Protein 3SXN (pdb70)

Secondary structure (DSSP, 8-state):
----EEESS--HHHHHHHHHHHHHHHS----HHHHHHHHTT--TT-EEEEE-TTSSSEEEEEEEEEEEEE-TTS-EEEEEEEEEEEE-TTTTTSSHHHHHHHHHHHHHHHHT-SEEEE--SSTTSSGGGT-EE--EEEEEEEETTT--B-TTS------EEE-GGG-HHHHHHHHHHHHHHSTT-B---HHHHHHHHH--GGG-TTSSS-EEEEETTEEEEEEEEE-SSS-EEEEEEEEEESSHHHHHHHHHHHTT-TTEEEEEEEE-TT-SGGGGBSSGGGEEEEEEEE--EEEES-HHHHHHHS--SS-EEEEEEEE-SSSS--EEEEEEEETTEEEEEE--SPPSEEEEHHHHHHHTTS---SHHHHHTTSEE-S-HHHHHHHHHHH--SS----SS--/----EEESS--HHHHHHHHHHHHHHHS----HHHHHHHHTT--TT-EEEEE-TTSSSEEEEEEEEEEEEE-TTS-EEEEEEEEEEEE-TTSTTSSHHHHHHHHHHHHHHHTT-SEEEE--SSTTSSGGGT-EE--EEEEEEEETTT--B-TTS------EEE-GGGGHHHHHHHHHHHHHHSTT-B---HHHHHHHHH--GGG-SS-SS-EEEEETTEEEEEEEEE-SSS-EEEEEEEEEESSHHHHHHHHHHHTT-TTEEEEEEEE-TT-SGGGGBSSGGGEEEEEEEE--EEEES-HHHHHHHS--SS-EEEEEEEE-SSSS--EEEEEEEETTEEEEEE--SPPSEEEEHHHHHHHTTT-S-HHHHHHTTSEEES-HHHHHHHHHHH--SS----SS--/----EEESS--HHHHHHHHHHHHHHHS----HHHHHHHHTT--TT-EEEEE-TTSSSEEEEEEEEEEEEE-TTS-EEEEEEEEEEEE-TTT-SSSHHHHHHHHHHHHHHHHT-SEEEE--SSTTSSGGGT-EE--EEEEEEEETTT--B-TTS------EEE-GGG-HHHHHHHHHHHHHHSTT-B---HHHHHHHHH--GGGSTT--S-EEEEETTEEEEEEEE--SSS-EEEEEEEEEESSHHHHHHHHHHHTT-TTEEEEEEEE-TT-SGGGGBSSGGGEEEEEEEE--EEEES-HHHHHHHSB-SS-EEEEEEEE-SSSS--EEEEEEEETTEEEEEE-SSPPSEEEEHHHHHHHTTT---HHHHHHTTSEE-S-HHHHHHHHHHH--SS----SS--/----EEESS--HHHHHHHHHHHHHHHS----HHHHHHHHTT--TT-EEEEE-TTSSSEEEEEEEEEEEEE-TTS-EEEEEEEEEEEE-TTS-SSSHHHHHHHHHHHHHHHHT-SEEEEE-SSTTSSGGGT-EE--EEEEEEEETTT--B-TTS------EEE-GGG-HHHHHHHHHHHHHHSTT-B---HHHHHHHHH--GGGSTT--SPEEEEETTEEEEEEEEE-TT--EEEEEEEEEESSHHHHHHHHHHHHT-TTEEEEEEEE-TT-SGGGGBSSGGGEEEEEEEE-EEEEES-HHHHHHHS--SS-EEEEEEEE-SSSS--EEEEEEEETTEEEEEE--SPPSEEEEHHHHHHHTTT---SHHHHHTTSEE-S-HHHHHHHHHHH--SS----SS--/----EEESS--HHHHHHHHHHHHHHHS----HHHHHHHHTT--TT-EEEEE-TTSSSEEEEEEEEEEEEE-TTS-EEEEEEEEEEEE-TTSTTSSHHHHHHHHHHHHHHHHT-SEEEEE-SSTTSGGGGT-EE--EEEEEEEETTT--B-TTS------EEE-GGGGHHHHHHHHHHHHHHSTT-B---HHHHHHHHTT-GGGGSS----EEEEETTEEEEEEEE--SSS-EEEEEEEEEESSHHHHHHHHHHHTT-TTEEEEEEEE-TT-SGGGGBSSGGGEEEEEEEE-EEEEESSHHHHHHHS--SS-EEEEEEEE-SSSS--EEEEEEEETTEEEEEE--SPPSEEEEHHHHHHHTTT---SHHHHHTTSEEES-HHHHHHHHHHH--SS----SS--/----EEESS--HHHHHHHHHHHHHHHS----HHHHHHHHTT--TT-EEEEE-TTSSSEEEEEEEEEEEEE-TTS-EEEEEEEEEEEE-TTT-SSSHHHHHHHHHHHHHHHTT-SEEEEE-SSTTSSGGGT-EE--EEEEEEEETTT--B-TTS------EEE-GGGGHHHHHHHHHHHHHHSTT-B---HHHHHHHHH--GGG-SS-SS-EEEEETTEEEEEEEEE-SSS-EEEEEEEEEESSHHHHHHHHHHHTT-TTEEEEEEEE-TT-SGGGGBSSGGGEEEEEEEE-EEEEES-HHHHHHHS--SS-EEEEEEEE-SSSS--EEEEEEEETTEEEEEE--SPPSEEEEHHHHHHHTTT---HHHHHHTTSEEES-HHHHHHHHHHH--SS----SS--

Structure (mmCIF, N/CA/C/O backbone):
data_3SXN
#
_entry.id   3SXN
#
_cell.length_a   107.737
_cell.length_b   126.518
_cell.length_c   238.800
_cell.angle_alpha   90.00
_cell.angle_beta   90.00
_cell.angle_gamma   90.00
#
_symmetry.space_group_name_H-M   'P 21 21 21'
#
loop_
_entity.id
_entity.type
_entity.pdbx_description
1 polymer 'Enhanced intracellular survival protein'
2 non-polymer 'COENZYME A'
3 water water
#
loop_
_atom_site.group_PDB
_atom_site.id
_atom_site.type_symbol
_atom_site.label_atom_id
_atom_site.label_alt_id
_atom_site.label_comp_id
_atom_site.label_asym_id
_atom_site.label_entity_id
_atom_site.label_seq_id
_atom_site.pdbx_PDB_ins_code
_atom_site.Cartn_x
_atom_site.Cartn_y
_atom_site.Cartn_z
_atom_site.occupancy
_atom_site.B_iso_or_equiv
_atom_site.auth_seq_id
_atom_site.auth_comp_id
_atom_site.auth_asym_id
_atom_site.auth_atom_id
_atom_site.pdbx_PDB_model_num
ATOM 1 N N . MET A 1 21 ? -2.608 -29.683 5.828 1.00 66.52 1 MET A N 1
ATOM 2 C CA . MET A 1 21 ? -1.447 -30.467 5.414 1.00 67.48 1 MET A CA 1
ATOM 3 C C . MET A 1 21 ? -0.618 -30.941 6.612 1.00 58.58 1 MET A C 1
ATOM 4 O O . MET A 1 21 ? 0.543 -31.338 6.463 1.00 58.42 1 MET A O 1
ATOM 9 N N . ILE A 1 22 ? -1.233 -30.912 7.794 1.00 57.19 2 ILE A N 1
ATOM 10 C CA . ILE A 1 22 ? -0.546 -31.266 9.038 1.00 53.46 2 ILE A CA 1
ATOM 11 C C . ILE A 1 22 ? -1.102 -32.530 9.690 1.00 47.28 2 ILE A C 1
ATOM 12 O O . ILE A 1 22 ? -2.219 -32.520 10.213 1.00 49.82 2 ILE A O 1
ATOM 17 N N . THR A 1 23 ? -0.317 -33.603 9.694 1.00 43.76 3 THR A N 1
ATOM 18 C CA . THR A 1 23 ? -0.736 -34.845 10.348 1.00 45.69 3 THR A CA 1
ATOM 19 C C . THR A 1 23 ? 0.356 -35.404 11.258 1.00 40.02 3 THR A C 1
ATOM 20 O O . THR A 1 23 ? 1.290 -36.055 10.795 1.00 40.24 3 THR A O 1
ATOM 24 N N . PRO A 1 24 ? 0.249 -35.133 12.561 1.00 37.32 4 PRO A N 1
ATOM 25 C CA . PRO A 1 24 ? 1.265 -35.645 13.486 1.00 36.92 4 PRO A CA 1
ATOM 26 C C . PRO A 1 24 ? 1.249 -37.160 13.538 1.00 33.03 4 PRO A C 1
ATOM 27 O O . PRO A 1 24 ? 0.198 -37.767 13.353 1.00 36.24 4 PRO A O 1
ATOM 31 N N . ARG A 1 25 ? 2.401 -37.770 13.771 1.00 33.64 5 ARG A N 1
ATOM 32 C CA . ARG A 1 25 ? 2.418 -39.183 14.125 1.00 32.54 5 ARG A CA 1
ATOM 33 C C . ARG A 1 25 ? 3.154 -39.382 15.441 1.00 31.94 5 ARG A C 1
ATOM 34 O O . ARG A 1 25 ? 4.070 -38.630 15.785 1.00 27.75 5 ARG A O 1
ATOM 42 N N . THR A 1 26 ? 2.720 -40.383 16.187 1.00 27.71 6 THR A N 1
ATOM 43 C CA . THR A 1 26 ? 3.290 -40.681 17.494 1.00 30.21 6 THR A CA 1
ATOM 44 C C . THR A 1 26 ? 4.347 -41.768 17.362 1.00 30.87 6 THR A C 1
ATOM 45 O O . THR A 1 26 ? 4.097 -42.806 16.751 1.00 30.39 6 THR A O 1
ATOM 49 N N . LEU A 1 27 ? 5.537 -41.525 17.907 1.00 26.36 7 LEU A N 1
ATOM 50 C CA . LEU A 1 27 ? 6.570 -42.553 17.908 1.00 25.10 7 LEU A CA 1
ATOM 51 C C . LEU A 1 27 ? 6.338 -43.474 19.081 1.00 28.93 7 LEU A C 1
ATOM 52 O O . LEU A 1 27 ? 6.178 -43.020 20.210 1.00 29.14 7 LEU A O 1
ATOM 57 N N . HIS A 1 28 ? 6.307 -44.772 18.817 1.00 27.31 8 HIS A N 1
ATOM 58 C CA . HIS A 1 28 ? 6.082 -45.740 19.867 1.00 30.47 8 HIS A CA 1
ATOM 59 C C . HIS A 1 28 ? 7.300 -45.815 20.780 1.00 32.53 8 HIS A C 1
ATOM 60 O O . HIS A 1 28 ? 7.163 -45.866 21.998 1.00 30.26 8 HIS A O 1
ATOM 67 N N . THR A 1 29 ? 8.483 -45.866 20.173 1.00 31.74 9 THR A N 1
ATOM 68 C CA . THR A 1 29 ? 9.739 -45.709 20.893 1.00 30.27 9 THR A CA 1
ATOM 69 C C . THR A 1 29 ? 10.566 -44.747 20.062 1.00 32.28 9 THR A C 1
ATOM 70 O O . THR A 1 29 ? 10.211 -44.462 18.924 1.00 31.67 9 THR A O 1
ATOM 74 N N . ILE A 1 30 ? 11.657 -44.236 20.614 1.00 30.07 10 ILE A N 1
ATOM 75 C CA . ILE A 1 30 ? 12.498 -43.307 19.863 1.00 33.38 10 ILE A CA 1
ATOM 76 C C . ILE A 1 30 ? 13.776 -43.991 19.400 1.00 30.43 10 ILE A C 1
ATOM 77 O O . ILE A 1 30 ? 14.614 -44.354 20.224 1.00 30.39 10 ILE A O 1
ATOM 82 N N . THR A 1 31 ? 13.928 -44.166 18.088 1.00 31.27 11 THR A N 1
ATOM 83 C CA . THR A 1 31 ? 15.135 -44.794 17.546 1.00 32.85 11 THR A CA 1
ATOM 84 C C . THR A 1 31 ? 16.275 -43.787 17.478 1.00 32.71 11 THR A C 1
ATOM 85 O O . THR A 1 31 ? 16.039 -42.577 17.503 1.00 32.30 11 THR A O 1
ATOM 89 N N . ASP A 1 32 ? 17.508 -44.281 17.376 1.00 35.16 12 ASP A N 1
ATOM 90 C CA . ASP A 1 32 ? 18.648 -43.384 17.176 1.00 33.15 12 ASP A CA 1
ATOM 91 C C . ASP A 1 32 ? 18.450 -42.486 15.974 1.00 36.12 12 ASP A C 1
ATOM 92 O O . ASP A 1 32 ? 18.822 -41.313 16.004 1.00 34.91 12 ASP A O 1
ATOM 97 N N . ASP A 1 33 ? 17.869 -43.019 14.905 1.00 34.20 13 ASP A N 1
ATOM 98 C CA . ASP A 1 33 ? 17.655 -42.188 13.733 1.00 34.83 13 ASP A CA 1
ATOM 99 C C . ASP A 1 33 ? 16.578 -41.158 14.020 1.00 33.63 13 ASP A C 1
ATOM 100 O O . ASP A 1 33 ? 16.656 -40.028 13.547 1.00 31.76 13 ASP A O 1
ATOM 105 N N . ASP A 1 34 ? 15.568 -41.547 14.794 1.00 31.98 14 ASP A N 1
ATOM 106 C CA . ASP A 1 34 ? 14.522 -40.606 15.165 1.00 29.97 14 ASP A CA 1
ATOM 107 C C . ASP A 1 34 ? 15.171 -39.458 15.944 1.00 29.28 14 ASP A C 1
ATOM 108 O O . ASP A 1 34 ? 14.907 -38.282 15.684 1.00 29.29 14 ASP A O 1
ATOM 113 N N . TRP A 1 35 ? 16.021 -39.811 16.906 1.00 28.12 15 TRP A N 1
ATOM 114 C CA . TRP A 1 35 ? 16.618 -38.797 17.774 1.00 30.73 15 TRP A CA 1
ATOM 115 C C . TRP A 1 35 ? 17.505 -37.830 16.995 1.00 29.97 15 TRP A C 1
ATOM 116 O O . TRP A 1 35 ? 17.539 -36.633 17.283 1.00 28.47 15 TRP A O 1
ATOM 127 N N . THR A 1 36 ? 18.212 -38.350 15.997 1.00 29.69 16 THR A N 1
ATOM 128 C CA . THR A 1 36 ? 19.025 -37.507 15.136 1.00 28.63 16 THR A CA 1
ATOM 129 C C . THR A 1 36 ? 18.175 -36.432 14.464 1.00 31.97 16 THR A C 1
ATOM 130 O O . THR A 1 36 ? 18.592 -35.271 14.369 1.00 28.53 16 THR A O 1
ATOM 134 N N . ARG A 1 37 ? 16.978 -36.814 14.013 1.00 29.74 17 ARG A N 1
ATOM 135 C CA . ARG A 1 37 ? 16.036 -35.855 13.439 1.00 26.29 17 ARG A CA 1
ATOM 136 C C . ARG A 1 37 ? 15.575 -34.826 14.470 1.00 26.23 17 ARG A C 1
ATOM 137 O O . ARG A 1 37 ? 15.469 -33.633 14.182 1.00 27.48 17 ARG A O 1
ATOM 145 N N . ILE A 1 38 ? 15.292 -35.308 15.672 1.00 27.11 18 ILE A N 1
ATOM 146 C CA . ILE A 1 38 ? 14.816 -34.469 16.756 1.00 24.20 18 ILE A CA 1
ATOM 147 C C . ILE A 1 38 ? 15.885 -33.454 17.176 1.00 23.61 18 ILE A C 1
ATOM 148 O O . ILE A 1 38 ? 15.584 -32.282 17.392 1.00 26.30 18 ILE A O 1
ATOM 153 N N . ALA A 1 39 ? 17.129 -33.914 17.288 1.00 25.33 19 ALA A N 1
ATOM 154 C CA . ALA A 1 39 ? 18.255 -33.037 17.613 1.00 27.45 19 ALA A CA 1
ATOM 155 C C . ALA A 1 39 ? 18.448 -31.954 16.562 1.00 26.63 19 ALA A C 1
ATOM 156 O O . ALA A 1 39 ? 18.648 -30.785 16.903 1.00 27.06 19 ALA A O 1
ATOM 158 N N . LEU A 1 40 ? 18.363 -32.332 15.288 1.00 26.61 20 LEU A N 1
ATOM 159 C CA . LEU A 1 40 ? 18.514 -31.370 14.207 1.00 25.56 20 LEU A CA 1
ATOM 160 C C . LEU A 1 40 ? 17.453 -30.280 14.285 1.00 27.56 20 LEU A C 1
ATOM 161 O O . LEU A 1 40 ? 17.767 -29.089 14.200 1.00 28.55 20 LEU A O 1
ATOM 166 N N . LEU A 1 41 ? 16.192 -30.672 14.418 1.00 24.77 21 LEU A N 1
ATOM 167 C CA . LEU A 1 41 ? 15.130 -29.671 14.450 1.00 29.12 21 LEU A CA 1
ATOM 168 C C . LEU A 1 41 ? 15.313 -28.788 15.686 1.00 26.46 21 LEU A C 1
ATOM 169 O O . LEU A 1 41 ? 15.234 -27.559 15.605 1.00 28.40 21 LEU A O 1
ATOM 174 N N . ALA A 1 42 ? 15.570 -29.422 16.825 1.00 28.22 22 ALA A N 1
ATOM 175 C CA . ALA A 1 42 ? 15.730 -28.701 18.085 1.00 24.45 22 ALA A CA 1
ATOM 176 C C . ALA A 1 42 ? 16.818 -27.653 17.946 1.00 24.35 22 ALA A C 1
ATOM 177 O O . ALA A 1 42 ? 16.633 -26.503 18.326 1.00 27.77 22 ALA A O 1
ATOM 179 N N . ARG A 1 43 ? 17.957 -28.043 17.396 1.00 25.15 23 ARG A N 1
ATOM 180 C CA . ARG A 1 43 ? 19.047 -27.086 17.245 1.00 27.30 23 ARG A CA 1
ATOM 181 C C . ARG A 1 43 ? 18.667 -25.884 16.373 1.00 27.24 23 ARG A C 1
ATOM 182 O O . ARG A 1 43 ? 18.974 -24.749 16.722 1.00 27.50 23 ARG A O 1
ATOM 190 N N . PHE A 1 44 ? 18.002 -26.130 15.244 1.00 28.10 24 PHE A N 1
ATOM 191 C CA . PHE A 1 44 ? 17.564 -25.044 14.359 1.00 27.63 24 PHE A CA 1
ATOM 192 C C . PHE A 1 44 ? 16.532 -24.153 15.033 1.00 28.97 24 PHE A C 1
ATOM 193 O O . PHE A 1 44 ? 16.633 -22.927 14.986 1.00 30.33 24 PHE A O 1
ATOM 201 N N . ALA A 1 45 ? 15.527 -24.775 15.643 1.00 28.32 25 ALA A N 1
ATOM 202 C CA . ALA A 1 45 ? 14.406 -24.026 16.198 1.00 28.47 25 ALA A CA 1
ATOM 203 C C . ALA A 1 45 ? 14.851 -23.186 17.376 1.00 29.29 25 ALA A C 1
ATOM 204 O O . ALA A 1 45 ? 14.361 -22.082 17.573 1.00 30.91 25 ALA A O 1
ATOM 206 N N . PHE A 1 46 ? 15.782 -23.714 18.162 1.00 29.86 26 PHE A N 1
ATOM 207 C CA . PHE A 1 46 ? 16.241 -23.005 19.343 1.00 31.13 26 PHE A CA 1
ATOM 208 C C . PHE A 1 46 ? 17.442 -22.099 19.069 1.00 35.92 26 PHE A C 1
ATOM 209 O O . PHE A 1 46 ? 17.590 -21.059 19.705 1.00 42.78 26 PHE A O 1
ATOM 217 N N . GLY A 1 47 ? 18.301 -22.493 18.135 1.00 31.97 27 GLY A N 1
ATOM 218 C CA . GLY A 1 47 ? 19.501 -21.723 17.851 1.00 30.49 27 GLY A CA 1
ATOM 219 C C . GLY A 1 47 ? 20.725 -22.358 18.483 1.00 31.31 27 GLY A C 1
ATOM 220 O O . GLY A 1 47 ? 21.853 -21.901 18.288 1.00 29.79 27 GLY A O 1
ATOM 221 N N . ASP A 1 48 ? 20.492 -23.422 19.245 1.00 30.22 28 ASP A N 1
ATOM 222 C CA . ASP A 1 48 ? 21.559 -24.198 19.866 1.00 29.21 28 ASP A CA 1
ATOM 223 C C . ASP A 1 48 ? 20.954 -25.439 20.520 1.00 31.09 28 ASP A C 1
ATOM 224 O O . ASP A 1 48 ? 19.740 -25.624 20.511 1.00 31.87 28 ASP A O 1
ATOM 229 N N . ILE A 1 49 ? 21.797 -26.285 21.086 1.00 30.21 29 ILE A N 1
ATOM 230 C CA . ILE A 1 49 ? 21.319 -27.508 21.716 1.00 32.64 29 ILE A CA 1
ATOM 231 C C . ILE A 1 49 ? 22.338 -27.968 22.744 1.00 32.83 29 ILE A C 1
ATOM 232 O O . ILE A 1 49 ? 23.539 -27.746 22.568 1.00 32.27 29 ILE A O 1
ATOM 237 N N . GLU A 1 50 ? 21.854 -28.593 23.816 1.00 28.51 30 GLU A N 1
ATOM 238 C CA . GLU A 1 50 ? 22.709 -29.163 24.858 1.00 31.74 30 GLU A CA 1
ATOM 239 C C . GLU A 1 50 ? 23.609 -30.261 24.291 1.00 32.94 30 GLU A C 1
ATOM 240 O O . GLU A 1 50 ? 23.358 -30.762 23.195 1.00 32.36 30 GLU A O 1
ATOM 246 N N . PRO A 1 51 ? 24.661 -30.641 25.037 1.00 35.61 31 PRO A N 1
ATOM 247 C CA . PRO A 1 51 ? 25.600 -31.702 24.651 1.00 35.21 31 PRO A CA 1
ATOM 248 C C . PRO A 1 51 ? 24.920 -33.052 24.480 1.00 33.57 31 PRO A C 1
ATOM 249 O O . PRO A 1 51 ? 23.794 -33.233 24.945 1.00 29.03 31 PRO A O 1
ATOM 253 N N . GLU A 1 52 ? 25.623 -33.988 23.844 1.00 34.57 32 GLU A N 1
ATOM 254 C CA . GLU A 1 52 ? 25.104 -35.322 23.553 1.00 35.85 32 GLU A CA 1
ATOM 255 C C . GLU A 1 52 ? 24.626 -36.070 24.780 1.00 36.06 32 GLU A C 1
ATOM 256 O O . GLU A 1 52 ? 23.518 -36.614 24.776 1.00 33.93 32 GLU A O 1
ATOM 262 N N . GLN A 1 53 ? 25.469 -36.132 25.813 1.00 34.97 33 GLN A N 1
ATOM 263 C CA . GLN A 1 53 ? 25.126 -36.887 27.020 1.00 34.45 33 GLN A CA 1
ATOM 264 C C . GLN A 1 53 ? 23.880 -36.294 27.659 1.00 32.37 33 GLN A C 1
ATOM 265 O O . GLN A 1 53 ? 23.019 -37.018 28.163 1.00 32.86 33 GLN A O 1
ATOM 271 N N . THR A 1 54 ? 23.781 -34.971 27.643 1.00 29.09 34 THR A N 1
ATOM 272 C CA . THR A 1 54 ? 22.616 -34.316 28.215 1.00 27.34 34 THR A CA 1
ATOM 273 C C . THR A 1 54 ? 21.357 -34.772 27.474 1.00 28.98 34 THR A C 1
ATOM 274 O O . THR A 1 54 ? 20.390 -35.238 28.095 1.00 24.17 34 THR A O 1
ATOM 278 N N . GLN A 1 55 ? 21.369 -34.618 26.151 1.00 25.75 35 GLN A N 1
ATOM 279 C CA . GLN A 1 55 ? 20.272 -35.090 25.319 1.00 28.59 35 GLN A CA 1
ATOM 280 C C . GLN A 1 55 ? 19.920 -36.523 25.703 1.00 26.73 35 GLN A C 1
ATOM 281 O O . GLN A 1 55 ? 18.755 -36.838 25.934 1.00 25.21 35 GLN A O 1
ATOM 287 N N . ALA A 1 56 ? 20.935 -37.381 25.785 1.00 27.33 36 ALA A N 1
ATOM 288 C CA . ALA A 1 56 ? 20.719 -38.794 26.074 1.00 26.63 36 ALA A CA 1
ATOM 289 C C . ALA A 1 56 ? 20.024 -38.992 27.414 1.00 29.28 36 ALA A C 1
ATOM 290 O O . ALA A 1 56 ? 19.207 -39.906 27.570 1.00 26.64 36 ALA A O 1
ATOM 292 N N . ALA A 1 57 ? 20.340 -38.138 28.383 1.00 24.99 37 ALA A N 1
ATOM 293 C CA . ALA A 1 57 ? 19.732 -38.258 29.699 1.00 25.25 37 ALA A CA 1
ATOM 294 C C . ALA A 1 57 ? 18.244 -37.924 29.631 1.00 24.59 37 ALA A C 1
ATOM 295 O O . ALA A 1 57 ? 17.423 -38.601 30.245 1.00 24.03 37 ALA A O 1
ATOM 297 N N . TRP A 1 58 ? 17.892 -36.879 28.888 1.00 23.24 38 TRP A N 1
ATOM 298 C CA . TRP A 1 58 ? 16.484 -36.532 28.736 1.00 23.31 38 TRP A CA 1
ATOM 299 C C . TRP A 1 58 ? 15.756 -37.623 27.958 1.00 25.35 38 TRP A C 1
ATOM 300 O O . TRP A 1 58 ? 14.645 -38.021 28.309 1.00 24.97 38 TRP A O 1
ATOM 311 N N . ARG A 1 59 ? 16.383 -38.097 26.886 1.00 25.46 39 ARG A N 1
ATOM 312 C CA . ARG A 1 59 ? 15.789 -39.153 26.067 1.00 25.50 39 ARG A CA 1
ATOM 313 C C . ARG A 1 59 ? 15.472 -40.376 26.923 1.00 26.29 39 ARG A C 1
ATOM 314 O O . ARG A 1 59 ? 14.443 -41.029 26.747 1.00 25.46 39 ARG A O 1
ATOM 322 N N . SER A 1 60 ? 16.351 -40.667 27.872 1.00 25.25 40 SER A N 1
ATOM 323 C CA . SER A 1 60 ? 16.170 -41.825 28.726 1.00 27.29 40 SER A CA 1
ATOM 324 C C . SER A 1 60 ? 14.908 -41.720 29.579 1.00 27.37 40 SER A C 1
ATOM 325 O O . SER A 1 60 ? 14.452 -42.720 30.135 1.00 24.50 40 SER A O 1
ATOM 328 N N . MET A 1 61 ? 14.340 -40.518 29.684 1.00 26.44 41 MET A N 1
ATOM 329 C CA . MET A 1 61 ? 13.147 -40.316 30.522 1.00 24.54 41 MET A CA 1
ATOM 330 C C . MET A 1 61 ? 11.821 -40.345 29.756 1.00 25.10 41 MET A C 1
ATOM 331 O O . MET A 1 61 ? 10.744 -40.164 30.344 1.00 24.18 41 MET A O 1
ATOM 336 N N . VAL A 1 62 ? 11.891 -40.556 28.448 1.00 20.92 42 VAL A N 1
ATOM 337 C CA . VAL A 1 62 ? 10.681 -40.538 27.629 1.00 25.00 42 VAL A CA 1
ATOM 338 C C . VAL A 1 62 ? 10.061 -41.933 27.627 1.00 27.13 42 VAL A C 1
ATOM 339 O O . VAL A 1 62 ? 10.725 -42.890 27.245 1.00 26.02 42 VAL A O 1
ATOM 343 N N . PRO A 1 63 ? 8.797 -42.054 28.073 1.00 22.95 43 PRO A N 1
ATOM 344 C CA . PRO A 1 63 ? 8.162 -43.378 28.092 1.00 29.26 43 PRO A CA 1
ATOM 345 C C . PRO A 1 63 ? 7.603 -43.761 26.718 1.00 26.21 43 PRO A C 1
ATOM 346 O O . PRO A 1 63 ? 7.836 -43.067 25.725 1.00 25.82 43 PRO A O 1
ATOM 350 N N . GLU A 1 64 ? 6.875 -44.866 26.657 1.00 27.32 44 GLU A N 1
ATOM 351 C CA . GLU A 1 64 ? 6.296 -45.307 25.394 1.00 30.85 44 GLU A CA 1
ATOM 352 C C . GLU A 1 64 ? 5.247 -44.328 24.822 1.00 27.72 44 GLU A C 1
ATOM 353 O O . GLU A 1 64 ? 4.509 -43.676 25.568 1.00 25.09 44 GLU A O 1
ATOM 359 N N . ASP A 1 65 ? 5.185 -44.225 23.496 1.00 25.70 45 ASP A N 1
ATOM 360 C CA . ASP A 1 65 ? 4.128 -43.450 22.852 1.00 25.29 45 ASP A CA 1
ATOM 361 C C . ASP A 1 65 ? 4.079 -42.018 23.389 1.00 27.47 45 ASP A C 1
ATOM 362 O O . ASP A 1 65 ? 2.998 -41.474 23.630 1.00 23.97 45 ASP A O 1
ATOM 367 N N . ALA A 1 66 ? 5.244 -41.410 23.570 1.00 23.16 46 ALA A N 1
ATOM 368 C CA . ALA A 1 66 ? 5.322 -40.110 24.254 1.00 24.35 46 ALA A CA 1
ATOM 369 C C . ALA A 1 66 ? 5.982 -39.029 23.390 1.00 28.16 46 ALA A C 1
ATOM 370 O O . ALA A 1 66 ? 6.349 -37.961 23.878 1.00 23.30 46 ALA A O 1
ATOM 372 N N . THR A 1 67 ? 6.121 -39.308 22.101 1.00 24.35 47 THR A N 1
ATOM 373 C CA . THR A 1 67 ? 6.755 -38.377 21.180 1.00 23.03 47 THR A CA 1
ATOM 374 C C . THR A 1 67 ? 5.867 -38.204 19.961 1.00 28.09 47 THR A C 1
ATOM 375 O O . THR A 1 67 ? 5.452 -39.186 19.329 1.00 25.32 47 THR A O 1
ATOM 379 N N . VAL A 1 68 ? 5.568 -36.954 19.638 1.00 23.77 48 VAL A N 1
ATOM 380 C CA . VAL A 1 68 ? 4.727 -36.649 18.496 1.00 22.33 48 VAL A CA 1
ATOM 381 C C . VAL A 1 68 ? 5.512 -35.780 17.538 1.00 29.65 48 VAL A C 1
ATOM 382 O O . VAL A 1 68 ? 6.084 -34.767 17.939 1.00 24.48 48 VAL A O 1
ATOM 386 N N . VAL A 1 69 ? 5.539 -36.180 16.268 1.00 26.78 49 VAL A N 1
ATOM 387 C CA . VAL A 1 69 ? 6.332 -35.491 15.256 1.00 25.61 49 VAL A CA 1
ATOM 388 C C . VAL A 1 69 ? 5.510 -35.228 13.992 1.00 32.70 49 VAL A C 1
ATOM 389 O O . VAL A 1 69 ? 4.525 -35.928 13.715 1.00 29.61 49 VAL A O 1
ATOM 393 N N . VAL A 1 70 ? 5.924 -34.212 13.240 1.00 30.15 50 VAL A N 1
ATOM 394 C CA . VAL A 1 70 ? 5.362 -33.897 11.931 1.00 29.76 50 VAL A CA 1
ATOM 395 C C . VAL A 1 70 ? 6.502 -33.850 10.910 1.00 32.15 50 VAL A C 1
ATOM 396 O O . VAL A 1 70 ? 7.407 -33.028 11.029 1.00 30.90 50 VAL A O 1
ATOM 400 N N . PRO A 1 71 ? 6.482 -34.756 9.922 1.00 35.52 51 PRO A N 1
ATOM 401 C CA . PRO A 1 71 ? 7.594 -34.840 8.968 1.00 33.47 51 PRO A CA 1
ATOM 402 C C . PRO A 1 71 ? 7.454 -33.785 7.886 1.00 31.94 51 PRO A C 1
ATOM 403 O O . PRO A 1 71 ? 6.380 -33.194 7.738 1.00 29.00 51 PRO A O 1
ATOM 407 N N . ASP A 1 72 ? 8.529 -33.531 7.147 1.00 34.94 52 ASP A N 1
ATOM 408 C CA . ASP A 1 72 ? 8.424 -32.680 5.972 1.00 34.88 52 ASP A CA 1
ATOM 409 C C . ASP A 1 72 ? 7.707 -33.423 4.839 1.00 39.57 52 ASP A C 1
ATOM 410 O O . ASP A 1 72 ? 7.321 -34.590 4.981 1.00 34.61 52 ASP A O 1
ATOM 415 N N . GLU A 1 73 ? 7.556 -32.729 3.717 1.00 39.47 53 GLU A N 1
ATOM 416 C CA . GLU A 1 73 ? 6.841 -33.210 2.538 1.00 43.46 53 GLU A CA 1
ATOM 417 C C . GLU A 1 73 ? 7.363 -34.547 1.995 1.00 39.70 53 GLU A C 1
ATOM 418 O O . GLU A 1 73 ? 6.609 -35.326 1.406 1.00 42.71 53 GLU A O 1
ATOM 424 N N . THR A 1 74 ? 8.645 -34.825 2.202 1.00 39.50 54 THR A N 1
ATOM 425 C CA . THR A 1 74 ? 9.228 -36.073 1.705 1.00 42.42 54 THR A CA 1
ATOM 426 C C . THR A 1 74 ? 9.642 -37.050 2.811 1.00 45.73 54 THR A C 1
ATOM 427 O O . THR A 1 74 ? 10.371 -38.014 2.558 1.00 44.54 54 THR A O 1
ATOM 431 N N . ASP A 1 75 ? 9.165 -36.801 4.028 1.00 41.52 55 ASP A N 1
ATOM 432 C CA . ASP A 1 75 ? 9.539 -37.599 5.194 1.00 42.54 55 ASP A CA 1
ATOM 433 C C . ASP A 1 75 ? 11.059 -37.792 5.319 1.00 47.75 55 ASP A C 1
ATOM 434 O O . ASP A 1 75 ? 11.527 -38.855 5.748 1.00 46.48 55 ASP A O 1
ATOM 439 N N . ASP A 1 76 ? 11.824 -36.766 4.943 1.00 46.36 56 ASP A N 1
ATOM 440 C CA . ASP A 1 76 ? 13.269 -36.756 5.180 1.00 47.55 56 ASP A CA 1
ATOM 441 C C . ASP A 1 76 ? 13.557 -36.259 6.597 1.00 51.35 56 ASP A C 1
ATOM 442 O O . ASP A 1 76 ? 14.456 -36.755 7.278 1.00 56.58 56 ASP A O 1
ATOM 447 N N . ALA A 1 77 ? 12.789 -35.267 7.033 1.00 42.82 57 ALA A N 1
ATOM 448 C CA . ALA A 1 77 ? 13.065 -34.586 8.287 1.00 41.36 57 ALA A CA 1
ATOM 449 C C . ALA A 1 77 ? 11.782 -34.268 9.043 1.00 38.84 57 ALA A C 1
ATOM 450 O O . ALA A 1 77 ? 10.685 -34.360 8.484 1.00 35.92 57 ALA A O 1
ATOM 452 N N . PHE A 1 78 ? 11.921 -33.903 10.318 1.00 31.79 58 PHE A N 1
ATOM 453 C CA . PHE A 1 78 ? 10.788 -33.419 11.086 1.00 28.04 58 PHE A CA 1
ATOM 454 C C . PHE A 1 78 ? 10.778 -31.907 11.006 1.00 28.64 58 PHE A C 1
ATOM 455 O O . PHE A 1 78 ? 11.814 -31.267 11.134 1.00 27.50 58 PHE A O 1
ATOM 463 N N . VAL A 1 79 ? 9.606 -31.335 10.784 1.00 26.18 59 VAL A N 1
ATOM 464 C CA . VAL A 1 79 ? 9.452 -29.895 10.825 1.00 27.37 59 VAL A CA 1
ATOM 465 C C . VAL A 1 79 ? 8.640 -29.504 12.062 1.00 27.79 59 VAL A C 1
ATOM 466 O O . VAL A 1 79 ? 8.392 -28.327 12.318 1.00 27.12 59 VAL A O 1
ATOM 470 N N . GLY A 1 80 ? 8.222 -30.507 12.826 1.00 24.85 60 GLY A N 1
ATOM 471 C CA . GLY A 1 80 ? 7.549 -30.259 14.084 1.00 26.00 60 GLY A CA 1
ATOM 472 C C . GLY A 1 80 ? 7.791 -31.420 15.022 1.00 27.66 60 GLY A C 1
ATOM 473 O O . GLY A 1 80 ? 7.819 -32.574 14.591 1.00 23.33 60 GLY A O 1
ATOM 474 N N . GLN A 1 81 ? 7.985 -31.131 16.308 1.00 25.22 61 GLN A N 1
ATOM 475 C CA . GLN A 1 81 ? 8.124 -32.209 17.282 1.00 23.74 61 GLN A CA 1
ATOM 476 C C . GLN A 1 81 ? 7.745 -31.742 18.668 1.00 25.35 61 GLN A C 1
ATOM 477 O O . GLN A 1 81 ? 7.746 -30.538 18.963 1.00 21.59 61 GLN A O 1
ATOM 483 N N . SER A 1 82 ? 7.431 -32.714 19.518 1.00 23.55 62 SER A N 1
ATOM 484 C CA . SER A 1 82 ? 7.124 -32.474 20.918 1.00 22.61 62 SER A CA 1
ATOM 485 C C . SER A 1 82 ? 7.150 -33.841 21.615 1.00 30.00 62 SER A C 1
ATOM 486 O O . SER A 1 82 ? 6.852 -34.878 21.003 1.00 25.12 62 SER A O 1
ATOM 489 N N . LEU A 1 83 ? 7.542 -33.867 22.877 1.00 20.20 63 LEU A N 1
ATOM 490 C CA . LEU A 1 83 ? 7.549 -35.126 23.604 1.00 23.11 63 LEU A CA 1
ATOM 491 C C . LEU A 1 83 ? 7.310 -34.847 25.074 1.00 24.87 63 LEU A C 1
ATOM 492 O O . LEU A 1 83 ? 7.300 -33.686 25.488 1.00 23.03 63 LEU A O 1
ATOM 497 N N . TYR A 1 84 ? 7.088 -35.888 25.869 1.00 18.52 64 TYR A N 1
ATOM 498 C CA . TYR A 1 84 ? 7.027 -35.655 27.304 1.00 20.19 64 TYR A CA 1
ATOM 499 C C . TYR A 1 84 ? 7.895 -36.622 28.068 1.00 21.63 64 TYR A C 1
ATOM 500 O O . TYR A 1 84 ? 8.238 -37.706 27.576 1.00 22.80 64 TYR A O 1
ATOM 509 N N . LEU A 1 85 ? 8.263 -36.201 29.268 1.00 21.35 65 LEU A N 1
ATOM 510 C CA . LEU A 1 85 ? 9.132 -36.957 30.141 1.00 18.09 65 LEU A CA 1
ATOM 511 C C . LEU A 1 85 ? 8.293 -37.512 31.266 1.00 19.69 65 LEU A C 1
ATOM 512 O O . LEU A 1 85 ? 7.380 -36.836 31.761 1.00 18.81 65 LEU A O 1
ATOM 517 N N . ASP A 1 86 ? 8.604 -38.738 31.683 1.00 20.32 66 ASP A N 1
ATOM 518 C CA . ASP A 1 86 ? 7.843 -39.378 32.747 1.00 20.16 66 ASP A CA 1
ATOM 519 C C . ASP A 1 86 ? 8.395 -38.883 34.082 1.00 19.57 66 ASP A C 1
ATOM 520 O O . ASP A 1 86 ? 9.503 -39.247 34.475 1.00 21.89 66 ASP A O 1
ATOM 525 N N . MET A 1 87 ? 7.627 -38.052 34.776 1.00 19.67 67 MET A N 1
ATOM 526 C CA . MET A 1 87 ? 8.156 -37.348 35.945 1.00 21.07 67 MET A CA 1
ATOM 527 C C . MET A 1 87 ? 7.289 -37.486 37.191 1.00 19.69 67 MET A C 1
ATOM 528 O O . MET A 1 87 ? 6.146 -37.950 37.119 1.00 19.97 67 MET A O 1
ATOM 533 N N . GLN A 1 88 ? 7.824 -37.042 38.327 1.00 21.00 68 GLN A N 1
ATOM 534 C CA . GLN A 1 88 ? 7.089 -37.083 39.593 1.00 20.31 68 GLN A CA 1
ATOM 535 C C . GLN A 1 88 ? 7.241 -35.784 40.349 1.00 17.04 68 GLN A C 1
ATOM 536 O O . GLN A 1 88 ? 8.354 -35.372 40.668 1.00 19.74 68 GLN A O 1
ATOM 542 N N . LEU A 1 89 ? 6.112 -35.149 40.637 1.00 17.72 69 LEU A N 1
ATOM 543 C CA . LEU A 1 89 ? 6.097 -33.795 41.179 1.00 17.63 69 LEU A CA 1
ATOM 544 C C . LEU A 1 89 ? 5.517 -33.751 42.578 1.00 18.96 69 LEU A C 1
ATOM 545 O O . LEU A 1 89 ? 4.449 -34.321 42.824 1.00 21.13 69 LEU A O 1
ATOM 550 N N . THR A 1 90 ? 6.203 -33.060 43.493 1.00 18.12 70 THR A N 1
ATOM 551 C CA . THR A 1 90 ? 5.680 -32.832 44.839 1.00 15.24 70 THR A CA 1
ATOM 552 C C . THR A 1 90 ? 4.693 -31.678 44.828 1.00 19.52 70 THR A C 1
ATOM 553 O O . THR A 1 90 ? 4.987 -30.602 44.268 1.00 19.04 70 THR A O 1
ATOM 557 N N . VAL A 1 91 ? 3.528 -31.887 45.443 1.00 14.62 71 VAL A N 1
ATOM 558 C CA . VAL A 1 91 ? 2.512 -30.837 45.518 1.00 17.15 71 VAL A CA 1
ATOM 559 C C . VAL A 1 91 ? 2.325 -30.376 46.971 1.00 18.97 71 VAL A C 1
ATOM 560 O O . VAL A 1 91 ? 2.859 -31.004 47.888 1.00 20.31 71 VAL A O 1
ATOM 564 N N . PRO A 1 92 ? 1.611 -29.253 47.184 1.00 17.42 72 PRO A N 1
ATOM 565 C CA . PRO A 1 92 ? 1.503 -28.766 48.569 1.00 19.24 72 PRO A CA 1
ATOM 566 C C . PRO A 1 92 ? 0.932 -29.837 49.510 1.00 23.34 72 PRO A C 1
ATOM 567 O O . PRO A 1 92 ? -0.083 -30.473 49.197 1.00 22.14 72 PRO A O 1
ATOM 571 N N . GLY A 1 93 ? 1.591 -30.028 50.647 1.00 20.16 73 GLY A N 1
ATOM 572 C CA . GLY A 1 93 ? 1.183 -31.042 51.611 1.00 22.28 73 GLY A CA 1
ATOM 573 C C . GLY A 1 93 ? 1.979 -32.335 51.491 1.00 21.96 73 GLY A C 1
ATOM 574 O O . GLY A 1 93 ? 1.953 -33.179 52.393 1.00 23.50 73 GLY A O 1
ATOM 575 N N . GLY A 1 94 ? 2.669 -32.510 50.371 1.00 22.43 74 GLY A N 1
ATOM 576 C CA . GLY A 1 94 ? 3.646 -33.585 50.260 1.00 22.38 74 GLY A CA 1
ATOM 577 C C . GLY A 1 94 ? 3.324 -34.761 49.350 1.00 20.92 74 GLY A C 1
ATOM 578 O O . GLY A 1 94 ? 4.201 -35.582 49.065 1.00 21.06 74 GLY A O 1
ATOM 579 N N . GLU A 1 95 ? 2.089 -34.870 48.876 1.00 18.62 75 GLU A N 1
ATOM 580 C CA . GLU A 1 95 ? 1.821 -35.930 47.901 1.00 19.67 75 GLU A CA 1
ATOM 581 C C . GLU A 1 95 ? 2.694 -35.723 46.652 1.00 22.68 75 GLU A C 1
ATOM 582 O O . GLU A 1 95 ? 2.937 -34.584 46.227 1.00 21.00 75 GLU A O 1
ATOM 588 N N . VAL A 1 96 ? 3.190 -36.827 46.104 1.00 18.08 76 VAL A N 1
ATOM 589 C CA . VAL A 1 96 ? 4.009 -36.846 44.903 1.00 22.13 76 VAL A CA 1
ATOM 590 C C . VAL A 1 96 ? 3.183 -37.420 43.739 1.00 24.75 76 VAL A C 1
ATOM 591 O O . VAL A 1 96 ? 2.785 -38.589 43.764 1.00 21.47 76 VAL A O 1
ATOM 595 N N . LEU A 1 97 ? 2.901 -36.588 42.740 1.00 20.63 77 LEU A N 1
ATOM 596 C CA . LEU A 1 97 ? 2.092 -37.017 41.591 1.00 21.10 77 LEU A CA 1
ATOM 597 C C . LEU A 1 97 ? 2.932 -37.347 40.372 1.00 21.15 77 LEU A C 1
ATOM 598 O O . LEU A 1 97 ? 3.948 -36.693 40.116 1.00 23.54 77 LEU A O 1
ATOM 603 N N . PRO A 1 98 ? 2.510 -38.370 39.605 1.00 23.52 78 PRO A N 1
ATOM 604 C CA . PRO A 1 98 ? 3.131 -38.607 38.303 1.00 21.59 78 PRO A CA 1
ATOM 605 C C . PRO A 1 98 ? 2.729 -37.469 37.392 1.00 20.46 78 PRO A C 1
ATOM 606 O O . PRO A 1 98 ? 1.561 -37.060 37.415 1.00 21.05 78 PRO A O 1
ATOM 610 N N . VAL A 1 99 ? 3.674 -36.926 36.631 1.00 19.33 79 VAL A N 1
ATOM 611 C CA . VAL A 1 99 ? 3.323 -35.841 35.717 1.00 18.02 79 VAL A CA 1
ATOM 612 C C . VAL A 1 99 ? 4.089 -35.988 34.429 1.00 15.44 79 VAL A C 1
ATOM 613 O O . VAL A 1 99 ? 5.183 -36.553 34.406 1.00 17.47 79 VAL A O 1
ATOM 617 N N . ALA A 1 100 ? 3.497 -35.473 33.357 1.00 19.51 80 ALA A N 1
ATOM 618 C CA . ALA A 1 100 ? 4.097 -35.497 32.039 1.00 18.00 80 ALA A CA 1
ATOM 619 C C . ALA A 1 100 ? 4.868 -34.193 31.825 1.00 18.06 80 ALA A C 1
ATOM 620 O O . ALA A 1 100 ? 4.271 -33.112 31.773 1.00 21.93 80 ALA A O 1
ATOM 622 N N . GLY A 1 101 ? 6.190 -34.288 31.724 1.00 20.12 81 GLY A N 1
ATOM 623 C CA . GLY A 1 101 ? 7.013 -33.099 31.562 1.00 17.61 81 GLY A CA 1
ATOM 624 C C . GLY A 1 101 ? 7.270 -32.853 30.092 1.00 18.93 81 GLY A C 1
ATOM 625 O O . GLY A 1 101 ? 8.066 -33.544 29.458 1.00 19.47 81 GLY A O 1
ATOM 626 N N . ILE A 1 102 ? 6.596 -31.860 29.539 1.00 18.77 82 ILE A N 1
ATOM 627 C CA . ILE A 1 102 ? 6.698 -31.628 28.112 1.00 19.27 82 ILE A CA 1
ATOM 628 C C . ILE A 1 102 ? 8.045 -30.997 27.792 1.00 23.05 82 ILE A C 1
ATOM 629 O O . ILE A 1 102 ? 8.529 -30.151 28.541 1.00 21.79 82 ILE A O 1
ATOM 634 N N . SER A 1 103 ? 8.674 -31.449 26.710 1.00 19.53 83 SER A N 1
ATOM 635 C CA . SER A 1 103 ? 10.018 -30.988 26.397 1.00 23.12 83 SER A CA 1
ATOM 636 C C . SER A 1 103 ? 10.359 -31.132 24.913 1.00 23.84 83 SER A C 1
ATOM 637 O O . SER A 1 103 ? 9.603 -31.750 24.145 1.00 23.20 83 SER A O 1
ATOM 640 N N . PHE A 1 104 ? 11.485 -30.533 24.513 1.00 20.61 84 PHE A N 1
ATOM 641 C CA . PHE A 1 104 ? 11.945 -30.557 23.122 1.00 21.85 84 PHE A CA 1
ATOM 642 C C . PHE A 1 104 ? 10.887 -30.160 22.105 1.00 23.24 84 PHE A C 1
ATOM 643 O O . PHE A 1 104 ? 10.890 -30.669 20.991 1.00 26.88 84 PHE A O 1
ATOM 651 N N . VAL A 1 105 ? 9.986 -29.261 22.490 1.00 18.91 85 VAL A N 1
ATOM 652 C CA . VAL A 1 105 ? 8.980 -28.733 21.578 1.00 18.99 85 VAL A CA 1
ATOM 653 C C . VAL A 1 105 ? 9.636 -27.788 20.566 1.00 25.73 85 VAL A C 1
ATOM 654 O O . VAL A 1 105 ? 10.335 -26.842 20.945 1.00 23.99 85 VAL A O 1
ATOM 658 N N . ALA A 1 106 ? 9.400 -28.034 19.281 1.00 23.26 86 ALA A N 1
ATOM 659 C CA . ALA A 1 106 ? 10.036 -27.235 18.226 1.00 25.70 86 ALA A CA 1
ATOM 660 C C . ALA A 1 106 ? 9.255 -27.331 16.923 1.00 25.67 86 ALA A C 1
ATOM 661 O O . ALA A 1 106 ? 8.782 -28.400 16.559 1.00 23.27 86 ALA A O 1
ATOM 663 N N . VAL A 1 107 ? 9.117 -26.205 16.238 1.00 25.87 87 VAL A N 1
ATOM 664 C CA . VAL A 1 107 ? 8.575 -26.176 14.885 1.00 24.60 87 VAL A CA 1
ATOM 665 C C . VAL A 1 107 ? 9.572 -25.425 14.020 1.00 26.44 87 VAL A C 1
ATOM 666 O O . VAL A 1 107 ? 10.072 -24.367 14.423 1.00 23.44 87 VAL A O 1
ATOM 670 N N . ALA A 1 108 ? 9.894 -25.993 12.856 1.00 22.95 88 ALA A N 1
ATOM 671 C CA . ALA A 1 108 ? 10.887 -25.391 11.971 1.00 26.37 88 ALA A CA 1
ATOM 672 C C . ALA A 1 108 ? 10.526 -23.938 11.717 1.00 25.41 88 ALA A C 1
ATOM 673 O O . ALA A 1 108 ? 9.356 -23.607 11.536 1.00 26.18 88 ALA A O 1
ATOM 675 N N . PRO A 1 109 ? 11.532 -23.056 11.717 1.00 23.90 89 PRO A N 1
ATOM 676 C CA . PRO A 1 109 ? 11.230 -21.637 11.492 1.00 26.78 89 PRO A CA 1
ATOM 677 C C . PRO A 1 109 ? 10.597 -21.424 10.110 1.00 29.60 89 PRO A C 1
ATOM 678 O O . PRO A 1 109 ? 9.980 -20.382 9.863 1.00 27.99 89 PRO A O 1
ATOM 682 N N . THR A 1 110 ? 10.727 -22.421 9.240 1.00 26.25 90 THR A N 1
ATOM 683 C CA . THR A 1 110 ? 10.124 -22.371 7.912 1.00 32.75 90 THR A CA 1
ATOM 684 C C . THR A 1 110 ? 8.651 -22.786 7.914 1.00 34.20 90 THR A C 1
ATOM 685 O O . THR A 1 110 ? 7.941 -22.544 6.940 1.00 34.41 90 THR A O 1
ATOM 689 N N . HIS A 1 111 ? 8.202 -23.425 8.998 1.00 30.97 91 HIS A N 1
ATOM 690 C CA . HIS A 1 111 ? 6.828 -23.921 9.096 1.00 30.18 91 HIS A CA 1
ATOM 691 C C . HIS A 1 111 ? 6.030 -23.338 10.267 1.00 30.09 91 HIS A C 1
ATOM 692 O O . HIS A 1 111 ? 4.924 -23.791 10.561 1.00 28.58 91 HIS A O 1
ATOM 699 N N . ARG A 1 112 ? 6.587 -22.339 10.939 1.00 30.57 92 ARG A N 1
ATOM 700 C CA . ARG A 1 112 ? 5.927 -21.756 12.096 1.00 27.85 92 ARG A CA 1
ATOM 701 C C . ARG A 1 112 ? 4.602 -21.065 11.761 1.00 33.32 92 ARG A C 1
ATOM 702 O O . ARG A 1 112 ? 4.323 -20.733 10.605 1.00 32.26 92 ARG A O 1
ATOM 710 N N . ARG A 1 113 ? 3.795 -20.857 12.800 1.00 28.49 93 ARG A N 1
ATOM 711 C CA . ARG A 1 113 ? 2.528 -20.130 12.714 1.00 30.67 93 ARG A CA 1
ATOM 712 C C . ARG A 1 113 ? 1.605 -20.658 11.625 1.00 31.52 93 ARG A C 1
ATOM 713 O O . ARG A 1 113 ? 0.915 -19.890 10.949 1.00 30.95 93 ARG A O 1
ATOM 721 N N . ARG A 1 114 ? 1.597 -21.975 11.470 1.00 30.44 94 ARG A N 1
ATOM 722 C CA . ARG A 1 114 ? 0.661 -22.633 10.565 1.00 34.09 94 ARG A CA 1
ATOM 723 C C . ARG A 1 114 ? -0.180 -23.674 11.314 1.00 30.12 94 ARG A C 1
ATOM 724 O O . ARG A 1 114 ? -0.872 -24.473 10.699 1.00 30.02 94 ARG A O 1
ATOM 732 N N . GLY A 1 115 ? -0.113 -23.653 12.643 1.00 32.54 95 GLY A N 1
ATOM 733 C CA . GLY A 1 115 ? -0.894 -24.563 13.466 1.00 26.20 95 GLY A CA 1
ATOM 734 C C . GLY A 1 115 ? -0.200 -25.881 13.742 1.00 26.62 95 GLY A C 1
ATOM 735 O O . GLY A 1 115 ? -0.826 -26.849 14.196 1.00 30.31 95 GLY A O 1
ATOM 736 N N . VAL A 1 116 ? 1.098 -25.946 13.465 1.00 25.50 96 VAL A N 1
ATOM 737 C CA . VAL A 1 116 ? 1.830 -27.188 13.688 1.00 20.45 96 VAL A CA 1
ATOM 738 C C . VAL A 1 116 ? 1.930 -27.546 15.197 1.00 24.64 96 VAL A C 1
ATOM 739 O O . VAL A 1 116 ? 1.729 -28.706 15.581 1.00 23.79 96 VAL A O 1
ATOM 743 N N . LEU A 1 117 ? 2.246 -26.566 16.040 1.00 21.86 97 LEU A N 1
ATOM 744 C CA . LEU A 1 117 ? 2.296 -26.816 17.485 1.00 21.85 97 LEU A CA 1
ATOM 745 C C . LEU A 1 117 ? 0.917 -27.263 17.979 1.00 24.98 97 LEU A C 1
ATOM 746 O O . LEU A 1 117 ? 0.795 -28.240 18.732 1.00 22.70 97 LEU A O 1
ATOM 751 N N . ARG A 1 118 ? -0.117 -26.540 17.548 1.00 24.57 98 ARG A N 1
ATOM 752 C CA . ARG A 1 118 ? -1.476 -26.850 17.952 1.00 25.35 98 ARG A CA 1
ATOM 753 C C . ARG A 1 118 ? -1.829 -28.296 17.612 1.00 25.31 98 ARG A C 1
ATOM 754 O O . ARG A 1 118 ? -2.348 -29.023 18.453 1.00 26.07 98 ARG A O 1
ATOM 762 N N . ALA A 1 119 ? -1.537 -28.713 16.387 1.00 24.57 99 ALA A N 1
ATOM 763 C CA . ALA A 1 119 ? -1.821 -30.079 15.970 1.00 27.51 99 ALA A CA 1
ATOM 764 C C . ALA A 1 119 ? -1.048 -31.069 16.825 1.00 25.20 99 ALA A C 1
ATOM 765 O O . ALA A 1 119 ? -1.596 -32.075 17.270 1.00 24.66 99 ALA A O 1
ATOM 767 N N . MET A 1 120 ? 0.231 -30.790 17.058 1.00 23.45 100 MET A N 1
ATOM 768 C CA . MET A 1 120 ? 1.064 -31.713 17.828 1.00 23.04 100 MET A CA 1
ATOM 769 C C . MET A 1 120 ? 0.595 -31.812 19.273 1.00 21.39 100 MET A C 1
ATOM 770 O O . MET A 1 120 ? 0.526 -32.906 19.835 1.00 23.03 100 MET A O 1
ATOM 775 N N . TYR A 1 121 ? 0.292 -30.663 19.869 1.00 23.35 101 TYR A N 1
ATOM 776 C CA . TYR A 1 121 ? -0.143 -30.608 21.258 1.00 21.41 101 TYR A CA 1
ATOM 777 C C . TYR A 1 121 ? -1.478 -31.323 21.441 1.00 25.48 101 TYR A C 1
ATOM 778 O O . TYR A 1 121 ? -1.723 -31.933 22.480 1.00 21.70 101 TYR A O 1
ATOM 787 N N . THR A 1 122 ? -2.341 -31.235 20.432 1.00 23.02 102 THR A N 1
ATOM 788 C CA . THR A 1 122 ? -3.630 -31.911 20.488 1.00 27.07 102 THR A CA 1
ATOM 789 C C . THR A 1 122 ? -3.411 -33.403 20.663 1.00 25.99 102 THR A C 1
ATOM 790 O O . THR A 1 122 ? -3.967 -34.013 21.585 1.00 25.84 102 THR A O 1
ATOM 794 N N . GLU A 1 123 ? -2.584 -33.985 19.797 1.00 22.55 103 GLU A N 1
ATOM 795 C CA . GLU A 1 123 ? -2.275 -35.411 19.902 1.00 21.11 103 GLU A CA 1
ATOM 796 C C . GLU A 1 123 ? -1.507 -35.749 21.192 1.00 27.14 103 GLU A C 1
ATOM 797 O O . GLU A 1 123 ? -1.816 -36.731 21.877 1.00 23.53 103 GLU A O 1
ATOM 803 N N . LEU A 1 124 ? -0.520 -34.925 21.537 1.00 26.60 104 LEU A N 1
ATOM 804 C CA . LEU A 1 124 ? 0.345 -35.227 22.680 1.00 23.83 104 LEU A CA 1
ATOM 805 C C . LEU A 1 124 ? -0.462 -35.273 23.973 1.00 21.00 104 LEU A C 1
ATOM 806 O O . LEU A 1 124 ? -0.270 -36.142 24.824 1.00 22.73 104 LEU A O 1
ATOM 811 N N . HIS A 1 125 ? -1.370 -34.327 24.121 1.00 22.39 105 HIS A N 1
ATOM 812 C CA . HIS A 1 125 ? -2.185 -34.284 25.314 1.00 22.36 105 HIS A CA 1
ATOM 813 C C . HIS A 1 125 ? -3.196 -35.428 25.348 1.00 25.16 105 HIS A C 1
ATOM 814 O O . HIS A 1 125 ? -3.551 -35.888 26.425 1.00 21.01 105 HIS A O 1
ATOM 821 N N . ASP A 1 126 ? -3.635 -35.896 24.178 1.00 22.27 106 ASP A N 1
ATOM 822 C CA . ASP A 1 126 ? -4.490 -37.086 24.131 1.00 27.75 106 ASP A CA 1
ATOM 823 C C . ASP A 1 126 ? -3.720 -38.260 24.721 1.00 23.08 106 ASP A C 1
ATOM 824 O O . ASP A 1 126 ? -4.248 -39.042 25.513 1.00 25.15 106 ASP A O 1
ATOM 829 N N . ARG A 1 127 ? -2.456 -38.373 24.337 1.00 22.15 107 ARG A N 1
ATOM 830 C CA . ARG A 1 127 ? -1.588 -39.424 24.846 1.00 22.60 107 ARG A CA 1
ATOM 831 C C . ARG A 1 127 ? -1.371 -39.323 26.347 1.00 23.45 107 ARG A C 1
ATOM 832 O O . ARG A 1 127 ? -1.444 -40.328 27.071 1.00 22.21 107 ARG A O 1
ATOM 840 N N . ILE A 1 128 ? -1.078 -38.108 26.808 1.00 22.56 108 ILE A N 1
ATOM 841 C CA . ILE A 1 128 ? -0.912 -37.835 28.233 1.00 21.71 108 ILE A CA 1
ATOM 842 C C . ILE A 1 128 ? -2.176 -38.235 29.000 1.00 21.67 108 ILE A C 1
ATOM 843 O O . ILE A 1 128 ? -2.102 -38.884 30.038 1.00 24.52 108 ILE A O 1
ATOM 848 N N . ALA A 1 129 ? -3.336 -37.868 28.475 1.00 22.64 109 ALA A N 1
ATOM 849 C CA . ALA A 1 129 ? -4.596 -38.169 29.154 1.00 23.15 109 ALA A CA 1
ATOM 850 C C . ALA A 1 129 ? -4.855 -39.681 29.194 1.00 25.58 109 ALA A C 1
ATOM 851 O O . ALA A 1 129 ? -5.305 -40.225 30.206 1.00 27.00 109 ALA A O 1
ATOM 853 N N . ARG A 1 130 ? -4.555 -40.356 28.097 1.00 24.22 110 ARG A N 1
ATOM 854 C CA . ARG A 1 130 ? -4.708 -41.799 28.029 1.00 28.43 110 ARG A CA 1
ATOM 855 C C . ARG A 1 130 ? -3.735 -42.515 28.972 1.00 30.19 110 ARG A C 1
ATOM 856 O O . ARG A 1 130 ? -4.051 -43.577 29.499 1.00 25.44 110 ARG A O 1
ATOM 864 N N . ALA A 1 131 ? -2.557 -41.931 29.198 1.00 25.05 111 ALA A N 1
ATOM 865 C CA . ALA A 1 131 ? -1.588 -42.534 30.099 1.00 23.74 111 ALA A CA 1
ATOM 866 C C . ALA A 1 131 ? -1.947 -42.279 31.576 1.00 26.35 111 ALA A C 1
ATOM 867 O O . ALA A 1 131 ? -1.400 -42.906 32.479 1.00 26.83 111 ALA A O 1
ATOM 869 N N . GLY A 1 132 ? -2.881 -41.366 31.811 1.00 24.84 112 GLY A N 1
ATOM 870 C CA . GLY A 1 132 ? -3.444 -41.189 33.133 1.00 25.22 112 GLY A CA 1
ATOM 871 C C . GLY A 1 132 ? -2.818 -40.098 33.982 1.00 27.85 112 GLY A C 1
ATOM 872 O O . GLY A 1 132 ? -3.167 -39.953 35.143 1.00 24.89 112 GLY A O 1
ATOM 873 N N . TYR A 1 133 ? -1.890 -39.335 33.414 1.00 22.06 113 TYR A N 1
ATOM 874 C CA . TYR A 1 133 ? -1.247 -38.254 34.159 1.00 25.54 113 TYR A CA 1
ATOM 875 C C . TYR A 1 133 ? -2.266 -37.221 34.641 1.00 19.22 113 TYR A C 1
ATOM 876 O O . TYR A 1 133 ? -3.055 -36.717 33.854 1.00 22.50 113 TYR A O 1
ATOM 885 N N . PRO A 1 134 ? -2.269 -36.917 35.946 1.00 21.76 114 PRO A N 1
ATOM 886 C CA . PRO A 1 134 ? -3.179 -35.859 36.406 1.00 20.99 114 PRO A CA 1
ATOM 887 C C . PRO A 1 134 ? -2.684 -34.442 36.076 1.00 19.88 114 PRO A C 1
ATOM 888 O O . PRO A 1 134 ? -3.489 -33.515 36.055 1.00 18.92 114 PRO A O 1
ATOM 892 N N . LEU A 1 135 ? -1.384 -34.275 35.844 1.00 20.45 115 LEU A N 1
ATOM 893 C CA . LEU A 1 135 ? -0.846 -32.962 35.481 1.00 19.49 115 LEU A CA 1
ATOM 894 C C . LEU A 1 135 ? 0.120 -33.078 34.315 1.00 18.54 115 LEU A C 1
ATOM 895 O O . LEU A 1 135 ? 0.805 -34.084 34.166 1.00 17.49 115 LEU A O 1
ATOM 900 N N . ALA A 1 136 ? 0.183 -32.027 33.504 1.00 17.85 116 ALA A N 1
ATOM 901 C CA . ALA A 1 136 ? 1.284 -31.865 32.577 1.00 17.23 116 ALA A CA 1
ATOM 902 C C . ALA A 1 136 ? 2.056 -30.629 33.020 1.00 19.89 116 ALA A C 1
ATOM 903 O O . ALA A 1 136 ? 1.457 -29.665 33.509 1.00 19.50 116 ALA A O 1
ATOM 905 N N . VAL A 1 137 ? 3.380 -30.656 32.864 1.00 19.86 117 VAL A N 1
ATOM 906 C CA . VAL A 1 137 ? 4.210 -29.545 33.321 1.00 17.98 117 VAL A CA 1
ATOM 907 C C . VAL A 1 137 ? 5.291 -29.186 32.298 1.00 18.62 117 VAL A C 1
ATOM 908 O O . VAL A 1 137 ? 5.681 -30.013 31.474 1.00 19.36 117 VAL A O 1
ATOM 912 N N . LEU A 1 138 ? 5.784 -27.953 32.344 1.00 18.25 118 LEU A N 1
ATOM 913 C CA . LEU A 1 138 ? 6.852 -27.579 31.420 1.00 17.13 118 LEU A CA 1
ATOM 914 C C . LEU A 1 138 ? 7.566 -26.329 31.896 1.00 18.00 118 LEU A C 1
ATOM 915 O O . LEU A 1 138 ? 7.092 -25.653 32.813 1.00 19.70 118 LEU A O 1
ATOM 920 N N . THR A 1 139 ? 8.719 -26.041 31.292 1.00 15.85 119 THR A N 1
ATOM 921 C CA . THR A 1 139 ? 9.282 -24.699 31.363 1.00 18.40 119 THR A CA 1
ATOM 922 C C . THR A 1 139 ? 9.188 -24.070 29.979 1.00 22.06 119 THR A C 1
ATOM 923 O O . THR A 1 139 ? 9.245 -24.764 28.964 1.00 22.00 119 THR A O 1
ATOM 927 N N . ALA A 1 140 ? 9.018 -22.757 29.924 1.00 21.38 120 ALA A N 1
ATOM 928 C CA . ALA A 1 140 ? 8.683 -22.128 28.643 1.00 20.37 120 ALA A CA 1
ATOM 929 C C . ALA A 1 140 ? 9.841 -21.297 28.115 1.00 21.33 120 ALA A C 1
ATOM 930 O O . ALA A 1 140 ? 10.501 -20.596 28.869 1.00 19.63 120 ALA A O 1
ATOM 932 N N . SER A 1 141 ? 10.068 -21.354 26.810 1.00 23.96 121 SER A N 1
ATOM 933 C CA . SER A 1 141 ? 11.101 -20.529 26.202 1.00 21.18 121 SER A CA 1
ATOM 934 C C . SER A 1 141 ? 10.654 -19.065 26.143 1.00 23.82 121 SER A C 1
ATOM 935 O O . SER A 1 141 ? 11.479 -18.157 26.176 1.00 23.74 121 SER A O 1
ATOM 938 N N . GLU A 1 142 ? 9.344 -18.845 26.032 1.00 21.23 122 GLU A N 1
ATOM 939 C CA . GLU A 1 142 ? 8.774 -17.499 26.046 1.00 22.51 122 GLU A CA 1
ATOM 940 C C . GLU A 1 142 ? 7.467 -17.541 26.806 1.00 21.51 122 GLU A C 1
ATOM 941 O O . GLU A 1 142 ? 6.861 -18.601 26.934 1.00 20.38 122 GLU A O 1
ATOM 947 N N . GLY A 1 143 ? 7.022 -16.387 27.290 1.00 21.38 123 GLY A N 1
ATOM 948 C CA . GLY A 1 143 ? 5.905 -16.335 28.219 1.00 24.03 123 GLY A CA 1
ATOM 949 C C . GLY A 1 143 ? 4.514 -16.282 27.597 1.00 25.14 123 GLY A C 1
ATOM 950 O O . GLY A 1 143 ? 3.521 -16.463 28.298 1.00 21.09 123 GLY A O 1
ATOM 951 N N . GLY A 1 144 ? 4.438 -16.028 26.289 1.00 23.12 124 GLY A N 1
ATOM 952 C CA . GLY A 1 144 ? 3.158 -15.834 25.634 1.00 22.24 124 GLY A CA 1
ATOM 953 C C . GLY A 1 144 ? 2.578 -17.065 24.952 1.00 25.67 124 GLY A C 1
ATOM 954 O O . GLY A 1 144 ? 1.565 -16.969 24.249 1.00 25.78 124 GLY A O 1
ATOM 955 N N . ILE A 1 145 ? 3.200 -18.221 25.156 1.00 21.62 125 ILE A N 1
ATOM 956 C CA . ILE A 1 145 ? 2.851 -19.413 24.376 1.00 20.86 125 ILE A CA 1
ATOM 957 C C . ILE A 1 145 ? 1.726 -20.265 24.954 1.00 25.59 125 ILE A C 1
ATOM 958 O O . ILE A 1 145 ? 0.752 -20.584 24.249 1.00 22.72 125 ILE A O 1
ATOM 963 N N . TYR A 1 146 ? 1.865 -20.640 26.233 1.00 21.43 126 TYR A N 1
ATOM 964 C CA . TYR A 1 146 ? 1.136 -21.794 26.774 1.00 21.92 126 TYR A CA 1
ATOM 965 C C . TYR A 1 146 ? -0.143 -21.519 27.563 1.00 21.16 126 TYR A C 1
ATOM 966 O O . TYR A 1 146 ? -0.926 -22.429 27.802 1.00 22.38 126 TYR A O 1
ATOM 975 N N . GLY A 1 147 ? -0.360 -20.284 27.976 1.00 20.15 127 GLY A N 1
ATOM 976 C CA . GLY A 1 147 ? -1.617 -19.942 28.608 1.00 19.80 127 GLY A CA 1
ATOM 977 C C . GLY A 1 147 ? -2.803 -20.471 27.822 1.00 24.49 127 GLY A C 1
ATOM 978 O O . GLY A 1 147 ? -3.745 -21.039 28.402 1.00 22.68 127 GLY A O 1
ATOM 979 N N . ARG A 1 148 ? -2.751 -20.297 26.500 1.00 20.77 128 ARG A N 1
ATOM 980 C CA . ARG A 1 148 ? -3.853 -20.678 25.595 1.00 24.65 128 ARG A CA 1
ATOM 981 C C . ARG A 1 148 ? -4.086 -22.186 25.573 1.00 25.16 128 ARG A C 1
ATOM 982 O O . ARG A 1 148 ? -5.145 -22.655 25.166 1.00 24.19 128 ARG A O 1
ATOM 990 N N . PHE A 1 149 ? -3.081 -22.949 25.983 1.00 22.80 129 PHE A N 1
ATOM 991 C CA . PHE A 1 149 ? -3.217 -24.396 26.052 1.00 20.95 129 PHE A CA 1
ATOM 992 C C . PHE A 1 149 ? -3.573 -24.877 27.454 1.00 23.41 129 PHE A C 1
ATOM 993 O O . PHE A 1 149 ? -3.592 -26.081 27.720 1.00 22.60 129 PHE A O 1
ATOM 1001 N N . GLY A 1 150 ? -3.830 -23.921 28.341 1.00 18.88 130 GLY A N 1
ATOM 1002 C CA . GLY A 1 150 ? -4.267 -24.202 29.694 1.00 21.78 130 GLY A CA 1
ATOM 1003 C C . GLY A 1 150 ? -3.176 -24.281 30.758 1.00 20.77 130 GLY A C 1
ATOM 1004 O O . GLY A 1 150 ? -3.459 -24.689 31.879 1.00 20.17 130 GLY A O 1
ATOM 1005 N N . TYR A 1 151 ? -1.945 -23.898 30.419 1.00 18.65 131 TYR A N 1
ATOM 1006 C CA . TYR A 1 151 ? -0.838 -23.941 31.383 1.00 19.36 131 TYR A CA 1
ATOM 1007 C C . TYR A 1 151 ? -0.759 -22.634 32.151 1.00 20.55 131 TYR A C 1
ATOM 1008 O O . TYR A 1 151 ? -0.770 -21.554 31.553 1.00 23.45 131 TYR A O 1
ATOM 1017 N N . GLY A 1 152 ? -0.663 -22.736 33.472 1.00 18.85 132 GLY A N 1
ATOM 1018 C CA . GLY A 1 152 ? -0.518 -21.569 34.330 1.00 17.50 132 GLY A CA 1
ATOM 1019 C C . GLY A 1 152 ? 0.889 -21.498 34.915 1.00 19.95 132 GLY A C 1
ATOM 1020 O O . GLY A 1 152 ? 1.569 -22.524 35.067 1.00 16.62 132 GLY A O 1
ATOM 1021 N N . VAL A 1 153 ? 1.346 -20.284 35.210 1.00 14.90 133 VAL A N 1
ATOM 1022 C CA . VAL A 1 153 ? 2.657 -20.107 35.828 1.00 18.79 133 VAL A CA 1
ATOM 1023 C C . VAL A 1 153 ? 2.576 -20.505 37.294 1.00 19.07 133 VAL A C 1
ATOM 1024 O O . VAL A 1 153 ? 1.964 -19.804 38.097 1.00 17.70 133 VAL A O 1
ATOM 1028 N N . ALA A 1 154 ? 3.202 -21.631 37.633 1.00 19.06 134 ALA A N 1
ATOM 1029 C CA . ALA A 1 154 ? 3.063 -22.226 38.964 1.00 19.95 134 ALA A CA 1
ATOM 1030 C C . ALA A 1 154 ? 4.222 -21.928 39.929 1.00 19.36 134 ALA A C 1
ATOM 1031 O O . ALA A 1 154 ? 4.026 -21.917 41.153 1.00 20.18 134 ALA A O 1
ATOM 1033 N N . THR A 1 155 ? 5.422 -21.718 39.397 1.00 17.74 135 THR A N 1
ATOM 1034 C CA . THR A 1 155 ? 6.510 -21.194 40.229 1.00 20.09 135 THR A CA 1
ATOM 1035 C C . THR A 1 155 ? 7.204 -20.042 39.527 1.00 21.91 135 THR A C 1
ATOM 1036 O O . THR A 1 155 ? 7.092 -19.879 38.306 1.00 17.86 135 THR A O 1
ATOM 1040 N N . ILE A 1 156 ? 7.922 -19.254 40.320 1.00 20.10 136 ILE A N 1
ATOM 1041 C CA . ILE A 1 156 ? 8.622 -18.071 39.850 1.00 20.59 136 ILE A CA 1
ATOM 1042 C C . ILE A 1 156 ? 10.094 -18.117 40.236 1.00 21.18 136 ILE A C 1
ATOM 1043 O O . ILE A 1 156 ? 10.444 -18.436 41.379 1.00 21.59 136 ILE A O 1
ATOM 1048 N N . GLU A 1 157 ? 10.957 -17.802 39.276 1.00 17.70 137 GLU A N 1
ATOM 1049 C CA . GLU A 1 157 ? 12.380 -17.724 39.539 1.00 19.74 137 GLU A CA 1
ATOM 1050 C C . GLU A 1 157 ? 12.829 -16.262 39.531 1.00 18.73 137 GLU A C 1
ATOM 1051 O O . GLU A 1 157 ? 12.561 -15.508 38.578 1.00 16.94 137 GLU A O 1
ATOM 1057 N N . GLN A 1 158 ? 13.520 -15.865 40.582 1.00 20.94 138 GLN A N 1
ATOM 1058 C CA . GLN A 1 158 ? 14.057 -14.516 40.662 1.00 19.02 138 GLN A CA 1
ATOM 1059 C C . GLN A 1 158 ? 15.570 -14.559 40.707 1.00 21.87 138 GLN A C 1
ATOM 1060 O O . GLN A 1 158 ? 16.153 -15.380 41.421 1.00 20.56 138 GLN A O 1
ATOM 1066 N N . HIS A 1 159 ? 16.207 -13.684 39.932 1.00 20.86 139 HIS A N 1
ATOM 1067 C CA . HIS A 1 159 ? 17.648 -13.576 39.976 1.00 21.39 139 HIS A CA 1
ATOM 1068 C C . HIS A 1 159 ? 18.026 -12.637 41.121 1.00 20.58 139 HIS A C 1
ATOM 1069 O O . HIS A 1 159 ? 17.588 -11.487 41.159 1.00 19.59 139 HIS A O 1
ATOM 1076 N N . VAL A 1 160 ? 18.807 -13.151 42.063 1.00 18.42 140 VAL A N 1
ATOM 1077 C CA . VAL A 1 160 ? 19.210 -12.396 43.245 1.00 17.91 140 VAL A CA 1
ATOM 1078 C C . VAL A 1 160 ? 20.731 -12.305 43.252 1.00 22.53 140 VAL A C 1
ATOM 1079 O O . VAL A 1 160 ? 21.424 -13.309 43.018 1.00 22.76 140 VAL A O 1
ATOM 1083 N N . SER A 1 161 ? 21.248 -11.101 43.470 1.00 19.08 141 SER A N 1
ATOM 1084 C CA . SER A 1 161 ? 22.689 -10.888 43.529 1.00 20.33 141 SER A CA 1
ATOM 1085 C C . SER A 1 161 ? 23.054 -10.259 44.877 1.00 22.44 141 SER A C 1
ATOM 1086 O O . SER A 1 161 ? 22.424 -9.305 45.317 1.00 21.58 141 SER A O 1
ATOM 1089 N N . VAL A 1 162 ? 24.037 -10.828 45.560 1.00 21.32 142 VAL A N 1
ATOM 1090 C CA . VAL A 1 162 ? 24.419 -10.308 46.861 1.00 22.10 142 VAL A CA 1
ATOM 1091 C C . VAL A 1 162 ? 25.798 -9.724 46.775 1.00 23.61 142 VAL A C 1
ATOM 1092 O O . VAL A 1 162 ? 26.726 -10.378 46.290 1.00 21.78 142 VAL A O 1
ATOM 1096 N N . ASP A 1 163 ? 25.928 -8.491 47.240 1.00 19.08 143 ASP A N 1
ATOM 1097 C CA . ASP A 1 163 ? 27.240 -7.887 47.407 1.00 23.53 143 ASP A CA 1
ATOM 1098 C C . ASP A 1 163 ? 27.832 -8.398 48.704 1.00 23.01 143 ASP A C 1
ATOM 1099 O O . ASP A 1 163 ? 27.542 -7.866 49.788 1.00 23.05 143 ASP A O 1
ATOM 1104 N N . ARG A 1 164 ? 28.670 -9.420 48.598 1.00 19.45 144 ARG A N 1
ATOM 1105 C CA . ARG A 1 164 ? 29.160 -10.087 49.800 1.00 22.97 144 ARG A CA 1
ATOM 1106 C C . ARG A 1 164 ? 30.174 -9.266 50.588 1.00 22.74 144 ARG A C 1
ATOM 1107 O O . ARG A 1 164 ? 30.458 -9.584 51.739 1.00 23.72 144 ARG A O 1
ATOM 1115 N N . ARG A 1 165 ? 30.730 -8.230 49.975 1.00 21.55 145 ARG A N 1
ATOM 1116 C CA . ARG A 1 165 ? 31.614 -7.331 50.716 1.00 24.25 145 ARG A CA 1
ATOM 1117 C C . ARG A 1 165 ? 30.846 -6.444 51.692 1.00 24.31 145 ARG A C 1
ATOM 1118 O O . ARG A 1 165 ? 31.419 -5.948 52.658 1.00 26.71 145 ARG A O 1
ATOM 1126 N N . LEU A 1 166 ? 29.551 -6.249 51.451 1.00 22.67 146 LEU A N 1
ATOM 1127 C CA . LEU A 1 166 ? 28.730 -5.405 52.329 1.00 21.07 146 LEU A CA 1
ATOM 1128 C C . LEU A 1 166 ? 27.727 -6.179 53.180 1.00 21.89 146 LEU A C 1
ATOM 1129 O O . LEU A 1 166 ? 27.366 -5.745 54.281 1.00 23.12 146 LEU A O 1
ATOM 1134 N N . ALA A 1 167 ? 27.255 -7.313 52.670 1.00 21.34 147 ALA A N 1
ATOM 1135 C CA . ALA A 1 167 ? 26.284 -8.125 53.413 1.00 20.77 147 ALA A CA 1
ATOM 1136 C C . ALA A 1 167 ? 26.838 -8.540 54.765 1.00 22.20 147 ALA A C 1
ATOM 1137 O O . ALA A 1 167 ? 28.006 -8.930 54.873 1.00 22.01 147 ALA A O 1
ATOM 1139 N N . GLN A 1 168 ? 25.997 -8.459 55.790 1.00 21.05 148 GLN A N 1
ATOM 1140 C CA . GLN A 1 168 ? 26.326 -8.975 57.116 1.00 22.55 148 GLN A CA 1
ATOM 1141 C C . GLN A 1 168 ? 25.145 -9.770 57.655 1.00 20.01 148 GLN A C 1
ATOM 1142 O O . GLN A 1 168 ? 23.994 -9.417 57.426 1.00 19.18 148 GLN A O 1
ATOM 1148 N N . PHE A 1 169 ? 25.423 -10.832 58.397 1.00 20.45 149 PHE A N 1
ATOM 1149 C CA . PHE A 1 169 ? 24.341 -11.647 58.931 1.00 20.12 149 PHE A CA 1
ATOM 1150 C C . PHE A 1 169 ? 23.650 -11.015 60.134 1.00 22.81 149 PHE A C 1
ATOM 1151 O O . PHE A 1 169 ? 24.284 -10.403 60.993 1.00 20.29 149 PHE A O 1
ATOM 1159 N N . HIS A 1 170 ? 22.332 -11.141 60.165 1.00 19.40 150 HIS A N 1
ATOM 1160 C CA . HIS A 1 170 ? 21.534 -10.677 61.291 1.00 20.05 150 HIS A CA 1
ATOM 1161 C C . HIS A 1 170 ? 21.987 -11.377 62.578 1.00 21.31 150 HIS A C 1
ATOM 1162 O O . HIS A 1 170 ? 22.333 -12.563 62.553 1.00 21.59 150 HIS A O 1
ATOM 1169 N N . PRO A 1 171 ? 21.999 -10.648 63.710 1.00 22.93 151 PRO A N 1
ATOM 1170 C CA . PRO A 1 171 ? 22.471 -11.241 64.968 1.00 23.77 151 PRO A CA 1
ATOM 1171 C C . PRO A 1 171 ? 21.762 -12.554 65.326 1.00 22.88 151 PRO A C 1
ATOM 1172 O O . PRO A 1 171 ? 22.372 -13.412 65.948 1.00 22.71 151 PRO A O 1
ATOM 1176 N N . ALA A 1 172 ? 20.504 -12.716 64.934 1.00 22.74 152 ALA A N 1
ATOM 1177 C CA . ALA A 1 172 ? 19.758 -13.933 65.274 1.00 24.99 152 ALA A CA 1
ATOM 1178 C C . ALA A 1 172 ? 19.944 -15.091 64.293 1.00 27.37 152 ALA A C 1
ATOM 1179 O O . ALA A 1 172 ? 19.631 -16.230 64.626 1.00 24.03 152 ALA A O 1
ATOM 1181 N N . ALA A 1 173 ? 20.421 -14.809 63.087 1.00 23.62 153 ALA A N 1
ATOM 1182 C CA . ALA A 1 173 ? 20.483 -15.850 62.058 1.00 22.47 153 ALA A CA 1
ATOM 1183 C C . ALA A 1 173 ? 21.285 -17.048 62.544 1.00 21.79 153 ALA A C 1
ATOM 1184 O O . ALA A 1 173 ? 22.350 -16.878 63.119 1.00 23.61 153 ALA A O 1
ATOM 1186 N N . PRO A 1 174 ? 20.779 -18.265 62.297 1.00 23.75 154 PRO A N 1
ATOM 1187 C CA . PRO A 1 174 ? 21.507 -19.482 62.673 1.00 24.46 154 PRO A CA 1
ATOM 1188 C C . PRO A 1 174 ? 22.941 -19.481 62.156 1.00 24.37 154 PRO A C 1
ATOM 1189 O O . PRO A 1 174 ? 23.212 -19.034 61.033 1.00 20.03 154 PRO A O 1
ATOM 1193 N N . ASP A 1 175 ? 23.857 -20.000 62.966 1.00 22.68 155 ASP A N 1
ATOM 1194 C CA . ASP A 1 175 ? 25.242 -20.164 62.535 1.00 25.47 155 ASP A CA 1
ATOM 1195 C C . ASP A 1 175 ? 25.724 -21.526 63.001 1.00 27.52 155 ASP A C 1
ATOM 1196 O O . ASP A 1 175 ? 26.550 -21.611 63.905 1.00 29.14 155 ASP A O 1
ATOM 1201 N N . PRO A 1 176 ? 25.191 -22.603 62.395 1.00 31.05 156 PRO A N 1
ATOM 1202 C CA . PRO A 1 176 ? 25.421 -23.950 62.925 1.00 26.82 156 PRO A CA 1
ATOM 1203 C C . PRO A 1 176 ? 26.743 -24.585 62.495 1.00 30.19 156 PRO A C 1
ATOM 1204 O O . PRO A 1 176 ? 27.124 -25.589 63.084 1.00 28.48 156 PRO A O 1
ATOM 1208 N N . GLY A 1 177 ? 27.434 -24.020 61.510 1.00 24.37 157 GLY A N 1
ATOM 1209 C CA . GLY A 1 177 ? 28.646 -24.647 61.004 1.00 26.90 157 GLY A CA 1
ATOM 1210 C C . GLY A 1 177 ? 28.323 -25.945 60.264 1.00 24.88 157 GLY A C 1
ATOM 1211 O O . GLY A 1 177 ? 27.198 -26.133 59.794 1.00 24.86 157 GLY A O 1
ATOM 1212 N N . GLY A 1 178 ? 29.309 -26.827 60.145 1.00 21.66 158 GLY A N 1
ATOM 1213 C CA . GLY A 1 178 ? 29.106 -28.127 59.536 1.00 25.87 158 GLY A CA 1
ATOM 1214 C C . GLY A 1 178 ? 29.269 -28.189 58.027 1.00 24.74 158 GLY A C 1
ATOM 1215 O O . GLY A 1 178 ? 28.926 -29.200 57.419 1.00 25.76 158 GLY A O 1
ATOM 1216 N N . VAL A 1 179 ? 29.784 -27.125 57.409 1.00 22.93 159 VAL A N 1
ATOM 1217 C CA . VAL A 1 179 ? 29.915 -27.104 55.956 1.00 24.29 159 VAL A CA 1
ATOM 1218 C C . VAL A 1 179 ? 31.302 -27.535 55.511 1.00 23.52 159 VAL A C 1
ATOM 1219 O O . VAL A 1 179 ? 32.299 -27.013 55.997 1.00 24.45 159 VAL A O 1
ATOM 1223 N N . ARG A 1 180 ? 31.351 -28.460 54.562 1.00 19.42 160 ARG A N 1
ATOM 1224 C CA . ARG A 1 180 ? 32.600 -28.927 53.976 1.00 25.84 160 ARG A CA 1
ATOM 1225 C C . ARG A 1 180 ? 32.750 -28.421 52.539 1.00 24.68 160 ARG A C 1
ATOM 1226 O O . ARG A 1 180 ? 31.764 -28.199 51.830 1.00 20.29 160 ARG A O 1
ATOM 1234 N N . MET A 1 181 ? 34.000 -28.294 52.116 1.00 22.01 161 MET A N 1
ATOM 1235 C CA . MET A 1 181 ? 34.348 -28.007 50.745 1.00 25.75 161 MET A CA 1
ATOM 1236 C C . MET A 1 181 ? 34.472 -29.327 49.994 1.00 29.15 161 MET A C 1
ATOM 1237 O O . MET A 1 181 ? 35.419 -30.087 50.217 1.00 30.57 161 MET A O 1
ATOM 1242 N N . LEU A 1 182 ? 33.539 -29.584 49.084 1.00 24.49 162 LEU A N 1
ATOM 1243 C CA . LEU A 1 182 ? 33.444 -30.885 48.415 1.00 29.27 162 LEU A CA 1
ATOM 1244 C C . LEU A 1 182 ? 33.899 -30.920 46.963 1.00 29.27 162 LEU A C 1
ATOM 1245 O O . LEU A 1 182 ? 33.761 -29.936 46.229 1.00 27.93 162 LEU A O 1
ATOM 1250 N N . VAL A 1 183 ? 34.429 -32.076 46.561 1.00 32.26 163 VAL A N 1
ATOM 1251 C CA . VAL A 1 183 ? 34.478 -32.466 45.153 1.00 29.66 163 VAL A CA 1
ATOM 1252 C C . VAL A 1 183 ? 33.124 -33.109 44.867 1.00 30.06 163 VAL A C 1
ATOM 1253 O O . VAL A 1 183 ? 32.852 -34.228 45.297 1.00 31.56 163 VAL A O 1
ATOM 1257 N N . PRO A 1 184 ? 32.246 -32.386 44.175 1.00 31.38 164 PRO A N 1
ATOM 1258 C CA . PRO A 1 184 ? 30.868 -32.883 44.095 1.00 30.11 164 PRO A CA 1
ATOM 1259 C C . PRO A 1 184 ? 30.761 -34.266 43.424 1.00 31.29 164 PRO A C 1
ATOM 1260 O O . PRO A 1 184 ? 29.987 -35.095 43.895 1.00 35.20 164 PRO A O 1
ATOM 1264 N N . ALA A 1 185 ? 31.541 -34.520 42.378 1.00 30.08 165 ALA A N 1
ATOM 1265 C CA . ALA A 1 185 ? 31.483 -35.815 41.698 1.00 34.42 165 ALA A CA 1
ATOM 1266 C C . ALA A 1 185 ? 31.848 -36.989 42.604 1.00 37.16 165 ALA A C 1
ATOM 1267 O O . ALA A 1 185 ? 31.602 -38.139 42.247 1.00 37.56 165 ALA A O 1
ATOM 1269 N N . ASP A 1 186 ? 32.423 -36.708 43.774 1.00 32.28 166 ASP A N 1
ATOM 1270 C CA . ASP A 1 186 ? 32.786 -37.777 44.705 1.00 34.29 166 ASP A CA 1
ATOM 1271 C C . ASP A 1 186 ? 31.722 -38.056 45.753 1.00 32.93 166 ASP A C 1
ATOM 1272 O O . ASP A 1 186 ? 31.926 -38.879 46.638 1.00 34.79 166 ASP A O 1
ATOM 1277 N N . HIS A 1 187 ? 30.594 -37.361 45.667 1.00 35.15 167 HIS A N 1
ATOM 1278 C CA . HIS A 1 187 ? 29.555 -37.506 46.679 1.00 31.27 167 HIS A CA 1
ATOM 1279 C C . HIS A 1 187 ? 28.189 -37.569 46.025 1.00 31.86 167 HIS A C 1
ATOM 1280 O O . HIS A 1 187 ? 27.209 -37.032 46.547 1.00 27.00 167 HIS A O 1
ATOM 1287 N N . ARG A 1 188 ? 28.126 -38.239 44.882 1.00 31.68 168 ARG A N 1
ATOM 1288 C CA . ARG A 1 188 ? 26.895 -38.286 44.109 1.00 33.00 168 ARG A CA 1
ATOM 1289 C C . ARG A 1 188 ? 25.731 -38.790 44.951 1.00 30.22 168 ARG A C 1
ATOM 1290 O O . ARG A 1 188 ? 24.653 -38.198 44.956 1.00 28.28 168 ARG A O 1
ATOM 1298 N N . ASP A 1 189 ? 25.952 -39.876 45.679 1.00 28.16 169 ASP A N 1
ATOM 1299 C CA . ASP A 1 189 ? 24.873 -40.470 46.449 1.00 28.92 169 ASP A CA 1
ATOM 1300 C C . ASP A 1 189 ? 24.440 -39.579 47.605 1.00 25.23 169 ASP A C 1
ATOM 1301 O O . ASP A 1 189 ? 23.250 -39.488 47.895 1.00 24.37 169 ASP A O 1
ATOM 1306 N N . GLY A 1 190 ? 25.398 -38.931 48.263 1.00 25.02 170 GLY A N 1
ATOM 1307 C CA . GLY A 1 190 ? 25.088 -38.046 49.379 1.00 23.44 170 GLY A CA 1
ATOM 1308 C C . GLY A 1 190 ? 24.276 -36.832 48.930 1.00 22.59 170 GLY A C 1
ATOM 1309 O O . GLY A 1 190 ? 23.270 -36.463 49.557 1.00 22.54 170 GLY A O 1
ATOM 1310 N N . LEU A 1 191 ? 24.714 -36.213 47.838 1.00 22.92 171 LEU A N 1
ATOM 1311 C CA . LEU A 1 191 ? 23.994 -35.078 47.258 1.00 22.53 171 LEU A CA 1
ATOM 1312 C C . LEU A 1 191 ? 22.596 -35.499 46.812 1.00 24.90 171 LEU A C 1
ATOM 1313 O O . LEU A 1 191 ? 21.618 -34.827 47.117 1.00 22.31 171 LEU A O 1
ATOM 1318 N N . ALA A 1 192 ? 22.507 -36.621 46.094 1.00 22.66 172 ALA A N 1
ATOM 1319 C CA . ALA A 1 192 ? 21.211 -37.115 45.642 1.00 21.31 172 ALA A CA 1
ATOM 1320 C C . ALA A 1 192 ? 20.252 -37.328 46.826 1.00 22.68 172 ALA A C 1
ATOM 1321 O O . ALA A 1 192 ? 19.055 -37.033 46.733 1.00 22.44 172 ALA A O 1
ATOM 1323 N N . ASP A 1 193 ? 20.766 -37.811 47.952 1.00 22.01 173 ASP A N 1
ATOM 1324 C CA . ASP A 1 193 ? 19.878 -38.036 49.091 1.00 21.12 173 ASP A CA 1
ATOM 1325 C C . ASP A 1 193 ? 19.398 -36.747 49.743 1.00 22.38 173 ASP A C 1
ATOM 1326 O O . ASP A 1 193 ? 18.246 -36.651 50.165 1.00 20.64 173 ASP A O 1
ATOM 1331 N N . ILE A 1 194 ? 20.284 -35.760 49.839 1.00 21.89 174 ILE A N 1
ATOM 1332 C CA . ILE A 1 194 ? 19.884 -34.452 50.328 1.00 23.98 174 ILE A CA 1
ATOM 1333 C C . ILE A 1 194 ? 18.810 -33.860 49.403 1.00 17.79 174 ILE A C 1
ATOM 1334 O O . ILE A 1 194 ? 17.777 -33.364 49.861 1.00 20.41 174 ILE A O 1
ATOM 1339 N N . TYR A 1 195 ? 19.065 -33.917 48.103 1.00 19.58 175 TYR A N 1
ATOM 1340 C CA . TYR A 1 195 ? 18.077 -33.445 47.141 1.00 20.12 175 TYR A CA 1
ATOM 1341 C C . TYR A 1 195 ? 16.769 -34.200 47.358 1.00 19.20 175 TYR A C 1
ATOM 1342 O O . TYR A 1 195 ? 15.687 -33.608 47.360 1.00 19.47 175 TYR A O 1
ATOM 1351 N N . ASP A 1 196 ? 16.859 -35.513 47.568 1.00 21.78 176 ASP A N 1
ATOM 1352 C CA . ASP A 1 196 ? 15.625 -36.287 47.693 1.00 21.01 176 ASP A CA 1
ATOM 1353 C C . ASP A 1 196 ? 14.808 -35.843 48.902 1.00 20.13 176 ASP A C 1
ATOM 1354 O O . ASP A 1 196 ? 13.570 -35.800 48.854 1.00 20.16 176 ASP A O 1
ATOM 1359 N N . ARG A 1 197 ? 15.497 -35.516 49.991 1.00 17.83 177 ARG A N 1
ATOM 1360 C CA . ARG A 1 197 ? 14.811 -35.111 51.207 1.00 20.40 177 ARG A CA 1
ATOM 1361 C C . ARG A 1 197 ? 14.174 -33.729 51.030 1.00 20.04 177 ARG A C 1
ATOM 1362 O O . ARG A 1 197 ? 13.036 -33.502 51.437 1.00 18.59 177 ARG A O 1
ATOM 1370 N N . TRP A 1 198 ? 14.906 -32.809 50.404 1.00 18.54 178 TRP A N 1
ATOM 1371 C CA . TRP A 1 198 ? 14.321 -31.527 50.030 1.00 17.73 178 TRP A CA 1
ATOM 1372 C C . TRP A 1 198 ? 13.098 -31.719 49.132 1.00 17.02 178 TRP A C 1
ATOM 1373 O O . TRP A 1 198 ? 12.044 -31.112 49.351 1.00 18.67 178 TRP A O 1
ATOM 1384 N N . ARG A 1 199 ? 13.248 -32.563 48.114 1.00 19.06 179 ARG A N 1
ATOM 1385 C CA . ARG A 1 199 ? 12.166 -32.836 47.172 1.00 17.53 179 ARG A CA 1
ATOM 1386 C C . ARG A 1 199 ? 10.863 -33.246 47.864 1.00 20.22 179 ARG A C 1
ATOM 1387 O O . ARG A 1 199 ? 9.776 -32.728 47.556 1.00 19.40 179 ARG A O 1
ATOM 1395 N N . ARG A 1 200 ? 10.972 -34.159 48.819 1.00 19.81 180 ARG A N 1
ATOM 1396 C CA . ARG A 1 200 ? 9.799 -34.681 49.505 1.00 22.01 180 ARG A CA 1
ATOM 1397 C C . ARG A 1 200 ? 9.082 -33.618 50.342 1.00 24.03 180 ARG A C 1
ATOM 1398 O O . ARG A 1 200 ? 7.890 -33.743 50.613 1.00 22.18 180 ARG A O 1
ATOM 1406 N N . ARG A 1 201 ? 9.800 -32.563 50.728 1.00 20.86 181 ARG A N 1
ATOM 1407 C CA . ARG A 1 201 ? 9.237 -31.526 51.593 1.00 25.49 181 ARG A CA 1
ATOM 1408 C C . ARG A 1 201 ? 8.780 -30.287 50.829 1.00 24.14 181 ARG A C 1
ATOM 1409 O O . ARG A 1 201 ? 8.110 -29.434 51.395 1.00 22.44 181 ARG A O 1
ATOM 1417 N N . THR A 1 202 ? 9.142 -30.184 49.555 1.00 21.40 182 THR A N 1
ATOM 1418 C CA . THR A 1 202 ? 8.988 -28.923 48.825 1.00 18.22 182 THR A CA 1
ATOM 1419 C C . THR A 1 202 ? 8.147 -29.045 47.553 1.00 17.88 182 THR A C 1
ATOM 1420 O O . THR A 1 202 ? 8.524 -29.748 46.623 1.00 21.52 182 THR A O 1
ATOM 1424 N N . PRO A 1 203 ? 7.006 -28.352 47.501 1.00 17.13 183 PRO A N 1
ATOM 1425 C CA . PRO A 1 203 ? 6.212 -28.363 46.274 1.00 17.84 183 PRO A CA 1
ATOM 1426 C C . PRO A 1 203 ? 7.064 -27.806 45.126 1.00 18.47 183 PRO A C 1
ATOM 1427 O O . PRO A 1 203 ? 7.814 -26.835 45.307 1.00 19.17 183 PRO A O 1
ATOM 1431 N N . GLY A 1 204 ? 6.982 -28.447 43.969 1.00 16.73 184 GLY A N 1
ATOM 1432 C CA . GLY A 1 204 ? 7.845 -28.098 42.856 1.00 18.32 184 GLY A CA 1
ATOM 1433 C C . GLY A 1 204 ? 8.992 -29.081 42.749 1.00 18.29 184 GLY A C 1
ATOM 1434 O O . GLY A 1 204 ? 9.616 -29.203 41.701 1.00 17.87 184 GLY A O 1
ATOM 1435 N N . GLY A 1 205 ? 9.255 -29.813 43.826 1.00 17.38 185 GLY A N 1
ATOM 1436 C CA . GLY A 1 205 ? 10.299 -30.827 43.789 1.00 18.60 185 GLY A CA 1
ATOM 1437 C C . GLY A 1 205 ? 10.021 -31.853 42.699 1.00 19.96 185 GLY A C 1
ATOM 1438 O O . GLY A 1 205 ? 8.880 -32.230 42.469 1.00 18.62 185 GLY A O 1
ATOM 1439 N N . LEU A 1 206 ? 11.071 -32.301 42.021 1.00 21.19 186 LEU A N 1
ATOM 1440 C CA . LEU A 1 206 ? 10.934 -33.292 40.966 1.00 18.21 186 LEU A CA 1
ATOM 1441 C C . LEU A 1 206 ? 11.905 -34.400 41.270 1.00 22.82 186 LEU A C 1
ATOM 1442 O O . LEU A 1 206 ? 13.047 -34.131 41.658 1.00 20.89 186 LEU A O 1
ATOM 1447 N N . VAL A 1 207 ? 11.473 -35.643 41.083 1.00 21.43 187 VAL A N 1
ATOM 1448 C CA . VAL A 1 207 ? 12.421 -36.753 41.148 1.00 21.33 187 VAL A CA 1
ATOM 1449 C C . VAL A 1 207 ? 13.470 -36.515 40.081 1.00 19.59 187 VAL A C 1
ATOM 1450 O O . VAL A 1 207 ? 13.163 -36.129 38.964 1.00 23.47 187 VAL A O 1
ATOM 1454 N N . ARG A 1 208 ? 14.719 -36.727 40.445 1.00 19.64 188 ARG A N 1
ATOM 1455 C CA . ARG A 1 208 ? 15.837 -36.502 39.559 1.00 19.53 188 ARG A CA 1
ATOM 1456 C C . ARG A 1 208 ? 16.570 -37.834 39.415 1.00 23.46 188 ARG A C 1
ATOM 1457 O O . ARG A 1 208 ? 17.226 -38.284 40.352 1.00 22.09 188 ARG A O 1
ATOM 1465 N N . PRO A 1 209 ? 16.441 -38.478 38.249 1.00 23.10 189 PRO A N 1
ATOM 1466 C CA . PRO A 1 209 ? 17.042 -39.787 37.963 1.00 25.73 189 PRO A CA 1
ATOM 1467 C C . PRO A 1 209 ? 18.572 -39.761 37.927 1.00 28.54 189 PRO A C 1
ATOM 1468 O O . PRO A 1 209 ? 19.167 -38.696 37.756 1.00 23.70 189 PRO A O 1
ATOM 1472 N N . ASP A 1 210 ? 19.197 -40.932 38.047 1.00 28.64 190 ASP A N 1
ATOM 1473 C CA . ASP A 1 210 ? 20.657 -41.021 38.088 1.00 30.38 190 ASP A CA 1
ATOM 1474 C C . ASP A 1 210 ? 21.305 -40.343 36.899 1.00 26.07 190 ASP A C 1
ATOM 1475 O O . ASP A 1 210 ? 22.354 -39.713 37.030 1.00 27.51 190 ASP A O 1
ATOM 1480 N N . ALA A 1 211 ? 20.683 -40.493 35.736 1.00 25.64 191 ALA A N 1
ATOM 1481 C CA . ALA A 1 211 ? 21.248 -39.989 34.497 1.00 26.24 191 ALA A CA 1
ATOM 1482 C C . ALA A 1 211 ? 21.458 -38.478 34.543 1.00 25.17 191 ALA A C 1
ATOM 1483 O O . ALA A 1 211 ? 22.422 -37.960 33.980 1.00 24.87 191 ALA A O 1
ATOM 1485 N N . LEU A 1 212 ? 20.536 -37.777 35.191 1.00 23.31 192 LEU A N 1
ATOM 1486 C CA . LEU A 1 212 ? 20.635 -36.326 35.349 1.00 26.04 192 LEU A CA 1
ATOM 1487 C C . LEU A 1 212 ? 21.720 -35.967 36.357 1.00 22.46 192 LEU A C 1
ATOM 1488 O O . LEU A 1 212 ? 22.507 -35.053 36.124 1.00 22.18 192 LEU A O 1
ATOM 1493 N N . TRP A 1 213 ? 21.764 -36.694 37.473 1.00 22.80 193 TRP A N 1
ATOM 1494 C CA . TRP A 1 213 ? 22.832 -36.493 38.456 1.00 25.17 193 TRP A CA 1
ATOM 1495 C C . TRP A 1 213 ? 24.200 -36.676 37.807 1.00 24.17 193 TRP A C 1
ATOM 1496 O O . TRP A 1 213 ? 25.080 -35.820 37.932 1.00 24.42 193 TRP A O 1
ATOM 1507 N N . ASP A 1 214 ? 24.370 -37.782 37.088 1.00 26.78 194 ASP A N 1
ATOM 1508 C CA . ASP A 1 214 ? 25.631 -38.056 36.397 1.00 29.41 194 ASP A CA 1
ATOM 1509 C C . ASP A 1 214 ? 26.021 -36.923 35.462 1.00 26.53 194 ASP A C 1
ATOM 1510 O O . ASP A 1 214 ? 27.178 -36.529 35.404 1.00 27.72 194 ASP A O 1
ATOM 1515 N N . ASP A 1 215 ? 25.053 -36.425 34.705 1.00 26.32 195 ASP A N 1
ATOM 1516 C CA . ASP A 1 215 ? 25.333 -35.400 33.710 1.00 28.81 195 ASP A CA 1
ATOM 1517 C C . ASP A 1 215 ? 25.675 -34.070 34.405 1.00 29.39 195 ASP A C 1
ATOM 1518 O O . ASP A 1 215 ? 26.636 -33.399 34.043 1.00 26.79 195 ASP A O 1
ATOM 1523 N N . LEU A 1 216 ? 24.906 -33.704 35.422 1.00 26.61 196 LEU A N 1
ATOM 1524 C CA . LEU A 1 216 ? 25.239 -32.520 36.213 1.00 27.06 196 LEU A CA 1
ATOM 1525 C C . LEU A 1 216 ? 26.687 -32.570 36.711 1.00 27.97 196 LEU A C 1
ATOM 1526 O O . LEU A 1 216 ? 27.478 -31.649 36.479 1.00 25.97 196 LEU A O 1
ATOM 1531 N N . LEU A 1 217 ? 27.019 -33.652 37.406 1.00 27.16 197 LEU A N 1
ATOM 1532 C CA . LEU A 1 217 ? 28.345 -33.842 37.994 1.00 28.10 197 LEU A CA 1
ATOM 1533 C C . LEU A 1 217 ? 29.487 -34.059 36.986 1.00 32.46 197 LEU A C 1
ATOM 1534 O O . LEU A 1 217 ? 30.649 -33.821 37.308 1.00 30.95 197 LEU A O 1
ATOM 1539 N N . ALA A 1 218 ? 29.167 -34.519 35.776 1.00 29.88 198 ALA A N 1
ATOM 1540 C CA . ALA A 1 218 ? 30.171 -34.608 34.722 1.00 31.38 198 ALA A CA 1
ATOM 1541 C C . ALA A 1 218 ? 30.723 -33.207 34.422 1.00 36.55 198 ALA A C 1
ATOM 1542 O O . ALA A 1 218 ? 31.867 -33.053 33.983 1.00 35.08 198 ALA A O 1
ATOM 1544 N N . ASP A 1 219 ? 29.888 -32.194 34.654 1.00 31.57 199 ASP A N 1
ATOM 1545 C CA . ASP A 1 219 ? 30.304 -30.795 34.563 1.00 35.54 199 ASP A CA 1
ATOM 1546 C C . ASP A 1 219 ? 31.012 -30.496 33.240 1.00 37.51 199 ASP A C 1
ATOM 1547 O O . ASP A 1 219 ? 32.128 -29.987 33.219 1.00 39.34 199 ASP A O 1
ATOM 1552 N N . ARG A 1 220 ? 30.348 -30.814 32.135 1.00 42.49 200 ARG A N 1
ATOM 1553 C CA . ARG A 1 220 ? 30.945 -30.661 30.807 1.00 48.15 200 ARG A CA 1
ATOM 1554 C C . ARG A 1 220 ? 31.125 -29.196 30.427 1.00 46.69 200 ARG A C 1
ATOM 1555 O O . ARG A 1 220 ? 30.201 -28.398 30.559 1.00 45.65 200 ARG A O 1
ATOM 1563 N N . PRO A 1 221 ? 32.326 -28.839 29.953 1.00 49.04 201 PRO A N 1
ATOM 1564 C CA . PRO A 1 221 ? 32.651 -27.445 29.624 1.00 51.04 201 PRO A CA 1
ATOM 1565 C C . PRO A 1 221 ? 31.607 -26.740 28.754 1.00 52.81 201 PRO A C 1
ATOM 1566 O O . PRO A 1 221 ? 31.320 -25.568 29.011 1.00 53.72 201 PRO A O 1
ATOM 1570 N N . GLU A 1 222 ? 30.970 -27.386 27.794 1.00 54.70 202 GLU A N 1
ATOM 1571 C CA . GLU A 1 222 ? 29.880 -26.704 27.080 1.00 55.69 202 GLU A CA 1
ATOM 1572 C C . GLU A 1 222 ? 28.641 -26.340 27.884 1.00 56.28 202 GLU A C 1
ATOM 1573 O O . GLU A 1 222 ? 28.080 -25.300 27.689 1.00 57.16 202 GLU A O 1
ATOM 1579 N N . SER A 1 223 ? 28.229 -27.192 28.799 1.00 59.50 203 SER A N 1
ATOM 1580 C CA . SER A 1 223 ? 27.049 -26.908 29.601 1.00 60.37 203 SER A CA 1
ATOM 1581 C C . SER A 1 223 ? 27.469 -26.093 30.813 1.00 61.94 203 SER A C 1
ATOM 1582 O O . SER A 1 223 ? 26.840 -26.098 31.853 1.00 60.16 203 SER A O 1
ATOM 1585 N N . ARG A 1 224 ? 28.559 -25.373 30.623 1.00 59.93 204 ARG A N 1
ATOM 1586 C CA . ARG A 1 224 ? 29.256 -24.691 31.668 1.00 52.72 204 ARG A CA 1
ATOM 1587 C C . ARG A 1 224 ? 29.135 -23.197 31.593 1.00 57.91 204 ARG A C 1
ATOM 1588 O O . ARG A 1 224 ? 30.093 -22.483 31.751 1.00 61.69 204 ARG A O 1
ATOM 1596 N N . ARG A 1 225 ? 27.951 -22.732 31.292 1.00 60.96 205 ARG A N 1
ATOM 1597 C CA . ARG A 1 225 ? 27.708 -21.325 31.232 1.00 62.82 205 ARG A CA 1
ATOM 1598 C C . ARG A 1 225 ? 27.889 -20.672 32.582 1.00 63.09 205 ARG A C 1
ATOM 1599 O O . ARG A 1 225 ? 27.460 -21.171 33.610 1.00 61.81 205 ARG A O 1
ATOM 1607 N N . GLY A 1 226 ? 28.541 -19.535 32.566 1.00 66.97 206 GLY A N 1
ATOM 1608 C CA . GLY A 1 226 ? 28.613 -18.705 33.757 1.00 61.78 206 GLY A CA 1
ATOM 1609 C C . GLY A 1 226 ? 29.689 -19.059 34.773 1.00 55.16 206 GLY A C 1
ATOM 1610 O O . GLY A 1 226 ? 29.481 -18.859 35.976 1.00 48.95 206 GLY A O 1
ATOM 1611 N N . GLY A 1 227 ? 30.831 -19.577 34.307 1.00 54.31 207 GLY A N 1
ATOM 1612 C CA . GLY A 1 227 ? 31.957 -19.830 35.195 1.00 43.38 207 GLY A CA 1
ATOM 1613 C C . GLY A 1 227 ? 32.904 -20.961 34.824 1.00 37.55 207 GLY A C 1
ATOM 1614 O O . GLY A 1 227 ? 32.874 -21.490 33.710 1.00 38.85 207 GLY A O 1
ATOM 1615 N N . GLY A 1 228 ? 33.763 -21.323 35.778 1.00 32.58 208 GLY A N 1
ATOM 1616 C CA . GLY A 1 228 ? 34.697 -22.425 35.611 1.00 31.32 208 GLY A CA 1
ATOM 1617 C C . GLY A 1 228 ? 34.121 -23.710 36.171 1.00 28.72 208 GLY A C 1
ATOM 1618 O O . GLY A 1 228 ? 32.906 -23.841 36.279 1.00 30.04 208 GLY A O 1
ATOM 1619 N N . GLU A 1 229 ? 34.993 -24.652 36.524 1.00 29.06 209 GLU A N 1
ATOM 1620 C CA . GLU A 1 229 ? 34.585 -25.927 37.107 1.00 28.42 209 GLU A CA 1
ATOM 1621 C C . GLU A 1 229 ? 33.741 -25.737 38.356 1.00 27.73 209 GLU A C 1
ATOM 1622 O O . GLU A 1 229 ? 33.992 -24.821 39.140 1.00 26.33 209 GLU A O 1
ATOM 1628 N N . LEU A 1 230 ? 32.778 -26.634 38.560 1.00 21.01 210 LEU A N 1
ATOM 1629 C CA . LEU A 1 230 ? 31.944 -26.611 39.755 1.00 23.91 210 LEU A CA 1
ATOM 1630 C C . LEU A 1 230 ? 32.749 -26.581 41.055 1.00 23.78 210 LEU A C 1
ATOM 1631 O O . LEU A 1 230 ? 33.800 -27.218 41.147 1.00 22.38 210 LEU A O 1
ATOM 1636 N N . PHE A 1 231 ? 32.241 -25.844 42.046 1.00 18.08 211 PHE A N 1
ATOM 1637 C CA . PHE A 1 231 ? 32.654 -25.997 43.443 1.00 20.17 211 PHE A CA 1
ATOM 1638 C C . PHE A 1 231 ? 31.440 -26.551 44.164 1.00 21.70 211 PHE A C 1
ATOM 1639 O O . PHE A 1 231 ? 30.318 -26.390 43.684 1.00 22.02 211 PHE A O 1
ATOM 1647 N N . ALA A 1 232 ? 31.635 -27.201 45.306 1.00 21.47 212 ALA A N 1
ATOM 1648 C CA . ALA A 1 232 ? 30.488 -27.599 46.119 1.00 21.06 212 ALA A CA 1
ATOM 1649 C C . ALA A 1 232 ? 30.743 -27.366 47.602 1.00 23.94 212 ALA A C 1
ATOM 1650 O O . ALA A 1 232 ? 31.824 -27.669 48.112 1.00 21.69 212 ALA A O 1
ATOM 1652 N N . PHE A 1 233 ? 29.744 -26.816 48.283 1.00 19.41 213 PHE A N 1
ATOM 1653 C CA . PHE A 1 233 ? 29.727 -26.810 49.731 1.00 20.66 213 PHE A CA 1
ATOM 1654 C C . PHE A 1 233 ? 28.753 -27.899 50.143 1.00 21.18 213 PHE A C 1
ATOM 1655 O O . PHE A 1 233 ? 27.643 -27.988 49.605 1.00 21.26 213 PHE A O 1
ATOM 1663 N N . GLY A 1 234 ? 29.165 -28.725 51.094 1.00 22.23 214 GLY A N 1
ATOM 1664 C CA . GLY A 1 234 ? 28.322 -29.795 51.589 1.00 18.50 214 GLY A CA 1
ATOM 1665 C C . GLY A 1 234 ? 28.024 -29.687 53.064 1.00 22.29 214 GLY A C 1
ATOM 1666 O O . GLY A 1 234 ? 28.897 -29.370 53.872 1.00 20.65 214 GLY A O 1
ATOM 1667 N N . HIS A 1 235 ? 26.768 -29.949 53.405 1.00 19.99 215 HIS A N 1
ATOM 1668 C CA . HIS A 1 235 ? 26.318 -29.971 54.787 1.00 22.01 215 HIS A CA 1
ATOM 1669 C C . HIS A 1 235 ? 25.511 -31.249 54.915 1.00 22.44 215 HIS A C 1
ATOM 1670 O O . HIS A 1 235 ? 25.005 -31.762 53.920 1.00 21.23 215 HIS A O 1
ATOM 1677 N N . GLN A 1 236 ? 25.389 -31.757 56.130 1.00 21.86 216 GLN A N 1
ATOM 1678 C CA . GLN A 1 236 ? 24.586 -32.952 56.389 1.00 24.76 216 GLN A CA 1
ATOM 1679 C C . GLN A 1 236 ? 23.202 -32.812 55.760 1.00 23.26 216 GLN A C 1
ATOM 1680 O O . GLN A 1 236 ? 22.651 -33.767 55.203 1.00 22.06 216 GLN A O 1
ATOM 1686 N N . ASP A 1 237 ? 22.650 -31.605 55.847 1.00 21.21 217 ASP A N 1
ATOM 1687 C CA . ASP A 1 237 ? 21.279 -31.354 55.443 1.00 20.33 217 ASP A CA 1
ATOM 1688 C C . ASP A 1 237 ? 21.153 -30.356 54.286 1.00 20.36 217 ASP A C 1
ATOM 1689 O O . ASP A 1 237 ? 20.110 -29.728 54.129 1.00 19.48 217 ASP A O 1
ATOM 1694 N N . GLY A 1 238 ? 22.195 -30.211 53.483 1.00 14.23 218 GLY A N 1
ATOM 1695 C CA . GLY A 1 238 ? 22.108 -29.322 52.339 1.00 18.35 218 GLY A CA 1
ATOM 1696 C C . GLY A 1 238 ? 23.404 -29.206 51.557 1.00 21.17 218 GLY A C 1
ATOM 1697 O O . GLY A 1 238 ? 24.464 -29.623 52.024 1.00 22.10 218 GLY A O 1
ATOM 1698 N N . TYR A 1 239 ? 23.320 -28.641 50.354 1.00 17.23 219 TYR A N 1
ATOM 1699 C CA . TYR A 1 239 ? 24.512 -28.407 49.563 1.00 18.60 219 TYR A CA 1
ATOM 1700 C C . TYR A 1 239 ? 24.309 -27.205 48.668 1.00 16.43 219 TYR A C 1
ATOM 1701 O O . TYR A 1 239 ? 23.185 -26.818 48.352 1.00 17.09 219 TYR A O 1
ATOM 1710 N N . ALA A 1 240 ? 25.415 -26.623 48.245 1.00 17.64 220 ALA A N 1
ATOM 1711 C CA . ALA A 1 240 ? 25.356 -25.561 47.258 1.00 19.92 220 ALA A CA 1
ATOM 1712 C C . ALA A 1 240 ? 26.384 -25.874 46.187 1.00 17.25 220 ALA A C 1
ATOM 1713 O O . ALA A 1 240 ? 27.539 -26.156 46.497 1.00 20.18 220 ALA A O 1
ATOM 1715 N N . LEU A 1 241 ? 25.966 -25.839 44.929 1.00 16.07 221 LEU A N 1
ATOM 1716 C CA . LEU A 1 241 ? 26.890 -26.018 43.818 1.00 19.08 221 LEU A CA 1
ATOM 1717 C C . LEU A 1 241 ? 27.042 -24.663 43.164 1.00 18.48 221 LEU A C 1
ATOM 1718 O O . LEU A 1 241 ? 26.045 -23.992 42.927 1.00 18.49 221 LEU A O 1
ATOM 1723 N N . TYR A 1 242 ? 28.269 -24.263 42.847 1.00 15.83 222 TYR A N 1
ATOM 1724 C CA . TYR A 1 242 ? 28.461 -22.941 42.266 1.00 20.73 222 TYR A CA 1
ATOM 1725 C C . TYR A 1 242 ? 29.707 -22.883 41.400 1.00 22.25 222 TYR A C 1
ATOM 1726 O O . TYR A 1 242 ? 30.555 -23.779 41.463 1.00 19.78 222 TYR A O 1
ATOM 1735 N N . ARG A 1 243 ? 29.800 -21.830 40.586 1.00 19.94 223 ARG A N 1
ATOM 1736 C CA . ARG A 1 243 ? 30.973 -21.582 39.752 1.00 21.47 223 ARG A CA 1
ATOM 1737 C C . ARG A 1 243 ? 31.434 -20.156 39.962 1.00 24.79 223 ARG A C 1
ATOM 1738 O O . ARG A 1 243 ? 30.669 -19.289 40.377 1.00 23.30 223 ARG A O 1
ATOM 1746 N N . VAL A 1 244 ? 32.693 -19.918 39.642 1.00 21.76 224 VAL A N 1
ATOM 1747 C CA . VAL A 1 244 ? 33.269 -18.604 39.752 1.00 26.98 224 VAL A CA 1
ATOM 1748 C C . VAL A 1 244 ? 33.703 -18.199 38.361 1.00 33.02 224 VAL A C 1
ATOM 1749 O O . VAL A 1 244 ? 34.237 -19.022 37.608 1.00 27.70 224 VAL A O 1
ATOM 1753 N N . ASP A 1 245 ? 33.441 -16.950 37.999 1.00 31.65 225 ASP A N 1
ATOM 1754 C CA . ASP A 1 245 ? 33.988 -16.420 36.747 1.00 38.95 225 ASP A CA 1
ATOM 1755 C C . ASP A 1 245 ? 34.651 -15.060 36.928 1.00 43.76 225 ASP A C 1
ATOM 1756 O O . ASP A 1 245 ? 34.502 -14.416 37.972 1.00 36.56 225 ASP A O 1
ATOM 1761 N N . ARG A 1 246 ? 35.383 -14.652 35.902 1.00 50.22 226 ARG A N 1
ATOM 1762 C CA . ARG A 1 246 ? 36.192 -13.453 35.936 1.00 57.32 226 ARG A CA 1
ATOM 1763 C C . ARG A 1 246 ? 35.552 -12.379 35.074 1.00 64.02 226 ARG A C 1
ATOM 1764 O O . ARG A 1 246 ? 34.920 -12.684 34.057 1.00 66.42 226 ARG A O 1
ATOM 1772 N N . GLY A 1 247 ? 35.717 -11.124 35.476 1.00 65.70 227 GLY A N 1
ATOM 1773 C CA . GLY A 1 247 ? 35.370 -10.012 34.612 1.00 72.48 227 GLY A CA 1
ATOM 1774 C C . GLY A 1 247 ? 36.545 -9.745 33.688 1.00 76.19 227 GLY A C 1
ATOM 1775 O O . GLY A 1 247 ? 37.652 -10.240 33.932 1.00 74.75 227 GLY A O 1
ATOM 1776 N N . PRO A 1 248 ? 36.318 -8.972 32.615 1.00 83.32 228 PRO A N 1
ATOM 1777 C CA . PRO A 1 248 ? 37.452 -8.622 31.750 1.00 81.99 228 PRO A CA 1
ATOM 1778 C C . PRO A 1 248 ? 38.520 -7.923 32.589 1.00 81.96 228 PRO A C 1
ATOM 1779 O O . PRO A 1 248 ? 39.719 -8.203 32.462 1.00 79.58 228 PRO A O 1
ATOM 1783 N N . ASP A 1 249 ? 38.059 -7.023 33.455 1.00 79.50 229 ASP A N 1
ATOM 1784 C CA . ASP A 1 249 ? 38.917 -6.326 34.405 1.00 79.65 229 ASP A CA 1
ATOM 1785 C C . ASP A 1 249 ? 39.754 -7.286 35.256 1.00 76.37 229 ASP A C 1
ATOM 1786 O O . ASP A 1 249 ? 40.959 -7.091 35.424 1.00 77.83 229 ASP A O 1
ATOM 1791 N N . GLY A 1 250 ? 39.105 -8.306 35.806 1.00 72.27 230 GLY A N 1
ATOM 1792 C CA . GLY A 1 250 ? 39.783 -9.264 36.658 1.00 70.62 230 GLY A CA 1
ATOM 1793 C C . GLY A 1 250 ? 39.066 -9.492 37.975 1.00 66.71 230 GLY A C 1
ATOM 1794 O O . GLY A 1 250 ? 39.576 -10.180 38.857 1.00 60.04 230 GLY A O 1
ATOM 1795 N N . ARG A 1 251 ? 37.877 -8.913 38.107 1.00 30.00 231 ARG A N 1
ATOM 1796 C CA . ARG A 1 251 ? 37.069 -9.090 39.307 1.00 30.00 231 ARG A CA 1
ATOM 1797 C C . ARG A 1 251 ? 36.311 -10.411 39.236 1.00 30.00 231 ARG A C 1
ATOM 1798 O O . ARG A 1 251 ? 35.867 -10.822 38.165 1.00 30.00 231 ARG A O 1
ATOM 1806 N N . ARG A 1 252 ? 36.167 -11.075 40.378 1.00 45.67 232 ARG A N 1
ATOM 1807 C CA . ARG A 1 252 ? 35.509 -12.375 40.418 1.00 32.64 232 ARG A CA 1
ATOM 1808 C C . ARG A 1 252 ? 34.111 -12.316 41.021 1.00 28.86 232 ARG A C 1
ATOM 1809 O O . ARG A 1 252 ? 33.867 -11.599 41.990 1.00 31.76 232 ARG A O 1
ATOM 1817 N N . SER A 1 253 ? 33.199 -13.087 40.441 1.00 25.78 233 SER A N 1
ATOM 1818 C CA . SER A 1 253 ? 31.863 -13.262 40.997 1.00 28.19 233 SER A CA 1
ATOM 1819 C C . SER A 1 253 ? 31.522 -14.749 41.068 1.00 27.39 233 SER A C 1
ATOM 1820 O O . SER A 1 253 ? 32.047 -15.554 40.289 1.00 25.97 233 SER A O 1
ATOM 1823 N N . ALA A 1 254 ? 30.648 -15.112 41.999 1.00 22.08 234 ALA A N 1
ATOM 1824 C CA . ALA A 1 254 ? 30.207 -16.497 42.148 1.00 18.75 234 ALA A CA 1
ATOM 1825 C C . ALA A 1 254 ? 28.754 -16.648 41.706 1.00 24.63 234 ALA A C 1
ATOM 1826 O O . ALA A 1 254 ? 27.908 -15.828 42.041 1.00 27.20 234 ALA A O 1
ATOM 1828 N N . HIS A 1 255 ? 28.461 -17.699 40.950 1.00 21.23 235 HIS A N 1
ATOM 1829 C CA . HIS A 1 255 ? 27.088 -17.951 40.552 1.00 24.33 235 HIS A CA 1
ATOM 1830 C C . HIS A 1 255 ? 26.669 -19.310 41.069 1.00 21.72 235 HIS A C 1
ATOM 1831 O O . HIS A 1 255 ? 27.256 -20.318 40.711 1.00 19.51 235 HIS A O 1
ATOM 1838 N N . VAL A 1 256 ? 25.664 -19.318 41.927 1.00 20.26 236 VAL A N 1
ATOM 1839 C CA . VAL A 1 256 ? 25.194 -20.560 42.505 1.00 19.94 236 VAL A CA 1
ATOM 1840 C C . VAL A 1 256 ? 24.349 -21.253 41.455 1.00 21.63 236 VAL A C 1
ATOM 1841 O O . VAL A 1 256 ? 23.350 -20.711 40.980 1.00 21.27 236 VAL A O 1
ATOM 1845 N N . VAL A 1 257 ? 24.764 -22.453 41.089 1.00 18.47 237 VAL A N 1
ATOM 1846 C CA . VAL A 1 257 ? 24.015 -23.262 40.138 1.00 21.11 237 VAL A CA 1
ATOM 1847 C C . VAL A 1 257 ? 22.771 -23.804 40.814 1.00 19.15 237 VAL A C 1
ATOM 1848 O O . VAL A 1 257 ? 21.670 -23.795 40.250 1.00 21.32 237 VAL A O 1
ATOM 1852 N N . GLU A 1 258 ? 22.952 -24.253 42.048 1.00 19.44 238 GLU A N 1
ATOM 1853 C CA . GLU A 1 258 ? 21.925 -24.993 42.751 1.00 21.33 238 GLU A CA 1
ATOM 1854 C C . GLU A 1 258 ? 22.231 -24.914 44.234 1.00 20.38 238 GLU A C 1
ATOM 1855 O O . GLU A 1 258 ? 23.354 -25.201 44.641 1.00 18.64 238 GLU A O 1
ATOM 1861 N N . LEU A 1 259 ? 21.252 -24.511 45.038 1.00 18.07 239 LEU A N 1
ATOM 1862 C CA . LEU A 1 259 ? 21.391 -24.586 46.489 1.00 20.34 239 LEU A CA 1
ATOM 1863 C C . LEU A 1 259 ? 20.167 -25.285 47.048 1.00 20.33 239 LEU A C 1
ATOM 1864 O O . LEU A 1 259 ? 19.036 -24.821 46.906 1.00 19.22 239 LEU A O 1
ATOM 1869 N N . THR A 1 260 ? 20.404 -26.412 47.695 1.00 18.60 240 THR A N 1
ATOM 1870 C CA . THR A 1 260 ? 19.312 -27.267 48.106 1.00 18.13 240 THR A CA 1
ATOM 1871 C C . THR A 1 260 ? 19.461 -27.549 49.581 1.00 18.72 240 THR A C 1
ATOM 1872 O O . THR A 1 260 ? 20.407 -28.214 50.003 1.00 17.57 240 THR A O 1
ATOM 1876 N N . ALA A 1 261 ? 18.531 -27.016 50.361 1.00 17.16 241 ALA A N 1
ATOM 1877 C CA . ALA A 1 261 ? 18.605 -27.104 51.807 1.00 19.04 241 ALA A CA 1
ATOM 1878 C C . ALA A 1 261 ? 17.345 -27.735 52.369 1.00 19.93 241 ALA A C 1
ATOM 1879 O O . ALA A 1 261 ? 16.223 -27.236 52.174 1.00 18.80 241 ALA A O 1
ATOM 1881 N N . VAL A 1 262 ? 17.548 -28.830 53.086 1.00 20.43 242 VAL A N 1
ATOM 1882 C CA . VAL A 1 262 ? 16.470 -29.531 53.761 1.00 19.58 242 VAL A CA 1
ATOM 1883 C C . VAL A 1 262 ? 15.981 -28.761 54.973 1.00 21.07 242 VAL A C 1
ATOM 1884 O O . VAL A 1 262 ? 14.790 -28.728 55.240 1.00 21.97 242 VAL A O 1
ATOM 1888 N N . THR A 1 263 ? 16.908 -28.153 55.710 1.00 20.80 243 THR A N 1
ATOM 1889 C CA . THR A 1 263 ? 16.572 -27.435 56.937 1.00 22.13 243 THR A CA 1
ATOM 1890 C C . THR A 1 263 ? 16.994 -25.971 56.857 1.00 21.19 243 THR A C 1
ATOM 1891 O O . THR A 1 263 ? 17.845 -25.606 56.046 1.00 20.70 243 THR A O 1
ATOM 1895 N N . ALA A 1 264 ? 16.412 -25.136 57.709 1.00 21.48 244 ALA A N 1
ATOM 1896 C CA . ALA A 1 264 ? 16.816 -23.733 57.796 1.00 24.49 244 ALA A CA 1
ATOM 1897 C C . ALA A 1 264 ? 18.281 -23.585 58.239 1.00 22.93 244 ALA A C 1
ATOM 1898 O O . ALA A 1 264 ? 18.994 -22.675 57.794 1.00 22.69 244 ALA A O 1
ATOM 1900 N N . ASP A 1 265 ? 18.733 -24.477 59.114 1.00 21.79 245 ASP A N 1
ATOM 1901 C CA . ASP A 1 265 ? 20.116 -24.451 59.576 1.00 22.97 245 ASP A CA 1
ATOM 1902 C C . ASP A 1 265 ? 21.072 -24.608 58.409 1.00 20.14 245 ASP A C 1
ATOM 1903 O O . ASP A 1 265 ? 22.060 -23.875 58.301 1.00 21.97 245 ASP A O 1
ATOM 1908 N N . ALA A 1 266 ? 20.809 -25.593 57.553 1.00 20.79 246 ALA A N 1
ATOM 1909 C CA . ALA A 1 266 ? 21.697 -25.840 56.422 1.00 19.70 246 ALA A CA 1
ATOM 1910 C C . ALA A 1 266 ? 21.676 -24.650 55.459 1.00 18.74 246 ALA A C 1
ATOM 1911 O O . ALA A 1 266 ? 22.713 -24.226 54.958 1.00 19.59 246 ALA A O 1
ATOM 1913 N N . HIS A 1 267 ? 20.494 -24.117 55.200 1.00 20.14 247 HIS A N 1
ATOM 1914 C CA . HIS A 1 267 ? 20.368 -22.993 54.266 1.00 19.81 247 HIS A CA 1
ATOM 1915 C C . HIS A 1 267 ? 21.229 -21.827 54.775 1.00 17.53 247 HIS A C 1
ATOM 1916 O O . HIS A 1 267 ? 22.024 -21.250 54.035 1.00 16.90 247 HIS A O 1
ATOM 1923 N N . ALA A 1 268 ? 21.095 -21.507 56.056 1.00 18.01 248 ALA A N 1
ATOM 1924 C CA . ALA A 1 268 ? 21.880 -20.437 56.646 1.00 16.93 248 ALA A CA 1
ATOM 1925 C C . ALA A 1 268 ? 23.381 -20.708 56.592 1.00 18.88 248 ALA A C 1
ATOM 1926 O O . ALA A 1 268 ? 24.161 -19.838 56.215 1.00 16.83 248 ALA A O 1
ATOM 1928 N N . ALA A 1 269 ? 23.791 -21.906 56.996 1.00 19.71 249 ALA A N 1
ATOM 1929 C CA . ALA A 1 269 ? 25.211 -22.252 56.992 1.00 18.40 249 ALA A CA 1
ATOM 1930 C C . ALA A 1 269 ? 25.827 -22.170 55.598 1.00 17.22 249 ALA A C 1
ATOM 1931 O O . ALA A 1 269 ? 26.998 -21.821 55.445 1.00 16.12 249 ALA A O 1
ATOM 1933 N N . LEU A 1 270 ? 25.052 -22.532 54.579 1.00 16.54 250 LEU A N 1
ATOM 1934 C CA . LEU A 1 270 ? 25.573 -22.547 53.226 1.00 15.68 250 LEU A CA 1
ATOM 1935 C C . LEU A 1 270 ? 25.781 -21.114 52.732 1.00 17.62 250 LEU A C 1
ATOM 1936 O O . LEU A 1 270 ? 26.770 -20.799 52.055 1.00 16.20 250 LEU A O 1
ATOM 1941 N N . TRP A 1 271 ? 24.832 -20.250 53.068 1.00 16.75 251 TRP A N 1
ATOM 1942 C CA . TRP A 1 271 ? 24.918 -18.851 52.677 1.00 17.77 251 TRP A CA 1
ATOM 1943 C C . TRP A 1 271 ? 26.075 -18.178 53.389 1.00 15.07 251 TRP A C 1
ATOM 1944 O O . TRP A 1 271 ? 26.798 -17.378 52.796 1.00 19.75 251 TRP A O 1
ATOM 1955 N N . ARG A 1 272 ? 26.281 -18.523 54.661 1.00 18.05 252 ARG A N 1
ATOM 1956 C CA . ARG A 1 272 ? 27.445 -18.015 55.381 1.00 18.21 252 ARG A CA 1
ATOM 1957 C C . ARG A 1 272 ? 28.744 -18.432 54.695 1.00 19.76 252 ARG A C 1
ATOM 1958 O O . ARG A 1 272 ? 29.690 -17.644 54.620 1.00 19.43 252 ARG A O 1
ATOM 1966 N N . ALA A 1 273 ? 28.811 -19.668 54.209 1.00 17.40 253 ALA A N 1
ATOM 1967 C CA . ALA A 1 273 ? 29.992 -20.113 53.463 1.00 22.17 253 ALA A CA 1
ATOM 1968 C C . ALA A 1 273 ? 30.159 -19.353 52.145 1.00 17.78 253 ALA A C 1
ATOM 1969 O O . ALA A 1 273 ? 31.253 -18.910 51.794 1.00 20.36 253 ALA A O 1
ATOM 1971 N N . LEU A 1 274 ? 29.080 -19.245 51.386 1.00 17.34 254 LEU A N 1
ATOM 1972 C CA . LEU A 1 274 ? 29.156 -18.540 50.101 1.00 16.89 254 LEU A CA 1
ATOM 1973 C C . LEU A 1 274 ? 29.540 -17.079 50.298 1.00 20.86 254 LEU A C 1
ATOM 1974 O O . LEU A 1 274 ? 30.349 -16.530 49.543 1.00 19.71 254 LEU A O 1
ATOM 1979 N N . LEU A 1 275 ? 28.951 -16.438 51.303 1.00 19.46 255 LEU A N 1
ATOM 1980 C CA . LEU A 1 275 ? 29.230 -15.022 51.514 1.00 20.37 255 LEU A CA 1
ATOM 1981 C C . LEU A 1 275 ? 30.575 -14.800 52.191 1.00 23.38 255 LEU A C 1
ATOM 1982 O O . LEU A 1 275 ? 30.990 -13.655 52.368 1.00 22.06 255 LEU A O 1
ATOM 1987 N N . GLY A 1 276 ? 31.261 -15.890 52.545 1.00 22.00 256 GLY A N 1
ATOM 1988 C CA . GLY A 1 276 ? 32.621 -15.803 53.055 1.00 20.53 256 GLY A CA 1
ATOM 1989 C C . GLY A 1 276 ? 33.707 -15.949 51.995 1.00 24.63 256 GLY A C 1
ATOM 1990 O O . GLY A 1 276 ? 34.901 -16.037 52.315 1.00 23.05 256 GLY A O 1
ATOM 1991 N N . LEU A 1 277 ? 33.311 -15.980 50.723 1.00 24.17 257 LEU A N 1
ATOM 1992 C CA . LEU A 1 277 ? 34.280 -16.088 49.638 1.00 20.98 257 LEU A CA 1
ATOM 1993 C C . LEU A 1 277 ? 34.990 -14.743 49.444 1.00 25.49 257 LEU A C 1
ATOM 1994 O O . LEU A 1 277 ? 34.500 -13.842 48.755 1.00 23.35 257 LEU A O 1
ATOM 1999 N N . ASP A 1 278 ? 36.155 -14.635 50.064 1.00 23.13 258 ASP A N 1
ATOM 2000 C CA . ASP A 1 278 ? 36.904 -13.389 50.174 1.00 25.04 258 ASP A CA 1
ATOM 2001 C C . ASP A 1 278 ? 37.213 -12.608 48.886 1.00 24.69 258 ASP A C 1
ATOM 2002 O O . ASP A 1 278 ? 37.136 -11.382 48.878 1.00 26.70 258 ASP A O 1
ATOM 2007 N N . LEU A 1 279 ? 37.573 -13.293 47.811 1.00 24.52 259 LEU A N 1
ATOM 2008 C CA . LEU A 1 279 ? 37.992 -12.584 46.606 1.00 29.76 259 LEU A CA 1
ATOM 2009 C C . LEU A 1 279 ? 36.856 -12.404 45.603 1.00 29.67 259 LEU A C 1
ATOM 2010 O O . LEU A 1 279 ? 37.076 -11.934 44.495 1.00 28.01 259 LEU A O 1
ATOM 2015 N N . ILE A 1 280 ? 35.648 -12.773 46.015 1.00 24.04 260 ILE A N 1
ATOM 2016 C CA . ILE A 1 280 ? 34.460 -12.695 45.171 1.00 21.51 260 ILE A CA 1
ATOM 2017 C C . ILE A 1 280 ? 33.690 -11.429 45.536 1.00 23.80 260 ILE A C 1
ATOM 2018 O O . ILE A 1 280 ? 33.492 -11.137 46.719 1.00 22.60 260 ILE A O 1
ATOM 2023 N N . ASP A 1 281 ? 33.291 -10.660 44.527 1.00 25.30 261 ASP A N 1
ATOM 2024 C CA . ASP A 1 281 ? 32.571 -9.412 44.775 1.00 25.41 261 ASP A CA 1
ATOM 2025 C C . ASP A 1 281 ? 31.081 -9.665 45.016 1.00 23.05 261 ASP A C 1
ATOM 2026 O O . ASP A 1 281 ? 30.507 -9.137 45.966 1.00 19.77 261 ASP A O 1
ATOM 2031 N N . ARG A 1 282 ? 30.479 -10.488 44.163 1.00 19.11 262 ARG A N 1
ATOM 2032 C CA . ARG A 1 282 ? 29.050 -10.763 44.227 1.00 24.02 262 ARG A CA 1
ATOM 2033 C C . ARG A 1 282 ? 28.722 -12.235 44.083 1.00 19.75 262 ARG A C 1
ATOM 2034 O O . ARG A 1 282 ? 29.349 -12.958 43.305 1.00 21.79 262 ARG A O 1
ATOM 2042 N N . VAL A 1 283 ? 27.710 -12.667 44.817 1.00 21.45 263 VAL A N 1
ATOM 2043 C CA . VAL A 1 283 ? 27.214 -14.027 44.712 1.00 18.98 263 VAL A CA 1
ATOM 2044 C C . VAL A 1 283 ? 25.793 -13.969 44.187 1.00 20.39 263 VAL A C 1
ATOM 2045 O O . VAL A 1 283 ? 24.958 -13.273 44.755 1.00 21.13 263 VAL A O 1
ATOM 2049 N N . SER A 1 284 ? 25.509 -14.690 43.106 1.00 19.83 264 SER A N 1
ATOM 2050 C CA . SER A 1 284 ? 24.174 -14.627 42.512 1.00 22.62 264 SER A CA 1
ATOM 2051 C C . SER A 1 284 ? 23.514 -15.996 42.495 1.00 20.77 264 SER A C 1
ATOM 2052 O O . SER A 1 284 ? 24.191 -17.029 42.568 1.00 20.79 264 SER A O 1
ATOM 2055 N N . ILE A 1 285 ? 22.193 -15.999 42.375 1.00 18.29 265 ILE A N 1
ATOM 2056 C CA . ILE A 1 285 ? 21.430 -17.237 42.358 1.00 20.32 265 ILE A CA 1
ATOM 2057 C C . ILE A 1 285 ? 20.076 -17.007 41.684 1.00 24.20 265 ILE A C 1
ATOM 2058 O O . ILE A 1 285 ? 19.489 -15.913 41.793 1.00 19.48 265 ILE A O 1
ATOM 2063 N N . GLY A 1 286 ? 19.610 -18.021 40.958 1.00 18.68 266 GLY A N 1
ATOM 2064 C CA . GLY A 1 286 ? 18.241 -18.049 40.470 1.00 22.52 266 GLY A CA 1
ATOM 2065 C C . GLY A 1 286 ? 17.405 -18.753 41.525 1.00 23.15 266 GLY A C 1
ATOM 2066 O O . GLY A 1 286 ? 17.456 -19.966 41.644 1.00 26.14 266 GLY A O 1
ATOM 2067 N N . THR A 1 287 ? 16.651 -17.999 42.316 1.00 22.08 267 THR A N 1
ATOM 2068 C CA . THR A 1 287 ? 15.939 -18.607 43.437 1.00 18.68 267 THR A CA 1
ATOM 2069 C C . THR A 1 287 ? 14.434 -18.293 43.397 1.00 19.00 267 THR A C 1
ATOM 2070 O O . THR A 1 287 ? 13.939 -17.732 42.421 1.00 23.34 267 THR A O 1
ATOM 2074 N N . HIS A 1 288 ? 13.706 -18.667 44.440 1.00 20.74 268 HIS A N 1
ATOM 2075 C CA . HIS A 1 288 ? 12.267 -18.408 44.500 1.00 20.86 268 HIS A CA 1
ATOM 2076 C C . HIS A 1 288 ? 11.953 -17.138 45.295 1.00 17.52 268 HIS A C 1
ATOM 2077 O O . HIS A 1 288 ? 12.785 -16.657 46.057 1.00 20.54 268 HIS A O 1
ATOM 2084 N N . PRO A 1 289 ? 10.754 -16.574 45.104 1.00 21.26 269 PRO A N 1
ATOM 2085 C CA . PRO A 1 289 ? 10.398 -15.289 45.730 1.00 21.90 269 PRO A CA 1
ATOM 2086 C C . PRO A 1 289 ? 10.520 -15.246 47.251 1.00 22.82 269 PRO A C 1
ATOM 2087 O O . PRO A 1 289 ? 10.764 -14.175 47.825 1.00 21.73 269 PRO A O 1
ATOM 2091 N N . HIS A 1 290 ? 10.370 -16.395 47.903 1.00 22.92 270 HIS A N 1
ATOM 2092 C CA . HIS A 1 290 ? 10.310 -16.427 49.365 1.00 20.99 270 HIS A CA 1
ATOM 2093 C C . HIS A 1 290 ? 11.567 -16.996 50.006 1.00 20.70 270 HIS A C 1
ATOM 2094 O O . HIS A 1 290 ? 11.559 -17.397 51.174 1.00 22.68 270 HIS A O 1
ATOM 2101 N N . ASP A 1 291 ? 12.656 -17.007 49.249 1.00 21.63 271 ASP A N 1
ATOM 2102 C CA . ASP A 1 291 ? 13.950 -17.439 49.778 1.00 19.96 271 ASP A CA 1
ATOM 2103 C C . ASP A 1 291 ? 14.215 -16.715 51.108 1.00 18.19 271 ASP A C 1
ATOM 2104 O O . ASP A 1 291 ? 14.035 -15.499 51.213 1.00 19.03 271 ASP A O 1
ATOM 2109 N N . PRO A 1 292 ? 14.599 -17.464 52.151 1.00 19.61 272 PRO A N 1
ATOM 2110 C CA . PRO A 1 292 ? 14.839 -16.784 53.427 1.00 19.13 272 PRO A CA 1
ATOM 2111 C C . PRO A 1 292 ? 16.078 -15.901 53.429 1.00 18.26 272 PRO A C 1
ATOM 2112 O O . PRO A 1 292 ? 16.256 -15.150 54.369 1.00 18.14 272 PRO A O 1
ATOM 2116 N N . LEU A 1 293 ? 16.914 -15.983 52.405 1.00 17.26 273 LEU A N 1
ATOM 2117 C CA . LEU A 1 293 ? 18.171 -15.231 52.409 1.00 19.23 273 LEU A CA 1
ATOM 2118 C C . LEU A 1 293 ? 18.103 -13.804 52.988 1.00 18.97 273 LEU A C 1
ATOM 2119 O O . LEU A 1 293 ? 18.811 -13.503 53.950 1.00 17.31 273 LEU A O 1
ATOM 2124 N N . PRO A 1 294 ? 17.255 -12.919 52.418 1.00 18.31 274 PRO A N 1
ATOM 2125 C CA . PRO A 1 294 ? 17.298 -11.539 52.916 1.00 16.67 274 PRO A CA 1
ATOM 2126 C C . PRO A 1 294 ? 16.950 -11.437 54.395 1.00 19.34 274 PRO A C 1
ATOM 2127 O O . PRO A 1 294 ? 17.442 -10.530 55.058 1.00 18.20 274 PRO A O 1
ATOM 2131 N N . TYR A 1 295 ? 16.142 -12.360 54.905 1.00 15.94 275 TYR A N 1
ATOM 2132 C CA . TYR A 1 295 ? 15.774 -12.341 56.319 1.00 17.36 275 TYR A CA 1
ATOM 2133 C C . TYR A 1 295 ? 16.945 -12.710 57.218 1.00 17.89 275 TYR A C 1
ATOM 2134 O O . TYR A 1 295 ? 16.926 -12.446 58.418 1.00 16.61 275 TYR A O 1
ATOM 2143 N N . LEU A 1 296 ? 17.965 -13.322 56.630 1.00 16.04 276 LEU A N 1
ATOM 2144 C CA . LEU A 1 296 ? 19.156 -13.699 57.377 1.00 17.23 276 LEU A CA 1
ATOM 2145 C C . LEU A 1 296 ? 20.138 -12.544 57.586 1.00 18.14 276 LEU A C 1
ATOM 2146 O O . LEU A 1 296 ? 21.072 -12.667 58.372 1.00 15.60 276 LEU A O 1
ATOM 2151 N N . LEU A 1 297 ? 19.934 -11.444 56.863 1.00 19.30 277 LEU A N 1
ATOM 2152 C CA . LEU A 1 297 ? 20.901 -10.340 56.834 1.00 19.15 277 LEU A CA 1
ATOM 2153 C C . LEU A 1 297 ? 20.490 -9.142 57.692 1.00 20.67 277 LEU A C 1
ATOM 2154 O O . LEU A 1 297 ? 19.306 -8.914 57.925 1.00 21.11 277 LEU A O 1
ATOM 2159 N N . THR A 1 298 ? 21.465 -8.345 58.132 1.00 21.98 278 THR A N 1
ATOM 2160 C CA . THR A 1 298 ? 21.142 -7.087 58.814 1.00 17.23 278 THR A CA 1
ATOM 2161 C C . THR A 1 298 ? 20.472 -6.097 57.857 1.00 22.75 278 THR A C 1
ATOM 2162 O O . THR A 1 298 ? 19.587 -5.326 58.248 1.00 21.74 278 THR A O 1
ATOM 2166 N N . ASP A 1 299 ? 20.889 -6.115 56.594 1.00 23.78 279 ASP A N 1
ATOM 2167 C CA . ASP A 1 299 ? 20.297 -5.240 55.586 1.00 21.00 279 ASP A CA 1
ATOM 2168 C C . ASP A 1 299 ? 19.709 -6.103 54.474 1.00 21.08 279 ASP A C 1
ATOM 2169 O O . ASP A 1 299 ? 20.436 -6.589 53.609 1.00 20.34 279 ASP A O 1
ATOM 2174 N N . PRO A 1 300 ? 18.387 -6.307 54.494 1.00 19.51 280 PRO A N 1
ATOM 2175 C CA . PRO A 1 300 ? 17.779 -7.207 53.502 1.00 22.94 280 PRO A CA 1
ATOM 2176 C C . PRO A 1 300 ? 17.954 -6.704 52.066 1.00 26.37 280 PRO A C 1
ATOM 2177 O O . PRO A 1 300 ? 17.911 -7.479 51.118 1.00 23.05 280 PRO A O 1
ATOM 2181 N N . ARG A 1 301 ? 18.169 -5.404 51.905 1.00 26.12 281 ARG A N 1
ATOM 2182 C CA . ARG A 1 301 ? 18.358 -4.851 50.575 1.00 25.71 281 ARG A CA 1
ATOM 2183 C C . ARG A 1 301 ? 19.611 -5.410 49.911 1.00 28.48 281 ARG A C 1
ATOM 2184 O O . ARG A 1 301 ? 19.739 -5.341 48.701 1.00 29.31 281 ARG A O 1
ATOM 2192 N N . GLN A 1 302 ? 20.540 -5.982 50.677 1.00 23.87 282 GLN A N 1
ATOM 2193 C CA . GLN A 1 302 ? 21.756 -6.479 50.038 1.00 24.87 282 GLN A CA 1
ATOM 2194 C C . GLN A 1 302 ? 21.484 -7.741 49.205 1.00 24.39 282 GLN A C 1
ATOM 2195 O O . GLN A 1 302 ? 22.331 -8.167 48.426 1.00 24.27 282 GLN A O 1
ATOM 2201 N N . ALA A 1 303 ? 20.323 -8.353 49.417 1.00 23.73 283 ALA A N 1
ATOM 2202 C CA . ALA A 1 303 ? 19.888 -9.474 48.592 1.00 24.33 283 ALA A CA 1
ATOM 2203 C C . ALA A 1 303 ? 19.057 -8.877 47.473 1.00 19.32 283 ALA A C 1
ATOM 2204 O O . ALA A 1 303 ? 17.843 -8.732 47.581 1.00 20.35 283 ALA A O 1
ATOM 2206 N N . GLN A 1 304 ? 19.718 -8.512 46.393 1.00 20.52 284 GLN A N 1
ATOM 2207 C CA . GLN A 1 304 ? 19.073 -7.668 45.406 1.00 20.79 284 GLN A CA 1
ATOM 2208 C C . GLN A 1 304 ? 18.422 -8.469 44.284 1.00 16.90 284 GLN A C 1
ATOM 2209 O O . GLN A 1 304 ? 19.089 -9.211 43.567 1.00 18.75 284 GLN A O 1
ATOM 2215 N N . VAL A 1 305 ? 17.114 -8.325 44.139 1.00 19.29 285 VAL A N 1
ATOM 2216 C CA . VAL A 1 305 ? 16.406 -8.930 43.013 1.00 21.23 285 VAL A CA 1
ATOM 2217 C C . VAL A 1 305 ? 16.649 -8.093 41.756 1.00 20.97 285 VAL A C 1
ATOM 2218 O O . VAL A 1 305 ? 16.417 -6.885 41.763 1.00 26.98 285 VAL A O 1
ATOM 2222 N N . THR A 1 306 ? 17.113 -8.733 40.684 1.00 20.02 286 THR A N 1
ATOM 2223 C CA . THR A 1 306 ? 17.402 -8.038 39.425 1.00 22.34 286 THR A CA 1
ATOM 2224 C C . THR A 1 306 ? 16.520 -8.524 38.280 1.00 24.05 286 THR A C 1
ATOM 2225 O O . THR A 1 306 ? 16.533 -7.953 37.191 1.00 20.99 286 THR A O 1
ATOM 2229 N N . ALA A 1 307 ? 15.764 -9.591 38.526 1.00 20.43 287 ALA A N 1
ATOM 2230 C CA . ALA A 1 307 ? 14.867 -10.143 37.515 1.00 22.10 287 ALA A CA 1
ATOM 2231 C C . ALA A 1 307 ? 13.896 -11.122 38.171 1.00 22.75 287 ALA A C 1
ATOM 2232 O O . ALA A 1 307 ? 14.222 -11.756 39.176 1.00 20.60 287 ALA A O 1
ATOM 2234 N N . SER A 1 308 ? 12.708 -11.248 37.596 1.00 22.58 288 SER A N 1
ATOM 2235 C CA . SER A 1 308 ? 11.708 -12.196 38.089 1.00 21.96 288 SER A CA 1
ATOM 2236 C C . SER A 1 308 ? 10.944 -12.724 36.882 1.00 26.42 288 SER A C 1
ATOM 2237 O O . SER A 1 308 ? 10.532 -11.946 36.018 1.00 20.15 288 SER A O 1
ATOM 2240 N N . ALA A 1 309 ? 10.767 -14.038 36.794 1.00 19.82 289 ALA A N 1
ATOM 2241 C CA . ALA A 1 309 ? 10.060 -14.598 35.646 1.00 22.16 289 ALA A CA 1
ATOM 2242 C C . ALA A 1 309 ? 9.444 -15.958 35.965 1.00 20.49 289 ALA A C 1
ATOM 2243 O O . ALA A 1 309 ? 9.808 -16.593 36.945 1.00 19.22 289 ALA A O 1
ATOM 2245 N N . ASP A 1 310 ? 8.538 -16.394 35.117 1.00 18.40 290 ASP A N 1
ATOM 2246 C CA . ASP A 1 310 ? 7.922 -17.692 35.188 1.00 18.70 290 ASP A CA 1
ATOM 2247 C C . ASP A 1 310 ? 8.996 -18.753 35.131 1.00 20.67 290 ASP A C 1
ATOM 2248 O O . ASP A 1 310 ? 9.954 -18.589 34.455 1.00 18.26 290 ASP A O 1
ATOM 2253 N N . ASP A 1 311 ? 8.810 -19.810 35.896 1.00 20.33 291 ASP A N 1
ATOM 2254 C CA . ASP A 1 311 ? 9.656 -20.995 35.867 1.00 17.79 291 ASP A CA 1
ATOM 2255 C C . ASP A 1 311 ? 8.840 -22.262 35.518 1.00 20.52 291 ASP A C 1
ATOM 2256 O O . ASP A 1 311 ? 8.749 -22.573 34.410 1.00 16.37 291 ASP A O 1
ATOM 2261 N N . LEU A 1 312 ? 8.240 -22.928 36.489 1.00 17.33 292 LEU A N 1
ATOM 2262 C CA . LEU A 1 312 ? 7.383 -24.057 36.211 1.00 15.93 292 LEU A CA 1
ATOM 2263 C C . LEU A 1 312 ? 5.992 -23.645 35.777 1.00 15.34 292 LEU A C 1
ATOM 2264 O O . LEU A 1 312 ? 5.392 -22.877 36.436 1.00 18.44 292 LEU A O 1
ATOM 2269 N N . TRP A 1 313 ? 5.505 -24.190 34.677 1.00 17.11 293 TRP A N 1
ATOM 2270 C CA . TRP A 1 313 ? 4.112 -24.064 34.255 1.00 16.75 293 TRP A CA 1
ATOM 2271 C C . TRP A 1 313 ? 3.419 -25.404 34.446 1.00 17.32 293 TRP A C 1
ATOM 2272 O O . TRP A 1 313 ? 4.035 -26.451 34.291 1.00 19.98 293 TRP A O 1
ATOM 2283 N N . ILE A 1 314 ? 2.131 -25.359 34.752 1.00 15.61 294 ILE A N 1
ATOM 2284 C CA . ILE A 1 314 ? 1.363 -26.564 35.039 1.00 18.88 294 ILE A CA 1
ATOM 2285 C C . ILE A 1 314 ? 0.041 -26.524 34.291 1.00 18.05 294 ILE A C 1
ATOM 2286 O O . ILE A 1 314 ? -0.666 -25.513 34.311 1.00 18.83 294 ILE A O 1
ATOM 2291 N N . ARG A 1 315 ? -0.282 -27.616 33.610 1.00 18.53 295 ARG A N 1
ATOM 2292 C CA . ARG A 1 315 ? -1.642 -27.798 33.126 1.00 19.11 295 ARG A CA 1
ATOM 2293 C C . ARG A 1 315 ? -2.275 -28.937 33.896 1.00 18.89 295 ARG A C 1
ATOM 2294 O O . ARG A 1 315 ? -1.767 -30.067 33.896 1.00 20.19 295 ARG A O 1
ATOM 2302 N N . ILE A 1 316 ? -3.386 -28.640 34.550 1.00 18.20 296 ILE A N 1
ATOM 2303 C CA . ILE A 1 316 ? -4.155 -29.675 35.214 1.00 19.41 296 ILE A CA 1
ATOM 2304 C C . ILE A 1 316 ? -4.959 -30.463 34.161 1.00 20.33 296 ILE A C 1
ATOM 2305 O O . ILE A 1 316 ? -5.766 -29.894 33.434 1.00 21.54 296 ILE A O 1
ATOM 2310 N N . MET A 1 317 ? -4.721 -31.772 34.088 1.00 20.24 297 MET A N 1
ATOM 2311 C CA . MET A 1 317 ? -5.392 -32.653 33.133 1.00 22.26 297 MET A CA 1
ATOM 2312 C C . MET A 1 317 ? -6.665 -33.261 33.736 1.00 22.18 297 MET A C 1
ATOM 2313 O O . MET A 1 317 ? -7.640 -33.530 33.037 1.00 21.74 297 MET A O 1
ATOM 2318 N N . ASN A 1 318 ? -6.622 -33.483 35.040 1.00 18.87 298 ASN A N 1
ATOM 2319 C CA . ASN A 1 318 ? -7.683 -34.161 35.786 1.00 24.19 298 ASN A CA 1
ATOM 2320 C C . ASN A 1 318 ? -7.955 -33.321 37.026 1.00 20.56 298 ASN A C 1
ATOM 2321 O O . ASN A 1 318 ? -7.242 -33.414 38.017 1.00 21.29 298 ASN A O 1
ATOM 2326 N N . VAL A 1 319 ? -8.960 -32.458 36.945 1.00 21.02 299 VAL A N 1
ATOM 2327 C CA . VAL A 1 319 ? -9.221 -31.506 38.009 1.00 18.43 299 VAL A CA 1
ATOM 2328 C C . VAL A 1 319 ? -9.447 -32.168 39.383 1.00 23.65 299 VAL A C 1
ATOM 2329 O O . VAL A 1 319 ? -8.817 -31.789 40.367 1.00 20.76 299 VAL A O 1
ATOM 2333 N N . PRO A 1 320 ? -10.333 -33.178 39.451 1.00 22.41 300 PRO A N 1
ATOM 2334 C CA . PRO A 1 320 ? -10.530 -33.820 40.751 1.00 21.41 300 PRO A CA 1
ATOM 2335 C C . PRO A 1 320 ? -9.239 -34.415 41.317 1.00 21.51 300 PRO A C 1
ATOM 2336 O O . PRO A 1 320 ? -8.932 -34.188 42.481 1.00 19.80 300 PRO A O 1
ATOM 2340 N N . ALA A 1 321 ? -8.486 -35.167 40.522 1.00 21.58 301 ALA A N 1
ATOM 2341 C CA . ALA A 1 321 ? -7.298 -35.810 41.085 1.00 20.10 301 ALA A CA 1
ATOM 2342 C C . ALA A 1 321 ? -6.310 -34.758 41.591 1.00 20.55 301 ALA A C 1
ATOM 2343 O O . ALA A 1 321 ? -5.739 -34.898 42.661 1.00 18.80 301 ALA A O 1
ATOM 2345 N N . ALA A 1 322 ? -6.107 -33.695 40.817 1.00 19.91 302 ALA A N 1
ATOM 2346 C CA . ALA A 1 322 ? -5.118 -32.694 41.196 1.00 20.18 302 ALA A CA 1
ATOM 2347 C C . ALA A 1 322 ? -5.547 -31.959 42.466 1.00 17.89 302 ALA A C 1
ATOM 2348 O O . ALA A 1 322 ? -4.747 -31.732 43.381 1.00 17.26 302 ALA A O 1
ATOM 2350 N N . LEU A 1 323 ? -6.818 -31.594 42.527 1.00 17.24 303 LEU A N 1
ATOM 2351 C CA . LEU A 1 323 ? -7.309 -30.793 43.633 1.00 19.92 303 LEU A CA 1
ATOM 2352 C C . LEU A 1 323 ? -7.381 -31.597 44.938 1.00 21.45 303 LEU A C 1
ATOM 2353 O O . LEU A 1 323 ? -7.144 -31.055 46.005 1.00 15.57 303 LEU A O 1
ATOM 2358 N N . GLU A 1 324 ? -7.675 -32.895 44.843 1.00 19.30 304 GLU A N 1
ATOM 2359 C CA . GLU A 1 324 ? -7.710 -33.750 46.042 1.00 18.59 304 GLU A CA 1
ATOM 2360 C C . GLU A 1 324 ? -6.308 -34.124 46.518 1.00 19.62 304 GLU A C 1
ATOM 2361 O O . GLU A 1 324 ? -6.107 -34.433 47.691 1.00 20.17 304 GLU A O 1
ATOM 2367 N N . ALA A 1 325 ? -5.335 -34.115 45.612 1.00 18.42 305 ALA A N 1
ATOM 2368 C CA . ALA A 1 325 ? -3.980 -34.548 45.977 1.00 20.83 305 ALA A CA 1
ATOM 2369 C C . ALA A 1 325 ? -3.262 -33.557 46.900 1.00 21.54 305 ALA A C 1
ATOM 2370 O O . ALA A 1 325 ? -2.463 -33.949 47.760 1.00 20.89 305 ALA A O 1
ATOM 2372 N N . ARG A 1 326 ? -3.521 -32.270 46.705 1.00 20.89 306 ARG A N 1
ATOM 2373 C CA . ARG A 1 326 ? -2.822 -31.246 47.483 1.00 21.46 306 ARG A CA 1
ATOM 2374 C C . ARG A 1 326 ? -3.592 -30.876 48.737 1.00 19.14 306 ARG A C 1
ATOM 2375 O O . ARG A 1 326 ? -4.808 -31.082 48.799 1.00 21.23 306 ARG A O 1
ATOM 2383 N N . ARG A 1 327 ? -2.870 -30.372 49.740 1.00 18.45 307 ARG A N 1
ATOM 2384 C CA . ARG A 1 327 ? -3.469 -29.837 50.963 1.00 22.33 307 ARG A CA 1
ATOM 2385 C C . ARG A 1 327 ? -3.685 -28.321 50.826 1.00 22.22 307 ARG A C 1
ATOM 2386 O O . ARG A 1 327 ? -3.093 -27.674 49.952 1.00 21.40 307 ARG A O 1
ATOM 2394 N N . TYR A 1 328 ? -4.536 -27.769 51.689 1.00 21.85 308 TYR A N 1
ATOM 2395 C CA . TYR A 1 328 ? -4.965 -26.371 51.601 1.00 22.75 308 TYR A CA 1
ATOM 2396 C C . TYR A 1 328 ? -4.798 -25.672 52.936 1.00 26.52 308 TYR A C 1
ATOM 2397 O O . TYR A 1 328 ? -4.764 -26.324 53.978 1.00 23.85 308 TYR A O 1
ATOM 2406 N N . GLN A 1 329 ? -4.690 -24.344 52.900 1.00 25.01 309 GLN A N 1
ATOM 2407 C CA . GLN A 1 329 ? -4.401 -23.556 54.098 1.00 27.28 309 GLN A CA 1
ATOM 2408 C C . GLN A 1 329 ? -5.648 -23.004 54.746 1.00 27.42 309 GLN A C 1
ATOM 2409 O O . GLN A 1 329 ? -5.580 -22.374 55.795 1.00 28.35 309 GLN A O 1
ATOM 2415 N N . ALA A 1 330 ? -6.793 -23.235 54.120 1.00 24.64 310 ALA A N 1
ATOM 2416 C CA . ALA A 1 330 ? -8.041 -22.771 54.692 1.00 25.57 310 ALA A CA 1
ATOM 2417 C C . ALA A 1 330 ? -9.144 -23.613 54.119 1.00 26.72 310 ALA A C 1
ATOM 2418 O O . ALA A 1 330 ? -8.972 -24.267 53.089 1.00 23.85 310 ALA A O 1
ATOM 2420 N N . ASP A 1 331 ? -10.299 -23.595 54.751 1.00 24.83 311 ASP A N 1
ATOM 2421 C CA . ASP A 1 331 ? -11.450 -24.380 54.343 1.00 25.77 311 ASP A CA 1
ATOM 2422 C C . ASP A 1 331 ? -12.438 -23.626 53.472 1.00 29.76 311 ASP A C 1
ATOM 2423 O O . ASP A 1 331 ? -12.532 -22.436 53.536 1.00 31.46 311 ASP A O 1
ATOM 2428 N N . LEU A 1 332 ? -13.162 -24.363 52.659 1.00 24.45 312 LEU A N 1
ATOM 2429 C CA . LEU A 1 332 ? -13.965 -23.825 51.605 1.00 27.21 312 LEU A CA 1
ATOM 2430 C C . LEU A 1 332 ? -15.057 -24.794 51.216 1.00 27.68 312 LEU A C 1
ATOM 2431 O O . LEU A 1 332 ? -14.853 -25.958 51.259 1.00 25.16 312 LEU A O 1
ATOM 2436 N N . ASP A 1 333 ? -16.172 -24.298 50.742 1.00 28.51 313 ASP A N 1
ATOM 2437 C CA . ASP A 1 333 ? -17.174 -25.132 50.120 1.00 30.66 313 ASP A CA 1
ATOM 2438 C C . ASP A 1 333 ? -17.802 -24.360 48.986 1.00 30.18 313 ASP A C 1
ATOM 2439 O O . ASP A 1 333 ? -18.659 -23.562 49.190 1.00 32.84 313 ASP A O 1
ATOM 2444 N N . VAL A 1 334 ? -17.367 -24.614 47.774 1.00 29.10 314 VAL A N 1
ATOM 2445 C CA . VAL A 1 334 ? -17.847 -23.869 46.622 1.00 27.78 314 VAL A CA 1
ATOM 2446 C C . VAL A 1 334 ? -18.105 -24.760 45.418 1.00 30.12 314 VAL A C 1
ATOM 2447 O O . VAL A 1 334 ? -17.676 -25.923 45.377 1.00 27.41 314 VAL A O 1
ATOM 2451 N N . VAL A 1 335 ? -18.793 -24.195 44.430 1.00 27.06 315 VAL A N 1
ATOM 2452 C CA . VAL A 1 335 ? -18.865 -24.805 43.105 1.00 27.32 315 VAL A CA 1
ATOM 2453 C C . VAL A 1 335 ? -18.032 -23.990 42.121 1.00 26.96 315 VAL A C 1
ATOM 2454 O O . VAL A 1 335 ? -18.186 -22.775 42.006 1.00 27.67 315 VAL A O 1
ATOM 2458 N N . LEU A 1 336 ? -17.158 -24.689 41.413 1.00 28.63 316 LEU A N 1
ATOM 2459 C CA . LEU A 1 336 ? -16.139 -24.087 40.574 1.00 27.93 316 LEU A CA 1
ATOM 2460 C C . LEU A 1 336 ? -16.435 -24.445 39.133 1.00 27.47 316 LEU A C 1
ATOM 2461 O O . LEU A 1 336 ? -16.556 -25.620 38.813 1.00 30.59 316 LEU A O 1
ATOM 2466 N N . ASP A 1 337 ? -16.563 -23.443 38.264 1.00 25.14 317 ASP A N 1
ATOM 2467 C CA . ASP A 1 337 ? -16.723 -23.690 36.840 1.00 27.93 317 ASP A CA 1
ATOM 2468 C C . ASP A 1 337 ? -15.384 -23.453 36.150 1.00 29.12 317 ASP A C 1
ATOM 2469 O O . ASP A 1 337 ? -14.908 -22.324 36.046 1.00 26.27 317 ASP A O 1
ATOM 2474 N N . VAL A 1 338 ? -14.772 -24.530 35.686 1.00 25.55 318 VAL A N 1
ATOM 2475 C CA . VAL A 1 338 ? -13.433 -24.447 35.121 1.00 26.10 318 VAL A CA 1
ATOM 2476 C C . VAL A 1 338 ? -13.495 -24.414 33.599 1.00 24.66 318 VAL A C 1
ATOM 2477 O O . VAL A 1 338 ? -13.954 -25.361 32.958 1.00 25.18 318 VAL A O 1
ATOM 2481 N N . ALA A 1 339 ? -13.037 -23.309 33.030 1.00 22.35 319 ALA A N 1
ATOM 2482 C CA . ALA A 1 339 ? -13.067 -23.122 31.585 1.00 23.30 319 ALA A CA 1
ATOM 2483 C C . ALA A 1 339 ? -11.798 -23.639 30.923 1.00 25.04 319 ALA A C 1
ATOM 2484 O O . ALA A 1 339 ? -10.695 -23.167 31.208 1.00 25.05 319 ALA A O 1
ATOM 2486 N N . ASP A 1 340 ? -11.979 -24.607 30.031 1.00 26.24 320 ASP A N 1
ATOM 2487 C CA . ASP A 1 340 ? -10.904 -25.186 29.234 1.00 27.39 320 ASP A CA 1
ATOM 2488 C C . ASP A 1 340 ? -11.174 -24.907 27.756 1.00 27.27 320 ASP A C 1
ATOM 2489 O O . ASP A 1 340 ? -12.057 -25.508 27.158 1.00 26.17 320 ASP A O 1
ATOM 2494 N N . GLY A 1 341 ? -10.418 -23.984 27.169 1.00 29.13 321 GLY A N 1
ATOM 2495 C CA . GLY A 1 341 ? -10.599 -23.649 25.768 1.00 28.93 321 GLY A CA 1
ATOM 2496 C C . GLY A 1 341 ? -9.778 -24.495 24.809 1.00 32.38 321 GLY A C 1
ATOM 2497 O O . GLY A 1 341 ? -9.805 -24.272 23.593 1.00 33.39 321 GLY A O 1
ATOM 2498 N N . PHE A 1 342 ? -9.057 -25.473 25.321 1.00 27.97 322 PHE A N 1
ATOM 2499 C CA . PHE A 1 342 ? -8.231 -26.338 24.515 1.00 25.15 322 PHE A CA 1
ATOM 2500 C C . PHE A 1 342 ? -8.724 -27.766 24.478 1.00 27.90 322 PHE A C 1
ATOM 2501 O O . PHE A 1 342 ? -8.815 -28.339 23.453 1.00 25.28 322 PHE A O 1
ATOM 2509 N N . ARG A 1 343 ? -9.022 -28.330 25.629 1.00 27.45 323 ARG A N 1
ATOM 2510 C CA . ARG A 1 343 ? -9.655 -29.624 25.715 1.00 25.43 323 ARG A CA 1
ATOM 2511 C C . ARG A 1 343 ? -10.974 -29.552 26.462 1.00 24.61 323 ARG A C 1
ATOM 2512 O O . ARG A 1 343 ? -11.519 -28.527 26.626 1.00 25.78 323 ARG A O 1
ATOM 2520 N N . SER A 1 344 ? -11.441 -30.699 26.900 1.00 23.63 324 SER A N 1
ATOM 2521 C CA . SER A 1 344 ? -12.633 -30.822 27.697 1.00 24.05 324 SER A CA 1
ATOM 2522 C C . SER A 1 344 ? -12.351 -31.214 29.151 1.00 30.03 324 SER A C 1
ATOM 2523 O O . SER A 1 344 ? -13.001 -32.038 29.685 1.00 24.11 324 SER A O 1
ATOM 2526 N N . ASP A 1 345 ? -11.333 -30.639 29.758 1.00 25.25 325 ASP A N 1
ATOM 2527 C CA . ASP A 1 345 ? -10.901 -31.057 31.096 1.00 25.10 325 ASP A CA 1
ATOM 2528 C C . ASP A 1 345 ? -11.486 -30.170 32.197 1.00 24.16 325 ASP A C 1
ATOM 2529 O O . ASP A 1 345 ? -11.234 -30.379 33.388 1.00 27.47 325 ASP A O 1
ATOM 2534 N N . GLY A 1 346 ? -12.285 -29.192 31.796 1.00 26.23 326 GLY A N 1
ATOM 2535 C CA . GLY A 1 346 ? -12.957 -28.324 32.744 1.00 24.48 326 GLY A CA 1
ATOM 2536 C C . GLY A 1 346 ? -14.369 -28.803 33.038 1.00 26.68 326 GLY A C 1
ATOM 2537 O O . GLY A 1 346 ? -14.676 -29.992 32.920 1.00 25.37 326 GLY A O 1
ATOM 2538 N N . GLY A 1 347 ? -15.230 -27.867 33.413 1.00 27.92 327 GLY A N 1
ATOM 2539 C CA . GLY A 1 347 ? -16.598 -28.181 33.776 1.00 28.54 327 GLY A CA 1
ATOM 2540 C C . GLY A 1 347 ? -16.858 -27.699 35.181 1.00 26.64 327 GLY A C 1
ATOM 2541 O O . GLY A 1 347 ? -16.035 -26.981 35.747 1.00 26.58 327 GLY A O 1
ATOM 2542 N N . ARG A 1 348 ? -17.993 -28.091 35.754 1.00 23.59 328 ARG A N 1
ATOM 2543 C CA . ARG A 1 348 ? -18.370 -27.639 37.087 1.00 26.30 328 ARG A CA 1
ATOM 2544 C C . ARG A 1 348 ? -18.006 -28.706 38.117 1.00 27.43 328 ARG A C 1
ATOM 2545 O O . ARG A 1 348 ? -18.294 -29.891 37.923 1.00 26.09 328 ARG A O 1
ATOM 2553 N N . PHE A 1 349 ? -17.389 -28.275 39.210 1.00 27.94 329 PHE A N 1
ATOM 2554 C CA . PHE A 1 349 ? -16.921 -29.174 40.258 1.00 24.29 329 PHE A CA 1
ATOM 2555 C C . PHE A 1 349 ? -17.320 -28.641 41.623 1.00 25.43 329 PHE A C 1
ATOM 2556 O O . PHE A 1 349 ? -17.120 -27.462 41.920 1.00 23.89 329 PHE A O 1
ATOM 2564 N N . ALA A 1 350 ? -17.883 -29.511 42.458 1.00 25.80 330 ALA A N 1
ATOM 2565 C CA . ALA A 1 350 ? -18.065 -29.184 43.869 1.00 25.90 330 ALA A CA 1
ATOM 2566 C C . ALA A 1 350 ? -16.720 -29.355 44.555 1.00 24.16 330 ALA A C 1
ATOM 2567 O O . ALA A 1 350 ? -16.167 -30.454 44.577 1.00 25.80 330 ALA A O 1
ATOM 2569 N N . LEU A 1 351 ? -16.171 -28.268 45.084 1.00 26.35 331 LEU A N 1
ATOM 2570 C CA . LEU A 1 351 ? -14.908 -28.342 45.808 1.00 25.86 331 LEU A CA 1
ATOM 2571 C C . LEU A 1 351 ? -15.173 -28.079 47.287 1.00 22.81 331 LEU A C 1
ATOM 2572 O O . LEU A 1 351 ? -15.560 -26.973 47.681 1.00 23.08 331 LEU A O 1
ATOM 2577 N N . GLN A 1 352 ? -14.981 -29.103 48.104 1.00 23.74 332 GLN A N 1
ATOM 2578 C CA . GLN A 1 352 ? -15.234 -28.986 49.527 1.00 24.89 332 GLN A CA 1
ATOM 2579 C C . GLN A 1 352 ? -13.948 -29.264 50.283 1.00 26.38 332 GLN A C 1
ATOM 2580 O O . GLN A 1 352 ? -13.415 -30.378 50.257 1.00 21.63 332 GLN A O 1
ATOM 2586 N N . ILE A 1 353 ? -13.433 -28.232 50.937 1.00 22.16 333 ILE A N 1
ATOM 2587 C CA . ILE A 1 353 ? -12.167 -28.354 51.633 1.00 22.75 333 ILE A CA 1
ATOM 2588 C C . ILE A 1 353 ? -12.450 -28.243 53.098 1.00 24.63 333 ILE A C 1
ATOM 2589 O O . ILE A 1 353 ? -13.043 -27.263 53.557 1.00 24.32 333 ILE A O 1
ATOM 2594 N N . SER A 1 354 ? -12.016 -29.264 53.826 1.00 20.81 334 SER A N 1
ATOM 2595 C CA . SER A 1 354 ? -12.364 -29.437 55.217 1.00 22.70 334 SER A CA 1
ATOM 2596 C C . SER A 1 354 ? -11.162 -30.034 55.932 1.00 25.16 334 SER A C 1
ATOM 2597 O O . SER A 1 354 ? -10.681 -31.111 55.561 1.00 23.51 334 SER A O 1
ATOM 2600 N N . GLY A 1 355 ? -10.677 -29.337 56.954 1.00 26.84 335 GLY A N 1
ATOM 2601 C CA . GLY A 1 355 ? -9.436 -29.710 57.615 1.00 25.22 335 GLY A CA 1
ATOM 2602 C C . GLY A 1 355 ? -8.255 -29.659 56.652 1.00 28.55 335 GLY A C 1
ATOM 2603 O O . GLY A 1 355 ? -7.309 -30.450 56.766 1.00 23.87 335 GLY A O 1
ATOM 2604 N N . GLY A 1 356 ? -8.312 -28.731 55.695 1.00 23.77 336 GLY A N 1
ATOM 2605 C CA . GLY A 1 356 ? -7.241 -28.572 54.720 1.00 23.02 336 GLY A CA 1
ATOM 2606 C C . GLY A 1 356 ? -7.136 -29.682 53.679 1.00 23.87 336 GLY A C 1
ATOM 2607 O O . GLY A 1 356 ? -6.132 -29.781 52.971 1.00 26.31 336 GLY A O 1
ATOM 2608 N N . ARG A 1 357 ? -8.168 -30.513 53.572 1.00 20.76 337 ARG A N 1
ATOM 2609 C CA . ARG A 1 357 ? -8.189 -31.596 52.598 1.00 21.92 337 ARG A CA 1
ATOM 2610 C C . ARG A 1 357 ? -9.430 -31.444 51.739 1.00 20.98 337 ARG A C 1
ATOM 2611 O O . ARG A 1 357 ? -10.477 -31.015 52.226 1.00 21.86 337 ARG A O 1
ATOM 2619 N N . ALA A 1 358 ? -9.326 -31.809 50.464 1.00 19.86 338 ALA A N 1
ATOM 2620 C CA . ALA A 1 358 ? -10.413 -31.561 49.524 1.00 21.53 338 ALA A CA 1
ATOM 2621 C C . ALA A 1 358 ? -11.104 -32.807 48.993 1.00 20.46 338 ALA A C 1
ATOM 2622 O O . ALA A 1 358 ? -10.466 -33.819 48.700 1.00 21.76 338 ALA A O 1
ATOM 2624 N N . ARG A 1 359 ? -12.420 -32.697 48.852 1.00 22.86 339 ARG A N 1
ATOM 2625 C CA . ARG A 1 359 ? -13.192 -33.603 48.022 1.00 19.73 339 ARG A CA 1
ATOM 2626 C C . ARG A 1 359 ? -13.616 -32.779 46.821 1.00 20.89 339 ARG A C 1
ATOM 2627 O O . ARG A 1 359 ? -14.096 -31.655 46.966 1.00 22.08 339 ARG A O 1
ATOM 2635 N N . CYS A 1 360 ? -13.428 -33.322 45.633 1.00 21.74 340 CYS A N 1
ATOM 2636 C CA . CYS A 1 360 ? -13.762 -32.578 44.435 1.00 26.61 340 CYS A CA 1
ATOM 2637 C C . CYS A 1 360 ? -14.574 -33.482 43.524 1.00 22.60 340 CYS A C 1
ATOM 2638 O O . CYS A 1 360 ? -14.087 -34.518 43.077 1.00 25.36 340 CYS A O 1
ATOM 2641 N N . THR A 1 361 ? -15.817 -33.085 43.265 1.00 22.94 341 THR A N 1
ATOM 2642 C CA . THR A 1 361 ? -16.776 -33.945 42.572 1.00 24.28 341 THR A CA 1
ATOM 2643 C C . THR A 1 361 ? -17.423 -33.219 41.411 1.00 26.07 341 THR A C 1
ATOM 2644 O O . THR A 1 361 ? -17.941 -32.115 41.581 1.00 24.92 341 THR A O 1
ATOM 2648 N N . THR A 1 362 ? -17.423 -33.843 40.237 1.00 25.53 342 THR A N 1
ATOM 2649 C CA . THR A 1 362 ? -18.155 -33.272 39.117 1.00 28.77 342 THR A CA 1
ATOM 2650 C C . THR A 1 362 ? -19.604 -33.031 39.528 1.00 32.51 342 THR A C 1
ATOM 2651 O O . THR A 1 362 ? -20.194 -33.866 40.213 1.00 29.68 342 THR A O 1
ATOM 2655 N N . THR A 1 363 ? -20.180 -31.898 39.130 1.00 26.14 343 THR A N 1
ATOM 2656 C CA . THR A 1 363 ? -21.552 -31.585 39.522 1.00 28.48 343 THR A CA 1
ATOM 2657 C C . THR A 1 363 ? -22.319 -30.745 38.490 1.00 35.76 343 THR A C 1
ATOM 2658 O O . THR A 1 363 ? -21.724 -30.126 37.618 1.00 30.48 343 THR A O 1
ATOM 2662 N N . ASP A 1 364 ? -23.645 -30.717 38.607 1.00 38.83 344 ASP A N 1
ATOM 2663 C CA . ASP A 1 364 ? -24.468 -29.875 37.742 1.00 37.48 344 ASP A CA 1
ATOM 2664 C C . ASP A 1 364 ? -24.919 -28.595 38.440 1.00 36.63 344 ASP A C 1
ATOM 2665 O O . ASP A 1 364 ? -25.517 -27.727 37.813 1.00 38.75 344 ASP A O 1
ATOM 2670 N N . ALA A 1 365 ? -24.628 -28.473 39.731 1.00 35.72 345 ALA A N 1
ATOM 2671 C CA . ALA A 1 365 ? -25.047 -27.297 40.495 1.00 37.23 345 ALA A CA 1
ATOM 2672 C C . ALA A 1 365 ? -24.447 -26.025 39.917 1.00 40.16 345 ALA A C 1
ATOM 2673 O O . ALA A 1 365 ? -23.376 -26.061 39.316 1.00 40.96 345 ALA A O 1
ATOM 2675 N N . PRO A 1 366 ? -25.140 -24.889 40.091 1.00 41.77 346 PRO A N 1
ATOM 2676 C CA . PRO A 1 366 ? -24.582 -23.622 39.601 1.00 41.44 346 PRO A CA 1
ATOM 2677 C C . PRO A 1 366 ? -23.245 -23.286 40.277 1.00 37.29 346 PRO A C 1
ATOM 2678 O O . PRO A 1 366 ? -23.012 -23.696 41.415 1.00 32.11 346 PRO A O 1
ATOM 2682 N N . ALA A 1 367 ? -22.390 -22.540 39.579 1.00 37.81 347 ALA A N 1
ATOM 2683 C CA . ALA A 1 367 ? -21.059 -22.199 40.078 1.00 29.36 347 ALA A CA 1
ATOM 2684 C C . ALA A 1 367 ? -21.050 -20.937 40.921 1.00 30.08 347 ALA A C 1
ATOM 2685 O O . ALA A 1 367 ? -21.839 -20.029 40.690 1.00 34.81 347 ALA A O 1
ATOM 2687 N N . ASP A 1 368 ? -20.158 -20.905 41.906 1.00 26.57 348 ASP A N 1
ATOM 2688 C CA . ASP A 1 368 ? -19.900 -19.731 42.737 1.00 28.36 348 ASP A CA 1
ATOM 2689 C C . ASP A 1 368 ? -18.723 -18.942 42.174 1.00 30.99 348 ASP A C 1
ATOM 2690 O O . ASP A 1 368 ? -18.625 -17.723 42.344 1.00 30.23 348 ASP A O 1
ATOM 2695 N N . ILE A 1 369 ? -17.810 -19.669 41.540 1.00 27.81 349 ILE A N 1
ATOM 2696 C CA . ILE A 1 369 ? -16.571 -19.106 41.022 1.00 26.59 349 ILE A CA 1
ATOM 2697 C C . ILE A 1 369 ? -16.323 -19.693 39.649 1.00 26.62 349 ILE A C 1
ATOM 2698 O O . ILE A 1 369 ? -16.443 -20.903 39.443 1.00 25.42 349 ILE A O 1
ATOM 2703 N N . GLU A 1 370 ? -15.986 -18.825 38.705 1.00 26.11 350 GLU A N 1
ATOM 2704 C CA . GLU A 1 370 ? -15.566 -19.245 37.378 1.00 27.15 350 GLU A CA 1
ATOM 2705 C C . GLU A 1 370 ? -14.074 -18.983 37.266 1.00 25.74 350 GLU A C 1
ATOM 2706 O O . GLU A 1 370 ? -13.589 -17.922 37.679 1.00 28.09 350 GLU A O 1
ATOM 2712 N N . ILE A 1 371 ? -13.341 -19.943 36.724 1.00 25.51 351 ILE A N 1
ATOM 2713 C CA . ILE A 1 371 ? -11.889 -19.826 36.663 1.00 24.57 351 ILE A CA 1
ATOM 2714 C C . ILE A 1 371 ? -11.360 -20.482 35.394 1.00 26.30 351 ILE A C 1
ATOM 2715 O O . ILE A 1 371 ? -11.765 -21.601 35.059 1.00 23.77 351 ILE A O 1
ATOM 2720 N N . ASP A 1 372 ? -10.486 -19.777 34.666 1.00 21.28 352 ASP A N 1
ATOM 2721 C CA . ASP A 1 372 ? -9.864 -20.366 33.494 1.00 21.66 352 ASP A CA 1
ATOM 2722 C C . ASP A 1 372 ? -8.944 -21.457 33.977 1.00 22.22 352 ASP A C 1
ATOM 2723 O O . ASP A 1 372 ? -8.327 -21.328 35.039 1.00 22.11 352 ASP A O 1
ATOM 2728 N N . LEU A 1 373 ? -8.863 -22.529 33.205 1.00 20.56 353 LEU A N 1
ATOM 2729 C CA . LEU A 1 373 ? -8.039 -23.666 33.577 1.00 22.85 353 LEU A CA 1
ATOM 2730 C C . LEU A 1 373 ? -6.585 -23.269 33.849 1.00 21.31 353 LEU A C 1
ATOM 2731 O O . LEU A 1 373 ? -5.980 -23.750 34.803 1.00 20.05 353 LEU A O 1
ATOM 2736 N N . ASP A 1 374 ? -6.008 -22.409 33.019 1.00 19.68 354 ASP A N 1
ATOM 2737 C CA . ASP A 1 374 ? -4.611 -22.047 33.245 1.00 22.05 354 ASP A CA 1
ATOM 2738 C C . ASP A 1 374 ? -4.422 -21.358 34.608 1.00 18.38 354 ASP A C 1
ATOM 2739 O O . ASP A 1 374 ? -3.435 -21.597 35.294 1.00 21.97 354 ASP A O 1
ATOM 2744 N N . VAL A 1 375 ? -5.381 -20.528 35.006 1.00 18.68 355 VAL A N 1
ATOM 2745 C CA . VAL A 1 375 ? -5.344 -19.880 36.306 1.00 17.85 355 VAL A CA 1
ATOM 2746 C C . VAL A 1 375 ? -5.333 -20.906 37.447 1.00 21.80 355 VAL A C 1
ATOM 2747 O O . VAL A 1 375 ? -4.569 -20.770 38.406 1.00 18.28 355 VAL A O 1
ATOM 2751 N N . LEU A 1 376 ? -6.164 -21.938 37.335 1.00 18.82 356 LEU A N 1
ATOM 2752 C CA . LEU A 1 376 ? -6.192 -22.984 38.362 1.00 20.89 356 LEU A CA 1
ATOM 2753 C C . LEU A 1 376 ? -4.818 -23.659 38.474 1.00 18.54 356 LEU A C 1
ATOM 2754 O O . LEU A 1 376 ? -4.326 -23.886 39.571 1.00 18.22 356 LEU A O 1
ATOM 2759 N N . GLY A 1 377 ? -4.196 -23.966 37.340 1.00 17.77 357 GLY A N 1
ATOM 2760 C CA . GLY A 1 377 ? -2.845 -24.514 37.345 1.00 16.51 357 GLY A CA 1
ATOM 2761 C C . GLY A 1 377 ? -1.823 -23.549 37.945 1.00 19.28 357 GLY A C 1
ATOM 2762 O O . GLY A 1 377 ? -0.930 -23.945 38.694 1.00 19.90 357 GLY A O 1
ATOM 2763 N N . GLY A 1 378 ? -1.936 -22.267 37.615 1.00 17.39 358 GLY A N 1
ATOM 2764 C CA . GLY A 1 378 ? -1.027 -21.283 38.177 1.00 16.79 358 GLY A CA 1
ATOM 2765 C C . GLY A 1 378 ? -1.134 -21.118 39.686 1.00 18.42 358 GLY A C 1
ATOM 2766 O O . GLY A 1 378 ? -0.138 -20.826 40.352 1.00 19.27 358 GLY A O 1
ATOM 2767 N N . LEU A 1 379 ? -2.339 -21.287 40.230 1.00 18.71 359 LEU A N 1
ATOM 2768 C CA . LEU A 1 379 ? -2.553 -21.193 41.672 1.00 17.85 359 LEU A CA 1
ATOM 2769 C C . LEU A 1 379 ? -2.131 -22.457 42.415 1.00 21.19 359 LEU A C 1
ATOM 2770 O O . LEU A 1 379 ? -2.045 -22.485 43.660 1.00 19.20 359 LEU A O 1
ATOM 2775 N N . TYR A 1 380 ? -1.878 -23.507 41.652 1.00 20.80 360 TYR A N 1
ATOM 2776 C CA . TYR A 1 380 ? -1.825 -24.849 42.212 1.00 18.29 360 TYR A CA 1
ATOM 2777 C C . TYR A 1 380 ? -0.689 -25.105 43.226 1.00 21.36 360 TYR A C 1
ATOM 2778 O O . TYR A 1 380 ? -0.833 -25.954 44.123 1.00 19.04 360 TYR A O 1
ATOM 2787 N N . LEU A 1 381 ? 0.428 -24.382 43.096 1.00 19.38 361 LEU A N 1
ATOM 2788 C CA . LEU A 1 381 ? 1.551 -24.534 44.031 1.00 19.57 361 LEU A CA 1
ATOM 2789 C C . LEU A 1 381 ? 1.683 -23.362 45.016 1.00 21.24 361 LEU A C 1
ATOM 2790 O O . LEU A 1 381 ? 2.691 -23.236 45.706 1.00 21.25 361 LEU A O 1
ATOM 2795 N N . GLY A 1 382 ? 0.670 -22.500 45.072 1.00 20.93 362 GLY A N 1
ATOM 2796 C CA . GLY A 1 382 ? 0.616 -21.437 46.065 1.00 18.38 362 GLY A CA 1
ATOM 2797 C C . GLY A 1 382 ? 1.353 -20.139 45.729 1.00 25.78 362 GLY A C 1
ATOM 2798 O O . GLY A 1 382 ? 1.565 -19.298 46.602 1.00 21.46 362 GLY A O 1
ATOM 2799 N N . ALA A 1 383 ? 1.714 -19.956 44.463 1.00 21.54 363 ALA A N 1
ATOM 2800 C CA . ALA A 1 383 ? 2.630 -18.878 44.069 1.00 24.71 363 ALA A CA 1
ATOM 2801 C C . ALA A 1 383 ? 2.007 -17.502 43.781 1.00 27.49 363 ALA A C 1
ATOM 2802 O O . ALA A 1 383 ? 2.737 -16.531 43.578 1.00 29.95 363 ALA A O 1
ATOM 2804 N N . HIS A 1 384 ? 0.681 -17.403 43.741 1.00 24.60 364 HIS A N 1
ATOM 2805 C CA . HIS A 1 384 ? 0.048 -16.129 43.398 1.00 23.98 364 HIS A CA 1
ATOM 2806 C C . HIS A 1 384 ? -1.084 -15.812 44.343 1.00 27.81 364 HIS A C 1
ATOM 2807 O O . HIS A 1 384 ? -1.655 -16.708 44.963 1.00 24.70 364 HIS A O 1
ATOM 2814 N N . ARG A 1 385 ? -1.426 -14.531 44.416 1.00 23.67 365 ARG A N 1
ATOM 2815 C CA . ARG A 1 385 ? -2.701 -14.112 44.968 1.00 25.61 365 ARG A CA 1
ATOM 2816 C C . ARG A 1 385 ? -3.739 -14.181 43.864 1.00 27.70 365 ARG A C 1
ATOM 2817 O O . ARG A 1 385 ? -3.405 -14.357 42.686 1.00 25.99 365 ARG A O 1
ATOM 2825 N N . VAL A 1 386 ? -4.994 -14.017 44.261 1.00 24.17 366 VAL A N 1
ATOM 2826 C CA . VAL A 1 386 ? -6.130 -14.037 43.355 1.00 25.46 366 VAL A CA 1
ATOM 2827 C C . VAL A 1 386 ? -6.376 -12.699 42.638 1.00 27.39 366 VAL A C 1
ATOM 2828 O O . VAL A 1 386 ? -7.001 -12.665 41.573 1.00 25.39 366 VAL A O 1
ATOM 2832 N N . ASP A 1 387 ? -5.869 -11.608 43.209 1.00 27.11 367 ASP A N 1
ATOM 2833 C CA . ASP A 1 387 ? -6.267 -10.270 42.767 1.00 29.39 367 ASP A CA 1
ATOM 2834 C C . ASP A 1 387 ? -5.964 -10.014 41.297 1.00 27.39 367 ASP A C 1
ATOM 2835 O O . ASP A 1 387 ? -6.781 -9.423 40.580 1.00 27.18 367 ASP A O 1
ATOM 2840 N N . GLY A 1 388 ? -4.783 -10.441 40.859 1.00 24.55 368 GLY A N 1
ATOM 2841 C CA . GLY A 1 388 ? -4.331 -10.195 39.500 1.00 20.12 368 GLY A CA 1
ATOM 2842 C C . GLY A 1 388 ? -5.226 -10.883 38.497 1.00 24.28 368 GLY A C 1
ATOM 2843 O O . GLY A 1 388 ? -5.752 -10.252 37.584 1.00 20.89 368 GLY A O 1
ATOM 2844 N N . PHE A 1 389 ? -5.396 -12.188 38.668 1.00 23.05 369 PHE A N 1
ATOM 2845 C CA . PHE A 1 389 ? -6.246 -12.969 37.786 1.00 21.48 369 PHE A CA 1
ATOM 2846 C C . PHE A 1 389 ? -7.676 -12.430 37.767 1.00 22.37 369 PHE A C 1
ATOM 2847 O O . PHE A 1 389 ? -8.341 -12.420 36.727 1.00 23.47 369 PHE A O 1
ATOM 2855 N N . ALA A 1 390 ? -8.137 -11.970 38.922 1.00 22.80 370 ALA A N 1
ATOM 2856 C CA . ALA A 1 390 ? -9.511 -11.511 39.062 1.00 25.49 370 ALA A CA 1
ATOM 2857 C C . ALA A 1 390 ? -9.688 -10.208 38.279 1.00 26.24 370 ALA A C 1
ATOM 2858 O O . ALA A 1 390 ? -10.608 -10.059 37.474 1.00 24.76 370 ALA A O 1
ATOM 2860 N N . ALA A 1 391 ? -8.770 -9.274 38.500 1.00 22.00 371 ALA A N 1
ATOM 2861 C CA . ALA A 1 391 ? -8.776 -8.011 37.778 1.00 26.98 371 ALA A CA 1
ATOM 2862 C C . ALA A 1 391 ? -8.757 -8.239 36.267 1.00 26.79 371 ALA A C 1
ATOM 2863 O O . ALA A 1 391 ? -9.410 -7.519 35.518 1.00 24.04 371 ALA A O 1
ATOM 2865 N N . ALA A 1 392 ? -8.017 -9.255 35.831 1.00 24.30 372 ALA A N 1
ATOM 2866 C CA . ALA A 1 392 ? -7.889 -9.559 34.420 1.00 22.46 372 ALA A CA 1
ATOM 2867 C C . ALA A 1 392 ? -9.094 -10.321 33.892 1.00 23.60 372 ALA A C 1
ATOM 2868 O O . ALA A 1 392 ? -9.130 -10.697 32.719 1.00 20.90 372 ALA A O 1
ATOM 2870 N N . ASN A 1 393 ? -10.074 -10.551 34.756 1.00 23.11 373 ASN A N 1
ATOM 2871 C CA . ASN A 1 393 ? -11.275 -11.276 34.360 1.00 24.90 373 ASN A CA 1
ATOM 2872 C C . ASN A 1 393 ? -11.001 -12.743 33.987 1.00 26.61 373 ASN A C 1
ATOM 2873 O O . ASN A 1 393 ? -11.750 -13.355 33.230 1.00 24.83 373 ASN A O 1
ATOM 2878 N N . ARG A 1 394 ? -9.947 -13.307 34.521 1.00 25.03 374 ARG A N 1
ATOM 2879 C CA . ARG A 1 394 ? -9.583 -14.680 34.260 1.00 23.23 374 ARG A CA 1
ATOM 2880 C C . ARG A 1 394 ? -10.052 -15.616 35.359 1.00 21.89 374 ARG A C 1
ATOM 2881 O O . ARG A 1 394 ? -9.931 -16.794 35.246 1.00 24.88 374 ARG A O 1
ATOM 2889 N N . LEU A 1 395 ? -10.580 -15.029 36.410 1.00 22.50 375 LEU A N 1
ATOM 2890 C CA . LEU A 1 395 ? -11.132 -15.686 37.592 1.00 25.60 375 LEU A CA 1
ATOM 2891 C C . LEU A 1 395 ? -12.281 -14.774 37.993 1.00 28.53 375 LEU A C 1
ATOM 2892 O O . LEU A 1 395 ? -12.086 -13.555 38.104 1.00 27.27 375 LEU A O 1
ATOM 2897 N N . ARG A 1 396 ? -13.463 -15.343 38.218 1.00 25.51 376 ARG A N 1
ATOM 2898 C CA . ARG A 1 396 ? -14.697 -14.557 38.251 1.00 31.50 376 ARG A CA 1
ATOM 2899 C C . ARG A 1 396 ? -15.643 -14.998 39.370 1.00 35.39 376 ARG A C 1
ATOM 2900 O O . ARG A 1 396 ? -15.964 -16.178 39.469 1.00 29.57 376 ARG A O 1
ATOM 2908 N N . SER A 1 397 ? -16.106 -14.052 40.191 1.00 35.38 377 SER A N 1
ATOM 2909 C CA . SER A 1 397 ? -17.136 -14.348 41.190 1.00 36.74 377 SER A CA 1
ATOM 2910 C C . SER A 1 397 ? -17.952 -13.116 41.588 1.00 38.86 377 SER A C 1
ATOM 2911 O O . SER A 1 397 ? -17.411 -12.021 41.726 1.00 35.68 377 SER A O 1
ATOM 2914 N N . LYS A 1 398 ? -19.252 -13.309 41.788 1.00 38.38 378 LYS A N 1
ATOM 2915 C CA . LYS A 1 398 ? -20.124 -12.239 42.280 1.00 43.73 378 LYS A CA 1
ATOM 2916 C C . LYS A 1 398 ? -19.895 -11.982 43.773 1.00 46.32 378 LYS A C 1
ATOM 2917 O O . LYS A 1 398 ? -20.380 -10.992 44.329 1.00 47.96 378 LYS A O 1
ATOM 2923 N N . ASP A 1 399 ? -19.157 -12.882 44.419 1.00 44.99 379 ASP A N 1
ATOM 2924 C CA . ASP A 1 399 ? -18.849 -12.753 45.839 1.00 45.37 379 ASP A CA 1
ATOM 2925 C C . ASP A 1 399 ? -17.348 -12.543 45.997 1.00 47.89 379 ASP A C 1
ATOM 2926 O O . ASP A 1 399 ? -16.575 -13.488 45.866 1.00 46.96 379 ASP A O 1
ATOM 2931 N N . SER A 1 400 ? -16.925 -11.312 46.270 1.00 48.54 380 SER A N 1
ATOM 2932 C CA . SER A 1 400 ? -15.488 -11.022 46.327 1.00 50.80 380 SER A CA 1
ATOM 2933 C C . SER A 1 400 ? -14.853 -11.567 47.600 1.00 47.00 380 SER A C 1
ATOM 2934 O O . SER A 1 400 ? -13.645 -11.822 47.645 1.00 43.37 380 SER A O 1
ATOM 2937 N N . GLU A 1 401 ? -15.676 -11.722 48.633 1.00 49.56 381 GLU A N 1
ATOM 2938 C CA . GLU A 1 401 ? -15.268 -12.379 49.865 1.00 51.91 381 GLU A CA 1
ATOM 2939 C C . GLU A 1 401 ? -14.837 -13.798 49.557 1.00 47.70 381 GLU A C 1
ATOM 2940 O O . GLU A 1 401 ? -13.854 -14.307 50.102 1.00 44.94 381 GLU A O 1
ATOM 2946 N N . LEU A 1 402 ? -15.596 -14.437 48.680 1.00 46.63 382 LEU A N 1
ATOM 2947 C CA . LEU A 1 402 ? -15.362 -15.828 48.340 1.00 43.00 382 LEU A CA 1
ATOM 2948 C C . LEU A 1 402 ? -14.016 -16.011 47.645 1.00 38.97 382 LEU A C 1
ATOM 2949 O O . LEU A 1 402 ? -13.284 -16.961 47.945 1.00 37.19 382 LEU A O 1
ATOM 2954 N N . LEU A 1 403 ? -13.690 -15.104 46.724 1.00 36.75 383 LEU A N 1
ATOM 2955 C CA . LEU A 1 403 ? -12.437 -15.190 45.982 1.00 33.56 383 LEU A CA 1
ATOM 2956 C C . LEU A 1 403 ? -11.238 -15.083 46.909 1.00 32.26 383 LEU A C 1
ATOM 2957 O O . LEU A 1 403 ? -10.217 -15.739 46.693 1.00 27.92 383 LEU A O 1
ATOM 2962 N N . GLN A 1 404 ? -11.357 -14.261 47.944 1.00 29.96 384 GLN A N 1
ATOM 2963 C CA . GLN A 1 404 ? -10.248 -14.113 48.866 1.00 35.83 384 GLN A CA 1
ATOM 2964 C C . GLN A 1 404 ? -10.067 -15.406 49.665 1.00 30.53 384 GLN A C 1
ATOM 2965 O O . GLN A 1 404 ? -8.937 -15.816 49.928 1.00 26.61 384 GLN A O 1
ATOM 2971 N N . GLN A 1 405 ? -11.179 -16.044 50.028 1.00 33.44 385 GLN A N 1
ATOM 2972 C CA . GLN A 1 405 ? -11.144 -17.335 50.718 1.00 32.64 385 GLN A CA 1
ATOM 2973 C C . GLN A 1 405 ? -10.479 -18.366 49.818 1.00 29.88 385 GLN A C 1
ATOM 2974 O O . GLN A 1 405 ? -9.635 -19.146 50.261 1.00 27.23 385 GLN A O 1
ATOM 2980 N N . PHE A 1 406 ? -10.895 -18.374 48.552 1.00 28.93 386 PHE A N 1
ATOM 2981 C CA . PHE A 1 406 ? -10.359 -19.295 47.558 1.00 25.27 386 PHE A CA 1
ATOM 2982 C C . PHE A 1 406 ? -8.841 -19.129 47.463 1.00 27.12 386 PHE A C 1
ATOM 2983 O O . PHE A 1 406 ? -8.093 -20.104 47.525 1.00 25.09 386 PHE A O 1
ATOM 2991 N N . GLY A 1 407 ? -8.385 -17.890 47.317 1.00 26.78 387 GLY A N 1
ATOM 2992 C CA . GLY A 1 407 ? -6.957 -17.625 47.290 1.00 26.92 387 GLY A CA 1
ATOM 2993 C C . GLY A 1 407 ? -6.268 -18.063 48.568 1.00 25.40 387 GLY A C 1
ATOM 2994 O O . GLY A 1 407 ? -5.170 -18.618 48.527 1.00 26.96 387 GLY A O 1
ATOM 2995 N N . ALA A 1 408 ? -6.901 -17.832 49.715 1.00 25.41 388 ALA A N 1
ATOM 2996 C CA . ALA A 1 408 ? -6.268 -18.202 50.979 1.00 29.00 388 ALA A CA 1
ATOM 2997 C C . ALA A 1 408 ? -6.102 -19.716 51.102 1.00 24.71 388 ALA A C 1
ATOM 2998 O O . ALA A 1 408 ? -5.094 -20.195 51.617 1.00 26.73 388 ALA A O 1
ATOM 3000 N N . ALA A 1 409 ? -7.101 -20.458 50.642 1.00 24.47 389 ALA A N 1
ATOM 3001 C CA . ALA A 1 409 ? -7.045 -21.918 50.659 1.00 26.10 389 ALA A CA 1
ATOM 3002 C C . ALA A 1 409 ? -5.886 -22.429 49.790 1.00 22.23 389 ALA A C 1
ATOM 3003 O O . ALA A 1 409 ? -5.165 -23.340 50.179 1.00 22.97 389 ALA A O 1
ATOM 3005 N N . PHE A 1 410 ? -5.704 -21.824 48.622 1.00 22.17 390 PHE A N 1
ATOM 3006 C CA . PHE A 1 410 ? -4.703 -22.308 47.668 1.00 21.01 390 PHE A CA 1
ATOM 3007 C C . PHE A 1 410 ? -3.280 -21.888 47.997 1.00 21.13 390 PHE A C 1
ATOM 3008 O O . PHE A 1 410 ? -2.337 -22.305 47.328 1.00 22.60 390 PHE A O 1
ATOM 3016 N N . ALA A 1 411 ? -3.116 -21.070 49.033 1.00 24.02 391 ALA A N 1
ATOM 3017 C CA . ALA A 1 411 ? -1.775 -20.727 49.489 1.00 23.68 391 ALA A CA 1
ATOM 3018 C C . ALA A 1 411 ? -1.072 -21.996 49.961 1.00 23.05 391 ALA A C 1
ATOM 3019 O O . ALA A 1 411 ? -1.719 -23.006 50.267 1.00 26.25 391 ALA A O 1
ATOM 3021 N N . GLY A 1 412 ? 0.250 -21.948 50.036 1.00 21.64 392 GLY A N 1
ATOM 3022 C CA . GLY A 1 412 ? 1.000 -23.094 50.523 1.00 24.50 392 GLY A CA 1
ATOM 3023 C C . GLY A 1 412 ? 1.712 -22.799 51.822 1.00 27.10 392 GLY A C 1
ATOM 3024 O O . GLY A 1 412 ? 2.020 -21.640 52.104 1.00 25.39 392 GLY A O 1
ATOM 3025 N N . ASP A 1 413 ? 1.984 -23.836 52.615 1.00 26.38 393 ASP A N 1
ATOM 3026 C CA . ASP A 1 413 ? 2.718 -23.649 53.865 1.00 26.54 393 ASP A CA 1
ATOM 3027 C C . ASP A 1 413 ? 4.233 -23.717 53.639 1.00 27.80 393 ASP A C 1
ATOM 3028 O O . ASP A 1 413 ? 5.014 -23.320 54.495 1.00 29.22 393 ASP A O 1
ATOM 3033 N N . MET A 1 414 ? 4.638 -24.230 52.481 1.00 22.60 394 MET A N 1
ATOM 3034 C CA . MET A 1 414 ? 6.043 -24.226 52.083 1.00 21.60 394 MET A CA 1
ATOM 3035 C C . MET A 1 414 ? 6.176 -23.565 50.700 1.00 25.13 394 MET A C 1
ATOM 3036 O O . MET A 1 414 ? 5.455 -23.920 49.766 1.00 19.77 394 MET A O 1
ATOM 3041 N N . PRO A 1 415 ? 7.090 -22.589 50.573 1.00 21.07 395 PRO A N 1
ATOM 3042 C CA . PRO A 1 415 ? 7.283 -21.888 49.298 1.00 22.33 395 PRO A CA 1
ATOM 3043 C C . PRO A 1 415 ? 7.679 -22.862 48.194 1.00 20.95 395 PRO A C 1
ATOM 3044 O O . PRO A 1 415 ? 8.575 -23.682 48.378 1.00 21.78 395 PRO A O 1
ATOM 3048 N N . ALA A 1 416 ? 7.020 -22.752 47.047 1.00 20.13 396 ALA A N 1
ATOM 3049 C CA . ALA A 1 416 ? 7.243 -23.668 45.941 1.00 16.41 396 ALA A CA 1
ATOM 3050 C C . ALA A 1 416 ? 8.491 -23.303 45.135 1.00 20.40 396 ALA A C 1
ATOM 3051 O O . ALA A 1 416 ? 8.810 -22.124 44.943 1.00 18.41 396 ALA A O 1
ATOM 3053 N N . GLU A 1 417 ? 9.214 -24.322 44.681 1.00 17.24 397 GLU A N 1
ATOM 3054 C CA . GLU A 1 417 ? 10.374 -24.110 43.827 1.00 19.00 397 GLU A CA 1
ATOM 3055 C C . GLU A 1 417 ? 10.604 -25.326 42.942 1.00 18.10 397 GLU A C 1
ATOM 3056 O O . GLU A 1 417 ? 10.628 -26.443 43.435 1.00 18.32 397 GLU A O 1
ATOM 3062 N N . LEU A 1 418 ? 10.765 -25.109 41.638 1.00 17.04 398 LEU A N 1
ATOM 3063 C CA . LEU A 1 418 ? 11.012 -26.212 40.706 1.00 18.29 398 LEU A CA 1
ATOM 3064 C C . LEU A 1 418 ? 12.345 -26.876 41.018 1.00 19.85 398 LEU A C 1
ATOM 3065 O O . LEU A 1 418 ? 13.363 -26.208 41.120 1.00 19.75 398 LEU A O 1
ATOM 3070 N N . GLY A 1 419 ? 12.342 -28.193 41.189 1.00 19.74 399 GLY A N 1
ATOM 3071 C CA . GLY A 1 419 ? 13.563 -28.899 41.542 1.00 20.01 399 GLY A CA 1
ATOM 3072 C C . GLY A 1 419 ? 14.704 -28.639 40.576 1.00 21.49 399 GLY A C 1
ATOM 3073 O O . GLY A 1 419 ? 15.836 -28.385 40.979 1.00 22.88 399 GLY A O 1
ATOM 3074 N N . TYR A 1 420 ? 14.415 -28.712 39.288 1.00 19.91 400 TYR A N 1
ATOM 3075 C CA . TYR A 1 420 ? 15.437 -28.456 38.287 1.00 21.05 400 TYR A CA 1
ATOM 3076 C C . TYR A 1 420 ? 14.782 -28.154 36.953 1.00 22.12 400 TYR A C 1
ATOM 3077 O O . TYR A 1 420 ? 13.631 -28.527 36.716 1.00 19.46 400 TYR A O 1
ATOM 3086 N N . GLY A 1 421 ? 15.516 -27.474 36.085 1.00 19.78 401 GLY A N 1
ATOM 3087 C CA . GLY A 1 421 ? 14.990 -27.083 34.792 1.00 20.07 401 GLY A CA 1
ATOM 3088 C C . GLY A 1 421 ? 14.940 -28.252 33.823 1.00 25.78 401 GLY A C 1
ATOM 3089 O O . GLY A 1 421 ? 15.789 -29.143 33.851 1.00 23.37 401 GLY A O 1
ATOM 3090 N N . PHE A 1 422 ? 13.934 -28.248 32.960 1.00 21.77 402 PHE A N 1
ATOM 3091 C CA . PHE A 1 422 ? 13.803 -29.277 31.944 1.00 23.59 402 PHE A CA 1
ATOM 3092 C C . PHE A 1 422 ? 13.018 -28.689 30.770 1.00 23.42 402 PHE A C 1
ATOM 3093 O O . PHE A 1 422 ? 12.989 -29.288 29.690 1.00 25.71 402 PHE A O 1
ATOM 3101 N N . MET B 1 21 ? 29.740 14.326 75.162 1.00 66.28 1 MET B N 1
ATOM 3102 C CA . MET B 1 21 ? 28.471 13.725 75.558 1.00 64.00 1 MET B CA 1
ATOM 3103 C C . MET B 1 21 ? 27.337 14.155 74.625 1.00 56.32 1 MET B C 1
ATOM 3104 O O . MET B 1 21 ? 27.429 15.188 73.949 1.00 50.94 1 MET B O 1
ATOM 3109 N N . ILE B 1 22 ? 26.270 13.358 74.598 1.00 52.17 2 ILE B N 1
ATOM 3110 C CA . ILE B 1 22 ? 25.137 13.621 73.718 1.00 46.24 2 ILE B CA 1
ATOM 3111 C C . ILE B 1 22 ? 23.873 13.971 74.494 1.00 40.31 2 ILE B C 1
ATOM 3112 O O . ILE B 1 22 ? 23.318 13.135 75.212 1.00 39.53 2 ILE B O 1
ATOM 3117 N N . THR B 1 23 ? 23.410 15.204 74.330 1.00 36.34 3 THR B N 1
ATOM 3118 C CA . THR B 1 23 ? 22.176 15.630 74.978 1.00 34.81 3 THR B CA 1
ATOM 3119 C C . THR B 1 23 ? 21.212 16.227 73.960 1.00 29.40 3 THR B C 1
ATOM 3120 O O . THR B 1 23 ? 21.363 17.383 73.562 1.00 31.86 3 THR B O 1
ATOM 3124 N N . PRO B 1 24 ? 20.234 15.422 73.509 1.00 28.33 4 PRO B N 1
ATOM 3125 C CA . PRO B 1 24 ? 19.215 15.868 72.553 1.00 23.56 4 PRO B CA 1
ATOM 3126 C C . PRO B 1 24 ? 18.310 16.920 73.188 1.00 27.01 4 PRO B C 1
ATOM 3127 O O . PRO B 1 24 ? 18.133 16.927 74.408 1.00 26.33 4 PRO B O 1
ATOM 3131 N N . ARG B 1 25 ? 17.781 17.818 72.367 1.00 27.85 5 ARG B N 1
ATOM 3132 C CA . ARG B 1 25 ? 16.827 18.825 72.812 1.00 26.26 5 ARG B CA 1
ATOM 3133 C C . ARG B 1 25 ? 15.566 18.668 71.974 1.00 26.27 5 ARG B C 1
ATOM 3134 O O . ARG B 1 25 ? 15.631 18.514 70.752 1.00 21.85 5 ARG B O 1
ATOM 3142 N N . THR B 1 26 ? 14.417 18.669 72.631 1.00 22.30 6 THR B N 1
ATOM 3143 C CA . THR B 1 26 ? 13.156 18.594 71.912 1.00 20.87 6 THR B CA 1
ATOM 3144 C C . THR B 1 26 ? 12.665 20.009 71.677 1.00 20.69 6 THR B C 1
ATOM 3145 O O . THR B 1 26 ? 12.450 20.756 72.625 1.00 23.27 6 THR B O 1
ATOM 3149 N N . LEU B 1 27 ? 12.535 20.387 70.412 1.00 19.44 7 LEU B N 1
ATOM 3150 C CA . LEU B 1 27 ? 12.119 21.735 70.043 1.00 21.87 7 LEU B CA 1
ATOM 3151 C C . LEU B 1 27 ? 10.602 21.836 70.099 1.00 21.84 7 LEU B C 1
ATOM 3152 O O . LEU B 1 27 ? 9.895 21.105 69.387 1.00 21.72 7 LEU B O 1
ATOM 3157 N N . HIS B 1 28 ? 10.091 22.742 70.936 1.00 21.08 8 HIS B N 1
ATOM 3158 C CA . HIS B 1 28 ? 8.643 22.861 71.095 1.00 21.67 8 HIS B CA 1
ATOM 3159 C C . HIS B 1 28 ? 7.950 23.081 69.747 1.00 18.23 8 HIS B C 1
ATOM 3160 O O . HIS B 1 28 ? 6.980 22.396 69.412 1.00 21.68 8 HIS B O 1
ATOM 3167 N N . THR B 1 29 ? 8.443 24.063 68.997 1.00 20.05 9 THR B N 1
ATOM 3168 C CA . THR B 1 29 ? 8.095 24.229 67.581 1.00 21.28 9 THR B CA 1
ATOM 3169 C C . THR B 1 29 ? 9.361 24.625 66.835 1.00 21.04 9 THR B C 1
ATOM 3170 O O . THR B 1 29 ? 10.357 25.001 67.452 1.00 21.26 9 THR B O 1
ATOM 3174 N N . ILE B 1 30 ? 9.317 24.559 65.513 1.00 17.84 10 ILE B N 1
ATOM 3175 C CA . ILE B 1 30 ? 10.496 24.814 64.702 1.00 20.27 10 ILE B CA 1
ATOM 3176 C C . ILE B 1 30 ? 10.516 26.270 64.237 1.00 21.14 10 ILE B C 1
ATOM 3177 O O . ILE B 1 30 ? 9.634 26.693 63.490 1.00 21.20 10 ILE B O 1
ATOM 3182 N N . THR B 1 31 ? 11.509 27.043 64.671 1.00 19.26 11 THR B N 1
ATOM 3183 C CA . THR B 1 31 ? 11.589 28.430 64.213 1.00 22.79 11 THR B CA 1
ATOM 3184 C C . THR B 1 31 ? 12.200 28.445 62.818 1.00 22.93 11 THR B C 1
ATOM 3185 O O . THR B 1 31 ? 12.716 27.425 62.364 1.00 21.70 11 THR B O 1
ATOM 3189 N N . ASP B 1 32 ? 12.159 29.588 62.144 1.00 21.19 12 ASP B N 1
ATOM 3190 C CA . ASP B 1 32 ? 12.767 29.683 60.814 1.00 25.91 12 ASP B CA 1
ATOM 3191 C C . ASP B 1 32 ? 14.261 29.382 60.886 1.00 25.77 12 ASP B C 1
ATOM 3192 O O . ASP B 1 32 ? 14.799 28.667 60.037 1.00 25.35 12 ASP B O 1
ATOM 3197 N N . ASP B 1 33 ? 14.935 29.932 61.888 1.00 20.47 13 ASP B N 1
ATOM 3198 C CA . ASP B 1 33 ? 16.359 29.664 62.046 1.00 24.12 13 ASP B CA 1
ATOM 3199 C C . ASP B 1 33 ? 16.641 28.189 62.364 1.00 25.91 13 ASP B C 1
ATOM 3200 O O . ASP B 1 33 ? 17.709 27.678 62.021 1.00 23.57 13 ASP B O 1
ATOM 3205 N N . ASP B 1 34 ? 15.704 27.519 63.029 1.00 20.95 14 ASP B N 1
ATOM 3206 C CA . ASP B 1 34 ? 15.825 26.066 63.237 1.00 23.75 14 ASP B CA 1
ATOM 3207 C C . ASP B 1 34 ? 15.749 25.342 61.896 1.00 19.65 14 ASP B C 1
ATOM 3208 O O . ASP B 1 34 ? 16.569 24.459 61.606 1.00 20.59 14 ASP B O 1
ATOM 3213 N N . TRP B 1 35 ? 14.762 25.701 61.078 1.00 18.22 15 TRP B N 1
ATOM 3214 C CA . TRP B 1 35 ? 14.614 25.032 59.784 1.00 23.52 15 TRP B CA 1
ATOM 3215 C C . TRP B 1 35 ? 15.845 25.244 58.888 1.00 24.87 15 TRP B C 1
ATOM 3216 O O . TRP B 1 35 ? 16.255 24.349 58.151 1.00 22.61 15 TRP B O 1
ATOM 3227 N N . THR B 1 36 ? 16.426 26.435 58.948 1.00 19.43 16 THR B N 1
ATOM 3228 C CA . THR B 1 36 ? 17.650 26.689 58.207 1.00 25.60 16 THR B CA 1
ATOM 3229 C C . THR B 1 36 ? 18.748 25.700 58.607 1.00 22.01 16 THR B C 1
ATOM 3230 O O . THR B 1 36 ? 19.473 25.198 57.760 1.00 22.00 16 THR B O 1
ATOM 3234 N N . ARG B 1 37 ? 18.866 25.427 59.902 1.00 21.39 17 ARG B N 1
ATOM 3235 C CA . ARG B 1 37 ? 19.870 24.495 60.397 1.00 19.63 17 ARG B CA 1
ATOM 3236 C C . ARG B 1 37 ? 19.512 23.063 60.041 1.00 19.83 17 ARG B C 1
ATOM 3237 O O . ARG B 1 37 ? 20.393 22.262 59.726 1.00 18.57 17 ARG B O 1
ATOM 3245 N N . ILE B 1 38 ? 18.221 22.757 60.073 1.00 18.88 18 ILE B N 1
ATOM 3246 C CA . ILE B 1 38 ? 17.732 21.430 59.694 1.00 19.92 18 ILE B CA 1
ATOM 3247 C C . ILE B 1 38 ? 17.974 21.148 58.205 1.00 19.82 18 ILE B C 1
ATOM 3248 O O . ILE B 1 38 ? 18.376 20.042 57.833 1.00 20.32 18 ILE B O 1
ATOM 3253 N N . ALA B 1 39 ? 17.724 22.145 57.356 1.00 19.21 19 ALA B N 1
ATOM 3254 C CA . ALA B 1 39 ? 17.983 22.016 55.921 1.00 18.59 19 ALA B CA 1
ATOM 3255 C C . ALA B 1 39 ? 19.468 21.837 55.597 1.00 19.43 19 ALA B C 1
ATOM 3256 O O . ALA B 1 39 ? 19.831 21.041 54.728 1.00 21.89 19 ALA B O 1
ATOM 3258 N N . LEU B 1 40 ? 20.322 22.603 56.262 1.00 20.69 20 LEU B N 1
ATOM 3259 C CA . LEU B 1 40 ? 21.766 22.489 56.051 1.00 22.32 20 LEU B CA 1
ATOM 3260 C C . LEU B 1 40 ? 22.309 21.116 56.444 1.00 20.22 20 LEU B C 1
ATOM 3261 O O . LEU B 1 40 ? 23.049 20.482 55.672 1.00 18.06 20 LEU B O 1
ATOM 3266 N N . LEU B 1 41 ? 21.959 20.658 57.641 1.00 19.15 21 LEU B N 1
ATOM 3267 C CA . LEU B 1 41 ? 22.395 19.336 58.091 1.00 19.26 21 LEU B CA 1
ATOM 3268 C C . LEU B 1 41 ? 21.875 18.260 57.152 1.00 17.70 21 LEU B C 1
ATOM 3269 O O . LEU B 1 41 ? 22.612 17.359 56.773 1.00 20.07 21 LEU B O 1
ATOM 3274 N N . ALA B 1 42 ? 20.608 18.351 56.759 1.00 19.07 22 ALA B N 1
ATOM 3275 C CA . ALA B 1 42 ? 20.050 17.347 55.853 1.00 21.83 22 ALA B CA 1
ATOM 3276 C C . ALA B 1 42 ? 20.765 17.338 54.506 1.00 23.09 22 ALA B C 1
ATOM 3277 O O . ALA B 1 42 ? 21.066 16.267 53.966 1.00 21.57 22 ALA B O 1
ATOM 3279 N N . ARG B 1 43 ? 21.006 18.519 53.938 1.00 22.18 23 ARG B N 1
ATOM 3280 C CA . ARG B 1 43 ? 21.670 18.569 52.635 1.00 18.93 23 ARG B CA 1
ATOM 3281 C C . ARG B 1 43 ? 23.075 17.948 52.700 1.00 20.49 23 ARG B C 1
ATOM 3282 O O . ARG B 1 43 ? 23.467 17.223 51.798 1.00 21.58 23 ARG B O 1
ATOM 3290 N N . PHE B 1 44 ? 23.833 18.249 53.751 1.00 17.04 24 PHE B N 1
ATOM 3291 C CA . PHE B 1 44 ? 25.142 17.608 53.956 1.00 22.59 24 PHE B CA 1
ATOM 3292 C C . PHE B 1 44 ? 25.065 16.091 54.187 1.00 24.76 24 PHE B C 1
ATOM 3293 O O . PHE B 1 44 ? 25.796 15.313 53.565 1.00 20.12 24 PHE B O 1
ATOM 3301 N N . ALA B 1 45 ? 24.198 15.673 55.104 1.00 23.60 25 ALA B N 1
ATOM 3302 C CA . ALA B 1 45 ? 24.130 14.259 55.470 1.00 25.06 25 ALA B CA 1
ATOM 3303 C C . ALA B 1 45 ? 23.635 13.389 54.314 1.00 26.67 25 ALA B C 1
ATOM 3304 O O . ALA B 1 45 ? 24.136 12.280 54.109 1.00 26.69 25 ALA B O 1
ATOM 3306 N N . PHE B 1 46 ? 22.662 13.897 53.556 1.00 24.35 26 PHE B N 1
ATOM 3307 C CA . PHE B 1 46 ? 22.100 13.172 52.421 1.00 23.76 26 PHE B CA 1
ATOM 3308 C C . PHE B 1 46 ? 22.859 13.406 51.117 1.00 28.81 26 PHE B C 1
ATOM 3309 O O . PHE B 1 46 ? 22.916 12.516 50.267 1.00 27.52 26 PHE B O 1
ATOM 3317 N N . GLY B 1 47 ? 23.404 14.609 50.942 1.00 24.32 27 GLY B N 1
ATOM 3318 C CA . GLY B 1 47 ? 24.122 14.949 49.725 1.00 23.70 27 GLY B CA 1
ATOM 3319 C C . GLY B 1 47 ? 23.310 15.815 48.771 1.00 27.58 27 GLY B C 1
ATOM 3320 O O . GLY B 1 47 ? 23.809 16.278 47.746 1.00 26.33 27 GLY B O 1
ATOM 3321 N N . ASP B 1 48 ? 22.049 16.038 49.117 1.00 24.28 28 ASP B N 1
ATOM 3322 C CA . ASP B 1 48 ? 21.167 16.893 48.337 1.00 26.00 28 ASP B CA 1
ATOM 3323 C C . ASP B 1 48 ? 19.907 17.110 49.161 1.00 25.59 28 ASP B C 1
ATOM 3324 O O . ASP B 1 48 ? 19.755 16.503 50.213 1.00 25.55 28 ASP B O 1
ATOM 3329 N N . ILE B 1 49 ? 19.016 17.981 48.702 1.00 26.53 29 ILE B N 1
ATOM 3330 C CA . ILE B 1 49 ? 17.788 18.262 49.443 1.00 27.33 29 ILE B CA 1
ATOM 3331 C C . ILE B 1 49 ? 16.698 18.738 48.492 1.00 26.94 29 ILE B C 1
ATOM 3332 O O . ILE B 1 49 ? 16.988 19.395 47.488 1.00 25.61 29 ILE B O 1
ATOM 3337 N N . GLU B 1 50 ? 15.448 18.409 48.807 1.00 26.11 30 GLU B N 1
ATOM 3338 C CA . GLU B 1 50 ? 14.322 18.796 47.960 1.00 28.93 30 GLU B CA 1
ATOM 3339 C C . GLU B 1 50 ? 14.163 20.316 47.968 1.00 26.49 30 GLU B C 1
ATOM 3340 O O . GLU B 1 50 ? 14.738 21.001 48.822 1.00 27.57 30 GLU B O 1
ATOM 3346 N N . PRO B 1 51 ? 13.401 20.856 47.006 1.00 29.11 31 PRO B N 1
ATOM 3347 C CA . PRO B 1 51 ? 13.250 22.311 46.922 1.00 29.46 31 PRO B CA 1
ATOM 3348 C C . PRO B 1 51 ? 12.581 22.877 48.168 1.00 30.84 31 PRO B C 1
ATOM 3349 O O . PRO B 1 51 ? 11.968 22.140 48.955 1.00 24.86 31 PRO B O 1
ATOM 3353 N N . GLU B 1 52 ? 12.688 24.189 48.324 1.00 26.62 32 GLU B N 1
ATOM 3354 C CA . GLU B 1 52 ? 12.129 24.876 49.474 1.00 29.39 32 GLU B CA 1
ATOM 3355 C C . GLU B 1 52 ? 10.628 24.677 49.679 1.00 29.94 32 GLU B C 1
ATOM 3356 O O . GLU B 1 52 ? 10.184 24.562 50.825 1.00 28.17 32 GLU B O 1
ATOM 3362 N N . GLN B 1 53 ? 9.848 24.633 48.594 1.00 25.19 33 GLN B N 1
ATOM 3363 C CA . GLN B 1 53 ? 8.398 24.437 48.732 1.00 26.98 33 GLN B CA 1
ATOM 3364 C C . GLN B 1 53 ? 8.068 23.061 49.279 1.00 26.72 33 GLN B C 1
ATOM 3365 O O . GLN B 1 53 ? 7.108 22.899 50.026 1.00 25.22 33 GLN B O 1
ATOM 3371 N N . THR B 1 54 ? 8.855 22.069 48.883 1.00 26.00 34 THR B N 1
ATOM 3372 C CA . THR B 1 54 ? 8.691 20.699 49.375 1.00 24.91 34 THR B CA 1
ATOM 3373 C C . THR B 1 54 ? 9.050 20.599 50.864 1.00 25.37 34 THR B C 1
ATOM 3374 O O . THR B 1 54 ? 8.339 19.962 51.652 1.00 23.63 34 THR B O 1
ATOM 3378 N N . GLN B 1 55 ? 10.166 21.215 51.241 1.00 22.41 35 GLN B N 1
ATOM 3379 C CA . GLN B 1 55 ? 10.571 21.285 52.641 1.00 25.67 35 GLN B CA 1
ATOM 3380 C C . GLN B 1 55 ? 9.468 21.920 53.489 1.00 23.77 35 GLN B C 1
ATOM 3381 O O . GLN B 1 55 ? 9.124 21.415 54.551 1.00 23.09 35 GLN B O 1
ATOM 3387 N N . ALA B 1 56 ? 8.937 23.044 53.012 1.00 21.74 36 ALA B N 1
ATOM 3388 C CA . ALA B 1 56 ? 7.900 23.780 53.732 1.00 25.46 36 ALA B CA 1
ATOM 3389 C C . ALA B 1 56 ? 6.645 22.923 53.876 1.00 25.67 36 ALA B C 1
ATOM 3390 O O . ALA B 1 56 ? 5.969 22.961 54.908 1.00 23.20 36 ALA B O 1
ATOM 3392 N N . ALA B 1 57 ? 6.340 22.143 52.842 1.00 25.25 37 ALA B N 1
ATOM 3393 C CA . ALA B 1 57 ? 5.175 21.273 52.899 1.00 25.99 37 ALA B CA 1
ATOM 3394 C C . ALA B 1 57 ? 5.337 20.223 53.991 1.00 23.75 37 ALA B C 1
ATOM 3395 O O . ALA B 1 57 ? 4.405 19.994 54.776 1.00 23.86 37 ALA B O 1
ATOM 3397 N N . TRP B 1 58 ? 6.518 19.599 54.065 1.00 22.98 38 TRP B N 1
ATOM 3398 C CA . TRP B 1 58 ? 6.799 18.633 55.141 1.00 23.45 38 TRP B CA 1
ATOM 3399 C C . TRP B 1 58 ? 6.784 19.291 56.515 1.00 22.56 38 TRP B C 1
ATOM 3400 O O . TRP B 1 58 ? 6.204 18.753 57.458 1.00 21.29 38 TRP B O 1
ATOM 3411 N N . ARG B 1 59 ? 7.464 20.429 56.633 1.00 20.46 39 ARG B N 1
ATOM 3412 C CA . ARG B 1 59 ? 7.528 21.156 57.897 1.00 24.16 39 ARG B CA 1
ATOM 3413 C C . ARG B 1 59 ? 6.131 21.442 58.461 1.00 19.25 39 ARG B C 1
ATOM 3414 O O . ARG B 1 59 ? 5.940 21.413 59.661 1.00 19.39 39 ARG B O 1
ATOM 3422 N N . SER B 1 60 ? 5.163 21.681 57.584 1.00 21.88 40 SER B N 1
ATOM 3423 C CA . SER B 1 60 ? 3.815 22.035 58.016 1.00 25.46 40 SER B CA 1
ATOM 3424 C C . SER B 1 60 ? 3.094 20.854 58.671 1.00 25.58 40 SER B C 1
ATOM 3425 O O . SER B 1 60 ? 2.036 21.020 59.271 1.00 22.89 40 SER B O 1
ATOM 3428 N N . MET B 1 61 ? 3.677 19.666 58.568 1.00 22.16 41 MET B N 1
ATOM 3429 C CA . MET B 1 61 ? 3.053 18.455 59.106 1.00 23.76 41 MET B CA 1
ATOM 3430 C C . MET B 1 61 ? 3.614 18.046 60.473 1.00 21.10 41 MET B C 1
ATOM 3431 O O . MET B 1 61 ? 3.121 17.123 61.105 1.00 20.76 41 MET B O 1
ATOM 3436 N N . VAL B 1 62 ? 4.657 18.733 60.910 1.00 19.76 42 VAL B N 1
ATOM 3437 C CA . VAL B 1 62 ? 5.269 18.457 62.193 1.00 21.29 42 VAL B CA 1
ATOM 3438 C C . VAL B 1 62 ? 4.436 19.091 63.299 1.00 26.38 42 VAL B C 1
ATOM 3439 O O . VAL B 1 62 ? 4.227 20.299 63.294 1.00 23.10 42 VAL B O 1
ATOM 3443 N N . PRO B 1 63 ? 3.964 18.274 64.255 1.00 22.85 43 PRO B N 1
ATOM 3444 C CA . PRO B 1 63 ? 3.195 18.843 65.366 1.00 26.76 43 PRO B CA 1
ATOM 3445 C C . PRO B 1 63 ? 4.127 19.369 66.457 1.00 24.81 43 PRO B C 1
ATOM 3446 O O . PRO B 1 63 ? 5.354 19.379 66.320 1.00 19.67 43 PRO B O 1
ATOM 3450 N N . GLU B 1 64 ? 3.540 19.834 67.547 1.00 24.39 44 GLU B N 1
ATOM 3451 C CA . GLU B 1 64 ? 4.329 20.398 68.621 1.00 26.50 44 GLU B CA 1
ATOM 3452 C C . GLU B 1 64 ? 5.201 19.306 69.285 1.00 21.97 44 GLU B C 1
ATOM 3453 O O . GLU B 1 64 ? 4.805 18.156 69.340 1.00 23.65 44 GLU B O 1
ATOM 3459 N N . ASP B 1 65 ? 6.390 19.679 69.757 1.00 19.57 45 ASP B N 1
ATOM 3460 C CA . ASP B 1 65 ? 7.242 18.784 70.545 1.00 20.44 45 ASP B CA 1
ATOM 3461 C C . ASP B 1 65 ? 7.588 17.491 69.805 1.00 22.42 45 ASP B C 1
ATOM 3462 O O . ASP B 1 65 ? 7.566 16.404 70.398 1.00 23.36 45 ASP B O 1
ATOM 3467 N N . ALA B 1 66 ? 7.928 17.616 68.521 1.00 19.73 46 ALA B N 1
ATOM 3468 C CA . ALA B 1 66 ? 8.104 16.451 67.665 1.00 20.71 46 ALA B CA 1
ATOM 3469 C C . ALA B 1 66 ? 9.395 16.554 66.856 1.00 19.89 46 ALA B C 1
ATOM 3470 O O . ALA B 1 66 ? 9.579 15.856 65.862 1.00 23.32 46 ALA B O 1
ATOM 3472 N N . THR B 1 67 ? 10.287 17.426 67.308 1.00 21.88 47 THR B N 1
ATOM 3473 C CA . THR B 1 67 ? 11.565 17.672 66.661 1.00 18.31 47 THR B CA 1
ATOM 3474 C C . THR B 1 67 ? 12.676 17.506 67.696 1.00 20.01 47 THR B C 1
ATOM 3475 O O . THR B 1 67 ? 12.711 18.203 68.705 1.00 21.39 47 THR B O 1
ATOM 3479 N N . VAL B 1 68 ? 13.573 16.558 67.473 1.00 19.75 48 VAL B N 1
ATOM 3480 C CA . VAL B 1 68 ? 14.654 16.335 68.422 1.00 17.70 48 VAL B CA 1
ATOM 3481 C C . VAL B 1 68 ? 15.991 16.593 67.738 1.00 23.35 48 VAL B C 1
ATOM 3482 O O . VAL B 1 68 ? 16.286 15.998 66.694 1.00 23.19 48 VAL B O 1
ATOM 3486 N N . VAL B 1 69 ? 16.798 17.475 68.317 1.00 18.48 49 VAL B N 1
ATOM 3487 C CA . VAL B 1 69 ? 18.085 17.817 67.712 1.00 21.92 49 VAL B CA 1
ATOM 3488 C C . VAL B 1 69 ? 19.228 17.696 68.703 1.00 21.72 49 VAL B C 1
ATOM 3489 O O . VAL B 1 69 ? 19.022 17.627 69.918 1.00 23.43 49 VAL B O 1
ATOM 3493 N N . VAL B 1 70 ? 20.444 17.651 68.175 1.00 20.62 50 VAL B N 1
ATOM 3494 C CA . VAL B 1 70 ? 21.639 17.666 69.007 1.00 20.37 50 VAL B CA 1
ATOM 3495 C C . VAL B 1 70 ? 22.500 18.811 68.492 1.00 23.66 50 VAL B C 1
ATOM 3496 O O . VAL B 1 70 ? 22.997 18.744 67.375 1.00 19.11 50 VAL B O 1
ATOM 3500 N N . PRO B 1 71 ? 22.641 19.885 69.292 1.00 23.33 51 PRO B N 1
ATOM 3501 C CA . PRO B 1 71 ? 23.397 21.066 68.864 1.00 22.60 51 PRO B CA 1
ATOM 3502 C C . PRO B 1 71 ? 24.889 20.771 68.862 1.00 24.82 51 PRO B C 1
ATOM 3503 O O . PRO B 1 71 ? 25.326 19.865 69.578 1.00 29.83 51 PRO B O 1
ATOM 3507 N N . ASP B 1 72 ? 25.669 21.514 68.087 1.00 27.51 52 ASP B N 1
ATOM 3508 C CA . ASP B 1 72 ? 27.123 21.382 68.184 1.00 31.40 52 ASP B CA 1
ATOM 3509 C C . ASP B 1 72 ? 27.568 21.971 69.526 1.00 35.51 52 ASP B C 1
ATOM 3510 O O . ASP B 1 72 ? 26.749 22.512 70.272 1.00 30.52 52 ASP B O 1
ATOM 3515 N N . GLU B 1 73 ? 28.854 21.883 69.837 1.00 37.89 53 GLU B N 1
ATOM 3516 C CA . GLU B 1 73 ? 29.293 22.217 71.187 1.00 44.64 53 GLU B CA 1
ATOM 3517 C C . GLU B 1 73 ? 29.228 23.708 71.529 1.00 42.46 53 GLU B C 1
ATOM 3518 O O . GLU B 1 73 ? 29.394 24.085 72.685 1.00 46.34 53 GLU B O 1
ATOM 3524 N N . THR B 1 74 ? 28.979 24.552 70.535 1.00 40.46 54 THR B N 1
ATOM 3525 C CA . THR B 1 74 ? 28.737 25.968 70.810 1.00 49.12 54 THR B CA 1
ATOM 3526 C C . THR B 1 74 ? 27.259 26.357 70.648 1.00 44.84 54 THR B C 1
ATOM 3527 O O . THR B 1 74 ? 26.926 27.536 70.559 1.00 43.19 54 THR B O 1
ATOM 3531 N N . ASP B 1 75 ? 26.364 25.396 70.570 1.00 43.96 55 ASP B N 1
ATOM 3532 C CA . ASP B 1 75 ? 24.943 25.662 70.399 1.00 41.91 55 ASP B CA 1
ATOM 3533 C C . ASP B 1 75 ? 24.666 26.494 69.173 1.00 43.29 55 ASP B C 1
ATOM 3534 O O . ASP B 1 75 ? 23.814 27.343 69.193 1.00 45.65 55 ASP B O 1
ATOM 3539 N N . ASP B 1 76 ? 25.374 26.207 68.096 1.00 41.60 56 ASP B N 1
ATOM 3540 C CA . ASP B 1 76 ? 25.155 26.825 66.808 1.00 41.54 56 ASP B CA 1
ATOM 3541 C C . ASP B 1 76 ? 24.467 26.004 65.718 1.00 42.08 56 ASP B C 1
ATOM 3542 O O . ASP B 1 76 ? 23.343 26.262 65.375 1.00 43.65 56 ASP B O 1
ATOM 3547 N N . ALA B 1 77 ? 25.151 25.011 65.202 1.00 34.78 57 ALA B N 1
ATOM 3548 C CA . ALA B 1 77 ? 24.651 24.166 64.162 1.00 29.52 57 ALA B CA 1
ATOM 3549 C C . ALA B 1 77 ? 24.080 22.979 64.881 1.00 25.35 57 ALA B C 1
ATOM 3550 O O . ALA B 1 77 ? 24.387 22.767 65.999 1.00 26.01 57 ALA B O 1
ATOM 3552 N N . PHE B 1 78 ? 23.225 22.234 64.218 1.00 23.17 58 PHE B N 1
ATOM 3553 C CA . PHE B 1 78 ? 22.804 20.936 64.703 1.00 22.05 58 PHE B CA 1
ATOM 3554 C C . PHE B 1 78 ? 23.739 19.876 64.112 1.00 23.35 58 PHE B C 1
ATOM 3555 O O . PHE B 1 78 ? 24.032 19.900 62.921 1.00 21.96 58 PHE B O 1
ATOM 3563 N N . VAL B 1 79 ? 24.190 18.930 64.923 1.00 23.41 59 VAL B N 1
ATOM 3564 C CA . VAL B 1 79 ? 24.966 17.814 64.380 1.00 21.89 59 VAL B CA 1
ATOM 3565 C C . VAL B 1 79 ? 24.128 16.533 64.319 1.00 22.67 59 VAL B C 1
ATOM 3566 O O . VAL B 1 79 ? 24.546 15.534 63.737 1.00 20.44 59 VAL B O 1
ATOM 3570 N N . GLY B 1 80 ? 22.946 16.571 64.928 1.00 19.53 60 GLY B N 1
ATOM 3571 C CA . GLY B 1 80 ? 21.972 15.507 64.780 1.00 18.49 60 GLY B CA 1
ATOM 3572 C C . GLY B 1 80 ? 20.572 16.082 64.752 1.00 21.61 60 GLY B C 1
ATOM 3573 O O . GLY B 1 80 ? 20.280 17.065 65.439 1.00 21.17 60 GLY B O 1
ATOM 3574 N N . GLN B 1 81 ? 19.700 15.495 63.949 1.00 18.30 61 GLN B N 1
ATOM 3575 C CA . GLN B 1 81 ? 18.302 15.898 63.978 1.00 21.97 61 GLN B CA 1
ATOM 3576 C C . GLN B 1 81 ? 17.405 14.724 63.644 1.00 22.48 61 GLN B C 1
ATOM 3577 O O . GLN B 1 81 ? 17.814 13.793 62.955 1.00 18.08 61 GLN B O 1
ATOM 3583 N N . SER B 1 82 ? 16.177 14.784 64.137 1.00 20.35 62 SER B N 1
ATOM 3584 C CA . SER B 1 82 ? 15.133 13.833 63.770 1.00 19.71 62 SER B CA 1
ATOM 3585 C C . SER B 1 82 ? 13.824 14.523 64.103 1.00 20.44 62 SER B C 1
ATOM 3586 O O . SER B 1 82 ? 13.785 15.353 64.998 1.00 22.06 62 SER B O 1
ATOM 3589 N N . LEU B 1 83 ? 12.767 14.215 63.365 1.00 20.09 63 LEU B N 1
ATOM 3590 C CA . LEU B 1 83 ? 11.450 14.736 63.690 1.00 19.82 63 LEU B CA 1
ATOM 3591 C C . LEU B 1 83 ? 10.397 13.751 63.224 1.00 21.02 63 LEU B C 1
ATOM 3592 O O . LEU B 1 83 ? 10.715 12.774 62.551 1.00 19.50 63 LEU B O 1
ATOM 3597 N N . TYR B 1 84 ? 9.141 13.990 63.588 1.00 19.12 64 TYR B N 1
ATOM 3598 C CA . TYR B 1 84 ? 8.074 13.191 63.010 1.00 18.18 64 TYR B CA 1
ATOM 3599 C C . TYR B 1 84 ? 6.912 14.035 62.480 1.00 20.05 64 TYR B C 1
ATOM 3600 O O . TYR B 1 84 ? 6.688 15.181 62.897 1.00 21.60 64 TYR B O 1
ATOM 3609 N N . LEU B 1 85 ? 6.177 13.436 61.558 1.00 18.50 65 LEU B N 1
ATOM 3610 C CA . LEU B 1 85 ? 5.081 14.083 60.888 1.00 20.38 65 LEU B CA 1
ATOM 3611 C C . LEU B 1 85 ? 3.782 13.508 61.447 1.00 23.02 65 LEU B C 1
ATOM 3612 O O . LEU B 1 85 ? 3.698 12.302 61.737 1.00 18.56 65 LEU B O 1
ATOM 3617 N N . ASP B 1 86 ? 2.774 14.359 61.616 1.00 19.46 66 ASP B N 1
ATOM 3618 C CA . ASP B 1 86 ? 1.502 13.868 62.144 1.00 22.53 66 ASP B CA 1
ATOM 3619 C C . ASP B 1 86 ? 0.731 13.277 60.966 1.00 20.38 66 ASP B C 1
ATOM 3620 O O . ASP B 1 86 ? 0.357 14.004 60.042 1.00 20.82 66 ASP B O 1
ATOM 3625 N N . MET B 1 87 ? 0.519 11.960 60.970 1.00 19.83 67 MET B N 1
ATOM 3626 C CA . MET B 1 87 ? -0.032 11.281 59.787 1.00 19.31 67 MET B CA 1
ATOM 3627 C C . MET B 1 87 ? -1.186 10.339 60.107 1.00 21.42 67 MET B C 1
ATOM 3628 O O . MET B 1 87 ? -1.451 10.064 61.267 1.00 23.12 67 MET B O 1
ATOM 3633 N N . GLN B 1 88 ? -1.849 9.841 59.066 1.00 21.00 68 GLN B N 1
ATOM 3634 C CA . GLN B 1 88 ? -2.931 8.859 59.199 1.00 24.47 68 GLN B CA 1
ATOM 3635 C C . GLN B 1 88 ? -2.792 7.727 58.201 1.00 21.36 68 GLN B C 1
ATOM 3636 O O . GLN B 1 88 ? -2.785 7.963 56.990 1.00 23.43 68 GLN B O 1
ATOM 3642 N N . LEU B 1 89 ? -2.699 6.501 58.719 1.00 23.63 69 LEU B N 1
ATOM 3643 C CA . LEU B 1 89 ? -2.411 5.307 57.926 1.00 20.69 69 LEU B CA 1
ATOM 3644 C C . LEU B 1 89 ? -3.575 4.308 57.877 1.00 22.77 69 LEU B C 1
ATOM 3645 O O . LEU B 1 89 ? -4.177 3.965 58.904 1.00 23.39 69 LEU B O 1
ATOM 3650 N N . THR B 1 90 ? -3.890 3.832 56.680 1.00 21.20 70 THR B N 1
ATOM 3651 C CA . THR B 1 90 ? -4.895 2.777 56.525 1.00 24.29 70 THR B CA 1
ATOM 3652 C C . THR B 1 90 ? -4.263 1.410 56.824 1.00 22.44 70 THR B C 1
ATOM 3653 O O . THR B 1 90 ? -3.170 1.108 56.346 1.00 22.20 70 THR B O 1
ATOM 3657 N N . VAL B 1 91 ? -4.940 0.600 57.632 1.00 21.36 71 VAL B N 1
ATOM 3658 C CA . VAL B 1 91 ? -4.450 -0.736 57.969 1.00 20.83 71 VAL B CA 1
ATOM 3659 C C . VAL B 1 91 ? -5.437 -1.768 57.420 1.00 23.68 71 VAL B C 1
ATOM 3660 O O . VAL B 1 91 ? -6.518 -1.394 56.950 1.00 24.32 71 VAL B O 1
ATOM 3664 N N . PRO B 1 92 ? -5.065 -3.062 57.431 1.00 21.83 72 PRO B N 1
ATOM 3665 C CA . PRO B 1 92 ? -5.978 -4.045 56.833 1.00 25.05 72 PRO B CA 1
ATOM 3666 C C . PRO B 1 92 ? -7.352 -4.014 57.491 1.00 28.00 72 PRO B C 1
ATOM 3667 O O . PRO B 1 92 ? -7.452 -3.978 58.715 1.00 26.97 72 PRO B O 1
ATOM 3671 N N . GLY B 1 93 ? -8.402 -3.992 56.676 1.00 28.90 73 GLY B N 1
ATOM 3672 C CA . GLY B 1 93 ? -9.760 -3.951 57.191 1.00 29.68 73 GLY B CA 1
ATOM 3673 C C . GLY B 1 93 ? -10.361 -2.560 57.056 1.00 32.17 73 GLY B C 1
ATOM 3674 O O . GLY B 1 93 ? -11.579 -2.394 57.082 1.00 32.21 73 GLY B O 1
ATOM 3675 N N . GLY B 1 94 ? -9.505 -1.554 56.913 1.00 26.86 74 GLY B N 1
ATOM 3676 C CA . GLY B 1 94 ? -9.978 -0.215 56.613 1.00 27.41 74 GLY B CA 1
ATOM 3677 C C . GLY B 1 94 ? -9.837 0.792 57.739 1.00 25.79 74 GLY B C 1
ATOM 3678 O O . GLY B 1 94 ? -10.038 1.992 57.540 1.00 28.95 74 GLY B O 1
ATOM 3679 N N . GLU B 1 95 ? -9.484 0.333 58.929 1.00 25.50 75 GLU B N 1
ATOM 3680 C CA . GLU B 1 95 ? -9.327 1.285 60.010 1.00 29.45 75 GLU B CA 1
ATOM 3681 C C . GLU B 1 95 ? -8.179 2.254 59.691 1.00 26.14 75 GLU B C 1
ATOM 3682 O O . GLU B 1 95 ? -7.176 1.870 59.094 1.00 24.49 75 GLU B O 1
ATOM 3688 N N . VAL B 1 96 ? -8.348 3.514 60.068 1.00 25.96 76 VAL B N 1
ATOM 3689 C CA . VAL B 1 96 ? -7.335 4.533 59.820 1.00 26.12 76 VAL B CA 1
ATOM 3690 C C . VAL B 1 96 ? -6.743 4.975 61.145 1.00 27.41 76 VAL B C 1
ATOM 3691 O O . VAL B 1 96 ? -7.453 5.502 61.999 1.00 29.93 76 VAL B O 1
ATOM 3695 N N . LEU B 1 97 ? -5.442 4.762 61.316 1.00 25.97 77 LEU B N 1
ATOM 3696 C CA . LEU B 1 97 ? -4.782 5.045 62.590 1.00 23.28 77 LEU B CA 1
ATOM 3697 C C . LEU B 1 97 ? -3.896 6.279 62.508 1.00 24.79 77 LEU B C 1
ATOM 3698 O O . LEU B 1 97 ? -3.255 6.527 61.478 1.00 23.49 77 LEU B O 1
ATOM 3703 N N . PRO B 1 98 ? -3.849 7.061 63.596 1.00 24.93 78 PRO B N 1
ATOM 3704 C CA . PRO B 1 98 ? -2.871 8.148 63.620 1.00 25.80 78 PRO B CA 1
ATOM 3705 C C . PRO B 1 98 ? -1.500 7.514 63.794 1.00 23.73 78 PRO B C 1
ATOM 3706 O O . PRO B 1 98 ? -1.367 6.592 64.594 1.00 22.91 78 PRO B O 1
ATOM 3710 N N . VAL B 1 99 ? -0.515 7.964 63.028 1.00 22.67 79 VAL B N 1
ATOM 3711 C CA . VAL B 1 99 ? 0.829 7.405 63.113 1.00 21.31 79 VAL B CA 1
ATOM 3712 C C . VAL B 1 99 ? 1.827 8.543 63.028 1.00 19.87 79 VAL B C 1
ATOM 3713 O O . VAL B 1 99 ? 1.541 9.589 62.439 1.00 21.21 79 VAL B O 1
ATOM 3717 N N . ALA B 1 100 ? 3.000 8.328 63.605 1.00 18.77 80 ALA B N 1
ATOM 3718 C CA . ALA B 1 100 ? 4.064 9.313 63.554 1.00 20.93 80 ALA B CA 1
ATOM 3719 C C . ALA B 1 100 ? 5.028 8.946 62.423 1.00 20.05 80 ALA B C 1
ATOM 3720 O O . ALA B 1 100 ? 5.687 7.902 62.467 1.00 19.24 80 ALA B O 1
ATOM 3722 N N . GLY B 1 101 ? 5.105 9.799 61.409 1.00 21.35 81 GLY B N 1
ATOM 3723 C CA . GLY B 1 101 ? 6.001 9.555 60.285 1.00 17.25 81 GLY B CA 1
ATOM 3724 C C . GLY B 1 101 ? 7.346 10.200 60.552 1.00 22.82 81 GLY B C 1
ATOM 3725 O O . GLY B 1 101 ? 7.475 11.428 60.504 1.00 19.41 81 GLY B O 1
ATOM 3726 N N . ILE B 1 102 ? 8.345 9.376 60.851 1.00 18.54 82 ILE B N 1
ATOM 3727 C CA . ILE B 1 102 ? 9.693 9.861 61.118 1.00 19.31 82 ILE B CA 1
ATOM 3728 C C . ILE B 1 102 ? 10.282 10.431 59.829 1.00 18.65 82 ILE B C 1
ATOM 3729 O O . ILE B 1 102 ? 10.141 9.849 58.762 1.00 22.53 82 ILE B O 1
ATOM 3734 N N . SER B 1 103 ? 10.978 11.549 59.930 1.00 19.57 83 SER B N 1
ATOM 3735 C CA . SER B 1 103 ? 11.517 12.177 58.735 1.00 21.01 83 SER B CA 1
ATOM 3736 C C . SER B 1 103 ? 12.695 13.090 59.070 1.00 21.35 83 SER B C 1
ATOM 3737 O O . SER B 1 103 ? 12.959 13.378 60.247 1.00 19.45 83 SER B O 1
ATOM 3740 N N . PHE B 1 104 ? 13.408 13.521 58.029 1.00 18.31 84 PHE B N 1
ATOM 3741 C CA . PHE B 1 104 ? 14.558 14.419 58.175 1.00 20.91 84 PHE B CA 1
ATOM 3742 C C . PHE B 1 104 ? 15.615 13.940 59.158 1.00 20.07 84 PHE B C 1
ATOM 3743 O O . PHE B 1 104 ? 16.317 14.743 59.762 1.00 23.59 84 PHE B O 1
ATOM 3751 N N . VAL B 1 105 ? 15.753 12.628 59.295 1.00 19.03 85 VAL B N 1
ATOM 3752 C CA . VAL B 1 105 ? 16.738 12.077 60.220 1.00 18.48 85 VAL B CA 1
ATOM 3753 C C . VAL B 1 105 ? 18.141 12.193 59.646 1.00 20.20 85 VAL B C 1
ATOM 3754 O O . VAL B 1 105 ? 18.396 11.739 58.533 1.00 18.86 85 VAL B O 1
ATOM 3758 N N . ALA B 1 106 ? 19.057 12.776 60.405 1.00 16.92 86 ALA B N 1
ATOM 3759 C CA . ALA B 1 106 ? 20.416 12.970 59.908 1.00 19.46 86 ALA B CA 1
ATOM 3760 C C . ALA B 1 106 ? 21.399 13.178 61.040 1.00 21.15 86 ALA B C 1
ATOM 3761 O O . ALA B 1 106 ? 21.082 13.810 62.046 1.00 19.77 86 ALA B O 1
ATOM 3763 N N . VAL B 1 107 ? 22.596 12.626 60.878 1.00 17.96 87 VAL B N 1
ATOM 3764 C CA . VAL B 1 107 ? 23.695 12.916 61.776 1.00 18.75 87 VAL B CA 1
ATOM 3765 C C . VAL B 1 107 ? 24.861 13.393 60.917 1.00 19.43 87 VAL B C 1
ATOM 3766 O O . VAL B 1 107 ? 25.139 12.818 59.854 1.00 17.37 87 VAL B O 1
ATOM 3770 N N . ALA B 1 108 ? 25.516 14.468 61.347 1.00 19.94 88 ALA B N 1
ATOM 3771 C CA . ALA B 1 108 ? 26.612 15.028 60.560 1.00 23.54 88 ALA B CA 1
ATOM 3772 C C . ALA B 1 108 ? 27.687 13.966 60.302 1.00 17.73 88 ALA B C 1
ATOM 3773 O O . ALA B 1 108 ? 28.003 13.181 61.190 1.00 18.79 88 ALA B O 1
ATOM 3775 N N . PRO B 1 109 ? 28.248 13.946 59.081 1.00 19.34 89 PRO B N 1
ATOM 3776 C CA . PRO B 1 109 ? 29.265 12.950 58.720 1.00 18.96 89 PRO B CA 1
ATOM 3777 C C . PRO B 1 109 ? 30.472 13.010 59.650 1.00 22.48 89 PRO B C 1
ATOM 3778 O O . PRO B 1 109 ? 31.194 12.021 59.778 1.00 22.30 89 PRO B O 1
ATOM 3782 N N . THR B 1 110 ? 30.661 14.150 60.315 1.00 20.24 90 THR B N 1
ATOM 3783 C CA . THR B 1 110 ? 31.737 14.325 61.286 1.00 20.53 90 THR B CA 1
ATOM 3784 C C . THR B 1 110 ? 31.414 13.730 62.656 1.00 23.65 90 THR B C 1
ATOM 3785 O O . THR B 1 110 ? 32.290 13.663 63.529 1.00 23.47 90 THR B O 1
ATOM 3789 N N . HIS B 1 111 ? 30.165 13.314 62.861 1.00 21.45 91 HIS B N 1
ATOM 3790 C CA . HIS B 1 111 ? 29.714 12.916 64.211 1.00 24.46 91 HIS B CA 1
ATOM 3791 C C . HIS B 1 111 ? 29.033 11.556 64.234 1.00 22.70 91 HIS B C 1
ATOM 3792 O O . HIS B 1 111 ? 28.423 11.170 65.240 1.00 22.29 91 HIS B O 1
ATOM 3799 N N . ARG B 1 112 ? 29.122 10.850 63.115 1.00 19.87 92 ARG B N 1
ATOM 3800 C CA . ARG B 1 112 ? 28.433 9.575 62.929 1.00 22.92 92 ARG B CA 1
ATOM 3801 C C . ARG B 1 112 ? 29.035 8.440 63.764 1.00 19.86 92 ARG B C 1
ATOM 3802 O O . ARG B 1 112 ? 30.198 8.488 64.168 1.00 20.76 92 ARG B O 1
ATOM 3810 N N . ARG B 1 113 ? 28.236 7.409 64.002 1.00 18.70 93 ARG B N 1
ATOM 3811 C CA . ARG B 1 113 ? 28.709 6.214 64.690 1.00 22.42 93 ARG B CA 1
ATOM 3812 C C . ARG B 1 113 ? 29.260 6.510 66.088 1.00 23.62 93 ARG B C 1
ATOM 3813 O O . ARG B 1 113 ? 30.209 5.881 66.560 1.00 21.82 93 ARG B O 1
ATOM 3821 N N . ARG B 1 114 ? 28.635 7.473 66.750 1.00 23.04 94 ARG B N 1
ATOM 3822 C CA . ARG B 1 114 ? 28.962 7.813 68.133 1.00 26.01 94 ARG B CA 1
ATOM 3823 C C . ARG B 1 114 ? 27.706 7.736 69.001 1.00 25.35 94 ARG B C 1
ATOM 3824 O O . ARG B 1 114 ? 27.707 8.163 70.154 1.00 27.47 94 ARG B O 1
ATOM 3832 N N . GLY B 1 115 ? 26.624 7.208 68.438 1.00 23.49 95 GLY B N 1
ATOM 3833 C CA . GLY B 1 115 ? 25.402 7.041 69.205 1.00 21.20 95 GLY B CA 1
ATOM 3834 C C . GLY B 1 115 ? 24.443 8.217 69.165 1.00 22.71 95 GLY B C 1
ATOM 3835 O O . GLY B 1 115 ? 23.480 8.249 69.913 1.00 18.60 95 GLY B O 1
ATOM 3836 N N . VAL B 1 116 ? 24.683 9.171 68.272 1.00 21.17 96 VAL B N 1
ATOM 3837 C CA . VAL B 1 116 ? 23.801 10.328 68.156 1.00 21.53 96 VAL B CA 1
ATOM 3838 C C . VAL B 1 116 ? 22.384 9.951 67.731 1.00 21.86 96 VAL B C 1
ATOM 3839 O O . VAL B 1 116 ? 21.418 10.375 68.371 1.00 20.77 96 VAL B O 1
ATOM 3843 N N . LEU B 1 117 ? 22.251 9.154 66.665 1.00 20.14 97 LEU B N 1
ATOM 3844 C CA . LEU B 1 117 ? 20.938 8.649 66.248 1.00 20.58 97 LEU B CA 1
ATOM 3845 C C . LEU B 1 117 ? 20.240 7.922 67.397 1.00 19.92 97 LEU B C 1
ATOM 3846 O O . LEU B 1 117 ? 19.074 8.180 67.694 1.00 17.45 97 LEU B O 1
ATOM 3851 N N . ARG B 1 118 ? 20.957 7.026 68.061 1.00 18.73 98 ARG B N 1
ATOM 3852 C CA . ARG B 1 118 ? 20.340 6.291 69.161 1.00 20.18 98 ARG B CA 1
ATOM 3853 C C . ARG B 1 118 ? 19.826 7.244 70.243 1.00 19.57 98 ARG B C 1
ATOM 3854 O O . ARG B 1 118 ? 18.716 7.086 70.716 1.00 21.07 98 ARG B O 1
ATOM 3862 N N . ALA B 1 119 ? 20.629 8.228 70.630 1.00 20.75 99 ALA B N 1
ATOM 3863 C CA . ALA B 1 119 ? 20.189 9.189 71.636 1.00 23.32 99 ALA B CA 1
ATOM 3864 C C . ALA B 1 119 ? 18.951 9.913 71.128 1.00 22.16 99 ALA B C 1
ATOM 3865 O O . ALA B 1 119 ? 17.947 10.025 71.834 1.00 20.74 99 ALA B O 1
ATOM 3867 N N . MET B 1 120 ? 19.015 10.402 69.893 1.00 18.64 100 MET B N 1
ATOM 3868 C CA . MET B 1 120 ? 17.891 11.150 69.350 1.00 22.25 100 MET B CA 1
ATOM 3869 C C . MET B 1 120 ? 16.636 10.286 69.271 1.00 20.84 100 MET B C 1
ATOM 3870 O O . MET B 1 120 ? 15.542 10.738 69.603 1.00 20.56 100 MET B O 1
ATOM 3875 N N . TYR B 1 121 ? 16.790 9.042 68.831 1.00 19.74 101 TYR B N 1
ATOM 3876 C CA . TYR B 1 121 ? 15.637 8.162 68.657 1.00 17.75 101 TYR B CA 1
ATOM 3877 C C . TYR B 1 121 ? 15.010 7.788 70.010 1.00 20.38 101 TYR B C 1
ATOM 3878 O O . TYR B 1 121 ? 13.807 7.558 70.109 1.00 19.31 101 TYR B O 1
ATOM 3887 N N . THR B 1 122 ? 15.838 7.683 71.039 1.00 19.52 102 THR B N 1
ATOM 3888 C CA . THR B 1 122 ? 15.315 7.380 72.367 1.00 21.26 102 THR B CA 1
ATOM 3889 C C . THR B 1 122 ? 14.352 8.471 72.819 1.00 20.56 102 THR B C 1
ATOM 3890 O O . THR B 1 122 ? 13.230 8.186 73.239 1.00 18.75 102 THR B O 1
ATOM 3894 N N . GLU B 1 123 ? 14.774 9.724 72.692 1.00 19.82 103 GLU B N 1
ATOM 3895 C CA . GLU B 1 123 ? 13.908 10.838 73.068 1.00 21.32 103 GLU B CA 1
ATOM 3896 C C . GLU B 1 123 ? 12.688 10.907 72.149 1.00 21.83 103 GLU B C 1
ATOM 3897 O O . GLU B 1 123 ? 11.556 11.049 72.611 1.00 19.87 103 GLU B O 1
ATOM 3903 N N . LEU B 1 124 ? 12.915 10.788 70.842 1.00 19.76 104 LEU B N 1
ATOM 3904 C CA . LEU B 1 124 ? 11.842 10.972 69.876 1.00 19.92 104 LEU B CA 1
ATOM 3905 C C . LEU B 1 124 ? 10.718 9.961 70.084 1.00 19.85 104 LEU B C 1
ATOM 3906 O O . LEU B 1 124 ? 9.541 10.301 70.018 1.00 19.39 104 LEU B O 1
ATOM 3911 N N . HIS B 1 125 ? 11.084 8.713 70.316 1.00 16.86 105 HIS B N 1
ATOM 3912 C CA . HIS B 1 125 ? 10.085 7.684 70.563 1.00 20.58 105 HIS B CA 1
ATOM 3913 C C . HIS B 1 125 ? 9.384 7.816 71.927 1.00 20.08 105 HIS B C 1
ATOM 3914 O O . HIS B 1 125 ? 8.214 7.446 72.071 1.00 19.43 105 HIS B O 1
ATOM 3921 N N . ASP B 1 126 ? 10.076 8.359 72.918 1.00 19.91 106 ASP B N 1
ATOM 3922 C CA . ASP B 1 126 ? 9.365 8.794 74.129 1.00 20.90 106 ASP B CA 1
ATOM 3923 C C . ASP B 1 126 ? 8.281 9.848 73.773 1.00 22.93 106 ASP B C 1
ATOM 3924 O O . ASP B 1 126 ? 7.148 9.789 74.256 1.00 20.88 106 ASP B O 1
ATOM 3929 N N . ARG B 1 127 ? 8.623 10.811 72.920 1.00 22.32 107 ARG B N 1
ATOM 3930 C CA . ARG B 1 127 ? 7.656 11.850 72.575 1.00 21.77 107 ARG B CA 1
ATOM 3931 C C . ARG B 1 127 ? 6.468 11.224 71.846 1.00 23.40 107 ARG B C 1
ATOM 3932 O O . ARG B 1 127 ? 5.321 11.537 72.131 1.00 21.69 107 ARG B O 1
ATOM 3940 N N . ILE B 1 128 ? 6.764 10.329 70.909 1.00 21.26 108 ILE B N 1
ATOM 3941 C CA . ILE B 1 128 ? 5.739 9.634 70.132 1.00 22.28 108 ILE B CA 1
ATOM 3942 C C . ILE B 1 128 ? 4.804 8.819 71.026 1.00 21.85 108 ILE B C 1
ATOM 3943 O O . ILE B 1 128 ? 3.574 8.824 70.849 1.00 20.93 108 ILE B O 1
ATOM 3948 N N . ALA B 1 129 ? 5.386 8.106 71.979 1.00 20.00 109 ALA B N 1
ATOM 3949 C CA . ALA B 1 129 ? 4.581 7.289 72.878 1.00 25.51 109 ALA B CA 1
ATOM 3950 C C . ALA B 1 129 ? 3.709 8.203 73.738 1.00 25.50 109 ALA B C 1
ATOM 3951 O O . ALA B 1 129 ? 2.506 7.986 73.867 1.00 26.04 109 ALA B O 1
ATOM 3953 N N . ARG B 1 130 ? 4.325 9.242 74.289 1.00 24.81 110 ARG B N 1
ATOM 3954 C CA . ARG B 1 130 ? 3.631 10.199 75.146 1.00 26.56 110 ARG B CA 1
ATOM 3955 C C . ARG B 1 130 ? 2.426 10.780 74.386 1.00 31.49 110 ARG B C 1
ATOM 3956 O O . ARG B 1 130 ? 1.368 11.021 74.970 1.00 25.12 110 ARG B O 1
ATOM 3964 N N . ALA B 1 131 ? 2.573 10.971 73.074 1.00 26.74 111 ALA B N 1
ATOM 3965 C CA . ALA B 1 131 ? 1.504 11.574 72.279 1.00 25.28 111 ALA B CA 1
ATOM 3966 C C . ALA B 1 131 ? 0.388 10.596 71.916 1.00 25.29 111 ALA B C 1
ATOM 3967 O O . ALA B 1 131 ? -0.644 11.005 71.375 1.00 30.28 111 ALA B O 1
ATOM 3969 N N . GLY B 1 132 ? 0.604 9.307 72.168 1.00 24.09 112 GLY B N 1
ATOM 3970 C CA . GLY B 1 132 ? -0.448 8.322 71.986 1.00 28.99 112 GLY B CA 1
ATOM 3971 C C . GLY B 1 132 ? -0.506 7.586 70.648 1.00 27.23 112 GLY B C 1
ATOM 3972 O O . GLY B 1 132 ? -1.456 6.843 70.389 1.00 25.60 112 GLY B O 1
ATOM 3973 N N . TYR B 1 133 ? 0.503 7.765 69.801 1.00 23.12 113 TYR B N 1
ATOM 3974 C CA . TYR B 1 133 ? 0.512 7.082 68.507 1.00 20.38 113 TYR B CA 1
ATOM 3975 C C . TYR B 1 133 ? 0.665 5.570 68.685 1.00 20.06 113 TYR B C 1
ATOM 3976 O O . TYR B 1 133 ? 1.576 5.108 69.360 1.00 24.18 113 TYR B O 1
ATOM 3985 N N . PRO B 1 134 ? -0.227 4.788 68.076 1.00 18.01 114 PRO B N 1
ATOM 3986 C CA . PRO B 1 134 ? -0.054 3.334 68.190 1.00 20.52 114 PRO B CA 1
ATOM 3987 C C . PRO B 1 134 ? 1.045 2.800 67.263 1.00 22.81 114 PRO B C 1
ATOM 3988 O O . PRO B 1 134 ? 1.510 1.679 67.472 1.00 21.91 114 PRO B O 1
ATOM 3992 N N . LEU B 1 135 ? 1.433 3.583 66.252 1.00 17.93 115 LEU B N 1
ATOM 3993 C CA . LEU B 1 135 ? 2.475 3.181 65.298 1.00 19.79 115 LEU B CA 1
ATOM 3994 C C . LEU B 1 135 ? 3.364 4.371 64.963 1.00 21.25 115 LEU B C 1
ATOM 3995 O O . LEU B 1 135 ? 2.906 5.526 64.947 1.00 19.27 115 LEU B O 1
ATOM 4000 N N . ALA B 1 136 ? 4.632 4.083 64.698 1.00 17.55 116 ALA B N 1
ATOM 4001 C CA . ALA B 1 136 ? 5.511 5.027 64.021 1.00 17.80 116 ALA B CA 1
ATOM 4002 C C . ALA B 1 136 ? 5.872 4.426 62.663 1.00 19.18 116 ALA B C 1
ATOM 4003 O O . ALA B 1 136 ? 5.948 3.207 62.507 1.00 19.83 116 ALA B O 1
ATOM 4005 N N . VAL B 1 137 ? 6.094 5.274 61.670 1.00 20.04 117 VAL B N 1
ATOM 4006 C CA . VAL B 1 137 ? 6.326 4.772 60.324 1.00 13.97 117 VAL B CA 1
ATOM 4007 C C . VAL B 1 137 ? 7.432 5.562 59.637 1.00 19.49 117 VAL B C 1
ATOM 4008 O O . VAL B 1 137 ? 7.658 6.728 59.960 1.00 17.43 117 VAL B O 1
ATOM 4012 N N . LEU B 1 138 ? 8.122 4.931 58.692 1.00 17.07 118 LEU B N 1
ATOM 4013 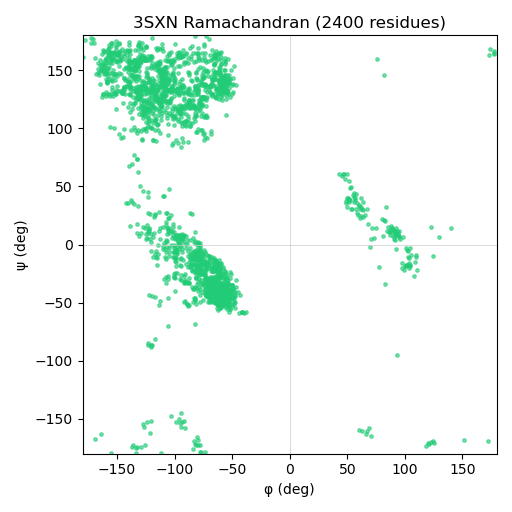C CA . LEU B 1 138 ? 9.152 5.647 57.947 1.00 18.48 118 LEU B CA 1
ATOM 4014 C C . LEU B 1 138 ? 9.466 4.977 56.623 1.00 18.63 118 LEU B C 1
ATOM 4015 O O . LEU B 1 138 ? 9.054 3.830 56.374 1.00 19.51 118 LEU B O 1
ATOM 4020 N N . THR B 1 139 ? 10.171 5.700 55.759 1.00 20.11 119 THR B N 1
ATOM 4021 C CA . THR B 1 139 ? 10.840 5.081 54.623 1.00 17.94 119 THR B CA 1
ATOM 4022 C C . THR B 1 139 ? 12.330 5.234 54.895 1.00 20.49 119 THR B C 1
ATOM 4023 O O . THR B 1 139 ? 12.755 6.187 55.545 1.00 23.30 119 THR B O 1
ATOM 4027 N N . ALA B 1 140 ? 13.127 4.273 54.451 1.00 20.22 120 ALA B N 1
ATOM 4028 C CA . ALA B 1 140 ? 14.528 4.232 54.863 1.00 20.18 120 ALA B CA 1
ATOM 4029 C C . ALA B 1 140 ? 15.466 4.538 53.706 1.00 18.50 120 ALA B C 1
ATOM 4030 O O . ALA B 1 140 ? 15.288 4.028 52.601 1.00 17.66 120 ALA B O 1
ATOM 4032 N N . SER B 1 141 ? 16.466 5.372 53.980 1.00 18.72 121 SER B N 1
ATOM 4033 C CA . SER B 1 141 ? 17.537 5.638 53.028 1.00 23.03 121 SER B CA 1
ATOM 4034 C C . SER B 1 141 ? 18.359 4.385 52.775 1.00 22.31 121 SER B C 1
ATOM 4035 O O . SER B 1 141 ? 18.877 4.198 51.684 1.00 21.81 121 SER B O 1
ATOM 4038 N N . GLU B 1 142 ? 18.517 3.558 53.807 1.00 20.93 122 GLU B N 1
ATOM 4039 C CA . GLU B 1 142 ? 19.291 2.325 53.694 1.00 21.03 122 GLU B CA 1
ATOM 4040 C C . GLU B 1 142 ? 18.610 1.246 54.510 1.00 21.54 122 GLU B C 1
ATOM 4041 O O . GLU B 1 142 ? 17.957 1.537 55.514 1.00 19.19 122 GLU B O 1
ATOM 4047 N N . GLY B 1 143 ? 18.794 -0.004 54.098 1.00 22.44 123 GLY B N 1
ATOM 4048 C CA . GLY B 1 143 ? 18.049 -1.096 54.685 1.00 19.99 123 GLY B CA 1
ATOM 4049 C C . GLY B 1 143 ? 18.554 -1.625 56.015 1.00 18.83 123 GLY B C 1
ATOM 4050 O O . GLY B 1 143 ? 17.858 -2.382 56.656 1.00 20.84 123 GLY B O 1
ATOM 4051 N N . GLY B 1 144 ? 19.755 -1.247 56.434 1.00 16.81 124 GLY B N 1
ATOM 4052 C CA . GLY B 1 144 ? 20.337 -1.850 57.624 1.00 18.74 124 GLY B CA 1
ATOM 4053 C C . GLY B 1 144 ? 20.230 -1.022 58.898 1.00 21.80 124 GLY B C 1
ATOM 4054 O O . GLY B 1 144 ? 20.843 -1.362 59.909 1.00 20.33 124 GLY B O 1
ATOM 4055 N N . ILE B 1 145 ? 19.438 0.047 58.860 1.00 16.72 125 ILE B N 1
ATOM 4056 C CA . ILE B 1 145 ? 19.396 1.001 59.982 1.00 21.08 125 ILE B CA 1
ATOM 4057 C C . ILE B 1 145 ? 18.373 0.698 61.073 1.00 18.84 125 ILE B C 1
ATOM 4058 O O . ILE B 1 145 ? 18.709 0.687 62.256 1.00 19.10 125 ILE B O 1
ATOM 4063 N N . TYR B 1 146 ? 17.122 0.475 60.677 1.00 20.08 126 TYR B N 1
ATOM 4064 C CA . TYR B 1 146 ? 15.999 0.584 61.608 1.00 19.44 126 TYR B CA 1
ATOM 4065 C C . TYR B 1 146 ? 15.443 -0.717 62.222 1.00 18.66 126 TYR B C 1
ATOM 4066 O O . TYR B 1 146 ? 14.654 -0.666 63.175 1.00 20.02 126 TYR B O 1
ATOM 4075 N N . GLY B 1 147 ? 15.845 -1.872 61.697 1.00 20.52 127 GLY B N 1
ATOM 4076 C CA . GLY B 1 147 ? 15.466 -3.133 62.320 1.00 17.50 127 GLY B CA 1
ATOM 4077 C C . GLY B 1 147 ? 15.772 -3.148 63.812 1.00 21.34 127 GLY B C 1
ATOM 4078 O O . GLY B 1 147 ? 14.941 -3.577 64.626 1.00 20.29 127 GLY B O 1
ATOM 4079 N N . ARG B 1 148 ? 16.956 -2.652 64.177 1.00 19.39 128 ARG B N 1
ATOM 4080 C CA . ARG B 1 148 ? 17.425 -2.688 65.563 1.00 19.61 128 ARG B CA 1
ATOM 4081 C C . ARG B 1 148 ? 16.579 -1.768 66.451 1.00 21.63 128 ARG B C 1
ATOM 4082 O O . ARG B 1 148 ? 16.652 -1.822 67.675 1.00 21.54 128 ARG B O 1
ATOM 4090 N N . PHE B 1 149 ? 15.783 -0.902 65.836 1.00 19.67 129 PHE B N 1
ATOM 4091 C CA . PHE B 1 149 ? 14.922 -0.018 66.606 1.00 18.41 129 PHE B CA 1
ATOM 4092 C C . PHE B 1 149 ? 13.483 -0.518 66.617 1.00 20.99 129 PHE B C 1
ATOM 4093 O O . PHE B 1 149 ? 12.588 0.199 67.062 1.00 21.63 129 PHE B O 1
ATOM 4101 N N . GLY B 1 150 ? 13.259 -1.730 66.102 1.00 20.68 130 GLY B N 1
ATOM 4102 C CA . GLY B 1 150 ? 11.928 -2.324 66.081 1.00 19.46 130 GLY B CA 1
ATOM 4103 C C . GLY B 1 150 ? 11.079 -2.075 64.843 1.00 22.32 130 GLY B C 1
ATOM 4104 O O . GLY B 1 150 ? 9.891 -2.444 64.804 1.00 19.23 130 GLY B O 1
ATOM 4105 N N . TYR B 1 151 ? 11.668 -1.462 63.819 1.00 19.72 131 TYR B N 1
ATOM 4106 C CA . TYR B 1 151 ? 10.927 -1.211 62.577 1.00 20.39 131 TYR B CA 1
ATOM 4107 C C . TYR B 1 151 ? 11.012 -2.422 61.645 1.00 16.40 131 TYR B C 1
ATOM 4108 O O . TYR B 1 151 ? 12.103 -2.929 61.373 1.00 17.92 131 TYR B O 1
ATOM 4117 N N . GLY B 1 152 ? 9.865 -2.880 61.159 1.00 17.40 132 GLY B N 1
ATOM 4118 C CA . GLY B 1 152 ? 9.842 -3.948 60.160 1.00 18.44 132 GLY B CA 1
ATOM 4119 C C . GLY B 1 152 ? 9.446 -3.439 58.779 1.00 17.83 132 GLY B C 1
ATOM 4120 O O . GLY B 1 152 ? 8.737 -2.441 58.659 1.00 16.25 132 GLY B O 1
ATOM 4121 N N . VAL B 1 153 ? 9.903 -4.117 57.730 1.00 15.80 133 VAL B N 1
ATOM 4122 C CA . VAL B 1 153 ? 9.519 -3.748 56.367 1.00 16.52 133 VAL B CA 1
ATOM 4123 C C . VAL B 1 153 ? 8.066 -4.161 56.128 1.00 19.88 133 VAL B C 1
ATOM 4124 O O . VAL B 1 153 ? 7.745 -5.343 56.057 1.00 21.08 133 VAL B O 1
ATOM 4128 N N . ALA B 1 154 ? 7.185 -3.174 56.012 1.00 17.41 134 ALA B N 1
ATOM 4129 C CA . ALA B 1 154 ? 5.754 -3.437 55.943 1.00 19.94 134 ALA B CA 1
ATOM 4130 C C . ALA B 1 154 ? 5.217 -3.502 54.515 1.00 20.30 134 ALA B C 1
ATOM 4131 O O . ALA B 1 154 ? 4.236 -4.202 54.258 1.00 21.14 134 ALA B O 1
ATOM 4133 N N . THR B 1 155 ? 5.841 -2.766 53.592 1.00 17.46 135 THR B N 1
ATOM 4134 C CA . THR B 1 155 ? 5.491 -2.888 52.179 1.00 20.77 135 THR B CA 1
ATOM 4135 C C . THR B 1 155 ? 6.755 -2.941 51.352 1.00 23.19 135 THR B C 1
ATOM 4136 O O . THR B 1 155 ? 7.819 -2.485 51.786 1.00 19.44 135 THR B O 1
ATOM 4140 N N . ILE B 1 156 ? 6.609 -3.479 50.146 1.00 18.82 136 ILE B N 1
ATOM 4141 C CA . ILE B 1 156 ? 7.697 -3.670 49.216 1.00 21.47 136 ILE B CA 1
ATOM 4142 C C . ILE B 1 156 ? 7.398 -2.925 47.922 1.00 22.77 136 ILE B C 1
ATOM 4143 O O . ILE B 1 156 ? 6.292 -3.039 47.387 1.00 24.77 136 ILE B O 1
ATOM 4148 N N . GLU B 1 157 ? 8.377 -2.174 47.416 1.00 21.02 137 GLU B N 1
ATOM 4149 C CA . GLU B 1 157 ? 8.244 -1.533 46.118 1.00 22.61 137 GLU B CA 1
ATOM 4150 C C . GLU B 1 157 ? 9.139 -2.216 45.077 1.00 24.27 137 GLU B C 1
ATOM 4151 O O . GLU B 1 157 ? 10.347 -2.374 45.288 1.00 18.97 137 GLU B O 1
ATOM 4157 N N . GLN B 1 158 ? 8.538 -2.602 43.956 1.00 20.06 138 GLN B N 1
ATOM 4158 C CA . GLN B 1 158 ? 9.278 -3.200 42.847 1.00 21.71 138 GLN B CA 1
ATOM 4159 C C . GLN B 1 158 ? 9.291 -2.268 41.632 1.00 22.23 138 GLN B C 1
ATOM 4160 O O . GLN B 1 158 ? 8.274 -1.652 41.295 1.00 24.77 138 GLN B O 1
ATOM 4166 N N . HIS B 1 159 ? 10.447 -2.149 40.990 1.00 20.46 139 HIS B N 1
ATOM 4167 C CA . HIS B 1 159 ? 10.534 -1.389 39.749 1.00 22.80 139 HIS B CA 1
ATOM 4168 C C . HIS B 1 159 ? 10.207 -2.317 38.588 1.00 23.34 139 HIS B C 1
ATOM 4169 O O . HIS B 1 159 ? 10.884 -3.334 38.374 1.00 22.56 139 HIS B O 1
ATOM 4176 N N . VAL B 1 160 ? 9.149 -1.977 37.857 1.00 18.13 140 VAL B N 1
ATOM 4177 C CA . VAL B 1 160 ? 8.690 -2.775 36.731 1.00 19.20 140 VAL B CA 1
ATOM 4178 C C . VAL B 1 160 ? 8.839 -1.964 35.444 1.00 21.59 140 VAL B C 1
ATOM 4179 O O . VAL B 1 160 ? 8.464 -0.794 35.403 1.00 21.77 140 VAL B O 1
ATOM 4183 N N . SER B 1 161 ? 9.414 -2.568 34.410 1.00 19.83 141 SER B N 1
ATOM 4184 C CA . SER B 1 161 ? 9.585 -1.880 33.135 1.00 25.17 141 SER B CA 1
ATOM 4185 C C . SER B 1 161 ? 8.889 -2.670 32.029 1.00 23.74 141 SER B C 1
ATOM 4186 O O . SER B 1 161 ? 9.160 -3.853 31.818 1.00 24.98 141 SER B O 1
ATOM 4189 N N . VAL B 1 162 ? 7.948 -2.019 31.358 1.00 21.26 142 VAL B N 1
ATOM 4190 C CA . VAL B 1 162 ? 7.142 -2.673 30.336 1.00 21.24 142 VAL B CA 1
ATOM 4191 C C . VAL B 1 162 ? 7.635 -2.280 28.950 1.00 22.33 142 VAL B C 1
ATOM 4192 O O . VAL B 1 162 ? 7.741 -1.085 28.631 1.00 21.64 142 VAL B O 1
ATOM 4196 N N . ASP B 1 163 ? 7.938 -3.284 28.135 1.00 22.63 143 ASP B N 1
ATOM 4197 C CA . ASP B 1 163 ? 8.244 -3.066 26.730 1.00 25.57 143 ASP B CA 1
ATOM 4198 C C . ASP B 1 163 ? 6.911 -2.905 26.009 1.00 24.45 143 ASP B C 1
ATOM 4199 O O . ASP B 1 163 ? 6.228 -3.894 25.720 1.00 24.44 143 ASP B O 1
ATOM 4204 N N . ARG B 1 164 ? 6.520 -1.663 25.738 1.00 20.60 144 ARG B N 1
ATOM 4205 C CA . ARG B 1 164 ? 5.184 -1.432 25.195 1.00 24.26 144 ARG B CA 1
ATOM 4206 C C . ARG B 1 164 ? 5.066 -1.722 23.701 1.00 23.54 144 ARG B C 1
ATOM 4207 O O . ARG B 1 164 ? 3.965 -1.726 23.152 1.00 24.57 144 ARG B O 1
ATOM 4215 N N . ARG B 1 165 ? 6.191 -1.970 23.043 1.00 22.70 145 ARG B N 1
ATOM 4216 C CA . ARG B 1 165 ? 6.150 -2.407 21.652 1.00 23.35 145 ARG B CA 1
ATOM 4217 C C . ARG B 1 165 ? 5.786 -3.881 21.539 1.00 26.65 145 ARG B C 1
ATOM 4218 O O . ARG B 1 165 ? 5.242 -4.314 20.524 1.00 29.39 145 ARG B O 1
ATOM 4226 N N . LEU B 1 166 ? 6.068 -4.661 22.577 1.00 22.71 146 LEU B N 1
ATOM 4227 C CA . LEU B 1 166 ? 5.811 -6.098 22.497 1.00 24.10 146 LEU B CA 1
ATOM 4228 C C . LEU B 1 166 ? 4.611 -6.531 23.341 1.00 25.06 146 LEU B C 1
ATOM 4229 O O . LEU B 1 166 ? 3.937 -7.517 23.031 1.00 24.25 146 LEU B O 1
ATOM 4234 N N . ALA B 1 167 ? 4.346 -5.783 24.402 1.00 21.98 147 ALA B N 1
ATOM 4235 C CA . ALA B 1 167 ? 3.262 -6.115 25.319 1.00 22.01 147 ALA B CA 1
ATOM 4236 C C . ALA B 1 167 ? 1.923 -6.126 24.600 1.00 25.18 147 ALA B C 1
ATOM 4237 O O . ALA B 1 167 ? 1.645 -5.255 23.778 1.00 25.58 147 ALA B O 1
ATOM 4239 N N . GLN B 1 168 ? 1.103 -7.121 24.921 1.00 23.65 148 GLN B N 1
ATOM 4240 C CA . GLN B 1 168 ? -0.246 -7.243 24.388 1.00 24.92 148 GLN B CA 1
ATOM 4241 C C . GLN B 1 168 ? -1.181 -7.616 25.533 1.00 26.27 148 GLN B C 1
ATOM 4242 O O . GLN B 1 168 ? -0.801 -8.383 26.417 1.00 22.73 148 GLN B O 1
ATOM 4248 N N . PHE B 1 169 ? -2.406 -7.100 25.511 1.00 23.92 149 PHE B N 1
ATOM 4249 C CA . PHE B 1 169 ? -3.352 -7.405 26.575 1.00 20.84 149 PHE B CA 1
ATOM 4250 C C . PHE B 1 169 ? -4.030 -8.737 26.347 1.00 23.58 149 PHE B C 1
ATOM 4251 O O . PHE B 1 169 ? -4.408 -9.054 25.229 1.00 22.38 149 PHE B O 1
ATOM 4259 N N . HIS B 1 170 ? -4.142 -9.516 27.418 1.00 24.63 150 HIS B N 1
ATOM 4260 C CA . HIS B 1 170 ? -4.820 -10.808 27.406 1.00 24.78 150 HIS B CA 1
ATOM 4261 C C . HIS B 1 170 ? -6.214 -10.620 26.831 1.00 21.53 150 HIS B C 1
ATOM 4262 O O . HIS B 1 170 ? -6.844 -9.587 27.056 1.00 22.34 150 HIS B O 1
ATOM 4269 N N . PRO B 1 171 ? -6.719 -11.625 26.103 1.00 22.68 151 PRO B N 1
ATOM 4270 C CA . PRO B 1 171 ? -8.042 -11.434 25.495 1.00 25.86 151 PRO B CA 1
ATOM 4271 C C . PRO B 1 171 ? -9.154 -11.167 26.517 1.00 27.70 151 PRO B C 1
ATOM 4272 O O . PRO B 1 171 ? -10.136 -10.519 26.168 1.00 25.53 151 PRO B O 1
ATOM 4276 N N . ALA B 1 172 ? -8.983 -11.603 27.765 1.00 25.82 152 ALA B N 1
ATOM 4277 C CA . ALA B 1 172 ? -10.024 -11.432 28.776 1.00 24.65 152 ALA B CA 1
ATOM 4278 C C . ALA B 1 172 ? -9.956 -10.087 29.495 1.00 26.54 152 ALA B C 1
ATOM 4279 O O . ALA B 1 172 ? -10.929 -9.661 30.112 1.00 25.61 152 ALA B O 1
ATOM 4281 N N . ALA B 1 173 ? -8.804 -9.424 29.444 1.00 26.41 153 ALA B N 1
ATOM 4282 C CA . ALA B 1 173 ? -8.619 -8.218 30.250 1.00 23.65 153 ALA B CA 1
ATOM 4283 C C . ALA B 1 173 ? -9.645 -7.135 29.924 1.00 25.21 153 ALA B C 1
ATOM 4284 O O . ALA B 1 173 ? -9.958 -6.892 28.761 1.00 29.05 153 ALA B O 1
ATOM 4286 N N . PRO B 1 174 ? -10.154 -6.462 30.958 1.00 27.55 154 PRO B N 1
ATOM 4287 C CA . PRO B 1 174 ? -11.068 -5.332 30.773 1.00 29.69 154 PRO B CA 1
ATOM 4288 C C . PRO B 1 174 ? -10.498 -4.279 29.819 1.00 28.66 154 PRO B C 1
ATOM 4289 O O . PRO B 1 174 ? -9.305 -3.978 29.861 1.00 24.79 154 PRO B O 1
ATOM 4293 N N . ASP B 1 175 ? -11.364 -3.726 28.977 1.00 25.99 155 ASP B N 1
ATOM 4294 C CA . ASP B 1 175 ? -11.037 -2.583 28.142 1.00 25.52 155 ASP B CA 1
ATOM 4295 C C . ASP B 1 175 ? -12.188 -1.592 28.287 1.00 30.59 155 ASP B C 1
ATOM 4296 O O . ASP B 1 175 ? -12.998 -1.433 27.377 1.00 31.37 155 ASP B O 1
ATOM 4301 N N . PRO B 1 176 ? -12.270 -0.922 29.442 1.00 28.78 156 PRO B N 1
ATOM 4302 C CA . PRO B 1 176 ? -13.481 -0.140 29.727 1.00 27.27 156 PRO B CA 1
ATOM 4303 C C . PRO B 1 176 ? -13.540 1.267 29.120 1.00 30.77 156 PRO B C 1
ATOM 4304 O O . PRO B 1 176 ? -14.592 1.898 29.227 1.00 30.28 156 PRO B O 1
ATOM 4308 N N . GLY B 1 177 ? -12.459 1.742 28.503 1.00 26.94 157 GLY B N 1
ATOM 4309 C CA . GLY B 1 177 ? -12.392 3.117 28.032 1.00 27.88 157 GLY B CA 1
ATOM 4310 C C . GLY B 1 177 ? -12.547 4.132 29.154 1.00 29.87 157 GLY B C 1
ATOM 4311 O O . GLY B 1 177 ? -12.324 3.819 30.322 1.00 30.33 157 GLY B O 1
ATOM 4312 N N . GLY B 1 178 ? -12.916 5.362 28.806 1.00 28.92 158 GLY B N 1
ATOM 4313 C CA . GLY B 1 178 ? -13.180 6.381 29.807 1.00 27.43 158 GLY B CA 1
ATOM 4314 C C . GLY B 1 178 ? -11.959 7.141 30.313 1.00 27.35 158 GLY B C 1
ATOM 4315 O O . GLY B 1 178 ? -12.056 7.853 31.304 1.00 28.16 158 GLY B O 1
ATOM 4316 N N . VAL B 1 179 ? -10.812 6.991 29.652 1.00 25.26 159 VAL B N 1
ATOM 4317 C CA . VAL B 1 179 ? -9.603 7.715 30.066 1.00 26.71 159 VAL B CA 1
ATOM 4318 C C . VAL B 1 179 ? -9.443 9.011 29.284 1.00 27.42 159 VAL B C 1
ATOM 4319 O O . VAL B 1 179 ? -9.603 9.022 28.072 1.00 27.01 159 VAL B O 1
ATOM 4323 N N . ARG B 1 180 ? -9.106 10.089 29.982 1.00 26.05 160 ARG B N 1
ATOM 4324 C CA . ARG B 1 180 ? -8.888 11.388 29.351 1.00 28.82 160 ARG B CA 1
ATOM 4325 C C . ARG B 1 180 ? -7.451 11.852 29.513 1.00 28.32 160 ARG B C 1
ATOM 4326 O O . ARG B 1 180 ? -6.768 11.502 30.482 1.00 28.56 160 ARG B O 1
ATOM 4334 N N . MET B 1 181 ? -7.013 12.683 28.581 1.00 27.65 161 MET B N 1
ATOM 4335 C CA . MET B 1 181 ? -5.734 13.360 28.703 1.00 29.60 161 MET B CA 1
ATOM 4336 C C . MET B 1 181 ? -5.967 14.609 29.540 1.00 33.26 161 MET B C 1
ATOM 4337 O O . MET B 1 181 ? -6.809 15.433 29.193 1.00 38.19 161 MET B O 1
ATOM 4342 N N . LEU B 1 182 ? -5.223 14.762 30.630 1.00 27.97 162 LEU B N 1
ATOM 4343 C CA . LEU B 1 182 ? -5.498 15.829 31.587 1.00 32.86 162 LEU B CA 1
ATOM 4344 C C . LEU B 1 182 ? -4.315 16.740 31.835 1.00 35.77 162 LEU B C 1
ATOM 4345 O O . LEU B 1 182 ? -3.160 16.311 31.806 1.00 34.06 162 LEU B O 1
ATOM 4350 N N . VAL B 1 183 ? -4.623 18.006 32.094 1.00 35.16 163 VAL B N 1
ATOM 4351 C CA . VAL B 1 183 ? -3.680 18.919 32.708 1.00 32.20 163 VAL B CA 1
ATOM 4352 C C . VAL B 1 183 ? -3.891 18.727 34.198 1.00 34.67 163 VAL B C 1
ATOM 4353 O O . VAL B 1 183 ? -4.926 19.121 34.737 1.00 33.50 163 VAL B O 1
ATOM 4357 N N . PRO B 1 184 ? -2.923 18.092 34.866 1.00 32.89 164 PRO B N 1
ATOM 4358 C CA . PRO B 1 184 ? -3.072 17.669 36.261 1.00 31.17 164 PRO B CA 1
ATOM 4359 C C . PRO B 1 184 ? -3.495 18.820 37.161 1.00 32.47 164 PRO B C 1
ATOM 4360 O O . PRO B 1 184 ? -4.450 18.684 37.919 1.00 34.19 164 PRO B O 1
ATOM 4364 N N . ALA B 1 185 ? -2.788 19.943 37.064 1.00 34.09 165 ALA B N 1
ATOM 4365 C CA . ALA B 1 185 ? -3.040 21.088 37.934 1.00 35.61 165 ALA B CA 1
ATOM 4366 C C . ALA B 1 185 ? -4.458 21.637 37.798 1.00 35.21 165 ALA B C 1
ATOM 4367 O O . ALA B 1 185 ? -4.954 22.292 38.705 1.00 36.26 165 ALA B O 1
ATOM 4369 N N . ASP B 1 186 ? -5.119 21.360 36.680 1.00 34.92 166 ASP B N 1
ATOM 4370 C CA . ASP B 1 186 ? -6.497 21.816 36.509 1.00 33.13 166 ASP B CA 1
ATOM 4371 C C . ASP B 1 186 ? -7.506 20.892 37.170 1.00 31.77 166 ASP B C 1
ATOM 4372 O O . ASP B 1 186 ? -8.716 21.093 37.061 1.00 34.09 166 ASP B O 1
ATOM 4377 N N . HIS B 1 187 ? -7.023 19.863 37.845 1.00 36.07 167 HIS B N 1
ATOM 4378 C CA . HIS B 1 187 ? -7.942 18.891 38.421 1.00 36.81 167 HIS B CA 1
ATOM 4379 C C . HIS B 1 187 ? -7.548 18.492 39.828 1.00 32.57 167 HIS B C 1
ATOM 4380 O O . HIS B 1 187 ? -7.724 17.333 40.218 1.00 32.99 167 HIS B O 1
ATOM 4387 N N . ARG B 1 188 ? -7.041 19.449 40.603 1.00 34.15 168 ARG B N 1
ATOM 4388 C CA . ARG B 1 188 ? -6.545 19.128 41.934 1.00 31.92 168 ARG B CA 1
ATOM 4389 C C . ARG B 1 188 ? -7.574 18.372 42.780 1.00 32.78 168 ARG B C 1
ATOM 4390 O O . ARG B 1 188 ? -7.259 17.346 43.377 1.00 32.46 168 ARG B O 1
ATOM 4398 N N . ASP B 1 189 ? -8.797 18.886 42.835 1.00 33.91 169 ASP B N 1
ATOM 4399 C CA . ASP B 1 189 ? -9.824 18.308 43.696 1.00 35.62 169 ASP B CA 1
ATOM 4400 C C . ASP B 1 189 ? -10.249 16.931 43.223 1.00 31.24 169 ASP B C 1
ATOM 4401 O O . ASP B 1 189 ? -10.495 16.025 44.028 1.00 31.27 169 ASP B O 1
ATOM 4406 N N . GLY B 1 190 ? -10.346 16.784 41.910 1.00 32.33 170 GLY B N 1
ATOM 4407 C CA . GLY B 1 190 ? -10.744 15.524 41.323 1.00 34.29 170 GLY B CA 1
ATOM 4408 C C . GLY B 1 190 ? -9.715 14.446 41.604 1.00 28.56 170 GLY B C 1
ATOM 4409 O O . GLY B 1 190 ? -10.071 13.323 41.939 1.00 25.12 170 GLY B O 1
ATOM 4410 N N . LEU B 1 191 ? -8.440 14.784 41.451 1.00 25.64 171 LEU B N 1
ATOM 4411 C CA . LEU B 1 191 ? -7.382 13.802 41.667 1.00 28.41 171 LEU B CA 1
ATOM 4412 C C . LEU B 1 191 ? -7.279 13.451 43.155 1.00 25.36 171 LEU B C 1
ATOM 4413 O O . LEU B 1 191 ? -7.124 12.286 43.522 1.00 25.99 171 LEU B O 1
ATOM 4418 N N . ALA B 1 192 ? -7.384 14.467 44.005 1.00 26.99 172 ALA B N 1
ATOM 4419 C CA . ALA B 1 192 ? -7.313 14.264 45.445 1.00 24.51 172 ALA B CA 1
ATOM 4420 C C . ALA B 1 192 ? -8.449 13.356 45.939 1.00 22.96 172 ALA B C 1
ATOM 4421 O O . ALA B 1 192 ? -8.274 12.574 46.866 1.00 26.62 172 ALA B O 1
ATOM 4423 N N . ASP B 1 193 ? -9.613 13.439 45.313 1.00 25.84 173 ASP B N 1
ATOM 4424 C CA . ASP B 1 193 ? -10.714 12.590 45.741 1.00 24.04 173 ASP B CA 1
ATOM 4425 C C . ASP B 1 193 ? -10.564 11.135 45.278 1.00 26.58 173 ASP B C 1
ATOM 4426 O O . ASP B 1 193 ? -10.971 10.209 45.974 1.00 25.37 173 ASP B O 1
ATOM 4431 N N . ILE B 1 194 ? -9.982 10.930 44.103 1.00 23.28 174 ILE B N 1
ATOM 4432 C CA . ILE B 1 194 ? -9.690 9.572 43.658 1.00 23.45 174 ILE B CA 1
ATOM 4433 C C . ILE B 1 194 ? -8.655 8.940 44.596 1.00 23.38 174 ILE B C 1
ATOM 4434 O O . ILE B 1 194 ? -8.790 7.786 45.007 1.00 21.15 174 ILE B O 1
ATOM 4439 N N . TYR B 1 195 ? -7.633 9.709 44.956 1.00 24.79 175 TYR B N 1
ATOM 4440 C CA . TYR B 1 195 ? -6.603 9.194 45.853 1.00 23.77 175 TYR B CA 1
ATOM 4441 C C . TYR B 1 195 ? -7.227 8.861 47.208 1.00 23.38 175 TYR B C 1
ATOM 4442 O O . TYR B 1 195 ? -6.952 7.812 47.799 1.00 20.14 175 TYR B O 1
ATOM 4451 N N . ASP B 1 196 ? -8.094 9.748 47.683 1.00 23.11 176 ASP B N 1
ATOM 4452 C CA . ASP B 1 196 ? -8.756 9.513 48.952 1.00 21.86 176 ASP B CA 1
ATOM 4453 C C . ASP B 1 196 ? -9.568 8.212 48.940 1.00 23.47 176 ASP B C 1
ATOM 4454 O O . ASP B 1 196 ? -9.569 7.473 49.915 1.00 26.05 176 ASP B O 1
ATOM 4459 N N . ARG B 1 197 ? -10.248 7.926 47.836 1.00 23.04 177 ARG B N 1
ATOM 4460 C CA . ARG B 1 197 ? -11.035 6.709 47.747 1.00 23.97 177 ARG B CA 1
ATOM 4461 C C . ARG B 1 197 ? -10.119 5.482 47.728 1.00 26.06 177 ARG B C 1
ATOM 4462 O O . ARG B 1 197 ? -10.391 4.472 48.388 1.00 23.81 177 ARG B O 1
ATOM 4470 N N . TRP B 1 198 ? -9.019 5.586 46.989 1.00 21.84 178 TRP B N 1
ATOM 4471 C CA . TRP B 1 198 ? -7.996 4.539 46.992 1.00 23.60 178 TRP B CA 1
ATOM 4472 C C . TRP B 1 198 ? -7.433 4.382 48.399 1.00 24.55 178 TRP B C 1
ATOM 4473 O O . TRP B 1 198 ? -7.303 3.264 48.906 1.00 26.60 178 TRP B O 1
ATOM 4484 N N . ARG B 1 199 ? -7.128 5.508 49.036 1.00 20.09 179 ARG B N 1
ATOM 4485 C CA . ARG B 1 199 ? -6.524 5.501 50.361 1.00 23.10 179 ARG B CA 1
ATOM 4486 C C . ARG B 1 199 ? -7.371 4.738 51.372 1.00 24.96 179 ARG B C 1
ATOM 4487 O O . ARG B 1 199 ? -6.855 3.941 52.149 1.00 24.52 179 ARG B O 1
ATOM 4495 N N . ARG B 1 200 ? -8.674 4.994 51.364 1.00 27.21 180 ARG B N 1
ATOM 4496 C CA . ARG B 1 200 ? -9.566 4.387 52.345 1.00 28.73 180 ARG B CA 1
ATOM 4497 C C . ARG B 1 200 ? -9.690 2.878 52.191 1.00 28.34 180 ARG B C 1
ATOM 4498 O O . ARG B 1 200 ? -10.076 2.186 53.132 1.00 28.90 180 ARG B O 1
ATOM 4506 N N . ARG B 1 201 ? -9.373 2.338 51.024 1.00 28.18 181 ARG B N 1
ATOM 4507 C CA . ARG B 1 201 ? -9.490 0.890 50.916 1.00 29.60 181 ARG B CA 1
ATOM 4508 C C . ARG B 1 201 ? -8.179 0.149 50.742 1.00 26.15 181 ARG B C 1
ATOM 4509 O O . ARG B 1 201 ? -8.182 -1.069 50.578 1.00 29.50 181 ARG B O 1
ATOM 4517 N N . THR B 1 202 ? -7.065 0.870 50.804 1.00 24.96 182 THR B N 1
ATOM 4518 C CA . THR B 1 202 ? -5.755 0.246 50.629 1.00 22.37 182 THR B CA 1
ATOM 4519 C C . THR B 1 202 ? -4.860 0.392 51.847 1.00 22.17 182 THR B C 1
ATOM 4520 O O . THR B 1 202 ? -4.470 1.501 52.220 1.00 24.98 182 THR B O 1
ATOM 4524 N N . PRO B 1 203 ? -4.533 -0.732 52.492 1.00 22.82 183 PRO B N 1
ATOM 4525 C CA . PRO B 1 203 ? -3.611 -0.638 53.622 1.00 21.56 183 PRO B CA 1
ATOM 4526 C C . PRO B 1 203 ? -2.302 -0.036 53.142 1.00 21.16 183 PRO B C 1
ATOM 4527 O O . PRO B 1 203 ? -1.820 -0.435 52.094 1.00 21.47 183 PRO B O 1
ATOM 4531 N N . GLY B 1 204 ? -1.741 0.914 53.885 1.00 21.00 184 GLY B N 1
ATOM 4532 C CA . GLY B 1 204 ? -0.573 1.636 53.414 1.00 22.00 184 GLY B CA 1
ATOM 4533 C C . GLY B 1 204 ? -0.958 3.007 52.887 1.00 22.44 184 GLY B C 1
ATOM 4534 O O . GLY B 1 204 ? -0.114 3.897 52.742 1.00 24.15 184 GLY B O 1
ATOM 4535 N N . GLY B 1 205 ? -2.241 3.186 52.603 1.00 21.57 185 GLY B N 1
ATOM 4536 C CA . GLY B 1 205 ? -2.754 4.502 52.268 1.00 23.71 185 GLY B CA 1
ATOM 4537 C C . GLY B 1 205 ? -2.425 5.519 53.351 1.00 22.68 185 GLY B C 1
ATOM 4538 O O . GLY B 1 205 ? -2.495 5.205 54.539 1.00 21.72 185 GLY B O 1
ATOM 4539 N N . LEU B 1 206 ? -2.056 6.737 52.949 1.00 22.56 186 LEU B N 1
ATOM 4540 C CA . LEU B 1 206 ? -1.780 7.824 53.899 1.00 20.00 186 LEU B CA 1
ATOM 4541 C C . LEU B 1 206 ? -2.598 9.033 53.508 1.00 22.45 186 LEU B C 1
ATOM 4542 O O . LEU B 1 206 ? -2.712 9.340 52.321 1.00 23.59 186 LEU B O 1
ATOM 4547 N N . VAL B 1 207 ? -3.131 9.748 54.495 1.00 21.09 187 VAL B N 1
ATOM 4548 C CA . VAL B 1 207 ? -3.798 11.007 54.197 1.00 24.84 187 VAL B CA 1
ATOM 4549 C C . VAL B 1 207 ? -2.772 11.938 53.571 1.00 22.10 187 VAL B C 1
ATOM 4550 O O . VAL B 1 207 ? -1.650 12.045 54.054 1.00 25.12 187 VAL B O 1
ATOM 4554 N N . ARG B 1 208 ? -3.147 12.574 52.471 1.00 25.66 188 ARG B N 1
ATOM 4555 C CA . ARG B 1 208 ? -2.237 13.454 51.754 1.00 23.74 188 ARG B CA 1
ATOM 4556 C C . ARG B 1 208 ? -2.787 14.869 51.835 1.00 25.24 188 ARG B C 1
ATOM 4557 O O . ARG B 1 208 ? -3.747 15.193 51.151 1.00 24.64 188 ARG B O 1
ATOM 4565 N N . PRO B 1 209 ? -2.194 15.708 52.692 1.00 23.76 189 PRO B N 1
ATOM 4566 C CA . PRO B 1 209 ? -2.701 17.067 52.888 1.00 25.47 189 PRO B CA 1
ATOM 4567 C C . PRO B 1 209 ? -2.543 17.910 51.628 1.00 29.74 189 PRO B C 1
ATOM 4568 O O . PRO B 1 209 ? -1.752 17.562 50.739 1.00 22.48 189 PRO B O 1
ATOM 4572 N N . ASP B 1 210 ? -3.299 19.005 51.576 1.00 27.73 190 ASP B N 1
ATOM 4573 C CA . ASP B 1 210 ? -3.283 19.936 50.464 1.00 28.27 190 ASP B CA 1
ATOM 4574 C C . ASP B 1 210 ? -1.875 20.356 50.082 1.00 26.17 190 ASP B C 1
ATOM 4575 O O . ASP B 1 210 ? -1.548 20.409 48.896 1.00 29.84 190 ASP B O 1
ATOM 4580 N N . ALA B 1 211 ? -1.047 20.668 51.078 1.00 24.23 191 ALA B N 1
ATOM 4581 C CA . ALA B 1 211 ? 0.289 21.184 50.782 1.00 29.34 191 ALA B CA 1
ATOM 4582 C C . ALA B 1 211 ? 1.085 20.213 49.903 1.00 28.39 191 ALA B C 1
ATOM 4583 O O . ALA B 1 211 ? 1.868 20.631 49.047 1.00 23.96 191 ALA B O 1
ATOM 4585 N N . LEU B 1 212 ? 0.872 18.918 50.111 1.00 24.48 192 LEU B N 1
ATOM 4586 C CA . LEU B 1 212 ? 1.577 17.902 49.338 1.00 24.94 192 LEU B CA 1
ATOM 4587 C C . LEU B 1 212 ? 1.029 17.866 47.921 1.00 25.14 192 LEU B C 1
ATOM 4588 O O . LEU B 1 212 ? 1.788 17.791 46.955 1.00 24.62 192 LEU B O 1
ATOM 4593 N N . TRP B 1 213 ? -0.297 17.930 47.801 1.00 26.57 193 TRP B N 1
ATOM 4594 C CA . TRP B 1 213 ? -0.930 17.979 46.490 1.00 27.67 193 TRP B CA 1
ATOM 4595 C C . TRP B 1 213 ? -0.440 19.176 45.684 1.00 28.91 193 TRP B C 1
ATOM 4596 O O . TRP B 1 213 ? -0.085 19.036 44.512 1.00 26.79 193 TRP B O 1
ATOM 4607 N N . ASP B 1 214 ? -0.425 20.350 46.317 1.00 27.33 194 ASP B N 1
ATOM 4608 C CA . ASP B 1 214 ? 0.009 21.570 45.645 1.00 27.02 194 ASP B CA 1
ATOM 4609 C C . ASP B 1 214 ? 1.446 21.450 45.169 1.00 30.13 194 ASP B C 1
ATOM 4610 O O . ASP B 1 214 ? 1.794 21.920 44.087 1.00 26.66 194 ASP B O 1
ATOM 4615 N N . ASP B 1 215 ? 2.288 20.824 45.985 1.00 27.40 195 ASP B N 1
ATOM 4616 C CA . ASP B 1 215 ? 3.688 20.681 45.628 1.00 25.21 195 ASP B CA 1
ATOM 4617 C C . ASP B 1 215 ? 3.846 19.707 44.473 1.00 28.54 195 ASP B C 1
ATOM 4618 O O . ASP B 1 215 ? 4.624 19.948 43.566 1.00 29.21 195 ASP B O 1
ATOM 4623 N N . LEU B 1 216 ? 3.111 18.600 44.516 1.00 26.33 196 LEU B N 1
ATOM 4624 C CA . LEU B 1 216 ? 3.141 17.627 43.432 1.00 31.91 196 LEU B CA 1
ATOM 4625 C C . LEU B 1 216 ? 2.764 18.286 42.099 1.00 30.31 196 LEU B C 1
ATOM 4626 O O . LEU B 1 216 ? 3.486 18.180 41.114 1.00 30.49 196 LEU B O 1
ATOM 4631 N N . LEU B 1 217 ? 1.632 18.978 42.084 1.00 29.37 197 LEU B N 1
ATOM 4632 C CA . LEU B 1 217 ? 1.101 19.552 40.848 1.00 30.76 197 LEU B CA 1
ATOM 4633 C C . LEU B 1 217 ? 1.827 20.830 40.403 1.00 34.78 197 LEU B C 1
ATOM 4634 O O . LEU B 1 217 ? 1.699 21.248 39.255 1.00 34.96 197 LEU B O 1
ATOM 4639 N N . ALA B 1 218 ? 2.582 21.450 41.309 1.00 32.18 198 ALA B N 1
ATOM 4640 C CA . ALA B 1 218 ? 3.441 22.566 40.930 1.00 35.94 198 ALA B CA 1
ATOM 4641 C C . ALA B 1 218 ? 4.437 22.088 39.884 1.00 37.75 198 ALA B C 1
ATOM 4642 O O . ALA B 1 218 ? 4.825 22.841 38.995 1.00 36.01 198 ALA B O 1
ATOM 4644 N N . ASP B 1 219 ? 4.840 20.827 39.999 1.00 35.18 199 ASP B N 1
ATOM 4645 C CA . ASP B 1 219 ? 5.734 20.206 39.027 1.00 37.12 199 ASP B CA 1
ATOM 4646 C C . ASP B 1 219 ? 6.959 21.081 38.755 1.00 44.72 199 ASP B C 1
ATOM 4647 O O . ASP B 1 219 ? 7.193 21.513 37.624 1.00 41.65 199 ASP B O 1
ATOM 4652 N N . ARG B 1 220 ? 7.726 21.340 39.808 1.00 46.79 200 ARG B N 1
ATOM 4653 C CA . ARG B 1 220 ? 8.953 22.121 39.711 1.00 49.77 200 ARG B CA 1
ATOM 4654 C C . ARG B 1 220 ? 10.047 21.308 39.042 1.00 46.88 200 ARG B C 1
ATOM 4655 O O . ARG B 1 220 ? 10.207 20.123 39.333 1.00 49.66 200 ARG B O 1
ATOM 4663 N N . PRO B 1 221 ? 10.808 21.952 38.144 1.00 50.26 201 PRO B N 1
ATOM 4664 C CA . PRO B 1 221 ? 11.893 21.335 37.372 1.00 50.70 201 PRO B CA 1
ATOM 4665 C C . PRO B 1 221 ? 12.851 20.474 38.209 1.00 52.70 201 PRO B C 1
ATOM 4666 O O . PRO B 1 221 ? 13.302 19.435 37.728 1.00 55.42 201 PRO B O 1
ATOM 4670 N N . GLU B 1 222 ? 13.142 20.890 39.437 1.00 55.78 202 GLU B N 1
ATOM 4671 C CA . GLU B 1 222 ? 14.002 20.114 40.333 1.00 59.12 202 GLU B CA 1
ATOM 4672 C C . GLU B 1 222 ? 13.411 18.741 40.666 1.00 63.21 202 GLU B C 1
ATOM 4673 O O . GLU B 1 222 ? 14.144 17.757 40.825 1.00 62.60 202 GLU B O 1
ATOM 4679 N N . SER B 1 223 ? 12.111 18.649 40.568 1.00 62.26 203 SER B N 1
ATOM 4680 C CA . SER B 1 223 ? 11.338 17.569 41.103 1.00 61.11 203 SER B CA 1
ATOM 4681 C C . SER B 1 223 ? 11.334 16.389 40.173 1.00 62.29 203 SER B C 1
ATOM 4682 O O . SER B 1 223 ? 10.563 15.500 40.344 1.00 64.69 203 SER B O 1
ATOM 4685 N N . ARG B 1 224 ? 12.184 16.416 39.162 1.00 61.78 204 ARG B N 1
ATOM 4686 C CA . ARG B 1 224 ? 12.051 15.525 38.016 1.00 58.82 204 ARG B CA 1
ATOM 4687 C C . ARG B 1 224 ? 13.174 14.488 37.938 1.00 64.85 204 ARG B C 1
ATOM 4688 O O . ARG B 1 224 ? 14.335 14.818 37.693 1.00 64.68 204 ARG B O 1
ATOM 4696 N N . ARG B 1 225 ? 12.807 13.232 38.181 1.00 70.10 205 ARG B N 1
ATOM 4697 C CA . ARG B 1 225 ? 13.751 12.118 38.170 1.00 74.33 205 ARG B CA 1
ATOM 4698 C C . ARG B 1 225 ? 13.441 11.150 37.022 1.00 77.49 205 ARG B C 1
ATOM 4699 O O . ARG B 1 225 ? 14.105 10.118 36.858 1.00 80.63 205 ARG B O 1
ATOM 4707 N N . GLY B 1 226 ? 12.404 11.487 36.278 1.00 71.40 206 GLY B N 1
ATOM 4708 C CA . GLY B 1 226 ? 11.994 10.774 35.096 1.00 57.82 206 GLY B CA 1
ATOM 4709 C C . GLY B 1 226 ? 12.031 11.691 33.902 1.00 57.93 206 GLY B C 1
ATOM 4710 O O . GLY B 1 226 ? 11.683 11.301 32.834 1.00 57.60 206 GLY B O 1
ATOM 4711 N N . GLY B 1 227 ? 12.448 12.923 34.111 1.00 61.65 207 GLY B N 1
ATOM 4712 C CA . GLY B 1 227 ? 12.647 13.903 33.065 1.00 54.48 207 GLY B CA 1
ATOM 4713 C C . GLY B 1 227 ? 11.318 14.511 32.746 1.00 48.27 207 GLY B C 1
ATOM 4714 O O . GLY B 1 227 ? 10.352 13.837 32.798 1.00 55.63 207 GLY B O 1
ATOM 4715 N N . GLY B 1 228 ? 11.266 15.782 32.405 1.00 47.59 208 GLY B N 1
ATOM 4716 C CA . GLY B 1 228 ? 10.179 16.387 31.650 1.00 40.58 208 GLY B CA 1
ATOM 4717 C C . GLY B 1 228 ? 8.865 16.675 32.344 1.00 40.97 208 GLY B C 1
ATOM 4718 O O . GLY B 1 228 ? 8.560 16.094 33.320 1.00 37.78 208 GLY B O 1
ATOM 4719 N N . GLU B 1 229 ? 8.085 17.565 31.779 1.00 36.22 209 GLU B N 1
ATOM 4720 C CA . GLU B 1 229 ? 6.863 18.059 32.394 1.00 37.44 209 GLU B CA 1
ATOM 4721 C C . GLU B 1 229 ? 5.788 16.974 32.543 1.00 34.52 209 GLU B C 1
ATOM 4722 O O . GLU B 1 229 ? 5.613 16.114 31.668 1.00 32.40 209 GLU B O 1
ATOM 4728 N N . LEU B 1 230 ? 5.068 17.044 33.657 1.00 30.84 210 LEU B N 1
ATOM 4729 C CA . LEU B 1 230 ? 4.052 16.064 34.038 1.00 29.01 210 LEU B CA 1
ATOM 4730 C C . LEU B 1 230 ? 2.932 15.901 33.004 1.00 35.15 210 LEU B C 1
ATOM 4731 O O . LEU B 1 230 ? 2.354 16.888 32.527 1.00 34.37 210 LEU B O 1
ATOM 4736 N N . PHE B 1 231 ? 2.655 14.648 32.645 1.00 29.71 211 PHE B N 1
ATOM 4737 C CA . PHE B 1 231 ? 1.446 14.281 31.912 1.00 29.75 211 PHE B CA 1
ATOM 4738 C C . PHE B 1 231 ? 0.493 13.583 32.885 1.00 28.68 211 PHE B C 1
ATOM 4739 O O . PHE B 1 231 ? 0.918 13.060 33.910 1.00 26.15 211 PHE B O 1
ATOM 4747 N N . ALA B 1 232 ? -0.792 13.558 32.555 1.00 27.75 212 ALA B N 1
ATOM 4748 C CA . ALA B 1 232 ? -1.761 12.837 33.367 1.00 26.20 212 ALA B CA 1
ATOM 4749 C C . ALA B 1 232 ? -2.850 12.185 32.510 1.00 27.02 212 ALA B C 1
ATOM 4750 O O . ALA B 1 232 ? -3.384 12.793 31.572 1.00 24.22 212 ALA B O 1
ATOM 4752 N N . PHE B 1 233 ? -3.158 10.938 32.833 1.00 21.67 213 PHE B N 1
ATOM 4753 C CA . PHE B 1 233 ? -4.327 10.251 32.295 1.00 21.46 213 PHE B CA 1
ATOM 4754 C C . PHE B 1 233 ? -5.375 10.214 33.395 1.00 25.32 213 PHE B C 1
ATOM 4755 O O . PHE B 1 233 ? -5.065 9.875 34.547 1.00 24.09 213 PHE B O 1
ATOM 4763 N N . GLY B 1 234 ? -6.613 10.542 33.049 1.00 24.13 214 GLY B N 1
ATOM 4764 C CA . GLY B 1 234 ? -7.672 10.612 34.034 1.00 23.29 214 GLY B CA 1
ATOM 4765 C C . GLY B 1 234 ? -8.836 9.699 33.713 1.00 22.16 214 GLY B C 1
ATOM 4766 O O . GLY B 1 234 ? -9.237 9.570 32.568 1.00 23.57 214 GLY B O 1
ATOM 4767 N N . HIS B 1 235 ? -9.380 9.069 34.745 1.00 23.44 215 HIS B N 1
ATOM 4768 C CA . HIS B 1 235 ? -10.512 8.171 34.609 1.00 24.08 215 HIS B CA 1
ATOM 4769 C C . HIS B 1 235 ? -11.387 8.474 35.806 1.00 24.79 215 HIS B C 1
ATOM 4770 O O . HIS B 1 235 ? -10.910 9.018 36.801 1.00 24.88 215 HIS B O 1
ATOM 4777 N N . GLN B 1 236 ? -12.665 8.129 35.721 1.00 26.95 216 GLN B N 1
ATOM 4778 C CA . GLN B 1 236 ? -13.575 8.387 36.829 1.00 29.44 216 GLN B CA 1
ATOM 4779 C C . GLN B 1 236 ? -13.036 7.838 38.156 1.00 26.44 216 GLN B C 1
ATOM 4780 O O . GLN B 1 236 ? -13.210 8.450 39.209 1.00 25.98 216 GLN B O 1
ATOM 4786 N N . ASP B 1 237 ? -12.399 6.676 38.092 1.00 26.35 217 ASP B N 1
ATOM 4787 C CA . ASP B 1 237 ? -11.975 5.945 39.285 1.00 24.44 217 ASP B CA 1
ATOM 4788 C C . ASP B 1 237 ? -10.467 5.687 39.334 1.00 26.67 217 ASP B C 1
ATOM 4789 O O . ASP B 1 237 ? -10.021 4.731 39.973 1.00 22.29 217 ASP B O 1
ATOM 4794 N N . GLY B 1 238 ? -9.690 6.538 38.674 1.00 23.79 218 GLY B N 1
ATOM 4795 C CA . GLY B 1 238 ? -8.250 6.384 38.686 1.00 23.12 218 GLY B CA 1
ATOM 4796 C C . GLY B 1 238 ? -7.532 7.454 37.891 1.00 23.11 218 GLY B C 1
ATOM 4797 O O . GLY B 1 238 ? -8.123 8.133 37.041 1.00 25.56 218 GLY B O 1
ATOM 4798 N N . TYR B 1 239 ? -6.242 7.602 38.160 1.00 19.40 219 TYR B N 1
ATOM 4799 C CA . TYR B 1 239 ? -5.394 8.490 37.370 1.00 22.18 219 TYR B CA 1
ATOM 4800 C C . TYR B 1 239 ? -3.978 7.935 37.303 1.00 23.17 219 TYR B C 1
ATOM 4801 O O . TYR B 1 239 ? -3.556 7.144 38.168 1.00 22.52 219 TYR B O 1
ATOM 4810 N N . ALA B 1 240 ? -3.245 8.359 36.276 1.00 22.17 220 ALA B N 1
ATOM 4811 C CA . ALA B 1 240 ? -1.816 8.087 36.191 1.00 25.32 220 ALA B CA 1
ATOM 4812 C C . ALA B 1 240 ? -1.071 9.366 35.851 1.00 25.37 220 ALA B C 1
ATOM 4813 O O . ALA B 1 240 ? -1.400 10.032 34.869 1.00 25.03 220 ALA B O 1
ATOM 4815 N N . LEU B 1 241 ? -0.091 9.715 36.681 1.00 24.05 221 LEU B N 1
ATOM 4816 C CA . LEU B 1 241 ? 0.805 10.829 36.404 1.00 24.90 221 LEU B CA 1
ATOM 4817 C C . LEU B 1 241 ? 2.130 10.253 35.909 1.00 25.59 221 LEU B C 1
ATOM 4818 O O . LEU B 1 241 ? 2.686 9.342 36.522 1.00 22.36 221 LEU B O 1
ATOM 4823 N N . TYR B 1 242 ? 2.647 10.780 34.808 1.00 23.61 222 TYR B N 1
ATOM 4824 C CA . TYR B 1 242 ? 3.902 10.265 34.269 1.00 24.77 222 TYR B CA 1
ATOM 4825 C C . TYR B 1 242 ? 4.707 11.359 33.588 1.00 26.22 222 TYR B C 1
ATOM 4826 O O . TYR B 1 242 ? 4.200 12.453 33.348 1.00 24.20 222 TYR B O 1
ATOM 4835 N N . ARG B 1 243 ? 5.971 11.057 33.309 1.00 25.62 223 ARG B N 1
ATOM 4836 C CA . ARG B 1 243 ? 6.873 11.978 32.618 1.00 28.48 223 ARG B CA 1
ATOM 4837 C C . ARG B 1 243 ? 7.518 11.168 31.528 1.00 32.74 223 ARG B C 1
ATOM 4838 O O . ARG B 1 243 ? 7.632 9.940 31.649 1.00 26.36 223 ARG B O 1
ATOM 4846 N N . VAL B 1 244 ? 7.944 11.855 30.471 1.00 27.32 224 VAL B N 1
ATOM 4847 C CA . VAL B 1 244 ? 8.673 11.225 29.378 1.00 31.17 224 VAL B CA 1
ATOM 4848 C C . VAL B 1 244 ? 10.119 11.690 29.406 1.00 37.23 224 VAL B C 1
ATOM 4849 O O . VAL B 1 244 ? 10.413 12.877 29.630 1.00 33.76 224 VAL B O 1
ATOM 4853 N N . ASP B 1 245 ? 11.017 10.740 29.191 1.00 34.90 225 ASP B N 1
ATOM 4854 C CA . ASP B 1 245 ? 12.446 11.001 29.200 1.00 45.43 225 ASP B CA 1
ATOM 4855 C C . ASP B 1 245 ? 13.060 10.569 27.870 1.00 50.89 225 ASP B C 1
ATOM 4856 O O . ASP B 1 245 ? 12.638 9.575 27.279 1.00 46.88 225 ASP B O 1
ATOM 4861 N N . ARG B 1 246 ? 14.053 11.324 27.411 1.00 59.78 226 ARG B N 1
ATOM 4862 C CA . ARG B 1 246 ? 14.736 11.057 26.150 1.00 61.34 226 ARG B CA 1
ATOM 4863 C C . ARG B 1 246 ? 16.124 10.503 26.443 1.00 64.49 226 ARG B C 1
ATOM 4864 O O . ARG B 1 246 ? 16.809 10.979 27.350 1.00 65.45 226 ARG B O 1
ATOM 4872 N N . GLY B 1 247 ? 16.539 9.494 25.684 1.00 69.19 227 GLY B N 1
ATOM 4873 C CA . GLY B 1 247 ? 17.878 8.950 25.820 1.00 75.47 227 GLY B CA 1
ATOM 4874 C C . GLY B 1 247 ? 18.853 9.736 24.962 1.00 78.34 227 GLY B C 1
ATOM 4875 O O . GLY B 1 247 ? 18.435 10.549 24.132 1.00 77.42 227 GLY B O 1
ATOM 4876 N N . PRO B 1 248 ? 20.161 9.498 25.153 1.00 83.10 228 PRO B N 1
ATOM 4877 C CA . PRO B 1 248 ? 21.176 10.200 24.355 1.00 81.88 228 PRO B CA 1
ATOM 4878 C C . PRO B 1 248 ? 20.921 9.983 22.864 1.00 82.76 228 PRO B C 1
ATOM 4879 O O . PRO B 1 248 ? 20.864 10.942 22.087 1.00 80.93 228 PRO B O 1
ATOM 4883 N N . ASP B 1 249 ? 20.753 8.716 22.492 1.00 80.74 229 ASP B N 1
ATOM 4884 C CA . ASP B 1 249 ? 20.396 8.306 21.136 1.00 80.88 229 ASP B CA 1
ATOM 4885 C C . ASP B 1 249 ? 19.130 8.985 20.605 1.00 81.58 229 ASP B C 1
ATOM 4886 O O . ASP B 1 249 ? 19.051 9.328 19.425 1.00 82.52 229 ASP B O 1
ATOM 4891 N N . GLY B 1 250 ? 18.138 9.161 21.476 1.00 81.43 230 GLY B N 1
ATOM 4892 C CA . GLY B 1 250 ? 16.886 9.793 21.096 1.00 76.33 230 GLY B CA 1
ATOM 4893 C C . GLY B 1 250 ? 15.684 8.902 21.353 1.00 73.28 230 GLY B C 1
ATOM 4894 O O . GLY B 1 250 ? 14.590 9.165 20.850 1.00 69.37 230 GLY B O 1
ATOM 4895 N N . ARG B 1 251 ? 15.897 7.850 22.143 1.00 72.61 231 ARG B N 1
ATOM 4896 C CA . ARG B 1 251 ? 14.854 6.885 22.487 1.00 64.92 231 ARG B CA 1
ATOM 4897 C C . ARG B 1 251 ? 14.027 7.332 23.696 1.00 62.16 231 ARG B C 1
ATOM 4898 O O . ARG B 1 251 ? 14.564 7.501 24.794 1.00 61.80 231 ARG B O 1
ATOM 4906 N N . ARG B 1 252 ? 12.718 7.492 23.497 1.00 55.77 232 ARG B N 1
ATOM 4907 C CA . ARG B 1 252 ? 11.821 7.956 24.557 1.00 46.86 232 ARG B CA 1
ATOM 4908 C C . ARG B 1 252 ? 11.353 6.852 25.524 1.00 40.64 232 ARG B C 1
ATOM 4909 O O . ARG B 1 252 ? 10.967 5.764 25.098 1.00 39.33 232 ARG B O 1
ATOM 4917 N N . SER B 1 253 ? 11.369 7.159 26.822 1.00 36.34 233 SER B N 1
ATOM 4918 C CA . SER B 1 253 ? 10.785 6.311 27.854 1.00 30.29 233 SER B CA 1
ATOM 4919 C C . SER B 1 253 ? 9.746 7.075 28.680 1.00 33.42 233 SER B C 1
ATOM 4920 O O . SER B 1 253 ? 9.837 8.288 28.825 1.00 29.96 233 SER B O 1
ATOM 4923 N N . ALA B 1 254 ? 8.759 6.371 29.226 1.00 25.40 234 ALA B N 1
ATOM 4924 C CA . ALA B 1 254 ? 7.832 7.013 30.144 1.00 25.38 234 ALA B CA 1
ATOM 4925 C C . ALA B 1 254 ? 8.036 6.484 31.550 1.00 27.17 234 ALA B C 1
ATOM 4926 O O . ALA B 1 254 ? 8.098 5.270 31.771 1.00 25.47 234 ALA B O 1
ATOM 4928 N N . HIS B 1 255 ? 8.170 7.394 32.503 1.00 24.47 235 HIS B N 1
ATOM 4929 C CA . HIS B 1 255 ? 8.186 6.975 33.888 1.00 24.84 235 HIS B CA 1
ATOM 4930 C C . HIS B 1 255 ? 6.911 7.390 34.599 1.00 25.29 235 HIS B C 1
ATOM 4931 O O . HIS B 1 255 ? 6.610 8.582 34.753 1.00 23.01 235 HIS B O 1
ATOM 4938 N N . VAL B 1 256 ? 6.157 6.391 35.024 1.00 21.79 236 VAL B N 1
ATOM 4939 C CA . VAL B 1 256 ? 4.955 6.644 35.790 1.00 23.54 236 VAL B CA 1
ATOM 4940 C C . VAL B 1 256 ? 5.341 7.100 37.185 1.00 24.79 236 VAL B C 1
ATOM 4941 O O . VAL B 1 256 ? 6.016 6.377 37.920 1.00 25.59 236 VAL B O 1
ATOM 4945 N N . VAL B 1 257 ? 4.930 8.311 37.543 1.00 21.59 237 VAL B N 1
ATOM 4946 C CA . VAL B 1 257 ? 5.264 8.855 38.852 1.00 23.32 237 VAL B CA 1
ATOM 4947 C C . VAL B 1 257 ? 4.289 8.285 39.875 1.00 24.83 237 VAL B C 1
ATOM 4948 O O . VAL B 1 257 ? 4.656 7.958 40.999 1.00 24.16 237 VAL B O 1
ATOM 4952 N N . GLU B 1 258 ? 3.044 8.133 39.457 1.00 21.61 238 GLU B N 1
ATOM 4953 C CA . GLU B 1 258 ? 2.008 7.703 40.369 1.00 25.82 238 GLU B CA 1
ATOM 4954 C C . GLU B 1 258 ? 0.828 7.196 39.557 1.00 25.76 238 GLU B C 1
ATOM 4955 O O . GLU B 1 258 ? 0.381 7.855 38.611 1.00 23.81 238 GLU B O 1
ATOM 4961 N N . LEU B 1 259 ? 0.361 5.998 39.889 1.00 20.75 239 LEU B N 1
ATOM 4962 C CA . LEU B 1 259 ? -0.855 5.446 39.298 1.00 22.51 239 LEU B CA 1
ATOM 4963 C C . LEU B 1 259 ? -1.763 4.965 40.433 1.00 24.32 239 LEU B C 1
ATOM 4964 O O . LEU B 1 259 ? -1.428 4.038 41.179 1.00 19.97 239 LEU B O 1
ATOM 4969 N N . THR B 1 260 ? -2.907 5.617 40.560 1.00 22.74 240 THR B N 1
ATOM 4970 C CA . THR B 1 260 ? -3.828 5.372 41.657 1.00 20.81 240 THR B CA 1
ATOM 4971 C C . THR B 1 260 ? -5.185 4.974 41.085 1.00 24.61 240 THR B C 1
ATOM 4972 O O . THR B 1 260 ? -5.842 5.758 40.392 1.00 24.20 240 THR B O 1
ATOM 4976 N N . ALA B 1 261 ? -5.591 3.739 41.351 1.00 19.59 241 ALA B N 1
ATOM 4977 C CA . ALA B 1 261 ? -6.802 3.197 40.750 1.00 25.07 241 ALA B CA 1
ATOM 4978 C C . ALA B 1 261 ? -7.710 2.609 41.818 1.00 28.72 241 ALA B C 1
ATOM 4979 O O . ALA B 1 261 ? -7.288 1.738 42.590 1.00 22.28 241 ALA B O 1
ATOM 4981 N N . VAL B 1 262 ? -8.952 3.081 41.845 1.00 25.48 242 VAL B N 1
ATOM 4982 C CA . VAL B 1 262 ? -9.933 2.610 42.811 1.00 30.41 242 VAL B CA 1
ATOM 4983 C C . VAL B 1 262 ? -10.559 1.298 42.362 1.00 29.91 242 VAL B C 1
ATOM 4984 O O . VAL B 1 262 ? -10.974 0.501 43.183 1.00 34.08 242 VAL B O 1
ATOM 4988 N N . THR B 1 263 ? -10.637 1.079 41.058 1.00 27.14 243 THR B N 1
ATOM 4989 C CA . THR B 1 263 ? -11.238 -0.149 40.529 1.00 29.94 243 THR B CA 1
ATOM 4990 C C . THR B 1 263 ? -10.289 -0.841 39.570 1.00 27.38 243 THR B C 1
ATOM 4991 O O . THR B 1 263 ? -9.390 -0.204 39.017 1.00 24.39 243 THR B O 1
ATOM 4995 N N . ALA B 1 264 ? -10.505 -2.140 39.374 1.00 25.15 244 ALA B N 1
ATOM 4996 C CA . ALA B 1 264 ? -9.760 -2.921 38.400 1.00 29.05 244 ALA B CA 1
ATOM 4997 C C . ALA B 1 264 ? -9.966 -2.391 36.979 1.00 26.29 244 ALA B C 1
ATOM 4998 O O . ALA B 1 264 ? -9.054 -2.440 36.156 1.00 24.68 244 ALA B O 1
ATOM 5000 N N . ASP B 1 265 ? -11.167 -1.894 36.692 1.00 26.92 245 ASP B N 1
ATOM 5001 C CA . ASP B 1 265 ? -11.458 -1.289 35.395 1.00 26.53 245 ASP B CA 1
ATOM 5002 C C . ASP B 1 265 ? -10.539 -0.112 35.142 1.00 25.10 245 ASP B C 1
ATOM 5003 O O . ASP B 1 265 ? -9.946 -0.003 34.079 1.00 25.42 245 ASP B O 1
ATOM 5008 N N . ALA B 1 266 ? -10.448 0.772 36.125 1.00 22.62 246 ALA B N 1
ATOM 5009 C CA . ALA B 1 266 ? -9.628 1.966 36.001 1.00 22.69 246 ALA B CA 1
ATOM 5010 C C . ALA B 1 266 ? -8.155 1.608 35.808 1.00 24.82 246 ALA B C 1
ATOM 5011 O O . ALA B 1 266 ? -7.479 2.175 34.952 1.00 23.64 246 ALA B O 1
ATOM 5013 N N . HIS B 1 267 ? -7.662 0.669 36.613 1.00 21.60 247 HIS B N 1
ATOM 5014 C CA . HIS B 1 267 ? -6.273 0.238 36.528 1.00 20.85 247 HIS B CA 1
ATOM 5015 C C . HIS B 1 267 ? -5.986 -0.262 35.122 1.00 18.76 247 HIS B C 1
ATOM 5016 O O . HIS B 1 267 ? -5.007 0.138 34.498 1.00 24.47 247 HIS B O 1
ATOM 5023 N N . ALA B 1 268 ? -6.848 -1.129 34.608 1.00 20.11 248 ALA B N 1
ATOM 5024 C CA . ALA B 1 268 ? -6.654 -1.651 33.255 1.00 23.96 248 ALA B CA 1
ATOM 5025 C C . ALA B 1 268 ? -6.773 -0.564 32.179 1.00 21.64 248 ALA B C 1
ATOM 5026 O O . ALA B 1 268 ? -6.022 -0.555 31.199 1.00 19.86 248 ALA B O 1
ATOM 5028 N N . ALA B 1 269 ? -7.730 0.338 32.347 1.00 23.01 249 ALA B N 1
ATOM 5029 C CA . ALA B 1 269 ? -7.958 1.364 31.337 1.00 22.86 249 ALA B CA 1
ATOM 5030 C C . ALA B 1 269 ? -6.731 2.253 31.289 1.00 20.35 249 ALA B C 1
ATOM 5031 O O . ALA B 1 269 ? -6.248 2.598 30.217 1.00 20.73 249 ALA B O 1
ATOM 5033 N N . LEU B 1 270 ? -6.206 2.601 32.462 1.00 20.83 250 LEU B N 1
ATOM 5034 C CA . LEU B 1 270 ? -5.026 3.448 32.528 1.00 19.34 250 LEU B CA 1
ATOM 5035 C C . LEU B 1 270 ? -3.800 2.764 31.905 1.00 21.34 250 LEU B C 1
ATOM 5036 O O . LEU B 1 270 ? -2.991 3.402 31.222 1.00 19.77 250 LEU B O 1
ATOM 5041 N N . TRP B 1 271 ? -3.657 1.467 32.126 1.00 20.23 251 TRP B N 1
ATOM 5042 C CA . TRP B 1 271 ? -2.500 0.773 31.570 1.00 19.64 251 TRP B CA 1
ATOM 5043 C C . TRP B 1 271 ? -2.600 0.657 30.050 1.00 20.97 251 TRP B C 1
ATOM 5044 O O . TRP B 1 271 ? -1.600 0.760 29.340 1.00 21.74 251 TRP B O 1
ATOM 5055 N N . ARG B 1 272 ? -3.811 0.458 29.543 1.00 20.93 252 ARG B N 1
ATOM 5056 C CA . ARG B 1 272 ? -4.014 0.453 28.099 1.00 21.18 252 ARG B CA 1
ATOM 5057 C C . ARG B 1 272 ? -3.629 1.797 27.481 1.00 22.01 252 ARG B C 1
ATOM 5058 O O . ARG B 1 272 ? -3.050 1.842 26.392 1.00 23.00 252 ARG B O 1
ATOM 5066 N N . ALA B 1 273 ? -3.968 2.888 28.163 1.00 20.37 253 ALA B N 1
ATOM 5067 C CA . ALA B 1 273 ? -3.586 4.220 27.704 1.00 22.80 253 ALA B CA 1
ATOM 5068 C C . ALA B 1 273 ? -2.062 4.354 27.679 1.00 26.36 253 ALA B C 1
ATOM 5069 O O . ALA B 1 273 ? -1.473 4.766 26.675 1.00 23.58 253 ALA B O 1
ATOM 5071 N N . LEU B 1 274 ? -1.430 4.020 28.801 1.00 21.18 254 LEU B N 1
ATOM 5072 C CA . LEU B 1 274 ? 0.021 4.123 28.916 1.00 21.15 254 LEU B CA 1
ATOM 5073 C C . LEU B 1 274 ? 0.746 3.284 27.873 1.00 23.51 254 LEU B C 1
ATOM 5074 O O . LEU B 1 274 ? 1.737 3.734 27.290 1.00 23.52 254 LEU B O 1
ATOM 5079 N N . LEU B 1 275 ? 0.270 2.064 27.632 1.00 20.29 255 LEU B N 1
ATOM 5080 C CA . LEU B 1 275 ? 0.951 1.208 26.671 1.00 21.57 255 LEU B CA 1
ATOM 5081 C C . LEU B 1 275 ? 0.562 1.590 25.243 1.00 25.79 255 LEU B C 1
ATOM 5082 O O . LEU B 1 275 ? 1.021 0.977 24.295 1.00 24.11 255 LEU B O 1
ATOM 5087 N N . GLY B 1 276 ? -0.291 2.603 25.108 1.00 26.88 256 GLY B N 1
ATOM 5088 C CA . GLY B 1 276 ? -0.649 3.135 23.806 1.00 28.61 256 GLY B CA 1
ATOM 5089 C C . GLY B 1 276 ? 0.197 4.323 23.355 1.00 31.66 256 GLY B C 1
ATOM 5090 O O . GLY B 1 276 ? -0.055 4.908 22.294 1.00 30.26 256 GLY B O 1
ATOM 5091 N N . LEU B 1 277 ? 1.210 4.675 24.143 1.00 25.40 257 LEU B N 1
ATOM 5092 C CA . LEU B 1 277 ? 2.116 5.767 23.790 1.00 26.59 257 LEU B CA 1
ATOM 5093 C C . LEU B 1 277 ? 3.072 5.387 22.665 1.00 30.22 257 LEU B C 1
ATOM 5094 O O . LEU B 1 277 ? 4.155 4.865 22.917 1.00 27.08 257 LEU B O 1
ATOM 5099 N N . ASP B 1 278 ? 2.673 5.689 21.433 1.00 27.04 258 ASP B N 1
ATOM 5100 C CA . ASP B 1 278 ? 3.317 5.157 20.238 1.00 30.53 258 ASP B CA 1
ATOM 5101 C C . ASP B 1 278 ? 4.832 5.327 20.118 1.00 31.24 258 ASP B C 1
ATOM 5102 O O . ASP B 1 278 ? 5.520 4.406 19.673 1.00 35.15 258 ASP B O 1
ATOM 5107 N N . LEU B 1 279 ? 5.355 6.488 20.494 1.00 28.01 259 LEU B N 1
ATOM 5108 C CA . LEU B 1 279 ? 6.776 6.754 20.277 1.00 30.82 259 LEU B CA 1
ATOM 5109 C C . LEU B 1 279 ? 7.588 6.456 21.534 1.00 31.41 259 LEU B C 1
ATOM 5110 O O . LEU B 1 279 ? 8.747 6.848 21.648 1.00 33.95 259 LEU B O 1
ATOM 5115 N N . ILE B 1 280 ? 6.969 5.741 22.465 1.00 29.84 260 ILE B N 1
ATOM 5116 C CA . ILE B 1 280 ? 7.617 5.389 23.719 1.00 27.17 260 ILE B CA 1
ATOM 5117 C C . ILE B 1 280 ? 8.088 3.945 23.672 1.00 28.68 260 ILE B C 1
ATOM 5118 O O . ILE B 1 280 ? 7.346 3.050 23.264 1.00 26.10 260 ILE B O 1
ATOM 5123 N N . ASP B 1 281 ? 9.329 3.717 24.075 1.00 29.20 261 ASP B N 1
ATOM 5124 C CA . ASP B 1 281 ? 9.887 2.370 24.022 1.00 30.55 261 ASP B CA 1
ATOM 5125 C C . ASP B 1 281 ? 9.454 1.536 25.226 1.00 28.44 261 ASP B C 1
ATOM 5126 O O . ASP B 1 281 ? 8.959 0.423 25.071 1.00 23.63 261 ASP B O 1
ATOM 5131 N N . ARG B 1 282 ? 9.642 2.091 26.419 1.00 26.36 262 ARG B N 1
ATOM 5132 C CA . ARG B 1 282 ? 9.294 1.385 27.639 1.00 30.26 262 ARG B CA 1
ATOM 5133 C C . ARG B 1 282 ? 8.534 2.278 28.599 1.00 26.41 262 ARG B C 1
ATOM 5134 O O . ARG B 1 282 ? 8.721 3.488 28.610 1.00 25.96 262 ARG B O 1
ATOM 5142 N N . VAL B 1 283 ? 7.665 1.661 29.387 1.00 21.78 263 VAL B N 1
ATOM 5143 C CA . VAL B 1 283 ? 6.958 2.340 30.455 1.00 19.84 263 VAL B CA 1
ATOM 5144 C C . VAL B 1 283 ? 7.358 1.704 31.787 1.00 24.61 263 VAL B C 1
ATOM 5145 O O . VAL B 1 283 ? 7.290 0.488 31.949 1.00 21.26 263 VAL B O 1
ATOM 5149 N N . SER B 1 284 ? 7.794 2.521 32.735 1.00 21.47 264 SER B N 1
ATOM 5150 C CA . SER B 1 284 ? 8.226 1.975 34.015 1.00 24.34 264 SER B CA 1
ATOM 5151 C C . SER B 1 284 ? 7.402 2.554 35.163 1.00 22.21 264 SER B C 1
ATOM 5152 O O . SER B 1 284 ? 6.758 3.599 35.022 1.00 22.43 264 SER B O 1
ATOM 5155 N N . ILE B 1 285 ? 7.440 1.875 36.305 1.00 24.08 265 ILE B N 1
ATOM 5156 C CA . ILE B 1 285 ? 6.689 2.283 37.484 1.00 22.08 265 ILE B CA 1
ATOM 5157 C C . ILE B 1 285 ? 7.262 1.587 38.727 1.00 24.28 265 ILE B C 1
ATOM 5158 O O . ILE B 1 285 ? 7.812 0.478 38.635 1.00 21.05 265 ILE B O 1
ATOM 5163 N N . GLY B 1 286 ? 7.168 2.261 39.872 1.00 23.95 266 GLY B N 1
ATOM 5164 C CA . GLY B 1 286 ? 7.459 1.637 41.152 1.00 24.09 266 GLY B CA 1
ATOM 5165 C C . GLY B 1 286 ? 6.130 1.173 41.708 1.00 26.31 266 GLY B C 1
ATOM 5166 O O . GLY B 1 286 ? 5.263 1.990 42.018 1.00 27.33 266 GLY B O 1
ATOM 5167 N N . THR B 1 287 ? 5.934 -0.136 41.806 1.00 21.89 267 THR B N 1
ATOM 5168 C CA . THR B 1 287 ? 4.636 -0.638 42.236 1.00 22.07 267 THR B CA 1
ATOM 5169 C C . THR B 1 287 ? 4.794 -1.740 43.308 1.00 23.13 267 THR B C 1
ATOM 5170 O O . THR B 1 287 ? 5.911 -2.054 43.711 1.00 25.21 267 THR B O 1
ATOM 5174 N N . HIS B 1 288 ? 3.689 -2.299 43.794 1.00 22.25 268 HIS B N 1
ATOM 5175 C CA . HIS B 1 288 ? 3.766 -3.382 44.772 1.00 21.16 268 HIS B CA 1
ATOM 5176 C C . HIS B 1 288 ? 3.852 -4.742 44.061 1.00 21.29 268 HIS B C 1
ATOM 5177 O O . HIS B 1 288 ? 3.503 -4.861 42.874 1.00 23.15 268 HIS B O 1
ATOM 5184 N N . PRO B 1 289 ? 4.333 -5.779 44.774 1.00 23.67 269 PRO B N 1
ATOM 5185 C CA . PRO B 1 289 ? 4.608 -7.058 44.107 1.00 21.42 269 PRO B CA 1
ATOM 5186 C C . PRO B 1 289 ? 3.386 -7.718 43.482 1.00 22.14 269 PRO B C 1
ATOM 5187 O O . PRO B 1 289 ? 3.544 -8.518 42.574 1.00 22.51 269 PRO B O 1
ATOM 5191 N N . HIS B 1 290 ? 2.185 -7.403 43.947 1.00 23.14 270 HIS B N 1
ATOM 5192 C CA . HIS B 1 290 ? 1.031 -8.115 43.410 1.00 22.43 270 HIS B CA 1
ATOM 5193 C C . HIS B 1 290 ? 0.215 -7.276 42.428 1.00 24.70 270 HIS B C 1
ATOM 5194 O O . HIS B 1 290 ? -0.971 -7.551 42.193 1.00 23.83 270 HIS B O 1
ATOM 5201 N N . ASP B 1 291 ? 0.864 -6.275 41.840 1.00 19.04 271 ASP B N 1
ATOM 5202 C CA . ASP B 1 291 ? 0.221 -5.445 40.820 1.00 20.12 271 ASP B CA 1
ATOM 5203 C C . ASP B 1 291 ? -0.423 -6.319 39.745 1.00 18.38 271 ASP B C 1
ATOM 5204 O O . ASP B 1 291 ? 0.208 -7.243 39.234 1.00 22.12 271 ASP B O 1
ATOM 5209 N N . PRO B 1 292 ? -1.700 -6.061 39.425 1.00 18.81 272 PRO B N 1
ATOM 5210 C CA . PRO B 1 292 ? -2.381 -6.885 38.423 1.00 19.89 272 PRO B CA 1
ATOM 5211 C C . PRO B 1 292 ? -1.783 -6.764 37.017 1.00 17.41 272 PRO B C 1
ATOM 5212 O O . PRO B 1 292 ? -2.103 -7.578 36.157 1.00 20.82 272 PRO B O 1
ATOM 5216 N N . LEU B 1 293 ? -0.927 -5.774 36.785 1.00 18.29 273 LEU B N 1
ATOM 5217 C CA . LEU B 1 293 ? -0.444 -5.512 35.430 1.00 17.04 273 LEU B CA 1
ATOM 5218 C C . LEU B 1 293 ? -0.040 -6.761 34.643 1.00 17.07 273 LEU B C 1
ATOM 5219 O O . LEU B 1 293 ? -0.585 -6.999 33.579 1.00 18.13 273 LEU B O 1
ATOM 5224 N N . PRO B 1 294 ? 0.929 -7.548 35.143 1.00 18.03 274 PRO B N 1
ATOM 5225 C CA . PRO B 1 294 ? 1.353 -8.677 34.298 1.00 17.96 274 PRO B CA 1
ATOM 5226 C C . PRO B 1 294 ? 0.243 -9.693 34.032 1.00 20.28 274 PRO B C 1
ATOM 5227 O O . PRO B 1 294 ? 0.276 -10.379 32.996 1.00 19.90 274 PRO B O 1
ATOM 5231 N N . TYR B 1 295 ? -0.725 -9.801 34.943 1.00 18.84 275 TYR B N 1
ATOM 5232 C CA . TYR B 1 295 ? -1.843 -10.734 34.741 1.00 20.14 275 TYR B CA 1
ATOM 5233 C C . TYR B 1 295 ? -2.780 -10.262 33.633 1.00 22.64 275 TYR B C 1
ATOM 5234 O O . TYR B 1 295 ? -3.573 -11.045 33.102 1.00 21.17 275 TYR B O 1
ATOM 5243 N N . LEU B 1 296 ? -2.678 -8.974 33.298 1.00 20.28 276 LEU B N 1
ATOM 5244 C CA . LEU B 1 296 ? -3.466 -8.368 32.230 1.00 19.42 276 LEU B CA 1
ATOM 5245 C C . LEU B 1 296 ? -2.892 -8.646 30.838 1.00 21.19 276 LEU B C 1
ATOM 5246 O O . LEU B 1 296 ? -3.538 -8.350 29.834 1.00 21.70 276 LEU B O 1
ATOM 5251 N N . LEU B 1 297 ? -1.677 -9.185 30.771 1.00 19.97 277 LEU B N 1
ATOM 5252 C CA . LEU B 1 297 ? -0.980 -9.338 29.488 1.00 22.84 277 LEU B CA 1
ATOM 5253 C C . LEU B 1 297 ? -1.001 -10.773 28.945 1.00 24.95 277 LEU B C 1
ATOM 5254 O O . LEU B 1 297 ? -1.110 -11.740 29.711 1.00 23.47 277 LEU B O 1
ATOM 5259 N N . THR B 1 298 ? -0.882 -10.921 27.625 1.00 24.15 278 THR B N 1
ATOM 5260 C CA . THR B 1 298 ? -0.799 -12.260 27.052 1.00 23.17 278 THR B CA 1
ATOM 5261 C C . THR B 1 298 ? 0.528 -12.878 27.432 1.00 25.56 278 THR B C 1
ATOM 5262 O O . THR B 1 298 ? 0.624 -14.088 27.604 1.00 27.47 278 THR B O 1
ATOM 5266 N N . ASP B 1 299 ? 1.557 -12.042 27.548 1.00 22.53 279 ASP B N 1
ATOM 5267 C CA . ASP B 1 299 ? 2.880 -12.500 27.959 1.00 20.88 279 ASP B CA 1
ATOM 5268 C C . ASP B 1 299 ? 3.335 -11.689 29.165 1.00 24.43 279 ASP B C 1
ATOM 5269 O O . ASP B 1 299 ? 3.819 -10.569 29.005 1.00 23.24 279 ASP B O 1
ATOM 5274 N N . PRO B 1 300 ? 3.204 -12.260 30.374 1.00 22.31 280 PRO B N 1
ATOM 5275 C CA . PRO B 1 300 ? 3.535 -11.519 31.597 1.00 25.03 280 PRO B CA 1
ATOM 5276 C C . PRO B 1 300 ? 5.003 -11.087 31.665 1.00 24.93 280 PRO B C 1
ATOM 5277 O O . PRO B 1 300 ? 5.301 -10.147 32.396 1.00 26.68 280 PRO B O 1
ATOM 5281 N N . ARG B 1 301 ? 5.893 -11.739 30.919 1.00 24.34 281 ARG B N 1
ATOM 5282 C CA . ARG B 1 301 ? 7.303 -11.340 30.895 1.00 25.80 281 ARG B CA 1
ATOM 5283 C C . ARG B 1 301 ? 7.538 -9.960 30.288 1.00 28.84 281 ARG B C 1
ATOM 5284 O O . ARG B 1 301 ? 8.643 -9.420 30.370 1.00 30.01 281 ARG B O 1
ATOM 5292 N N . GLN B 1 302 ? 6.532 -9.389 29.650 1.00 21.77 282 GLN B N 1
ATOM 5293 C CA . GLN B 1 302 ? 6.746 -8.053 29.104 1.00 26.68 282 GLN B CA 1
ATOM 5294 C C . GLN B 1 302 ? 6.668 -6.988 30.202 1.00 23.51 282 GLN B C 1
ATOM 5295 O O . GLN B 1 302 ? 7.048 -5.837 29.976 1.00 27.87 282 GLN B O 1
ATOM 5301 N N . ALA B 1 303 ? 6.184 -7.380 31.383 1.00 24.79 283 ALA B N 1
ATOM 5302 C CA . ALA B 1 303 ? 6.177 -6.500 32.563 1.00 22.73 283 ALA B CA 1
ATOM 5303 C C . ALA B 1 303 ? 7.319 -6.902 33.481 1.00 21.48 283 ALA B C 1
ATOM 5304 O O . ALA B 1 303 ? 7.154 -7.692 34.414 1.00 28.25 283 ALA B O 1
ATOM 5306 N N . GLN B 1 304 ? 8.485 -6.346 33.198 1.00 21.48 284 GLN B N 1
ATOM 5307 C CA . GLN B 1 304 ? 9.730 -6.848 33.746 1.00 26.07 284 GLN B CA 1
ATOM 5308 C C . GLN B 1 304 ? 10.089 -6.192 35.086 1.00 27.38 284 GLN B C 1
ATOM 5309 O O . GLN B 1 304 ? 10.221 -4.970 35.173 1.00 22.65 284 GLN B O 1
ATOM 5315 N N . VAL B 1 305 ? 10.227 -7.018 36.126 1.00 19.76 285 VAL B N 1
ATOM 5316 C CA . VAL B 1 305 ? 10.715 -6.566 37.420 1.00 21.10 285 VAL B CA 1
ATOM 5317 C C . VAL B 1 305 ? 12.216 -6.422 37.318 1.00 24.46 285 VAL B C 1
ATOM 5318 O O . VAL B 1 305 ? 12.915 -7.369 36.947 1.00 26.98 285 VAL B O 1
ATOM 5322 N N . THR B 1 306 ? 12.719 -5.240 37.632 1.00 20.81 286 THR B N 1
ATOM 5323 C CA . THR B 1 306 ? 14.148 -4.982 37.515 1.00 22.35 286 THR B CA 1
ATOM 5324 C C . THR B 1 306 ? 14.786 -4.709 38.876 1.00 20.55 286 THR B C 1
ATOM 5325 O O . THR B 1 306 ? 16.002 -4.668 38.982 1.00 21.22 286 THR B O 1
ATOM 5329 N N . ALA B 1 307 ? 13.958 -4.503 39.899 1.00 19.93 287 ALA B N 1
ATOM 5330 C CA . ALA B 1 307 ? 14.437 -4.242 41.255 1.00 21.54 287 ALA B CA 1
ATOM 5331 C C . ALA B 1 307 ? 13.304 -4.430 42.254 1.00 20.32 287 ALA B C 1
ATOM 5332 O O . ALA B 1 307 ? 12.138 -4.371 41.884 1.00 20.74 287 ALA B O 1
ATOM 5334 N N . SER B 1 308 ? 13.660 -4.656 43.516 1.00 18.11 288 SER B N 1
ATOM 5335 C CA . SER B 1 308 ? 12.695 -4.834 44.590 1.00 19.56 288 SER B CA 1
ATOM 5336 C C . SER B 1 308 ? 13.341 -4.377 45.887 1.00 24.84 288 SER B C 1
ATOM 5337 O O . SER B 1 308 ? 14.475 -4.760 46.199 1.00 23.58 288 SER B O 1
ATOM 5340 N N . ALA B 1 309 ? 12.635 -3.541 46.637 1.00 21.41 289 ALA B N 1
ATOM 5341 C CA . ALA B 1 309 ? 13.193 -3.010 47.874 1.00 20.56 289 ALA B CA 1
ATOM 5342 C C . ALA B 1 309 ? 12.100 -2.725 48.893 1.00 20.91 289 ALA B C 1
ATOM 5343 O O . ALA B 1 309 ? 10.907 -2.667 48.558 1.00 19.74 289 ALA B O 1
ATOM 5345 N N . ASP B 1 310 ? 12.516 -2.550 50.124 1.00 16.89 290 ASP B N 1
ATOM 5346 C CA . ASP B 1 310 ? 11.673 -2.127 51.192 1.00 16.25 290 ASP B CA 1
ATOM 5347 C C . ASP B 1 310 ? 11.094 -0.772 50.871 1.00 19.19 290 ASP B C 1
ATOM 5348 O O . ASP B 1 310 ? 11.730 0.028 50.305 1.00 17.14 290 ASP B O 1
ATOM 5353 N N . ASP B 1 311 ? 9.849 -0.567 51.214 1.00 15.95 291 ASP B N 1
ATOM 5354 C CA . ASP B 1 311 ? 9.243 0.734 51.086 1.00 22.27 291 ASP B CA 1
ATOM 5355 C C . ASP B 1 311 ? 8.768 1.405 52.367 1.00 20.55 291 ASP B C 1
ATOM 5356 O O . ASP B 1 311 ? 9.457 2.208 52.875 1.00 19.01 291 ASP B O 1
ATOM 5361 N N . LEU B 1 312 ? 7.604 1.070 52.871 1.00 18.27 292 LEU B N 1
ATOM 5362 C CA . LEU B 1 312 ? 7.184 1.483 54.179 1.00 18.31 292 LEU B CA 1
ATOM 5363 C C . LEU B 1 312 ? 7.743 0.607 55.269 1.00 19.06 292 LEU B C 1
ATOM 5364 O O . LEU B 1 312 ? 7.618 -0.586 55.183 1.00 19.34 292 LEU B O 1
ATOM 5369 N N . TRP B 1 313 ? 8.275 1.239 56.306 1.00 17.69 293 TRP B N 1
ATOM 5370 C CA . TRP B 1 313 ? 8.636 0.518 57.521 1.00 18.84 293 TRP B CA 1
ATOM 5371 C C . TRP B 1 313 ? 7.680 0.911 58.635 1.00 19.98 293 TRP B C 1
ATOM 5372 O O . TRP B 1 313 ? 7.227 2.066 58.696 1.00 17.51 293 TRP B O 1
ATOM 5383 N N . ILE B 1 314 ? 7.413 -0.038 59.535 1.00 18.43 294 ILE B N 1
ATOM 5384 C CA . ILE B 1 314 ? 6.501 0.180 60.655 1.00 16.81 294 ILE B CA 1
ATOM 5385 C C . ILE B 1 314 ? 7.093 -0.278 61.977 1.00 19.41 294 ILE B C 1
ATOM 5386 O O . ILE B 1 314 ? 7.561 -1.415 62.095 1.00 19.01 294 ILE B O 1
ATOM 5391 N N . ARG B 1 315 ? 7.077 0.608 62.968 1.00 18.37 295 ARG B N 1
ATOM 5392 C CA . ARG B 1 315 ? 7.280 0.184 64.348 1.00 19.99 295 ARG B CA 1
ATOM 5393 C C . ARG B 1 315 ? 5.974 0.265 65.133 1.00 21.20 295 ARG B C 1
ATOM 5394 O O . ARG B 1 315 ? 5.350 1.325 65.228 1.00 21.49 295 ARG B O 1
ATOM 5402 N N . ILE B 1 316 ? 5.567 -0.861 65.695 1.00 21.89 296 ILE B N 1
ATOM 5403 C CA . ILE B 1 316 ? 4.398 -0.895 66.559 1.00 21.06 296 ILE B CA 1
ATOM 5404 C C . ILE B 1 316 ? 4.781 -0.300 67.914 1.00 19.54 296 ILE B C 1
ATOM 5405 O O . ILE B 1 316 ? 5.694 -0.789 68.563 1.00 22.04 296 ILE B O 1
ATOM 5410 N N . MET B 1 317 ? 4.123 0.795 68.304 1.00 21.44 297 MET B N 1
ATOM 5411 C CA . MET B 1 317 ? 4.370 1.426 69.604 1.00 22.19 297 MET B CA 1
ATOM 5412 C C . MET B 1 317 ? 3.494 0.788 70.692 1.00 22.84 297 MET B C 1
ATOM 5413 O O . MET B 1 317 ? 3.893 0.695 71.841 1.00 22.01 297 MET B O 1
ATOM 5418 N N . ASN B 1 318 ? 2.295 0.364 70.302 1.00 22.83 298 ASN B N 1
ATOM 5419 C CA . ASN B 1 318 ? 1.280 -0.123 71.238 1.00 24.63 298 ASN B CA 1
ATOM 5420 C C . ASN B 1 318 ? 0.701 -1.411 70.672 1.00 23.76 298 ASN B C 1
ATOM 5421 O O . ASN B 1 318 ? -0.159 -1.374 69.788 1.00 22.50 298 ASN B O 1
ATOM 5426 N N . VAL B 1 319 ? 1.187 -2.553 71.158 1.00 23.85 299 VAL B N 1
ATOM 5427 C CA . VAL B 1 319 ? 0.848 -3.827 70.522 1.00 24.98 299 VAL B CA 1
ATOM 5428 C C . VAL B 1 319 ? -0.655 -4.143 70.538 1.00 22.90 299 VAL B C 1
ATOM 5429 O O . VAL B 1 319 ? -1.239 -4.430 69.488 1.00 23.01 299 VAL B O 1
ATOM 5433 N N . PRO B 1 320 ? -1.296 -4.071 71.716 1.00 24.21 300 PRO B N 1
ATOM 5434 C CA . PRO B 1 320 ? -2.744 -4.324 71.730 1.00 26.71 300 PRO B CA 1
ATOM 5435 C C . PRO B 1 320 ? -3.528 -3.366 70.828 1.00 25.35 300 PRO B C 1
ATOM 5436 O O . PRO B 1 320 ? -4.370 -3.827 70.060 1.00 25.50 300 PRO B O 1
ATOM 5440 N N . ALA B 1 321 ? -3.268 -2.064 70.908 1.00 23.40 301 ALA B N 1
ATOM 5441 C CA . ALA B 1 321 ? -3.981 -1.117 70.048 1.00 27.56 301 ALA B CA 1
ATOM 5442 C C . ALA B 1 321 ? -3.763 -1.410 68.554 1.00 26.29 301 ALA B C 1
ATOM 5443 O O . ALA B 1 321 ? -4.706 -1.392 67.761 1.00 25.18 301 ALA B O 1
ATOM 5445 N N . ALA B 1 322 ? -2.526 -1.700 68.170 1.00 25.16 302 ALA B N 1
ATOM 5446 C CA . ALA B 1 322 ? -2.247 -1.996 66.764 1.00 23.12 302 ALA B CA 1
ATOM 5447 C C . ALA B 1 322 ? -2.952 -3.273 66.332 1.00 24.08 302 ALA B C 1
ATOM 5448 O O . ALA B 1 322 ? -3.621 -3.317 65.293 1.00 23.75 302 ALA B O 1
ATOM 5450 N N . LEU B 1 323 ? -2.802 -4.325 67.129 1.00 25.26 303 LEU B N 1
ATOM 5451 C CA . LEU B 1 323 ? -3.305 -5.623 66.709 1.00 24.55 303 LEU B CA 1
ATOM 5452 C C . LEU B 1 323 ? -4.828 -5.685 66.672 1.00 26.66 303 LEU B C 1
ATOM 5453 O O . LEU B 1 323 ? -5.401 -6.438 65.881 1.00 26.85 303 LEU B O 1
ATOM 5458 N N . GLU B 1 324 ? -5.481 -4.880 67.504 1.00 27.79 304 GLU B N 1
ATOM 5459 C CA . GLU B 1 324 ? -6.941 -4.855 67.546 1.00 28.21 304 GLU B CA 1
ATOM 5460 C C . GLU B 1 324 ? -7.507 -3.973 66.446 1.00 29.54 304 GLU B C 1
ATOM 5461 O O . GLU B 1 324 ? -8.642 -4.157 66.006 1.00 29.52 304 GLU B O 1
ATOM 5467 N N . ALA B 1 325 ? -6.703 -3.024 65.990 1.00 26.33 305 ALA B N 1
ATOM 5468 C CA . ALA B 1 325 ? -7.146 -2.083 64.979 1.00 28.43 305 ALA B CA 1
ATOM 5469 C C . ALA B 1 325 ? -7.308 -2.715 63.589 1.00 28.04 305 ALA B C 1
ATOM 5470 O O . ALA B 1 325 ? -8.216 -2.350 62.852 1.00 28.07 305 ALA B O 1
ATOM 5472 N N . ARG B 1 326 ? -6.436 -3.650 63.221 1.00 25.14 306 ARG B N 1
ATOM 5473 C CA . ARG B 1 326 ? -6.534 -4.266 61.897 1.00 28.85 306 ARG B CA 1
ATOM 5474 C C . ARG B 1 326 ? -7.419 -5.507 61.931 1.00 27.60 306 ARG B C 1
ATOM 5475 O O . ARG B 1 326 ? -7.717 -6.033 63.005 1.00 27.50 306 ARG B O 1
ATOM 5483 N N . ARG B 1 327 ? -7.847 -5.956 60.756 1.00 28.30 307 ARG B N 1
ATOM 5484 C CA . ARG B 1 327 ? -8.635 -7.182 60.640 1.00 28.85 307 ARG B CA 1
ATOM 5485 C C . ARG B 1 327 ? -7.778 -8.326 60.096 1.00 31.05 307 ARG B C 1
ATOM 5486 O O . ARG B 1 327 ? -6.701 -8.098 59.536 1.00 29.24 307 ARG B O 1
ATOM 5494 N N . TYR B 1 328 ? -8.265 -9.554 60.261 1.00 28.95 308 TYR B N 1
ATOM 5495 C CA . TYR B 1 328 ? -7.492 -10.754 59.960 1.00 27.89 308 TYR B CA 1
ATOM 5496 C C . TYR B 1 328 ? -8.299 -11.677 59.069 1.00 33.19 308 TYR B C 1
ATOM 5497 O O . TYR B 1 328 ? -9.524 -11.546 58.992 1.00 30.93 308 TYR B O 1
ATOM 5506 N N . GLN B 1 329 ? -7.629 -12.605 58.391 1.00 29.15 309 GLN B N 1
ATOM 5507 C CA . GLN B 1 329 ? -8.345 -13.509 57.499 1.00 34.53 309 GLN B CA 1
ATOM 5508 C C . GLN B 1 329 ? -8.344 -14.974 57.951 1.00 34.75 309 GLN B C 1
ATOM 5509 O O . GLN B 1 329 ? -8.715 -15.856 57.183 1.00 38.47 309 GLN B O 1
ATOM 5515 N N . ALA B 1 330 ? -7.924 -15.229 59.187 1.00 30.34 310 ALA B N 1
ATOM 5516 C CA . ALA B 1 330 ? -8.085 -16.546 59.791 1.00 31.49 310 ALA B CA 1
ATOM 5517 C C . ALA B 1 330 ? -8.243 -16.390 61.304 1.00 35.40 310 ALA B C 1
ATOM 5518 O O . ALA B 1 330 ? -7.823 -15.382 61.868 1.00 33.32 310 ALA B O 1
ATOM 5520 N N . ASP B 1 331 ? -8.857 -17.379 61.953 1.00 34.45 311 ASP B N 1
ATOM 5521 C CA . ASP B 1 331 ? -9.007 -17.370 63.406 1.00 36.56 311 ASP B CA 1
ATOM 5522 C C . ASP B 1 331 ? -7.737 -17.867 64.077 1.00 35.78 311 ASP B C 1
ATOM 5523 O O . ASP B 1 331 ? -6.932 -18.565 63.465 1.00 31.02 311 ASP B O 1
ATOM 5528 N N . LEU B 1 332 ? -7.561 -17.496 65.340 1.00 30.64 312 LEU B N 1
ATOM 5529 C CA . LEU B 1 332 ? -6.325 -17.779 66.040 1.00 30.95 312 LEU B CA 1
ATOM 5530 C C . LEU B 1 332 ? -6.539 -17.601 67.535 1.00 32.41 312 LEU B C 1
ATOM 5531 O O . LEU B 1 332 ? -7.352 -16.778 67.961 1.00 33.41 312 LEU B O 1
ATOM 5536 N N . ASP B 1 333 ? -5.791 -18.365 68.323 1.00 33.78 313 ASP B N 1
ATOM 5537 C CA . ASP B 1 333 ? -5.851 -18.275 69.775 1.00 36.06 313 ASP B CA 1
ATOM 5538 C C . ASP B 1 333 ? -4.472 -18.603 70.293 1.00 37.05 313 ASP B C 1
ATOM 5539 O O . ASP B 1 333 ? -4.130 -19.770 70.456 1.00 37.72 313 ASP B O 1
ATOM 5544 N N . VAL B 1 334 ? -3.668 -17.575 70.536 1.00 33.65 314 VAL B N 1
ATOM 5545 C CA . VAL B 1 334 ? -2.294 -17.798 70.946 1.00 32.45 314 VAL B CA 1
ATOM 5546 C C . VAL B 1 334 ? -1.813 -16.821 72.001 1.00 30.80 314 VAL B C 1
ATOM 5547 O O . VAL B 1 334 ? -2.449 -15.804 72.286 1.00 33.80 314 VAL B O 1
ATOM 5551 N N . VAL B 1 335 ? -0.670 -17.146 72.581 1.00 29.68 315 VAL B N 1
ATOM 5552 C CA . VAL B 1 335 ? 0.043 -16.200 73.409 1.00 32.14 315 VAL B CA 1
ATOM 5553 C C . VAL B 1 335 ? 1.352 -15.886 72.705 1.00 32.52 315 VAL B C 1
ATOM 5554 O O . VAL B 1 335 ? 2.140 -16.790 72.384 1.00 29.39 315 VAL B O 1
ATOM 5558 N N . LEU B 1 336 ? 1.545 -14.594 72.455 1.00 27.25 316 LEU B N 1
ATOM 5559 C CA . LEU B 1 336 ? 2.680 -14.049 71.732 1.00 29.55 316 LEU B CA 1
ATOM 5560 C C . LEU B 1 336 ? 3.635 -13.433 72.736 1.00 30.39 316 LEU B C 1
ATOM 5561 O O . LEU B 1 336 ? 3.206 -12.686 73.611 1.00 31.02 316 LEU B O 1
ATOM 5566 N N . ASP B 1 337 ? 4.922 -13.739 72.622 1.00 28.88 317 ASP B N 1
ATOM 5567 C CA . ASP B 1 337 ? 5.926 -13.030 73.398 1.00 30.38 317 ASP B CA 1
ATOM 5568 C C . ASP B 1 337 ? 6.671 -12.086 72.461 1.00 28.78 317 ASP B C 1
ATOM 5569 O O . ASP B 1 337 ? 7.503 -12.527 71.666 1.00 29.69 317 ASP B O 1
ATOM 5574 N N . VAL B 1 338 ? 6.361 -10.798 72.532 1.00 26.91 318 VAL B N 1
ATOM 5575 C CA . VAL B 1 338 ? 6.997 -9.820 71.632 1.00 26.28 318 VAL B CA 1
ATOM 5576 C C . VAL B 1 338 ? 8.289 -9.289 72.242 1.00 27.30 318 VAL B C 1
ATOM 5577 O O . VAL B 1 338 ? 8.282 -8.679 73.314 1.00 28.54 318 VAL B O 1
ATOM 5581 N N . ALA B 1 339 ? 9.402 -9.536 71.565 1.00 24.40 319 ALA B N 1
ATOM 5582 C CA . ALA B 1 339 ? 10.706 -9.081 72.033 1.00 25.67 319 ALA B CA 1
ATOM 5583 C C . ALA B 1 339 ? 11.027 -7.674 71.520 1.00 26.14 319 ALA B C 1
ATOM 5584 O O . ALA B 1 339 ? 11.064 -7.451 70.319 1.00 27.27 319 ALA B O 1
ATOM 5586 N N . ASP B 1 340 ? 11.280 -6.740 72.438 1.00 25.76 320 ASP B N 1
ATOM 5587 C CA . ASP B 1 340 ? 11.637 -5.370 72.092 1.00 27.88 320 ASP B CA 1
ATOM 5588 C C . ASP B 1 340 ? 12.982 -5.035 72.733 1.00 28.89 320 ASP B C 1
ATOM 5589 O O . ASP B 1 340 ? 13.087 -4.894 73.953 1.00 26.60 320 ASP B O 1
ATOM 5594 N N . GLY B 1 341 ? 14.015 -4.919 71.908 1.00 23.95 321 GLY B N 1
ATOM 5595 C CA . GLY B 1 341 ? 15.354 -4.668 72.404 1.00 27.43 321 GLY B CA 1
ATOM 5596 C C . GLY B 1 341 ? 15.703 -3.191 72.459 1.00 28.45 321 GLY B C 1
ATOM 5597 O O . GLY B 1 341 ? 16.842 -2.836 72.754 1.00 27.66 321 GLY B O 1
ATOM 5598 N N . PHE B 1 342 ? 14.731 -2.328 72.175 1.00 22.13 322 PHE B N 1
ATOM 5599 C CA . PHE B 1 342 ? 14.985 -0.893 72.141 1.00 22.08 322 PHE B CA 1
ATOM 5600 C C . PHE B 1 342 ? 14.177 -0.142 73.191 1.00 23.35 322 PHE B C 1
ATOM 5601 O O . PHE B 1 342 ? 14.721 0.683 73.916 1.00 21.92 322 PHE B O 1
ATOM 5609 N N . ARG B 1 343 ? 12.912 -0.472 73.312 1.00 23.07 323 ARG B N 1
ATOM 5610 C CA . ARG B 1 343 ? 12.040 0.082 74.303 1.00 23.99 323 ARG B CA 1
ATOM 5611 C C . ARG B 1 343 ? 11.338 -1.049 75.014 1.00 25.46 323 ARG B C 1
ATOM 5612 O O . ARG B 1 343 ? 11.713 -2.153 74.862 1.00 22.76 323 ARG B O 1
ATOM 5620 N N . SER B 1 344 ? 10.403 -0.740 75.879 1.00 25.83 324 SER B N 1
ATOM 5621 C CA . SER B 1 344 ? 9.635 -1.772 76.566 1.00 25.98 324 SER B CA 1
ATOM 5622 C C . SER B 1 344 ? 8.214 -1.935 76.047 1.00 28.60 324 SER B C 1
ATOM 5623 O O . SER B 1 344 ? 7.270 -2.004 76.828 1.00 26.11 324 SER B O 1
ATOM 5626 N N . ASP B 1 345 ? 8.065 -2.014 74.724 1.00 26.18 325 ASP B N 1
ATOM 5627 C CA . ASP B 1 345 ? 6.745 -2.101 74.121 1.00 26.42 325 ASP B CA 1
ATOM 5628 C C . ASP B 1 345 ? 6.365 -3.548 73.812 1.00 24.28 325 ASP B C 1
ATOM 5629 O O . ASP B 1 345 ? 5.297 -3.814 73.266 1.00 26.13 325 ASP B O 1
ATOM 5634 N N . GLY B 1 346 ? 7.235 -4.480 74.175 1.00 24.47 326 GLY B N 1
ATOM 5635 C CA . GLY B 1 346 ? 6.934 -5.888 73.999 1.00 26.47 326 GLY B CA 1
ATOM 5636 C C . GLY B 1 346 ? 6.283 -6.489 75.235 1.00 27.19 326 GLY B C 1
ATOM 5637 O O . GLY B 1 346 ? 5.622 -5.794 76.011 1.00 26.95 326 GLY B O 1
ATOM 5638 N N . GLY B 1 347 ? 6.494 -7.786 75.424 1.00 30.20 327 GLY B N 1
ATOM 5639 C CA . GLY B 1 347 ? 5.913 -8.515 76.541 1.00 29.59 327 GLY B CA 1
ATOM 5640 C C . GLY B 1 347 ? 5.045 -9.636 76.006 1.00 33.14 327 GLY B C 1
ATOM 5641 O O . GLY B 1 347 ? 5.040 -9.895 74.798 1.00 29.35 327 GLY B O 1
ATOM 5642 N N . ARG B 1 348 ? 4.305 -10.302 76.886 1.00 28.61 328 ARG B N 1
ATOM 5643 C CA . ARG B 1 348 ? 3.463 -11.408 76.458 1.00 29.30 328 ARG B CA 1
ATOM 5644 C C . ARG B 1 348 ? 2.017 -10.950 76.326 1.00 29.89 328 ARG B C 1
ATOM 5645 O O . ARG B 1 348 ? 1.523 -10.184 77.150 1.00 32.01 328 ARG B O 1
ATOM 5653 N N . PHE B 1 349 ? 1.349 -11.396 75.270 1.00 24.09 329 PHE B N 1
ATOM 5654 C CA . PHE B 1 349 ? -0.013 -10.962 74.992 1.00 26.69 329 PHE B CA 1
ATOM 5655 C C . PHE B 1 349 ? -0.852 -12.149 74.552 1.00 34.23 329 PHE B C 1
ATOM 5656 O O . PHE B 1 349 ? -0.405 -12.961 73.742 1.00 34.70 329 PHE B O 1
ATOM 5664 N N 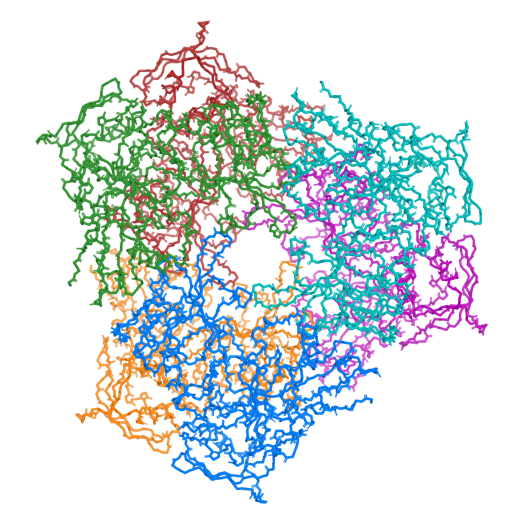. ALA B 1 350 ? -2.065 -12.255 75.086 1.00 31.83 330 ALA B N 1
ATOM 5665 C CA . ALA B 1 350 ? -3.036 -13.192 74.546 1.00 32.65 330 ALA B CA 1
ATOM 5666 C C . ALA B 1 350 ? -3.640 -12.575 73.298 1.00 31.72 330 ALA B C 1
ATOM 5667 O O . ALA B 1 350 ? -4.166 -11.459 73.342 1.00 34.45 330 ALA B O 1
ATOM 5669 N N . LEU B 1 351 ? -3.551 -13.295 72.184 1.00 33.22 331 LEU B N 1
ATOM 5670 C CA . LEU B 1 351 ? -4.103 -12.831 70.923 1.00 32.15 331 LEU B CA 1
ATOM 5671 C C . LEU B 1 351 ? -5.217 -13.762 70.468 1.00 29.95 331 LEU B C 1
ATOM 5672 O O . LEU B 1 351 ? -4.963 -14.884 70.046 1.00 30.28 331 LEU B O 1
ATOM 5677 N N . GLN B 1 352 ? -6.451 -13.283 70.552 1.00 31.51 332 GLN B N 1
ATOM 5678 C CA . GLN B 1 352 ? -7.603 -14.104 70.219 1.00 31.93 332 GLN B CA 1
ATOM 5679 C C . GLN B 1 352 ? -8.357 -13.478 69.071 1.00 30.13 332 GLN B C 1
ATOM 5680 O O . GLN B 1 352 ? -8.853 -12.351 69.174 1.00 29.87 332 GLN B O 1
ATOM 5686 N N . ILE B 1 353 ? -8.428 -14.224 67.973 1.00 32.59 333 ILE B N 1
ATOM 5687 C CA . ILE B 1 353 ? -9.021 -13.738 66.738 1.00 32.70 333 ILE B CA 1
ATOM 5688 C C . ILE B 1 353 ? -10.160 -14.640 66.291 1.00 33.87 333 ILE B C 1
ATOM 5689 O O . ILE B 1 353 ? -9.973 -15.836 66.059 1.00 32.00 333 ILE B O 1
ATOM 5694 N N . SER B 1 354 ? -11.351 -14.067 66.175 1.00 33.37 334 SER B N 1
ATOM 5695 C CA . SER B 1 354 ? -12.451 -14.792 65.558 1.00 36.71 334 SER B CA 1
ATOM 5696 C C . SER B 1 354 ? -13.340 -13.813 64.819 1.00 37.16 334 SER B C 1
ATOM 5697 O O . SER B 1 354 ? -13.486 -12.654 65.223 1.00 36.07 334 SER B O 1
ATOM 5700 N N . GLY B 1 355 ? -13.912 -14.280 63.718 1.00 37.48 335 GLY B N 1
ATOM 5701 C CA . GLY B 1 355 ? -14.670 -13.409 62.844 1.00 38.83 335 GLY B CA 1
ATOM 5702 C C . GLY B 1 355 ? -13.771 -12.346 62.239 1.00 38.40 335 GLY B C 1
ATOM 5703 O O . GLY B 1 355 ? -14.236 -11.279 61.850 1.00 39.07 335 GLY B O 1
ATOM 5704 N N . GLY B 1 356 ? -12.476 -12.637 62.171 1.00 39.26 336 GLY B N 1
ATOM 5705 C CA . GLY B 1 356 ? -11.519 -11.700 61.617 1.00 37.56 336 GLY B CA 1
ATOM 5706 C C . GLY B 1 356 ? -11.231 -10.523 62.536 1.00 38.85 336 GLY B C 1
ATOM 5707 O O . GLY B 1 356 ? -10.513 -9.599 62.150 1.00 33.85 336 GLY B O 1
ATOM 5708 N N . ARG B 1 357 ? -11.787 -10.552 63.746 1.00 32.53 337 ARG B N 1
ATOM 5709 C CA . ARG B 1 357 ? -11.536 -9.500 64.723 1.00 35.57 337 ARG B CA 1
ATOM 5710 C C . ARG B 1 357 ? -10.646 -10.006 65.844 1.00 35.48 337 ARG B C 1
ATOM 5711 O O . ARG B 1 357 ? -10.846 -11.110 66.348 1.00 30.36 337 ARG B O 1
ATOM 5719 N N . ALA B 1 358 ? -9.674 -9.194 66.248 1.00 33.58 338 ALA B N 1
ATOM 5720 C CA . ALA B 1 358 ? -8.757 -9.607 67.309 1.00 33.45 338 ALA B CA 1
ATOM 5721 C C . ALA B 1 358 ? -8.973 -8.898 68.641 1.00 35.01 338 ALA B C 1
ATOM 5722 O O . ALA B 1 358 ? -9.335 -7.723 68.703 1.00 33.38 338 ALA B O 1
ATOM 5724 N N . ARG B 1 359 ? -8.747 -9.658 69.704 1.00 35.01 339 ARG B N 1
ATOM 5725 C CA . ARG B 1 359 ? -8.610 -9.134 71.046 1.00 34.68 339 ARG B CA 1
ATOM 5726 C C . ARG B 1 359 ? -7.183 -9.461 71.480 1.00 33.47 339 ARG B C 1
ATOM 5727 O O . ARG B 1 359 ? -6.723 -10.592 71.334 1.00 34.96 339 ARG B O 1
ATOM 5735 N N . CYS B 1 360 ? -6.475 -8.469 71.995 1.00 31.72 340 CYS B N 1
ATOM 5736 C CA . CYS B 1 360 ? -5.072 -8.643 72.340 1.00 32.56 340 CYS B CA 1
ATOM 5737 C C . CYS B 1 360 ? -4.831 -7.987 73.683 1.00 33.43 340 CYS B C 1
ATOM 5738 O O . CYS B 1 360 ? -4.860 -6.760 73.802 1.00 37.78 340 CYS B O 1
ATOM 5741 N N . THR B 1 361 ? -4.616 -8.806 74.704 1.00 37.64 341 THR B N 1
ATOM 5742 C CA . THR B 1 361 ? -4.434 -8.286 76.048 1.00 37.60 341 THR B CA 1
ATOM 5743 C C . THR B 1 361 ? -3.204 -8.851 76.715 1.00 35.82 341 THR B C 1
ATOM 5744 O O . THR B 1 361 ? -2.888 -10.034 76.574 1.00 35.68 341 THR B O 1
ATOM 5748 N N . THR B 1 362 ? -2.520 -7.990 77.457 1.00 35.62 342 THR B N 1
ATOM 5749 C CA . THR B 1 362 ? -1.363 -8.404 78.236 1.00 37.46 342 THR B CA 1
ATOM 5750 C C . THR B 1 362 ? -1.695 -9.643 79.068 1.00 39.23 342 THR B C 1
ATOM 5751 O O . THR B 1 362 ? -2.813 -9.788 79.551 1.00 40.70 342 THR B O 1
ATOM 5755 N N . THR B 1 363 ? -0.736 -10.550 79.208 1.00 35.32 343 THR B N 1
ATOM 5756 C CA . THR B 1 363 ? -0.961 -11.768 79.979 1.00 35.83 343 THR B CA 1
ATOM 5757 C C . THR B 1 363 ? 0.329 -12.269 80.598 1.00 40.11 343 THR B C 1
ATOM 5758 O O . THR B 1 363 ? 1.417 -11.807 80.247 1.00 38.35 343 THR B O 1
ATOM 5762 N N . ASP B 1 364 ? 0.190 -13.213 81.526 1.00 44.30 344 ASP B N 1
ATOM 5763 C CA . ASP B 1 364 ? 1.326 -13.846 82.191 1.00 43.55 344 ASP B CA 1
ATOM 5764 C C . ASP B 1 364 ? 1.506 -15.282 81.730 1.00 41.60 344 ASP B C 1
ATOM 5765 O O . ASP B 1 364 ? 2.515 -15.914 82.043 1.00 42.62 344 ASP B O 1
ATOM 5770 N N . ALA B 1 365 ? 0.522 -15.798 81.003 1.00 39.91 345 ALA B N 1
ATOM 5771 C CA . ALA B 1 365 ? 0.558 -17.181 80.534 1.00 41.13 345 ALA B CA 1
ATOM 5772 C C . ALA B 1 365 ? 1.782 -17.435 79.645 1.00 44.33 345 ALA B C 1
ATOM 5773 O O . ALA B 1 365 ? 2.319 -16.505 79.048 1.00 40.89 345 ALA B O 1
ATOM 5775 N N . PRO B 1 366 ? 2.233 -18.700 79.562 1.00 42.91 346 PRO B N 1
ATOM 5776 C CA . PRO B 1 366 ? 3.393 -19.020 78.724 1.00 42.23 346 PRO B CA 1
ATOM 5777 C C . PRO B 1 366 ? 3.100 -18.717 77.255 1.00 38.16 346 PRO B C 1
ATOM 5778 O O . PRO B 1 366 ? 1.948 -18.827 76.830 1.00 36.27 346 PRO B O 1
ATOM 5782 N N . ALA B 1 367 ? 4.122 -18.337 76.494 1.00 35.95 347 ALA B N 1
ATOM 5783 C CA . ALA B 1 367 ? 3.914 -17.997 75.089 1.00 34.80 347 ALA B CA 1
ATOM 5784 C C . ALA B 1 367 ? 3.949 -19.216 74.174 1.00 34.20 347 ALA B C 1
ATOM 5785 O O . ALA B 1 367 ? 4.740 -20.144 74.367 1.00 38.21 347 ALA B O 1
ATOM 5787 N N . ASP B 1 368 ? 3.074 -19.200 73.176 1.00 30.78 348 ASP B N 1
ATOM 5788 C CA . ASP B 1 368 ? 3.078 -20.181 72.104 1.00 34.44 348 ASP B CA 1
ATOM 5789 C C . ASP B 1 368 ? 4.099 -19.785 71.041 1.00 36.77 348 ASP B C 1
ATOM 5790 O O . ASP B 1 368 ? 4.758 -20.632 70.440 1.00 33.50 348 ASP B O 1
ATOM 5795 N N . ILE B 1 369 ? 4.206 -18.479 70.817 1.00 33.13 349 ILE B N 1
ATOM 5796 C CA . ILE B 1 369 ? 5.009 -17.930 69.736 1.00 31.30 349 ILE B CA 1
ATOM 5797 C C . ILE B 1 369 ? 5.856 -16.775 70.244 1.00 27.92 349 ILE B C 1
ATOM 5798 O O . ILE B 1 369 ? 5.350 -15.874 70.931 1.00 26.78 349 ILE B O 1
ATOM 5803 N N . GLU B 1 370 ? 7.143 -16.809 69.916 1.00 28.68 350 GLU B N 1
ATOM 5804 C CA . GLU B 1 370 ? 8.040 -15.704 70.238 1.00 26.67 350 GLU B CA 1
ATOM 5805 C C . GLU B 1 370 ? 8.360 -14.955 68.952 1.00 29.42 350 GLU B C 1
ATOM 5806 O O . GLU B 1 370 ? 8.690 -15.568 67.935 1.00 26.69 350 GLU B O 1
ATOM 5812 N N . ILE B 1 371 ? 8.259 -13.635 68.996 1.00 27.08 351 ILE B N 1
ATOM 5813 C CA . ILE B 1 371 ? 8.412 -12.828 67.789 1.00 23.56 351 ILE B CA 1
ATOM 5814 C C . ILE B 1 371 ? 9.113 -11.517 68.103 1.00 24.30 351 ILE B C 1
ATOM 5815 O O . ILE B 1 371 ? 8.781 -10.840 69.072 1.00 26.77 351 ILE B O 1
ATOM 5820 N N . ASP B 1 372 ? 10.103 -11.169 67.297 1.00 19.87 352 ASP B N 1
ATOM 5821 C CA . ASP B 1 372 ? 10.759 -9.887 67.455 1.00 22.29 352 ASP B CA 1
ATOM 5822 C C . ASP B 1 372 ? 9.782 -8.770 67.098 1.00 21.59 352 ASP B C 1
ATOM 5823 O O . ASP B 1 372 ? 8.959 -8.922 66.195 1.00 21.16 352 ASP B O 1
ATOM 5828 N N . LEU B 1 373 ? 9.843 -7.668 67.832 1.00 20.08 353 LEU B N 1
ATOM 5829 C CA . LEU B 1 373 ? 8.936 -6.547 67.575 1.00 18.86 353 LEU B CA 1
ATOM 5830 C C . LEU B 1 373 ? 8.983 -6.074 66.100 1.00 19.17 353 LEU B C 1
ATOM 5831 O O . LEU B 1 373 ? 7.940 -5.885 65.472 1.00 18.13 353 LEU B O 1
ATOM 5836 N N . ASP B 1 374 ? 10.178 -5.913 65.536 1.00 18.94 354 ASP B N 1
ATOM 5837 C CA . ASP B 1 374 ? 10.270 -5.511 64.117 1.00 22.58 354 ASP B CA 1
ATOM 5838 C C . ASP B 1 374 ? 9.541 -6.496 63.182 1.00 22.13 354 ASP B C 1
ATOM 5839 O O . ASP B 1 374 ? 8.876 -6.086 62.232 1.00 20.66 354 ASP B O 1
ATOM 5844 N N . VAL B 1 375 ? 9.643 -7.791 63.467 1.00 22.68 355 VAL B N 1
ATOM 5845 C CA . VAL B 1 375 ? 8.938 -8.794 62.664 1.00 20.98 355 VAL B CA 1
ATOM 5846 C C . VAL B 1 375 ? 7.421 -8.574 62.712 1.00 22.66 355 VAL B C 1
ATOM 5847 O O . VAL B 1 375 ? 6.728 -8.662 61.694 1.00 21.47 355 VAL B O 1
ATOM 5851 N N . LEU B 1 376 ? 6.902 -8.291 63.899 1.00 21.19 356 LEU B N 1
ATOM 5852 C CA . LEU B 1 376 ? 5.472 -8.011 64.045 1.00 21.11 356 LEU B CA 1
ATOM 5853 C C . LEU B 1 376 ? 5.069 -6.828 63.157 1.00 20.86 356 LEU B C 1
ATOM 5854 O O . LEU B 1 376 ? 4.034 -6.855 62.502 1.00 20.02 356 LEU B O 1
ATOM 5859 N N . GLY B 1 377 ? 5.900 -5.792 63.112 1.00 21.12 357 GLY B N 1
ATOM 5860 C CA . GLY B 1 377 ? 5.603 -4.658 62.253 1.00 19.09 357 GLY B CA 1
ATOM 5861 C C . GLY B 1 377 ? 5.624 -5.055 60.782 1.00 21.56 357 GLY B C 1
ATOM 5862 O O . GLY B 1 377 ? 4.769 -4.641 59.990 1.00 19.21 357 GLY B O 1
ATOM 5863 N N . GLY B 1 378 ? 6.603 -5.877 60.423 1.00 20.40 358 GLY B N 1
ATOM 5864 C CA . GLY B 1 378 ? 6.789 -6.302 59.048 1.00 21.66 358 GLY B CA 1
ATOM 5865 C C . GLY B 1 378 ? 5.598 -7.067 58.523 1.00 22.98 358 GLY B C 1
ATOM 5866 O O . GLY B 1 378 ? 5.257 -6.966 57.339 1.00 21.05 358 GLY B O 1
ATOM 5867 N N . LEU B 1 379 ? 4.950 -7.821 59.409 1.00 19.22 359 LEU B N 1
ATOM 5868 C CA . LEU B 1 379 ? 3.846 -8.685 59.012 1.00 20.61 359 LEU B CA 1
ATOM 5869 C C . LEU B 1 379 ? 2.561 -7.900 59.019 1.00 21.67 359 LEU B C 1
ATOM 5870 O O . LEU B 1 379 ? 1.537 -8.359 58.528 1.00 22.03 359 LEU B O 1
ATOM 5875 N N . TYR B 1 380 ? 2.627 -6.702 59.580 1.00 20.80 360 TYR B N 1
ATOM 5876 C CA . TYR B 1 380 ? 1.423 -5.983 59.979 1.00 23.95 360 TYR B CA 1
ATOM 5877 C C . TYR B 1 380 ? 0.471 -5.617 58.838 1.00 25.18 360 TYR B C 1
ATOM 5878 O O . TYR B 1 380 ? -0.742 -5.552 59.043 1.00 24.70 360 TYR B O 1
ATOM 5887 N N . LEU B 1 381 ? 1.005 -5.369 57.646 1.00 21.91 361 LEU B N 1
ATOM 5888 C CA . LEU B 1 381 ? 0.148 -5.032 56.509 1.00 22.62 361 LEU B CA 1
ATOM 5889 C C . LEU B 1 381 ? -0.016 -6.223 55.569 1.00 26.15 361 LEU B C 1
ATOM 5890 O O . LEU B 1 381 ? -0.495 -6.073 54.442 1.00 28.59 361 LEU B O 1
ATOM 5895 N N . GLY B 1 382 ? 0.406 -7.403 56.021 1.00 24.03 362 GLY B N 1
ATOM 5896 C CA . GLY B 1 382 ? 0.283 -8.618 55.230 1.00 24.59 362 GLY B CA 1
ATOM 5897 C C . GLY B 1 382 ? 1.334 -8.895 54.158 1.00 31.12 362 GLY B C 1
ATOM 5898 O O . GLY B 1 382 ? 1.071 -9.695 53.264 1.00 29.08 362 GLY B O 1
ATOM 5899 N N . ALA B 1 383 ? 2.521 -8.289 54.253 1.00 25.04 363 ALA B N 1
ATOM 5900 C CA . ALA B 1 383 ? 3.526 -8.356 53.177 1.00 28.05 363 ALA B CA 1
ATOM 5901 C C . ALA B 1 383 ? 4.479 -9.560 53.116 1.00 35.21 363 ALA B C 1
ATOM 5902 O O . ALA B 1 383 ? 5.069 -9.822 52.060 1.00 40.76 363 ALA B O 1
ATOM 5904 N N . HIS B 1 384 ? 4.691 -10.253 54.225 1.00 24.18 364 HIS B N 1
ATOM 5905 C CA . HIS B 1 384 ? 5.670 -11.345 54.212 1.00 30.92 364 HIS B CA 1
ATOM 5906 C C . HIS B 1 384 ? 5.038 -12.683 54.564 1.00 31.87 364 HIS B C 1
ATOM 5907 O O . HIS B 1 384 ? 3.861 -12.761 54.895 1.00 31.32 364 HIS B O 1
ATOM 5914 N N . ARG B 1 385 ? 5.849 -13.731 54.524 1.00 30.34 365 ARG B N 1
ATOM 5915 C CA . ARG B 1 385 ? 5.444 -15.024 55.052 1.00 30.12 365 ARG B CA 1
ATOM 5916 C C . ARG B 1 385 ? 6.160 -15.217 56.375 1.00 30.56 365 ARG B C 1
ATOM 5917 O O . ARG B 1 385 ? 7.204 -14.601 56.603 1.00 35.14 365 ARG B O 1
ATOM 5925 N N . VAL B 1 386 ? 5.629 -16.070 57.246 1.00 23.80 366 VAL B N 1
ATOM 5926 C CA . VAL B 1 386 ? 6.297 -16.315 58.519 1.00 26.63 366 VAL B CA 1
ATOM 5927 C C . VAL B 1 386 ? 7.549 -17.159 58.311 1.00 29.89 366 VAL B C 1
ATOM 5928 O O . VAL B 1 386 ? 8.510 -17.056 59.072 1.00 25.84 366 VAL B O 1
ATOM 5932 N N . ASP B 1 387 ? 7.564 -17.986 57.271 1.00 29.63 367 ASP B N 1
ATOM 5933 C CA . ASP B 1 387 ? 8.641 -18.964 57.214 1.00 33.80 367 ASP B CA 1
ATOM 5934 C C . ASP B 1 387 ? 10.037 -18.364 56.985 1.00 27.00 367 ASP B C 1
ATOM 5935 O O . ASP B 1 387 ? 11.033 -18.907 57.469 1.00 28.12 367 ASP B O 1
ATOM 5940 N N . GLY B 1 388 ? 10.116 -17.219 56.320 1.00 24.86 368 GLY B N 1
ATOM 5941 C CA . GLY B 1 388 ? 11.405 -16.561 56.162 1.00 24.91 368 GLY B CA 1
ATOM 5942 C C . GLY B 1 388 ? 11.976 -16.012 57.468 1.00 26.08 368 GLY B C 1
ATOM 5943 O O . GLY B 1 388 ? 13.151 -16.229 57.806 1.00 22.97 368 GLY B O 1
ATOM 5944 N N . PHE B 1 389 ? 11.153 -15.280 58.211 1.00 23.42 369 PHE B N 1
ATOM 5945 C CA . PHE B 1 389 ? 11.567 -14.782 59.526 1.00 22.08 369 PHE B CA 1
ATOM 5946 C C . PHE B 1 389 ? 11.869 -15.932 60.489 1.00 23.29 369 PHE B C 1
ATOM 5947 O O . PHE B 1 389 ? 12.768 -15.828 61.337 1.00 21.54 369 PHE B O 1
ATOM 5955 N N . ALA B 1 390 ? 11.101 -17.015 60.380 1.00 23.90 370 ALA B N 1
ATOM 5956 C CA . ALA B 1 390 ? 11.299 -18.187 61.232 1.00 20.59 370 ALA B CA 1
ATOM 5957 C C . ALA B 1 390 ? 12.667 -18.827 60.963 1.00 24.44 370 ALA B C 1
ATOM 5958 O O . ALA B 1 390 ? 13.380 -19.206 61.888 1.00 22.54 370 ALA B O 1
ATOM 5960 N N . ALA B 1 391 ? 13.042 -18.917 59.688 1.00 20.30 371 ALA B N 1
ATOM 5961 C CA . ALA B 1 391 ? 14.332 -19.472 59.309 1.00 20.96 371 ALA B CA 1
ATOM 5962 C C . ALA B 1 391 ? 15.448 -18.663 59.938 1.00 22.55 371 ALA B C 1
ATOM 5963 O O . ALA B 1 391 ? 16.472 -19.208 60.352 1.00 22.50 371 ALA B O 1
ATOM 5965 N N . ALA B 1 392 ? 15.239 -17.352 60.021 1.00 22.46 372 ALA B N 1
ATOM 5966 C CA . ALA B 1 392 ? 16.248 -16.442 60.553 1.00 18.83 372 ALA B CA 1
ATOM 5967 C C . ALA B 1 392 ? 16.267 -16.406 62.071 1.00 21.87 372 ALA B C 1
ATOM 5968 O O . ALA B 1 392 ? 17.045 -15.656 62.657 1.00 22.18 372 ALA B O 1
ATOM 5970 N N . ASN B 1 393 ? 15.395 -17.191 62.709 1.00 23.85 373 ASN B N 1
ATOM 5971 C CA . ASN B 1 393 ? 15.318 -17.231 64.176 1.00 25.39 373 ASN B CA 1
ATOM 5972 C C . ASN B 1 393 ? 14.812 -15.911 64.760 1.00 27.28 373 ASN B C 1
ATOM 5973 O O . ASN B 1 393 ? 15.161 -15.529 65.875 1.00 23.53 373 ASN B O 1
ATOM 5978 N N . ARG B 1 394 ? 13.987 -15.197 64.049 1.00 22.38 374 ARG B N 1
ATOM 5979 C CA . ARG B 1 394 ? 13.457 -13.948 64.526 1.00 23.08 374 ARG B CA 1
ATOM 5980 C C . ARG B 1 394 ? 12.011 -14.082 64.909 1.00 21.84 374 ARG B C 1
ATOM 5981 O O . ARG B 1 394 ? 11.403 -13.157 65.347 1.00 21.99 374 ARG B O 1
ATOM 5989 N N . LEU B 1 395 ? 11.495 -15.264 64.703 1.00 23.43 375 LEU B N 1
ATOM 5990 C CA . LEU B 1 395 ? 10.139 -15.641 65.039 1.00 24.11 375 LEU B CA 1
ATOM 5991 C C . LEU B 1 395 ? 10.290 -17.126 65.336 1.00 27.11 375 LEU B C 1
ATOM 5992 O O . LEU B 1 395 ? 10.995 -17.825 64.609 1.00 24.70 375 LEU B O 1
ATOM 5997 N N . ARG B 1 396 ? 9.663 -17.609 66.405 1.00 25.85 376 ARG B N 1
ATOM 5998 C CA . ARG B 1 396 ? 9.843 -18.999 66.817 1.00 30.15 376 ARG B CA 1
ATOM 5999 C C . ARG B 1 396 ? 8.603 -19.603 67.488 1.00 33.44 376 ARG B C 1
ATOM 6000 O O . ARG B 1 396 ? 7.808 -18.903 68.137 1.00 29.62 376 ARG B O 1
ATOM 6008 N N . SER B 1 397 ? 8.423 -20.903 67.276 1.00 30.66 377 SER B N 1
ATOM 6009 C CA . SER B 1 397 ? 7.345 -21.658 67.916 1.00 38.30 377 SER B CA 1
ATOM 6010 C C . SER B 1 397 ? 7.685 -23.136 67.930 1.00 41.85 377 SER B C 1
ATOM 6011 O O . SER B 1 397 ? 8.198 -23.671 66.945 1.00 40.20 377 SER B O 1
ATOM 6014 N N . LYS B 1 398 ? 7.380 -23.796 69.042 1.00 42.46 378 LYS B N 1
ATOM 6015 C CA . LYS B 1 398 ? 7.549 -25.238 69.141 1.00 46.62 378 LYS B CA 1
ATOM 6016 C C . LYS B 1 398 ? 6.572 -25.898 68.183 1.00 45.89 378 LYS B C 1
ATOM 6017 O O . LYS B 1 398 ? 6.832 -26.971 67.649 1.00 48.09 378 LYS B O 1
ATOM 6023 N N . ASP B 1 399 ? 5.448 -25.228 67.954 1.00 46.49 379 ASP B N 1
ATOM 6024 C CA . ASP B 1 399 ? 4.392 -25.764 67.110 1.00 45.96 379 ASP B CA 1
ATOM 6025 C C . ASP B 1 399 ? 4.336 -25.079 65.745 1.00 51.30 379 ASP B C 1
ATOM 6026 O O . ASP B 1 399 ? 3.687 -24.048 65.584 1.00 47.56 379 ASP B O 1
ATOM 6031 N N . SER B 1 400 ? 4.999 -25.672 64.756 1.00 54.46 380 SER B N 1
ATOM 6032 C CA . SER B 1 400 ? 5.095 -25.068 63.428 1.00 55.26 380 SER B CA 1
ATOM 6033 C C . SER B 1 400 ? 3.724 -24.930 62.770 1.00 56.28 380 SER B C 1
ATOM 6034 O O . SER B 1 400 ? 3.537 -24.125 61.855 1.00 53.51 380 SER B O 1
ATOM 6037 N N . GLU B 1 401 ? 2.771 -25.731 63.228 1.00 56.19 381 GLU B N 1
ATOM 6038 C CA . GLU B 1 401 ? 1.404 -25.635 62.740 1.00 53.02 381 GLU B CA 1
ATOM 6039 C C . GLU B 1 401 ? 0.784 -24.333 63.212 1.00 50.38 381 GLU B C 1
ATOM 6040 O O . GLU B 1 401 ? 0.015 -23.696 62.491 1.00 49.94 381 GLU B O 1
ATOM 6046 N N . LEU B 1 402 ? 1.116 -23.936 64.433 1.00 50.25 382 LEU B N 1
ATOM 6047 C CA . LEU B 1 402 ? 0.590 -22.692 64.974 1.00 45.50 382 LEU B CA 1
ATOM 6048 C C . LEU B 1 402 ? 1.136 -21.513 64.167 1.00 42.01 382 LEU B C 1
ATOM 6049 O O . LEU B 1 402 ? 0.389 -20.594 63.823 1.00 37.65 382 LEU B O 1
ATOM 6054 N N . LEU B 1 403 ? 2.433 -21.551 63.861 1.00 38.29 383 LEU B N 1
ATOM 6055 C CA . LEU B 1 403 ? 3.063 -20.495 63.077 1.00 39.52 383 LEU B CA 1
ATOM 6056 C C . LEU B 1 403 ? 2.319 -20.252 61.780 1.00 38.02 383 LEU B C 1
ATOM 6057 O O . LEU B 1 403 ? 2.129 -19.100 61.367 1.00 33.74 383 LEU B O 1
ATOM 6062 N N . GLN B 1 404 ? 1.895 -21.334 61.137 1.00 35.97 384 GLN B N 1
ATOM 6063 C CA . GLN B 1 404 ? 1.189 -21.209 59.873 1.00 35.35 384 GLN B CA 1
ATOM 6064 C C . GLN B 1 404 ? -0.158 -20.530 60.063 1.00 36.51 384 GLN B C 1
ATOM 6065 O O . GLN B 1 404 ? -0.550 -19.685 59.251 1.00 34.62 384 GLN B O 1
ATOM 6071 N N . GLN B 1 405 ? -0.865 -20.901 61.128 1.00 36.11 385 GLN B N 1
ATOM 6072 C CA . GLN B 1 405 ? -2.111 -20.235 61.489 1.00 33.69 385 GLN B CA 1
ATOM 6073 C C . GLN B 1 405 ? -1.876 -18.735 61.665 1.00 33.44 385 GLN B C 1
ATOM 6074 O O . GLN B 1 405 ? -2.642 -17.911 61.160 1.00 27.87 385 GLN B O 1
ATOM 6080 N N . PHE B 1 406 ? -0.828 -18.405 62.416 1.00 29.17 386 PHE B N 1
ATOM 6081 C CA . PHE B 1 406 ? -0.433 -17.028 62.657 1.00 29.50 386 PHE B CA 1
ATOM 6082 C C . PHE B 1 406 ? -0.235 -16.284 61.334 1.00 28.02 386 PHE B C 1
ATOM 6083 O O . PHE B 1 406 ? -0.861 -15.261 61.101 1.00 27.22 386 PHE B O 1
ATOM 6091 N N . GLY B 1 407 ? 0.622 -16.816 60.468 1.00 27.77 387 GLY B N 1
ATOM 6092 C CA . GLY B 1 407 ? 0.867 -16.207 59.173 1.00 29.09 387 GLY B CA 1
ATOM 6093 C C . GLY B 1 407 ? -0.407 -16.042 58.363 1.00 31.29 387 GLY B C 1
ATOM 6094 O O . GLY B 1 407 ? -0.645 -15.001 57.747 1.00 27.70 387 GLY B O 1
ATOM 6095 N N . ALA B 1 408 ? -1.241 -17.074 58.366 1.00 29.81 388 ALA B N 1
ATOM 6096 C CA . ALA B 1 408 ? -2.502 -17.016 57.642 1.00 29.64 388 ALA B CA 1
ATOM 6097 C C . ALA B 1 408 ? -3.435 -15.927 58.175 1.00 31.01 388 ALA B C 1
ATOM 6098 O O . ALA B 1 408 ? -4.123 -15.275 57.398 1.00 31.06 388 ALA B O 1
ATOM 6100 N N . ALA B 1 409 ? -3.468 -15.740 59.495 1.00 28.25 389 ALA B N 1
ATOM 6101 C CA . ALA B 1 409 ? -4.283 -14.680 60.084 1.00 29.51 389 ALA B CA 1
ATOM 6102 C C . ALA B 1 409 ? -3.840 -13.292 59.615 1.00 29.83 389 ALA B C 1
ATOM 6103 O O . ALA B 1 409 ? -4.673 -12.452 59.276 1.00 26.57 389 ALA B O 1
ATOM 6105 N N . PHE B 1 410 ? -2.529 -13.060 59.607 1.00 27.39 390 PHE B N 1
ATOM 6106 C CA . PHE B 1 410 ? -1.970 -11.738 59.289 1.00 26.89 390 PHE B CA 1
ATOM 6107 C C . PHE B 1 410 ? -1.956 -11.403 57.804 1.00 26.20 390 PHE B C 1
ATOM 6108 O O . PHE B 1 410 ? -1.619 -10.279 57.427 1.00 29.89 390 PHE B O 1
ATOM 6116 N N . ALA B 1 411 ? -2.334 -12.370 56.967 1.00 27.86 391 ALA B N 1
ATOM 6117 C CA . ALA B 1 411 ? -2.507 -12.117 55.540 1.00 30.20 391 ALA B CA 1
ATOM 6118 C C . ALA B 1 411 ? -3.498 -10.982 55.297 1.00 30.68 391 ALA B C 1
ATOM 6119 O O . ALA B 1 411 ? -4.367 -10.686 56.128 1.00 32.66 391 ALA B O 1
ATOM 6121 N N . GLY B 1 412 ? -3.353 -10.352 54.140 1.00 33.71 392 GLY B N 1
ATOM 6122 C CA . GLY B 1 412 ? -4.147 -9.199 53.802 1.00 32.31 392 GLY B CA 1
ATOM 6123 C C . GLY B 1 412 ? -5.283 -9.510 52.854 1.00 35.51 392 GLY B C 1
ATOM 6124 O O . GLY B 1 412 ? -5.205 -10.387 51.997 1.00 34.86 392 GLY B O 1
ATOM 6125 N N . ASP B 1 413 ? -6.348 -8.757 53.066 1.00 36.47 393 ASP B N 1
ATOM 6126 C CA . ASP B 1 413 ? -7.502 -8.630 52.199 1.00 38.84 393 ASP B CA 1
ATOM 6127 C C . ASP B 1 413 ? -7.167 -7.948 50.860 1.00 38.06 393 ASP B C 1
ATOM 6128 O O . ASP B 1 413 ? -7.641 -8.365 49.800 1.00 32.92 393 ASP B O 1
ATOM 6133 N N . MET B 1 414 ? -6.402 -6.857 50.932 1.00 35.95 394 MET B N 1
ATOM 6134 C CA . MET B 1 414 ? -5.965 -6.095 49.759 1.00 31.62 394 MET B CA 1
ATOM 6135 C C . MET B 1 414 ? -4.465 -5.942 49.821 1.00 30.78 394 MET B C 1
ATOM 6136 O O . MET B 1 414 ? -3.931 -5.597 50.874 1.00 26.58 394 MET B O 1
ATOM 6141 N N . PRO B 1 415 ? -3.787 -6.133 48.683 1.00 27.48 395 PRO B N 1
ATOM 6142 C CA . PRO B 1 415 ? -2.337 -5.933 48.642 1.00 27.29 395 PRO B CA 1
ATOM 6143 C C . PRO B 1 415 ? -2.008 -4.544 49.177 1.00 29.80 395 PRO B C 1
ATOM 6144 O O . PRO B 1 415 ? -2.644 -3.568 48.761 1.00 24.91 395 PRO B O 1
ATOM 6148 N N . ALA B 1 416 ? -1.048 -4.455 50.091 1.00 24.12 396 ALA B N 1
ATOM 6149 C CA . ALA B 1 416 ? -0.670 -3.166 50.680 1.00 25.37 396 ALA B CA 1
ATOM 6150 C C . ALA B 1 416 ? 0.277 -2.346 49.796 1.00 23.53 396 ALA B C 1
ATOM 6151 O O . ALA B 1 416 ? 1.114 -2.890 49.084 1.00 22.97 396 ALA B O 1
ATOM 6153 N N . GLU B 1 417 ? 0.156 -1.027 49.867 1.00 21.09 397 GLU B N 1
ATOM 6154 C CA . GLU B 1 417 ? 1.044 -0.157 49.115 1.00 18.95 397 GLU B CA 1
ATOM 6155 C C . GLU B 1 417 ? 1.068 1.199 49.785 1.00 19.58 397 GLU B C 1
ATOM 6156 O O . GLU B 1 417 ? 0.022 1.781 50.074 1.00 21.38 397 GLU B O 1
ATOM 6162 N N . LEU B 1 418 ? 2.268 1.695 50.044 1.00 18.45 398 LEU B N 1
ATOM 6163 C CA . LEU B 1 418 ? 2.438 3.022 50.623 1.00 23.74 398 LEU B CA 1
ATOM 6164 C C . LEU B 1 418 ? 1.872 4.097 49.685 1.00 19.07 398 LEU B C 1
ATOM 6165 O O . LEU B 1 418 ? 2.238 4.175 48.506 1.00 20.59 398 LEU B O 1
ATOM 6170 N N . GLY B 1 419 ? 0.970 4.918 50.206 1.00 22.72 399 GLY B N 1
ATOM 6171 C CA . GLY B 1 419 ? 0.338 5.947 49.390 1.00 24.71 399 GLY B CA 1
ATOM 6172 C C . GLY B 1 419 ? 1.311 6.941 48.764 1.00 23.35 399 GLY B C 1
ATOM 6173 O O . GLY B 1 419 ? 1.172 7.299 47.606 1.00 24.13 399 GLY B O 1
ATOM 6174 N N . TYR B 1 420 ? 2.291 7.403 49.529 1.00 21.86 400 TYR B N 1
ATOM 6175 C CA . TYR B 1 420 ? 3.302 8.302 48.970 1.00 24.90 400 TYR B CA 1
ATOM 6176 C C . TYR B 1 420 ? 4.541 8.295 49.838 1.00 25.08 400 TYR B C 1
ATOM 6177 O O . TYR B 1 420 ? 4.483 7.938 51.016 1.00 22.98 400 TYR B O 1
ATOM 6186 N N . GLY B 1 421 ? 5.660 8.708 49.259 1.00 26.49 401 GLY B N 1
ATOM 6187 C CA . GLY B 1 421 ? 6.925 8.685 49.962 1.00 25.80 401 GLY B CA 1
ATOM 6188 C C . GLY B 1 421 ? 7.086 9.882 50.867 1.00 22.21 401 GLY B C 1
ATOM 6189 O O . GLY B 1 421 ? 6.586 10.967 50.580 1.00 23.17 401 GLY B O 1
ATOM 6190 N N . PHE B 1 422 ? 7.793 9.672 51.967 1.00 21.64 402 PHE B N 1
ATOM 6191 C CA . PHE B 1 422 ? 8.052 10.713 52.948 1.00 24.59 402 PHE B CA 1
ATOM 6192 C C . PHE B 1 422 ? 9.314 10.346 53.731 1.00 25.15 402 PHE B C 1
ATOM 6193 O O . PHE B 1 422 ? 9.909 11.212 54.383 1.00 29.45 402 PHE B O 1
ATOM 6201 N N . MET C 1 21 ? 40.692 -24.263 69.361 1.00 64.65 1 MET C N 1
ATOM 6202 C CA . MET C 1 21 ? 41.848 -25.146 69.226 1.00 62.98 1 MET C CA 1
ATOM 6203 C C . MET C 1 21 ? 42.408 -25.176 67.798 1.00 57.23 1 MET C C 1
ATOM 6204 O O . MET C 1 21 ? 42.122 -26.091 67.022 1.00 57.56 1 MET C O 1
ATOM 6209 N N . ILE C 1 22 ? 43.209 -24.174 67.454 1.00 52.59 2 ILE C N 1
ATOM 6210 C CA . ILE C 1 22 ? 43.874 -24.159 66.156 1.00 49.23 2 ILE C CA 1
ATOM 6211 C C . ILE C 1 22 ? 45.319 -24.595 66.333 1.00 46.79 2 ILE C C 1
ATOM 6212 O O . ILE C 1 22 ? 46.142 -23.858 66.891 1.00 46.70 2 ILE C O 1
ATOM 6217 N N . THR C 1 23 ? 45.617 -25.806 65.874 1.00 41.09 3 THR C N 1
ATOM 6218 C CA . THR C 1 23 ? 46.964 -26.351 65.985 1.00 38.45 3 THR C CA 1
ATOM 6219 C C . THR C 1 23 ? 47.582 -26.476 64.596 1.00 36.72 3 THR C C 1
ATOM 6220 O O . THR C 1 23 ? 47.342 -27.455 63.879 1.00 36.20 3 THR C O 1
ATOM 6224 N N . PRO C 1 24 ? 48.363 -25.465 64.196 1.00 32.95 4 PRO C N 1
ATOM 6225 C CA . PRO C 1 24 ? 49.014 -25.582 62.892 1.00 27.65 4 PRO C CA 1
ATOM 6226 C C . PRO C 1 24 ? 50.016 -26.724 62.916 1.00 28.49 4 PRO C C 1
ATOM 6227 O O . PRO C 1 24 ? 50.535 -27.080 63.964 1.00 31.06 4 PRO C O 1
ATOM 6231 N N . ARG C 1 25 ? 50.283 -27.280 61.748 1.00 25.47 5 ARG C N 1
ATOM 6232 C CA . ARG C 1 25 ? 51.210 -28.377 61.591 1.00 29.39 5 ARG C CA 1
ATOM 6233 C C . ARG C 1 25 ? 52.176 -27.979 60.482 1.00 30.09 5 ARG C C 1
ATOM 6234 O O . ARG C 1 25 ? 51.754 -27.443 59.450 1.00 27.93 5 ARG C O 1
ATOM 6242 N N . THR C 1 26 ? 53.468 -28.190 60.700 1.00 23.10 6 THR C N 1
ATOM 6243 C CA . THR C 1 26 ? 54.463 -27.874 59.680 1.00 25.27 6 THR C CA 1
ATOM 6244 C C . THR C 1 26 ? 54.803 -29.143 58.903 1.00 23.74 6 THR C C 1
ATOM 6245 O O . THR C 1 26 ? 55.044 -30.188 59.504 1.00 24.40 6 THR C O 1
ATOM 6249 N N . LEU C 1 27 ? 54.796 -29.063 57.574 1.00 20.44 7 LEU C N 1
ATOM 6250 C CA . LEU C 1 27 ? 55.160 -30.207 56.736 1.00 21.05 7 LEU C CA 1
ATOM 6251 C C . LEU C 1 27 ? 56.671 -30.218 56.515 1.00 21.79 7 LEU C C 1
ATOM 6252 O O . LEU C 1 27 ? 57.234 -29.282 55.938 1.00 21.59 7 LEU C O 1
ATOM 6257 N N . HIS C 1 28 ? 57.335 -31.270 56.988 1.00 21.34 8 HIS C N 1
ATOM 6258 C CA . HIS C 1 28 ? 58.782 -31.382 56.829 1.00 22.36 8 HIS C CA 1
ATOM 6259 C C . HIS C 1 28 ? 59.135 -31.414 55.346 1.00 22.21 8 HIS C C 1
ATOM 6260 O O . HIS C 1 28 ? 60.138 -30.842 54.909 1.00 21.92 8 HIS C O 1
ATOM 6267 N N . THR C 1 29 ? 58.293 -32.108 54.593 1.00 22.87 9 THR C N 1
ATOM 6268 C CA . THR C 1 29 ? 58.367 -32.153 53.144 1.00 25.33 9 THR C CA 1
ATOM 6269 C C . THR C 1 29 ? 56.926 -32.245 52.638 1.00 26.26 9 THR C C 1
ATOM 6270 O O . THR C 1 29 ? 56.017 -32.612 53.385 1.00 26.38 9 THR C O 1
ATOM 6274 N N . ILE C 1 30 ? 56.699 -31.888 51.384 1.00 25.79 10 ILE C N 1
ATOM 6275 C CA . ILE C 1 30 ? 55.351 -31.951 50.849 1.00 28.31 10 ILE C CA 1
ATOM 6276 C C . ILE C 1 30 ? 55.189 -33.211 50.017 1.00 28.36 10 ILE C C 1
ATOM 6277 O O . ILE C 1 30 ? 55.876 -33.386 49.018 1.00 28.04 10 ILE C O 1
ATOM 6282 N N . THR C 1 31 ? 54.273 -34.083 50.418 1.00 25.40 11 THR C N 1
ATOM 6283 C CA . THR C 1 31 ? 53.986 -35.262 49.615 1.00 31.74 11 THR C CA 1
ATOM 6284 C C . THR C 1 31 ? 52.942 -34.904 48.553 1.00 31.42 11 THR C C 1
ATOM 6285 O O . THR C 1 31 ? 52.250 -33.878 48.668 1.00 29.72 11 THR C O 1
ATOM 6289 N N . ASP C 1 32 ? 52.836 -35.741 47.523 1.00 28.44 12 ASP C N 1
ATOM 6290 C CA . ASP C 1 32 ? 51.865 -35.528 46.459 1.00 28.16 12 ASP C CA 1
ATOM 6291 C C . ASP C 1 32 ? 50.473 -35.404 47.050 1.00 28.65 12 ASP C C 1
ATOM 6292 O O . ASP C 1 32 ? 49.667 -34.577 46.624 1.00 31.28 12 ASP C O 1
ATOM 6297 N N . ASP C 1 33 ? 50.198 -36.228 48.053 1.00 26.98 13 ASP C N 1
ATOM 6298 C CA . ASP C 1 33 ? 48.925 -36.194 48.764 1.00 29.61 13 ASP C CA 1
ATOM 6299 C C . ASP C 1 33 ? 48.688 -34.861 49.492 1.00 33.16 13 ASP C C 1
ATOM 6300 O O . ASP C 1 33 ? 47.572 -34.334 49.487 1.00 30.83 13 ASP C O 1
ATOM 6305 N N . ASP C 1 34 ? 49.728 -34.324 50.126 1.00 27.71 14 ASP C N 1
ATOM 6306 C CA . ASP C 1 34 ? 49.622 -33.025 50.791 1.00 29.58 14 ASP C CA 1
ATOM 6307 C C . ASP C 1 34 ? 49.307 -31.970 49.730 1.00 25.76 14 ASP C C 1
ATOM 6308 O O . ASP C 1 34 ? 48.400 -31.153 49.891 1.00 27.43 14 ASP C O 1
ATOM 6313 N N . TRP C 1 35 ? 50.065 -31.993 48.640 1.00 24.87 15 TRP C N 1
ATOM 6314 C CA . TRP C 1 35 ? 49.832 -31.030 47.572 1.00 28.84 15 TRP C CA 1
ATOM 6315 C C . TRP C 1 35 ? 48.411 -31.099 47.017 1.00 29.43 15 TRP C C 1
ATOM 6316 O O . TRP C 1 35 ? 47.840 -30.081 46.645 1.00 29.26 15 TRP C O 1
ATOM 6327 N N . THR C 1 36 ? 47.841 -32.298 46.965 1.00 28.23 16 THR C N 1
ATOM 6328 C CA . THR C 1 36 ? 46.469 -32.445 46.508 1.00 28.99 16 THR C CA 1
ATOM 6329 C C . THR C 1 36 ? 45.542 -31.661 47.418 1.00 29.63 16 THR C C 1
ATOM 6330 O O . THR C 1 36 ? 44.621 -30.985 46.954 1.00 25.24 16 THR C O 1
ATOM 6334 N N . ARG C 1 37 ? 45.798 -31.743 48.720 1.00 28.97 17 ARG C N 1
ATOM 6335 C CA . ARG C 1 37 ? 45.032 -30.970 49.693 1.00 30.09 17 ARG C CA 1
ATOM 6336 C C . ARG C 1 37 ? 45.265 -29.468 49.542 1.00 24.56 17 ARG C C 1
ATOM 6337 O O . ARG C 1 37 ? 44.331 -28.675 49.622 1.00 23.88 17 ARG C O 1
ATOM 6345 N N . ILE C 1 38 ? 46.515 -29.088 49.325 1.00 24.69 18 ILE C N 1
ATOM 6346 C CA . ILE C 1 38 ? 46.871 -27.690 49.161 1.00 25.43 18 ILE C CA 1
ATOM 6347 C C . ILE C 1 38 ? 46.177 -27.085 47.933 1.00 26.99 18 ILE C C 1
ATOM 6348 O O . ILE C 1 38 ? 45.687 -25.954 47.987 1.00 23.79 18 ILE C O 1
ATOM 6353 N N . ALA C 1 39 ? 46.113 -27.853 46.847 1.00 25.07 19 ALA C N 1
ATOM 6354 C CA . ALA C 1 39 ? 45.471 -27.393 45.618 1.00 25.17 19 ALA C CA 1
ATOM 6355 C C . ALA C 1 39 ? 43.956 -27.266 45.791 1.00 26.23 19 ALA C C 1
ATOM 6356 O O . ALA C 1 39 ? 43.357 -26.302 45.321 1.00 24.25 19 ALA C O 1
ATOM 6358 N N . LEU C 1 40 ? 43.336 -28.225 46.470 1.00 24.16 20 LEU C N 1
ATOM 6359 C CA . LEU C 1 40 ? 41.901 -28.137 46.716 1.00 25.44 20 LEU C CA 1
ATOM 6360 C C . LEU C 1 40 ? 41.571 -26.879 47.509 1.00 25.23 20 LEU C C 1
ATOM 6361 O O . LEU C 1 40 ? 40.717 -26.095 47.108 1.00 22.68 20 LEU C O 1
ATOM 6366 N N . LEU C 1 41 ? 42.235 -26.697 48.649 1.00 23.94 21 LEU C N 1
ATOM 6367 C CA . LEU C 1 41 ? 41.976 -25.524 49.489 1.00 25.67 21 LEU C CA 1
ATOM 6368 C C . LEU C 1 41 ? 42.213 -24.215 48.725 1.00 24.00 21 LEU C C 1
ATOM 6369 O O . LEU C 1 41 ? 41.369 -23.308 48.752 1.00 26.98 21 LEU C O 1
ATOM 6374 N N . ALA C 1 42 ? 43.350 -24.115 48.039 1.00 23.70 22 ALA C N 1
ATOM 6375 C CA . ALA C 1 42 ? 43.656 -22.920 47.247 1.00 26.78 22 ALA C CA 1
ATOM 6376 C C . ALA C 1 42 ? 42.570 -22.613 46.216 1.00 28.47 22 ALA C C 1
ATOM 6377 O O . ALA C 1 42 ? 42.197 -21.451 46.023 1.00 26.44 22 ALA C O 1
ATOM 6379 N N . ARG C 1 43 ? 42.065 -23.642 45.543 1.00 24.96 23 ARG C N 1
ATOM 6380 C CA . ARG C 1 43 ? 41.045 -23.402 44.528 1.00 26.56 23 ARG C CA 1
ATOM 6381 C C . ARG C 1 43 ? 39.749 -22.858 45.140 1.00 27.21 23 ARG C C 1
ATOM 6382 O O . ARG C 1 43 ? 39.142 -21.936 44.598 1.00 24.62 23 ARG C O 1
ATOM 6390 N N . PHE C 1 44 ? 39.334 -23.419 46.271 1.00 24.49 24 PHE C N 1
ATOM 6391 C CA . PHE C 1 44 ? 38.151 -22.922 46.961 1.00 22.05 24 PHE C CA 1
ATOM 6392 C C . PHE C 1 44 ? 38.375 -21.499 47.477 1.00 27.64 24 PHE C C 1
ATOM 6393 O O . PHE C 1 44 ? 37.514 -20.639 47.339 1.00 25.23 24 PHE C O 1
ATOM 6401 N N . ALA C 1 45 ? 39.541 -21.259 48.064 1.00 26.43 25 ALA C N 1
ATOM 6402 C CA . ALA C 1 45 ? 39.808 -20.001 48.745 1.00 31.18 25 ALA C CA 1
ATOM 6403 C C . ALA C 1 45 ? 39.939 -18.855 47.759 1.00 31.18 25 ALA C C 1
ATOM 6404 O O . ALA C 1 45 ? 39.485 -17.746 48.031 1.00 31.85 25 ALA C O 1
ATOM 6406 N N . PHE C 1 46 ? 40.556 -19.131 46.616 1.00 29.18 26 PHE C N 1
ATOM 6407 C CA . PHE C 1 46 ? 40.820 -18.099 45.626 1.00 29.61 26 PHE C CA 1
ATOM 6408 C C . PHE C 1 46 ? 39.724 -17.959 44.573 1.00 35.64 26 PHE C C 1
ATOM 6409 O O . PHE C 1 46 ? 39.542 -16.878 44.009 1.00 36.87 26 PHE C O 1
ATOM 6417 N N . GLY C 1 47 ? 38.997 -19.041 44.305 1.00 28.25 27 GLY C N 1
ATOM 6418 C CA . GLY C 1 47 ? 37.960 -19.008 43.292 1.00 25.71 27 GLY C CA 1
ATOM 6419 C C . GLY C 1 47 ? 38.416 -19.712 42.024 1.00 33.75 27 GLY C C 1
ATOM 6420 O O . GLY C 1 47 ? 37.601 -20.050 41.168 1.00 31.86 27 GLY C O 1
ATOM 6421 N N . ASP C 1 48 ? 39.727 -19.883 41.885 1.00 27.98 28 ASP C N 1
ATOM 6422 C CA . ASP C 1 48 ? 40.292 -20.903 41.001 1.00 32.60 28 ASP C CA 1
ATOM 6423 C C . ASP C 1 48 ? 41.775 -21.046 41.255 1.00 30.21 28 ASP C C 1
ATOM 6424 O O . ASP C 1 48 ? 42.290 -20.535 42.248 1.00 29.72 28 ASP C O 1
ATOM 6429 N N . ILE C 1 49 ? 42.452 -21.742 40.351 1.00 29.68 29 ILE C N 1
ATOM 6430 C CA . ILE C 1 49 ? 43.836 -22.134 40.562 1.00 33.05 29 ILE C CA 1
ATOM 6431 C C . ILE C 1 49 ? 44.576 -22.288 39.229 1.00 33.13 29 ILE C C 1
ATOM 6432 O O . ILE C 1 49 ? 43.994 -22.687 38.213 1.00 32.17 29 ILE C O 1
ATOM 6437 N N . GLU C 1 50 ? 45.862 -21.962 39.247 1.00 31.10 30 GLU C N 1
ATOM 6438 C CA . GLU C 1 50 ? 46.707 -22.060 38.073 1.00 33.01 30 GLU C CA 1
ATOM 6439 C C . GLU C 1 50 ? 46.825 -23.522 37.629 1.00 32.35 30 GLU C C 1
ATOM 6440 O O . GLU C 1 50 ? 46.502 -24.435 38.395 1.00 32.41 30 GLU C O 1
ATOM 6446 N N . PRO C 1 51 ? 47.277 -23.751 36.384 1.00 33.81 31 PRO C N 1
ATOM 6447 C CA . PRO C 1 51 ? 47.412 -25.116 35.854 1.00 33.70 31 PRO C CA 1
ATOM 6448 C C . PRO C 1 51 ? 48.362 -25.989 36.674 1.00 34.41 31 PRO C C 1
ATOM 6449 O O . PRO C 1 51 ? 49.232 -25.486 37.393 1.00 28.73 31 PRO C O 1
ATOM 6453 N N . GLU C 1 52 ? 48.199 -27.297 36.537 1.00 33.78 32 GLU C N 1
ATOM 6454 C CA . GLU C 1 52 ? 48.966 -28.254 37.316 1.00 37.03 32 GLU C CA 1
ATOM 6455 C C . GLU C 1 52 ? 50.466 -28.070 37.157 1.00 35.99 32 GLU C C 1
ATOM 6456 O O . GLU C 1 52 ? 51.221 -28.207 38.123 1.00 33.65 32 GLU C O 1
ATOM 6462 N N . GLN C 1 53 ? 50.900 -27.743 35.943 1.00 34.14 33 GLN C N 1
ATOM 6463 C CA . GLN C 1 53 ? 52.327 -27.604 35.674 1.00 33.66 33 GLN C CA 1
ATOM 6464 C C . GLN C 1 53 ? 52.870 -26.345 36.305 1.00 29.59 33 GLN C C 1
ATOM 6465 O O . GLN C 1 53 ? 54.034 -26.282 36.692 1.00 27.92 33 GLN C O 1
ATOM 6471 N N . THR C 1 54 ? 52.018 -25.338 36.422 1.00 29.12 34 THR C N 1
ATOM 6472 C CA . THR C 1 54 ? 52.405 -24.110 37.096 1.00 27.33 34 THR C CA 1
ATOM 6473 C C . THR C 1 54 ? 52.538 -24.356 38.602 1.00 29.42 34 THR C C 1
ATOM 6474 O O . THR C 1 54 ? 53.507 -23.919 39.232 1.00 23.85 34 THR C O 1
ATOM 6478 N N . GLN C 1 55 ? 51.558 -25.052 39.174 1.00 26.97 35 GLN C N 1
ATOM 6479 C CA . GLN C 1 55 ? 51.615 -25.431 40.585 1.00 29.35 35 GLN C CA 1
ATOM 6480 C C . GLN C 1 55 ? 52.931 -26.158 40.889 1.00 29.60 35 GLN C C 1
ATOM 6481 O O . GLN C 1 55 ? 53.602 -25.873 41.889 1.00 28.34 35 GLN C O 1
ATOM 6487 N N . ALA C 1 56 ? 53.292 -27.094 40.014 1.00 27.90 36 ALA C N 1
ATOM 6488 C CA . ALA C 1 56 ? 54.494 -27.913 40.184 1.00 28.65 36 ALA C CA 1
ATOM 6489 C C . ALA C 1 56 ? 55.759 -27.071 40.172 1.00 28.64 36 ALA C C 1
ATOM 6490 O O . ALA C 1 56 ? 56.700 -27.351 40.913 1.00 25.32 36 ALA C O 1
ATOM 6492 N N . ALA C 1 57 ? 55.782 -26.044 39.328 1.00 26.36 37 ALA C N 1
ATOM 6493 C CA . ALA C 1 57 ? 56.936 -25.154 39.259 1.00 25.48 37 ALA C CA 1
ATOM 6494 C C . ALA C 1 57 ? 57.114 -24.406 40.572 1.00 26.76 37 ALA C C 1
ATOM 6495 O O . ALA C 1 57 ? 58.235 -24.282 41.078 1.00 24.35 37 ALA C O 1
ATOM 6497 N N . TRP C 1 58 ? 56.014 -23.888 41.117 1.00 23.72 38 TRP C N 1
ATOM 6498 C CA . TRP C 1 58 ? 56.068 -23.252 42.429 1.00 23.88 38 TRP C CA 1
ATOM 6499 C C . TRP C 1 58 ? 56.474 -24.264 43.490 1.00 23.43 38 TRP C C 1
ATOM 6500 O O . TRP C 1 58 ? 57.334 -23.990 44.335 1.00 25.84 38 TRP C O 1
ATOM 6511 N N . ARG C 1 59 ? 55.853 -25.436 43.449 1.00 25.09 39 ARG C N 1
ATOM 6512 C CA . ARG C 1 59 ? 56.144 -26.464 44.444 1.00 26.48 39 ARG C CA 1
ATOM 6513 C C . ARG C 1 59 ? 57.634 -26.793 44.475 1.00 25.17 39 ARG C C 1
ATOM 6514 O O . ARG C 1 59 ? 58.188 -27.015 45.540 1.00 24.93 39 ARG C O 1
ATOM 6522 N N . SER C 1 60 ? 58.290 -26.773 43.317 1.00 26.72 40 SER C N 1
ATOM 6523 C CA . SER C 1 60 ? 59.715 -27.088 43.243 1.00 27.70 40 SER C CA 1
ATOM 6524 C C . SER C 1 60 ? 60.610 -26.107 44.019 1.00 29.56 40 SER C C 1
ATOM 6525 O O . SER C 1 60 ? 61.761 -26.428 44.321 1.00 27.98 40 SER C O 1
ATOM 6528 N N . MET C 1 61 ? 60.087 -24.920 44.330 1.00 25.39 41 MET C N 1
ATOM 6529 C CA . MET C 1 61 ? 60.864 -23.881 45.021 1.00 26.43 41 MET C CA 1
ATOM 6530 C C . MET C 1 61 ? 60.715 -23.895 46.546 1.00 21.67 41 MET C C 1
ATOM 6531 O O . MET C 1 61 ? 61.366 -23.105 47.247 1.00 22.67 41 MET C O 1
ATOM 6536 N N . VAL C 1 62 ? 59.860 -24.775 47.054 1.00 22.32 42 VAL C N 1
ATOM 6537 C CA . VAL C 1 62 ? 59.601 -24.858 48.498 1.00 25.50 42 VAL C CA 1
ATOM 6538 C C . VAL C 1 62 ? 60.669 -25.705 49.205 1.00 25.96 42 VAL C C 1
ATOM 6539 O O . VAL C 1 62 ? 60.798 -26.895 48.923 1.00 25.10 42 VAL C O 1
ATOM 6543 N N . PRO C 1 63 ? 61.424 -25.100 50.136 1.00 22.81 43 PRO C N 1
ATOM 6544 C CA . PRO C 1 63 ? 62.446 -25.855 50.879 1.00 23.27 43 PRO C CA 1
ATOM 6545 C C . PRO C 1 63 ? 61.811 -26.709 51.964 1.00 24.81 43 PRO C C 1
ATOM 6546 O O . PRO C 1 63 ? 60.578 -26.713 52.081 1.00 21.64 43 PRO C O 1
ATOM 6550 N N . GLU C 1 64 ? 62.627 -27.419 52.741 1.00 25.53 44 GLU C N 1
ATOM 6551 C CA . GLU C 1 64 ? 62.117 -28.245 53.850 1.00 28.51 44 GLU C CA 1
ATOM 6552 C C . GLU C 1 64 ? 61.457 -27.389 54.933 1.00 21.62 44 GLU C C 1
ATOM 6553 O O . GLU C 1 64 ? 61.851 -26.254 55.148 1.00 26.42 44 GLU C O 1
ATOM 6559 N N . ASP C 1 65 ? 60.448 -27.931 55.604 1.00 20.76 45 ASP C N 1
ATOM 6560 C CA . ASP C 1 65 ? 59.846 -27.262 56.762 1.00 23.08 45 ASP C CA 1
ATOM 6561 C C . ASP C 1 65 ? 59.356 -25.849 56.441 1.00 21.85 45 ASP C C 1
ATOM 6562 O O . ASP C 1 65 ? 59.523 -24.947 57.265 1.00 23.64 45 ASP C O 1
ATOM 6567 N N . ALA C 1 66 ? 58.748 -25.666 55.270 1.00 22.79 46 ALA C N 1
ATOM 6568 C CA . ALA C 1 66 ? 58.385 -24.334 54.779 1.00 22.98 46 ALA C CA 1
ATOM 6569 C C . ALA C 1 66 ? 56.892 -24.238 54.473 1.00 23.25 46 ALA C C 1
ATOM 6570 O O . ALA C 1 66 ? 56.451 -23.332 53.770 1.00 23.44 46 ALA C O 1
ATOM 6572 N N . THR C 1 67 ? 56.122 -25.179 55.005 1.00 21.20 47 THR C N 1
ATOM 6573 C CA . THR C 1 67 ? 54.690 -25.250 54.775 1.00 19.84 47 THR C CA 1
ATOM 6574 C C . THR C 1 67 ? 53.936 -25.469 56.084 1.00 24.13 47 THR C C 1
ATOM 6575 O O . THR C 1 67 ? 54.181 -26.446 56.809 1.00 23.22 47 THR C O 1
ATOM 6579 N N . VAL C 1 68 ? 53.001 -24.580 56.387 1.00 19.58 48 VAL C N 1
ATOM 6580 C CA . VAL C 1 68 ? 52.218 -24.718 57.607 1.00 20.02 48 VAL C CA 1
ATOM 6581 C C . VAL C 1 68 ? 50.741 -24.838 57.269 1.00 25.11 48 VAL C C 1
ATOM 6582 O O . VAL C 1 68 ? 50.195 -24.035 56.500 1.00 24.49 48 VAL C O 1
ATOM 6586 N N . VAL C 1 69 ? 50.092 -25.843 57.838 1.00 21.42 49 VAL C N 1
ATOM 6587 C CA . VAL C 1 69 ? 48.708 -26.133 57.506 1.00 23.33 49 VAL C CA 1
ATOM 6588 C C . VAL C 1 69 ? 47.855 -26.341 58.752 1.00 26.17 49 VAL C C 1
ATOM 6589 O O . VAL C 1 69 ? 48.368 -26.668 59.820 1.00 26.18 49 VAL C O 1
ATOM 6593 N N . VAL C 1 70 ? 46.550 -26.147 58.604 1.00 23.66 50 VAL C N 1
ATOM 6594 C CA . VAL C 1 70 ? 45.594 -26.464 59.655 1.00 21.83 50 VAL C CA 1
ATOM 6595 C C . VAL C 1 70 ? 44.554 -27.434 59.103 1.00 28.35 50 VAL C C 1
ATOM 6596 O O . VAL C 1 70 ? 43.828 -27.105 58.170 1.00 25.25 50 VAL C O 1
ATOM 6600 N N . PRO C 1 71 ? 44.486 -28.646 59.675 1.00 30.63 51 PRO C N 1
ATOM 6601 C CA . PRO C 1 71 ? 43.553 -29.676 59.195 1.00 32.75 51 PRO C CA 1
ATOM 6602 C C . PRO C 1 71 ? 42.122 -29.399 59.653 1.00 30.87 51 PRO C C 1
ATOM 6603 O O . PRO C 1 71 ? 41.937 -28.657 60.612 1.00 29.69 51 PRO C O 1
ATOM 6607 N N . ASP C 1 72 ? 41.134 -29.964 58.959 1.00 35.94 52 ASP C N 1
ATOM 6608 C CA . ASP C 1 72 ? 39.745 -29.904 59.412 1.00 40.59 52 ASP C CA 1
ATOM 6609 C C . ASP C 1 72 ? 39.572 -30.869 60.589 1.00 45.03 52 ASP C C 1
ATOM 6610 O O . ASP C 1 72 ? 40.480 -31.641 60.889 1.00 40.17 52 ASP C O 1
ATOM 6615 N N . GLU C 1 73 ? 38.426 -30.818 61.261 1.00 49.68 53 GLU C N 1
ATOM 6616 C CA . GLU C 1 73 ? 38.214 -31.651 62.447 1.00 53.79 53 GLU C CA 1
ATOM 6617 C C . GLU C 1 73 ? 38.413 -33.133 62.145 1.00 51.87 53 GLU C C 1
ATOM 6618 O O . GLU C 1 73 ? 38.733 -33.921 63.034 1.00 55.71 53 GLU C O 1
ATOM 6624 N N . THR C 1 74 ? 38.246 -33.488 60.875 1.00 50.79 54 THR C N 1
ATOM 6625 C CA . THR C 1 74 ? 38.341 -34.864 60.391 1.00 53.59 54 THR C CA 1
ATOM 6626 C C . THR C 1 74 ? 39.778 -35.277 60.055 1.00 56.53 54 THR C C 1
ATOM 6627 O O . THR C 1 74 ? 40.075 -36.463 59.902 1.00 53.26 54 THR C O 1
ATOM 6631 N N . ASP C 1 75 ? 40.663 -34.290 59.933 1.00 56.42 55 ASP C N 1
ATOM 6632 C CA . ASP C 1 75 ? 42.023 -34.517 59.438 1.00 54.15 55 ASP C CA 1
ATOM 6633 C C . ASP C 1 75 ? 42.012 -35.062 58.008 1.00 54.94 55 ASP C C 1
ATOM 6634 O O . ASP C 1 75 ? 42.969 -35.703 57.562 1.00 58.69 55 ASP C O 1
ATOM 6639 N N . ASP C 1 76 ? 40.919 -34.808 57.295 1.00 49.42 56 ASP C N 1
ATOM 6640 C CA . ASP C 1 76 ? 40.840 -35.140 55.880 1.00 53.83 56 ASP C CA 1
ATOM 6641 C C . ASP C 1 76 ? 41.497 -34.037 55.052 1.00 52.68 56 ASP C C 1
ATOM 6642 O O . ASP C 1 76 ? 42.556 -34.232 54.458 1.00 53.49 56 ASP C O 1
ATOM 6647 N N . ALA C 1 77 ? 40.863 -32.872 55.043 1.00 46.78 57 ALA C N 1
ATOM 6648 C CA . ALA C 1 77 ? 41.319 -31.737 54.255 1.00 39.03 57 ALA C CA 1
ATOM 6649 C C . ALA C 1 77 ? 42.090 -30.730 55.114 1.00 32.78 57 ALA C C 1
ATOM 6650 O O . ALA C 1 77 ? 42.156 -30.867 56.326 1.00 34.95 57 ALA C O 1
ATOM 6652 N N . PHE C 1 78 ? 42.687 -29.731 54.470 1.00 28.57 58 PHE C N 1
ATOM 6653 C CA . PHE C 1 78 ? 43.220 -28.581 55.173 1.00 26.86 58 PHE C CA 1
ATOM 6654 C C . PHE C 1 78 ? 42.168 -27.480 55.144 1.00 29.16 58 PHE C C 1
ATOM 6655 O O . PHE C 1 78 ? 41.496 -27.297 54.127 1.00 25.44 58 PHE C O 1
ATOM 6663 N N . VAL C 1 79 ? 42.023 -26.749 56.249 1.00 24.46 59 VAL C N 1
ATOM 6664 C CA . VAL C 1 79 ? 41.161 -25.575 56.266 1.00 23.54 59 VAL C CA 1
ATOM 6665 C C . VAL C 1 79 ? 42.012 -24.309 56.302 1.00 25.70 59 VAL C C 1
ATOM 6666 O O . VAL C 1 79 ? 41.504 -23.195 56.193 1.00 24.00 59 VAL C O 1
ATOM 6670 N N . GLY C 1 80 ? 43.319 -24.489 56.437 1.00 24.89 60 GLY C N 1
ATOM 6671 C CA . GLY C 1 80 ? 44.231 -23.372 56.321 1.00 24.97 60 GLY C CA 1
ATOM 6672 C C . GLY C 1 80 ? 45.576 -23.852 55.836 1.00 23.77 60 GLY C C 1
ATOM 6673 O O . GLY C 1 80 ? 46.003 -24.964 56.148 1.00 22.87 60 GLY C O 1
ATOM 6674 N N . GLN C 1 81 ? 46.248 -23.009 55.070 1.00 21.43 61 GLN C N 1
ATOM 6675 C CA . GLN C 1 81 ? 47.586 -23.331 54.612 1.00 22.01 61 GLN C CA 1
ATOM 6676 C C . GLN C 1 81 ? 48.365 -22.068 54.308 1.00 22.03 61 GLN C C 1
ATOM 6677 O O . GLN C 1 81 ? 47.794 -21.007 54.038 1.00 20.04 61 GLN C O 1
ATOM 6683 N N . SER C 1 82 ? 49.681 -22.203 54.320 1.00 18.82 62 SER C N 1
ATOM 6684 C CA . SER C 1 82 ? 50.565 -21.117 53.953 1.00 18.67 62 SER C CA 1
ATOM 6685 C C . SER C 1 82 ? 51.908 -21.767 53.707 1.00 22.37 62 SER C C 1
ATOM 6686 O O . SER C 1 82 ? 52.210 -22.818 54.279 1.00 22.92 62 SER C O 1
ATOM 6689 N N . LEU C 1 83 ? 52.723 -21.172 52.859 1.00 19.94 63 LEU C N 1
ATOM 6690 C CA . LEU C 1 83 ? 54.053 -21.727 52.645 1.00 21.17 63 LEU C CA 1
ATOM 6691 C C . LEU C 1 83 ? 54.984 -20.647 52.176 1.00 22.55 63 LEU C C 1
ATOM 6692 O O . LEU C 1 83 ? 54.550 -19.519 51.930 1.00 21.02 63 LEU C O 1
ATOM 6697 N N . TYR C 1 84 ? 56.268 -20.968 52.068 1.00 17.02 64 TYR C N 1
ATOM 6698 C CA . TYR C 1 84 ? 57.178 -20.013 51.468 1.00 18.68 64 TYR C CA 1
ATOM 6699 C C . TYR C 1 84 ? 58.121 -20.654 50.462 1.00 21.83 64 TYR C C 1
ATOM 6700 O O . TYR C 1 84 ? 58.435 -21.844 50.550 1.00 22.38 64 TYR C O 1
ATOM 6709 N N . LEU C 1 85 ? 58.528 -19.841 49.495 1.00 21.42 65 LEU C N 1
ATOM 6710 C CA . LEU C 1 85 ? 59.417 -20.217 48.408 1.00 23.89 65 LEU C CA 1
ATOM 6711 C C . LEU C 1 85 ? 60.814 -19.719 48.727 1.00 20.75 65 LEU C C 1
ATOM 6712 O O . LEU C 1 85 ? 60.978 -18.632 49.282 1.00 22.73 65 LEU C O 1
ATOM 6717 N N . ASP C 1 86 ? 61.821 -20.520 48.403 1.00 21.71 66 ASP C N 1
ATOM 6718 C CA . ASP C 1 86 ? 63.202 -20.132 48.642 1.00 22.08 66 ASP C CA 1
ATOM 6719 C C . ASP C 1 86 ? 63.648 -19.224 47.498 1.00 22.85 66 ASP C C 1
ATOM 6720 O O . ASP C 1 86 ? 63.776 -19.672 46.367 1.00 26.29 66 ASP C O 1
ATOM 6725 N N . MET C 1 87 ? 63.863 -17.943 47.776 1.00 21.45 67 MET C N 1
ATOM 6726 C CA . MET C 1 87 ? 64.093 -16.985 46.692 1.00 22.09 67 MET C CA 1
ATOM 6727 C C . MET C 1 87 ? 65.314 -16.100 46.908 1.00 22.33 67 MET C C 1
ATOM 6728 O O . MET C 1 87 ? 65.954 -16.157 47.949 1.00 23.85 67 MET C O 1
ATOM 6733 N N . GLN C 1 88 ? 65.637 -15.294 45.900 1.00 22.49 68 GLN C N 1
ATOM 6734 C CA . GLN C 1 88 ? 66.772 -14.386 45.977 1.00 23.34 68 GLN C CA 1
ATOM 6735 C C . GLN C 1 88 ? 66.397 -13.041 45.370 1.00 22.08 68 GLN C C 1
ATOM 6736 O O . GLN C 1 88 ? 66.035 -12.954 44.197 1.00 24.07 68 GLN C O 1
ATOM 6742 N N . LEU C 1 89 ? 66.508 -11.997 46.175 1.00 21.69 69 LEU C N 1
ATOM 6743 C CA . LEU C 1 89 ? 66.004 -10.682 45.811 1.00 26.11 69 LEU C CA 1
ATOM 6744 C C . LEU C 1 89 ? 67.140 -9.684 45.741 1.00 25.17 69 LEU C C 1
ATOM 6745 O O . LEU C 1 89 ? 67.959 -9.607 46.652 1.00 26.40 69 LEU C O 1
ATOM 6750 N N . THR C 1 90 ? 67.165 -8.899 44.676 1.00 25.00 70 THR C N 1
ATOM 6751 C CA . THR C 1 90 ? 68.149 -7.828 44.543 1.00 25.90 70 THR C CA 1
ATOM 6752 C C . THR C 1 90 ? 67.689 -6.605 45.319 1.00 25.43 70 THR C C 1
ATOM 6753 O O . THR C 1 90 ? 66.524 -6.215 45.231 1.00 24.49 70 THR C O 1
ATOM 6757 N N . VAL C 1 91 ? 68.602 -5.994 46.072 1.00 23.54 71 VAL C N 1
ATOM 6758 C CA . VAL C 1 91 ? 68.273 -4.801 46.842 1.00 24.84 71 VAL C CA 1
ATOM 6759 C C . VAL C 1 91 ? 69.067 -3.582 46.334 1.00 26.42 71 VAL C C 1
ATOM 6760 O O . VAL C 1 91 ? 69.977 -3.730 45.529 1.00 27.01 71 VAL C O 1
ATOM 6764 N N . PRO C 1 92 ? 68.697 -2.368 46.763 1.00 24.81 72 PRO C N 1
ATOM 6765 C CA . PRO C 1 92 ? 69.421 -1.226 46.193 1.00 27.69 72 PRO C CA 1
ATOM 6766 C C . PRO C 1 92 ? 70.928 -1.377 46.388 1.00 29.56 72 PRO C C 1
ATOM 6767 O O . PRO C 1 92 ? 71.370 -1.708 47.486 1.00 27.28 72 PRO C O 1
ATOM 6771 N N . GLY C 1 93 ? 71.705 -1.171 45.328 1.00 30.73 73 GLY C N 1
ATOM 6772 C CA . GLY C 1 93 ? 73.147 -1.307 45.427 1.00 27.94 73 GLY C CA 1
ATOM 6773 C C . GLY C 1 93 ? 73.652 -2.601 44.812 1.00 34.94 73 GLY C C 1
ATOM 6774 O O . GLY C 1 93 ? 74.845 -2.745 44.557 1.00 33.52 73 GLY C O 1
ATOM 6775 N N . GLY C 1 94 ? 72.752 -3.553 44.584 1.00 33.48 74 GLY C N 1
ATOM 6776 C CA . GLY C 1 94 ? 73.111 -4.755 43.854 1.00 30.70 74 GLY C CA 1
ATOM 6777 C C . GLY C 1 94 ? 73.319 -6.008 44.681 1.00 31.07 74 GLY C C 1
ATOM 6778 O O . GLY C 1 94 ? 73.414 -7.102 44.131 1.00 31.79 74 GLY C O 1
ATOM 6779 N N . GLU C 1 95 ? 73.396 -5.864 45.995 1.00 30.59 75 GLU C N 1
ATOM 6780 C CA . GLU C 1 95 ? 73.460 -7.039 46.856 1.00 34.01 75 GLU C CA 1
ATOM 6781 C C . GLU C 1 95 ? 72.246 -7.936 46.585 1.00 32.82 75 GLU C C 1
ATOM 6782 O O . GLU C 1 95 ? 71.153 -7.440 46.313 1.00 31.10 75 GLU C O 1
ATOM 6788 N N . VAL C 1 96 ? 72.436 -9.249 46.637 1.00 30.74 76 VAL C N 1
ATOM 6789 C CA . VAL C 1 96 ? 71.336 -10.177 46.419 1.00 28.20 76 VAL C CA 1
ATOM 6790 C C . VAL C 1 96 ? 71.096 -11.000 47.676 1.00 32.56 76 VAL C C 1
ATOM 6791 O O . VAL C 1 96 ? 71.973 -11.744 48.121 1.00 28.65 76 VAL C O 1
ATOM 6795 N N . LEU C 1 97 ? 69.908 -10.849 48.259 1.00 28.99 77 LEU C N 1
ATOM 6796 C CA . LEU C 1 97 ? 69.599 -11.488 49.534 1.00 26.05 77 LEU C CA 1
ATOM 6797 C C . LEU C 1 97 ? 68.704 -12.705 49.380 1.00 27.59 77 LEU C C 1
ATOM 6798 O O . LEU C 1 97 ? 67.783 -12.712 48.561 1.00 22.64 77 LEU C O 1
ATOM 6803 N N . PRO C 1 98 ? 68.967 -13.741 50.191 1.00 25.00 78 PRO C N 1
ATOM 6804 C CA . PRO C 1 98 ? 68.013 -14.836 50.330 1.00 23.58 78 PRO C CA 1
ATOM 6805 C C . PRO C 1 98 ? 66.746 -14.313 51.030 1.00 22.20 78 PRO C C 1
ATOM 6806 O O . PRO C 1 98 ? 66.846 -13.670 52.072 1.00 25.71 78 PRO C O 1
ATOM 6810 N N . VAL C 1 99 ? 65.580 -14.581 50.446 1.00 22.49 79 VAL C N 1
ATOM 6811 C CA . VAL C 1 99 ? 64.309 -14.152 51.010 1.00 21.30 79 VAL C CA 1
ATOM 6812 C C . VAL C 1 99 ? 63.303 -15.301 50.936 1.00 19.75 79 VAL C C 1
ATOM 6813 O O . VAL C 1 99 ? 63.395 -16.164 50.069 1.00 19.29 79 VAL C O 1
ATOM 6817 N N . ALA C 1 100 ? 62.351 -15.306 51.856 1.00 19.14 80 ALA C N 1
ATOM 6818 C CA . ALA C 1 100 ? 61.292 -16.298 51.859 1.00 16.86 80 ALA C CA 1
ATOM 6819 C C . ALA C 1 100 ? 60.061 -15.704 51.188 1.00 22.61 80 ALA C C 1
ATOM 6820 O O . ALA C 1 100 ? 59.494 -14.715 51.672 1.00 18.88 80 ALA C O 1
ATOM 6822 N N . GLY C 1 101 ? 59.659 -16.291 50.061 1.00 21.19 81 GLY C N 1
ATOM 6823 C CA . GLY C 1 101 ? 58.531 -15.770 49.305 1.00 20.30 81 GLY C CA 1
ATOM 6824 C C . GLY C 1 101 ? 57.246 -16.456 49.705 1.00 18.20 81 GLY C C 1
ATOM 6825 O O . GLY C 1 101 ? 57.014 -17.600 49.339 1.00 19.04 81 GLY C O 1
ATOM 6826 N N . ILE C 1 102 ? 56.419 -15.766 50.474 1.00 17.88 82 ILE C N 1
ATOM 6827 C CA . ILE C 1 102 ? 55.208 -16.376 51.013 1.00 18.46 82 ILE C CA 1
ATOM 6828 C C . ILE C 1 102 ? 54.252 -16.615 49.874 1.00 19.10 82 ILE C C 1
ATOM 6829 O O . ILE C 1 102 ? 54.089 -15.748 49.026 1.00 19.91 82 ILE C O 1
ATOM 6834 N N . SER C 1 103 ? 53.617 -17.782 49.840 1.00 17.17 83 SER C N 1
ATOM 6835 C CA . SER C 1 103 ? 52.670 -18.058 48.779 1.00 19.06 83 SER C CA 1
ATOM 6836 C C . SER C 1 103 ? 51.638 -19.100 49.187 1.00 22.37 83 SER C C 1
ATOM 6837 O O . SER C 1 103 ? 51.751 -19.719 50.250 1.00 21.13 83 SER C O 1
ATOM 6840 N N . PHE C 1 104 ? 50.620 -19.264 48.341 1.00 18.56 84 PHE C N 1
ATOM 6841 C CA . PHE C 1 104 ? 49.560 -20.258 48.564 1.00 20.18 84 PHE C CA 1
ATOM 6842 C C . PHE C 1 104 ? 48.810 -20.098 49.873 1.00 20.97 84 PHE C C 1
ATOM 6843 O O . PHE C 1 104 ? 48.266 -21.054 50.391 1.00 23.46 84 PHE C O 1
ATOM 6851 N N . VAL C 1 105 ? 48.760 -18.873 50.388 1.00 17.79 85 VAL C N 1
ATOM 6852 C CA . VAL C 1 105 ? 48.100 -18.600 51.653 1.00 18.64 85 VAL C CA 1
ATOM 6853 C C . VAL C 1 105 ? 46.586 -18.634 51.466 1.00 22.29 85 VAL C C 1
ATOM 6854 O O . VAL C 1 105 ? 46.036 -17.947 50.596 1.00 19.66 85 VAL C O 1
ATOM 6858 N N . ALA C 1 106 ? 45.910 -19.429 52.282 1.00 17.83 86 ALA C N 1
ATOM 6859 C CA . ALA C 1 106 ? 44.470 -19.574 52.145 1.00 22.94 86 ALA C CA 1
ATOM 6860 C C . ALA C 1 106 ? 43.834 -20.079 53.421 1.00 24.12 86 ALA C C 1
ATOM 6861 O O . ALA C 1 106 ? 44.390 -20.938 54.102 1.00 21.90 86 ALA C O 1
ATOM 6863 N N . VAL C 1 107 ? 42.675 -19.528 53.758 1.00 21.53 87 VAL C N 1
ATOM 6864 C CA . VAL C 1 107 ? 41.836 -20.108 54.802 1.00 23.12 87 VAL C CA 1
ATOM 6865 C C . VAL C 1 107 ? 40.448 -20.359 54.209 1.00 25.38 87 VAL C C 1
ATOM 6866 O O . VAL C 1 107 ? 39.893 -19.507 53.502 1.00 22.46 87 VAL C O 1
ATOM 6870 N N . ALA C 1 108 ? 39.909 -21.543 54.473 1.00 24.51 88 ALA C N 1
ATOM 6871 C CA . ALA C 1 108 ? 38.612 -21.940 53.928 1.00 24.54 88 ALA C CA 1
ATOM 6872 C C . ALA C 1 108 ? 37.527 -20.925 54.263 1.00 23.32 88 ALA C C 1
ATOM 6873 O O . ALA C 1 108 ? 37.460 -20.430 55.394 1.00 23.48 88 ALA C O 1
ATOM 6875 N N . PRO C 1 109 ? 36.653 -20.624 53.288 1.00 22.56 89 PRO C N 1
ATOM 6876 C CA . PRO C 1 109 ? 35.599 -19.637 53.570 1.00 27.94 89 PRO C CA 1
ATOM 6877 C C . PRO C 1 109 ? 34.762 -20.039 54.783 1.00 26.11 89 PRO C C 1
ATOM 6878 O O . PRO C 1 109 ? 34.162 -19.187 55.427 1.00 28.40 89 PRO C O 1
ATOM 6882 N N . THR C 1 110 ? 34.748 -21.329 55.104 1.00 28.00 90 THR C N 1
ATOM 6883 C CA . THR C 1 110 ? 33.989 -21.815 56.254 1.00 29.45 90 THR C CA 1
ATOM 6884 C C . THR C 1 110 ? 34.719 -21.612 57.578 1.00 29.88 90 THR C C 1
ATOM 6885 O O . THR C 1 110 ? 34.167 -21.880 58.641 1.00 30.17 90 THR C O 1
ATOM 6889 N N . HIS C 1 111 ? 35.961 -21.142 57.519 1.00 29.21 91 HIS C N 1
ATOM 6890 C CA . HIS C 1 111 ? 36.792 -21.092 58.717 1.00 29.10 91 HIS C CA 1
ATOM 6891 C C . HIS C 1 111 ? 37.495 -19.758 58.899 1.00 29.34 91 HIS C C 1
ATOM 6892 O O . HIS C 1 111 ? 38.379 -19.626 59.754 1.00 26.71 91 HIS C O 1
ATOM 6899 N N . ARG C 1 112 ? 37.107 -18.776 58.094 1.00 25.19 92 ARG C N 1
ATOM 6900 C CA . ARG C 1 112 ? 37.800 -17.494 58.054 1.00 27.80 92 ARG C CA 1
ATOM 6901 C C . ARG C 1 112 ? 37.475 -16.645 59.279 1.00 26.61 92 ARG C C 1
ATOM 6902 O O . ARG C 1 112 ? 36.481 -16.888 59.973 1.00 26.72 92 ARG C O 1
ATOM 6910 N N . ARG C 1 113 ? 38.324 -15.653 59.537 1.00 24.37 93 ARG C N 1
ATOM 6911 C CA . ARG C 1 113 ? 38.109 -14.689 60.615 1.00 27.41 93 ARG C CA 1
ATOM 6912 C C . ARG C 1 113 ? 37.938 -15.362 61.968 1.00 28.89 93 ARG C C 1
ATOM 6913 O O . ARG C 1 113 ? 37.151 -14.919 62.813 1.00 26.04 93 ARG C O 1
ATOM 6921 N N . ARG C 1 114 ? 38.695 -16.434 62.159 1.00 27.52 94 ARG C N 1
ATOM 6922 C CA . ARG C 1 114 ? 38.730 -17.163 63.423 1.00 29.78 94 ARG C CA 1
ATOM 6923 C C . ARG C 1 114 ? 40.167 -17.227 63.931 1.00 26.00 94 ARG C C 1
ATOM 6924 O O . ARG C 1 114 ? 40.456 -17.885 64.923 1.00 28.36 94 ARG C O 1
ATOM 6932 N N . GLY C 1 115 ? 41.064 -16.543 63.232 1.00 25.63 95 GLY C N 1
ATOM 6933 C CA . GLY C 1 115 ? 42.456 -16.461 63.634 1.00 26.52 95 GLY C CA 1
ATOM 6934 C C . GLY C 1 115 ? 43.338 -17.548 63.041 1.00 24.11 95 GLY C C 1
ATOM 6935 O O . GLY C 1 115 ? 44.480 -17.738 63.474 1.00 21.93 95 GLY C O 1
ATOM 6936 N N . VAL C 1 116 ? 42.814 -18.271 62.055 1.00 22.94 96 VAL C N 1
ATOM 6937 C CA . VAL C 1 116 ? 43.588 -19.324 61.400 1.00 22.89 96 VAL C CA 1
ATOM 6938 C C . VAL C 1 116 ? 44.843 -18.761 60.715 1.00 22.60 96 VAL C C 1
ATOM 6939 O O . VAL C 1 116 ? 45.940 -19.290 60.897 1.00 22.93 96 VAL C O 1
ATOM 6943 N N . LEU C 1 117 ? 44.692 -17.692 59.934 1.00 21.15 97 LEU C N 1
ATOM 6944 C CA . LEU C 1 117 ? 45.865 -17.062 59.314 1.00 20.72 97 LEU C CA 1
ATOM 6945 C C . LEU C 1 117 ? 46.901 -16.626 60.356 1.00 20.42 97 LEU C C 1
ATOM 6946 O O . LEU C 1 117 ? 48.100 -16.891 60.209 1.00 20.39 97 LEU C O 1
ATOM 6951 N N . ARG C 1 118 ? 46.441 -15.944 61.401 1.00 19.67 98 ARG C N 1
ATOM 6952 C CA . ARG C 1 118 ? 47.360 -15.447 62.412 1.00 21.72 98 ARG C CA 1
ATOM 6953 C C . ARG C 1 118 ? 48.146 -16.609 63.006 1.00 21.37 98 ARG C C 1
ATOM 6954 O O . ARG C 1 118 ? 49.361 -16.516 63.185 1.00 20.67 98 ARG C O 1
ATOM 6962 N N . ALA C 1 119 ? 47.456 -17.702 63.310 1.00 21.51 99 ALA C N 1
ATOM 6963 C CA . ALA C 1 119 ? 48.126 -18.850 63.914 1.00 23.93 99 ALA C CA 1
ATOM 6964 C C . ALA C 1 119 ? 49.145 -19.431 62.934 1.00 22.23 99 ALA C C 1
ATOM 6965 O O . ALA C 1 119 ? 50.283 -19.719 63.306 1.00 22.95 99 ALA C O 1
ATOM 6967 N N . MET C 1 120 ? 48.748 -19.587 61.674 1.00 20.51 100 MET C N 1
ATOM 6968 C CA . MET C 1 120 ? 49.658 -20.126 60.664 1.00 18.57 100 MET C CA 1
ATOM 6969 C C . MET C 1 120 ? 50.869 -19.244 60.460 1.00 19.43 100 MET C C 1
ATOM 6970 O O . MET C 1 120 ? 52.001 -19.733 60.394 1.00 19.38 100 MET C O 1
ATOM 6975 N N . TYR C 1 121 ? 50.619 -17.945 60.332 1.00 18.35 101 TYR C N 1
ATOM 6976 C CA . TYR C 1 121 ? 51.675 -16.974 60.088 1.00 19.26 101 TYR C CA 1
ATOM 6977 C C . TYR C 1 121 ? 52.655 -16.901 61.257 1.00 18.93 101 TYR C C 1
ATOM 6978 O O . TYR C 1 121 ? 53.858 -16.735 61.061 1.00 19.20 101 TYR C O 1
ATOM 6987 N N . THR C 1 122 ? 52.138 -17.043 62.474 1.00 19.98 102 THR C N 1
ATOM 6988 C CA . THR C 1 122 ? 53.003 -17.065 63.659 1.00 18.74 102 THR C CA 1
ATOM 6989 C C . THR C 1 122 ? 54.017 -18.215 63.558 1.00 19.61 102 THR C C 1
ATOM 6990 O O . THR C 1 122 ? 55.222 -18.016 63.739 1.00 19.16 102 THR C O 1
ATOM 6994 N N . GLU C 1 123 ? 53.534 -19.409 63.224 1.00 21.14 103 GLU C N 1
ATOM 6995 C CA . GLU C 1 123 ? 54.427 -20.556 63.058 1.00 20.60 103 GLU C CA 1
ATOM 6996 C C . GLU C 1 123 ? 55.348 -20.367 61.850 1.00 21.00 103 GLU C C 1
ATOM 6997 O O . GLU C 1 123 ? 56.559 -20.571 61.939 1.00 22.56 103 GLU C O 1
ATOM 7003 N N . LEU C 1 124 ? 54.775 -19.978 60.711 1.00 20.77 104 LEU C N 1
ATOM 7004 C CA . LEU C 1 124 ? 55.558 -19.870 59.486 1.00 19.43 104 LEU C CA 1
ATOM 7005 C C . LEU C 1 124 ? 56.703 -18.863 59.630 1.00 18.48 104 LEU C C 1
ATOM 7006 O O . LEU C 1 124 ? 57.818 -19.107 59.153 1.00 18.19 104 LEU C O 1
ATOM 7011 N N . HIS C 1 125 ? 56.448 -17.739 60.296 1.00 18.48 105 HIS C N 1
ATOM 7012 C CA . HIS C 1 125 ? 57.523 -16.762 60.502 1.00 18.16 105 HIS C CA 1
ATOM 7013 C C . HIS C 1 125 ? 58.584 -17.236 61.495 1.00 22.08 105 HIS C C 1
ATOM 7014 O O . HIS C 1 125 ? 59.770 -16.971 61.302 1.00 21.84 105 HIS C O 1
ATOM 7021 N N . ASP C 1 126 ? 58.168 -17.960 62.534 1.00 22.48 106 ASP C N 1
ATOM 7022 C CA . ASP C 1 126 ? 59.138 -18.652 63.381 1.00 21.37 106 ASP C CA 1
ATOM 7023 C C . ASP C 1 126 ? 60.050 -19.535 62.521 1.00 22.21 106 ASP C C 1
ATOM 7024 O O . ASP C 1 126 ? 61.270 -19.525 62.702 1.00 25.87 106 ASP C O 1
ATOM 7029 N N . ARG C 1 127 ? 59.469 -20.256 61.554 1.00 20.90 107 ARG C N 1
ATOM 7030 C CA . ARG C 1 127 ? 60.248 -21.146 60.685 1.00 19.76 107 ARG C CA 1
ATOM 7031 C C . ARG C 1 127 ? 61.188 -20.366 59.787 1.00 20.54 107 ARG C C 1
ATOM 7032 O O . ARG C 1 127 ? 62.364 -20.704 59.646 1.00 19.20 107 ARG C O 1
ATOM 7040 N N . ILE C 1 128 ? 60.661 -19.315 59.170 1.00 20.90 108 ILE C N 1
ATOM 7041 C CA . ILE C 1 128 ? 61.472 -18.447 58.341 1.00 19.02 108 ILE C CA 1
ATOM 7042 C C . ILE C 1 128 ? 62.662 -17.877 59.130 1.00 20.35 108 ILE C C 1
ATOM 7043 O O . ILE C 1 128 ? 63.791 -17.847 58.646 1.00 22.60 108 ILE C O 1
ATOM 7048 N N . ALA C 1 129 ? 62.405 -17.407 60.340 1.00 16.90 109 ALA C N 1
ATOM 7049 C CA . ALA C 1 129 ? 63.477 -16.820 61.138 1.00 24.35 109 ALA C CA 1
ATOM 7050 C C . ALA C 1 129 ? 64.527 -17.870 61.536 1.00 25.07 109 ALA C C 1
ATOM 7051 O O . ALA C 1 129 ? 65.727 -17.604 61.488 1.00 26.42 109 ALA C O 1
ATOM 7053 N N . ARG C 1 130 ? 64.077 -19.065 61.905 1.00 25.29 110 ARG C N 1
ATOM 7054 C CA . ARG C 1 130 ? 65.012 -20.150 62.216 1.00 25.35 110 ARG C CA 1
ATOM 7055 C C . ARG C 1 130 ? 65.852 -20.576 61.005 1.00 29.44 110 ARG C C 1
ATOM 7056 O O . ARG C 1 130 ? 66.984 -21.033 61.167 1.00 25.63 110 ARG C O 1
ATOM 7064 N N . ALA C 1 131 ? 65.306 -20.434 59.795 1.00 24.57 111 ALA C N 1
ATOM 7065 C CA . ALA C 1 131 ? 66.070 -20.722 58.588 1.00 26.22 111 ALA C CA 1
ATOM 7066 C C . ALA C 1 131 ? 67.016 -19.576 58.230 1.00 27.81 111 ALA C C 1
ATOM 7067 O O . ALA C 1 131 ? 67.887 -19.731 57.381 1.00 28.37 111 ALA C O 1
ATOM 7069 N N . GLY C 1 132 ? 66.825 -18.419 58.857 1.00 27.09 112 GLY C N 1
ATOM 7070 C CA . GLY C 1 132 ? 67.791 -17.339 58.756 1.00 25.38 112 GLY C CA 1
ATOM 7071 C C . GLY C 1 132 ? 67.560 -16.266 57.706 1.00 28.43 112 GLY C C 1
ATOM 7072 O O . GLY C 1 132 ? 68.448 -15.453 57.457 1.00 29.14 112 GLY C O 1
ATOM 7073 N N . TYR C 1 133 ? 66.379 -16.240 57.094 1.00 25.72 113 TYR C N 1
ATOM 7074 C CA . TYR C 1 133 ? 66.088 -15.242 56.058 1.00 26.82 113 TYR C CA 1
ATOM 7075 C C . TYR C 1 133 ? 66.008 -13.840 56.652 1.00 21.67 113 TYR C C 1
ATOM 7076 O O . TYR C 1 133 ? 65.310 -13.620 57.641 1.00 26.43 113 TYR C O 1
ATOM 7085 N N . PRO C 1 134 ? 66.729 -12.886 56.057 1.00 23.12 114 PRO C N 1
ATOM 7086 C CA . PRO C 1 134 ? 66.655 -11.496 56.516 1.00 24.44 114 PRO C CA 1
ATOM 7087 C C . PRO C 1 134 ? 65.343 -10.804 56.115 1.00 24.61 114 PRO C C 1
ATOM 7088 O O . PRO C 1 134 ? 64.957 -9.854 56.786 1.00 25.87 114 PRO C O 1
ATOM 7092 N N . LEU C 1 135 ? 64.688 -11.269 55.048 1.00 22.26 115 LEU C N 1
ATOM 7093 C CA . LEU C 1 135 ? 63.427 -10.686 54.570 1.00 21.05 115 LEU C CA 1
ATOM 7094 C C . LEU C 1 135 ? 62.435 -11.773 54.189 1.00 23.24 115 LEU C C 1
ATOM 7095 O O . LEU C 1 135 ? 62.812 -12.828 53.678 1.00 19.59 115 LEU C O 1
ATOM 7100 N N . ALA C 1 136 ? 61.160 -11.508 54.419 1.00 21.04 116 ALA C N 1
ATOM 7101 C CA . ALA C 1 136 ? 60.121 -12.307 53.798 1.00 20.01 116 ALA C CA 1
ATOM 7102 C C . ALA C 1 136 ? 59.419 -11.375 52.809 1.00 18.90 116 ALA C C 1
ATOM 7103 O O . ALA C 1 136 ? 59.375 -10.160 53.022 1.00 23.03 116 ALA C O 1
ATOM 7105 N N . VAL C 1 137 ? 58.918 -11.925 51.711 1.00 20.50 117 VAL C N 1
ATOM 7106 C CA . VAL C 1 137 ? 58.298 -11.108 50.667 1.00 18.30 117 VAL C CA 1
ATOM 7107 C C . VAL C 1 137 ? 57.052 -11.774 50.116 1.00 19.10 117 VAL C C 1
ATOM 7108 O O . VAL C 1 137 ? 56.909 -12.997 50.190 1.00 20.50 117 VAL C O 1
ATOM 7112 N N . LEU C 1 138 ? 56.143 -10.971 49.563 1.00 18.89 118 LEU C N 1
ATOM 7113 C CA . LEU C 1 138 ? 54.918 -11.521 48.991 1.00 17.90 118 LEU C CA 1
ATOM 7114 C C . LEU C 1 138 ? 54.248 -10.548 48.020 1.00 17.27 118 LEU C C 1
ATOM 7115 O O . LEU C 1 138 ? 54.604 -9.371 47.965 1.00 18.33 118 LEU C O 1
ATOM 7120 N N . THR C 1 139 ? 53.301 -11.055 47.235 1.00 21.03 119 THR C N 1
ATOM 7121 C CA . THR C 1 139 ? 52.358 -10.197 46.523 1.00 23.26 119 THR C CA 1
ATOM 7122 C C . THR C 1 139 ? 51.008 -10.480 47.176 1.00 22.36 119 THR C C 1
ATOM 7123 O O . THR C 1 139 ? 50.780 -11.582 47.675 1.00 23.67 119 THR C O 1
ATOM 7127 N N . ALA C 1 140 ? 50.130 -9.486 47.215 1.00 23.34 120 ALA C N 1
ATOM 7128 C CA . ALA C 1 140 ? 48.927 -9.575 48.045 1.00 21.84 120 ALA C CA 1
ATOM 7129 C C . ALA C 1 140 ? 47.702 -9.646 47.166 1.00 21.22 120 ALA C C 1
ATOM 7130 O O . ALA C 1 140 ? 47.587 -8.900 46.206 1.00 20.22 120 ALA C O 1
ATOM 7132 N N . SER C 1 141 ? 46.777 -10.535 47.495 1.00 22.94 121 SER C N 1
ATOM 7133 C CA . SER C 1 141 ? 45.512 -10.586 46.771 1.00 22.22 121 SER C CA 1
ATOM 7134 C C . SER C 1 141 ? 44.635 -9.385 47.125 1.00 24.81 121 SER C C 1
ATOM 7135 O O . SER C 1 141 ? 43.851 -8.930 46.294 1.00 24.37 121 SER C O 1
ATOM 7138 N N . GLU C 1 142 ? 44.739 -8.911 48.369 1.00 20.10 122 GLU C N 1
ATOM 7139 C CA . GLU C 1 142 ? 44.046 -7.697 48.818 1.00 23.45 122 GLU C CA 1
ATOM 7140 C C . GLU C 1 142 ? 45.012 -6.825 49.627 1.00 23.81 122 GLU C C 1
ATOM 7141 O O . GLU C 1 142 ? 45.948 -7.334 50.244 1.00 21.01 122 GLU C O 1
ATOM 7147 N N . GLY C 1 143 ? 44.780 -5.518 49.626 1.00 19.73 123 GLY C N 1
ATOM 7148 C CA . GLY C 1 143 ? 45.760 -4.590 50.158 1.00 20.67 123 GLY C CA 1
ATOM 7149 C C . GLY C 1 143 ? 45.681 -4.357 51.653 1.00 20.08 123 GLY C C 1
ATOM 7150 O O . GLY C 1 143 ? 46.555 -3.712 52.217 1.00 21.95 123 GLY C O 1
ATOM 7151 N N . GLY C 1 144 ? 44.637 -4.862 52.298 1.00 19.45 124 GLY C N 1
ATOM 7152 C CA . GLY C 1 144 ? 44.467 -4.642 53.726 1.00 22.34 124 GLY C CA 1
ATOM 7153 C C . GLY C 1 144 ? 44.851 -5.788 54.663 1.00 21.87 124 GLY C C 1
ATOM 7154 O O . GLY C 1 144 ? 44.478 -5.771 55.834 1.00 22.28 124 GLY C O 1
ATOM 7155 N N . ILE C 1 145 ? 45.594 -6.775 54.172 1.00 20.65 125 ILE C N 1
ATOM 7156 C CA . ILE C 1 145 ? 45.874 -7.978 54.974 1.00 18.57 125 ILE C CA 1
ATOM 7157 C C . ILE C 1 145 ? 47.168 -7.907 55.792 1.00 21.00 125 ILE C C 1
ATOM 7158 O O . ILE C 1 145 ? 47.177 -8.187 56.990 1.00 23.95 125 ILE C O 1
ATOM 7163 N N . TYR C 1 146 ? 48.259 -7.525 55.141 1.00 19.50 126 TYR C N 1
ATOM 7164 C CA . TYR C 1 146 ? 49.603 -7.812 55.653 1.00 19.65 126 TYR C CA 1
ATOM 7165 C C . TYR C 1 146 ? 50.320 -6.676 56.378 1.00 21.79 126 TYR C C 1
ATOM 7166 O O . TYR C 1 146 ? 51.352 -6.904 57.022 1.00 19.65 126 TYR C O 1
ATOM 7175 N N . GLY C 1 147 ? 49.790 -5.460 56.286 1.00 21.11 127 GLY C N 1
ATOM 7176 C CA . GLY C 1 147 ? 50.360 -4.362 57.055 1.00 20.99 127 GLY C CA 1
ATOM 7177 C C . GLY C 1 147 ? 50.505 -4.766 58.521 1.00 22.72 127 GLY C C 1
ATOM 7178 O O . GLY C 1 147 ? 51.558 -4.571 59.139 1.00 20.72 127 GLY C O 1
ATOM 7179 N N . ARG C 1 148 ? 49.454 -5.365 59.069 1.00 22.97 128 ARG C N 1
ATOM 7180 C CA . ARG C 1 148 ? 49.417 -5.699 60.495 1.00 22.83 128 ARG C CA 1
ATOM 7181 C C . ARG C 1 148 ? 50.447 -6.761 60.851 1.00 24.80 128 ARG C C 1
ATOM 7182 O O . ARG C 1 148 ? 50.748 -6.956 62.024 1.00 22.79 128 ARG C O 1
ATOM 7190 N N . PHE C 1 149 ? 50.973 -7.450 59.836 1.00 21.38 129 PHE C N 1
ATOM 7191 C CA . PHE C 1 149 ? 51.999 -8.471 60.039 1.00 21.18 129 PHE C CA 1
ATOM 7192 C C . PHE C 1 149 ? 53.396 -7.941 59.770 1.00 21.63 129 PHE C C 1
ATOM 7193 O O . PHE C 1 149 ? 54.373 -8.697 59.797 1.00 21.54 129 PHE C O 1
ATOM 7201 N N . GLY C 1 150 ? 53.495 -6.639 59.508 1.00 21.19 130 GLY C N 1
ATOM 7202 C CA . GLY C 1 150 ? 54.792 -6.014 59.332 1.00 17.80 130 GLY C CA 1
ATOM 7203 C C . GLY C 1 150 ? 55.279 -5.898 57.900 1.00 21.03 130 GLY C C 1
ATOM 7204 O O . GLY C 1 150 ? 56.420 -5.499 57.670 1.00 19.39 130 GLY C O 1
ATOM 7205 N N . TYR C 1 151 ? 54.418 -6.233 56.939 1.00 19.10 131 TYR C N 1
ATOM 7206 C CA . TYR C 1 151 ? 54.767 -6.145 55.518 1.00 17.75 131 TYR C CA 1
ATOM 7207 C C . TYR C 1 151 ? 54.449 -4.755 54.980 1.00 18.48 131 TYR C C 1
ATOM 7208 O O . TYR C 1 151 ? 53.339 -4.244 55.180 1.00 17.31 131 TYR C O 1
ATOM 7217 N N . GLY C 1 152 ? 55.414 -4.147 54.294 1.00 17.72 132 GLY C N 1
ATOM 7218 C CA . GLY C 1 152 ? 55.201 -2.859 53.658 1.00 20.14 132 GLY C CA 1
ATOM 7219 C C . GLY C 1 152 ? 55.203 -2.993 52.141 1.00 20.87 132 GLY C C 1
ATOM 7220 O O . GLY C 1 152 ? 55.857 -3.881 51.579 1.00 21.90 132 GLY C O 1
ATOM 7221 N N . VAL C 1 153 ? 54.464 -2.116 51.477 1.00 20.17 133 VAL C N 1
ATOM 7222 C CA . VAL C 1 153 ? 54.430 -2.092 50.011 1.00 21.41 133 VAL C CA 1
ATOM 7223 C C . VAL C 1 153 ? 55.752 -1.523 49.485 1.00 21.90 133 VAL C C 1
ATOM 7224 O O . VAL C 1 153 ? 56.029 -0.335 49.638 1.00 22.64 133 VAL C O 1
ATOM 7228 N N . ALA C 1 154 ? 56.565 -2.379 48.875 1.00 18.80 134 ALA C N 1
ATOM 7229 C CA . ALA C 1 154 ? 57.915 -2.003 48.466 1.00 22.65 134 ALA C CA 1
ATOM 7230 C C . ALA C 1 154 ? 58.025 -1.655 46.983 1.00 20.63 134 ALA C C 1
ATOM 7231 O O . ALA C 1 154 ? 58.933 -0.926 46.591 1.00 25.09 134 ALA C O 1
ATOM 7233 N N . THR C 1 155 ? 57.123 -2.180 46.155 1.00 20.77 135 THR C N 1
ATOM 7234 C CA . THR C 1 155 ? 57.031 -1.711 44.764 1.00 18.49 135 THR C CA 1
ATOM 7235 C C . THR C 1 155 ? 55.593 -1.484 44.344 1.00 22.17 135 THR C C 1
ATOM 7236 O O . THR C 1 155 ? 54.657 -2.054 44.920 1.00 21.02 135 THR C O 1
ATOM 7240 N N . ILE C 1 156 ? 55.449 -0.667 43.309 1.00 20.45 136 ILE C N 1
ATOM 7241 C CA . ILE C 1 156 ? 54.165 -0.236 42.792 1.00 24.02 136 ILE C CA 1
ATOM 7242 C C . ILE C 1 156 ? 54.056 -0.599 41.323 1.00 22.99 136 ILE C C 1
ATOM 7243 O O . ILE C 1 156 ? 54.984 -0.364 40.552 1.00 22.59 136 ILE C O 1
ATOM 7248 N N . GLU C 1 157 ? 52.932 -1.193 40.942 1.00 21.36 137 GLU C N 1
ATOM 7249 C CA . GLU C 1 157 ? 52.688 -1.522 39.550 1.00 22.10 137 GLU C CA 1
ATOM 7250 C C . GLU C 1 157 ? 51.574 -0.622 39.034 1.00 22.83 137 GLU C C 1
ATOM 7251 O O . GLU C 1 157 ? 50.517 -0.523 39.644 1.00 20.38 137 GLU C O 1
ATOM 7257 N N . GLN C 1 158 ? 51.834 0.036 37.914 1.00 22.87 138 GLN C N 1
ATOM 7258 C CA . GLN C 1 158 ? 50.863 0.913 37.276 1.00 22.83 138 GLN C CA 1
ATOM 7259 C C . GLN C 1 158 ? 50.481 0.312 35.942 1.00 24.73 138 GLN C C 1
ATOM 7260 O O . GLN C 1 158 ? 51.336 -0.199 35.216 1.00 23.77 138 GLN C O 1
ATOM 7266 N N . HIS C 1 159 ? 49.192 0.328 35.635 1.00 23.47 139 HIS C N 1
ATOM 7267 C CA . HIS C 1 159 ? 48.746 -0.121 34.335 1.00 24.78 139 HIS C CA 1
ATOM 7268 C C . HIS C 1 159 ? 48.811 1.087 33.415 1.00 24.59 139 HIS C C 1
ATOM 7269 O O . HIS C 1 159 ? 48.238 2.138 33.707 1.00 21.73 139 HIS C O 1
ATOM 7276 N N . VAL C 1 160 ? 49.532 0.939 32.318 1.00 21.53 140 VAL C N 1
ATOM 7277 C CA . VAL C 1 160 ? 49.722 2.024 31.382 1.00 23.05 140 VAL C CA 1
ATOM 7278 C C . VAL C 1 160 ? 49.166 1.585 30.042 1.00 27.01 140 VAL C C 1
ATOM 7279 O O . VAL C 1 160 ? 49.439 0.478 29.585 1.00 23.27 140 VAL C O 1
ATOM 7283 N N . SER C 1 161 ? 48.369 2.438 29.414 1.00 23.20 141 SER C N 1
ATOM 7284 C CA . SER C 1 161 ? 47.790 2.085 28.118 1.00 26.92 141 SER C CA 1
ATOM 7285 C C . SER C 1 161 ? 48.209 3.132 27.088 1.00 26.05 141 SER C C 1
ATOM 7286 O O . SER C 1 161 ? 47.968 4.320 27.281 1.00 25.11 141 SER C O 1
ATOM 7289 N N . VAL C 1 162 ? 48.838 2.695 25.999 1.00 28.07 142 VAL C N 1
ATOM 7290 C CA . VAL C 1 162 ? 49.326 3.633 24.993 1.00 28.42 142 VAL C CA 1
ATOM 7291 C C . VAL C 1 162 ? 48.471 3.586 23.739 1.00 26.91 142 VAL C C 1
ATOM 7292 O O . VAL C 1 162 ? 48.284 2.524 23.147 1.00 24.70 142 VAL C O 1
ATOM 7296 N N . ASP C 1 163 ? 47.938 4.738 23.348 1.00 26.81 143 ASP C N 1
ATOM 7297 C CA . ASP C 1 163 ? 47.244 4.866 22.070 1.00 26.80 143 ASP C CA 1
ATOM 7298 C C . ASP C 1 163 ? 48.297 4.947 20.966 1.00 25.81 143 ASP C C 1
ATOM 7299 O O . ASP C 1 163 ? 48.883 5.995 20.740 1.00 24.30 143 ASP C O 1
ATOM 7304 N N . ARG C 1 164 ? 48.564 3.827 20.304 1.00 25.82 144 ARG C N 1
ATOM 7305 C CA . ARG C 1 164 ? 49.670 3.783 19.354 1.00 28.05 144 ARG C CA 1
ATOM 7306 C C . ARG C 1 164 ? 49.367 4.434 18.008 1.00 30.33 144 ARG C C 1
ATOM 7307 O O . ARG C 1 164 ? 50.275 4.601 17.197 1.00 31.41 144 ARG C O 1
ATOM 7315 N N . ARG C 1 165 ? 48.111 4.801 17.762 1.00 26.27 145 ARG C N 1
ATOM 7316 C CA . ARG C 1 165 ? 47.800 5.538 16.539 1.00 29.34 145 ARG C CA 1
ATOM 7317 C C . ARG C 1 165 ? 48.217 6.987 16.697 1.00 33.25 145 ARG C C 1
ATOM 7318 O O . ARG C 1 165 ? 48.597 7.635 15.726 1.00 36.85 145 ARG C O 1
ATOM 7326 N N . LEU C 1 166 ? 48.156 7.485 17.929 1.00 25.51 146 LEU C N 1
ATOM 7327 C CA . LEU C 1 166 ? 48.440 8.884 18.207 1.00 28.68 146 LEU C CA 1
ATOM 7328 C C . LEU C 1 166 ? 49.843 9.121 18.771 1.00 30.43 146 LEU C C 1
ATOM 7329 O O . LEU C 1 166 ? 50.406 10.205 18.602 1.00 31.55 146 LEU C O 1
ATOM 7334 N N . ALA C 1 167 ? 50.400 8.125 19.455 1.00 26.01 147 ALA C N 1
ATOM 7335 C CA . ALA C 1 167 ? 51.684 8.327 20.118 1.00 27.15 147 ALA C CA 1
ATOM 7336 C C . ALA C 1 167 ? 52.756 8.544 19.065 1.00 28.76 147 ALA C C 1
ATOM 7337 O O . ALA C 1 167 ? 52.695 7.970 17.978 1.00 26.77 147 ALA C O 1
ATOM 7339 N N . GLN C 1 168 ? 53.714 9.401 19.390 1.00 25.95 148 GLN C N 1
ATOM 7340 C CA . GLN C 1 168 ? 54.827 9.716 18.507 1.00 29.35 148 GLN C CA 1
ATOM 7341 C C . GLN C 1 168 ? 56.061 9.888 19.354 1.00 26.67 148 GLN C C 1
ATOM 7342 O O . GLN C 1 168 ? 55.990 10.451 20.442 1.00 27.15 148 GLN C O 1
ATOM 7348 N N . PHE C 1 169 ? 57.198 9.415 18.863 1.00 26.36 149 PHE C N 1
ATOM 7349 C CA . PHE C 1 169 ? 58.417 9.490 19.656 1.00 24.51 149 PHE C CA 1
ATOM 7350 C C . PHE C 1 169 ? 59.064 10.849 19.596 1.00 26.34 149 PHE C C 1
ATOM 7351 O O . PHE C 1 169 ? 59.074 11.491 18.557 1.00 26.14 149 PHE C O 1
ATOM 7359 N N . HIS C 1 170 ? 59.587 11.279 20.736 1.00 23.19 150 HIS C N 1
ATOM 7360 C CA . HIS C 1 170 ? 60.292 12.543 20.864 1.00 28.03 150 HIS C CA 1
ATOM 7361 C C . HIS C 1 170 ? 61.490 12.570 19.920 1.00 27.60 150 HIS C C 1
ATOM 7362 O O . HIS C 1 170 ? 62.165 11.563 19.747 1.00 26.11 150 HIS C O 1
ATOM 7369 N N . PRO C 1 171 ? 61.767 13.731 19.322 1.00 28.19 151 PRO C N 1
ATOM 7370 C CA . PRO C 1 171 ? 62.883 13.783 18.368 1.00 31.21 151 PRO C CA 1
ATOM 7371 C C . PRO C 1 171 ? 64.238 13.353 18.963 1.00 32.81 151 PRO C C 1
ATOM 7372 O O . PRO C 1 171 ? 65.062 12.819 18.224 1.00 32.40 151 PRO C O 1
ATOM 7376 N N . ALA C 1 172 ? 64.456 13.541 20.263 1.00 30.07 152 ALA C N 1
ATOM 7377 C CA . ALA C 1 172 ? 65.729 13.150 20.883 1.00 27.51 152 ALA C CA 1
ATOM 7378 C C . ALA C 1 172 ? 65.836 11.667 21.243 1.00 29.91 152 ALA C C 1
ATOM 7379 O O . ALA C 1 172 ? 66.915 11.200 21.597 1.00 32.91 152 ALA C O 1
ATOM 7381 N N . ALA C 1 173 ? 64.726 10.936 21.174 1.00 32.84 153 ALA C N 1
ATOM 7382 C CA . ALA C 1 173 ? 64.652 9.585 21.745 1.00 30.18 153 ALA C CA 1
ATOM 7383 C C . ALA C 1 173 ? 65.437 8.547 20.944 1.00 29.04 153 ALA C C 1
ATOM 7384 O O . ALA C 1 173 ? 65.367 8.521 19.728 1.00 29.03 153 ALA C O 1
ATOM 7386 N N . PRO C 1 174 ? 66.172 7.666 21.634 1.00 30.95 154 PRO C N 1
ATOM 7387 C CA . PRO C 1 174 ? 66.943 6.637 20.923 1.00 30.96 154 PRO C CA 1
ATOM 7388 C C . PRO C 1 174 ? 66.116 5.895 19.877 1.00 32.02 154 PRO C C 1
ATOM 7389 O O . PRO C 1 174 ? 64.958 5.568 20.123 1.00 28.42 154 PRO C O 1
ATOM 7393 N N . ASP C 1 175 ? 66.714 5.647 18.713 1.00 31.29 155 ASP C N 1
ATOM 7394 C CA . ASP C 1 175 ? 66.118 4.793 17.691 1.00 30.61 155 ASP C CA 1
ATOM 7395 C C . ASP C 1 175 ? 67.196 3.809 17.244 1.00 35.96 155 ASP C C 1
ATOM 7396 O O . ASP C 1 175 ? 67.601 3.804 16.079 1.00 34.41 155 ASP C O 1
ATOM 7401 N N . PRO C 1 176 ? 67.660 2.963 18.181 1.00 37.09 156 PRO C N 1
ATOM 7402 C CA . PRO C 1 176 ? 68.836 2.096 18.023 1.00 35.53 156 PRO C CA 1
ATOM 7403 C C . PRO C 1 176 ? 68.683 0.975 16.998 1.00 37.57 156 PRO C C 1
ATOM 7404 O O . PRO C 1 176 ? 69.694 0.471 16.509 1.00 39.40 156 PRO C O 1
ATOM 7408 N N . GLY C 1 177 ? 67.455 0.571 16.692 1.00 36.52 157 GLY C N 1
ATOM 7409 C CA . GLY C 1 177 ? 67.243 -0.608 15.869 1.00 32.54 157 GLY C CA 1
ATOM 7410 C C . GLY C 1 177 ? 67.613 -1.859 16.643 1.00 36.65 157 GLY C C 1
ATOM 7411 O O . GLY C 1 177 ? 67.745 -1.832 17.870 1.00 32.90 157 GLY C O 1
ATOM 7412 N N . GLY C 1 178 ? 67.765 -2.967 15.925 1.00 34.88 158 GLY C N 1
ATOM 7413 C CA . GLY C 1 178 ? 68.266 -4.199 16.507 1.00 30.39 158 GLY C CA 1
ATOM 7414 C C . GLY C 1 178 ? 67.219 -5.148 17.060 1.00 31.47 158 GLY C C 1
ATOM 7415 O O . GLY C 1 178 ? 67.563 -6.104 17.749 1.00 31.35 158 GLY C O 1
ATOM 7416 N N . VAL C 1 179 ? 65.945 -4.893 16.774 1.00 32.00 159 VAL C N 1
ATOM 7417 C CA . VAL C 1 179 ? 64.879 -5.746 17.293 1.00 31.36 159 VAL C CA 1
ATOM 7418 C C . VAL C 1 179 ? 64.423 -6.788 16.277 1.00 32.76 159 VAL C C 1
ATOM 7419 O O . VAL C 1 179 ? 64.178 -6.474 15.113 1.00 32.89 159 VAL C O 1
ATOM 7423 N N . ARG C 1 180 ? 64.291 -8.024 16.736 1.00 25.93 160 ARG C N 1
ATOM 7424 C CA . ARG C 1 180 ? 63.908 -9.124 15.883 1.00 31.14 160 ARG C CA 1
ATOM 7425 C C . ARG C 1 180 ? 62.581 -9.668 16.357 1.00 35.90 160 ARG C C 1
ATOM 7426 O O . ARG C 1 180 ? 62.251 -9.547 17.544 1.00 31.60 160 ARG C O 1
ATOM 7434 N N . MET C 1 181 ? 61.838 -10.288 15.440 1.00 30.41 161 MET C N 1
ATOM 7435 C CA . MET C 1 181 ? 60.599 -10.977 15.780 1.00 34.97 161 MET C CA 1
ATOM 7436 C C . MET C 1 181 ? 60.927 -12.422 16.149 1.00 39.30 161 MET C C 1
ATOM 7437 O O . MET C 1 181 ? 61.452 -13.171 15.321 1.00 36.72 161 MET C O 1
ATOM 7442 N N . LEU C 1 182 ? 60.603 -12.824 17.373 1.00 29.55 162 LEU C N 1
ATOM 7443 C CA . LEU C 1 182 ? 61.036 -14.129 17.868 1.00 35.06 162 LEU C CA 1
ATOM 7444 C C . LEU C 1 182 ? 59.917 -15.120 18.196 1.00 38.23 162 LEU C C 1
ATOM 7445 O O . LEU C 1 182 ? 58.790 -14.745 18.541 1.00 34.99 162 LEU C O 1
ATOM 7450 N N . VAL C 1 183 ? 60.255 -16.394 18.057 1.00 33.48 163 VAL C N 1
ATOM 7451 C CA . VAL C 1 183 ? 59.499 -17.475 18.658 1.00 34.13 163 VAL C CA 1
ATOM 7452 C C . VAL C 1 183 ? 60.158 -17.614 20.017 1.00 34.76 163 VAL C C 1
ATOM 7453 O O . VAL C 1 183 ? 61.292 -18.093 20.109 1.00 34.04 163 VAL C O 1
ATOM 7457 N N . PRO C 1 184 ? 59.477 -17.147 21.079 1.00 35.01 164 PRO C N 1
ATOM 7458 C CA . PRO C 1 184 ? 60.147 -17.089 22.384 1.00 33.87 164 PRO C CA 1
ATOM 7459 C C . PRO C 1 184 ? 60.597 -18.469 22.868 1.00 31.65 164 PRO C C 1
ATOM 7460 O O . PRO C 1 184 ? 61.705 -18.591 23.383 1.00 34.36 164 PRO C O 1
ATOM 7464 N N . ALA C 1 185 ? 59.769 -19.490 22.687 1.00 30.30 165 ALA C N 1
ATOM 7465 C CA . ALA C 1 185 ? 60.132 -20.827 23.157 1.00 34.97 165 ALA C CA 1
ATOM 7466 C C . ALA C 1 185 ? 61.418 -21.362 22.524 1.00 37.41 165 ALA C C 1
ATOM 7467 O O . ALA C 1 185 ? 62.022 -22.308 23.034 1.00 35.60 165 ALA C O 1
ATOM 7469 N N . ASP C 1 186 ? 61.842 -20.764 21.416 1.00 35.71 166 ASP C N 1
ATOM 7470 C CA . ASP C 1 186 ? 63.076 -21.202 20.765 1.00 35.55 166 ASP C CA 1
ATOM 7471 C C . ASP C 1 186 ? 64.277 -20.454 21.309 1.00 37.30 166 ASP C C 1
ATOM 7472 O O . ASP C 1 186 ? 65.396 -20.674 20.859 1.00 41.40 166 ASP C O 1
ATOM 7477 N N . HIS C 1 187 ? 64.052 -19.550 22.258 1.00 36.36 167 HIS C N 1
ATOM 7478 C CA . HIS C 1 187 ? 65.136 -18.695 22.745 1.00 35.77 167 HIS C CA 1
ATOM 7479 C C . HIS C 1 187 ? 65.224 -18.636 24.264 1.00 34.96 167 HIS C C 1
ATOM 7480 O O . HIS C 1 187 ? 65.613 -17.612 24.822 1.00 32.14 167 HIS C O 1
ATOM 7487 N N . ARG C 1 188 ? 64.891 -19.738 24.929 1.00 36.46 168 ARG C N 1
ATOM 7488 C CA . ARG C 1 188 ? 64.832 -19.753 26.394 1.00 41.39 168 ARG C CA 1
ATOM 7489 C C . ARG C 1 188 ? 66.105 -19.252 27.081 1.00 39.20 168 ARG C C 1
ATOM 7490 O O . ARG C 1 188 ? 66.042 -18.444 28.003 1.00 36.65 168 ARG C O 1
ATOM 7498 N N . ASP C 1 189 ? 67.262 -19.725 26.640 1.00 39.96 169 ASP C N 1
ATOM 7499 C CA . ASP C 1 189 ? 68.503 -19.346 27.306 1.00 39.59 169 ASP C CA 1
ATOM 7500 C C . ASP C 1 189 ? 68.881 -17.886 27.085 1.00 34.59 169 ASP C C 1
ATOM 7501 O O . ASP C 1 189 ? 69.391 -17.225 27.990 1.00 37.68 169 ASP C O 1
ATOM 7506 N N . GLY C 1 190 ? 68.641 -17.382 25.884 1.00 36.26 170 GLY C N 1
ATOM 7507 C CA . GLY C 1 190 ? 68.955 -15.996 25.580 1.00 32.30 170 GLY C CA 1
ATOM 7508 C C . GLY C 1 190 ? 68.053 -15.046 26.355 1.00 28.58 170 GLY C C 1
ATOM 7509 O O . GLY C 1 190 ? 68.513 -14.055 26.920 1.00 31.50 170 GLY C O 1
ATOM 7510 N N . LEU C 1 191 ? 66.762 -15.350 26.372 1.00 29.24 171 LEU C N 1
ATOM 7511 C CA . LEU C 1 191 ? 65.810 -14.573 27.153 1.00 31.44 171 LEU C CA 1
ATOM 7512 C C . LEU C 1 191 ? 66.220 -14.605 28.616 1.00 31.85 171 LEU C C 1
ATOM 7513 O O . LEU C 1 191 ? 66.310 -13.563 29.270 1.00 31.44 171 LEU C O 1
ATOM 7518 N N . ALA C 1 192 ? 66.485 -15.810 29.118 1.00 30.97 172 ALA C N 1
ATOM 7519 C CA . ALA C 1 192 ? 66.848 -15.989 30.521 1.00 32.74 172 ALA C CA 1
ATOM 7520 C C . ALA C 1 192 ? 68.066 -15.154 30.885 1.00 30.35 172 ALA C C 1
ATOM 7521 O O . ALA C 1 192 ? 68.163 -14.628 31.996 1.00 29.02 172 ALA C O 1
ATOM 7523 N N . ASP C 1 193 ? 69.007 -15.028 29.954 1.00 28.48 173 ASP C N 1
ATOM 7524 C CA . ASP C 1 193 ? 70.223 -14.314 30.290 1.00 31.85 173 ASP C CA 1
ATOM 7525 C C . ASP C 1 193 ? 69.999 -12.812 30.285 1.00 27.27 173 ASP C C 1
ATOM 7526 O O . ASP C 1 193 ? 70.622 -12.092 31.047 1.00 28.92 173 ASP C O 1
ATOM 7531 N N . ILE C 1 194 ? 69.116 -12.335 29.412 1.00 31.41 174 ILE C N 1
ATOM 7532 C CA . ILE C 1 194 ? 68.743 -10.923 29.436 1.00 29.40 174 ILE C CA 1
ATOM 7533 C C . ILE C 1 194 ? 68.041 -10.620 30.769 1.00 27.10 174 ILE C C 1
ATOM 7534 O O . ILE C 1 194 ? 68.368 -9.651 31.453 1.00 24.09 174 ILE C O 1
ATOM 7539 N N . TYR C 1 195 ? 67.092 -11.465 31.160 1.00 25.26 175 TYR C N 1
ATOM 7540 C CA . TYR C 1 195 ? 66.434 -11.248 32.452 1.00 25.68 175 TYR C CA 1
ATOM 7541 C C . TYR C 1 195 ? 67.447 -11.250 33.596 1.00 25.95 175 TYR C C 1
ATOM 7542 O O . TYR C 1 195 ? 67.384 -10.412 34.499 1.00 25.33 175 TYR C O 1
ATOM 7551 N N . ASP C 1 196 ? 68.404 -12.172 33.558 1.00 26.60 176 ASP C N 1
ATOM 7552 C CA . ASP C 1 196 ? 69.407 -12.227 34.622 1.00 27.08 176 ASP C CA 1
ATOM 7553 C C . ASP C 1 196 ? 70.229 -10.945 34.712 1.00 30.31 176 ASP C C 1
ATOM 7554 O O . ASP C 1 196 ? 70.544 -10.455 35.807 1.00 27.14 176 ASP C O 1
ATOM 7559 N N . ARG C 1 197 ? 70.588 -10.399 33.555 1.00 28.59 177 ARG C N 1
ATOM 7560 C CA . ARG C 1 197 ? 71.338 -9.160 33.542 1.00 28.92 177 ARG C CA 1
ATOM 7561 C C . ARG C 1 197 ? 70.487 -8.022 34.115 1.00 28.41 177 ARG C C 1
ATOM 7562 O O . ARG C 1 197 ? 70.967 -7.218 34.913 1.00 28.85 177 ARG C O 1
ATOM 7570 N N . TRP C 1 198 ? 69.219 -7.966 33.720 1.00 29.98 178 TRP C N 1
ATOM 7571 C CA . TRP C 1 198 ? 68.306 -6.982 34.294 1.00 26.00 178 TRP C CA 1
ATOM 7572 C C . TRP C 1 198 ? 68.173 -7.188 35.814 1.00 24.78 178 TRP C C 1
ATOM 7573 O O . TRP C 1 198 ? 68.228 -6.234 36.596 1.00 26.95 178 TRP C O 1
ATOM 7584 N N . ARG C 1 199 ? 68.018 -8.441 36.224 1.00 26.41 179 ARG C N 1
ATOM 7585 C CA . ARG C 1 199 ? 67.860 -8.794 37.638 1.00 25.62 179 ARG C CA 1
ATOM 7586 C C . ARG C 1 199 ? 68.998 -8.289 38.514 1.00 28.77 179 ARG C C 1
ATOM 7587 O O . ARG C 1 199 ? 68.768 -7.740 39.602 1.00 27.37 179 ARG C O 1
ATOM 7595 N N . ARG C 1 200 ? 70.227 -8.473 38.043 1.00 28.31 180 ARG C N 1
ATOM 7596 C CA . ARG C 1 200 ? 71.384 -8.073 38.824 1.00 27.31 180 ARG C CA 1
ATOM 7597 C C . ARG C 1 200 ? 71.484 -6.573 38.998 1.00 25.72 180 ARG C C 1
ATOM 7598 O O . ARG C 1 200 ? 72.112 -6.126 39.939 1.00 28.91 180 ARG C O 1
ATOM 7606 N N . ARG C 1 201 ? 70.861 -5.795 38.117 1.00 27.20 181 ARG C N 1
ATOM 7607 C CA . ARG C 1 201 ? 70.944 -4.340 38.252 1.00 32.11 181 ARG C CA 1
ATOM 7608 C C . ARG C 1 201 ? 69.687 -3.635 38.788 1.00 32.13 181 ARG C C 1
ATOM 7609 O O . ARG C 1 201 ? 69.701 -2.427 39.002 1.00 33.02 181 ARG C O 1
ATOM 7617 N N . THR C 1 202 ? 68.613 -4.380 39.024 1.00 31.23 182 THR C N 1
ATOM 7618 C CA . THR C 1 202 ? 67.339 -3.764 39.409 1.00 30.79 182 THR C CA 1
ATOM 7619 C C . THR C 1 202 ? 66.823 -4.282 40.757 1.00 26.49 182 THR C C 1
ATOM 7620 O O . THR C 1 202 ? 66.506 -5.464 40.885 1.00 29.32 182 THR C O 1
ATOM 7624 N N . PRO C 1 203 ? 66.735 -3.398 41.767 1.00 28.31 183 PRO C N 1
ATOM 7625 C CA . PRO C 1 203 ? 66.133 -3.811 43.037 1.00 26.68 183 PRO C CA 1
ATOM 7626 C C . PRO C 1 203 ? 64.725 -4.334 42.770 1.00 25.19 183 PRO C C 1
ATOM 7627 O O . PRO C 1 203 ? 63.959 -3.710 42.032 1.00 24.37 183 PRO C O 1
ATOM 7631 N N . GLY C 1 204 ? 64.395 -5.479 43.348 1.00 25.71 184 GLY C N 1
ATOM 7632 C CA . GLY C 1 204 ? 63.118 -6.107 43.075 1.00 23.42 184 GLY C CA 1
ATOM 7633 C C . GLY C 1 204 ? 63.302 -7.296 42.154 1.00 24.41 184 GLY C C 1
ATOM 7634 O O . GLY C 1 204 ? 62.430 -8.155 42.051 1.00 21.82 184 GLY C O 1
ATOM 7635 N N . GLY C 1 205 ? 64.444 -7.347 41.474 1.00 23.20 185 GLY C N 1
ATOM 7636 C CA . GLY C 1 205 ? 64.770 -8.506 40.671 1.00 23.95 185 GLY C CA 1
ATOM 7637 C C . GLY C 1 205 ? 64.713 -9.769 41.518 1.00 23.90 185 GLY C C 1
ATOM 7638 O O . GLY C 1 205 ? 65.153 -9.772 42.662 1.00 24.15 185 GLY C O 1
ATOM 7639 N N . LEU C 1 206 ? 64.163 -10.842 40.962 1.00 20.68 186 LEU C N 1
ATOM 7640 C CA . LEU C 1 206 ? 64.156 -12.135 41.635 1.00 24.34 186 LEU C CA 1
ATOM 7641 C C . LEU C 1 206 ? 64.829 -13.154 40.746 1.00 24.29 186 LEU C C 1
ATOM 7642 O O . LEU C 1 206 ? 64.619 -13.143 39.531 1.00 24.99 186 LEU C O 1
ATOM 7647 N N . VAL C 1 207 ? 65.626 -14.049 41.326 1.00 25.35 187 VAL C N 1
ATOM 7648 C CA . VAL C 1 207 ? 66.135 -15.163 40.527 1.00 25.47 187 VAL C CA 1
ATOM 7649 C C . VAL C 1 207 ? 64.943 -15.963 40.034 1.00 25.37 187 VAL C C 1
ATOM 7650 O O . VAL C 1 207 ? 64.012 -16.242 40.793 1.00 22.44 187 VAL C O 1
ATOM 7654 N N . ARG C 1 208 ? 64.952 -16.280 38.741 1.00 23.56 188 ARG C N 1
ATOM 7655 C CA . ARG C 1 208 ? 63.853 -16.985 38.095 1.00 25.47 188 ARG C CA 1
ATOM 7656 C C . ARG C 1 208 ? 64.316 -18.367 37.595 1.00 27.29 188 ARG C C 1
ATOM 7657 O O . ARG C 1 208 ? 64.986 -18.462 36.568 1.00 27.47 188 ARG C O 1
ATOM 7665 N N . PRO C 1 209 ? 63.956 -19.441 38.321 1.00 27.06 189 PRO C N 1
ATOM 7666 C CA . PRO C 1 209 ? 64.431 -20.796 38.012 1.00 30.54 189 PRO C CA 1
ATOM 7667 C C . PRO C 1 209 ? 63.925 -21.307 36.677 1.00 31.11 189 PRO C C 1
ATOM 7668 O O . PRO C 1 209 ? 62.882 -20.856 36.200 1.00 25.19 189 PRO C O 1
ATOM 7672 N N . ASP C 1 210 ? 64.660 -22.261 36.108 1.00 30.57 190 ASP C N 1
ATOM 7673 C CA . ASP C 1 210 ? 64.321 -22.881 34.827 1.00 32.09 190 ASP C CA 1
ATOM 7674 C C . ASP C 1 210 ? 62.880 -23.356 34.776 1.00 27.89 190 ASP C C 1
ATOM 7675 O O . ASP C 1 210 ? 62.232 -23.305 33.729 1.00 29.57 190 ASP C O 1
ATOM 7680 N N . ALA C 1 211 ? 62.380 -23.830 35.908 1.00 25.76 191 ALA C N 1
ATOM 7681 C CA . ALA C 1 211 ? 61.015 -24.333 35.955 1.00 26.36 191 ALA C CA 1
ATOM 7682 C C . ALA C 1 211 ? 60.018 -23.225 35.636 1.00 26.61 191 ALA C C 1
ATOM 7683 O O . ALA C 1 211 ? 58.975 -23.473 35.040 1.00 25.93 191 ALA C O 1
ATOM 7685 N N . LEU C 1 212 ? 60.331 -22.003 36.056 1.00 22.68 192 LEU C N 1
ATOM 7686 C CA . LEU C 1 212 ? 59.429 -20.880 35.809 1.00 26.21 192 LEU C CA 1
ATOM 7687 C C . LEU C 1 212 ? 59.519 -20.417 34.357 1.00 24.93 192 LEU C C 1
ATOM 7688 O O . LEU C 1 212 ? 58.501 -20.108 33.723 1.00 24.74 192 LEU C O 1
ATOM 7693 N N . TRP C 1 213 ? 60.737 -20.385 33.826 1.00 27.17 193 TRP C N 1
ATOM 7694 C CA . TRP C 1 213 ? 60.930 -20.040 32.419 1.00 27.31 193 TRP C CA 1
ATOM 7695 C C . TRP C 1 213 ? 60.193 -21.033 31.519 1.00 30.25 193 TRP C C 1
ATOM 7696 O O . TRP C 1 213 ? 59.493 -20.644 30.573 1.00 29.50 193 TRP C O 1
ATOM 7707 N N . ASP C 1 214 ? 60.340 -22.320 31.820 1.00 27.38 194 ASP C N 1
ATOM 7708 C CA . ASP C 1 214 ? 59.717 -23.354 31.006 1.00 29.74 194 ASP C CA 1
ATOM 7709 C C . ASP C 1 214 ? 58.211 -23.180 31.019 1.00 32.33 194 ASP C C 1
ATOM 7710 O O . ASP C 1 214 ? 57.555 -23.272 29.985 1.00 27.30 194 ASP C O 1
ATOM 7715 N N . ASP C 1 215 ? 57.660 -22.930 32.201 1.00 29.28 195 ASP C N 1
ATOM 7716 C CA . ASP C 1 215 ? 56.214 -22.773 32.323 1.00 32.81 195 ASP C CA 1
ATOM 7717 C C . ASP C 1 215 ? 55.713 -21.563 31.530 1.00 28.68 195 ASP C C 1
ATOM 7718 O O . ASP C 1 215 ? 54.696 -21.640 30.835 1.00 31.37 195 ASP C O 1
ATOM 7723 N N . LEU C 1 216 ? 56.430 -20.451 31.651 1.00 29.72 196 LEU C N 1
ATOM 7724 C CA . LEU C 1 216 ? 56.111 -19.233 30.913 1.00 29.35 196 LEU C CA 1
ATOM 7725 C C . LEU C 1 216 ? 56.133 -19.484 29.397 1.00 33.64 196 LEU C C 1
ATOM 7726 O O . LEU C 1 216 ? 55.194 -19.122 28.670 1.00 29.32 196 LEU C O 1
ATOM 7731 N N . LEU C 1 217 ? 57.202 -20.117 28.923 1.00 30.20 197 LEU C N 1
ATOM 7732 C CA . LEU C 1 217 ? 57.356 -20.339 27.484 1.00 33.83 197 LEU C CA 1
ATOM 7733 C C . LEU C 1 217 ? 56.467 -21.456 26.928 1.00 35.88 197 LEU C C 1
ATOM 7734 O O . LEU C 1 217 ? 56.233 -21.523 25.726 1.00 35.43 197 LEU C O 1
ATOM 7739 N N . ALA C 1 218 ? 55.951 -22.311 27.805 1.00 35.66 198 ALA C N 1
ATOM 7740 C CA . ALA C 1 218 ? 54.952 -23.299 27.404 1.00 34.99 198 ALA C CA 1
ATOM 7741 C C . ALA C 1 218 ? 53.677 -22.607 26.919 1.00 36.44 198 ALA C C 1
ATOM 7742 O O . ALA C 1 218 ? 52.955 -23.141 26.082 1.00 36.56 198 ALA C O 1
ATOM 7744 N N . ASP C 1 219 ? 53.405 -21.427 27.469 1.00 36.52 199 ASP C N 1
ATOM 7745 C CA . ASP C 1 219 ? 52.269 -20.611 27.056 1.00 35.57 199 ASP C CA 1
ATOM 7746 C C . ASP C 1 219 ? 50.992 -21.439 26.994 1.00 41.58 199 ASP C C 1
ATOM 7747 O O . ASP C 1 219 ? 50.335 -21.509 25.960 1.00 43.60 199 ASP C O 1
ATOM 7752 N N . ARG C 1 220 ? 50.643 -22.072 28.107 1.00 42.81 200 ARG C N 1
ATOM 7753 C CA . ARG C 1 220 ? 49.448 -22.902 28.157 1.00 47.52 200 ARG C CA 1
ATOM 7754 C C . ARG C 1 220 ? 48.178 -22.059 28.041 1.00 51.07 200 ARG C C 1
ATOM 7755 O O . ARG C 1 220 ? 48.013 -21.071 28.759 1.00 52.12 200 ARG C O 1
ATOM 7763 N N . PRO C 1 221 ? 47.280 -22.448 27.124 1.00 52.26 201 PRO C N 1
ATOM 7764 C CA . PRO C 1 221 ? 46.056 -21.690 26.834 1.00 51.74 201 PRO C CA 1
ATOM 7765 C C . PRO C 1 221 ? 45.328 -21.226 28.088 1.00 55.09 201 PRO C C 1
ATOM 7766 O O . PRO C 1 221 ? 44.861 -20.089 28.136 1.00 57.80 201 PRO C O 1
ATOM 7770 N N . GLU C 1 222 ? 45.255 -22.091 29.096 1.00 61.32 202 GLU C N 1
ATOM 7771 C CA . GLU C 1 222 ? 44.507 -21.801 30.321 1.00 60.71 202 GLU C CA 1
ATOM 7772 C C . GLU C 1 222 ? 44.863 -20.457 30.970 1.00 60.46 202 GLU C C 1
ATOM 7773 O O . GLU C 1 222 ? 44.027 -19.840 31.630 1.00 60.50 202 GLU C O 1
ATOM 7779 N N . SER C 1 223 ? 46.101 -20.007 30.780 1.00 56.71 203 SER C N 1
ATOM 7780 C CA . SER C 1 223 ? 46.606 -18.833 31.489 1.00 56.03 203 SER C CA 1
ATOM 7781 C C . SER C 1 223 ? 46.806 -17.608 30.601 1.00 60.60 203 SER C C 1
ATOM 7782 O O . SER C 1 223 ? 47.469 -16.646 30.999 1.00 60.02 203 SER C O 1
ATOM 7785 N N . ARG C 1 224 ? 46.235 -17.636 29.405 1.00 56.79 204 ARG C N 1
ATOM 7786 C CA . ARG C 1 224 ? 46.462 -16.556 28.457 1.00 57.82 204 ARG C CA 1
ATOM 7787 C C . ARG C 1 224 ? 45.612 -15.325 28.769 1.00 62.47 204 ARG C C 1
ATOM 7788 O O . ARG C 1 224 ? 46.020 -14.196 28.484 1.00 62.94 204 ARG C O 1
ATOM 7796 N N . ARG C 1 225 ? 44.437 -15.547 29.355 1.00 63.76 205 ARG C N 1
ATOM 7797 C CA . ARG C 1 225 ? 43.543 -14.452 29.741 1.00 69.03 205 ARG C CA 1
ATOM 7798 C C . ARG C 1 225 ? 42.675 -13.935 28.589 1.00 68.45 205 ARG C C 1
ATOM 7799 O O . ARG C 1 225 ? 42.161 -12.814 28.650 1.00 73.96 205 ARG C O 1
ATOM 7807 N N . GLY C 1 226 ? 42.505 -14.750 27.550 1.00 68.68 206 GLY C N 1
ATOM 7808 C CA . GLY C 1 226 ? 41.709 -14.350 26.400 1.00 65.84 206 GLY C CA 1
ATOM 7809 C C . GLY C 1 226 ? 42.560 -13.861 25.242 1.00 65.63 206 GLY C C 1
ATOM 7810 O O . GLY C 1 226 ? 42.116 -13.864 24.087 1.00 62.64 206 GLY C O 1
ATOM 7811 N N . GLY C 1 227 ? 43.783 -13.430 25.557 1.00 65.59 207 GLY C N 1
ATOM 7812 C CA . GLY C 1 227 ? 44.762 -13.072 24.543 1.00 53.40 207 GLY C CA 1
ATOM 7813 C C . GLY C 1 227 ? 45.231 -14.308 23.796 1.00 49.61 207 GLY C C 1
ATOM 7814 O O . GLY C 1 227 ? 45.031 -15.436 24.260 1.00 52.05 207 GLY C O 1
ATOM 7815 N N . GLY C 1 228 ? 45.845 -14.107 22.633 1.00 39.35 208 GLY C N 1
ATOM 7816 C CA . GLY C 1 228 ? 46.354 -15.220 21.855 1.00 41.39 208 GLY C CA 1
ATOM 7817 C C . GLY C 1 228 ? 47.720 -15.709 22.311 1.00 36.62 208 GLY C C 1
ATOM 7818 O O . GLY C 1 228 ? 48.240 -15.285 23.345 1.00 34.84 208 GLY C O 1
ATOM 7819 N N . GLU C 1 229 ? 48.300 -16.606 21.523 1.00 35.21 209 GLU C N 1
ATOM 7820 C CA . GLU C 1 229 ? 49.652 -17.101 21.760 1.00 36.23 209 GLU C CA 1
ATOM 7821 C C . GLU C 1 229 ? 50.671 -15.972 21.829 1.00 32.07 209 GLU C C 1
ATOM 7822 O O . GLU C 1 229 ? 50.521 -14.938 21.171 1.00 29.13 209 GLU C O 1
ATOM 7828 N N . LEU C 1 230 ? 51.727 -16.197 22.599 1.00 27.86 210 LEU C N 1
ATOM 7829 C CA . LEU C 1 230 ? 52.760 -15.191 22.811 1.00 28.78 210 LEU C CA 1
ATOM 7830 C C . LEU C 1 230 ? 53.410 -14.706 21.526 1.00 29.12 210 LEU C C 1
ATOM 7831 O O . LEU C 1 230 ? 53.598 -15.471 20.584 1.00 32.19 210 LEU C O 1
ATOM 7836 N N . PHE C 1 231 ? 53.743 -13.422 21.505 1.00 27.31 211 PHE C N 1
ATOM 7837 C CA . PHE C 1 231 ? 54.669 -12.866 20.541 1.00 24.24 211 PHE C CA 1
ATOM 7838 C C . PHE C 1 231 ? 55.862 -12.405 21.351 1.00 27.44 211 PHE C C 1
ATOM 7839 O O . PHE C 1 231 ? 55.745 -12.153 22.551 1.00 26.73 211 PHE C O 1
ATOM 7847 N N . ALA C 1 232 ? 57.015 -12.286 20.713 1.00 28.57 212 ALA C N 1
ATOM 7848 C CA . ALA C 1 232 ? 58.173 -11.723 21.396 1.00 23.66 212 ALA C CA 1
ATOM 7849 C C . ALA C 1 232 ? 58.969 -10.846 20.444 1.00 26.84 212 ALA C C 1
ATOM 7850 O O . ALA C 1 232 ? 59.180 -11.207 19.279 1.00 24.55 212 ALA C O 1
ATOM 7852 N N . PHE C 1 233 ? 59.390 -9.689 20.939 1.00 25.46 213 PHE C N 1
ATOM 7853 C CA . PHE C 1 233 ? 60.377 -8.873 20.257 1.00 25.46 213 PHE C CA 1
ATOM 7854 C C . PHE C 1 233 ? 61.690 -9.089 20.981 1.00 28.64 213 PHE C C 1
ATOM 7855 O O . PHE C 1 233 ? 61.742 -9.089 22.215 1.00 27.57 213 PHE C O 1
ATOM 7863 N N . GLY C 1 234 ? 62.762 -9.262 20.224 1.00 28.84 214 GLY C N 1
ATOM 7864 C CA . GLY C 1 234 ? 64.034 -9.577 20.829 1.00 25.46 214 GLY C CA 1
ATOM 7865 C C . GLY C 1 234 ? 65.075 -8.550 20.487 1.00 25.07 214 GLY C C 1
ATOM 7866 O O . GLY C 1 234 ? 65.143 -8.058 19.361 1.00 31.51 214 GLY C O 1
ATOM 7867 N N . HIS C 1 235 ? 65.902 -8.234 21.467 1.00 28.80 215 HIS C N 1
ATOM 7868 C CA . HIS C 1 235 ? 66.990 -7.293 21.273 1.00 30.17 215 HIS C CA 1
ATOM 7869 C C . HIS C 1 235 ? 68.173 -7.871 22.007 1.00 31.10 215 HIS C C 1
ATOM 7870 O O . HIS C 1 235 ? 68.010 -8.679 22.916 1.00 28.36 215 HIS C O 1
ATOM 7877 N N . GLN C 1 236 ? 69.363 -7.457 21.605 1.00 32.25 216 GLN C N 1
ATOM 7878 C CA . GLN C 1 236 ? 70.580 -7.860 22.288 1.00 35.18 216 GLN C CA 1
ATOM 7879 C C . GLN C 1 236 ? 70.443 -7.690 23.798 1.00 31.88 216 GLN C C 1
ATOM 7880 O O . GLN C 1 236 ? 70.839 -8.562 24.579 1.00 24.78 216 GLN C O 1
ATOM 7886 N N . ASP C 1 237 ? 69.876 -6.562 24.209 1.00 28.76 217 ASP C N 1
ATOM 7887 C CA . ASP C 1 237 ? 69.833 -6.217 25.625 1.00 28.77 217 ASP C CA 1
ATOM 7888 C C . ASP C 1 237 ? 68.408 -6.115 26.177 1.00 27.51 217 ASP C C 1
ATOM 7889 O O . ASP C 1 237 ? 68.172 -5.401 27.131 1.00 24.90 217 ASP C O 1
ATOM 7894 N N . GLY C 1 238 ? 67.455 -6.818 25.581 1.00 27.64 218 GLY C N 1
ATOM 7895 C CA . GLY C 1 238 ? 66.101 -6.755 26.101 1.00 26.75 218 GLY C CA 1
ATOM 7896 C C . GLY C 1 238 ? 65.112 -7.542 25.288 1.00 28.95 218 GLY C C 1
ATOM 7897 O O . GLY C 1 238 ? 65.373 -7.921 24.144 1.00 26.83 218 GLY C O 1
ATOM 7898 N N . TYR C 1 239 ? 63.954 -7.790 25.878 1.00 25.74 219 TYR C N 1
ATOM 7899 C CA . TYR C 1 239 ? 62.902 -8.468 25.156 1.00 26.87 219 TYR C CA 1
ATOM 7900 C C . TYR C 1 239 ? 61.546 -7.977 25.621 1.00 27.87 219 TYR C C 1
ATOM 7901 O O . TYR C 1 239 ? 61.414 -7.434 26.717 1.00 26.53 219 TYR C O 1
ATOM 7910 N N . ALA C 1 240 ? 60.547 -8.171 24.771 1.00 26.89 220 ALA C N 1
ATOM 7911 C CA . ALA C 1 240 ? 59.160 -7.958 25.141 1.00 23.16 220 ALA C CA 1
ATOM 7912 C C . ALA C 1 240 ? 58.362 -9.183 24.746 1.00 25.54 220 ALA C C 1
ATOM 7913 O O . ALA C 1 240 ? 58.421 -9.635 23.597 1.00 26.89 220 ALA C O 1
ATOM 7915 N N . LEU C 1 241 ? 57.615 -9.722 25.697 1.00 21.49 221 LEU C N 1
ATOM 7916 C CA . LEU C 1 241 ? 56.628 -10.744 25.412 1.00 24.73 221 LEU C CA 1
ATOM 7917 C C . LEU C 1 241 ? 55.270 -10.059 25.451 1.00 25.67 221 LEU C C 1
ATOM 7918 O O . LEU C 1 241 ? 54.987 -9.297 26.360 1.00 24.69 221 LEU C O 1
ATOM 7923 N N . TYR C 1 242 ? 54.419 -10.338 24.480 1.00 23.78 222 TYR C N 1
ATOM 7924 C CA . TYR C 1 242 ? 53.100 -9.736 24.472 1.00 22.67 222 TYR C CA 1
ATOM 7925 C C . TYR C 1 242 ? 52.109 -10.661 23.802 1.00 27.03 222 TYR C C 1
ATOM 7926 O O . TYR C 1 242 ? 52.503 -11.602 23.104 1.00 26.35 222 TYR C O 1
ATOM 7935 N N . ARG C 1 243 ? 50.827 -10.406 24.038 1.00 24.13 223 ARG C N 1
ATOM 7936 C CA . ARG C 1 243 ? 49.756 -11.131 23.366 1.00 27.74 223 ARG C CA 1
ATOM 7937 C C . ARG C 1 243 ? 48.835 -10.106 22.744 1.00 28.93 223 ARG C C 1
ATOM 7938 O O . ARG C 1 243 ? 48.813 -8.947 23.157 1.00 28.50 223 ARG C O 1
ATOM 7946 N N . VAL C 1 244 ? 48.053 -10.545 21.770 1.00 26.21 224 VAL C N 1
ATOM 7947 C CA . VAL C 1 244 ? 47.073 -9.686 21.145 1.00 27.46 224 VAL C CA 1
ATOM 7948 C C . VAL C 1 244 ? 45.693 -10.275 21.373 1.00 36.12 224 VAL C C 1
ATOM 7949 O O . VAL C 1 244 ? 45.526 -11.494 21.343 1.00 34.61 224 VAL C O 1
ATOM 7953 N N . ASP C 1 245 ? 44.707 -9.426 21.640 1.00 35.66 225 ASP C N 1
ATOM 7954 C CA . ASP C 1 245 ? 43.325 -9.871 21.507 1.00 44.70 225 ASP C CA 1
ATOM 7955 C C . ASP C 1 245 ? 42.430 -8.812 20.885 1.00 48.69 225 ASP C C 1
ATOM 7956 O O . ASP C 1 245 ? 42.769 -7.632 20.856 1.00 44.19 225 ASP C O 1
ATOM 7961 N N . ARG C 1 246 ? 41.289 -9.249 20.367 1.00 56.85 226 ARG C N 1
ATOM 7962 C CA . ARG C 1 246 ? 40.334 -8.327 19.774 1.00 59.79 226 ARG C CA 1
ATOM 7963 C C . ARG C 1 246 ? 38.948 -8.539 20.351 1.00 63.99 226 ARG C C 1
ATOM 7964 O O . ARG C 1 246 ? 38.172 -9.347 19.845 1.00 70.45 226 ARG C O 1
ATOM 7972 N N . GLY C 1 247 ? 38.651 -7.818 21.428 1.00 67.60 227 GLY C N 1
ATOM 7973 C CA . GLY C 1 247 ? 37.327 -7.847 22.016 1.00 73.34 227 GLY C CA 1
ATOM 7974 C C . GLY C 1 247 ? 36.532 -6.902 21.131 1.00 78.02 227 GLY C C 1
ATOM 7975 O O . GLY C 1 247 ? 36.971 -6.559 20.030 1.00 76.21 227 GLY C O 1
ATOM 7976 N N . PRO C 1 248 ? 35.346 -6.489 21.598 1.00 79.77 228 PRO C N 1
ATOM 7977 C CA . PRO C 1 248 ? 34.372 -5.795 20.746 1.00 81.52 228 PRO C CA 1
ATOM 7978 C C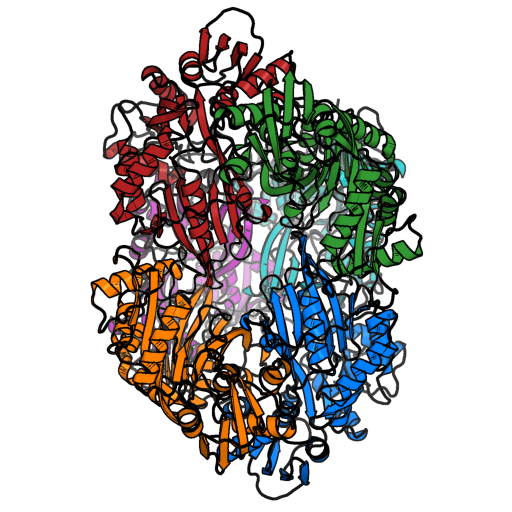 . PRO C 1 248 ? 34.954 -4.545 20.072 1.00 80.85 228 PRO C C 1
ATOM 7979 O O . PRO C 1 248 ? 35.245 -3.570 20.765 1.00 84.68 228 PRO C O 1
ATOM 7983 N N . ASP C 1 249 ? 35.130 -4.568 18.751 1.00 77.22 229 ASP C N 1
ATOM 7984 C CA . ASP C 1 249 ? 34.826 -5.731 17.917 1.00 80.55 229 ASP C CA 1
ATOM 7985 C C . ASP C 1 249 ? 35.721 -5.757 16.687 1.00 75.14 229 ASP C C 1
ATOM 7986 O O . ASP C 1 249 ? 35.641 -4.868 15.840 1.00 75.66 229 ASP C O 1
ATOM 7991 N N . GLY C 1 250 ? 36.558 -6.785 16.582 1.00 73.15 230 GLY C N 1
ATOM 7992 C CA . GLY C 1 250 ? 37.501 -6.882 15.483 1.00 67.33 230 GLY C CA 1
ATOM 7993 C C . GLY C 1 250 ? 38.688 -5.968 15.711 1.00 62.79 230 GLY C C 1
ATOM 7994 O O . GLY C 1 250 ? 39.744 -6.146 15.104 1.00 60.82 230 GLY C O 1
ATOM 7995 N N . ARG C 1 251 ? 38.506 -4.981 16.587 1.00 61.59 231 ARG C N 1
ATOM 7996 C CA . ARG C 1 251 ? 39.579 -4.073 16.966 1.00 55.33 231 ARG C CA 1
ATOM 7997 C C . ARG C 1 251 ? 40.597 -4.830 17.803 1.00 55.09 231 ARG C C 1
ATOM 7998 O O . ARG C 1 251 ? 40.233 -5.547 18.734 1.00 56.10 231 ARG C O 1
ATOM 8006 N N . ARG C 1 252 ? 41.872 -4.666 17.485 1.00 43.94 232 ARG C N 1
ATOM 8007 C CA . ARG C 1 252 ? 42.901 -5.417 18.180 1.00 42.39 232 ARG C CA 1
ATOM 8008 C C . ARG C 1 252 ? 43.595 -4.588 19.254 1.00 40.58 232 ARG C C 1
ATOM 8009 O O . ARG C 1 252 ? 43.695 -3.364 19.148 1.00 37.31 232 ARG C O 1
ATOM 8017 N N . SER C 1 253 ? 44.089 -5.272 20.279 1.00 39.31 233 SER C N 1
ATOM 8018 C CA . SER C 1 253 ? 44.768 -4.633 21.394 1.00 33.08 233 SER C CA 1
ATOM 8019 C C . SER C 1 253 ? 45.975 -5.479 21.810 1.00 30.18 233 SER C C 1
ATOM 8020 O O . SER C 1 253 ? 45.891 -6.705 21.822 1.00 32.33 233 SER C O 1
ATOM 8023 N N . ALA C 1 254 ? 47.102 -4.850 22.133 1.00 22.97 234 ALA C N 1
ATOM 8024 C CA . ALA C 1 254 ? 48.255 -5.635 22.584 1.00 25.30 234 ALA C CA 1
ATOM 8025 C C . ALA C 1 254 ? 48.534 -5.446 24.065 1.00 27.58 234 ALA C C 1
ATOM 8026 O O . ALA C 1 254 ? 48.664 -4.320 24.543 1.00 29.24 234 ALA C O 1
ATOM 8028 N N . HIS C 1 255 ? 48.628 -6.551 24.790 1.00 22.35 235 HIS C N 1
ATOM 8029 C CA . HIS C 1 255 ? 49.017 -6.472 26.182 1.00 27.81 235 HIS C CA 1
ATOM 8030 C C . HIS C 1 255 ? 50.390 -7.092 26.379 1.00 26.02 235 HIS C C 1
ATOM 8031 O O . HIS C 1 255 ? 50.597 -8.284 26.111 1.00 24.61 235 HIS C O 1
ATOM 8038 N N . VAL C 1 256 ? 51.322 -6.273 26.850 1.00 24.71 236 VAL C N 1
ATOM 8039 C CA . VAL C 1 256 ? 52.685 -6.720 27.080 1.00 21.79 236 VAL C CA 1
ATOM 8040 C C . VAL C 1 256 ? 52.705 -7.493 28.383 1.00 28.01 236 VAL C C 1
ATOM 8041 O O . VAL C 1 256 ? 52.326 -6.967 29.434 1.00 25.99 236 VAL C O 1
ATOM 8045 N N . VAL C 1 257 ? 53.126 -8.749 28.306 1.00 27.16 237 VAL C N 1
ATOM 8046 C CA . VAL C 1 257 ? 53.159 -9.615 29.473 1.00 25.91 237 VAL C CA 1
ATOM 8047 C C . VAL C 1 257 ? 54.388 -9.260 30.277 1.00 28.23 237 VAL C C 1
ATOM 8048 O O . VAL C 1 257 ? 54.372 -9.239 31.503 1.00 27.44 237 VAL C O 1
ATOM 8052 N N . GLU C 1 258 ? 55.452 -8.927 29.565 1.00 26.64 238 GLU C N 1
ATOM 8053 C CA . GLU C 1 258 ? 56.725 -8.702 30.207 1.00 29.67 238 GLU C CA 1
ATOM 8054 C C . GLU C 1 258 ? 57.633 -7.952 29.244 1.00 26.17 238 GLU C C 1
ATOM 8055 O O . GLU C 1 258 ? 57.803 -8.374 28.104 1.00 27.16 238 GLU C O 1
ATOM 8061 N N . LEU C 1 259 ? 58.195 -6.836 29.694 1.00 23.24 239 LEU C N 1
ATOM 8062 C CA . LEU C 1 259 ? 59.226 -6.147 28.926 1.00 27.29 239 LEU C CA 1
ATOM 8063 C C . LEU C 1 259 ? 60.410 -5.969 29.845 1.00 27.52 239 LEU C C 1
ATOM 8064 O O . LEU C 1 259 ? 60.326 -5.266 30.851 1.00 23.91 239 LEU C O 1
ATOM 8069 N N . THR C 1 260 ? 61.515 -6.623 29.508 1.00 25.37 240 THR C N 1
ATOM 8070 C CA . THR C 1 260 ? 62.698 -6.583 30.354 1.00 23.75 240 THR C CA 1
ATOM 8071 C C . THR C 1 260 ? 63.838 -5.973 29.568 1.00 25.33 240 THR C C 1
ATOM 8072 O O . THR C 1 260 ? 64.228 -6.495 28.520 1.00 24.08 240 THR C O 1
ATOM 8076 N N . ALA C 1 261 ? 64.367 -4.859 30.050 1.00 23.13 241 ALA C N 1
ATOM 8077 C CA . ALA C 1 261 ? 65.374 -4.158 29.268 1.00 28.72 241 ALA C CA 1
ATOM 8078 C C . ALA C 1 261 ? 66.576 -3.817 30.121 1.00 24.68 241 ALA C C 1
ATOM 8079 O O . ALA C 1 261 ? 66.446 -3.187 31.156 1.00 25.68 241 ALA C O 1
ATOM 8081 N N . VAL C 1 262 ? 67.751 -4.247 29.679 1.00 28.68 242 VAL C N 1
ATOM 8082 C CA . VAL C 1 262 ? 68.982 -4.006 30.426 1.00 31.35 242 VAL C CA 1
ATOM 8083 C C . VAL C 1 262 ? 69.508 -2.585 30.209 1.00 32.20 242 VAL C C 1
ATOM 8084 O O . VAL C 1 262 ? 70.110 -1.999 31.110 1.00 32.38 242 VAL C O 1
ATOM 8088 N N . THR C 1 263 ? 69.277 -2.040 29.012 1.00 28.32 243 THR C N 1
ATOM 8089 C CA . THR C 1 263 ? 69.772 -0.715 28.650 1.00 29.02 243 THR C CA 1
ATOM 8090 C C . THR C 1 263 ? 68.646 0.181 28.142 1.00 29.76 243 THR C C 1
ATOM 8091 O O . THR C 1 263 ? 67.599 -0.308 27.728 1.00 28.60 243 THR C O 1
ATOM 8095 N N . ALA C 1 264 ? 68.876 1.489 28.160 1.00 28.49 244 ALA C N 1
ATOM 8096 C CA . ALA C 1 264 ? 67.898 2.452 27.669 1.00 32.95 244 ALA C CA 1
ATOM 8097 C C . ALA C 1 264 ? 67.649 2.301 26.175 1.00 32.77 244 ALA C C 1
ATOM 8098 O O . ALA C 1 264 ? 66.530 2.527 25.699 1.00 31.41 244 ALA C O 1
ATOM 8100 N N . ASP C 1 265 ? 68.694 1.940 25.432 1.00 30.67 245 ASP C N 1
ATOM 8101 C CA . ASP C 1 265 ? 68.551 1.688 23.999 1.00 29.25 245 ASP C CA 1
ATOM 8102 C C . ASP C 1 265 ? 67.571 0.557 23.734 1.00 28.30 245 ASP C C 1
ATOM 8103 O O . ASP C 1 265 ? 66.736 0.637 22.828 1.00 26.45 245 ASP C O 1
ATOM 8108 N N . ALA C 1 266 ? 67.677 -0.514 24.516 1.00 27.83 246 ALA C N 1
ATOM 8109 C CA . ALA C 1 266 ? 66.794 -1.656 24.319 1.00 26.03 246 ALA C CA 1
ATOM 8110 C C . ALA C 1 266 ? 65.340 -1.268 24.648 1.00 28.09 246 ALA C C 1
ATOM 8111 O O . ALA C 1 266 ? 64.413 -1.564 23.897 1.00 25.00 246 ALA C O 1
ATOM 8113 N N . HIS C 1 267 ? 65.155 -0.597 25.777 1.00 25.07 247 HIS C N 1
ATOM 8114 C CA . HIS C 1 267 ? 63.826 -0.149 26.181 1.00 28.31 247 HIS C CA 1
ATOM 8115 C C . HIS C 1 267 ? 63.184 0.652 25.051 1.00 22.83 247 HIS C C 1
ATOM 8116 O O . HIS C 1 267 ? 62.065 0.366 24.635 1.00 22.16 247 HIS C O 1
ATOM 8123 N N . ALA C 1 268 ? 63.902 1.649 24.544 1.00 24.91 248 ALA C N 1
ATOM 8124 C CA . ALA C 1 268 ? 63.366 2.489 23.470 1.00 26.23 248 ALA C CA 1
ATOM 8125 C C . ALA C 1 268 ? 63.091 1.682 22.201 1.00 25.07 248 ALA C C 1
ATOM 8126 O O . ALA C 1 268 ? 62.058 1.864 21.537 1.00 22.69 248 ALA C O 1
ATOM 8128 N N . ALA C 1 269 ? 64.010 0.777 21.867 1.00 27.01 249 ALA C N 1
ATOM 8129 C CA . ALA C 1 269 ? 63.886 0.009 20.635 1.00 23.08 249 ALA C CA 1
ATOM 8130 C C . ALA C 1 269 ? 62.654 -0.872 20.716 1.00 25.25 249 ALA C C 1
ATOM 8131 O O . ALA C 1 269 ? 61.897 -0.984 19.750 1.00 22.46 249 ALA C O 1
ATOM 8133 N N . LEU C 1 270 ? 62.447 -1.484 21.885 1.00 21.85 250 LEU C N 1
ATOM 8134 C CA . LEU C 1 270 ? 61.338 -2.396 22.075 1.00 20.11 250 LEU C CA 1
ATOM 8135 C C . LEU C 1 270 ? 60.005 -1.672 22.005 1.00 22.09 250 LEU C C 1
ATOM 8136 O O . LEU C 1 270 ? 59.039 -2.184 21.430 1.00 21.87 250 LEU C O 1
ATOM 8141 N N . TRP C 1 271 ? 59.952 -0.475 22.580 1.00 22.96 251 TRP C N 1
ATOM 8142 C CA . TRP C 1 271 ? 58.736 0.328 22.497 1.00 23.92 251 TRP C CA 1
ATOM 8143 C C . TRP C 1 271 ? 58.414 0.813 21.092 1.00 23.84 251 TRP C C 1
ATOM 8144 O O . TRP C 1 271 ? 57.247 0.837 20.698 1.00 23.19 251 TRP C O 1
ATOM 8155 N N . ARG C 1 272 ? 59.438 1.183 20.326 1.00 25.70 252 ARG C N 1
ATOM 8156 C CA . ARG C 1 272 ? 59.199 1.606 18.943 1.00 24.28 252 ARG C CA 1
ATOM 8157 C C . ARG C 1 272 ? 58.612 0.465 18.119 1.00 24.53 252 ARG C C 1
ATOM 8158 O O . ARG C 1 272 ? 57.781 0.693 17.238 1.00 24.68 252 ARG C O 1
ATOM 8166 N N . ALA C 1 273 ? 59.030 -0.764 18.422 1.00 23.76 253 ALA C N 1
ATOM 8167 C CA . ALA C 1 273 ? 58.510 -1.943 17.740 1.00 23.27 253 ALA C CA 1
ATOM 8168 C C . ALA C 1 273 ? 57.064 -2.184 18.156 1.00 22.16 253 ALA C C 1
ATOM 8169 O O . ALA C 1 273 ? 56.194 -2.372 17.313 1.00 25.53 253 ALA C O 1
ATOM 8171 N N . LEU C 1 274 ? 56.807 -2.159 19.462 1.00 21.47 254 LEU C N 1
ATOM 8172 C CA . LEU C 1 274 ? 55.448 -2.314 19.972 1.00 20.30 254 LEU C CA 1
ATOM 8173 C C . LEU C 1 274 ? 54.487 -1.278 19.394 1.00 21.83 254 LEU C C 1
ATOM 8174 O O . LEU C 1 274 ? 53.374 -1.602 18.989 1.00 23.27 254 LEU C O 1
ATOM 8179 N N . LEU C 1 275 ? 54.918 -0.025 19.369 1.00 21.10 255 LEU C N 1
ATOM 8180 C CA . LEU C 1 275 ? 54.059 1.033 18.879 1.00 25.00 255 LEU C CA 1
ATOM 8181 C C . LEU C 1 275 ? 54.010 1.042 17.343 1.00 27.73 255 LEU C C 1
ATOM 8182 O O . LEU C 1 275 ? 53.295 1.842 16.743 1.00 22.96 255 LEU C O 1
ATOM 8187 N N . GLY C 1 276 ? 54.756 0.133 16.719 1.00 27.75 256 GLY C N 1
ATOM 8188 C CA . GLY C 1 276 ? 54.704 -0.042 15.276 1.00 26.32 256 GLY C CA 1
ATOM 8189 C C . GLY C 1 276 ? 53.666 -1.045 14.806 1.00 28.93 256 GLY C C 1
ATOM 8190 O O . GLY C 1 276 ? 53.476 -1.232 13.612 1.00 29.29 256 GLY C O 1
ATOM 8191 N N . LEU C 1 277 ? 52.983 -1.688 15.748 1.00 27.88 257 LEU C N 1
ATOM 8192 C CA . LEU C 1 277 ? 51.975 -2.693 15.411 1.00 26.71 257 LEU C CA 1
ATOM 8193 C C . LEU C 1 277 ? 50.739 -2.082 14.734 1.00 31.53 257 LEU C C 1
ATOM 8194 O O . LEU C 1 277 ? 49.796 -1.635 15.401 1.00 24.74 257 LEU C O 1
ATOM 8199 N N . ASP C 1 278 ? 50.739 -2.104 13.401 1.00 30.25 258 ASP C N 1
ATOM 8200 C CA . ASP C 1 278 ? 49.794 -1.322 12.594 1.00 30.73 258 ASP C CA 1
ATOM 8201 C C . ASP C 1 278 ? 48.304 -1.519 12.872 1.00 29.83 258 ASP C C 1
ATOM 8202 O O . ASP C 1 278 ? 47.549 -0.548 12.890 1.00 32.35 258 ASP C O 1
ATOM 8207 N N . LEU C 1 279 ? 47.874 -2.759 13.070 1.00 24.05 259 LEU C N 1
ATOM 8208 C CA . LEU C 1 279 ? 46.451 -3.034 13.250 1.00 26.65 259 LEU C CA 1
ATOM 8209 C C . LEU C 1 279 ? 46.025 -3.070 14.728 1.00 30.86 259 LEU C C 1
ATOM 8210 O O . LEU C 1 279 ? 44.894 -3.452 15.055 1.00 30.15 259 LEU C O 1
ATOM 8215 N N . ILE C 1 280 ? 46.931 -2.669 15.613 1.00 27.72 260 ILE C N 1
ATOM 8216 C CA . ILE C 1 280 ? 46.631 -2.638 17.043 1.00 27.54 260 ILE C CA 1
ATOM 8217 C C . ILE C 1 280 ? 46.248 -1.214 17.478 1.00 29.05 260 ILE C C 1
ATOM 8218 O O . ILE C 1 280 ? 46.936 -0.255 17.142 1.00 29.18 260 ILE C O 1
ATOM 8223 N N . ASP C 1 281 ? 45.146 -1.072 18.207 1.00 29.88 261 ASP C N 1
ATOM 8224 C CA . ASP C 1 281 ? 44.713 0.250 18.670 1.00 30.97 261 ASP C CA 1
ATOM 8225 C C . ASP C 1 281 ? 45.516 0.737 19.867 1.00 28.89 261 ASP C C 1
ATOM 8226 O O . ASP C 1 281 ? 45.991 1.878 19.881 1.00 25.01 261 ASP C O 1
ATOM 8231 N N . ARG C 1 282 ? 45.636 -0.130 20.872 1.00 26.23 262 ARG C N 1
ATOM 8232 C CA . ARG C 1 282 ? 46.284 0.217 22.138 1.00 27.54 262 ARG C CA 1
ATOM 8233 C C . ARG C 1 282 ? 47.292 -0.837 22.581 1.00 23.93 262 ARG C C 1
ATOM 8234 O O . ARG C 1 282 ? 47.077 -2.033 22.405 1.00 25.55 262 ARG C O 1
ATOM 8242 N N . VAL C 1 283 ? 48.389 -0.378 23.168 1.00 24.30 263 VAL C N 1
ATOM 8243 C CA . VAL C 1 283 ? 49.359 -1.266 23.778 1.00 25.39 263 VAL C CA 1
ATOM 8244 C C . VAL C 1 283 ? 49.358 -1.004 25.276 1.00 27.32 263 VAL C C 1
ATOM 8245 O O . VAL C 1 283 ? 49.549 0.135 25.705 1.00 26.85 263 VAL C O 1
ATOM 8249 N N . SER C 1 284 ? 49.133 -2.039 26.079 1.00 23.16 264 SER C N 1
ATOM 8250 C CA . SER C 1 284 ? 49.144 -1.845 27.531 1.00 26.93 264 SER C CA 1
ATOM 8251 C C . SER C 1 284 ? 50.211 -2.686 28.214 1.00 26.64 264 SER C C 1
ATOM 8252 O O . SER C 1 284 ? 50.715 -3.669 27.651 1.00 24.00 264 SER C O 1
ATOM 8255 N N . ILE C 1 285 ? 50.543 -2.282 29.435 1.00 24.17 265 ILE C N 1
ATOM 8256 C CA . ILE C 1 285 ? 51.570 -2.936 30.237 1.00 19.61 265 ILE C CA 1
ATOM 8257 C C . ILE C 1 285 ? 51.410 -2.564 31.722 1.00 26.08 265 ILE C C 1
ATOM 8258 O O . ILE C 1 285 ? 50.905 -1.480 32.060 1.00 21.76 265 ILE C O 1
ATOM 8263 N N . GLY C 1 286 ? 51.809 -3.484 32.594 1.00 25.00 266 GLY C N 1
ATOM 8264 C CA . GLY C 1 286 ? 51.959 -3.211 34.013 1.00 22.65 266 GLY C CA 1
ATOM 8265 C C . GLY C 1 286 ? 53.421 -2.932 34.276 1.00 25.48 266 GLY C C 1
ATOM 8266 O O . GLY C 1 286 ? 54.266 -3.813 34.128 1.00 28.97 266 GLY C O 1
ATOM 8267 N N . THR C 1 287 ? 53.736 -1.701 34.648 1.00 19.57 267 THR C N 1
ATOM 8268 C CA . THR C 1 287 ? 55.121 -1.310 34.789 1.00 20.84 267 THR C CA 1
ATOM 8269 C C . THR C 1 287 ? 55.258 -0.509 36.071 1.00 24.49 267 THR C C 1
ATOM 8270 O O . THR C 1 287 ? 54.316 -0.440 36.859 1.00 27.43 267 THR C O 1
ATOM 8274 N N . HIS C 1 288 ? 56.427 0.073 36.294 1.00 23.66 268 HIS C N 1
ATOM 8275 C CA . HIS C 1 288 ? 56.672 0.820 37.512 1.00 23.47 268 HIS C CA 1
ATOM 8276 C C . HIS C 1 288 ? 56.463 2.322 37.290 1.00 24.92 268 HIS C C 1
ATOM 8277 O O . HIS C 1 288 ? 56.452 2.784 36.159 1.00 20.96 268 HIS C O 1
ATOM 8284 N N . PRO C 1 289 ? 56.295 3.086 38.377 1.00 22.76 269 PRO C N 1
ATOM 8285 C CA . PRO C 1 289 ? 55.917 4.499 38.225 1.00 24.76 269 PRO C CA 1
ATOM 8286 C C . PRO C 1 289 ? 56.901 5.348 37.419 1.00 26.72 269 PRO C C 1
ATOM 8287 O O . PRO C 1 289 ? 56.498 6.352 36.845 1.00 25.21 269 PRO C O 1
ATOM 8291 N N . HIS C 1 290 ? 58.169 4.972 37.377 1.00 24.82 270 HIS C N 1
ATOM 8292 C CA . HIS C 1 290 ? 59.145 5.837 36.720 1.00 29.44 270 HIS C CA 1
ATOM 8293 C C . HIS C 1 290 ? 59.613 5.280 35.379 1.00 25.84 270 HIS C C 1
ATOM 8294 O O . HIS C 1 290 ? 60.724 5.563 34.930 1.00 25.90 270 HIS C O 1
ATOM 8301 N N . ASP C 1 291 ? 58.760 4.484 34.745 1.00 23.15 271 ASP C N 1
ATOM 8302 C CA . ASP C 1 291 ? 59.079 3.927 33.442 1.00 26.44 271 ASP C CA 1
ATOM 8303 C C . ASP C 1 291 ? 59.445 5.075 32.500 1.00 25.41 271 ASP C C 1
ATOM 8304 O O . ASP C 1 291 ? 58.750 6.085 32.462 1.00 23.70 271 ASP C O 1
ATOM 8309 N N . PRO C 1 292 ? 60.558 4.946 31.761 1.00 26.49 272 PRO C N 1
ATOM 8310 C CA . PRO C 1 292 ? 60.914 6.058 30.869 1.00 23.92 272 PRO C CA 1
ATOM 8311 C C . PRO C 1 292 ? 59.924 6.311 29.725 1.00 23.57 272 PRO C C 1
ATOM 8312 O O . PRO C 1 292 ? 60.004 7.370 29.101 1.00 21.59 272 PRO C O 1
ATOM 8316 N N . LEU C 1 293 ? 59.021 5.371 29.448 1.00 22.07 273 LEU C N 1
ATOM 8317 C CA . LEU C 1 293 ? 58.169 5.452 28.248 1.00 22.16 273 LEU C CA 1
ATOM 8318 C C . LEU C 1 293 ? 57.610 6.850 27.922 1.00 22.34 273 LEU C C 1
ATOM 8319 O O . LEU C 1 293 ? 57.877 7.381 26.850 1.00 23.95 273 LEU C O 1
ATOM 8324 N N . PRO C 1 294 ? 56.855 7.469 28.852 1.00 21.65 274 PRO C N 1
ATOM 8325 C CA . PRO C 1 294 ? 56.259 8.770 28.499 1.00 23.99 274 PRO C CA 1
ATOM 8326 C C . PRO C 1 294 ? 57.293 9.852 28.162 1.00 24.60 274 PRO C C 1
ATOM 8327 O O . PRO C 1 294 ? 56.999 10.802 27.431 1.00 23.18 274 PRO C O 1
ATOM 8331 N N . TYR C 1 295 ? 58.492 9.706 28.705 1.00 22.55 275 TYR C N 1
ATOM 8332 C CA . TYR C 1 295 ? 59.574 10.638 28.431 1.00 24.57 275 TYR C CA 1
ATOM 8333 C C . TYR C 1 295 ? 60.157 10.432 27.031 1.00 22.71 275 TYR C C 1
ATOM 8334 O O . TYR C 1 295 ? 60.873 11.291 26.520 1.00 23.37 275 TYR C O 1
ATOM 8343 N N . LEU C 1 296 ? 59.839 9.296 26.415 1.00 21.27 276 LEU C N 1
ATOM 8344 C CA . LEU C 1 296 ? 60.261 9.015 25.039 1.00 22.22 276 LEU C CA 1
ATOM 8345 C C . LEU C 1 296 ? 59.314 9.614 23.995 1.00 24.86 276 LEU C C 1
ATOM 8346 O O . LEU C 1 296 ? 59.588 9.542 22.794 1.00 22.88 276 LEU C O 1
ATOM 8351 N N . LEU C 1 297 ? 58.196 10.181 24.446 1.00 22.08 277 LEU C N 1
ATOM 8352 C CA . LEU C 1 297 ? 57.139 10.613 23.537 1.00 22.87 277 LEU C CA 1
ATOM 8353 C C . LEU C 1 297 ? 57.046 12.130 23.416 1.00 25.10 277 LEU C C 1
ATOM 8354 O O . LEU C 1 297 ? 57.364 12.873 24.356 1.00 23.53 277 LEU C O 1
ATOM 8359 N N . THR C 1 298 ? 56.591 12.594 22.257 1.00 26.88 278 THR C N 1
ATOM 8360 C CA . THR C 1 298 ? 56.351 14.022 22.070 1.00 24.67 278 THR C CA 1
ATOM 8361 C C . THR C 1 298 ? 55.197 14.482 22.959 1.00 27.58 278 THR C C 1
ATOM 8362 O O . THR C 1 298 ? 55.208 15.593 23.478 1.00 27.90 278 THR C O 1
ATOM 8366 N N . ASP C 1 299 ? 54.195 13.623 23.123 1.00 25.01 279 ASP C N 1
ATOM 8367 C CA . ASP C 1 299 ? 53.080 13.913 24.015 1.00 27.66 279 ASP C CA 1
ATOM 8368 C C . ASP C 1 299 ? 52.997 12.824 25.086 1.00 22.93 279 ASP C C 1
ATOM 8369 O O . ASP C 1 299 ? 52.500 11.728 24.830 1.00 22.64 279 ASP C O 1
ATOM 8374 N N . PRO C 1 300 ? 53.491 13.120 26.292 1.00 23.02 280 PRO C N 1
ATOM 8375 C CA . PRO C 1 300 ? 53.535 12.103 27.355 1.00 26.88 280 PRO C CA 1
ATOM 8376 C C . PRO C 1 300 ? 52.148 11.574 27.752 1.00 30.62 280 PRO C C 1
ATOM 8377 O O . PRO C 1 300 ? 52.033 10.472 28.304 1.00 26.94 280 PRO C O 1
ATOM 8381 N N . ARG C 1 301 ? 51.110 12.342 27.439 1.00 27.12 281 ARG C N 1
ATOM 8382 C CA . ARG C 1 301 ? 49.741 11.972 27.778 1.00 26.48 281 ARG C CA 1
ATOM 8383 C C . ARG C 1 301 ? 49.271 10.715 27.065 1.00 31.14 281 ARG C C 1
ATOM 8384 O O . ARG C 1 301 ? 48.332 10.058 27.514 1.00 34.22 281 ARG C O 1
ATOM 8392 N N . GLN C 1 302 ? 49.929 10.370 25.964 1.00 23.91 282 GLN C N 1
ATOM 8393 C CA . GLN C 1 302 ? 49.550 9.190 25.191 1.00 30.21 282 GLN C CA 1
ATOM 8394 C C . GLN C 1 302 ? 49.900 7.869 25.885 1.00 26.58 282 GLN C C 1
ATOM 8395 O O . GLN C 1 302 ? 49.395 6.823 25.489 1.00 28.98 282 GLN C O 1
ATOM 8401 N N . ALA C 1 303 ? 50.759 7.935 26.901 1.00 22.80 283 ALA C N 1
ATOM 8402 C CA . ALA C 1 303 ? 51.048 6.799 27.779 1.00 28.14 283 ALA C CA 1
ATOM 8403 C C . ALA C 1 303 ? 50.213 6.962 29.038 1.00 24.59 283 ALA C C 1
ATOM 8404 O O . ALA C 1 303 ? 50.631 7.572 30.018 1.00 24.86 283 ALA C O 1
ATOM 8406 N N . GLN C 1 304 ? 49.019 6.404 28.998 1.00 26.66 284 GLN C N 1
ATOM 8407 C CA . GLN C 1 304 ? 47.995 6.736 29.971 1.00 26.97 284 GLN C CA 1
ATOM 8408 C C . GLN C 1 304 ? 48.004 5.753 31.144 1.00 24.98 284 GLN C C 1
ATOM 8409 O O . GLN C 1 304 ? 47.804 4.561 30.953 1.00 22.28 284 GLN C O 1
ATOM 8415 N N . VAL C 1 305 ? 48.253 6.257 32.352 1.00 22.60 285 VAL C N 1
ATOM 8416 C CA . VAL C 1 305 ? 48.079 5.455 33.572 1.00 22.15 285 VAL C CA 1
ATOM 8417 C C . VAL C 1 305 ? 46.581 5.274 33.838 1.00 25.60 285 VAL C C 1
ATOM 8418 O O . VAL C 1 305 ? 45.825 6.248 33.889 1.00 28.18 285 VAL C O 1
ATOM 8422 N N . THR C 1 306 ? 46.147 4.030 33.985 1.00 22.51 286 THR C N 1
ATOM 8423 C CA . THR C 1 306 ? 44.732 3.738 34.187 1.00 23.50 286 THR C CA 1
ATOM 8424 C C . THR C 1 306 ? 44.495 3.107 35.559 1.00 25.01 286 THR C C 1
ATOM 8425 O O . THR C 1 306 ? 43.348 2.963 36.001 1.00 22.63 286 THR C O 1
ATOM 8429 N N . ALA C 1 307 ? 45.589 2.727 36.217 1.00 23.36 287 ALA C N 1
ATOM 8430 C CA . ALA C 1 307 ? 45.528 2.071 37.522 1.00 26.45 287 ALA C CA 1
ATOM 8431 C C . ALA C 1 307 ? 46.896 2.047 38.193 1.00 23.69 287 ALA C C 1
ATOM 8432 O O . ALA C 1 307 ? 47.928 2.126 37.528 1.00 22.50 287 ALA C O 1
ATOM 8434 N N . SER C 1 308 ? 46.906 1.945 39.517 1.00 19.83 288 SER C N 1
ATOM 8435 C CA . SER C 1 308 ? 48.159 1.897 40.253 1.00 21.59 288 SER C CA 1
ATOM 8436 C C . SER C 1 308 ? 47.933 1.101 41.522 1.00 26.54 288 SER C C 1
ATOM 8437 O O . SER C 1 308 ? 46.952 1.324 42.234 1.00 22.47 288 SER C O 1
ATOM 8440 N N . ALA C 1 309 ? 48.828 0.170 41.817 1.00 20.49 289 ALA C N 1
ATOM 8441 C CA . ALA C 1 309 ? 48.609 -0.667 42.993 1.00 22.62 289 ALA C CA 1
ATOM 8442 C C . ALA C 1 309 ? 49.901 -1.229 43.565 1.00 19.91 289 ALA C C 1
ATOM 8443 O O . ALA C 1 309 ? 50.918 -1.273 42.890 1.00 20.82 289 ALA C O 1
ATOM 8445 N N . ASP C 1 310 ? 49.841 -1.662 44.821 1.00 19.40 290 ASP C N 1
ATOM 8446 C CA . ASP C 1 310 ? 50.954 -2.341 45.460 1.00 20.68 290 ASP C CA 1
ATOM 8447 C C . ASP C 1 310 ? 51.306 -3.564 44.616 1.00 22.79 290 ASP C C 1
ATOM 8448 O O . ASP C 1 310 ? 50.414 -4.222 44.080 1.00 18.00 290 ASP C O 1
ATOM 8453 N N . ASP C 1 311 ? 52.595 -3.869 44.510 1.00 18.46 291 ASP C N 1
ATOM 8454 C CA . ASP C 1 311 ? 53.039 -5.091 43.843 1.00 21.39 291 ASP C CA 1
ATOM 8455 C C . ASP C 1 311 ? 53.823 -5.934 44.861 1.00 19.61 291 ASP C C 1
ATOM 8456 O O . ASP C 1 311 ? 53.250 -6.791 45.524 1.00 18.53 291 ASP C O 1
ATOM 8461 N N . LEU C 1 312 ? 55.117 -5.683 45.004 1.00 19.08 292 LEU C N 1
ATOM 8462 C CA . LEU C 1 312 ? 55.893 -6.421 46.007 1.00 19.00 292 LEU C CA 1
ATOM 8463 C C . LEU C 1 312 ? 55.702 -5.869 47.415 1.00 19.80 292 LEU C C 1
ATOM 8464 O O . LEU C 1 312 ? 55.799 -4.657 47.632 1.00 20.57 292 LEU C O 1
ATOM 8469 N N . TRP C 1 313 ? 55.455 -6.757 48.376 1.00 17.58 293 TRP C N 1
ATOM 8470 C CA . TRP C 1 313 ? 55.480 -6.390 49.791 1.00 20.25 293 TRP C CA 1
ATOM 8471 C C . TRP C 1 313 ? 56.683 -7.042 50.464 1.00 21.61 293 TRP C C 1
ATOM 8472 O O . TRP C 1 313 ? 57.027 -8.184 50.168 1.00 20.01 293 TRP C O 1
ATOM 8483 N N . ILE C 1 314 ? 57.298 -6.324 51.392 1.00 21.29 294 ILE C N 1
ATOM 8484 C CA . ILE C 1 314 ? 58.457 -6.836 52.115 1.00 19.13 294 ILE C CA 1
ATOM 8485 C C . ILE C 1 314 ? 58.274 -6.736 53.623 1.00 22.15 294 ILE C C 1
ATOM 8486 O O . ILE C 1 314 ? 57.844 -5.700 54.133 1.00 22.74 294 ILE C O 1
ATOM 8491 N N . ARG C 1 315 ? 58.578 -7.822 54.337 1.00 18.69 295 ARG C N 1
ATOM 8492 C CA . ARG C 1 315 ? 58.718 -7.750 55.789 1.00 18.38 295 ARG C CA 1
ATOM 8493 C C . ARG C 1 315 ? 60.186 -7.968 56.142 1.00 24.30 295 ARG C C 1
ATOM 8494 O O . ARG C 1 315 ? 60.759 -9.023 55.849 1.00 20.08 295 ARG C O 1
ATOM 8502 N N . ILE C 1 316 ? 60.798 -6.977 56.775 1.00 21.87 296 ILE C N 1
ATOM 8503 C CA . ILE C 1 316 ? 62.170 -7.158 57.223 1.00 24.95 296 ILE C CA 1
ATOM 8504 C C . ILE C 1 316 ? 62.175 -8.039 58.462 1.00 24.09 296 ILE C C 1
ATOM 8505 O O . ILE C 1 316 ? 61.557 -7.684 59.458 1.00 26.65 296 ILE C O 1
ATOM 8510 N N . MET C 1 317 ? 62.856 -9.188 58.397 1.00 24.15 297 MET C N 1
ATOM 8511 C CA . MET C 1 317 ? 62.948 -10.104 59.545 1.00 26.80 297 MET C CA 1
ATOM 8512 C C . MET C 1 317 ? 64.157 -9.784 60.416 1.00 27.02 297 MET C C 1
ATOM 8513 O O . MET C 1 317 ? 64.135 -9.998 61.629 1.00 25.86 297 MET C O 1
ATOM 8518 N N . ASN C 1 318 ? 65.215 -9.299 59.778 1.00 25.51 298 ASN C N 1
ATOM 8519 C CA . ASN C 1 318 ? 66.477 -9.020 60.448 1.00 25.34 298 ASN C CA 1
ATOM 8520 C C . ASN C 1 318 ? 66.891 -7.619 60.084 1.00 25.84 298 ASN C C 1
ATOM 8521 O O . ASN C 1 318 ? 67.455 -7.399 59.016 1.00 27.51 298 ASN C O 1
ATOM 8526 N N . VAL C 1 319 ? 66.592 -6.667 60.962 1.00 25.57 299 VAL C N 1
ATOM 8527 C CA . VAL C 1 319 ? 66.801 -5.261 60.644 1.00 24.27 299 VAL C CA 1
ATOM 8528 C C . VAL C 1 319 ? 68.255 -4.902 60.323 1.00 28.61 299 VAL C C 1
ATOM 8529 O O . VAL C 1 319 ? 68.522 -4.278 59.292 1.00 26.36 299 VAL C O 1
ATOM 8533 N N . PRO C 1 320 ? 69.204 -5.306 61.193 1.00 32.27 300 PRO C N 1
ATOM 8534 C CA . PRO C 1 320 ? 70.608 -4.979 60.897 1.00 30.70 300 PRO C CA 1
ATOM 8535 C C . PRO C 1 320 ? 71.061 -5.571 59.569 1.00 27.82 300 PRO C C 1
ATOM 8536 O O . PRO C 1 320 ? 71.655 -4.866 58.752 1.00 29.24 300 PRO C O 1
ATOM 8540 N N . ALA C 1 321 ? 70.774 -6.851 59.349 1.00 29.35 301 ALA C N 1
ATOM 8541 C CA . ALA C 1 321 ? 71.191 -7.522 58.123 1.00 25.36 301 ALA C CA 1
ATOM 8542 C C . ALA C 1 321 ? 70.592 -6.860 56.882 1.00 28.72 301 ALA C C 1
ATOM 8543 O O . ALA C 1 321 ? 71.297 -6.588 55.911 1.00 29.39 301 ALA C O 1
ATOM 8545 N N . ALA C 1 322 ? 69.290 -6.589 56.923 1.00 31.06 302 ALA C N 1
ATOM 8546 C CA . ALA C 1 322 ? 68.615 -5.938 55.804 1.00 27.54 302 ALA C CA 1
ATOM 8547 C C . ALA C 1 322 ? 69.183 -4.556 55.517 1.00 25.73 302 ALA C C 1
ATOM 8548 O O . ALA C 1 322 ? 69.488 -4.230 54.373 1.00 28.21 302 ALA C O 1
ATOM 8550 N N . LEU C 1 323 ? 69.305 -3.726 56.542 1.00 30.01 303 LEU C N 1
ATOM 8551 C CA . LEU C 1 323 ? 69.741 -2.352 56.300 1.00 29.19 303 LEU C CA 1
ATOM 8552 C C . LEU C 1 323 ? 71.208 -2.277 55.879 1.00 30.04 303 LEU C C 1
ATOM 8553 O O . LEU C 1 323 ? 71.592 -1.414 55.089 1.00 27.75 303 LEU C O 1
ATOM 8558 N N . GLU C 1 324 ? 72.033 -3.174 56.409 1.00 29.24 304 GLU C N 1
ATOM 8559 C CA . GLU C 1 324 ? 73.442 -3.171 56.035 1.00 31.68 304 GLU C CA 1
ATOM 8560 C C . GLU C 1 324 ? 73.659 -3.739 54.634 1.00 33.49 304 GLU C C 1
ATOM 8561 O O . GLU C 1 324 ? 74.630 -3.393 53.961 1.00 34.16 304 GLU C O 1
ATOM 8567 N N . ALA C 1 325 ? 72.738 -4.592 54.190 1.00 33.30 305 ALA C N 1
ATOM 8568 C CA . ALA C 1 325 ? 72.830 -5.212 52.872 1.00 31.51 305 ALA C CA 1
ATOM 8569 C C . ALA C 1 325 ? 72.659 -4.227 51.718 1.00 34.11 305 ALA C C 1
ATOM 8570 O O . ALA C 1 325 ? 73.288 -4.387 50.671 1.00 33.49 305 ALA C O 1
ATOM 8572 N N . ARG C 1 326 ? 71.804 -3.221 51.885 1.00 30.44 306 ARG C N 1
ATOM 8573 C CA . ARG C 1 326 ? 71.556 -2.292 50.780 1.00 29.41 306 ARG C CA 1
ATOM 8574 C C . ARG C 1 326 ? 72.447 -1.059 50.836 1.00 34.82 306 ARG C C 1
ATOM 8575 O O . ARG C 1 326 ? 73.056 -0.771 51.866 1.00 34.02 306 ARG C O 1
ATOM 8583 N N . ARG C 1 327 ? 72.517 -0.338 49.720 1.00 33.20 307 ARG C N 1
ATOM 8584 C CA . ARG C 1 327 ? 73.246 0.925 49.660 1.00 33.94 307 ARG C CA 1
ATOM 8585 C C . ARG C 1 327 ? 72.281 2.096 49.662 1.00 36.11 307 ARG C C 1
ATOM 8586 O O . ARG C 1 327 ? 71.103 1.952 49.300 1.00 33.03 307 ARG C O 1
ATOM 8594 N N . TYR C 1 328 ? 72.801 3.254 50.058 1.00 36.47 308 TYR C N 1
ATOM 8595 C CA . TYR C 1 328 ? 71.997 4.438 50.321 1.00 34.90 308 TYR C CA 1
ATOM 8596 C C . TYR C 1 328 ? 72.485 5.650 49.531 1.00 38.47 308 TYR C C 1
ATOM 8597 O O . TYR C 1 328 ? 73.634 5.697 49.092 1.00 40.40 308 TYR C O 1
ATOM 8606 N N . GLN C 1 329 ? 71.605 6.628 49.353 1.00 40.68 309 GLN C N 1
ATOM 8607 C CA . GLN C 1 329 ? 71.857 7.732 48.429 1.00 42.29 309 GLN C CA 1
ATOM 8608 C C . GLN C 1 329 ? 72.346 8.994 49.120 1.00 45.21 309 GLN C C 1
ATOM 8609 O O . GLN C 1 329 ? 72.634 9.999 48.470 1.00 46.73 309 GLN C O 1
ATOM 8615 N N . ALA C 1 330 ? 72.423 8.941 50.441 1.00 39.62 310 ALA C N 1
ATOM 8616 C CA . ALA C 1 330 ? 72.861 10.088 51.209 1.00 41.82 310 ALA C CA 1
ATOM 8617 C C . ALA C 1 330 ? 73.360 9.586 52.541 1.00 42.69 310 ALA C C 1
ATOM 8618 O O . ALA C 1 330 ? 73.086 8.452 52.926 1.00 44.49 310 ALA C O 1
ATOM 8620 N N . ASP C 1 331 ? 74.098 10.426 53.247 1.00 41.85 311 ASP C N 1
ATOM 8621 C CA . ASP C 1 331 ? 74.654 10.014 54.520 1.00 45.85 311 ASP C CA 1
ATOM 8622 C C . ASP C 1 331 ? 73.703 10.340 55.660 1.00 42.00 311 ASP C C 1
ATOM 8623 O O . ASP C 1 331 ? 72.840 11.203 55.535 1.00 45.77 311 ASP C O 1
ATOM 8628 N N . LEU C 1 332 ? 73.848 9.624 56.764 1.00 44.95 312 LEU C N 1
ATOM 8629 C CA . LEU C 1 332 ? 72.898 9.729 57.860 1.00 45.74 312 LEU C CA 1
ATOM 8630 C C . LEU C 1 332 ? 73.530 9.198 59.133 1.00 41.80 312 LEU C C 1
ATOM 8631 O O . LEU C 1 332 ? 74.430 8.361 59.085 1.00 45.43 312 LEU C O 1
ATOM 8636 N N . ASP C 1 333 ? 73.048 9.684 60.270 1.00 39.91 313 ASP C N 1
ATOM 8637 C CA . ASP C 1 333 ? 73.486 9.195 61.568 1.00 42.64 313 ASP C CA 1
ATOM 8638 C C . ASP C 1 333 ? 72.353 9.403 62.559 1.00 42.68 313 ASP C C 1
ATOM 8639 O O . ASP C 1 333 ? 72.148 10.510 63.055 1.00 47.54 313 ASP C O 1
ATOM 8644 N N . VAL C 1 334 ? 71.614 8.336 62.842 1.00 37.56 314 VAL C N 1
ATOM 8645 C CA . VAL C 1 334 ? 70.400 8.434 63.642 1.00 38.51 314 VAL C CA 1
ATOM 8646 C C . VAL C 1 334 ? 70.217 7.199 64.508 1.00 38.64 314 VAL C C 1
ATOM 8647 O O . VAL C 1 334 ? 70.900 6.187 64.328 1.00 40.69 314 VAL C O 1
ATOM 8651 N N . VAL C 1 335 ? 69.289 7.285 65.451 1.00 36.86 315 VAL C N 1
ATOM 8652 C CA . VAL C 1 335 ? 68.823 6.104 66.157 1.00 38.67 315 VAL C CA 1
ATOM 8653 C C . VAL C 1 335 ? 67.396 5.850 65.705 1.00 36.29 315 VAL C C 1
ATOM 8654 O O . VAL C 1 335 ? 66.565 6.758 65.731 1.00 35.57 315 VAL C O 1
ATOM 8658 N N . LEU C 1 336 ? 67.125 4.627 65.258 1.00 35.94 316 LEU C N 1
ATOM 8659 C CA . LEU C 1 336 ? 65.777 4.226 64.870 1.00 33.68 316 LEU C CA 1
ATOM 8660 C C . LEU C 1 336 ? 65.127 3.381 65.945 1.00 32.11 316 LEU C C 1
ATOM 8661 O O . LEU C 1 336 ? 65.736 2.436 66.446 1.00 33.63 316 LEU C O 1
ATOM 8666 N N . ASP C 1 337 ? 63.883 3.694 66.277 1.00 29.49 317 ASP C N 1
ATOM 8667 C CA . ASP C 1 337 ? 63.071 2.782 67.068 1.00 34.49 317 ASP C CA 1
ATOM 8668 C C . ASP C 1 337 ? 62.041 2.155 66.135 1.00 31.82 317 ASP C C 1
ATOM 8669 O O . ASP C 1 337 ? 61.111 2.819 65.684 1.00 28.90 317 ASP C O 1
ATOM 8674 N N . VAL C 1 338 ? 62.227 0.874 65.841 1.00 31.99 318 VAL C N 1
ATOM 8675 C CA . VAL C 1 338 ? 61.369 0.151 64.906 1.00 27.54 318 VAL C CA 1
ATOM 8676 C C . VAL C 1 338 ? 60.295 -0.623 65.670 1.00 25.43 318 VAL C C 1
ATOM 8677 O O . VAL C 1 338 ? 60.612 -1.497 66.471 1.00 25.55 318 VAL C O 1
ATOM 8681 N N . ALA C 1 339 ? 59.028 -0.309 65.425 1.00 22.47 319 ALA C N 1
ATOM 8682 C CA . ALA C 1 339 ? 57.945 -0.972 66.147 1.00 23.67 319 ALA C CA 1
ATOM 8683 C C . ALA C 1 339 ? 57.444 -2.194 65.394 1.00 25.48 319 ALA C C 1
ATOM 8684 O O . ALA C 1 339 ? 57.072 -2.114 64.221 1.00 25.77 319 ALA C O 1
ATOM 8686 N N . ASP C 1 340 ? 57.437 -3.326 66.085 1.00 26.27 320 ASP C N 1
ATOM 8687 C CA . ASP C 1 340 ? 56.950 -4.574 65.523 1.00 26.71 320 ASP C CA 1
ATOM 8688 C C . ASP C 1 340 ? 55.818 -5.085 66.401 1.00 24.93 320 ASP C C 1
ATOM 8689 O O . ASP C 1 340 ? 56.057 -5.572 67.494 1.00 26.24 320 ASP C O 1
ATOM 8694 N N . GLY C 1 341 ? 54.581 -4.984 65.924 1.00 24.03 321 GLY C N 1
ATOM 8695 C CA . GLY C 1 341 ? 53.448 -5.428 66.716 1.00 22.93 321 GLY C CA 1
ATOM 8696 C C . GLY C 1 341 ? 53.094 -6.892 66.490 1.00 27.60 321 GLY C C 1
ATOM 8697 O O . GLY C 1 341 ? 52.085 -7.373 66.989 1.00 28.21 321 GLY C O 1
ATOM 8698 N N . PHE C 1 342 ? 53.922 -7.604 65.736 1.00 23.36 322 PHE C N 1
ATOM 8699 C CA . PHE C 1 342 ? 53.616 -8.992 65.406 1.00 24.72 322 PHE C CA 1
ATOM 8700 C C . PHE C 1 342 ? 54.623 -9.938 66.045 1.00 23.82 322 PHE C C 1
ATOM 8701 O O . PHE C 1 342 ? 54.249 -10.881 66.740 1.00 24.02 322 PHE C O 1
ATOM 8709 N N . ARG C 1 343 ? 55.903 -9.665 65.822 1.00 23.24 323 ARG C N 1
ATOM 8710 C CA . ARG C 1 343 ? 56.966 -10.457 66.429 1.00 25.21 323 ARG C CA 1
ATOM 8711 C C . ARG C 1 343 ? 57.818 -9.531 67.280 1.00 27.91 323 ARG C C 1
ATOM 8712 O O . ARG C 1 343 ? 57.317 -8.517 67.778 1.00 22.77 323 ARG C O 1
ATOM 8720 N N . SER C 1 344 ? 59.095 -9.861 67.443 1.00 24.29 324 SER C N 1
ATOM 8721 C CA . SER C 1 344 ? 59.999 -9.007 68.211 1.00 27.98 324 SER C CA 1
ATOM 8722 C C . SER C 1 344 ? 61.232 -8.683 67.398 1.00 29.21 324 SER C C 1
ATOM 8723 O O . SER C 1 344 ? 62.350 -8.775 67.902 1.00 27.07 324 SER C O 1
ATOM 8726 N N . ASP C 1 345 ? 61.021 -8.310 66.136 1.00 25.58 325 ASP C N 1
ATOM 8727 C CA . ASP C 1 345 ? 62.116 -8.053 65.205 1.00 27.46 325 ASP C CA 1
ATOM 8728 C C . ASP C 1 345 ? 62.454 -6.567 65.100 1.00 28.31 325 ASP C C 1
ATOM 8729 O O . ASP C 1 345 ? 63.315 -6.177 64.315 1.00 25.14 325 ASP C O 1
ATOM 8734 N N . GLY C 1 346 ? 61.764 -5.751 65.892 1.00 28.71 326 GLY C N 1
ATOM 8735 C CA . GLY C 1 346 ? 62.060 -4.335 65.996 1.00 29.46 326 GLY C CA 1
ATOM 8736 C C . GLY C 1 346 ? 63.014 -4.008 67.144 1.00 33.53 326 GLY C C 1
ATOM 8737 O O . GLY C 1 346 ? 63.834 -4.835 67.536 1.00 31.37 326 GLY C O 1
ATOM 8738 N N . GLY C 1 347 ? 62.913 -2.796 67.679 1.00 33.35 327 GLY C N 1
ATOM 8739 C CA . GLY C 1 347 ? 63.822 -2.339 68.720 1.00 33.66 327 GLY C CA 1
ATOM 8740 C C . GLY C 1 347 ? 64.512 -1.044 68.319 1.00 34.78 327 GLY C C 1
ATOM 8741 O O . GLY C 1 347 ? 64.135 -0.417 67.331 1.00 33.91 327 GLY C O 1
ATOM 8742 N N . ARG C 1 348 ? 65.526 -0.642 69.075 1.00 33.07 328 ARG C N 1
ATOM 8743 C CA . ARG C 1 348 ? 66.256 0.581 68.757 1.00 34.50 328 ARG C CA 1
ATOM 8744 C C . ARG C 1 348 ? 67.577 0.216 68.111 1.00 37.33 328 ARG C C 1
ATOM 8745 O O . ARG C 1 348 ? 68.279 -0.683 68.578 1.00 39.38 328 ARG C O 1
ATOM 8753 N N . PHE C 1 349 ? 67.889 0.891 67.009 1.00 32.12 329 PHE C N 1
ATOM 8754 C CA . PHE C 1 349 ? 69.073 0.583 66.237 1.00 37.35 329 PHE C CA 1
ATOM 8755 C C . PHE C 1 349 ? 69.800 1.860 65.901 1.00 40.43 329 PHE C C 1
ATOM 8756 O O . PHE C 1 349 ? 69.185 2.849 65.509 1.00 41.49 329 PHE C O 1
ATOM 8764 N N . ALA C 1 350 ? 71.116 1.828 66.064 1.00 41.29 330 ALA C N 1
ATOM 8765 C CA . ALA C 1 350 ? 71.973 2.906 65.613 1.00 40.24 330 ALA C CA 1
ATOM 8766 C C . ALA C 1 350 ? 72.235 2.694 64.132 1.00 42.32 330 ALA C C 1
ATOM 8767 O O . ALA C 1 350 ? 72.820 1.683 63.732 1.00 45.14 330 ALA C O 1
ATOM 8769 N N . LEU C 1 351 ? 71.783 3.640 63.317 1.00 41.14 331 LEU C N 1
ATOM 8770 C CA . LEU C 1 351 ? 71.979 3.565 61.876 1.00 40.01 331 LEU C CA 1
ATOM 8771 C C . LEU C 1 351 ? 72.950 4.648 61.422 1.00 41.64 331 LEU C C 1
ATOM 8772 O O . LEU C 1 351 ? 72.611 5.838 61.398 1.00 39.41 331 LEU C O 1
ATOM 8777 N N . GLN C 1 352 ? 74.159 4.227 61.067 1.00 42.55 332 GLN C N 1
ATOM 8778 C CA . GLN C 1 352 ? 75.186 5.141 60.589 1.00 42.95 332 GLN C CA 1
ATOM 8779 C C . GLN C 1 352 ? 75.474 4.880 59.116 1.00 41.91 332 GLN C C 1
ATOM 8780 O O . GLN C 1 352 ? 75.960 3.811 58.743 1.00 44.22 332 GLN C O 1
ATOM 8786 N N . ILE C 1 353 ? 75.155 5.859 58.277 1.00 40.81 333 ILE C N 1
ATOM 8787 C CA . ILE C 1 353 ? 75.322 5.708 56.841 1.00 43.91 333 ILE C CA 1
ATOM 8788 C C . ILE C 1 353 ? 76.391 6.650 56.310 1.00 43.05 333 ILE C C 1
ATOM 8789 O O . ILE C 1 353 ? 76.250 7.871 56.371 1.00 44.80 333 ILE C O 1
ATOM 8794 N N . SER C 1 354 ? 77.453 6.067 55.769 1.00 44.66 334 SER C N 1
ATOM 8795 C CA . SER C 1 354 ? 78.592 6.834 55.299 1.00 46.91 334 SER C CA 1
ATOM 8796 C C . SER C 1 354 ? 79.060 6.307 53.951 1.00 45.16 334 SER C C 1
ATOM 8797 O O . SER C 1 354 ? 79.315 5.110 53.787 1.00 46.04 334 SER C O 1
ATOM 8800 N N . GLY C 1 355 ? 79.175 7.204 52.982 1.00 45.50 335 GLY C N 1
ATOM 8801 C CA . GLY C 1 355 ? 79.579 6.810 51.648 1.00 44.56 335 GLY C CA 1
ATOM 8802 C C . GLY C 1 355 ? 78.548 5.878 51.052 1.00 47.13 335 GLY C C 1
ATOM 8803 O O . GLY C 1 355 ? 78.885 4.938 50.333 1.00 48.80 335 GLY C O 1
ATOM 8804 N N . GLY C 1 356 ? 77.281 6.139 51.357 1.00 45.49 336 GLY C N 1
ATOM 8805 C CA . GLY C 1 356 ? 76.198 5.317 50.848 1.00 43.57 336 GLY C CA 1
ATOM 8806 C C . GLY C 1 356 ? 76.202 3.917 51.439 1.00 44.42 336 GLY C C 1
ATOM 8807 O O . GLY C 1 356 ? 75.580 3.008 50.895 1.00 44.97 336 GLY C O 1
ATOM 8808 N N . ARG C 1 357 ? 76.900 3.738 52.557 1.00 42.94 337 ARG C N 1
ATOM 8809 C CA . ARG C 1 357 ? 77.048 2.412 53.147 1.00 46.13 337 ARG C CA 1
ATOM 8810 C C . ARG C 1 357 ? 76.652 2.415 54.622 1.00 40.84 337 ARG C C 1
ATOM 8811 O O . ARG C 1 357 ? 77.057 3.293 55.373 1.00 41.41 337 ARG C O 1
ATOM 8819 N N . ALA C 1 358 ? 75.858 1.431 55.035 1.00 39.53 338 ALA C N 1
ATOM 8820 C CA . ALA C 1 358 ? 75.268 1.448 56.374 1.00 39.78 338 ALA C CA 1
ATOM 8821 C C . ALA C 1 358 ? 75.896 0.494 57.385 1.00 39.91 338 ALA C C 1
ATOM 8822 O O . ALA C 1 358 ? 76.245 -0.644 57.069 1.00 37.23 338 ALA C O 1
ATOM 8824 N N . ARG C 1 359 ? 76.021 0.977 58.615 1.00 39.12 339 ARG C N 1
ATOM 8825 C CA . ARG C 1 359 ? 76.261 0.111 59.756 1.00 42.12 339 ARG C CA 1
ATOM 8826 C C . ARG C 1 359 ? 75.042 0.236 60.646 1.00 40.41 339 ARG C C 1
ATOM 8827 O O . ARG C 1 359 ? 74.650 1.341 61.021 1.00 43.41 339 ARG C O 1
ATOM 8835 N N . CYS C 1 360 ? 74.418 -0.890 60.961 1.00 40.08 340 CYS C N 1
ATOM 8836 C CA . CYS C 1 360 ? 73.206 -0.860 61.762 1.00 39.68 340 CYS C CA 1
ATOM 8837 C C . CYS C 1 360 ? 73.347 -1.794 62.942 1.00 39.34 340 CYS C C 1
ATOM 8838 O O . CYS C 1 360 ? 73.344 -3.014 62.787 1.00 41.86 340 CYS C O 1
ATOM 8841 N N . THR C 1 361 ? 73.476 -1.207 64.123 1.00 41.02 341 THR C N 1
ATOM 8842 C CA . THR C 1 361 ? 73.740 -1.973 65.326 1.00 45.39 341 THR C CA 1
ATOM 8843 C C . THR C 1 361 ? 72.694 -1.638 66.372 1.00 45.25 341 THR C C 1
ATOM 8844 O O . THR C 1 361 ? 72.349 -0.475 66.572 1.00 41.86 341 THR C O 1
ATOM 8848 N N . THR C 1 362 ? 72.183 -2.664 67.035 1.00 44.73 342 THR C N 1
ATOM 8849 C CA . THR C 1 362 ? 71.203 -2.465 68.087 1.00 45.91 342 THR C CA 1
ATOM 8850 C C . THR C 1 362 ? 71.794 -1.629 69.235 1.00 50.06 342 THR C C 1
ATOM 8851 O O . THR C 1 362 ? 72.959 -1.803 69.593 1.00 46.07 342 THR C O 1
ATOM 8855 N N . THR C 1 363 ? 71.000 -0.713 69.792 1.00 49.29 343 THR C N 1
ATOM 8856 C CA . THR C 1 363 ? 71.471 0.168 70.866 1.00 47.86 343 THR C CA 1
ATOM 8857 C C . THR C 1 363 ? 70.416 0.415 71.941 1.00 48.35 343 THR C C 1
ATOM 8858 O O . THR C 1 363 ? 69.231 0.163 71.724 1.00 44.07 343 THR C O 1
ATOM 8862 N N . ASP C 1 364 ? 70.862 0.901 73.100 1.00 52.17 344 ASP C N 1
ATOM 8863 C CA . ASP C 1 364 ? 69.967 1.302 74.185 1.00 50.92 344 ASP C CA 1
ATOM 8864 C C . ASP C 1 364 ? 69.711 2.800 74.096 1.00 50.94 344 ASP C C 1
ATOM 8865 O O . ASP C 1 364 ? 68.833 3.331 74.777 1.00 52.57 344 ASP C O 1
ATOM 8870 N N . ALA C 1 365 ? 70.497 3.479 73.268 1.00 48.53 345 ALA C N 1
ATOM 8871 C CA . ALA C 1 365 ? 70.365 4.924 73.093 1.00 47.22 345 ALA C CA 1
ATOM 8872 C C . ALA C 1 365 ? 68.955 5.310 72.652 1.00 50.96 345 ALA C C 1
ATOM 8873 O O . ALA C 1 365 ? 68.273 4.523 71.990 1.00 49.92 345 ALA C O 1
ATOM 8875 N N . PRO C 1 366 ? 68.512 6.524 73.027 1.00 50.14 346 PRO C N 1
ATOM 8876 C CA . PRO C 1 366 ? 67.183 7.039 72.672 1.00 49.48 346 PRO C CA 1
ATOM 8877 C C . PRO C 1 366 ? 67.073 7.382 71.184 1.00 44.46 346 PRO C C 1
ATOM 8878 O O . PRO C 1 366 ? 68.058 7.772 70.554 1.00 42.22 346 PRO C O 1
ATOM 8882 N N . ALA C 1 367 ? 65.871 7.240 70.635 1.00 45.19 347 ALA C N 1
ATOM 8883 C CA . ALA C 1 367 ? 65.668 7.324 69.192 1.00 41.62 347 ALA C CA 1
ATOM 8884 C C . ALA C 1 367 ? 65.434 8.744 68.691 1.00 39.88 347 ALA C C 1
ATOM 8885 O O . ALA C 1 367 ? 64.836 9.565 69.377 1.00 42.71 347 ALA C O 1
ATOM 8887 N N . ASP C 1 368 ? 65.921 9.015 67.484 1.00 40.48 348 ASP C N 1
ATOM 8888 C CA . ASP C 1 368 ? 65.631 10.251 66.774 1.00 41.07 348 ASP C CA 1
ATOM 8889 C C . ASP C 1 368 ? 64.374 10.072 65.925 1.00 39.67 348 ASP C C 1
ATOM 8890 O O . ASP C 1 368 ? 63.613 11.021 65.695 1.00 35.28 348 ASP C O 1
ATOM 8895 N N . ILE C 1 369 ? 64.192 8.847 65.436 1.00 37.18 349 ILE C N 1
ATOM 8896 C CA . ILE C 1 369 ? 63.095 8.508 64.539 1.00 37.96 349 ILE C CA 1
ATOM 8897 C C . ILE C 1 369 ? 62.415 7.232 65.007 1.00 33.74 349 ILE C C 1
ATOM 8898 O O . ILE C 1 369 ? 63.079 6.223 65.242 1.00 32.06 349 ILE C O 1
ATOM 8903 N N . GLU C 1 370 ? 61.094 7.288 65.150 1.00 31.19 350 GLU C N 1
ATOM 8904 C CA . GLU C 1 370 ? 60.296 6.101 65.422 1.00 29.67 350 GLU C CA 1
ATOM 8905 C C . GLU C 1 370 ? 59.581 5.684 64.133 1.00 32.42 350 GLU C C 1
ATOM 8906 O O . GLU C 1 370 ? 58.969 6.509 63.458 1.00 29.98 350 GLU C O 1
ATOM 8912 N N . ILE C 1 371 ? 59.658 4.407 63.785 1.00 28.94 351 ILE C N 1
ATOM 8913 C CA . ILE C 1 371 ? 59.082 3.943 62.525 1.00 25.41 351 ILE C CA 1
ATOM 8914 C C . ILE C 1 371 ? 58.415 2.576 62.695 1.00 28.26 351 ILE C C 1
ATOM 8915 O O . ILE C 1 371 ? 58.905 1.731 63.438 1.00 27.22 351 ILE C O 1
ATOM 8920 N N . ASP C 1 372 ? 57.289 2.359 62.023 1.00 25.15 352 ASP C N 1
ATOM 8921 C CA . ASP C 1 372 ? 56.662 1.042 62.067 1.00 22.57 352 ASP C CA 1
ATOM 8922 C C . ASP C 1 372 ? 57.448 0.063 61.193 1.00 20.45 352 ASP C C 1
ATOM 8923 O O . ASP C 1 372 ? 57.977 0.436 60.143 1.00 21.13 352 ASP C O 1
ATOM 8928 N N . LEU C 1 373 ? 57.546 -1.185 61.634 1.00 21.27 353 LEU C N 1
ATOM 8929 C CA . LEU C 1 373 ? 58.282 -2.191 60.869 1.00 20.45 353 LEU C CA 1
ATOM 8930 C C . LEU C 1 373 ? 57.820 -2.238 59.411 1.00 19.91 353 LEU C C 1
ATOM 8931 O O . LEU C 1 373 ? 58.652 -2.282 58.510 1.00 21.85 353 LEU C O 1
ATOM 8936 N N . ASP C 1 374 ? 56.507 -2.217 59.176 1.00 16.32 354 ASP C N 1
ATOM 8937 C CA . ASP C 1 374 ? 55.998 -2.272 57.802 1.00 20.52 354 ASP C CA 1
ATOM 8938 C C . ASP C 1 374 ? 56.452 -1.090 56.956 1.00 20.78 354 ASP C C 1
ATOM 8939 O O . ASP C 1 374 ? 56.783 -1.243 55.771 1.00 19.81 354 ASP C O 1
ATOM 8944 N N . VAL C 1 375 ? 56.491 0.082 57.577 1.00 20.80 355 VAL C N 1
ATOM 8945 C CA . VAL C 1 375 ? 56.955 1.285 56.905 1.00 20.35 355 VAL C CA 1
ATOM 8946 C C . VAL C 1 375 ? 58.410 1.120 56.459 1.00 21.26 355 VAL C C 1
ATOM 8947 O O . VAL C 1 375 ? 58.777 1.504 55.350 1.00 21.44 355 VAL C O 1
ATOM 8951 N N . LEU C 1 376 ? 59.232 0.522 57.316 1.00 20.41 356 LEU C N 1
ATOM 8952 C CA . LEU C 1 376 ? 60.644 0.319 56.992 1.00 20.92 356 LEU C CA 1
ATOM 8953 C C . LEU C 1 376 ? 60.789 -0.620 55.792 1.00 22.67 356 LEU C C 1
ATOM 8954 O O . LEU C 1 376 ? 61.581 -0.372 54.880 1.00 24.81 356 LEU C O 1
ATOM 8959 N N . GLY C 1 377 ? 60.008 -1.695 55.777 1.00 23.80 357 GLY C N 1
ATOM 8960 C CA . GLY C 1 377 ? 59.966 -2.558 54.614 1.00 21.63 357 GLY C CA 1
ATOM 8961 C C . GLY C 1 377 ? 59.496 -1.813 53.374 1.00 24.92 357 GLY C C 1
ATOM 8962 O O . GLY C 1 377 ? 60.009 -2.020 52.274 1.00 22.69 357 GLY C O 1
ATOM 8963 N N . GLY C 1 378 ? 58.510 -0.942 53.539 1.00 22.99 358 GLY C N 1
ATOM 8964 C CA . GLY C 1 378 ? 57.963 -0.227 52.401 1.00 22.86 358 GLY C CA 1
ATOM 8965 C C . GLY C 1 378 ? 58.971 0.716 51.777 1.00 23.55 358 GLY C C 1
ATOM 8966 O O . GLY C 1 378 ? 58.979 0.919 50.565 1.00 22.94 358 GLY C O 1
ATOM 8967 N N . LEU C 1 379 ? 59.829 1.299 52.605 1.00 22.77 359 LEU C N 1
ATOM 8968 C CA . LEU C 1 379 ? 60.833 2.238 52.103 1.00 23.55 359 LEU C CA 1
ATOM 8969 C C . LEU C 1 379 ? 62.045 1.517 51.527 1.00 23.80 359 LEU C C 1
ATOM 8970 O O . LEU C 1 379 ? 62.870 2.121 50.830 1.00 25.20 359 LEU C O 1
ATOM 8975 N N . TYR C 1 380 ? 62.134 0.217 51.795 1.00 22.86 360 TYR C N 1
ATOM 8976 C CA . TYR C 1 380 ? 63.387 -0.506 51.629 1.00 23.36 360 TYR C CA 1
ATOM 8977 C C . TYR C 1 380 ? 63.932 -0.526 50.198 1.00 26.27 360 TYR C C 1
ATOM 8978 O O . TYR C 1 380 ? 65.142 -0.625 50.005 1.00 27.12 360 TYR C O 1
ATOM 8987 N N . LEU C 1 381 ? 63.059 -0.431 49.199 1.00 25.39 361 LEU C N 1
ATOM 8988 C CA . LEU C 1 381 ? 63.511 -0.476 47.800 1.00 27.53 361 LEU C CA 1
ATOM 8989 C C . LEU C 1 381 ? 63.459 0.896 47.126 1.00 27.09 361 LEU C C 1
ATOM 8990 O O . LEU C 1 381 ? 63.629 1.004 45.915 1.00 29.29 361 LEU C O 1
ATOM 8995 N N . GLY C 1 382 ? 63.207 1.936 47.911 1.00 24.36 362 GLY C N 1
ATOM 8996 C CA . GLY C 1 382 ? 63.177 3.295 47.395 1.00 28.39 362 GLY C CA 1
ATOM 8997 C C . GLY C 1 382 ? 61.836 3.793 46.880 1.00 30.80 362 GLY C C 1
ATOM 8998 O O . GLY C 1 382 ? 61.788 4.825 46.212 1.00 31.19 362 GLY C O 1
ATOM 8999 N N . ALA C 1 383 ? 60.743 3.099 47.194 1.00 24.90 363 ALA C N 1
ATOM 9000 C CA . ALA C 1 383 ? 59.464 3.374 46.516 1.00 28.94 363 ALA C CA 1
ATOM 9001 C C . ALA C 1 383 ? 58.607 4.567 46.984 1.00 35.86 363 ALA C C 1
ATOM 9002 O O . ALA C 1 383 ? 57.757 5.041 46.222 1.00 42.55 363 ALA C O 1
ATOM 9004 N N . HIS C 1 384 ? 58.806 5.060 48.201 1.00 30.60 364 HIS C N 1
ATOM 9005 C CA . HIS C 1 384 ? 57.915 6.107 48.706 1.00 30.04 364 HIS C CA 1
ATOM 9006 C C . HIS C 1 384 ? 58.658 7.362 49.164 1.00 30.72 364 HIS C C 1
ATOM 9007 O O . HIS C 1 384 ? 59.880 7.371 49.270 1.00 31.89 364 HIS C O 1
ATOM 9014 N N . ARG C 1 385 ? 57.902 8.414 49.457 1.00 30.38 365 ARG C N 1
ATOM 9015 C CA . ARG C 1 385 ? 58.417 9.511 50.259 1.00 27.47 365 ARG C CA 1
ATOM 9016 C C . ARG C 1 385 ? 58.020 9.249 51.701 1.00 29.60 365 ARG C C 1
ATOM 9017 O O . ARG C 1 385 ? 57.112 8.464 51.964 1.00 33.71 365 ARG C O 1
ATOM 9025 N N . VAL C 1 386 ? 58.700 9.907 52.632 1.00 29.35 366 VAL C N 1
ATOM 9026 C CA . VAL C 1 386 ? 58.406 9.759 54.049 1.00 29.73 366 VAL C CA 1
ATOM 9027 C C . VAL C 1 386 ? 57.141 10.519 54.446 1.00 30.78 366 VAL C C 1
ATOM 9028 O O . VAL C 1 386 ? 56.499 10.206 55.449 1.00 31.24 366 VAL C O 1
ATOM 9032 N N . ASP C 1 387 ? 56.783 11.512 53.642 1.00 34.92 367 ASP C N 1
ATOM 9033 C CA . ASP C 1 387 ? 55.672 12.417 53.936 1.00 30.79 367 ASP C CA 1
ATOM 9034 C C . ASP C 1 387 ? 54.348 11.745 54.244 1.00 29.31 367 ASP C C 1
ATOM 9035 O O . ASP C 1 387 ? 53.695 12.086 55.222 1.00 29.64 367 ASP C O 1
ATOM 9040 N N . GLY C 1 388 ? 53.924 10.826 53.388 1.00 27.35 368 GLY C N 1
ATOM 9041 C CA . GLY C 1 388 ? 52.658 10.158 53.592 1.00 22.68 368 GLY C CA 1
ATOM 9042 C C . GLY C 1 388 ? 52.668 9.335 54.867 1.00 25.70 368 GLY C C 1
ATOM 9043 O O . GLY C 1 388 ? 51.707 9.362 55.649 1.00 22.92 368 GLY C O 1
ATOM 9044 N N . PHE C 1 389 ? 53.749 8.595 55.093 1.00 23.98 369 PHE C N 1
ATOM 9045 C CA . PHE C 1 389 ? 53.818 7.753 56.290 1.00 25.99 369 PHE C CA 1
ATOM 9046 C C . PHE C 1 389 ? 53.838 8.628 57.542 1.00 24.84 369 PHE C C 1
ATOM 9047 O O . PHE C 1 389 ? 53.198 8.309 58.545 1.00 21.73 369 PHE C O 1
ATOM 9055 N N . ALA C 1 390 ? 54.556 9.744 57.466 1.00 23.64 370 ALA C N 1
ATOM 9056 C CA . ALA C 1 390 ? 54.633 10.674 58.595 1.00 24.05 370 ALA C CA 1
ATOM 9057 C C . ALA C 1 390 ? 53.267 11.283 58.932 1.00 26.87 370 ALA C C 1
ATOM 9058 O O . ALA C 1 390 ? 52.863 11.304 60.096 1.00 21.83 370 ALA C O 1
ATOM 9060 N N . ALA C 1 391 ? 52.547 11.758 57.914 1.00 23.29 371 ALA C N 1
ATOM 9061 C CA . ALA C 1 391 ? 51.223 12.332 58.141 1.00 24.66 371 ALA C CA 1
ATOM 9062 C C . ALA C 1 391 ? 50.311 11.320 58.813 1.00 24.28 371 ALA C C 1
ATOM 9063 O O . ALA C 1 391 ? 49.445 11.687 59.609 1.00 21.67 371 ALA C O 1
ATOM 9065 N N . ALA C 1 392 ? 50.508 10.041 58.495 1.00 24.14 372 ALA C N 1
ATOM 9066 C CA . ALA C 1 392 ? 49.640 8.984 59.013 1.00 22.63 372 ALA C CA 1
ATOM 9067 C C . ALA C 1 392 ? 50.058 8.535 60.398 1.00 23.75 372 ALA C C 1
ATOM 9068 O O . ALA C 1 392 ? 49.458 7.616 60.963 1.00 24.59 372 ALA C O 1
ATOM 9070 N N . ASN C 1 393 ? 51.088 9.175 60.943 1.00 26.27 373 ASN C N 1
ATOM 9071 C CA . ASN C 1 393 ? 51.612 8.798 62.257 1.00 24.44 373 ASN C CA 1
ATOM 9072 C C . ASN C 1 393 ? 52.187 7.394 62.285 1.00 26.79 373 ASN C C 1
ATOM 9073 O O . ASN C 1 393 ? 52.156 6.734 63.317 1.00 27.26 373 ASN C O 1
ATOM 9078 N N . ARG C 1 394 ? 52.714 6.938 61.154 1.00 25.73 374 ARG C N 1
ATOM 9079 C CA . ARG C 1 394 ? 53.302 5.608 61.077 1.00 25.20 374 ARG C CA 1
ATOM 9080 C C . ARG C 1 394 ? 54.820 5.728 61.064 1.00 26.64 374 ARG C C 1
ATOM 9081 O O . ARG C 1 394 ? 55.559 4.737 61.140 1.00 25.22 374 ARG C O 1
ATOM 9089 N N . LEU C 1 395 ? 55.265 6.973 60.981 1.00 25.15 375 LEU C N 1
ATOM 9090 C CA . LEU C 1 395 ? 56.669 7.342 60.994 1.00 24.91 375 LEU C CA 1
ATOM 9091 C C . LEU C 1 395 ? 56.674 8.659 61.765 1.00 30.95 375 LEU C C 1
ATOM 9092 O O . LEU C 1 395 ? 55.839 9.522 61.499 1.00 24.73 375 LEU C O 1
ATOM 9097 N N . ARG C 1 396 ? 57.590 8.810 62.721 1.00 28.61 376 ARG C N 1
ATOM 9098 C CA . ARG C 1 396 ? 57.503 9.894 63.705 1.00 33.82 376 ARG C CA 1
ATOM 9099 C C . ARG C 1 396 ? 58.889 10.454 64.023 1.00 39.08 376 ARG C C 1
ATOM 9100 O O . ARG C 1 396 ? 59.845 9.695 64.205 1.00 34.26 376 ARG C O 1
ATOM 9108 N N . SER C 1 397 ? 58.991 11.779 64.094 1.00 40.38 377 SER C N 1
ATOM 9109 C CA . SER C 1 397 ? 60.221 12.448 64.526 1.00 44.26 377 SER C CA 1
ATOM 9110 C C . SER C 1 397 ? 59.982 13.916 64.889 1.00 48.03 377 SER C C 1
ATOM 9111 O O . SER C 1 397 ? 59.258 14.632 64.190 1.00 51.83 377 SER C O 1
ATOM 9114 N N . LYS C 1 398 ? 60.603 14.369 65.972 1.00 49.30 378 LYS C N 1
ATOM 9115 C CA . LYS C 1 398 ? 60.512 15.771 66.353 1.00 51.18 378 LYS C CA 1
ATOM 9116 C C . LYS C 1 398 ? 61.278 16.629 65.351 1.00 53.02 378 LYS C C 1
ATOM 9117 O O . LYS C 1 398 ? 60.843 17.726 64.998 1.00 58.46 378 LYS C O 1
ATOM 9123 N N . ASP C 1 399 ? 62.409 16.114 64.882 1.00 50.64 379 ASP C N 1
ATOM 9124 C CA . ASP C 1 399 ? 63.243 16.832 63.921 1.00 55.51 379 ASP C CA 1
ATOM 9125 C C . ASP C 1 399 ? 62.816 16.546 62.480 1.00 55.89 379 ASP C C 1
ATOM 9126 O O . ASP C 1 399 ? 63.345 15.643 61.834 1.00 53.57 379 ASP C O 1
ATOM 9131 N N . SER C 1 400 ? 61.876 17.337 61.971 1.00 57.85 380 SER C N 1
ATOM 9132 C CA . SER C 1 400 ? 61.250 17.055 60.680 1.00 57.86 380 SER C CA 1
ATOM 9133 C C . SER C 1 400 ? 62.230 17.062 59.512 1.00 57.04 380 SER C C 1
ATOM 9134 O O . SER C 1 400 ? 61.979 16.443 58.474 1.00 55.69 380 SER C O 1
ATOM 9137 N N . GLU C 1 401 ? 63.341 17.767 59.668 1.00 56.65 381 GLU C N 1
ATOM 9138 C CA . GLU C 1 401 ? 64.325 17.800 58.601 1.00 57.61 381 GLU C CA 1
ATOM 9139 C C . GLU C 1 401 ? 65.134 16.513 58.615 1.00 55.94 381 GLU C C 1
ATOM 9140 O O . GLU C 1 401 ? 65.671 16.089 57.590 1.00 56.58 381 GLU C O 1
ATOM 9146 N N . LEU C 1 402 ? 65.217 15.887 59.782 1.00 58.41 382 LEU C N 1
ATOM 9147 C CA . LEU C 1 402 ? 65.884 14.600 59.880 1.00 51.80 382 LEU C CA 1
ATOM 9148 C C . LEU C 1 402 ? 65.092 13.540 59.121 1.00 48.21 382 LEU C C 1
ATOM 9149 O O . LEU C 1 402 ? 65.677 12.626 58.547 1.00 47.16 382 LEU C O 1
ATOM 9154 N N . LEU C 1 403 ? 63.765 13.662 59.117 1.00 47.44 383 LEU C N 1
ATOM 9155 C CA . LEU C 1 403 ? 62.929 12.708 58.393 1.00 45.54 383 LEU C CA 1
ATOM 9156 C C . LEU C 1 403 ? 63.221 12.781 56.909 1.00 43.96 383 LEU C C 1
ATOM 9157 O O . LEU C 1 403 ? 63.300 11.754 56.236 1.00 40.51 383 LEU C O 1
ATOM 9162 N N . GLN C 1 404 ? 63.378 14.002 56.400 1.00 46.50 384 GLN C N 1
ATOM 9163 C CA . GLN C 1 404 ? 63.676 14.196 54.983 1.00 45.20 384 GLN C CA 1
ATOM 9164 C C . GLN C 1 404 ? 65.021 13.586 54.616 1.00 41.31 384 GLN C C 1
ATOM 9165 O O . GLN C 1 404 ? 65.182 13.006 53.538 1.00 38.33 384 GLN C O 1
ATOM 9171 N N . GLN C 1 405 ? 65.987 13.714 55.516 1.00 42.92 385 GLN C N 1
ATOM 9172 C CA . GLN C 1 405 ? 67.298 13.130 55.285 1.00 43.41 385 GLN C CA 1
ATOM 9173 C C . GLN C 1 405 ? 67.211 11.607 55.301 1.00 42.60 385 GLN C C 1
ATOM 9174 O O . GLN C 1 405 ? 67.870 10.929 54.514 1.00 37.87 385 GLN C O 1
ATOM 9180 N N . PHE C 1 406 ? 66.383 11.085 56.201 1.00 40.54 386 PHE C N 1
ATOM 9181 C CA . PHE C 1 406 ? 66.106 9.657 56.264 1.00 40.93 386 PHE C CA 1
ATOM 9182 C C . PHE C 1 406 ? 65.525 9.221 54.923 1.00 36.80 386 PHE C C 1
ATOM 9183 O O . PHE C 1 406 ? 65.995 8.259 54.309 1.00 35.45 386 PHE C O 1
ATOM 9191 N N . GLY C 1 407 ? 64.526 9.959 54.450 1.00 35.12 387 GLY C N 1
ATOM 9192 C CA . GLY C 1 407 ? 63.940 9.692 53.148 1.00 33.96 387 GLY C CA 1
ATOM 9193 C C . GLY C 1 407 ? 64.946 9.769 52.012 1.00 37.87 387 GLY C C 1
ATOM 9194 O O . GLY C 1 407 ? 64.937 8.941 51.095 1.00 33.06 387 GLY C O 1
ATOM 9195 N N . ALA C 1 408 ? 65.827 10.759 52.069 1.00 35.53 388 ALA C N 1
ATOM 9196 C CA . ALA C 1 408 ? 66.818 10.932 51.014 1.00 37.71 388 ALA C CA 1
ATOM 9197 C C . ALA C 1 408 ? 67.748 9.728 50.946 1.00 36.53 388 ALA C C 1
ATOM 9198 O O . ALA C 1 408 ? 68.097 9.257 49.865 1.00 37.72 388 ALA C O 1
ATOM 9200 N N . ALA C 1 409 ? 68.147 9.242 52.112 1.00 30.41 389 ALA C N 1
ATOM 9201 C CA . ALA C 1 409 ? 69.078 8.130 52.194 1.00 35.97 389 ALA C CA 1
ATOM 9202 C C . ALA C 1 409 ? 68.476 6.863 51.594 1.00 35.61 389 ALA C C 1
ATOM 9203 O O . ALA C 1 409 ? 69.135 6.148 50.840 1.00 32.82 389 ALA C O 1
ATOM 9205 N N . PHE C 1 410 ? 67.216 6.600 51.930 1.00 33.98 390 PHE C N 1
ATOM 9206 C CA . PHE C 1 410 ? 66.527 5.386 51.486 1.00 31.45 390 PHE C CA 1
ATOM 9207 C C . PHE C 1 410 ? 66.070 5.392 50.027 1.00 30.94 390 PHE C C 1
ATOM 9208 O O . PHE C 1 410 ? 65.601 4.375 49.511 1.00 31.03 390 PHE C O 1
ATOM 9216 N N . ALA C 1 411 ? 66.199 6.535 49.365 1.00 31.26 391 ALA C N 1
ATOM 9217 C CA . ALA C 1 411 ? 65.959 6.605 47.927 1.00 32.60 391 ALA C CA 1
ATOM 9218 C C . ALA C 1 411 ? 66.908 5.660 47.176 1.00 32.43 391 ALA C C 1
ATOM 9219 O O . ALA C 1 411 ? 67.979 5.314 47.681 1.00 35.02 391 ALA C O 1
ATOM 9221 N N . GLY C 1 412 ? 66.506 5.229 45.983 1.00 32.51 392 GLY C N 1
ATOM 9222 C CA . GLY C 1 412 ? 67.323 4.330 45.188 1.00 34.52 392 GLY C CA 1
ATOM 9223 C C . GLY C 1 412 ? 67.914 5.029 43.979 1.00 38.07 392 GLY C C 1
ATOM 9224 O O . GLY C 1 412 ? 67.411 6.070 43.552 1.00 41.76 392 GLY C O 1
ATOM 9225 N N . ASP C 1 413 ? 68.989 4.477 43.426 1.00 38.04 393 ASP C N 1
ATOM 9226 C CA . ASP C 1 413 ? 69.572 5.053 42.216 1.00 43.34 393 ASP C CA 1
ATOM 9227 C C . ASP C 1 413 ? 69.005 4.379 40.972 1.00 42.62 393 ASP C C 1
ATOM 9228 O O . ASP C 1 413 ? 69.168 4.876 39.856 1.00 43.37 393 ASP C O 1
ATOM 9233 N N . MET C 1 414 ? 68.335 3.247 41.173 1.00 36.82 394 MET C N 1
ATOM 9234 C CA . MET C 1 414 ? 67.602 2.590 40.095 1.00 35.07 394 MET C CA 1
ATOM 9235 C C . MET C 1 414 ? 66.176 2.288 40.552 1.00 34.30 394 MET C C 1
ATOM 9236 O O . MET C 1 414 ? 65.976 1.737 41.635 1.00 32.49 394 MET C O 1
ATOM 9241 N N . PRO C 1 415 ? 65.176 2.685 39.745 1.00 36.47 395 PRO C N 1
ATOM 9242 C CA . PRO C 1 415 ? 63.776 2.409 40.087 1.00 31.75 395 PRO C CA 1
ATOM 9243 C C . PRO C 1 415 ? 63.538 0.916 40.331 1.00 27.39 395 PRO C C 1
ATOM 9244 O O . PRO C 1 415 ? 63.919 0.086 39.516 1.00 29.76 395 PRO C O 1
ATOM 9248 N N . ALA C 1 416 ? 62.921 0.593 41.459 1.00 25.52 396 ALA C N 1
ATOM 9249 C CA . ALA C 1 416 ? 62.640 -0.789 41.831 1.00 23.52 396 ALA C CA 1
ATOM 9250 C C . ALA C 1 416 ? 61.477 -1.361 41.031 1.00 21.05 396 ALA C C 1
ATOM 9251 O O . ALA C 1 416 ? 60.516 -0.657 40.730 1.00 25.87 396 ALA C O 1
ATOM 9253 N N . GLU C 1 417 ? 61.570 -2.636 40.675 1.00 19.17 397 GLU C N 1
ATOM 9254 C CA . GLU C 1 417 ? 60.480 -3.340 39.996 1.00 23.01 397 GLU C CA 1
ATOM 9255 C C . GLU C 1 417 ? 60.595 -4.838 40.243 1.00 25.05 397 GLU C C 1
ATOM 9256 O O . GLU C 1 417 ? 61.652 -5.430 40.004 1.00 22.70 397 GLU C O 1
ATOM 9262 N N . LEU C 1 418 ? 59.499 -5.439 40.707 1.00 21.51 398 LEU C N 1
ATOM 9263 C CA . LEU C 1 418 ? 59.421 -6.877 40.938 1.00 24.22 398 LEU C CA 1
ATOM 9264 C C . LEU C 1 418 ? 59.692 -7.692 39.665 1.00 23.30 398 LEU C C 1
ATOM 9265 O O . LEU C 1 418 ? 59.039 -7.510 38.625 1.00 21.98 398 LEU C O 1
ATOM 9270 N N . GLY C 1 419 ? 60.666 -8.592 39.746 1.00 25.81 399 GLY C N 1
ATOM 9271 C CA . GLY C 1 419 ? 61.016 -9.422 38.604 1.00 26.82 399 GLY C CA 1
ATOM 9272 C C . GLY C 1 419 ? 59.833 -10.159 38.005 1.00 27.22 399 GLY C C 1
ATOM 9273 O O . GLY C 1 419 ? 59.626 -10.152 36.793 1.00 30.00 399 GLY C O 1
ATOM 9274 N N . TYR C 1 420 ? 59.049 -10.813 38.850 1.00 24.61 400 TYR C N 1
ATOM 9275 C CA . TYR C 1 420 ? 57.896 -11.567 38.369 1.00 25.16 400 TYR C CA 1
ATOM 9276 C C . TYR C 1 420 ? 56.944 -11.814 39.523 1.00 24.70 400 TYR C C 1
ATOM 9277 O O . TYR C 1 420 ? 57.363 -11.858 40.664 1.00 22.97 400 TYR C O 1
ATOM 9286 N N . GLY C 1 421 ? 55.664 -11.978 39.217 1.00 28.69 401 GLY C N 1
ATOM 9287 C CA . GLY C 1 421 ? 54.659 -12.265 40.225 1.00 23.27 401 GLY C CA 1
ATOM 9288 C C . GLY C 1 421 ? 54.761 -13.679 40.772 1.00 27.36 401 GLY C C 1
ATOM 9289 O O . GLY C 1 421 ? 55.160 -14.611 40.074 1.00 23.69 401 GLY C O 1
ATOM 9290 N N . PHE C 1 422 ? 54.393 -13.830 42.038 1.00 22.52 402 PHE C N 1
ATOM 9291 C CA . PHE C 1 422 ? 54.460 -15.107 42.728 1.00 25.66 402 PHE C CA 1
ATOM 9292 C C . PHE C 1 422 ? 53.499 -15.052 43.916 1.00 26.69 402 PHE C C 1
ATOM 9293 O O . PHE C 1 422 ? 53.143 -16.086 44.482 1.00 29.02 402 PHE C O 1
ATOM 9301 N N . MET D 1 21 ? 49.517 35.732 8.431 1.00 50.13 1 MET D N 1
ATOM 9302 C CA . MET D 1 21 ? 50.209 36.652 7.535 1.00 35.14 1 MET D CA 1
ATOM 9303 C C . MET D 1 21 ? 51.694 36.353 7.439 1.00 38.80 1 MET D C 1
ATOM 9304 O O . MET D 1 21 ? 52.198 36.076 6.334 1.00 40.88 1 MET D O 1
ATOM 9309 N N . ILE D 1 22 ? 52.391 36.376 8.577 1.00 30.52 2 ILE D N 1
ATOM 9310 C CA . ILE D 1 22 ? 51.792 36.557 9.910 1.00 30.79 2 ILE D CA 1
ATOM 9311 C C . ILE D 1 22 ? 52.462 37.693 10.660 1.00 27.13 2 ILE D C 1
ATOM 9312 O O . ILE D 1 22 ? 53.666 37.648 10.902 1.00 29.62 2 ILE D O 1
ATOM 9317 N N . THR D 1 23 ? 51.690 38.690 11.072 1.00 25.66 3 THR D N 1
ATOM 9318 C CA . THR D 1 23 ? 52.270 39.858 11.729 1.00 22.93 3 THR D CA 1
ATOM 9319 C C . THR D 1 23 ? 51.603 40.189 13.062 1.00 28.80 3 THR D C 1
ATOM 9320 O O . THR D 1 23 ? 50.625 40.942 13.110 1.00 26.30 3 THR D O 1
ATOM 9324 N N . PRO D 1 24 ? 52.136 39.633 14.158 1.00 24.35 4 PRO D N 1
ATOM 9325 C CA . PRO D 1 24 ? 51.522 39.864 15.467 1.00 28.87 4 PRO D CA 1
ATOM 9326 C C . PRO D 1 24 ? 51.686 41.306 15.917 1.00 31.76 4 PRO D C 1
ATOM 9327 O O . PRO D 1 24 ? 52.570 42.018 15.431 1.00 29.01 4 PRO D O 1
ATOM 9331 N N . ARG D 1 25 ? 50.828 41.729 16.837 1.00 27.60 5 ARG D N 1
ATOM 9332 C CA . ARG D 1 25 ? 51.037 42.978 17.552 1.00 30.89 5 ARG D CA 1
ATOM 9333 C C . ARG D 1 25 ? 50.678 42.794 19.020 1.00 29.67 5 ARG D C 1
ATOM 9334 O O . ARG D 1 25 ? 49.897 41.907 19.378 1.00 27.74 5 ARG D O 1
ATOM 9342 N N . THR D 1 26 ? 51.256 43.636 19.865 1.00 30.64 6 THR D N 1
ATOM 9343 C CA . THR D 1 26 ? 51.021 43.562 21.295 1.00 29.82 6 THR D CA 1
ATOM 9344 C C . THR D 1 26 ? 50.083 44.675 21.724 1.00 34.43 6 THR D C 1
ATOM 9345 O O . THR D 1 26 ? 50.370 45.855 21.493 1.00 33.84 6 THR D O 1
ATOM 9349 N N . LEU D 1 27 ? 48.968 44.311 22.353 1.00 30.78 7 LEU D N 1
ATOM 9350 C CA . LEU D 1 27 ? 48.084 45.316 22.915 1.00 28.64 7 LEU D CA 1
ATOM 9351 C C . LEU D 1 27 ? 48.706 45.893 24.176 1.00 32.65 7 LEU D C 1
ATOM 9352 O O . LEU D 1 27 ? 49.100 45.155 25.091 1.00 29.80 7 LEU D O 1
ATOM 9357 N N . HIS D 1 28 ? 48.807 47.217 24.219 1.00 27.05 8 HIS D N 1
ATOM 9358 C CA . HIS D 1 28 ? 49.279 47.892 25.411 1.00 29.71 8 HIS D CA 1
ATOM 9359 C C . HIS D 1 28 ? 48.298 47.661 26.557 1.00 33.97 8 HIS D C 1
ATOM 9360 O O . HIS D 1 28 ? 48.701 47.285 27.652 1.00 30.99 8 HIS D O 1
ATOM 9367 N N . THR D 1 29 ? 47.014 47.905 26.302 1.00 30.72 9 THR D N 1
ATOM 9368 C CA . THR D 1 29 ? 45.963 47.460 27.213 1.00 33.98 9 THR D CA 1
ATOM 9369 C C . THR D 1 29 ? 44.891 46.696 26.433 1.00 32.42 9 THR D C 1
ATOM 9370 O O . THR D 1 29 ? 44.899 46.678 25.200 1.00 28.71 9 THR D O 1
ATOM 9374 N N . ILE D 1 30 ? 43.990 46.045 27.161 1.00 30.99 10 ILE D N 1
ATOM 9375 C CA . ILE D 1 30 ? 42.846 45.369 26.558 1.00 30.99 10 ILE D CA 1
ATOM 9376 C C . ILE D 1 30 ? 41.576 46.206 26.731 1.00 33.12 10 ILE D C 1
ATOM 9377 O O . ILE D 1 30 ? 41.145 46.458 27.859 1.00 31.81 10 ILE D O 1
ATOM 9382 N N . THR D 1 31 ? 40.985 46.637 25.618 1.00 31.41 11 THR D N 1
ATOM 9383 C CA . THR D 1 31 ? 39.735 47.389 25.648 1.00 31.41 11 THR D CA 1
ATOM 9384 C C . THR D 1 31 ? 38.579 46.409 25.674 1.00 34.49 11 THR D C 1
ATOM 9385 O O . THR D 1 31 ? 38.737 45.248 25.281 1.00 34.75 11 THR D O 1
ATOM 9389 N N . ASP D 1 32 ? 37.415 46.872 26.116 1.00 32.77 12 ASP D N 1
ATOM 9390 C CA . ASP D 1 32 ? 36.220 46.042 26.083 1.00 33.16 12 ASP D CA 1
ATOM 9391 C C . ASP D 1 32 ? 36.011 45.512 24.675 1.00 36.64 12 ASP D C 1
ATOM 9392 O O . ASP D 1 32 ? 35.607 44.357 24.476 1.00 34.51 12 ASP D O 1
ATOM 9397 N N . ASP D 1 33 ? 36.294 46.355 23.686 1.00 36.32 13 ASP D N 1
ATOM 9398 C CA . ASP D 1 33 ? 36.163 45.920 22.304 1.00 36.40 13 ASP D CA 1
ATOM 9399 C C . ASP D 1 33 ? 37.144 44.782 22.004 1.00 33.86 13 ASP D C 1
ATOM 9400 O O . ASP D 1 33 ? 36.776 43.779 21.405 1.00 34.32 13 ASP D O 1
ATOM 9405 N N . ASP D 1 34 ? 38.388 44.931 22.444 1.00 31.55 14 ASP D N 1
ATOM 9406 C CA . ASP D 1 34 ? 39.375 43.876 22.248 1.00 32.43 14 ASP D CA 1
ATOM 9407 C C . ASP D 1 34 ? 38.939 42.598 22.950 1.00 30.48 14 ASP D C 1
ATOM 9408 O O . ASP D 1 34 ? 39.081 41.500 22.404 1.00 29.28 14 ASP D O 1
ATOM 9413 N N . TRP D 1 35 ? 38.426 42.739 24.171 1.00 30.06 15 TRP D N 1
ATOM 9414 C CA . TRP D 1 35 ? 38.092 41.553 24.944 1.00 30.25 15 TRP D CA 1
ATOM 9415 C C . TRP D 1 35 ? 36.986 40.753 24.262 1.00 33.13 15 TRP D C 1
ATOM 9416 O O . TRP D 1 35 ? 36.995 39.518 24.268 1.00 34.03 15 TRP D O 1
ATOM 9427 N N . THR D 1 36 ? 36.037 41.466 23.667 1.00 32.15 16 THR D N 1
ATOM 9428 C CA . THR D 1 36 ? 34.971 40.829 22.923 1.00 29.93 16 THR D CA 1
ATOM 9429 C C . THR D 1 36 ? 35.542 39.999 21.783 1.00 33.43 16 THR D C 1
ATOM 9430 O O . THR D 1 36 ? 35.052 38.903 21.485 1.00 32.96 16 THR D O 1
ATOM 9434 N N . ARG D 1 37 ? 36.572 40.535 21.130 1.00 33.52 17 ARG D N 1
ATOM 9435 C CA . ARG D 1 37 ? 37.237 39.826 20.049 1.00 31.48 17 ARG D CA 1
ATOM 9436 C C . ARG D 1 37 ? 37.965 38.605 20.584 1.00 26.48 17 ARG D C 1
ATOM 9437 O O . ARG D 1 37 ? 37.981 37.548 19.950 1.00 27.98 17 ARG D O 1
ATOM 9445 N N . ILE D 1 38 ? 38.599 38.775 21.735 1.00 27.63 18 ILE D N 1
ATOM 9446 C CA . ILE D 1 38 ? 39.308 37.675 22.384 1.00 32.14 18 ILE D CA 1
ATOM 9447 C C . ILE D 1 38 ? 38.351 36.549 22.799 1.00 28.01 18 ILE D C 1
ATOM 9448 O O . ILE D 1 38 ? 38.686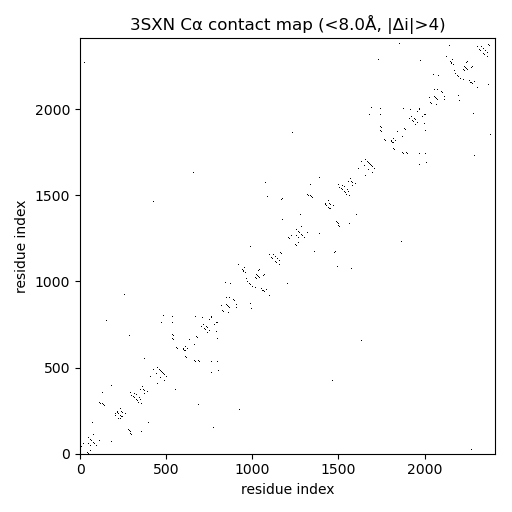 35.375 22.693 1.00 31.09 18 ILE D O 1
ATOM 9453 N N . ALA D 1 39 ? 37.157 36.911 23.256 1.00 30.37 19 ALA D N 1
ATOM 9454 C CA . ALA D 1 39 ? 36.194 35.904 23.681 1.00 27.43 19 ALA D CA 1
ATOM 9455 C C . ALA D 1 39 ? 35.619 35.197 22.459 1.00 25.45 19 ALA D C 1
ATOM 9456 O O . ALA D 1 39 ? 35.381 33.991 22.496 1.00 27.33 19 ALA D O 1
ATOM 9458 N N . LEU D 1 40 ? 35.424 35.925 21.360 1.00 31.35 20 LEU D N 1
ATOM 9459 C CA . LEU D 1 40 ? 34.920 35.274 20.149 1.00 26.71 20 LEU D CA 1
ATOM 9460 C C . LEU D 1 40 ? 35.884 34.191 19.659 1.00 26.63 20 LEU D C 1
ATOM 9461 O O . LEU D 1 40 ? 35.485 33.043 19.441 1.00 26.68 20 LEU D O 1
ATOM 9466 N N . LEU D 1 41 ? 37.158 34.541 19.514 1.00 26.72 21 LEU D N 1
ATOM 9467 C CA . LEU D 1 41 ? 38.134 33.578 19.005 1.00 27.65 21 LEU D CA 1
ATOM 9468 C C . LEU D 1 41 ? 38.291 32.403 19.965 1.00 24.86 21 LEU D C 1
ATOM 9469 O O . LEU D 1 41 ? 38.313 31.243 19.548 1.00 26.95 21 LEU D O 1
ATOM 9474 N N . ALA D 1 42 ? 38.401 32.707 21.253 1.00 27.07 22 ALA D N 1
ATOM 9475 C CA . ALA D 1 42 ? 38.553 31.654 22.252 1.00 29.55 22 ALA D CA 1
ATOM 9476 C C . ALA D 1 42 ? 37.414 30.632 22.146 1.00 26.72 22 ALA D C 1
ATOM 9477 O O . ALA D 1 42 ? 37.663 29.427 22.052 1.00 28.17 22 ALA D O 1
ATOM 9479 N N . ARG D 1 43 ? 36.170 31.108 22.135 1.00 26.47 23 ARG D N 1
ATOM 9480 C CA . ARG D 1 43 ? 35.030 30.194 22.050 1.00 32.08 23 ARG D CA 1
ATOM 9481 C C . ARG D 1 43 ? 35.108 29.277 20.833 1.00 31.07 23 ARG D C 1
ATOM 9482 O O . ARG D 1 43 ? 34.881 28.068 20.943 1.00 28.46 23 ARG D O 1
ATOM 9490 N N . PHE D 1 44 ? 35.421 29.855 19.676 1.00 28.99 24 PHE D N 1
ATOM 9491 C CA . PHE D 1 44 ? 35.563 29.075 18.459 1.00 25.68 24 PHE D CA 1
ATOM 9492 C C . PHE D 1 44 ? 36.687 28.052 18.565 1.00 28.79 24 PHE D C 1
ATOM 9493 O O . PHE D 1 44 ? 36.479 26.878 18.289 1.00 30.17 24 PHE D O 1
ATOM 9501 N N . ALA D 1 45 ? 37.876 28.508 18.949 1.00 28.25 25 ALA D N 1
ATOM 9502 C CA . ALA D 1 45 ? 39.058 27.654 18.930 1.00 31.87 25 ALA D CA 1
ATOM 9503 C C . ALA D 1 45 ? 38.937 26.507 19.927 1.00 31.00 25 ALA D C 1
ATOM 9504 O O . ALA D 1 45 ? 39.385 25.399 19.652 1.00 33.86 25 ALA D O 1
ATOM 9506 N N . PHE D 1 46 ? 38.326 26.791 21.078 1.00 29.80 26 PHE D N 1
ATOM 9507 C CA . PHE D 1 46 ? 38.160 25.815 22.148 1.00 31.26 26 PHE D CA 1
ATOM 9508 C C . PHE D 1 46 ? 36.860 25.022 22.051 1.00 35.72 26 PHE D C 1
ATOM 9509 O O . PHE D 1 46 ? 36.770 23.917 22.582 1.00 40.28 26 PHE D O 1
ATOM 9517 N N . GLY D 1 47 ? 35.848 25.590 21.403 1.00 28.91 27 GLY D N 1
ATOM 9518 C CA . GLY D 1 47 ? 34.567 24.914 21.268 1.00 31.98 27 GLY D CA 1
ATOM 9519 C C . GLY D 1 47 ? 33.606 25.278 22.382 1.00 32.53 27 GLY D C 1
ATOM 9520 O O . GLY D 1 47 ? 32.457 24.839 22.392 1.00 31.65 27 GLY D O 1
ATOM 9521 N N . ASP D 1 48 ? 34.091 26.075 23.329 1.00 31.51 28 ASP D N 1
ATOM 9522 C CA . ASP D 1 48 ? 33.267 26.627 24.401 1.00 30.68 28 ASP D CA 1
ATOM 9523 C C . ASP D 1 48 ? 34.105 27.619 25.189 1.00 33.55 28 ASP D C 1
ATOM 9524 O O . ASP D 1 48 ? 35.309 27.738 24.953 1.00 31.86 28 ASP D O 1
ATOM 9529 N N . ILE D 1 49 ? 33.476 28.318 26.127 1.00 30.20 29 ILE D N 1
ATOM 9530 C CA . ILE D 1 49 ? 34.155 29.364 26.878 1.00 35.89 29 ILE D CA 1
ATOM 9531 C C . ILE D 1 49 ? 33.480 29.522 28.235 1.00 32.35 29 ILE D C 1
ATOM 9532 O O . ILE D 1 49 ? 32.283 29.272 28.364 1.00 30.76 29 ILE D O 1
ATOM 9537 N N . GLU D 1 50 ? 34.250 29.934 29.238 1.00 33.33 30 GLU D N 1
ATOM 9538 C CA . GLU D 1 50 ? 33.729 30.125 30.587 1.00 32.94 30 GLU D CA 1
ATOM 9539 C C . GLU D 1 50 ? 32.751 31.293 30.583 1.00 33.95 30 GLU D C 1
ATOM 9540 O O . GLU D 1 50 ? 32.715 32.052 29.620 1.00 30.36 30 GLU D O 1
ATOM 9546 N N . PRO D 1 51 ? 31.971 31.453 31.669 1.00 34.11 31 PRO D N 1
ATOM 9547 C CA . PRO D 1 51 ? 31.015 32.562 31.766 1.00 34.04 31 PRO D CA 1
ATOM 9548 C C . PRO D 1 51 ? 31.700 33.921 31.809 1.00 33.46 31 PRO D C 1
ATOM 9549 O O . PRO D 1 51 ? 32.904 34.012 32.063 1.00 29.11 31 PRO D O 1
ATOM 9553 N N . GLU D 1 52 ? 30.919 34.967 31.564 1.00 34.99 32 GLU D N 1
ATOM 9554 C CA . GLU D 1 52 ? 31.439 36.321 31.473 1.00 32.01 32 GLU D CA 1
ATOM 9555 C C . GLU D 1 52 ? 32.175 36.761 32.728 1.00 35.64 32 GLU D C 1
ATOM 9556 O O . GLU D 1 52 ? 33.215 37.413 32.642 1.00 31.18 32 GLU D O 1
ATOM 9562 N N . GLN D 1 53 ? 31.635 36.403 33.892 1.00 31.82 33 GLN D N 1
ATOM 9563 C CA . GLN D 1 53 ? 32.228 36.803 35.164 1.00 31.18 33 GLN D CA 1
ATOM 9564 C C . GLN D 1 53 ? 33.583 36.140 35.360 1.00 29.71 33 GLN D C 1
ATOM 9565 O O . GLN D 1 53 ? 34.511 36.745 35.900 1.00 28.94 33 GLN D O 1
ATOM 9571 N N . THR D 1 54 ? 33.688 34.892 34.920 1.00 28.55 34 THR D N 1
ATOM 9572 C CA . THR D 1 54 ? 34.942 34.166 34.964 1.00 27.23 34 THR D CA 1
ATOM 9573 C C . THR D 1 54 ? 35.973 34.822 34.040 1.00 28.20 34 THR D C 1
ATOM 9574 O O . THR D 1 54 ? 37.125 35.021 34.425 1.00 26.60 34 THR D O 1
ATOM 9578 N N . GLN D 1 55 ? 35.563 35.150 32.817 1.00 26.95 35 GLN D N 1
ATOM 9579 C CA . GLN D 1 55 ? 36.465 35.837 31.888 1.00 27.50 35 GLN D CA 1
ATOM 9580 C C . GLN D 1 55 ? 36.977 37.128 32.513 1.00 26.44 35 GLN D C 1
ATOM 9581 O O . GLN D 1 55 ? 38.180 37.403 32.498 1.00 26.91 35 GLN D O 1
ATOM 9587 N N . ALA D 1 56 ? 36.058 37.908 33.081 1.00 23.22 36 ALA D N 1
ATOM 9588 C CA . ALA D 1 56 ? 36.417 39.184 33.671 1.00 24.26 36 ALA D CA 1
ATOM 9589 C C . ALA D 1 56 ? 37.479 39.034 34.747 1.00 27.32 36 ALA D C 1
ATOM 9590 O O . ALA D 1 56 ? 38.391 39.858 34.850 1.00 26.16 36 ALA D O 1
ATOM 9592 N N . ALA D 1 57 ? 37.355 37.986 35.562 1.00 28.28 37 ALA D N 1
ATOM 9593 C CA . ALA D 1 57 ? 38.306 37.763 36.636 1.00 25.51 37 ALA D CA 1
ATOM 9594 C C . ALA D 1 57 ? 39.689 37.473 36.071 1.00 23.33 37 ALA D C 1
ATOM 9595 O O . ALA D 1 57 ? 40.685 37.980 36.575 1.00 26.41 37 ALA D O 1
ATOM 9597 N N . TRP D 1 58 ? 39.763 36.650 35.031 1.00 21.21 38 TRP D N 1
ATOM 9598 C CA . TRP D 1 58 ? 41.058 36.434 34.385 1.00 27.28 38 TRP D CA 1
ATOM 9599 C C . TRP D 1 58 ? 41.571 37.748 33.786 1.00 26.14 38 TRP D C 1
ATOM 9600 O O . TRP D 1 58 ? 42.712 38.160 34.024 1.00 23.72 38 TRP D O 1
ATOM 9611 N N . ARG D 1 59 ? 40.720 38.402 33.009 1.00 23.07 39 ARG D N 1
ATOM 9612 C CA . ARG D 1 59 ? 41.108 39.662 32.379 1.00 24.62 39 ARG D CA 1
ATOM 9613 C C . ARG D 1 59 ? 41.731 40.618 33.408 1.00 24.68 39 ARG D C 1
ATOM 9614 O O . ARG D 1 59 ? 42.711 41.299 33.115 1.00 25.72 39 ARG D O 1
ATOM 9622 N N . SER D 1 60 ? 41.198 40.632 34.626 1.00 27.02 40 SER D N 1
ATOM 9623 C CA . SER D 1 60 ? 41.696 41.538 35.668 1.00 25.37 40 SER D CA 1
ATOM 9624 C C . SER D 1 60 ? 43.151 41.282 36.096 1.00 24.59 40 SER D C 1
ATOM 9625 O O . SER D 1 60 ? 43.781 42.144 36.697 1.00 27.13 40 SER D O 1
ATOM 9628 N N . MET D 1 61 ? 43.684 40.103 35.797 1.00 24.07 41 MET D N 1
ATOM 9629 C CA . MET D 1 61 ? 45.069 39.787 36.163 1.00 26.42 41 MET D CA 1
ATOM 9630 C C . MET D 1 61 ? 46.069 40.065 35.032 1.00 25.79 41 MET D C 1
ATOM 9631 O O . MET D 1 61 ? 47.275 39.857 35.196 1.00 25.45 41 MET D O 1
ATOM 9636 N N . VAL D 1 62 ? 45.571 40.518 33.887 1.00 26.80 42 VAL D N 1
ATOM 9637 C CA . VAL D 1 62 ? 46.449 40.815 32.748 1.00 25.92 42 VAL D CA 1
ATOM 9638 C C . VAL D 1 62 ? 47.061 42.209 32.910 1.00 26.18 42 VAL D C 1
ATOM 9639 O O . VAL D 1 62 ? 46.338 43.203 32.952 1.00 25.80 42 VAL D O 1
ATOM 9643 N N . PRO D 1 63 ? 48.394 42.280 33.029 1.00 23.00 43 PRO D N 1
ATOM 9644 C CA . PRO D 1 63 ? 49.094 43.562 33.140 1.00 27.82 43 PRO D CA 1
ATOM 9645 C C . PRO D 1 63 ? 49.272 44.236 31.773 1.00 29.83 43 PRO D C 1
ATOM 9646 O O . PRO D 1 63 ? 48.746 43.776 30.754 1.00 26.16 43 PRO D O 1
ATOM 9650 N N . GLU D 1 64 ? 50.031 45.323 31.759 1.00 33.88 44 GLU D N 1
ATOM 9651 C CA . GLU D 1 64 ? 50.280 46.081 30.538 1.00 33.00 44 GLU D CA 1
ATOM 9652 C C . GLU D 1 64 ? 51.096 45.273 29.528 1.00 24.65 44 GLU D C 1
ATOM 9653 O O . GLU D 1 64 ? 51.994 44.533 29.908 1.00 29.21 44 GLU D O 1
ATOM 9659 N N . ASP D 1 65 ? 50.785 45.412 28.241 1.00 29.62 45 ASP D N 1
ATOM 9660 C CA . ASP D 1 65 ? 51.658 44.868 27.195 1.00 27.36 45 ASP D CA 1
ATOM 9661 C C . ASP D 1 65 ? 51.790 43.353 27.294 1.00 28.34 45 ASP D C 1
ATOM 9662 O O . ASP D 1 65 ? 52.874 42.792 27.089 1.00 26.58 45 ASP D O 1
ATOM 9667 N N . ALA D 1 66 ? 50.684 42.691 27.598 1.00 26.48 46 ALA D N 1
ATOM 9668 C CA . ALA D 1 66 ? 50.747 41.280 27.936 1.00 28.99 46 ALA D CA 1
ATOM 9669 C C . ALA D 1 66 ? 49.813 40.447 27.060 1.00 27.59 46 ALA D C 1
ATOM 9670 O O . ALA D 1 66 ? 49.552 39.287 27.358 1.00 26.38 46 ALA D O 1
ATOM 9672 N N . THR D 1 67 ? 49.324 41.049 25.975 1.00 25.49 47 THR D N 1
ATOM 9673 C CA . THR D 1 67 ? 48.420 40.373 25.048 1.00 25.63 47 THR D CA 1
ATOM 9674 C C . THR D 1 67 ? 48.934 40.473 23.608 1.00 26.20 47 THR D C 1
ATOM 9675 O O . THR D 1 67 ? 49.163 41.572 23.096 1.00 25.56 47 THR D O 1
ATOM 9679 N N . VAL D 1 68 ? 49.113 39.326 22.963 1.00 22.95 48 VAL D N 1
ATOM 9680 C CA . VAL D 1 68 ? 49.601 39.281 21.593 1.00 24.31 48 VAL D CA 1
ATOM 9681 C C . VAL D 1 68 ? 48.533 38.708 20.677 1.00 28.84 48 VAL D C 1
ATOM 9682 O O . VAL D 1 68 ? 47.984 37.632 20.943 1.00 23.82 48 VAL D O 1
ATOM 9686 N N . VAL D 1 69 ? 48.214 39.440 19.612 1.00 23.04 49 VAL D N 1
ATOM 9687 C CA . VAL D 1 69 ? 47.167 39.020 18.690 1.00 24.64 49 VAL D CA 1
ATOM 9688 C C . VAL D 1 69 ? 47.593 39.104 17.224 1.00 30.64 49 VAL D C 1
ATOM 9689 O O . VAL D 1 69 ? 48.541 39.813 16.862 1.00 25.86 49 VAL D O 1
ATOM 9693 N N . VAL D 1 70 ? 46.872 38.369 16.389 1.00 26.61 50 VAL D N 1
ATOM 9694 C CA . VAL D 1 70 ? 47.031 38.451 14.951 1.00 29.02 50 VAL D CA 1
ATOM 9695 C C . VAL D 1 70 ? 45.664 38.729 14.357 1.00 28.72 50 VAL D C 1
ATOM 9696 O O . VAL D 1 70 ? 44.776 37.883 14.430 1.00 29.05 50 VAL D O 1
ATOM 9700 N N . PRO D 1 71 ? 45.489 39.932 13.783 1.00 31.22 51 PRO D N 1
ATOM 9701 C CA . PRO D 1 71 ? 44.225 40.406 13.199 1.00 31.06 51 PRO D CA 1
ATOM 9702 C C . PRO D 1 71 ? 43.827 39.603 11.977 1.00 27.85 51 PRO D C 1
ATOM 9703 O O . PRO D 1 71 ? 44.685 39.010 11.335 1.00 28.87 51 PRO D O 1
ATOM 9707 N N . ASP D 1 72 ? 42.536 39.571 11.669 1.00 28.59 52 ASP D N 1
ATOM 9708 C CA . ASP D 1 72 ? 42.088 39.010 10.407 1.00 31.89 52 ASP D CA 1
ATOM 9709 C C . ASP D 1 72 ? 42.355 40.057 9.328 1.00 32.03 52 ASP D C 1
ATOM 9710 O O . ASP D 1 72 ? 42.876 41.126 9.621 1.00 29.40 52 ASP D O 1
ATOM 9715 N N . GLU D 1 73 ? 41.994 39.749 8.093 1.00 34.41 53 GLU D N 1
ATOM 9716 C CA . GLU D 1 73 ? 42.290 40.635 6.963 1.00 39.42 53 GLU D CA 1
ATOM 9717 C C . GLU D 1 73 ? 41.810 42.063 7.169 1.00 41.13 53 GLU D C 1
ATOM 9718 O O . GLU D 1 73 ? 42.455 43.017 6.731 1.00 41.16 53 GLU D O 1
ATOM 9724 N N . THR D 1 74 ? 40.676 42.207 7.845 1.00 42.48 54 THR D N 1
ATOM 9725 C CA . THR D 1 74 ? 40.028 43.503 7.977 1.00 43.01 54 THR D CA 1
ATOM 9726 C C . THR D 1 74 ? 40.326 44.189 9.305 1.00 46.91 54 THR D C 1
ATOM 9727 O O . THR D 1 74 ? 39.938 45.338 9.521 1.00 46.33 54 THR D O 1
ATOM 9731 N N . ASP D 1 75 ? 41.023 43.491 10.194 1.00 41.11 55 ASP D N 1
ATOM 9732 C CA . ASP D 1 75 ? 41.238 43.994 11.546 1.00 38.93 55 ASP D CA 1
ATOM 9733 C C . ASP D 1 75 ? 39.913 44.309 12.254 1.00 44.14 55 ASP D C 1
ATOM 9734 O O . ASP D 1 75 ? 39.771 45.349 12.902 1.00 41.86 55 ASP D O 1
ATOM 9739 N N . ASP D 1 76 ? 38.951 43.397 12.130 1.00 41.24 56 ASP D N 1
ATOM 9740 C CA . ASP D 1 76 ? 37.724 43.455 12.923 1.00 45.99 56 ASP D CA 1
ATOM 9741 C C . ASP D 1 76 ? 37.610 42.250 13.856 1.00 44.82 56 ASP D C 1
ATOM 9742 O O . ASP D 1 76 ? 36.688 42.165 14.668 1.00 47.47 56 ASP D O 1
ATOM 9747 N N . ALA D 1 77 ? 38.549 41.320 13.719 1.00 41.84 57 ALA D N 1
ATOM 9748 C CA . ALA D 1 77 ? 38.595 40.114 14.539 1.00 39.72 57 ALA D CA 1
ATOM 9749 C C . ALA D 1 77 ? 40.026 39.598 14.597 1.00 39.19 57 ALA D C 1
ATOM 9750 O O . ALA D 1 77 ? 40.880 40.018 13.815 1.00 34.93 57 ALA D O 1
ATOM 9752 N N . PHE D 1 78 ? 40.289 38.692 15.530 1.00 30.65 58 PHE D N 1
ATOM 9753 C CA . PHE D 1 78 ? 41.605 38.089 15.642 1.00 30.66 58 PHE D CA 1
ATOM 9754 C C . PHE D 1 78 ? 41.510 36.685 15.066 1.00 28.98 58 PHE D C 1
ATOM 9755 O O . PHE D 1 78 ? 40.468 36.044 15.165 1.00 28.99 58 PHE D O 1
ATOM 9763 N N . VAL D 1 79 ? 42.583 36.220 14.436 1.00 27.50 59 VAL D N 1
ATOM 9764 C CA . VAL D 1 79 ? 42.668 34.836 14.014 1.00 25.50 59 VAL D CA 1
ATOM 9765 C C . VAL D 1 79 ? 43.705 34.134 14.878 1.00 25.03 59 VAL D C 1
ATOM 9766 O O . VAL D 1 79 ? 43.916 32.929 14.772 1.00 23.55 59 VAL D O 1
ATOM 9770 N N . GLY D 1 80 ? 44.352 34.910 15.739 1.00 25.41 60 GLY D N 1
ATOM 9771 C CA . GLY D 1 80 ? 45.299 34.370 16.698 1.00 23.29 60 GLY D CA 1
ATOM 9772 C C . GLY D 1 80 ? 45.391 35.261 17.916 1.00 25.40 60 GLY D C 1
ATOM 9773 O O . GLY D 1 80 ? 45.296 36.490 17.817 1.00 22.87 60 GLY D O 1
ATOM 9774 N N . GLN D 1 81 ? 45.566 34.647 19.082 1.00 24.72 61 GLN D N 1
ATOM 9775 C CA . GLN D 1 81 ? 45.733 35.414 20.310 1.00 22.23 61 GLN D CA 1
ATOM 9776 C C . GLN D 1 81 ? 46.524 34.630 21.349 1.00 25.80 61 GLN D C 1
ATOM 9777 O O . GLN D 1 81 ? 46.611 33.408 21.290 1.00 23.00 61 GLN D O 1
ATOM 9783 N N . SER D 1 82 ? 47.091 35.356 22.301 1.00 23.54 62 SER D N 1
ATOM 9784 C CA . SER D 1 82 ? 47.765 34.766 23.440 1.00 25.16 62 SER D CA 1
ATOM 9785 C C . SER D 1 82 ? 48.005 35.905 24.420 1.00 28.57 62 SER D C 1
ATOM 9786 O O . SER D 1 82 ? 48.208 37.048 24.012 1.00 26.28 62 SER D O 1
ATOM 9789 N N . LEU D 1 83 ? 47.963 35.618 25.711 1.00 21.81 63 LEU D N 1
ATOM 9790 C CA . LEU D 1 83 ? 48.249 36.651 26.698 1.00 22.02 63 LEU D CA 1
ATOM 9791 C C . LEU D 1 83 ? 48.885 36.033 27.920 1.00 23.16 63 LEU D C 1
ATOM 9792 O O . LEU D 1 83 ? 48.983 34.806 28.022 1.00 21.95 63 LEU D O 1
ATOM 9797 N N . TYR D 1 84 ? 49.332 36.864 28.854 1.00 19.42 64 TYR D N 1
ATOM 9798 C CA . TYR D 1 84 ? 49.762 36.301 30.122 1.00 23.73 64 TYR D CA 1
ATOM 9799 C C . TYR D 1 84 ? 49.189 37.034 31.326 1.00 25.01 64 TYR D C 1
ATOM 9800 O O . TYR D 1 84 ? 48.826 38.220 31.250 1.00 22.96 64 TYR D O 1
ATOM 9809 N N . LEU D 1 85 ? 49.082 36.294 32.424 1.00 22.02 65 LEU D N 1
ATOM 9810 C CA . LEU D 1 85 ? 48.567 36.807 33.688 1.00 23.06 65 LEU D CA 1
ATOM 9811 C C . LEU D 1 85 ? 49.709 37.118 34.622 1.00 20.86 65 LEU D C 1
ATOM 9812 O O . LEU D 1 85 ? 50.691 36.386 34.681 1.00 22.35 65 LEU D O 1
ATOM 9817 N N . ASP D 1 86 ? 49.584 38.209 35.362 1.00 22.51 66 ASP D N 1
ATOM 9818 C CA . ASP D 1 86 ? 50.620 38.571 36.309 1.00 21.76 66 ASP D CA 1
ATOM 9819 C C . ASP D 1 86 ? 50.389 37.745 37.581 1.00 23.33 66 ASP D C 1
ATOM 9820 O O . ASP D 1 86 ? 49.415 37.956 38.276 1.00 20.62 66 ASP D O 1
ATOM 9825 N N . MET D 1 87 ? 51.285 36.806 37.862 1.00 22.58 67 MET D N 1
ATOM 9826 C CA . MET D 1 87 ? 51.043 35.796 38.889 1.00 23.63 67 MET D CA 1
ATOM 9827 C C . MET D 1 87 ? 52.230 35.659 39.816 1.00 23.28 67 MET D C 1
ATOM 9828 O O . MET D 1 87 ? 53.297 36.221 39.554 1.00 22.52 67 MET D O 1
ATOM 9833 N N . GLN D 1 88 ? 52.045 34.887 40.887 1.00 21.87 68 GLN D N 1
ATOM 9834 C CA . GLN D 1 88 ? 53.098 34.689 41.883 1.00 22.91 68 GLN D CA 1
ATOM 9835 C C . GLN D 1 88 ? 53.147 33.259 42.384 1.00 21.58 68 GLN D C 1
ATOM 9836 O O . GLN D 1 88 ? 52.194 32.782 43.000 1.00 18.77 68 GLN D O 1
ATOM 9842 N N . LEU D 1 89 ? 54.273 32.600 42.149 1.00 20.10 69 LEU D N 1
ATOM 9843 C CA . LEU D 1 89 ? 54.385 31.162 42.336 1.00 22.14 69 LEU D CA 1
ATOM 9844 C C . LEU D 1 89 ? 55.335 30.854 43.468 1.00 24.43 69 LEU D C 1
ATOM 9845 O O . LEU D 1 89 ? 56.400 31.455 43.560 1.00 21.01 69 LEU D O 1
ATOM 9850 N N . THR D 1 90 ? 54.948 29.927 44.341 1.00 21.45 70 THR D N 1
ATOM 9851 C CA . THR D 1 90 ? 55.851 29.484 45.394 1.00 20.98 70 THR D CA 1
ATOM 9852 C C . THR D 1 90 ? 56.766 28.399 44.838 1.00 21.53 70 THR D C 1
ATOM 9853 O O . THR D 1 90 ? 56.303 27.454 44.194 1.00 23.34 70 THR D O 1
ATOM 9857 N N . VAL D 1 91 ? 58.068 28.532 45.071 1.00 23.06 71 VAL D N 1
ATOM 9858 C CA . VAL D 1 91 ? 59.013 27.512 44.635 1.00 20.09 71 VAL D CA 1
ATOM 9859 C C . VAL D 1 91 ? 59.592 26.789 45.851 1.00 24.02 71 VAL D C 1
ATOM 9860 O O . VAL D 1 91 ? 59.338 27.197 46.978 1.00 23.59 71 VAL D O 1
ATOM 9864 N N . PRO D 1 92 ? 60.364 25.709 45.630 1.00 21.13 72 PRO D N 1
ATOM 9865 C CA . PRO D 1 92 ? 60.865 24.932 46.772 1.00 25.90 72 PRO D CA 1
ATOM 9866 C C . PRO D 1 92 ? 61.752 25.780 47.676 1.00 27.38 72 PRO D C 1
ATOM 9867 O O . PRO D 1 92 ? 62.624 26.497 47.191 1.00 26.84 72 PRO D O 1
ATOM 9871 N N . GLY D 1 93 ? 61.516 25.711 48.982 1.00 28.93 73 GLY D N 1
ATOM 9872 C CA . GLY D 1 93 ? 62.222 26.562 49.921 1.00 26.22 73 GLY D CA 1
ATOM 9873 C C . GLY D 1 93 ? 61.362 27.742 50.343 1.00 28.09 73 GLY D C 1
ATOM 9874 O O . GLY D 1 93 ? 61.633 28.396 51.349 1.00 31.51 73 GLY D O 1
ATOM 9875 N N . GLY D 1 94 ? 60.324 28.030 49.567 1.00 26.59 74 GLY D N 1
ATOM 9876 C CA . GLY D 1 94 ? 59.359 29.040 49.964 1.00 23.64 74 GLY D CA 1
ATOM 9877 C C . GLY D 1 94 ? 59.417 30.411 49.309 1.00 26.93 74 GLY D C 1
ATOM 9878 O O . GLY D 1 94 ? 58.500 31.213 49.502 1.00 26.27 74 GLY D O 1
ATOM 9879 N N . GLU D 1 95 ? 60.472 30.723 48.563 1.00 26.33 75 GLU D N 1
ATOM 9880 C CA . GLU D 1 95 ? 60.474 32.008 47.856 1.00 27.55 75 GLU D CA 1
ATOM 9881 C C . GLU D 1 95 ? 59.299 32.075 46.892 1.00 24.63 75 GLU D C 1
ATOM 9882 O O . GLU D 1 95 ? 58.967 31.087 46.234 1.00 27.62 75 GLU D O 1
ATOM 9888 N N . VAL D 1 96 ? 58.669 33.241 46.831 1.00 21.62 76 VAL D N 1
ATOM 9889 C CA . VAL D 1 96 ? 57.583 33.488 45.902 1.00 22.80 76 VAL D CA 1
ATOM 9890 C C . VAL D 1 96 ? 58.111 34.335 44.755 1.00 26.42 76 VAL D C 1
ATOM 9891 O O . VAL D 1 96 ? 58.608 35.439 44.975 1.00 28.20 76 VAL D O 1
ATOM 9895 N N . LEU D 1 97 ? 57.996 33.818 43.533 1.00 25.63 77 LEU D N 1
ATOM 9896 C CA . LEU D 1 97 ? 58.450 34.529 42.345 1.00 24.61 77 LEU D CA 1
ATOM 9897 C C . LEU D 1 97 ? 57.289 35.098 41.552 1.00 25.84 77 LEU D C 1
ATOM 9898 O O . LEU D 1 97 ? 56.227 34.464 41.425 1.00 22.10 77 LEU D O 1
ATOM 9903 N N . PRO D 1 98 ? 57.489 36.301 40.999 1.00 27.20 78 PRO D N 1
ATOM 9904 C CA . PRO D 1 98 ? 56.598 36.778 39.943 1.00 22.95 78 PRO D CA 1
ATOM 9905 C C . PRO D 1 98 ? 56.733 35.849 38.742 1.00 22.06 78 PRO D C 1
ATOM 9906 O O . PRO D 1 98 ? 57.852 35.486 38.343 1.00 23.97 78 PRO D O 1
ATOM 9910 N N . VAL D 1 99 ? 55.602 35.435 38.182 1.00 23.14 79 VAL D N 1
ATOM 9911 C CA . VAL D 1 99 ? 55.623 34.616 36.980 1.00 19.60 79 VAL D CA 1
ATOM 9912 C C . VAL D 1 99 ? 54.550 35.054 36.014 1.00 20.50 79 VAL D C 1
ATOM 9913 O O . VAL D 1 99 ? 53.562 35.672 36.406 1.00 19.84 79 VAL D O 1
ATOM 9917 N N . ALA D 1 100 ? 54.764 34.729 34.740 1.00 19.42 80 ALA D N 1
ATOM 9918 C CA . ALA D 1 100 ? 53.832 35.088 33.690 1.00 19.94 80 ALA D CA 1
ATOM 9919 C C . ALA D 1 100 ? 53.021 33.859 33.345 1.00 19.73 80 ALA D C 1
ATOM 9920 O O . ALA D 1 100 ? 53.567 32.871 32.860 1.00 23.87 80 ALA D O 1
ATOM 9922 N N . GLY D 1 101 ? 51.718 33.918 33.606 1.00 20.63 81 GLY D N 1
ATOM 9923 C CA . GLY D 1 101 ? 50.850 32.777 33.369 1.00 19.94 81 GLY D CA 1
ATOM 9924 C C . GLY D 1 101 ? 50.158 32.917 32.035 1.00 20.85 81 GLY D C 1
ATOM 9925 O O . GLY D 1 101 ? 49.245 33.720 31.881 1.00 20.04 81 GLY D O 1
ATOM 9926 N N . ILE D 1 102 ? 50.596 32.122 31.069 1.00 18.88 82 ILE D N 1
ATOM 9927 C CA . ILE D 1 102 ? 50.039 32.178 29.733 1.00 21.55 82 ILE D CA 1
ATOM 9928 C C . ILE D 1 102 ? 48.613 31.656 29.742 1.00 22.24 82 ILE D C 1
ATOM 9929 O O . ILE D 1 102 ? 48.319 30.630 30.361 1.00 23.16 82 ILE D O 1
ATOM 9934 N N . SER D 1 103 ? 47.725 32.348 29.046 1.00 19.53 83 SER D N 1
ATOM 9935 C CA . SER D 1 103 ? 46.339 31.917 29.002 1.00 22.62 83 SER D CA 1
ATOM 9936 C C . SER D 1 103 ? 45.681 32.421 27.742 1.00 23.76 83 SER D C 1
ATOM 9937 O O . SER D 1 103 ? 46.280 33.183 26.975 1.00 26.82 83 SER D O 1
ATOM 9940 N N . PHE D 1 104 ? 44.447 31.975 27.533 1.00 23.43 84 PHE D N 1
ATOM 9941 C CA . PHE D 1 104 ? 43.648 32.331 26.365 1.00 22.87 84 PHE D CA 1
ATOM 9942 C C . PHE D 1 104 ? 44.378 32.167 25.035 1.00 26.59 84 PHE D C 1
ATOM 9943 O O . PHE D 1 104 ? 44.178 32.948 24.116 1.00 25.81 84 PHE D O 1
ATOM 9951 N N . VAL D 1 105 ? 45.197 31.129 24.927 1.00 23.44 85 VAL D N 1
ATOM 9952 C CA . VAL D 1 105 ? 45.905 30.850 23.684 1.00 23.62 85 VAL D CA 1
ATOM 9953 C C . VAL D 1 105 ? 44.991 30.196 22.657 1.00 28.27 85 VAL D C 1
ATOM 9954 O O . VAL D 1 105 ? 44.430 29.113 22.904 1.00 23.33 85 VAL D O 1
ATOM 9958 N N . ALA D 1 106 ? 44.864 30.839 21.495 1.00 26.41 86 ALA D N 1
ATOM 9959 C CA . ALA D 1 106 ? 43.934 30.382 20.466 1.00 25.63 86 ALA D CA 1
ATOM 9960 C C . ALA D 1 106 ? 44.342 30.802 19.052 1.00 27.53 86 ALA D C 1
ATOM 9961 O O . ALA D 1 106 ? 44.735 31.953 18.812 1.00 22.23 86 ALA D O 1
ATOM 9963 N N . VAL D 1 107 ? 44.237 29.857 18.128 1.00 24.47 87 VAL D N 1
ATOM 9964 C CA . VAL D 1 107 ? 44.377 30.143 16.699 1.00 25.83 87 VAL D CA 1
ATOM 9965 C C . VAL D 1 107 ? 43.146 29.606 15.998 1.00 28.88 87 VAL D C 1
ATOM 9966 O O . VAL D 1 107 ? 42.706 28.504 16.296 1.00 25.29 87 VAL D O 1
ATOM 9970 N N . ALA D 1 108 ? 42.578 30.389 15.085 1.00 26.15 88 ALA D N 1
ATOM 9971 C CA . ALA D 1 108 ? 41.343 29.991 14.423 1.00 28.37 88 ALA D CA 1
ATOM 9972 C C . ALA D 1 108 ? 41.537 28.654 13.722 1.00 26.79 88 ALA D C 1
ATOM 9973 O O . ALA D 1 108 ? 42.573 28.415 13.110 1.00 26.54 88 ALA D O 1
ATOM 9975 N N . PRO D 1 109 ? 40.541 27.771 13.818 1.00 25.87 89 PRO D N 1
ATOM 9976 C CA . PRO D 1 109 ? 40.704 26.485 13.149 1.00 28.27 89 PRO D CA 1
ATOM 9977 C C . PRO D 1 109 ? 40.946 26.698 11.655 1.00 29.09 89 PRO D C 1
ATOM 9978 O O . PRO D 1 109 ? 41.480 25.809 11.013 1.00 29.07 89 PRO D O 1
ATOM 9982 N N . THR D 1 110 ? 40.586 27.865 11.125 1.00 27.33 90 THR D N 1
ATOM 9983 C CA . THR D 1 110 ? 40.821 28.156 9.711 1.00 31.16 90 THR D CA 1
ATOM 9984 C C . THR D 1 110 ? 42.249 28.612 9.436 1.00 34.11 90 THR D C 1
ATOM 9985 O O . THR D 1 110 ? 42.638 28.758 8.275 1.00 30.98 90 THR D O 1
ATOM 9989 N N . HIS D 1 111 ? 43.023 28.846 10.493 1.00 28.94 91 HIS D N 1
ATOM 9990 C CA . HIS D 1 111 ? 44.370 29.398 10.347 1.00 26.97 91 HIS D CA 1
ATOM 9991 C C . HIS D 1 111 ? 45.449 28.586 11.053 1.00 28.82 91 HIS D C 1
ATOM 9992 O O . HIS D 1 111 ? 46.572 29.064 11.235 1.00 26.84 91 HIS D O 1
ATOM 9999 N N . ARG D 1 112 ? 45.115 27.358 11.441 1.00 25.21 92 ARG D N 1
ATOM 10000 C CA . ARG D 1 112 ? 45.995 26.548 12.279 1.00 28.67 92 ARG D CA 1
ATOM 10001 C C . ARG D 1 112 ? 47.110 25.884 11.476 1.00 31.03 92 ARG D C 1
ATOM 10002 O O . ARG D 1 112 ? 47.027 25.768 10.251 1.00 29.26 92 ARG D O 1
ATOM 10010 N N . ARG D 1 113 ? 48.134 25.420 12.184 1.00 26.24 93 ARG D N 1
ATOM 10011 C CA . ARG D 1 113 ? 49.276 24.760 11.551 1.00 26.77 93 ARG D CA 1
ATOM 10012 C C . ARG D 1 113 ? 49.858 25.568 10.389 1.00 29.43 93 ARG D C 1
ATOM 10013 O O . ARG D 1 113 ? 50.248 25.009 9.366 1.00 29.90 93 ARG D O 1
ATOM 10021 N N . ARG D 1 114 ? 49.922 26.883 10.567 1.00 26.55 94 ARG D N 1
ATOM 10022 C CA . ARG D 1 114 ? 50.577 27.770 9.609 1.00 30.48 94 ARG D CA 1
ATOM 10023 C C . ARG D 1 114 ? 51.640 28.588 10.327 1.00 31.09 94 ARG D C 1
ATOM 10024 O O . ARG D 1 114 ? 52.247 29.490 9.741 1.00 28.30 94 ARG D O 1
ATOM 10032 N N . GLY D 1 115 ? 51.839 28.285 11.608 1.00 26.11 95 GLY D N 1
ATOM 10033 C CA . GLY D 1 115 ? 52.862 28.938 12.393 1.00 25.18 95 GLY D CA 1
ATOM 10034 C C . GLY D 1 115 ? 52.377 30.162 13.149 1.00 23.73 95 GLY D C 1
ATOM 10035 O O . GLY D 1 115 ? 53.181 30.942 13.640 1.00 22.24 95 GLY D O 1
ATOM 10036 N N . VAL D 1 116 ? 51.069 30.347 13.262 1.00 22.67 96 VAL D N 1
ATOM 10037 C CA . VAL D 1 116 ? 50.602 31.533 13.969 1.00 22.03 96 VAL D CA 1
ATOM 10038 C C . VAL D 1 116 ? 50.912 31.493 15.483 1.00 22.38 96 VAL D C 1
ATOM 10039 O O . VAL D 1 116 ? 51.336 32.499 16.049 1.00 23.47 96 VAL D O 1
ATOM 10043 N N . LEU D 1 117 ? 50.753 30.337 16.132 1.00 24.39 97 LEU D N 1
ATOM 10044 C CA . LEU D 1 117 ? 51.133 30.222 17.543 1.00 21.86 97 LEU D CA 1
ATOM 10045 C C . LEU D 1 117 ? 52.600 30.582 17.736 1.00 23.26 97 LEU D C 1
ATOM 10046 O O . LEU D 1 117 ? 52.941 31.401 18.586 1.00 22.25 97 LEU D O 1
ATOM 10051 N N . ARG D 1 118 ? 53.461 29.963 16.937 1.00 24.66 98 ARG D N 1
ATOM 10052 C CA . ARG D 1 118 ? 54.893 30.187 17.039 1.00 24.23 98 ARG D CA 1
ATOM 10053 C C . ARG D 1 118 ? 55.226 31.668 16.891 1.00 25.20 98 ARG D C 1
ATOM 10054 O O . ARG D 1 118 ? 56.013 32.213 17.666 1.00 23.60 98 ARG D O 1
ATOM 10062 N N . ALA D 1 119 ? 54.620 32.317 15.903 1.00 25.70 99 ALA D N 1
ATOM 10063 C CA . ALA D 1 119 ? 54.857 33.744 15.710 1.00 25.44 99 ALA D CA 1
ATOM 10064 C C . ALA D 1 119 ? 54.392 34.532 16.930 1.00 25.13 99 ALA D C 1
ATOM 10065 O O . ALA D 1 119 ? 55.127 35.379 17.428 1.00 21.83 99 ALA D O 1
ATOM 10067 N N . MET D 1 120 ? 53.187 34.253 17.428 1.00 22.39 100 MET D N 1
ATOM 10068 C CA . MET D 1 120 ? 52.704 34.917 18.649 1.00 24.08 100 MET D CA 1
ATOM 10069 C C . MET D 1 120 ? 53.578 34.619 19.872 1.00 23.72 100 MET D C 1
ATOM 10070 O O . MET D 1 120 ? 53.870 35.509 20.676 1.00 21.78 100 MET D O 1
ATOM 10075 N N . TYR D 1 121 ? 53.980 33.361 20.024 1.00 23.87 101 TYR D N 1
ATOM 10076 C CA . TYR D 1 121 ? 54.784 32.979 21.174 1.00 22.60 101 TYR D CA 1
ATOM 10077 C C . TYR D 1 121 ? 56.133 33.684 21.161 1.00 24.89 101 TYR D C 1
ATOM 10078 O O . TYR D 1 121 ? 56.692 33.987 22.204 1.00 20.65 101 TYR D O 1
ATOM 10087 N N . THR D 1 122 ? 56.666 33.934 19.974 1.00 24.61 102 THR D N 1
ATOM 10088 C CA . THR D 1 122 ? 57.945 34.622 19.884 1.00 22.47 102 THR D CA 1
ATOM 10089 C C . THR D 1 122 ? 57.846 36.030 20.440 1.00 21.46 102 THR D C 1
ATOM 10090 O O . THR D 1 122 ? 58.687 36.446 21.228 1.00 26.64 102 THR D O 1
ATOM 10094 N N . GLU D 1 123 ? 56.813 36.762 20.041 1.00 22.20 103 GLU D N 1
ATOM 10095 C CA . GLU D 1 123 ? 56.594 38.114 20.562 1.00 24.96 103 GLU D CA 1
ATOM 10096 C C . GLU D 1 123 ? 56.187 38.113 22.043 1.00 24.96 103 GLU D C 1
ATOM 10097 O O . GLU D 1 123 ? 56.693 38.907 22.843 1.00 23.58 103 GLU D O 1
ATOM 10103 N N . LEU D 1 124 ? 55.271 37.223 22.414 1.00 25.20 104 LEU D N 1
ATOM 10104 C CA . LEU D 1 124 ? 54.799 37.180 23.806 1.00 22.42 104 LEU D CA 1
ATOM 10105 C C . LEU D 1 124 ? 55.952 36.943 24.780 1.00 20.62 104 LEU D C 1
ATOM 10106 O O . LEU D 1 124 ? 56.050 37.583 25.834 1.00 24.41 104 LEU D O 1
ATOM 10111 N N . HIS D 1 125 ? 56.836 36.021 24.433 1.00 21.25 105 HIS D N 1
ATOM 10112 C CA . HIS D 1 125 ? 57.930 35.699 25.332 1.00 23.38 105 HIS D CA 1
ATOM 10113 C C . HIS D 1 125 ? 58.981 36.799 25.375 1.00 27.44 105 HIS D C 1
ATOM 10114 O O . HIS D 1 125 ? 59.619 37.008 26.409 1.00 26.19 105 HIS D O 1
ATOM 10121 N N . ASP D 1 126 ? 59.147 37.515 24.262 1.00 26.40 106 ASP D N 1
ATOM 10122 C CA . ASP D 1 126 ? 59.938 38.745 24.296 1.00 28.58 106 ASP D CA 1
ATOM 10123 C C . ASP D 1 126 ? 59.359 39.722 25.319 1.00 22.82 106 ASP D C 1
ATOM 10124 O O . ASP D 1 126 ? 60.098 40.343 26.079 1.00 28.07 106 ASP D O 1
ATOM 10129 N N . ARG D 1 127 ? 58.036 39.861 25.344 1.00 20.89 107 ARG D N 1
ATOM 10130 C CA . ARG D 1 127 ? 57.395 40.744 26.316 1.00 22.72 107 ARG D CA 1
ATOM 10131 C C . ARG D 1 127 ? 57.628 40.261 27.739 1.00 27.11 107 ARG D C 1
ATOM 10132 O O . ARG D 1 127 ? 57.909 41.056 28.653 1.00 28.88 107 ARG D O 1
ATOM 10140 N N . ILE D 1 128 ? 57.469 38.955 27.932 1.00 27.71 108 ILE D N 1
ATOM 10141 C CA . ILE D 1 128 ? 57.658 38.363 29.244 1.00 26.77 108 ILE D CA 1
ATOM 10142 C C . ILE D 1 128 ? 59.079 38.651 29.703 1.00 28.47 108 ILE D C 1
ATOM 10143 O O . ILE D 1 128 ? 59.293 39.164 30.800 1.00 29.95 108 ILE D O 1
ATOM 10148 N N . ALA D 1 129 ? 60.049 38.354 28.849 1.00 29.04 109 ALA D N 1
ATOM 10149 C CA . ALA D 1 129 ? 61.450 38.558 29.212 1.00 29.39 109 ALA D CA 1
ATOM 10150 C C . ALA D 1 129 ? 61.740 40.028 29.521 1.00 31.23 109 ALA D C 1
ATOM 10151 O O . ALA D 1 129 ? 62.402 40.347 30.511 1.00 32.13 109 ALA D O 1
ATOM 10153 N N . ARG D 1 130 ? 61.226 40.924 28.684 1.00 30.83 110 ARG D N 1
ATOM 10154 C CA . ARG D 1 130 ? 61.450 42.348 28.865 1.00 32.35 110 ARG D CA 1
ATOM 10155 C C . ARG D 1 130 ? 60.831 42.829 30.172 1.00 33.98 110 ARG D C 1
ATOM 10156 O O . ARG D 1 130 ? 61.340 43.755 30.809 1.00 30.90 110 ARG D O 1
ATOM 10164 N N . ALA D 1 131 ? 59.725 42.204 30.565 1.00 32.68 111 ALA D N 1
ATOM 10165 C CA . ALA D 1 131 ? 59.044 42.573 31.805 1.00 28.32 111 ALA D CA 1
ATOM 10166 C C . ALA D 1 131 ? 59.796 42.080 33.033 1.00 26.44 111 ALA D C 1
ATOM 10167 O O . ALA D 1 131 ? 59.542 42.538 34.144 1.00 30.71 111 ALA D O 1
ATOM 10169 N N . GLY D 1 132 ? 60.705 41.131 32.838 1.00 27.15 112 GLY D N 1
ATOM 10170 C CA . GLY D 1 132 ? 61.560 40.672 33.920 1.00 31.18 112 GLY D CA 1
ATOM 10171 C C . GLY D 1 132 ? 61.158 39.387 34.644 1.00 29.11 112 GLY D C 1
ATOM 10172 O O . GLY D 1 132 ? 61.791 39.013 35.630 1.00 26.83 112 GLY D O 1
ATOM 10173 N N . TYR D 1 133 ? 60.127 38.700 34.167 1.00 27.78 113 TYR D N 1
ATOM 10174 C CA . TYR D 1 133 ? 59.691 37.458 34.822 1.00 24.78 113 TYR D CA 1
ATOM 10175 C C . TYR D 1 133 ? 60.762 36.389 34.716 1.00 24.19 113 TYR D C 1
ATOM 10176 O O . TYR D 1 133 ? 61.261 36.122 33.632 1.00 24.38 113 TYR D O 1
ATOM 10185 N N . PRO D 1 134 ? 61.122 35.764 35.844 1.00 24.80 114 PRO D N 1
ATOM 10186 C CA . PRO D 1 134 ? 62.104 34.676 35.763 1.00 23.77 114 PRO D CA 1
ATOM 10187 C C . PRO D 1 134 ? 61.496 33.355 35.252 1.00 23.90 114 PRO D C 1
ATOM 10188 O O . PRO D 1 134 ? 62.235 32.485 34.798 1.00 21.40 114 PRO D O 1
ATOM 10192 N N . LEU D 1 135 ? 60.175 33.206 35.335 1.00 21.88 115 LEU D N 1
ATOM 10193 C CA . LEU D 1 135 ? 59.507 32.009 34.823 1.00 18.45 115 LEU D CA 1
ATOM 10194 C C . LEU D 1 135 ? 58.237 32.381 34.074 1.00 17.30 115 LEU D C 1
ATOM 10195 O O . LEU D 1 135 ? 57.591 33.387 34.378 1.00 21.24 115 LEU D O 1
ATOM 10200 N N . ALA D 1 136 ? 57.875 31.556 33.101 1.00 21.35 116 ALA D N 1
ATOM 10201 C CA . ALA D 1 136 ? 56.543 31.616 32.507 1.00 22.70 116 ALA D CA 1
ATOM 10202 C C . ALA D 1 136 ? 55.894 30.290 32.887 1.00 22.06 116 ALA D C 1
ATOM 10203 O O . ALA D 1 136 ? 56.604 29.292 33.050 1.00 21.15 116 ALA D O 1
ATOM 10205 N N . VAL D 1 137 ? 54.570 30.277 33.041 1.00 19.76 117 VAL D N 1
ATOM 10206 C CA . VAL D 1 137 ? 53.869 29.066 33.464 1.00 18.95 117 VAL D CA 1
ATOM 10207 C C . VAL D 1 137 ? 52.545 28.892 32.723 1.00 19.84 117 VAL D C 1
ATOM 10208 O O . VAL D 1 137 ? 51.933 29.863 32.305 1.00 23.50 117 VAL D O 1
ATOM 10212 N N . LEU D 1 138 ? 52.097 27.652 32.558 1.00 18.34 118 LEU D N 1
ATOM 10213 C CA . LEU D 1 138 ? 50.807 27.426 31.915 1.00 20.61 118 LEU D CA 1
ATOM 10214 C C . LEU D 1 138 ? 50.224 26.075 32.303 1.00 19.94 118 LEU D C 1
ATOM 10215 O O . LEU D 1 138 ? 50.926 25.232 32.858 1.00 20.41 118 LEU D O 1
ATOM 10220 N N . THR D 1 139 ? 48.937 25.879 32.017 1.00 18.82 119 THR D N 1
ATOM 10221 C CA . THR D 1 139 ? 48.387 24.526 31.967 1.00 20.27 119 THR D CA 1
ATOM 10222 C C . THR D 1 139 ? 48.044 24.261 30.498 1.00 22.95 119 THR D C 1
ATOM 10223 O O . THR D 1 139 ? 47.730 25.191 29.755 1.00 23.35 119 THR D O 1
ATOM 10227 N N . ALA D 1 140 ? 48.127 23.009 30.068 1.00 20.76 120 ALA D N 1
ATOM 10228 C CA . ALA D 1 140 ? 48.043 22.717 28.645 1.00 22.90 120 ALA D CA 1
ATOM 10229 C C . ALA D 1 140 ? 46.743 22.011 28.295 1.00 23.40 120 ALA D C 1
ATOM 10230 O O . ALA D 1 140 ? 46.310 21.105 29.000 1.00 22.69 120 ALA D O 1
ATOM 10232 N N . SER D 1 141 ? 46.137 22.412 27.185 1.00 25.95 121 SER D N 1
ATOM 10233 C CA . SER D 1 141 ? 44.977 21.701 26.649 1.00 25.58 121 SER D CA 1
ATOM 10234 C C . SER D 1 141 ? 45.374 20.335 26.077 1.00 26.66 121 SER D C 1
ATOM 10235 O O . SER D 1 141 ? 44.587 19.395 26.085 1.00 23.66 121 SER D O 1
ATOM 10238 N N . GLU D 1 142 ? 46.594 20.233 25.562 1.00 25.01 122 GLU D N 1
ATOM 10239 C CA . GLU D 1 142 ? 47.090 18.953 25.048 1.00 24.83 122 GLU D CA 1
ATOM 10240 C C . GLU D 1 142 ? 48.538 18.803 25.440 1.00 23.64 122 GLU D C 1
ATOM 10241 O O . GLU D 1 142 ? 49.213 19.792 25.718 1.00 23.26 122 GLU D O 1
ATOM 10247 N N . GLY D 1 143 ? 49.015 17.565 25.480 1.00 22.73 123 GLY D N 1
ATOM 10248 C CA . GLY D 1 143 ? 50.312 17.293 26.067 1.00 23.38 123 GLY D CA 1
ATOM 10249 C C . GLY D 1 143 ? 51.502 17.500 25.139 1.00 24.09 123 GLY D C 1
ATOM 10250 O O . GLY D 1 143 ? 52.648 17.519 25.593 1.00 22.33 123 GLY D O 1
ATOM 10251 N N . GLY D 1 144 ? 51.238 17.648 23.846 1.00 22.43 124 GLY D N 1
ATOM 10252 C CA . GLY D 1 144 ? 52.307 17.685 22.862 1.00 25.38 124 GLY D CA 1
ATOM 10253 C C . GLY D 1 144 ? 52.636 19.059 22.294 1.00 28.70 124 GLY D C 1
ATOM 10254 O O . GLY D 1 144 ? 53.352 19.159 21.296 1.00 26.08 124 GLY D O 1
ATOM 10255 N N . ILE D 1 145 ? 52.143 20.120 22.924 1.00 21.55 125 ILE D N 1
ATOM 10256 C CA . ILE D 1 145 ? 52.300 21.453 22.353 1.00 23.57 125 ILE D CA 1
ATOM 10257 C C . ILE D 1 145 ? 53.577 22.177 22.780 1.00 23.90 125 ILE D C 1
ATOM 10258 O O . ILE D 1 145 ? 54.338 22.661 21.931 1.00 23.81 125 ILE D O 1
ATOM 10263 N N . TYR D 1 146 ? 53.821 22.233 24.085 1.00 19.83 126 TYR D N 1
ATOM 10264 C CA . TYR D 1 146 ? 54.703 23.258 24.644 1.00 23.10 126 TYR D CA 1
ATOM 10265 C C . TYR D 1 146 ? 56.128 22.867 24.990 1.00 22.37 126 TYR D C 1
ATOM 10266 O O . TYR D 1 146 ? 56.936 23.739 25.286 1.00 22.00 126 TYR D O 1
ATOM 10275 N N . GLY D 1 147 ? 56.429 21.572 24.974 1.00 21.99 127 GLY D N 1
ATOM 10276 C CA . GLY D 1 147 ? 57.785 21.122 25.206 1.00 22.32 127 GLY D CA 1
ATOM 10277 C C . GLY D 1 147 ? 58.732 21.745 24.187 1.00 27.20 127 GLY D C 1
ATOM 10278 O O . GLY D 1 147 ? 59.844 22.138 24.539 1.00 23.23 127 GLY D O 1
ATOM 10279 N N . ARG D 1 148 ? 58.282 21.844 22.933 1.00 22.13 128 ARG D N 1
ATOM 10280 C CA . ARG D 1 148 ? 59.091 22.435 21.865 1.00 26.04 128 ARG D CA 1
ATOM 10281 C C . ARG D 1 148 ? 59.415 23.900 22.172 1.00 28.46 128 ARG D C 1
ATOM 10282 O O . ARG D 1 148 ? 60.392 24.434 21.666 1.00 25.61 128 ARG D O 1
ATOM 10290 N N . PHE D 1 149 ? 58.602 24.538 23.011 1.00 21.55 129 PHE D N 1
ATOM 10291 C CA . PHE D 1 149 ? 58.828 25.926 23.384 1.00 23.30 129 PHE D CA 1
ATOM 10292 C C . PHE D 1 149 ? 59.590 26.087 24.694 1.00 26.31 129 PHE D C 1
ATOM 10293 O O . PHE D 1 149 ? 59.710 27.199 25.207 1.00 24.10 129 PHE D O 1
ATOM 10301 N N . GLY D 1 150 ? 60.098 24.981 25.240 1.00 23.64 130 GLY D N 1
ATOM 10302 C CA . GLY D 1 150 ? 60.894 25.036 26.458 1.00 23.37 130 GLY D CA 1
ATOM 10303 C C . GLY D 1 150 ? 60.122 24.877 27.764 1.00 25.68 130 GLY D C 1
ATOM 10304 O O . GLY D 1 150 ? 60.674 25.121 28.846 1.00 22.57 130 GLY D O 1
ATOM 10305 N N . TYR D 1 151 ? 58.847 24.495 27.666 1.00 24.19 131 TYR D N 1
ATOM 10306 C CA . TYR D 1 151 ? 58.022 24.245 28.855 1.00 21.17 131 TYR D CA 1
ATOM 10307 C C . TYR D 1 151 ? 58.156 22.791 29.289 1.00 21.93 131 TYR D C 1
ATOM 10308 O O . TYR D 1 151 ? 58.039 21.891 28.472 1.00 23.14 131 TYR D O 1
ATOM 10317 N N . GLY D 1 152 ? 58.383 22.575 30.581 1.00 21.67 132 GLY D N 1
ATOM 10318 C CA . GLY D 1 152 ? 58.443 21.236 31.140 1.00 22.76 132 GLY D CA 1
ATOM 10319 C C . GLY D 1 152 ? 57.283 20.994 32.090 1.00 20.37 132 GLY D C 1
ATOM 10320 O O . GLY D 1 152 ? 56.770 21.924 32.705 1.00 20.03 132 GLY D O 1
ATOM 10321 N N . VAL D 1 153 ? 56.855 19.746 32.194 1.00 23.17 133 VAL D N 1
ATOM 10322 C CA . VAL D 1 153 ? 55.795 19.395 33.130 1.00 22.86 133 VAL D CA 1
ATOM 10323 C C . VAL D 1 153 ? 56.340 19.439 34.546 1.00 19.47 133 VAL D C 1
ATOM 10324 O O . VAL D 1 153 ? 57.177 18.608 34.914 1.00 21.57 133 VAL D O 1
ATOM 10328 N N . ALA D 1 154 ? 55.879 20.409 35.340 1.00 18.83 134 ALA D N 1
ATOM 10329 C CA . ALA D 1 154 ? 56.428 20.633 36.680 1.00 23.75 134 ALA D CA 1
ATOM 10330 C C . ALA D 1 154 ? 55.599 19.992 37.789 1.00 21.23 134 ALA D C 1
ATOM 10331 O O . ALA D 1 154 ? 56.120 19.712 38.859 1.00 22.08 134 ALA D O 1
ATOM 10333 N N . THR D 1 155 ? 54.310 19.778 37.542 1.00 22.64 135 THR D N 1
ATOM 10334 C CA . THR D 1 155 ? 53.464 19.068 38.500 1.00 20.37 135 THR D CA 1
ATOM 10335 C C . THR D 1 155 ? 52.558 18.077 37.796 1.00 21.53 135 THR D C 1
ATOM 10336 O O . THR D 1 155 ? 52.250 18.220 36.618 1.00 18.10 135 THR D O 1
ATOM 10340 N N . ILE D 1 156 ? 52.127 17.077 38.554 1.00 18.56 136 ILE D N 1
ATOM 10341 C CA . ILE D 1 156 ? 51.301 16.010 38.039 1.00 20.97 136 ILE D CA 1
ATOM 10342 C C . ILE D 1 156 ? 50.007 15.926 38.846 1.00 21.55 136 ILE D C 1
ATOM 10343 O O . ILE D 1 156 ? 50.032 15.980 40.076 1.00 21.88 136 ILE D O 1
ATOM 10348 N N . GLU D 1 157 ? 48.886 15.790 38.146 1.00 22.37 137 GLU D N 1
ATOM 10349 C CA . GLU D 1 157 ? 47.605 15.610 38.794 1.00 21.56 137 GLU D CA 1
ATOM 10350 C C . GLU D 1 157 ? 47.137 14.205 38.517 1.00 21.78 137 GLU D C 1
ATOM 10351 O O . GLU D 1 157 ? 47.114 13.757 37.361 1.00 20.17 137 GLU D O 1
ATOM 10357 N N . GLN D 1 158 ? 46.768 13.510 39.581 1.00 19.87 138 GLN D N 1
ATOM 10358 C CA . GLN D 1 158 ? 46.209 12.173 39.454 1.00 19.76 138 GLN D CA 1
ATOM 10359 C C . GLN D 1 158 ? 44.772 12.179 39.946 1.00 19.28 138 GLN D C 1
ATOM 10360 O O . GLN D 1 158 ? 44.452 12.828 40.941 1.00 22.24 138 GLN D O 1
ATOM 10366 N N . HIS D 1 159 ? 43.899 11.494 39.229 1.00 17.76 139 HIS D N 1
ATOM 10367 C CA . HIS D 1 159 ? 42.530 11.369 39.666 1.00 21.74 139 HIS D CA 1
ATOM 10368 C C . HIS D 1 159 ? 42.489 10.156 40.581 1.00 24.27 139 HIS D C 1
ATOM 10369 O O . HIS D 1 159 ? 42.927 9.067 40.203 1.00 21.69 139 HIS D O 1
ATOM 10376 N N . VAL D 1 160 ? 42.013 10.359 41.802 1.00 20.31 140 VAL D N 1
ATOM 10377 C CA . VAL D 1 160 ? 41.897 9.269 42.765 1.00 18.27 140 VAL D CA 1
ATOM 10378 C C . VAL D 1 160 ? 40.435 9.117 43.119 1.00 22.72 140 VAL D C 1
ATOM 10379 O O . VAL D 1 160 ? 39.721 10.113 43.319 1.00 18.43 140 VAL D O 1
ATOM 10383 N N . SER D 1 161 ? 39.987 7.870 43.175 1.00 18.04 141 SER D N 1
ATOM 10384 C CA . SER D 1 161 ? 38.615 7.567 43.518 1.00 21.23 141 SER D CA 1
ATOM 10385 C C . SER D 1 161 ? 38.585 6.619 44.718 1.00 22.19 141 SER D C 1
ATOM 10386 O O . SER D 1 161 ? 39.182 5.529 44.689 1.00 20.28 141 SER D O 1
ATOM 10389 N N . VAL D 1 162 ? 37.909 7.039 45.784 1.00 18.47 142 VAL D N 1
ATOM 10390 C CA . VAL D 1 162 ? 37.847 6.226 47.003 1.00 19.13 142 VAL D CA 1
ATOM 10391 C C . VAL D 1 162 ? 36.486 5.559 47.135 1.00 20.75 142 VAL D C 1
ATOM 10392 O O . VAL D 1 162 ? 35.462 6.231 47.094 1.00 17.71 142 VAL D O 1
ATOM 10396 N N . ASP D 1 163 ? 36.473 4.231 47.238 1.00 23.51 143 ASP D N 1
ATOM 10397 C CA . ASP D 1 163 ? 35.262 3.510 47.617 1.00 20.57 143 ASP D CA 1
ATOM 10398 C C . ASP D 1 163 ? 35.051 3.695 49.123 1.00 22.89 143 ASP D C 1
ATOM 10399 O O . ASP D 1 163 ? 35.619 2.951 49.944 1.00 20.73 143 ASP D O 1
ATOM 10404 N N . ARG D 1 164 ? 34.237 4.678 49.497 1.00 18.15 144 ARG D N 1
ATOM 10405 C CA . ARG D 1 164 ? 34.136 5.035 50.913 1.00 19.60 144 ARG D CA 1
ATOM 10406 C C . ARG D 1 164 ? 33.323 4.031 51.724 1.00 21.78 144 ARG D C 1
ATOM 10407 O O . ARG D 1 164 ? 33.302 4.094 52.947 1.00 21.68 144 ARG D O 1
ATOM 10415 N N . ARG D 1 165 ? 32.652 3.109 51.048 1.00 20.25 145 ARG D N 1
ATOM 10416 C CA . ARG D 1 165 ? 31.934 2.071 51.775 1.00 23.10 145 ARG D CA 1
ATOM 10417 C C . ARG D 1 165 ? 32.895 0.995 52.282 1.00 22.33 145 ARG D C 1
ATOM 10418 O O . ARG D 1 165 ? 32.580 0.284 53.227 1.00 24.70 145 ARG D O 1
ATOM 10426 N N . LEU D 1 166 ? 34.064 0.879 51.655 1.00 19.92 146 LEU D N 1
ATOM 10427 C CA . LEU D 1 166 ? 35.050 -0.140 52.033 1.00 23.47 146 LEU D CA 1
ATOM 10428 C C . LEU D 1 166 ? 36.268 0.433 52.758 1.00 23.36 146 LEU D C 1
ATOM 10429 O O . LEU D 1 166 ? 36.863 -0.220 53.622 1.00 23.04 146 LEU D O 1
ATOM 10434 N N . ALA D 1 167 ? 36.646 1.651 52.396 1.00 20.98 147 ALA D N 1
ATOM 10435 C CA . ALA D 1 167 ? 37.797 2.307 53.008 1.00 21.97 147 ALA D CA 1
ATOM 10436 C C . ALA D 1 167 ? 37.681 2.381 54.526 1.00 20.68 147 ALA D C 1
ATOM 10437 O O . ALA D 1 167 ? 36.608 2.651 55.073 1.00 21.70 147 ALA D O 1
ATOM 10439 N N . GLN D 1 168 ? 38.795 2.156 55.204 1.00 20.14 148 GLN D N 1
ATOM 10440 C CA . GLN D 1 168 ? 38.839 2.286 56.659 1.00 21.92 148 GLN D CA 1
ATOM 10441 C C . GLN D 1 168 ? 40.136 2.962 57.030 1.00 17.86 148 GLN D C 1
ATOM 10442 O O . GLN D 1 168 ? 41.148 2.722 56.387 1.00 19.16 148 GLN D O 1
ATOM 10448 N N . PHE D 1 169 ? 40.125 3.783 58.080 1.00 16.73 149 PHE D N 1
ATOM 10449 C CA . PHE D 1 169 ? 41.334 4.487 58.478 1.00 15.27 149 PHE D CA 1
ATOM 10450 C C . PHE D 1 169 ? 42.275 3.624 59.274 1.00 20.75 149 PHE D C 1
ATOM 10451 O O . PHE D 1 169 ? 41.853 2.860 60.135 1.00 21.58 149 PHE D O 1
ATOM 10459 N N . HIS D 1 170 ? 43.556 3.740 58.957 1.00 17.45 150 HIS D N 1
ATOM 10460 C CA . HIS D 1 170 ? 44.608 3.034 59.679 1.00 20.48 150 HIS D CA 1
ATOM 10461 C C . HIS D 1 170 ? 44.523 3.378 61.167 1.00 21.80 150 HIS D C 1
ATOM 10462 O O . HIS D 1 170 ? 44.221 4.513 61.526 1.00 19.88 150 HIS D O 1
ATOM 10469 N N . PRO D 1 171 ? 44.804 2.402 62.051 1.00 21.40 151 PRO D N 1
ATOM 10470 C CA . PRO D 1 171 ? 44.691 2.668 63.489 1.00 24.34 151 PRO D CA 1
ATOM 10471 C C . PRO D 1 171 ? 45.571 3.837 63.968 1.00 24.97 151 PRO D C 1
ATOM 10472 O O . PRO D 1 171 ? 45.237 4.482 64.957 1.00 22.77 151 PRO D O 1
ATOM 10476 N N . ALA D 1 172 ? 46.658 4.127 63.266 1.00 24.43 152 ALA D N 1
ATOM 10477 C CA . ALA D 1 172 ? 47.532 5.219 63.679 1.00 24.77 152 ALA D CA 1
ATOM 10478 C C . ALA D 1 172 ? 47.106 6.595 63.156 1.00 27.24 152 ALA D C 1
ATOM 10479 O O . ALA D 1 172 ? 47.551 7.614 63.670 1.00 23.10 152 ALA D O 1
ATOM 10481 N N . ALA D 1 173 ? 46.251 6.634 62.137 1.00 23.83 153 ALA D N 1
ATOM 10482 C CA . ALA D 1 173 ? 45.980 7.900 61.460 1.00 22.48 153 ALA D CA 1
ATOM 10483 C C . ALA D 1 173 ? 45.360 8.923 62.417 1.00 24.05 153 ALA D C 1
ATOM 10484 O O . ALA D 1 173 ? 44.527 8.568 63.244 1.00 21.90 153 ALA D O 1
ATOM 10486 N N . PRO D 1 174 ? 45.776 10.196 62.304 1.00 24.99 154 PRO D N 1
ATOM 10487 C CA . PRO D 1 174 ? 45.202 11.277 63.117 1.00 23.94 154 PRO D CA 1
ATOM 10488 C C . PRO D 1 174 ? 43.686 11.315 63.011 1.00 23.76 154 PRO D C 1
ATOM 10489 O O . PRO D 1 174 ? 43.125 11.117 61.921 1.00 20.83 154 PRO D O 1
ATOM 10493 N N . ASP D 1 175 ? 43.036 11.555 64.145 1.00 19.53 155 ASP D N 1
ATOM 10494 C CA . ASP D 1 175 ? 41.599 11.796 64.195 1.00 21.12 155 ASP D CA 1
ATOM 10495 C C . ASP D 1 175 ? 41.349 13.038 65.064 1.00 23.37 155 ASP D C 1
ATOM 10496 O O . ASP D 1 175 ? 40.891 12.942 66.202 1.00 25.25 155 ASP D O 1
ATOM 10501 N N . PRO D 1 176 ? 41.657 14.220 64.518 1.00 23.95 156 PRO D N 1
ATOM 10502 C CA . PRO D 1 176 ? 41.711 15.483 65.269 1.00 23.09 156 PRO D CA 1
ATOM 10503 C C . PRO D 1 176 ? 40.346 16.143 65.495 1.00 23.31 156 PRO D C 1
ATOM 10504 O O . PRO D 1 176 ? 40.249 17.005 66.351 1.00 22.88 156 PRO D O 1
ATOM 10508 N N . GLY D 1 177 ? 39.320 15.772 64.735 1.00 20.48 157 GLY D N 1
ATOM 10509 C CA . GLY D 1 177 ? 38.047 16.468 64.828 1.00 21.26 157 GLY D CA 1
ATOM 10510 C C . GLY D 1 177 ? 38.168 17.901 64.319 1.00 24.33 157 GLY D C 1
ATOM 10511 O O . GLY D 1 177 ? 39.094 18.215 63.570 1.00 22.55 157 GLY D O 1
ATOM 10512 N N . GLY D 1 178 ? 37.225 18.760 64.700 1.00 21.56 158 GLY D N 1
ATOM 10513 C CA . GLY D 1 178 ? 37.296 20.173 64.371 1.00 23.17 158 GLY D CA 1
ATOM 10514 C C . GLY D 1 178 ? 36.713 20.578 63.028 1.00 22.48 158 GLY D C 1
ATOM 10515 O O . GLY D 1 178 ? 36.863 21.726 62.631 1.00 21.88 158 GLY D O 1
ATOM 10516 N N . VAL D 1 179 ? 36.039 19.660 62.334 1.00 16.14 159 VAL D N 1
ATOM 10517 C CA . VAL D 1 179 ? 35.491 19.969 61.006 1.00 19.39 159 VAL D CA 1
ATOM 10518 C C . VAL D 1 179 ? 34.045 20.447 61.111 1.00 20.24 159 VAL D C 1
ATOM 10519 O O . VAL D 1 179 ? 33.230 19.803 61.781 1.00 20.60 159 VAL D O 1
ATOM 10523 N N . ARG D 1 180 ? 33.744 21.571 60.458 1.00 17.53 160 ARG D N 1
ATOM 10524 C CA . ARG D 1 180 ? 32.387 22.139 60.415 1.00 21.00 160 ARG D CA 1
ATOM 10525 C C . ARG D 1 180 ? 31.776 22.087 59.021 1.00 19.04 160 ARG D C 1
ATOM 10526 O O . ARG D 1 180 ? 32.490 22.029 58.018 1.00 19.43 160 ARG D O 1
ATOM 10534 N N . MET D 1 181 ? 30.448 22.090 58.959 1.00 16.70 161 MET D N 1
ATOM 10535 C CA . MET D 1 181 ? 29.734 22.046 57.692 1.00 22.59 161 MET D CA 1
ATOM 10536 C C . MET D 1 181 ? 29.396 23.487 57.301 1.00 27.15 161 MET D C 1
ATOM 10537 O O . MET D 1 181 ? 28.596 24.132 57.971 1.00 22.83 161 MET D O 1
ATOM 10542 N N . LEU D 1 182 ? 29.999 23.988 56.224 1.00 23.42 162 LEU D N 1
ATOM 10543 C CA . LEU D 1 182 ? 29.922 25.415 55.899 1.00 26.61 162 LEU D CA 1
ATOM 10544 C C . LEU D 1 182 ? 29.145 25.734 54.639 1.00 27.65 162 LEU D C 1
ATOM 10545 O O . LEU D 1 182 ? 29.138 24.957 53.691 1.00 23.27 162 LEU D O 1
ATOM 10550 N N . VAL D 1 183 ? 28.521 26.911 54.624 1.00 28.34 163 VAL D N 1
ATOM 10551 C CA . VAL D 1 183 ? 28.054 27.509 53.378 1.00 26.34 163 VAL D CA 1
ATOM 10552 C C . VAL D 1 183 ? 29.239 28.304 52.818 1.00 23.86 163 VAL D C 1
ATOM 10553 O O . VAL D 1 183 ? 29.542 29.394 53.303 1.00 24.62 163 VAL D O 1
ATOM 10557 N N . PRO D 1 184 ? 29.937 27.746 51.815 1.00 22.11 164 PRO D N 1
ATOM 10558 C CA . PRO D 1 184 ? 31.231 28.348 51.461 1.00 25.69 164 PRO D CA 1
ATOM 10559 C C . PRO D 1 184 ? 31.139 29.840 51.073 1.00 23.78 164 PRO D C 1
ATOM 10560 O O . PRO D 1 184 ? 32.030 30.603 51.424 1.00 21.83 164 PRO D O 1
ATOM 10564 N N . ALA D 1 185 ? 30.072 30.265 50.409 1.00 23.36 165 ALA D N 1
ATOM 10565 C CA . ALA D 1 185 ? 29.975 31.680 50.054 1.00 26.76 165 ALA D CA 1
ATOM 10566 C C . ALA D 1 185 ? 29.887 32.577 51.280 1.00 27.58 165 ALA D C 1
ATOM 10567 O O . ALA D 1 185 ? 30.081 33.777 51.162 1.00 28.17 165 ALA D O 1
ATOM 10569 N N . ASP D 1 186 ? 29.618 32.006 52.456 1.00 24.30 166 ASP D N 1
ATOM 10570 C CA . ASP D 1 186 ? 29.560 32.813 53.680 1.00 26.01 166 ASP D CA 1
ATOM 10571 C C . ASP D 1 186 ? 30.903 32.869 54.407 1.00 28.35 166 ASP D C 1
ATOM 10572 O O . ASP D 1 186 ? 30.998 33.440 55.479 1.00 28.17 166 ASP D O 1
ATOM 10577 N N . HIS D 1 187 ? 31.940 32.269 53.838 1.00 26.44 167 HIS D N 1
ATOM 10578 C CA . HIS D 1 187 ? 33.229 32.226 54.532 1.00 24.02 167 HIS D CA 1
ATOM 10579 C C . HIS D 1 187 ? 34.385 32.562 53.607 1.00 23.12 167 HIS D C 1
ATOM 10580 O O . HIS D 1 187 ? 35.473 32.003 53.742 1.00 22.76 167 HIS D O 1
ATOM 10587 N N . ARG D 1 188 ? 34.152 33.476 52.668 1.00 22.49 168 ARG D N 1
ATOM 10588 C CA . ARG D 1 188 ? 35.151 33.755 51.644 1.00 23.79 168 ARG D CA 1
ATOM 10589 C C . ARG D 1 188 ? 36.500 34.064 52.269 1.00 25.12 168 ARG D C 1
ATOM 10590 O O . ARG D 1 188 ? 37.502 33.435 51.930 1.00 21.09 168 ARG D O 1
ATOM 10598 N N . ASP D 1 189 ? 36.520 35.024 53.197 1.00 23.41 169 ASP D N 1
ATOM 10599 C CA . ASP D 1 189 ? 37.779 35.487 53.780 1.00 23.95 169 ASP D CA 1
ATOM 10600 C C . ASP D 1 189 ? 38.487 34.397 54.586 1.00 22.58 169 ASP D C 1
ATOM 10601 O O . ASP D 1 189 ? 39.711 34.262 54.528 1.00 23.52 169 ASP D O 1
ATOM 10606 N N . GLY D 1 190 ? 37.719 33.626 55.348 1.00 23.66 170 GLY D N 1
ATOM 10607 C CA . GLY D 1 190 ? 38.285 32.515 56.095 1.00 22.53 170 GLY D CA 1
ATOM 10608 C C . GLY D 1 190 ? 38.914 31.464 55.191 1.00 19.90 170 GLY D C 1
ATOM 10609 O O . GLY D 1 190 ? 40.014 30.976 55.461 1.00 20.84 170 GLY D O 1
ATOM 10610 N N . LEU D 1 191 ? 38.224 31.113 54.111 1.00 19.26 171 LEU D N 1
ATOM 10611 C CA . LEU D 1 191 ? 38.768 30.142 53.147 1.00 20.19 171 LEU D CA 1
ATOM 10612 C C . LEU D 1 191 ? 40.014 30.691 52.457 1.00 21.46 171 LEU D C 1
ATOM 10613 O O . LEU D 1 191 ? 41.022 29.993 52.321 1.00 18.41 171 LEU D O 1
ATOM 10618 N N . ALA D 1 192 ? 39.948 31.950 52.028 1.00 20.11 172 ALA D N 1
ATOM 10619 C CA . ALA D 1 192 ? 41.106 32.581 51.399 1.00 21.14 172 ALA D CA 1
ATOM 10620 C C . ALA D 1 192 ? 42.308 32.584 52.340 1.00 16.99 172 ALA D C 1
ATOM 10621 O O . ALA D 1 192 ? 43.441 32.322 51.915 1.00 20.17 172 ALA D O 1
ATOM 10623 N N . ASP D 1 193 ? 42.067 32.881 53.616 1.00 18.58 173 ASP D N 1
ATOM 10624 C CA . ASP D 1 193 ? 43.147 32.913 54.592 1.00 19.87 173 ASP D CA 1
ATOM 10625 C C . ASP D 1 193 ? 43.839 31.566 54.686 1.00 19.98 173 ASP D C 1
ATOM 10626 O O . ASP D 1 193 ? 45.075 31.485 54.738 1.00 20.28 173 ASP D O 1
ATOM 10631 N N . ILE D 1 194 ? 43.042 30.503 54.732 1.00 16.97 174 ILE D N 1
ATOM 10632 C CA . ILE D 1 194 ? 43.608 29.160 54.803 1.00 19.76 174 ILE D CA 1
ATOM 10633 C C . ILE D 1 194 ? 44.398 28.841 53.534 1.00 17.23 174 ILE D C 1
ATOM 10634 O O . ILE D 1 194 ? 45.525 28.337 53.594 1.00 17.02 174 ILE D O 1
ATOM 10639 N N . TYR D 1 195 ? 43.804 29.115 52.378 1.00 16.33 175 TYR D N 1
ATOM 10640 C CA . TYR D 1 195 ? 44.522 28.902 51.117 1.00 18.60 175 TYR D CA 1
ATOM 10641 C C . TYR D 1 195 ? 45.877 29.657 51.108 1.00 19.21 175 TYR D C 1
ATOM 10642 O O . TYR D 1 195 ? 46.912 29.121 50.678 1.00 17.47 175 TYR D O 1
ATOM 10651 N N . ASP D 1 196 ? 45.870 30.901 51.588 1.00 18.38 176 ASP D N 1
ATOM 10652 C CA . ASP D 1 196 ? 47.112 31.684 51.588 1.00 17.96 176 ASP D CA 1
ATOM 10653 C C . ASP D 1 196 ? 48.195 31.036 52.453 1.00 19.74 176 ASP D C 1
ATOM 10654 O O . ASP D 1 196 ? 49.367 31.032 52.094 1.00 18.64 176 ASP D O 1
ATOM 10659 N N . ARG D 1 197 ? 47.798 30.494 53.603 1.00 17.07 177 ARG D N 1
ATOM 10660 C CA . ARG D 1 197 ? 48.736 29.773 54.450 1.00 18.91 177 ARG D CA 1
ATOM 10661 C C . ARG D 1 197 ? 49.312 28.568 53.712 1.00 20.67 177 ARG D C 1
ATOM 10662 O O . ARG D 1 197 ? 50.524 28.341 53.716 1.00 21.30 177 ARG D O 1
ATOM 10670 N N . TRP D 1 198 ? 48.435 27.783 53.086 1.00 16.75 178 TRP D N 1
ATOM 10671 C CA . TRP D 1 198 ? 48.874 26.625 52.299 1.00 19.46 178 TRP D CA 1
ATOM 10672 C C . TRP D 1 198 ? 49.801 27.018 51.142 1.00 17.17 178 TRP D C 1
ATOM 10673 O O . TRP D 1 198 ? 50.837 26.385 50.909 1.00 17.83 178 TRP D O 1
ATOM 10684 N N . ARG D 1 199 ? 49.422 28.058 50.409 1.00 18.26 179 ARG D N 1
ATOM 10685 C CA . ARG D 1 199 ? 50.180 28.387 49.209 1.00 19.78 179 ARG D CA 1
ATOM 10686 C C . ARG D 1 199 ? 51.578 28.884 49.527 1.00 20.05 179 ARG D C 1
ATOM 10687 O O . ARG D 1 199 ? 52.495 28.658 48.749 1.00 21.18 179 ARG D O 1
ATOM 10695 N N . ARG D 1 200 ? 51.758 29.513 50.686 1.00 19.77 180 ARG D N 1
ATOM 10696 C CA . ARG D 1 200 ? 53.088 29.970 51.088 1.00 21.13 180 ARG D CA 1
ATOM 10697 C C . ARG D 1 200 ? 53.988 28.802 51.493 1.00 21.67 180 ARG D C 1
ATOM 10698 O O . ARG D 1 200 ? 55.208 28.899 51.474 1.00 23.20 180 ARG D O 1
ATOM 10706 N N . ARG D 1 201 ? 53.386 27.678 51.834 1.00 20.68 181 ARG D N 1
ATOM 10707 C CA . ARG D 1 201 ? 54.180 26.533 52.272 1.00 23.56 181 ARG D CA 1
ATOM 10708 C C . ARG D 1 201 ? 54.384 25.483 51.188 1.00 22.77 181 ARG D C 1
ATOM 10709 O O . ARG D 1 201 ? 55.108 24.516 51.388 1.00 23.95 181 ARG D O 1
ATOM 10717 N N . THR D 1 202 ? 53.728 25.655 50.052 1.00 19.29 182 THR D N 1
ATOM 10718 C CA . THR D 1 202 ? 53.678 24.589 49.044 1.00 20.39 182 THR D CA 1
ATOM 10719 C C . THR D 1 202 ? 54.165 25.056 47.678 1.00 20.02 182 THR D C 1
ATOM 10720 O O . THR D 1 202 ? 53.535 25.906 47.061 1.00 20.93 182 THR D O 1
ATOM 10724 N N . PRO D 1 203 ? 55.273 24.479 47.187 1.00 20.89 183 PRO D N 1
ATOM 10725 C CA . PRO D 1 203 ? 55.708 24.800 45.828 1.00 20.98 183 PRO D CA 1
ATOM 10726 C C . PRO D 1 203 ? 54.565 24.498 44.861 1.00 23.23 183 PRO D C 1
ATOM 10727 O O . PRO D 1 203 ? 53.930 23.445 44.998 1.00 20.07 183 PRO D O 1
ATOM 10731 N N . GLY D 1 204 ? 54.302 25.399 43.909 1.00 20.41 184 GLY D N 1
ATOM 10732 C CA . GLY D 1 204 ? 53.146 25.245 43.044 1.00 18.32 184 GLY D CA 1
ATOM 10733 C C . GLY D 1 204 ? 52.011 26.134 43.511 1.00 20.50 184 GLY D C 1
ATOM 10734 O O . GLY D 1 204 ? 51.076 26.419 42.756 1.00 20.29 184 GLY D O 1
ATOM 10735 N N . GLY D 1 205 ? 52.089 26.577 44.761 1.00 17.51 185 GLY D N 1
ATOM 10736 C CA . GLY D 1 205 ? 51.128 27.530 45.287 1.00 19.94 185 GLY D CA 1
ATOM 10737 C C . GLY D 1 205 ? 51.117 28.797 44.446 1.00 21.78 185 GLY D C 1
ATOM 10738 O O . GLY D 1 205 ? 52.169 29.245 44.012 1.00 20.84 185 GLY D O 1
ATOM 10739 N N . LEU D 1 206 ? 49.932 29.364 44.213 1.00 20.77 186 LEU D N 1
ATOM 10740 C CA . LEU D 1 206 ? 49.773 30.557 43.383 1.00 20.06 186 LEU D CA 1
ATOM 10741 C C . LEU D 1 206 ? 48.914 31.535 44.133 1.00 22.21 186 LEU D C 1
ATOM 10742 O O . LEU D 1 206 ? 47.901 31.142 44.704 1.00 22.77 186 LEU D O 1
ATOM 10747 N N . VAL D 1 207 ? 49.285 32.809 44.132 1.00 22.83 187 VAL D N 1
ATOM 10748 C CA . VAL D 1 207 ? 48.420 33.803 44.755 1.00 23.29 187 VAL D CA 1
ATOM 10749 C C . VAL D 1 207 ? 47.088 33.795 44.027 1.00 23.27 187 VAL D C 1
ATOM 10750 O O . VAL D 1 207 ? 47.047 33.751 42.799 1.00 21.01 187 VAL D O 1
ATOM 10754 N N . ARG D 1 208 ? 46.003 33.807 44.796 1.00 20.63 188 ARG D N 1
ATOM 10755 C CA . ARG D 1 208 ? 44.650 33.733 44.248 1.00 23.18 188 ARG D CA 1
ATOM 10756 C C . ARG D 1 208 ? 43.874 34.989 44.637 1.00 22.38 188 ARG D C 1
ATOM 10757 O O . ARG D 1 208 ? 43.379 35.097 45.764 1.00 22.19 188 ARG D O 1
ATOM 10765 N N . PRO D 1 209 ? 43.765 35.951 43.707 1.00 22.73 189 PRO D N 1
ATOM 10766 C CA . PRO D 1 209 ? 43.134 37.243 44.000 1.00 24.19 189 PRO D CA 1
ATOM 10767 C C . PRO D 1 209 ? 41.664 37.082 44.361 1.00 28.15 189 PRO D C 1
ATOM 10768 O O . PRO D 1 209 ? 41.054 36.075 43.988 1.00 24.14 189 PRO D O 1
ATOM 10772 N N . ASP D 1 210 ? 41.103 38.075 45.046 1.00 24.93 190 ASP D N 1
ATOM 10773 C CA . ASP D 1 210 ? 39.689 38.071 45.431 1.00 25.38 190 ASP D CA 1
ATOM 10774 C C . ASP D 1 210 ? 38.712 37.774 44.288 1.00 24.19 190 ASP D C 1
ATOM 10775 O O . ASP D 1 210 ? 37.691 37.113 44.492 1.00 23.62 190 ASP D O 1
ATOM 10780 N N . ALA D 1 211 ? 39.000 38.295 43.098 1.00 19.67 191 ALA D N 1
ATOM 10781 C CA . ALA D 1 211 ? 38.126 38.095 41.946 1.00 27.26 191 ALA D CA 1
ATOM 10782 C C . ALA D 1 211 ? 37.930 36.604 41.624 1.00 23.45 191 ALA D C 1
ATOM 10783 O O . ALA D 1 211 ? 36.845 36.179 41.243 1.00 21.77 191 ALA D O 1
ATOM 10785 N N . LEU D 1 212 ? 38.992 35.824 41.767 1.00 20.33 192 LEU D N 1
ATOM 10786 C CA . LEU D 1 212 ? 38.908 34.383 41.582 1.00 20.66 192 LEU D CA 1
ATOM 10787 C C . LEU D 1 212 ? 38.104 33.702 42.705 1.00 20.72 192 LEU D C 1
ATOM 10788 O O . LEU D 1 212 ? 37.310 32.794 42.457 1.00 21.08 192 LEU D O 1
ATOM 10793 N N . TRP D 1 213 ? 38.298 34.145 43.940 1.00 21.09 193 TRP D N 1
ATOM 10794 C CA . TRP D 1 213 ? 37.511 33.602 45.041 1.00 21.00 193 TRP D CA 1
ATOM 10795 C C . TRP D 1 213 ? 36.019 33.829 44.828 1.00 24.09 193 TRP D C 1
ATOM 10796 O O . TRP D 1 213 ? 35.207 32.913 44.965 1.00 20.70 193 TRP D O 1
ATOM 10807 N N . ASP D 1 214 ? 35.667 35.061 44.471 1.00 23.61 194 ASP D N 1
ATOM 10808 C CA . ASP D 1 214 ? 34.284 35.428 44.228 1.00 25.29 194 ASP D CA 1
ATOM 10809 C C . ASP D 1 214 ? 33.682 34.558 43.150 1.00 26.20 194 ASP D C 1
ATOM 10810 O O . ASP D 1 214 ? 32.547 34.085 43.266 1.00 24.27 194 ASP D O 1
ATOM 10815 N N . ASP D 1 215 ? 34.432 34.371 42.074 1.00 24.27 195 ASP D N 1
ATOM 10816 C CA . ASP D 1 215 ? 33.916 33.605 40.954 1.00 23.89 195 ASP D CA 1
ATOM 10817 C C . ASP D 1 215 ? 33.725 32.155 41.376 1.00 23.08 195 ASP D C 1
ATOM 10818 O O . ASP D 1 215 ? 32.721 31.524 41.038 1.00 25.70 195 ASP D O 1
ATOM 10823 N N . LEU D 1 216 ? 34.703 31.618 42.096 1.00 23.29 196 LEU D N 1
ATOM 10824 C CA . LEU D 1 216 ? 34.596 30.236 42.579 1.00 25.95 196 LEU D CA 1
ATOM 10825 C C . LEU D 1 216 ? 33.372 30.084 43.475 1.00 25.77 196 LEU D C 1
ATOM 10826 O O . LEU D 1 216 ? 32.602 29.139 43.337 1.00 27.12 196 LEU D O 1
ATOM 10831 N N . LEU D 1 217 ? 33.180 31.033 44.385 1.00 24.96 197 LEU D N 1
ATOM 10832 C CA . LEU D 1 217 ? 32.137 30.905 45.397 1.00 24.13 197 LEU D CA 1
ATOM 10833 C C . LEU D 1 217 ? 30.745 31.269 44.869 1.00 31.90 197 LEU D C 1
ATOM 10834 O O . LEU D 1 217 ? 29.735 30.910 45.467 1.00 30.88 197 LEU D O 1
ATOM 10839 N N . ALA D 1 218 ? 30.700 31.976 43.744 1.00 26.46 198 ALA D N 1
ATOM 10840 C CA . ALA D 1 218 ? 29.438 32.265 43.066 1.00 29.97 198 ALA D CA 1
ATOM 10841 C C . ALA D 1 218 ? 28.831 30.971 42.514 1.00 34.15 198 ALA D C 1
ATOM 10842 O O . ALA D 1 218 ? 27.633 30.901 42.248 1.00 30.46 198 ALA D O 1
ATOM 10844 N N . ASP D 1 219 ? 29.674 29.964 42.302 1.00 28.02 199 ASP D N 1
ATOM 10845 C CA . ASP D 1 219 ? 29.183 28.639 41.980 1.00 30.01 199 ASP D CA 1
ATOM 10846 C C . ASP D 1 219 ? 28.091 28.689 40.905 1.00 36.08 199 ASP D C 1
ATOM 10847 O O . ASP D 1 219 ? 26.955 28.280 41.143 1.00 33.30 199 ASP D O 1
ATOM 10852 N N . ARG D 1 220 ? 28.430 29.193 39.722 1.00 34.88 200 ARG D N 1
ATOM 10853 C CA . ARG D 1 220 ? 27.443 29.298 38.653 1.00 41.88 200 ARG D CA 1
ATOM 10854 C C . ARG D 1 220 ? 27.124 27.932 38.037 1.00 39.61 200 ARG D C 1
ATOM 10855 O O . ARG D 1 220 ? 28.024 27.155 37.735 1.00 40.53 200 ARG D O 1
ATOM 10863 N N . PRO D 1 221 ? 25.829 27.642 37.861 1.00 39.60 201 PRO D N 1
ATOM 10864 C CA . PRO D 1 221 ? 25.317 26.350 37.384 1.00 46.55 201 PRO D CA 1
ATOM 10865 C C . PRO D 1 221 ? 26.094 25.751 36.214 1.00 50.53 201 PRO D C 1
ATOM 10866 O O . PRO D 1 221 ? 26.387 24.553 36.216 1.00 55.58 201 PRO D O 1
ATOM 10870 N N . GLU D 1 222 ? 26.441 26.579 35.242 1.00 48.56 202 GLU D N 1
ATOM 10871 C CA . GLU D 1 222 ? 27.139 26.120 34.050 1.00 54.88 202 GLU D CA 1
ATOM 10872 C C . GLU D 1 222 ? 28.564 25.632 34.313 1.00 54.69 202 GLU D C 1
ATOM 10873 O O . GLU D 1 222 ? 29.195 25.034 33.435 1.00 59.91 202 GLU D O 1
ATOM 10879 N N . SER D 1 223 ? 29.072 25.888 35.513 1.00 52.71 203 SER D N 1
ATOM 10880 C CA . SER D 1 223 ? 30.443 25.514 35.860 1.00 52.60 203 SER D CA 1
ATOM 10881 C C . SER D 1 223 ? 30.479 24.270 36.736 1.00 51.64 203 SER D C 1
ATOM 10882 O O . SER D 1 223 ? 31.553 23.810 37.137 1.00 53.41 203 SER D O 1
ATOM 10885 N N . ARG D 1 224 ? 29.303 23.735 37.040 1.00 48.57 204 ARG D N 1
ATOM 10886 C CA . ARG D 1 224 ? 29.191 22.688 38.047 1.00 50.09 204 ARG D CA 1
ATOM 10887 C C . ARG D 1 224 ? 29.500 21.293 37.520 1.00 55.72 204 ARG D C 1
ATOM 10888 O O . ARG D 1 224 ? 29.637 20.351 38.301 1.00 52.64 204 ARG D O 1
ATOM 10896 N N . ARG D 1 225 ? 29.605 21.157 36.203 1.00 56.12 205 ARG D N 1
ATOM 10897 C CA . ARG D 1 225 ? 29.938 19.867 35.615 1.00 63.82 205 ARG D CA 1
ATOM 10898 C C . ARG D 1 225 ? 29.000 18.745 36.090 1.00 63.02 205 ARG D C 1
ATOM 10899 O O . ARG D 1 225 ? 29.462 17.690 36.528 1.00 66.56 205 ARG D O 1
ATOM 10907 N N . GLY D 1 226 ? 27.690 18.975 36.015 1.00 61.96 206 GLY D N 1
ATOM 10908 C CA . GLY D 1 226 ? 26.721 17.949 36.369 1.00 57.64 206 GLY D CA 1
ATOM 10909 C C . GLY D 1 226 ? 26.429 17.824 37.855 1.00 59.51 206 GLY D C 1
ATOM 10910 O O . GLY D 1 226 ? 25.297 17.513 38.244 1.00 59.34 206 GLY D O 1
ATOM 10911 N N . GLY D 1 227 ? 27.446 18.055 38.686 1.00 56.94 207 GLY D N 1
ATOM 10912 C CA . GLY D 1 227 ? 27.287 18.014 40.131 1.00 46.46 207 GLY D CA 1
ATOM 10913 C C . GLY D 1 227 ? 26.349 19.099 40.624 1.00 42.13 207 GLY D C 1
ATOM 10914 O O . GLY D 1 227 ? 26.018 20.025 39.881 1.00 47.02 207 GLY D O 1
ATOM 10915 N N . GLY D 1 228 ? 25.908 18.989 41.874 1.00 35.19 208 GLY D N 1
ATOM 10916 C CA . GLY D 1 228 ? 25.058 20.008 42.468 1.00 37.27 208 GLY D CA 1
ATOM 10917 C C . GLY D 1 228 ? 25.844 21.182 43.036 1.00 33.30 208 GLY D C 1
ATOM 10918 O O . GLY D 1 228 ? 27.047 21.305 42.796 1.00 28.16 208 GLY D O 1
ATOM 10919 N N . GLU D 1 229 ? 25.153 22.032 43.795 1.00 32.77 209 GLU D N 1
ATOM 10920 C CA . GLU D 1 229 ? 25.748 23.184 44.470 1.00 29.98 209 GLU D CA 1
ATOM 10921 C C . GLU D 1 229 ? 26.836 22.792 45.464 1.00 27.53 209 GLU D C 1
ATOM 10922 O O . GLU D 1 229 ? 26.734 21.757 46.122 1.00 24.76 209 GLU D O 1
ATOM 10928 N N . LEU D 1 230 ? 27.843 23.653 45.608 1.00 22.04 210 LEU D N 1
ATOM 10929 C CA . LEU D 1 230 ? 29.005 23.360 46.449 1.00 22.78 210 LEU D CA 1
ATOM 10930 C C . LEU D 1 230 ? 28.650 23.036 47.883 1.00 23.16 210 LEU D C 1
ATOM 10931 O O . LEU D 1 230 ? 27.810 23.704 48.484 1.00 21.06 210 LEU D O 1
ATOM 10936 N N . PHE D 1 231 ? 29.322 22.022 48.423 1.00 20.00 211 PHE D N 1
ATOM 10937 C CA . PHE D 1 231 ? 29.461 21.847 49.865 1.00 21.35 211 PHE D CA 1
ATOM 10938 C C . PHE D 1 231 ? 30.855 22.287 50.302 1.00 20.31 211 PHE D C 1
ATOM 10939 O O . PHE D 1 231 ? 31.792 22.289 49.503 1.00 22.03 211 PHE D O 1
ATOM 10947 N N . ALA D 1 232 ? 30.999 22.649 51.574 1.00 20.98 212 ALA D N 1
ATOM 10948 C CA . ALA D 1 232 ? 32.309 22.878 52.149 1.00 19.53 212 ALA D CA 1
ATOM 10949 C C . ALA D 1 232 ? 32.440 22.241 53.538 1.00 22.43 212 ALA D C 1
ATOM 10950 O O . ALA D 1 232 ? 31.572 22.406 54.402 1.00 19.24 212 ALA D O 1
ATOM 10952 N N . PHE D 1 233 ? 33.530 21.514 53.750 1.00 18.86 213 PHE D N 1
ATOM 10953 C CA . PHE D 1 233 ? 33.966 21.171 55.097 1.00 15.45 213 PHE D CA 1
ATOM 10954 C C . PHE D 1 233 ? 35.036 22.177 55.496 1.00 20.66 213 PHE D C 1
ATOM 10955 O O . PHE D 1 233 ? 35.994 22.425 54.732 1.00 18.54 213 PHE D O 1
ATOM 10963 N N . GLY D 1 234 ? 34.883 22.773 56.679 1.00 18.26 214 GLY D N 1
ATOM 10964 C CA . GLY D 1 234 ? 35.881 23.710 57.146 1.00 15.10 214 GLY D CA 1
ATOM 10965 C C . GLY D 1 234 ? 36.563 23.256 58.415 1.00 20.04 214 GLY D C 1
ATOM 10966 O O . GLY D 1 234 ? 35.919 22.761 59.335 1.00 20.74 214 GLY D O 1
ATOM 10967 N N . HIS D 1 235 ? 37.873 23.451 58.453 1.00 18.26 215 HIS D N 1
ATOM 10968 C CA . HIS D 1 235 ? 38.688 23.177 59.623 1.00 21.58 215 HIS D CA 1
ATOM 10969 C C . HIS D 1 235 ? 39.537 24.424 59.882 1.00 20.91 215 HIS D C 1
ATOM 10970 O O . HIS D 1 235 ? 39.812 25.204 58.959 1.00 19.94 215 HIS D O 1
ATOM 10977 N N . GLN D 1 236 ? 39.983 24.598 61.117 1.00 19.47 216 GLN D N 1
ATOM 10978 C CA . GLN D 1 236 ? 40.871 25.722 61.441 1.00 23.25 216 GLN D CA 1
ATOM 10979 C C . GLN D 1 236 ? 42.055 25.812 60.458 1.00 21.59 216 GLN D C 1
ATOM 10980 O O . GLN D 1 236 ? 42.505 26.904 60.103 1.00 19.04 216 GLN D O 1
ATOM 10986 N N . ASP D 1 237 ? 42.543 24.662 60.005 1.00 21.16 217 ASP D N 1
ATOM 10987 C CA . ASP D 1 237 ? 43.760 24.621 59.193 1.00 19.21 217 ASP D CA 1
ATOM 10988 C C . ASP D 1 237 ? 43.591 23.945 57.826 1.00 19.58 217 ASP D C 1
ATOM 10989 O O . ASP D 1 237 ? 44.554 23.429 57.261 1.00 17.76 217 ASP D O 1
ATOM 10994 N N . GLY D 1 238 ? 42.382 23.978 57.286 1.00 18.97 218 GLY D N 1
ATOM 10995 C CA . GLY D 1 238 ? 42.133 23.366 55.990 1.00 17.71 218 GLY D CA 1
ATOM 10996 C C . GLY D 1 238 ? 40.675 23.478 55.626 1.00 17.91 218 GLY D C 1
ATOM 10997 O O . GLY D 1 238 ? 39.844 23.793 56.477 1.00 18.06 218 GLY D O 1
ATOM 10998 N N . TYR D 1 239 ? 40.360 23.255 54.352 1.00 15.02 219 TYR D N 1
ATOM 10999 C CA . TYR D 1 239 ? 38.970 23.135 53.929 1.00 16.77 219 TYR D CA 1
ATOM 11000 C C . TYR D 1 239 ? 38.883 22.151 52.757 1.00 17.16 219 TYR D C 1
ATOM 11001 O O . TYR D 1 239 ? 39.879 21.873 52.082 1.00 16.35 219 TYR D O 1
ATOM 11010 N N . ALA D 1 240 ? 37.689 21.620 52.525 1.00 16.31 220 ALA D N 1
ATOM 11011 C CA . ALA D 1 240 ? 37.420 20.821 51.337 1.00 17.58 220 ALA D CA 1
ATOM 11012 C C . ALA D 1 240 ? 36.150 21.346 50.699 1.00 19.65 220 ALA D C 1
ATOM 11013 O O . ALA D 1 240 ? 35.147 21.513 51.391 1.00 18.37 220 ALA D O 1
ATOM 11015 N N . LEU D 1 241 ? 36.191 21.626 49.393 1.00 16.16 221 LEU D N 1
ATOM 11016 C CA . LEU D 1 241 ? 35.008 22.036 48.649 1.00 17.72 221 LEU D CA 1
ATOM 11017 C C . LEU D 1 241 ? 34.651 20.854 47.775 1.00 17.93 221 LEU D C 1
ATOM 11018 O O . LEU D 1 241 ? 35.529 20.286 47.119 1.00 16.98 221 LEU D O 1
ATOM 11023 N N . TYR D 1 242 ? 33.372 20.492 47.733 1.00 17.42 222 TYR D N 1
ATOM 11024 C CA . TYR D 1 242 ? 32.978 19.332 46.937 1.00 18.91 222 TYR D CA 1
ATOM 11025 C C . TYR D 1 242 ? 31.544 19.449 46.438 1.00 19.16 222 TYR D C 1
ATOM 11026 O O . TYR D 1 242 ? 30.772 20.253 46.932 1.00 19.88 222 TYR D O 1
ATOM 11035 N N . ARG D 1 243 ? 31.200 18.631 45.456 1.00 17.69 223 ARG D N 1
ATOM 11036 C CA . ARG D 1 243 ? 29.846 18.570 44.947 1.00 18.87 223 ARG D CA 1
ATOM 11037 C C . ARG D 1 243 ? 29.436 17.110 44.946 1.00 23.45 223 ARG D C 1
ATOM 11038 O O . ARG D 1 243 ? 30.295 16.222 44.921 1.00 20.32 223 ARG D O 1
ATOM 11046 N N . VAL D 1 244 ? 28.130 16.869 44.910 1.00 22.85 224 VAL D N 1
ATOM 11047 C CA . VAL D 1 244 ? 27.590 15.512 44.809 1.00 23.58 224 VAL D CA 1
ATOM 11048 C C . VAL D 1 244 ? 26.773 15.378 43.530 1.00 27.45 224 VAL D C 1
ATOM 11049 O O . VAL D 1 244 ? 25.987 16.264 43.201 1.00 29.23 224 VAL D O 1
ATOM 11053 N N . ASP D 1 245 ? 26.968 14.289 42.795 1.00 30.77 225 ASP D N 1
ATOM 11054 C CA . ASP D 1 245 ? 26.083 13.998 41.667 1.00 35.29 225 ASP D CA 1
ATOM 11055 C C . ASP D 1 245 ? 25.475 12.610 41.756 1.00 40.37 225 ASP D C 1
ATOM 11056 O O . ASP D 1 245 ? 25.970 11.739 42.484 1.00 34.25 225 ASP D O 1
ATOM 11061 N N . ARG D 1 246 ? 24.390 12.432 41.014 1.00 44.99 226 ARG D N 1
ATOM 11062 C CA . ARG D 1 246 ? 23.686 11.159 40.919 1.00 54.29 226 ARG D CA 1
ATOM 11063 C C . ARG D 1 246 ? 23.967 10.481 39.582 1.00 55.66 226 ARG D C 1
ATOM 11064 O O . ARG D 1 246 ? 24.472 11.101 38.640 1.00 53.37 226 ARG D O 1
ATOM 11072 N N . GLY D 1 247 ? 23.639 9.197 39.511 1.00 62.28 227 GLY D N 1
ATOM 11073 C CA . GLY D 1 247 ? 23.701 8.462 38.262 1.00 66.52 227 GLY D CA 1
ATOM 11074 C C . GLY D 1 247 ? 22.286 8.118 37.839 1.00 70.33 227 GLY D C 1
ATOM 11075 O O . GLY D 1 247 ? 21.327 8.484 38.531 1.00 67.21 227 GLY D O 1
ATOM 11076 N N . PRO D 1 248 ? 22.140 7.413 36.704 1.00 75.03 228 PRO D N 1
ATOM 11077 C CA . PRO D 1 248 ? 20.810 6.951 36.285 1.00 74.43 228 PRO D CA 1
ATOM 11078 C C . PRO D 1 248 ? 20.204 6.072 37.380 1.00 75.07 228 PRO D C 1
ATOM 11079 O O . PRO D 1 248 ? 18.998 6.124 37.654 1.00 71.89 228 PRO D O 1
ATOM 11083 N N . ASP D 1 249 ? 21.076 5.284 38.005 1.00 70.51 229 ASP D N 1
ATOM 11084 C CA . ASP D 1 249 ? 20.718 4.336 39.052 1.00 68.97 229 ASP D CA 1
ATOM 11085 C C . ASP D 1 249 ? 20.376 5.002 40.384 1.00 65.72 229 ASP D C 1
ATOM 11086 O O . ASP D 1 249 ? 19.955 4.331 41.325 1.00 66.71 229 ASP D O 1
ATOM 11091 N N . GLY D 1 250 ? 20.566 6.317 40.462 1.00 67.80 230 GLY D N 1
ATOM 11092 C CA . GLY D 1 250 ? 20.233 7.066 41.662 1.00 63.81 230 GLY D CA 1
ATOM 11093 C C . GLY D 1 250 ? 21.291 6.977 42.748 1.00 58.80 230 GLY D C 1
ATOM 11094 O O . GLY D 1 250 ? 21.081 7.445 43.870 1.00 53.84 230 GLY D O 1
ATOM 11095 N N . ARG D 1 251 ? 22.426 6.364 42.419 1.00 57.14 231 ARG D N 1
ATOM 11096 C CA . ARG D 1 251 ? 23.551 6.289 43.340 1.00 48.79 231 ARG D CA 1
ATOM 11097 C C . ARG D 1 251 ? 24.244 7.645 43.357 1.00 47.94 231 ARG D C 1
ATOM 11098 O O . ARG D 1 251 ? 24.333 8.313 42.325 1.00 46.13 231 ARG D O 1
ATOM 11106 N N . ARG D 1 252 ? 24.728 8.055 44.525 1.00 36.79 232 ARG D N 1
ATOM 11107 C CA . ARG D 1 252 ? 25.411 9.332 44.638 1.00 32.92 232 ARG D CA 1
ATOM 11108 C C . ARG D 1 252 ? 26.932 9.167 44.678 1.00 30.18 232 ARG D C 1
ATOM 11109 O O . ARG D 1 252 ? 27.460 8.216 45.250 1.00 29.34 232 ARG D O 1
ATOM 11117 N N . SER D 1 253 ? 27.632 10.115 44.079 1.00 24.71 233 SER D N 1
ATOM 11118 C CA . SER D 1 253 ? 29.076 10.187 44.188 1.00 23.14 233 SER D CA 1
ATOM 11119 C C . SER D 1 253 ? 29.509 11.624 44.566 1.00 23.69 233 SER D C 1
ATOM 11120 O O . SER D 1 253 ? 28.828 12.595 44.233 1.00 24.04 233 SER D O 1
ATOM 11123 N N . ALA D 1 254 ? 30.612 11.766 45.295 1.00 22.14 234 ALA D N 1
ATOM 11124 C CA . ALA D 1 254 ? 31.113 13.100 45.653 1.00 21.19 234 ALA D CA 1
ATOM 11125 C C . ALA D 1 254 ? 32.422 13.406 44.938 1.00 24.67 234 ALA D C 1
ATOM 11126 O O . ALA D 1 254 ? 33.351 12.589 44.947 1.00 21.08 234 ALA D O 1
ATOM 11128 N N . HIS D 1 255 ? 32.505 14.579 44.320 1.00 17.52 235 HIS D N 1
ATOM 11129 C CA . HIS D 1 255 ? 33.755 14.973 43.702 1.00 19.02 235 HIS D CA 1
ATOM 11130 C C . HIS D 1 255 ? 34.322 16.178 44.405 1.00 18.92 235 HIS D C 1
ATOM 11131 O O . HIS D 1 255 ? 33.678 17.230 44.499 1.00 18.01 235 HIS D O 1
ATOM 11138 N N . VAL D 1 256 ? 35.536 16.016 44.890 1.00 15.91 236 VAL D N 1
ATOM 11139 C CA . VAL D 1 256 ? 36.196 17.071 45.620 1.00 16.62 236 VAL D CA 1
ATOM 11140 C C . VAL D 1 256 ? 36.738 18.061 44.593 1.00 21.76 236 VAL D C 1
ATOM 11141 O O . VAL D 1 256 ? 37.576 17.721 43.760 1.00 20.37 236 VAL D O 1
ATOM 11145 N N . VAL D 1 257 ? 36.224 19.279 44.645 1.00 18.25 237 VAL D N 1
ATOM 11146 C CA . VAL D 1 257 ? 36.699 20.346 43.774 1.00 22.08 237 VAL D CA 1
ATOM 11147 C C . VAL D 1 257 ? 38.073 20.818 44.236 1.00 20.54 237 VAL D C 1
ATOM 11148 O O . VAL D 1 257 ? 38.963 21.091 43.433 1.00 20.41 237 VAL D O 1
ATOM 11152 N N . GLU D 1 258 ? 38.260 20.882 45.542 1.00 19.16 238 GLU D N 1
ATOM 11153 C CA . GLU D 1 258 ? 39.471 21.465 46.060 1.00 21.76 238 GLU D CA 1
ATOM 11154 C C . GLU D 1 258 ? 39.628 21.016 47.500 1.00 20.29 238 GLU D C 1
ATOM 11155 O O . GLU D 1 258 ? 38.681 21.133 48.276 1.00 20.97 238 GLU D O 1
ATOM 11161 N N . LEU D 1 259 ? 40.800 20.491 47.857 1.00 15.62 239 LEU D N 1
ATOM 11162 C CA . LEU D 1 259 ? 41.099 20.230 49.260 1.00 19.82 239 LEU D CA 1
ATOM 11163 C C . LEU D 1 259 ? 42.448 20.838 49.613 1.00 19.64 239 LEU D C 1
ATOM 11164 O O . LEU D 1 259 ? 43.482 20.470 49.060 1.00 19.63 239 LEU D O 1
ATOM 11169 N N . THR D 1 260 ? 42.418 21.778 50.542 1.00 16.58 240 THR D N 1
ATOM 11170 C CA . THR D 1 260 ? 43.582 22.580 50.861 1.00 16.75 240 THR D CA 1
ATOM 11171 C C . THR D 1 260 ? 43.818 22.459 52.350 1.00 18.03 240 THR D C 1
ATOM 11172 O O . THR D 1 260 ? 42.995 22.900 53.143 1.00 17.60 240 THR D O 1
ATOM 11176 N N . ALA D 1 261 ? 44.942 21.862 52.720 1.00 14.83 241 ALA D N 1
ATOM 11177 C CA . ALA D 1 261 ? 45.215 21.564 54.120 1.00 20.04 241 ALA D CA 1
ATOM 11178 C C . ALA D 1 261 ? 46.586 22.079 54.484 1.00 21.36 241 ALA D C 1
ATOM 11179 O O . ALA D 1 261 ? 47.593 21.695 53.876 1.00 18.55 241 ALA D O 1
ATOM 11181 N N . VAL D 1 262 ? 46.622 22.951 55.486 1.00 17.85 242 VAL D N 1
ATOM 11182 C CA . VAL D 1 262 ? 47.879 23.490 55.950 1.00 20.15 242 VAL D CA 1
ATOM 11183 C C . VAL D 1 262 ? 48.637 22.450 56.765 1.00 23.12 242 VAL D C 1
ATOM 11184 O O . VAL D 1 262 ? 49.866 22.415 56.742 1.00 25.46 242 VAL D O 1
ATOM 11188 N N . THR D 1 263 ? 47.899 21.607 57.487 1.00 19.19 243 THR D N 1
ATOM 11189 C CA . THR D 1 263 ? 48.514 20.639 58.393 1.00 21.77 243 THR D CA 1
ATOM 11190 C C . THR D 1 263 ? 48.086 19.218 58.066 1.00 21.59 243 THR D C 1
ATOM 11191 O O . THR D 1 263 ? 47.052 18.985 57.416 1.00 21.82 243 THR D O 1
ATOM 11195 N N . ALA D 1 264 ? 48.893 18.267 58.516 1.00 22.72 244 ALA D N 1
ATOM 11196 C CA . ALA D 1 264 ? 48.586 16.854 58.373 1.00 26.54 244 ALA D CA 1
ATOM 11197 C C . ALA D 1 264 ? 47.288 16.535 59.081 1.00 20.98 244 ALA D C 1
ATOM 11198 O O . ALA D 1 264 ? 46.470 15.752 58.584 1.00 23.48 244 ALA D O 1
ATOM 11200 N N . ASP D 1 265 ? 47.106 17.135 60.245 1.00 20.67 245 ASP D N 1
ATOM 11201 C CA . ASP D 1 265 ? 45.896 16.934 61.034 1.00 21.10 245 ASP D CA 1
ATOM 11202 C C . ASP D 1 265 ? 44.668 17.358 60.242 1.00 21.34 245 ASP D C 1
ATOM 11203 O O . ASP D 1 265 ? 43.659 16.646 60.222 1.00 18.92 245 ASP D O 1
ATOM 11208 N N . ALA D 1 266 ? 44.739 18.537 59.620 1.00 20.79 246 ALA D N 1
ATOM 11209 C CA . ALA D 1 266 ? 43.605 19.063 58.848 1.00 19.54 246 ALA D CA 1
ATOM 11210 C C . ALA D 1 266 ? 43.251 18.144 57.676 1.00 17.73 246 ALA D C 1
ATOM 11211 O O . ALA D 1 266 ? 42.073 17.858 57.432 1.00 14.10 246 ALA D O 1
ATOM 11213 N N . HIS D 1 267 ? 44.281 17.704 56.954 1.00 16.64 247 HIS D N 1
ATOM 11214 C CA . HIS D 1 267 ? 44.125 16.766 55.846 1.00 19.40 247 HIS D CA 1
ATOM 11215 C C . HIS D 1 267 ? 43.397 15.486 56.276 1.00 16.84 247 HIS D C 1
ATOM 11216 O O . HIS D 1 267 ? 42.413 15.087 55.652 1.00 16.80 247 HIS D O 1
ATOM 11223 N N . ALA D 1 268 ? 43.874 14.843 57.341 1.00 17.71 248 ALA D N 1
ATOM 11224 C CA . ALA D 1 268 ? 43.202 13.645 57.876 1.00 19.46 248 ALA D CA 1
ATOM 11225 C C . ALA D 1 268 ? 41.755 13.919 58.289 1.00 18.19 248 ALA D C 1
ATOM 11226 O O . ALA D 1 268 ? 40.846 13.125 58.009 1.00 16.65 248 ALA D O 1
ATOM 11228 N N . ALA D 1 269 ? 41.538 15.040 58.971 1.00 17.51 249 ALA D N 1
ATOM 11229 C CA . ALA D 1 269 ? 40.209 15.333 59.500 1.00 16.27 249 ALA D CA 1
ATOM 11230 C C . ALA D 1 269 ? 39.224 15.567 58.363 1.00 15.54 249 ALA D C 1
ATOM 11231 O O . ALA D 1 269 ? 38.065 15.152 58.438 1.00 15.73 249 ALA D O 1
ATOM 11233 N N . LEU D 1 270 ? 39.691 16.216 57.295 1.00 14.48 250 LEU D N 1
ATOM 11234 C CA . LEU D 1 270 ? 38.830 16.475 56.144 1.00 13.82 250 LEU D CA 1
ATOM 11235 C C . LEU D 1 270 ? 38.480 15.180 55.393 1.00 13.79 250 LEU D C 1
ATOM 11236 O O . LEU D 1 270 ? 37.343 14.966 54.977 1.00 14.90 250 LEU D O 1
ATOM 11241 N N . TRP D 1 271 ? 39.457 14.301 55.250 1.00 13.61 251 TRP D N 1
ATOM 11242 C CA . TRP D 1 271 ? 39.195 13.033 54.597 1.00 15.16 251 TRP D CA 1
ATOM 11243 C C . TRP D 1 271 ? 38.265 12.162 55.443 1.00 14.94 251 TRP D C 1
ATOM 11244 O O . TRP D 1 271 ? 37.381 11.490 54.908 1.00 15.03 251 TRP D O 1
ATOM 11255 N N . ARG D 1 272 ? 38.414 12.217 56.765 1.00 13.29 252 ARG D N 1
ATOM 11256 C CA . ARG D 1 272 ? 37.494 11.477 57.616 1.00 16.41 252 ARG D CA 1
ATOM 11257 C C . ARG D 1 272 ? 36.072 11.991 57.421 1.00 19.15 252 ARG D C 1
ATOM 11258 O O . ARG D 1 272 ? 35.133 11.209 57.403 1.00 18.85 252 ARG D O 1
ATOM 11266 N N . ALA D 1 273 ? 35.911 13.305 57.286 1.00 17.04 253 ALA D N 1
ATOM 11267 C CA . ALA D 1 273 ? 34.576 13.867 57.070 1.00 19.23 253 ALA D CA 1
ATOM 11268 C C . ALA D 1 273 ? 34.039 13.391 55.730 1.00 18.67 253 ALA D C 1
ATOM 11269 O O . ALA D 1 273 ? 32.888 12.939 55.623 1.00 17.59 253 ALA D O 1
ATOM 11271 N N . LEU D 1 274 ? 34.877 13.499 54.701 1.00 16.80 254 LEU D N 1
ATOM 11272 C CA . LEU D 1 274 ? 34.479 13.088 53.356 1.00 17.78 254 LEU D CA 1
ATOM 11273 C C . LEU D 1 274 ? 34.077 11.623 53.277 1.00 16.33 254 LEU D C 1
ATOM 11274 O O . LEU D 1 274 ? 33.067 11.283 52.641 1.00 15.55 254 LEU D O 1
ATOM 11279 N N . LEU D 1 275 ? 34.876 10.753 53.889 1.00 17.72 255 LEU D N 1
ATOM 11280 C CA . LEU D 1 275 ? 34.602 9.321 53.807 1.00 17.94 255 LEU D CA 1
ATOM 11281 C C . LEU D 1 275 ? 33.473 8.923 54.752 1.00 19.66 255 LEU D C 1
ATOM 11282 O O . LEU D 1 275 ? 33.025 7.790 54.723 1.00 21.29 255 LEU D O 1
ATOM 11287 N N . GLY D 1 276 ? 33.016 9.865 55.577 1.00 19.07 256 GLY D N 1
ATOM 11288 C CA . GLY D 1 276 ? 31.839 9.656 56.406 1.00 19.24 256 GLY D CA 1
ATOM 11289 C C . GLY D 1 276 ? 30.499 9.974 55.754 1.00 19.35 256 GLY D C 1
ATOM 11290 O O . GLY D 1 276 ? 29.454 9.894 56.397 1.00 19.10 256 GLY D O 1
ATOM 11291 N N . LEU D 1 277 ? 30.512 10.335 54.476 1.00 18.71 257 LEU D N 1
ATOM 11292 C CA . LEU D 1 277 ? 29.267 10.666 53.766 1.00 20.76 257 LEU D CA 1
ATOM 11293 C C . LEU D 1 277 ? 28.451 9.411 53.445 1.00 23.65 257 LEU D C 1
ATOM 11294 O O . LEU D 1 277 ? 28.610 8.808 52.380 1.00 21.19 257 LEU D O 1
ATOM 11299 N N . ASP D 1 278 ? 27.570 9.046 54.373 1.00 25.30 258 ASP D N 1
ATOM 11300 C CA . ASP D 1 278 ? 26.867 7.762 54.353 1.00 22.96 258 ASP D CA 1
ATOM 11301 C C . ASP D 1 278 ? 26.236 7.333 53.031 1.00 24.59 258 ASP D C 1
ATOM 11302 O O . ASP D 1 278 ? 26.304 6.156 52.670 1.00 23.12 258 ASP D O 1
ATOM 11307 N N . LEU D 1 279 ? 25.611 8.256 52.308 1.00 20.94 259 LEU D N 1
ATOM 11308 C CA . LEU D 1 279 ? 24.851 7.851 51.129 1.00 21.87 259 LEU D CA 1
ATOM 11309 C C . LEU D 1 279 ? 25.649 7.955 49.814 1.00 23.05 259 LEU D C 1
ATOM 11310 O O . LEU D 1 279 ? 25.115 7.727 48.727 1.00 22.93 259 LEU D O 1
ATOM 11315 N N . ILE D 1 280 ? 26.928 8.278 49.927 1.00 18.92 260 ILE D N 1
ATOM 11316 C CA . ILE D 1 280 ? 27.795 8.436 48.763 1.00 21.60 260 ILE D CA 1
ATOM 11317 C C . ILE D 1 280 ? 28.583 7.140 48.573 1.00 21.96 260 ILE D C 1
ATOM 11318 O O . ILE D 1 280 ? 29.088 6.572 49.543 1.00 18.43 260 ILE D O 1
ATOM 11323 N N . ASP D 1 281 ? 28.674 6.652 47.341 1.00 22.86 261 ASP D N 1
ATOM 11324 C CA . ASP D 1 281 ? 29.433 5.421 47.086 1.00 24.70 261 ASP D CA 1
ATOM 11325 C C . ASP D 1 281 ? 30.928 5.701 46.961 1.00 22.97 261 ASP D C 1
ATOM 11326 O O . ASP D 1 281 ? 31.749 5.028 47.585 1.00 20.97 261 ASP D O 1
ATOM 11331 N N . ARG D 1 282 ? 31.262 6.717 46.170 1.00 19.59 262 ARG D N 1
ATOM 11332 C CA . ARG D 1 282 ? 32.647 7.051 45.878 1.00 23.57 262 ARG D CA 1
ATOM 11333 C C . ARG D 1 282 ? 32.956 8.526 46.065 1.00 21.66 262 ARG D C 1
ATOM 11334 O O . ARG D 1 282 ? 32.124 9.384 45.796 1.00 18.67 262 ARG D O 1
ATOM 11342 N N . VAL D 1 283 ? 34.171 8.807 46.518 1.00 19.38 263 VAL D N 1
ATOM 11343 C CA . VAL D 1 283 ? 34.641 10.180 46.637 1.00 19.19 263 VAL D CA 1
ATOM 11344 C C . VAL D 1 283 ? 35.894 10.310 45.798 1.00 19.19 263 VAL D C 1
ATOM 11345 O O . VAL D 1 283 ? 36.837 9.539 45.967 1.00 17.73 263 VAL D O 1
ATOM 11349 N N . SER D 1 284 ? 35.908 11.286 44.901 1.00 18.10 264 SER D N 1
ATOM 11350 C CA . SER D 1 284 ? 37.013 11.445 43.978 1.00 20.59 264 SER D CA 1
ATOM 11351 C C . SER D 1 284 ? 37.637 12.837 44.115 1.00 22.80 264 SER D C 1
ATOM 11352 O O . SER D 1 284 ? 37.002 13.779 44.602 1.00 19.21 264 SER D O 1
ATOM 11355 N N . ILE D 1 285 ? 38.881 12.952 43.674 1.00 18.93 265 ILE D N 1
ATOM 11356 C CA . ILE D 1 285 ? 39.622 14.198 43.769 1.00 17.82 265 ILE D CA 1
ATOM 11357 C C . ILE D 1 285 ? 40.733 14.131 42.746 1.00 24.48 265 ILE D C 1
ATOM 11358 O O . ILE D 1 285 ? 41.198 13.040 42.388 1.00 19.14 265 ILE D O 1
ATOM 11363 N N . GLY D 1 286 ? 41.141 15.299 42.262 1.00 20.19 266 GLY D N 1
ATOM 11364 C CA . GLY D 1 286 ? 42.340 15.413 41.457 1.00 20.97 266 GLY D CA 1
ATOM 11365 C C . GLY D 1 286 ? 43.436 15.935 42.352 1.00 22.87 266 GLY D C 1
ATOM 11366 O O . GLY D 1 286 ? 43.410 17.085 42.793 1.00 25.28 266 GLY D O 1
ATOM 11367 N N . THR D 1 287 ? 44.408 15.087 42.637 1.00 18.68 267 THR D N 1
ATOM 11368 C CA . THR D 1 287 ? 45.419 15.433 43.613 1.00 21.33 267 THR D CA 1
ATOM 11369 C C . THR D 1 287 ? 46.830 15.124 43.096 1.00 21.39 267 THR D C 1
ATOM 11370 O O . THR D 1 287 ? 47.000 14.763 41.939 1.00 22.09 267 THR D O 1
ATOM 11374 N N . HIS D 1 288 ? 47.837 15.291 43.941 1.00 21.22 268 HIS D N 1
ATOM 11375 C CA . HIS D 1 288 ? 49.210 15.081 43.509 1.00 21.76 268 HIS D CA 1
ATOM 11376 C C . HIS D 1 288 ? 49.676 13.656 43.827 1.00 25.27 268 HIS D C 1
ATOM 11377 O O . HIS D 1 288 ? 49.056 12.965 44.635 1.00 20.58 268 HIS D O 1
ATOM 11384 N N . PRO D 1 289 ? 50.751 13.194 43.164 1.00 24.38 269 PRO D N 1
ATOM 11385 C CA . PRO D 1 289 ? 51.154 11.786 43.321 1.00 24.07 269 PRO D CA 1
ATOM 11386 C C . PRO D 1 289 ? 51.471 11.358 44.749 1.00 25.99 269 PRO D C 1
ATOM 11387 O O . PRO D 1 289 ? 51.347 10.169 45.069 1.00 27.24 269 PRO D O 1
ATOM 11391 N N . HIS D 1 290 ? 51.864 12.301 45.599 1.00 21.48 270 HIS D N 1
ATOM 11392 C CA . HIS D 1 290 ? 52.305 11.948 46.942 1.00 26.62 270 HIS D CA 1
ATOM 11393 C C . HIS D 1 290 ? 51.296 12.285 48.036 1.00 20.91 270 HIS D C 1
ATOM 11394 O O . HIS D 1 290 ? 51.660 12.453 49.196 1.00 22.94 270 HIS D O 1
ATOM 11401 N N . ASP D 1 291 ? 50.031 12.390 47.651 1.00 19.89 271 ASP D N 1
ATOM 11402 C CA . ASP D 1 291 ? 48.961 12.644 48.605 1.00 19.65 271 ASP D CA 1
ATOM 11403 C C . ASP D 1 291 ? 49.011 11.586 49.699 1.00 19.65 271 ASP D C 1
ATOM 11404 O O . ASP D 1 291 ? 49.118 10.394 49.400 1.00 21.92 271 ASP D O 1
ATOM 11409 N N . PRO D 1 292 ? 48.988 12.014 50.971 1.00 19.61 272 PRO D N 1
ATOM 11410 C CA . PRO D 1 292 ? 49.023 11.096 52.117 1.00 18.52 272 PRO D CA 1
ATOM 11411 C C . PRO D 1 292 ? 47.801 10.185 52.209 1.00 19.08 272 PRO D C 1
ATOM 11412 O O . PRO D 1 292 ? 47.863 9.185 52.918 1.00 17.96 272 PRO D O 1
ATOM 11416 N N . LEU D 1 293 ? 46.717 10.519 51.513 1.00 15.92 273 LEU D N 1
ATOM 11417 C CA . LEU D 1 293 ? 45.469 9.778 51.675 1.00 17.70 273 LEU D CA 1
ATOM 11418 C C . LEU D 1 293 ? 45.629 8.247 51.785 1.00 18.28 273 LEU D C 1
ATOM 11419 O O . LEU D 1 293 ? 45.189 7.656 52.768 1.00 17.65 273 LEU D O 1
ATOM 11424 N N . PRO D 1 294 ? 46.240 7.591 50.781 1.00 17.87 274 PRO D N 1
ATOM 11425 C CA . PRO D 1 294 ? 46.248 6.117 50.896 1.00 18.84 274 PRO D CA 1
ATOM 11426 C C . PRO D 1 294 ? 47.042 5.626 52.105 1.00 18.32 274 PRO D C 1
ATOM 11427 O O . PRO D 1 294 ? 46.802 4.506 52.568 1.00 18.45 274 PRO D O 1
ATOM 11431 N N . TYR D 1 295 ? 47.970 6.446 52.598 1.00 16.38 275 TYR D N 1
ATOM 11432 C CA . TYR D 1 295 ? 48.755 6.104 53.790 1.00 20.06 275 TYR D CA 1
ATOM 11433 C C . TYR D 1 295 ? 47.940 6.207 55.070 1.00 17.43 275 TYR D C 1
ATOM 11434 O O . TYR D 1 295 ? 48.339 5.667 56.115 1.00 19.77 275 TYR D O 1
ATOM 11443 N N . LEU D 1 296 ? 46.810 6.912 54.999 1.00 17.66 276 LEU D N 1
ATOM 11444 C CA . LEU D 1 296 ? 45.903 7.034 56.149 1.00 18.07 276 LEU D CA 1
ATOM 11445 C C . LEU D 1 296 ? 44.949 5.832 56.279 1.00 18.62 276 LEU D C 1
ATOM 11446 O O . LEU D 1 296 ? 44.240 5.704 57.275 1.00 17.64 276 LEU D O 1
ATOM 11451 N N . LEU D 1 297 ? 44.914 4.971 55.265 1.00 15.83 277 LEU D N 1
ATOM 11452 C CA . LEU D 1 297 ? 43.936 3.883 55.223 1.00 18.39 277 LEU D CA 1
ATOM 11453 C C . LEU D 1 297 ? 44.536 2.542 55.650 1.00 19.77 277 LEU D C 1
ATOM 11454 O O . LEU D 1 297 ? 45.749 2.346 55.588 1.00 19.54 277 LEU D O 1
ATOM 11459 N N . THR D 1 298 ? 43.691 1.610 56.079 1.00 19.15 278 THR D N 1
ATOM 11460 C CA . THR D 1 298 ? 44.186 0.265 56.400 1.00 23.63 278 THR D CA 1
ATOM 11461 C C . THR D 1 298 ? 44.504 -0.488 55.103 1.00 23.14 278 THR D C 1
ATOM 11462 O O . THR D 1 298 ? 45.379 -1.348 55.070 1.00 25.86 278 THR D O 1
ATOM 11466 N N . ASP D 1 299 ? 43.797 -0.153 54.026 1.00 21.30 279 ASP D N 1
ATOM 11467 C CA . ASP D 1 299 ? 44.035 -0.791 52.733 1.00 20.16 279 ASP D CA 1
ATOM 11468 C C . ASP D 1 299 ? 44.285 0.310 51.707 1.00 21.56 279 ASP D C 1
ATOM 11469 O O . ASP D 1 299 ? 43.353 0.934 51.218 1.00 21.31 279 ASP D O 1
ATOM 11474 N N . PRO D 1 300 ? 45.556 0.565 51.386 1.00 21.90 280 PRO D N 1
ATOM 11475 C CA . PRO D 1 300 ? 45.865 1.690 50.494 1.00 24.74 280 PRO D CA 1
ATOM 11476 C C . PRO D 1 300 ? 45.222 1.563 49.109 1.00 27.94 280 PRO D C 1
ATOM 11477 O O . PRO D 1 300 ? 45.053 2.575 48.431 1.00 25.60 280 PRO D O 1
ATOM 11481 N N . ARG D 1 301 ? 44.854 0.348 48.707 1.00 22.64 281 ARG D N 1
ATOM 11482 C CA . ARG D 1 301 ? 44.243 0.131 47.405 1.00 26.25 281 ARG D CA 1
ATOM 11483 C C . ARG D 1 301 ? 42.873 0.778 47.278 1.00 27.73 281 ARG D C 1
ATOM 11484 O O . ARG D 1 301 ? 42.357 0.933 46.176 1.00 27.19 281 ARG D O 1
ATOM 11492 N N . GLN D 1 302 ? 42.269 1.168 48.392 1.00 24.74 282 GLN D N 1
ATOM 11493 C CA . GLN D 1 302 ? 40.932 1.755 48.303 1.00 26.30 282 GLN D CA 1
ATOM 11494 C C . GLN D 1 302 ? 40.983 3.186 47.759 1.00 24.57 282 GLN D C 1
ATOM 11495 O O . GLN D 1 302 ? 39.961 3.736 47.342 1.00 24.08 282 GLN D O 1
ATOM 11501 N N . ALA D 1 303 ? 42.178 3.769 47.764 1.00 19.86 283 ALA D N 1
ATOM 11502 C CA . ALA D 1 303 ? 42.412 5.060 47.115 1.00 24.13 283 ALA D CA 1
ATOM 11503 C C . ALA D 1 303 ? 42.935 4.780 45.717 1.00 23.43 283 ALA D C 1
ATOM 11504 O O . ALA D 1 303 ? 44.136 4.746 45.478 1.00 25.32 283 ALA D O 1
ATOM 11506 N N . GLN D 1 304 ? 42.018 4.552 44.796 1.00 20.59 284 GLN D N 1
ATOM 11507 C CA . GLN D 1 304 ? 42.369 4.066 43.482 1.00 22.83 284 GLN D CA 1
ATOM 11508 C C . GLN D 1 304 ? 42.771 5.213 42.545 1.00 22.63 284 GLN D C 1
ATOM 11509 O O . GLN D 1 304 ? 41.983 6.116 42.291 1.00 17.26 284 GLN D O 1
ATOM 11515 N N . VAL D 1 305 ? 44.003 5.181 42.045 1.00 19.49 285 VAL D N 1
ATOM 11516 C CA . VAL D 1 305 ? 44.405 6.083 40.963 1.00 21.01 285 VAL D CA 1
ATOM 11517 C C . VAL D 1 305 ? 43.823 5.598 39.641 1.00 24.33 285 VAL D C 1
ATOM 11518 O O . VAL D 1 305 ? 44.001 4.441 39.277 1.00 28.40 285 VAL D O 1
ATOM 11522 N N . THR D 1 306 ? 43.114 6.467 38.930 1.00 21.41 286 THR D N 1
ATOM 11523 C CA . THR D 1 306 ? 42.490 6.079 37.668 1.00 20.53 286 THR D CA 1
ATOM 11524 C C . THR D 1 306 ? 42.983 6.923 36.493 1.00 23.00 286 THR D C 1
ATOM 11525 O O . THR D 1 306 ? 42.624 6.678 35.351 1.00 25.03 286 THR D O 1
ATOM 11529 N N . ALA D 1 307 ? 43.791 7.934 36.776 1.00 22.93 287 ALA D N 1
ATOM 11530 C CA . ALA D 1 307 ? 44.322 8.777 35.717 1.00 22.90 287 ALA D CA 1
ATOM 11531 C C . ALA D 1 307 ? 45.471 9.571 36.286 1.00 24.29 287 ALA D C 1
ATOM 11532 O O . ALA D 1 307 ? 45.541 9.806 37.501 1.00 19.57 287 ALA D O 1
ATOM 11534 N N . SER D 1 308 ? 46.376 9.975 35.406 1.00 20.35 288 SER D N 1
ATOM 11535 C CA . SER D 1 308 ? 47.527 10.746 35.810 1.00 20.66 288 SER D CA 1
ATOM 11536 C C . SER D 1 308 ? 47.973 11.571 34.619 1.00 27.65 288 SER D C 1
ATOM 11537 O O . SER D 1 308 ? 48.176 11.037 33.534 1.00 22.84 288 SER D O 1
ATOM 11540 N N . ALA D 1 309 ? 48.122 12.872 34.813 1.00 22.35 289 ALA D N 1
ATOM 11541 C CA . ALA D 1 309 ? 48.489 13.734 33.695 1.00 25.58 289 ALA D CA 1
ATOM 11542 C C . ALA D 1 309 ? 49.234 14.958 34.178 1.00 23.11 289 ALA D C 1
ATOM 11543 O O . ALA D 1 309 ? 49.242 15.268 35.379 1.00 20.12 289 ALA D O 1
ATOM 11545 N N . ASP D 1 310 ? 49.868 15.638 33.228 1.00 17.53 290 ASP D N 1
ATOM 11546 C CA . ASP D 1 310 ? 50.545 16.904 33.490 1.00 18.40 290 ASP D CA 1
ATOM 11547 C C . ASP D 1 310 ? 49.546 17.921 34.018 1.00 19.26 290 ASP D C 1
ATOM 11548 O O . ASP D 1 310 ? 48.389 17.933 33.605 1.00 20.88 290 ASP D O 1
ATOM 11553 N N . ASP D 1 311 ? 49.994 18.771 34.933 1.00 17.00 291 ASP D N 1
ATOM 11554 C CA . ASP D 1 311 ? 49.164 19.876 35.413 1.00 20.01 291 ASP D CA 1
ATOM 11555 C C . ASP D 1 311 ? 49.899 21.181 35.102 1.00 19.83 291 ASP D C 1
ATOM 11556 O O . ASP D 1 311 ? 49.696 21.756 34.029 1.00 19.82 291 ASP D O 1
ATOM 11561 N N . LEU D 1 312 ? 50.766 21.631 36.012 1.00 19.75 292 LEU D N 1
ATOM 11562 C CA . LEU D 1 312 ? 51.546 22.854 35.761 1.00 21.20 292 LEU D CA 1
ATOM 11563 C C . LEU D 1 312 ? 52.747 22.567 34.858 1.00 20.67 292 LEU D C 1
ATOM 11564 O O . LEU D 1 312 ? 53.479 21.601 35.097 1.00 20.71 292 LEU D O 1
ATOM 11569 N N . TRP D 1 313 ? 52.917 23.392 33.822 1.00 21.74 293 TRP D N 1
ATOM 11570 C CA . TRP D 1 313 ? 54.135 23.432 33.009 1.00 18.94 293 TRP D CA 1
ATOM 11571 C C . TRP D 1 313 ? 54.893 24.735 33.306 1.00 21.75 293 TRP D C 1
ATOM 11572 O O . TRP D 1 313 ? 54.285 25.780 33.562 1.00 19.93 293 TRP D O 1
ATOM 11583 N N . ILE D 1 314 ? 56.219 24.658 33.277 1.00 20.06 294 ILE D N 1
ATOM 11584 C CA . ILE D 1 314 ? 57.072 25.803 33.583 1.00 21.52 294 ILE D CA 1
ATOM 11585 C C . ILE D 1 314 ? 58.129 25.995 32.493 1.00 23.50 294 ILE D C 1
ATOM 11586 O O . ILE D 1 314 ? 58.774 25.035 32.065 1.00 21.98 294 ILE D O 1
ATOM 11591 N N . ARG D 1 315 ? 58.306 27.233 32.052 1.00 21.34 295 ARG D N 1
ATOM 11592 C CA . ARG D 1 315 ? 59.462 27.572 31.223 1.00 23.69 295 ARG D CA 1
ATOM 11593 C C . ARG D 1 315 ? 60.342 28.519 32.003 1.00 20.90 295 ARG D C 1
ATOM 11594 O O . ARG D 1 315 ? 59.906 29.592 32.411 1.00 22.60 295 ARG D O 1
ATOM 11602 N N . ILE D 1 316 ? 61.579 28.120 32.232 1.00 21.03 296 ILE D N 1
ATOM 11603 C CA . ILE D 1 316 ? 62.519 29.014 32.882 1.00 21.94 296 ILE D CA 1
ATOM 11604 C C . ILE D 1 316 ? 62.986 30.074 31.868 1.00 23.81 296 ILE D C 1
ATOM 11605 O O . ILE D 1 316 ? 63.500 29.728 30.801 1.00 23.82 296 ILE D O 1
ATOM 11610 N N . MET D 1 317 ? 62.746 31.348 32.186 1.00 25.39 297 MET D N 1
ATOM 11611 C CA . MET D 1 317 ? 63.131 32.474 31.330 1.00 23.79 297 MET D CA 1
ATOM 11612 C C . MET D 1 317 ? 64.528 32.989 31.676 1.00 29.44 297 MET D C 1
ATOM 11613 O O . MET D 1 317 ? 65.245 33.498 30.818 1.00 29.22 297 MET D O 1
ATOM 11618 N N . ASN D 1 318 ? 64.901 32.868 32.944 1.00 25.69 298 ASN D N 1
ATOM 11619 C CA . ASN D 1 318 ? 66.180 33.374 33.435 1.00 25.56 298 ASN D CA 1
ATOM 11620 C C . ASN D 1 318 ? 66.772 32.293 34.327 1.00 27.65 298 ASN D C 1
ATOM 11621 O O . ASN D 1 318 ? 66.345 32.127 35.466 1.00 29.22 298 ASN D O 1
ATOM 11626 N N . VAL D 1 319 ? 67.725 31.533 33.794 1.00 27.34 299 VAL D N 1
ATOM 11627 C CA . VAL D 1 319 ? 68.259 30.366 34.499 1.00 27.03 299 VAL D CA 1
ATOM 11628 C C . VAL D 1 319 ? 68.922 30.685 35.846 1.00 30.52 299 VAL D C 1
ATOM 11629 O O . VAL D 1 319 ? 68.643 30.025 36.850 1.00 30.38 299 VAL D O 1
ATOM 11633 N N . PRO D 1 320 ? 69.808 31.696 35.882 1.00 34.25 300 PRO D N 1
ATOM 11634 C CA . PRO D 1 320 ? 70.395 32.051 37.181 1.00 30.30 300 PRO D CA 1
ATOM 11635 C C . PRO D 1 320 ? 69.366 32.473 38.240 1.00 30.03 300 PRO D C 1
ATOM 11636 O O . PRO D 1 320 ? 69.382 31.928 39.340 1.00 28.45 300 PRO D O 1
ATOM 11640 N N . ALA D 1 321 ? 68.488 33.421 37.921 1.00 29.12 301 ALA D N 1
ATOM 11641 C CA . ALA D 1 321 ? 67.482 33.852 38.882 1.00 28.77 301 ALA D CA 1
ATOM 11642 C C . ALA D 1 321 ? 66.565 32.698 39.332 1.00 27.93 301 ALA D C 1
ATOM 11643 O O . ALA D 1 321 ? 66.298 32.550 40.521 1.00 27.29 301 ALA D O 1
ATOM 11645 N N . ALA D 1 322 ? 66.097 31.883 38.387 1.00 27.44 302 ALA D N 1
ATOM 11646 C CA . ALA D 1 322 ? 65.236 30.750 38.726 1.00 30.12 302 ALA D CA 1
ATOM 11647 C C . ALA D 1 322 ? 65.965 29.764 39.635 1.00 30.19 302 ALA D C 1
ATOM 11648 O O . ALA D 1 322 ? 65.434 29.327 40.667 1.00 26.38 302 ALA D O 1
ATOM 11650 N N . LEU D 1 323 ? 67.189 29.415 39.261 1.00 29.16 303 LEU D N 1
ATOM 11651 C CA . LEU D 1 323 ? 67.918 28.399 40.005 1.00 25.70 303 LEU D CA 1
ATOM 11652 C C . LEU D 1 323 ? 68.379 28.902 41.362 1.00 30.59 303 LEU D C 1
ATOM 11653 O O . LEU D 1 323 ? 68.480 28.126 42.315 1.00 30.67 303 LEU D O 1
ATOM 11658 N N . GLU D 1 324 ? 68.626 30.198 41.477 1.00 28.49 304 GLU D N 1
ATOM 11659 C CA . GLU D 1 324 ? 69.057 30.729 42.770 1.00 31.09 304 GLU D CA 1
ATOM 11660 C C . GLU D 1 324 ? 67.900 30.964 43.739 1.00 29.35 304 GLU D C 1
ATOM 11661 O O . GLU D 1 324 ? 68.103 30.979 44.957 1.00 29.31 304 GLU D O 1
ATOM 11667 N N . ALA D 1 325 ? 66.693 31.135 43.201 1.00 28.40 305 ALA D N 1
ATOM 11668 C CA . ALA D 1 325 ? 65.522 31.421 44.026 1.00 29.99 305 ALA D CA 1
ATOM 11669 C C . ALA D 1 325 ? 65.013 30.205 44.816 1.00 30.26 305 ALA D C 1
ATOM 11670 O O . ALA D 1 325 ? 64.440 30.357 45.899 1.00 32.33 305 ALA D O 1
ATOM 11672 N N . ARG D 1 326 ? 65.218 29.003 44.289 1.00 25.44 306 ARG D N 1
ATOM 11673 C CA . ARG D 1 326 ? 64.744 27.813 44.988 1.00 27.96 306 ARG D CA 1
ATOM 11674 C C . ARG D 1 326 ? 65.839 27.193 45.851 1.00 31.19 306 ARG D C 1
ATOM 11675 O O . ARG D 1 326 ? 67.018 27.494 45.681 1.00 30.28 306 ARG D O 1
ATOM 11683 N N . ARG D 1 327 ? 65.431 26.324 46.768 1.00 28.17 307 ARG D N 1
ATOM 11684 C CA . ARG D 1 327 ? 66.354 25.631 47.652 1.00 32.94 307 ARG D CA 1
ATOM 11685 C C . ARG D 1 327 ? 66.477 24.173 47.228 1.00 31.93 307 ARG D C 1
ATOM 11686 O O . ARG D 1 327 ? 65.633 23.652 46.494 1.00 28.29 307 ARG D O 1
ATOM 11694 N N . TYR D 1 328 ? 67.529 23.511 47.691 1.00 33.03 308 TYR D N 1
ATOM 11695 C CA . TYR D 1 328 ? 67.847 22.172 47.206 1.00 31.56 308 TYR D CA 1
ATOM 11696 C C . TYR D 1 328 ? 68.061 21.177 48.341 1.00 35.96 308 TYR D C 1
ATOM 11697 O O . TYR D 1 328 ? 68.302 21.557 49.491 1.00 35.77 308 TYR D O 1
ATOM 11706 N N . GLN D 1 329 ? 67.966 19.899 48.005 1.00 33.70 309 GLN D N 1
ATOM 11707 C CA . GLN D 1 329 ? 67.982 18.850 49.009 1.00 35.05 309 GLN D CA 1
ATOM 11708 C C . GLN D 1 329 ? 69.356 18.231 49.161 1.00 38.87 309 GLN D C 1
ATOM 11709 O O . GLN D 1 329 ? 69.583 17.427 50.063 1.00 39.77 309 GLN D O 1
ATOM 11715 N N . ALA D 1 330 ? 70.271 18.589 48.271 1.00 36.71 310 ALA D N 1
ATOM 11716 C CA . ALA D 1 330 ? 71.625 18.052 48.337 1.00 38.48 310 ALA D CA 1
ATOM 11717 C C . ALA D 1 330 ? 72.596 19.018 47.678 1.00 41.49 310 ALA D C 1
ATOM 11718 O O . ALA D 1 330 ? 72.193 19.921 46.950 1.00 36.66 310 ALA D O 1
ATOM 11720 N N . ASP D 1 331 ? 73.882 18.828 47.936 1.00 44.14 311 ASP D N 1
ATOM 11721 C CA . ASP D 1 331 ? 74.877 19.754 47.422 1.00 40.22 311 ASP D CA 1
ATOM 11722 C C . ASP D 1 331 ? 75.418 19.319 46.068 1.00 40.19 311 ASP D C 1
ATOM 11723 O O . ASP D 1 331 ? 75.354 18.141 45.698 1.00 41.80 311 ASP D O 1
ATOM 11728 N N . LEU D 1 332 ? 75.946 20.281 45.325 1.00 39.99 312 LEU D N 1
ATOM 11729 C CA . LEU D 1 332 ? 76.300 20.030 43.942 1.00 43.81 312 LEU D CA 1
ATOM 11730 C C . LEU D 1 332 ? 77.305 21.053 43.455 1.00 43.10 312 LEU D C 1
ATOM 11731 O O . LEU D 1 332 ? 77.281 22.212 43.876 1.00 41.52 312 LEU D O 1
ATOM 11736 N N . ASP D 1 333 ? 78.182 20.613 42.559 1.00 44.26 313 ASP D N 1
ATOM 11737 C CA . ASP D 1 333 ? 79.147 21.495 41.927 1.00 44.82 313 ASP D CA 1
ATOM 11738 C C . ASP D 1 333 ? 79.401 21.024 40.503 1.00 44.63 313 ASP D C 1
ATOM 11739 O O . ASP D 1 333 ? 80.274 20.190 40.263 1.00 44.16 313 ASP D O 1
ATOM 11744 N N . VAL D 1 334 ? 78.630 21.554 39.560 1.00 42.03 314 VAL D N 1
ATOM 11745 C CA . VAL D 1 334 ? 78.746 21.140 38.172 1.00 40.43 314 VAL D CA 1
ATOM 11746 C C . VAL D 1 334 ? 78.642 22.323 37.221 1.00 40.22 314 VAL D C 1
ATOM 11747 O O . VAL D 1 334 ? 78.343 23.440 37.636 1.00 43.29 314 VAL D O 1
ATOM 11751 N N . VAL D 1 335 ? 78.908 22.070 35.945 1.00 40.12 315 VAL D N 1
ATOM 11752 C CA . VAL D 1 335 ? 78.606 23.038 34.898 1.00 43.17 315 VAL D CA 1
ATOM 11753 C C . VAL D 1 335 ? 77.479 22.498 34.024 1.00 40.08 315 VAL D C 1
ATOM 11754 O O . VAL D 1 335 ? 77.576 21.400 33.469 1.00 39.02 315 VAL D O 1
ATOM 11758 N N . LEU D 1 336 ? 76.406 23.274 33.918 1.00 38.67 316 LEU D N 1
ATOM 11759 C CA . LEU D 1 336 ? 75.274 22.925 33.066 1.00 38.79 316 LEU D CA 1
ATOM 11760 C C . LEU D 1 336 ? 75.360 23.629 31.736 1.00 35.30 316 LEU D C 1
ATOM 11761 O O . LEU D 1 336 ? 75.569 24.837 31.690 1.00 41.70 316 LEU D O 1
ATOM 11766 N N . ASP D 1 337 ? 75.180 22.879 30.654 1.00 35.40 317 ASP D N 1
ATOM 11767 C CA . ASP D 1 337 ? 74.892 23.475 29.358 1.00 38.77 317 ASP D CA 1
ATOM 11768 C C . ASP D 1 337 ? 73.399 23.289 29.094 1.00 36.98 317 ASP D C 1
ATOM 11769 O O . ASP D 1 337 ? 72.934 22.161 28.901 1.00 37.70 317 ASP D O 1
ATOM 11774 N N . VAL D 1 338 ? 72.655 24.392 29.105 1.00 34.39 318 VAL D N 1
ATOM 11775 C CA . VAL D 1 338 ? 71.204 24.364 28.934 1.00 35.55 318 VAL D CA 1
ATOM 11776 C C . VAL D 1 338 ? 70.823 24.629 27.477 1.00 35.01 318 VAL D C 1
ATOM 11777 O O . VAL D 1 338 ? 71.095 25.699 26.953 1.00 33.83 318 VAL D O 1
ATOM 11781 N N . ALA D 1 339 ? 70.198 23.652 26.826 1.00 30.20 319 ALA D N 1
ATOM 11782 C CA . ALA D 1 339 ? 69.833 23.802 25.422 1.00 30.14 319 ALA D CA 1
ATOM 11783 C C . ALA D 1 339 ? 68.432 24.385 25.264 1.00 34.59 319 ALA D C 1
ATOM 11784 O O . ALA D 1 339 ? 67.431 23.790 25.696 1.00 29.58 319 ALA D O 1
ATOM 11786 N N . ASP D 1 340 ? 68.380 25.558 24.649 1.00 29.58 320 ASP D N 1
ATOM 11787 C CA . ASP D 1 340 ? 67.138 26.266 24.385 1.00 31.00 320 ASP D CA 1
ATOM 11788 C C . ASP D 1 340 ? 66.955 26.392 22.871 1.00 32.77 320 ASP D C 1
ATOM 11789 O O . ASP D 1 340 ? 67.641 27.172 22.221 1.00 31.94 320 ASP D O 1
ATOM 11794 N N . GLY D 1 341 ? 66.020 25.631 22.317 1.00 26.80 321 GLY D N 1
ATOM 11795 C CA . GLY D 1 341 ? 65.807 25.597 20.884 1.00 26.95 321 GLY D CA 1
ATOM 11796 C C . GLY D 1 341 ? 64.772 26.596 20.410 1.00 31.87 321 GLY D C 1
ATOM 11797 O O . GLY D 1 341 ? 64.383 26.582 19.246 1.00 29.14 321 GLY D O 1
ATOM 11798 N N . PHE D 1 342 ? 64.323 27.470 21.307 1.00 28.28 322 PHE D N 1
ATOM 11799 C CA . PHE D 1 342 ? 63.283 28.419 20.959 1.00 28.30 322 PHE D CA 1
ATOM 11800 C C . PHE D 1 342 ? 63.759 29.857 21.114 1.00 30.62 322 PHE D C 1
ATOM 11801 O O . PHE D 1 342 ? 63.483 30.699 20.271 1.00 30.16 322 PHE D O 1
ATOM 11809 N N . ARG D 1 343 ? 64.449 30.138 22.211 1.00 29.83 323 ARG D N 1
ATOM 11810 C CA . ARG D 1 343 ? 65.004 31.461 22.448 1.00 30.20 323 ARG D CA 1
ATOM 11811 C C . ARG D 1 343 ? 66.493 31.279 22.740 1.00 30.31 323 ARG D C 1
ATOM 11812 O O . ARG D 1 343 ? 67.069 30.266 22.356 1.00 30.43 323 ARG D O 1
ATOM 11820 N N . SER D 1 344 ? 67.111 32.234 23.427 1.00 27.72 324 SER D N 1
ATOM 11821 C CA . SER D 1 344 ? 68.520 32.098 23.790 1.00 31.67 324 SER D CA 1
ATOM 11822 C C . SER D 1 344 ? 68.725 32.199 25.297 1.00 35.20 324 SER D C 1
ATOM 11823 O O . SER D 1 344 ? 69.641 32.884 25.765 1.00 32.63 324 SER D O 1
ATOM 11826 N N . ASP D 1 345 ? 67.882 31.501 26.053 1.00 31.87 325 ASP D N 1
ATOM 11827 C CA . ASP D 1 345 ? 67.885 31.606 27.507 1.00 29.19 325 ASP D CA 1
ATOM 11828 C C . ASP D 1 345 ? 68.737 30.499 28.117 1.00 31.32 325 ASP D C 1
ATOM 11829 O O . ASP D 1 345 ? 68.893 30.409 29.341 1.00 36.69 325 ASP D O 1
ATOM 11834 N N . GLY D 1 346 ? 69.298 29.663 27.251 1.00 32.19 326 GLY D N 1
ATOM 11835 C CA . GLY D 1 346 ? 70.177 28.591 27.676 1.00 31.83 326 GLY D CA 1
ATOM 11836 C C . GLY D 1 346 ? 71.622 29.054 27.691 1.00 36.60 326 GLY D C 1
ATOM 11837 O O . GLY D 1 346 ? 71.898 30.251 27.773 1.00 38.19 326 GLY D O 1
ATOM 11838 N N . GLY D 1 347 ? 72.546 28.107 27.606 1.00 32.53 327 GLY D N 1
ATOM 11839 C CA . GLY D 1 347 ? 73.957 28.418 27.708 1.00 37.32 327 GLY D CA 1
ATOM 11840 C C . GLY D 1 347 ? 74.613 27.598 28.801 1.00 39.22 327 GLY D C 1
ATOM 11841 O O . GLY D 1 347 ? 74.005 26.676 29.343 1.00 37.71 327 GLY D O 1
ATOM 11842 N N . ARG D 1 348 ? 75.859 27.926 29.124 1.00 39.36 328 ARG D N 1
ATOM 11843 C CA . ARG D 1 348 ? 76.584 27.193 30.147 1.00 38.50 328 ARG D CA 1
ATOM 11844 C C . ARG D 1 348 ? 76.588 27.957 31.460 1.00 42.17 328 ARG D C 1
ATOM 11845 O O . ARG D 1 348 ? 76.828 29.166 31.495 1.00 40.72 328 ARG D O 1
ATOM 11853 N N . PHE D 1 349 ? 76.304 27.239 32.541 1.00 37.74 329 PHE D N 1
ATOM 11854 C CA . PHE D 1 349 ? 76.219 27.842 33.852 1.00 36.47 329 PHE D CA 1
ATOM 11855 C C . PHE D 1 349 ? 76.974 27.013 34.873 1.00 39.84 329 PHE D C 1
ATOM 11856 O O . PHE D 1 349 ? 76.960 25.782 34.834 1.00 39.59 329 PHE D O 1
ATOM 11864 N N . ALA D 1 350 ? 77.651 27.705 35.774 1.00 37.29 330 ALA D N 1
ATOM 11865 C CA . ALA D 1 350 ? 78.312 27.065 36.888 1.00 43.94 330 ALA D CA 1
ATOM 11866 C C . ALA D 1 350 ? 77.312 27.017 38.030 1.00 42.90 330 ALA D C 1
ATOM 11867 O O . ALA D 1 350 ? 77.005 28.043 38.641 1.00 47.23 330 ALA D O 1
ATOM 11869 N N . LEU D 1 351 ? 76.791 25.828 38.299 1.00 40.88 331 LEU D N 1
ATOM 11870 C CA . LEU D 1 351 ? 75.812 25.653 39.362 1.00 39.95 331 LEU D CA 1
ATOM 11871 C C . LEU D 1 351 ? 76.493 25.099 40.606 1.00 38.09 331 LEU D C 1
ATOM 11872 O O . LEU D 1 351 ? 76.929 23.949 40.634 1.00 36.92 331 LEU D O 1
ATOM 11877 N N . GLN D 1 352 ? 76.595 25.930 41.635 1.00 38.52 332 GLN D N 1
ATOM 11878 C CA . GLN D 1 352 ? 77.191 25.497 42.889 1.00 41.83 332 GLN D CA 1
ATOM 11879 C C . GLN D 1 352 ? 76.167 25.571 43.998 1.00 38.50 332 GLN D C 1
ATOM 11880 O O . GLN D 1 352 ? 75.670 26.651 44.317 1.00 36.81 332 GLN D O 1
ATOM 11886 N N . ILE D 1 353 ? 75.871 24.417 44.593 1.00 41.66 333 ILE D N 1
ATOM 11887 C CA . ILE D 1 353 ? 74.882 24.330 45.658 1.00 39.51 333 ILE D CA 1
ATOM 11888 C C . ILE D 1 353 ? 75.501 23.805 46.948 1.00 39.24 333 ILE D C 1
ATOM 11889 O O . ILE D 1 353 ? 76.029 22.695 46.984 1.00 38.16 333 ILE D O 1
ATOM 11894 N N . SER D 1 354 ? 75.431 24.608 48.003 1.00 39.02 334 SER D N 1
ATOM 11895 C CA . SER D 1 354 ? 75.881 24.170 49.321 1.00 41.03 334 SER D CA 1
ATOM 11896 C C . SER D 1 354 ? 74.951 24.696 50.397 1.00 39.35 334 SER D C 1
ATOM 11897 O O . SER D 1 354 ? 74.496 25.844 50.336 1.00 36.95 334 SER D O 1
ATOM 11900 N N . GLY D 1 355 ? 74.685 23.855 51.390 1.00 40.70 335 GLY D N 1
ATOM 11901 C CA . GLY D 1 355 ? 73.732 24.190 52.429 1.00 38.36 335 GLY D CA 1
ATOM 11902 C C . GLY D 1 355 ? 72.369 24.437 51.812 1.00 37.14 335 GLY D C 1
ATOM 11903 O O . GLY D 1 355 ? 71.606 25.290 52.278 1.00 37.80 335 GLY D O 1
ATOM 11904 N N . GLY D 1 356 ? 72.081 23.700 50.742 1.00 39.45 336 GLY D N 1
ATOM 11905 C CA . GLY D 1 356 ? 70.799 23.780 50.063 1.00 39.80 336 GLY D CA 1
ATOM 11906 C C . GLY D 1 356 ? 70.554 25.067 49.293 1.00 40.11 336 GLY D C 1
ATOM 11907 O O . GLY D 1 356 ? 69.463 25.274 48.759 1.00 37.05 336 GLY D O 1
ATOM 11908 N N . ARG D 1 357 ? 71.558 25.937 49.236 1.00 38.19 337 ARG D N 1
ATOM 11909 C CA . ARG D 1 357 ? 71.437 27.192 48.497 1.00 36.81 337 ARG D CA 1
ATOM 11910 C C . ARG D 1 357 ? 72.342 27.171 47.288 1.00 37.76 337 ARG D C 1
ATOM 11911 O O . ARG D 1 357 ? 73.475 26.691 47.365 1.00 38.37 337 ARG D O 1
ATOM 11919 N N . ALA D 1 358 ? 71.842 27.702 46.172 1.00 37.47 338 ALA D N 1
ATOM 11920 C CA . ALA D 1 358 ? 72.559 27.652 44.902 1.00 36.00 338 ALA D CA 1
ATOM 11921 C C . ALA D 1 358 ? 73.108 29.012 44.488 1.00 35.43 338 ALA D C 1
ATOM 11922 O O . ALA D 1 358 ? 72.477 30.040 44.698 1.00 35.62 338 ALA D O 1
ATOM 11924 N N . ARG D 1 359 ? 74.296 29.005 43.899 1.00 38.30 339 ARG D N 1
ATOM 11925 C CA . ARG D 1 359 ? 74.763 30.154 43.144 1.00 41.40 339 ARG D CA 1
ATOM 11926 C C . ARG D 1 359 ? 74.936 29.678 41.705 1.00 39.25 339 ARG D C 1
ATOM 11927 O O . ARG D 1 359 ? 75.551 28.647 41.440 1.00 39.78 339 ARG D O 1
ATOM 11935 N N . CYS D 1 360 ? 74.344 30.411 40.779 1.00 39.76 340 CYS D N 1
ATOM 11936 C CA . CYS D 1 360 ? 74.326 29.986 39.394 1.00 38.02 340 CYS D CA 1
ATOM 11937 C C . CYS D 1 360 ? 74.822 31.130 38.539 1.00 40.57 340 CYS D C 1
ATOM 11938 O O . CYS D 1 360 ? 74.163 32.164 38.426 1.00 38.62 340 CYS D O 1
ATOM 11941 N N . THR D 1 361 ? 75.995 30.946 37.948 1.00 43.05 341 THR D N 1
ATOM 11942 C CA . THR D 1 361 ? 76.636 32.018 37.201 1.00 46.30 341 THR D CA 1
ATOM 11943 C C . THR D 1 361 ? 77.038 31.540 35.817 1.00 44.22 341 THR D C 1
ATOM 11944 O O . THR D 1 361 ? 77.570 30.442 35.652 1.00 41.89 341 THR D O 1
ATOM 11948 N N . THR D 1 362 ? 76.772 32.372 34.820 1.00 42.33 342 THR D N 1
ATOM 11949 C CA . THR D 1 362 ? 77.142 32.038 33.456 1.00 44.70 342 THR D CA 1
ATOM 11950 C C . THR D 1 362 ? 78.665 31.854 33.343 1.00 47.82 342 THR D C 1
ATOM 11951 O O . THR D 1 362 ? 79.436 32.525 34.038 1.00 44.80 342 THR D O 1
ATOM 11955 N N . THR D 1 363 ? 79.094 30.934 32.481 1.00 47.52 343 THR D N 1
ATOM 11956 C CA . THR D 1 363 ? 80.495 30.517 32.441 1.00 49.97 343 THR D CA 1
ATOM 11957 C C . THR D 1 363 ? 80.897 29.956 31.080 1.00 49.83 343 THR D C 1
ATOM 11958 O O . THR D 1 363 ? 80.046 29.533 30.297 1.00 46.15 343 THR D O 1
ATOM 11962 N N . ASP D 1 364 ? 82.200 29.953 30.808 1.00 50.68 344 ASP D N 1
ATOM 11963 C CA . ASP D 1 364 ? 82.726 29.397 29.566 1.00 54.08 344 ASP D CA 1
ATOM 11964 C C . ASP D 1 364 ? 83.270 27.992 29.775 1.00 51.43 344 ASP D C 1
ATOM 11965 O O . ASP D 1 364 ? 83.524 27.265 28.811 1.00 51.71 344 ASP D O 1
ATOM 11970 N N . ALA D 1 365 ? 83.449 27.617 31.037 1.00 44.24 345 ALA D N 1
ATOM 11971 C CA . ALA D 1 365 ? 83.907 26.279 31.367 1.00 46.47 345 ALA D CA 1
ATOM 11972 C C . ALA D 1 365 ? 83.097 25.238 30.603 1.00 52.44 345 ALA D C 1
ATOM 11973 O O . ALA D 1 365 ? 81.949 25.486 30.219 1.00 51.91 345 ALA D O 1
ATOM 11975 N N . PRO D 1 366 ? 83.701 24.070 30.363 1.00 48.63 346 PRO D N 1
ATOM 11976 C CA . PRO D 1 366 ? 82.977 22.967 29.728 1.00 51.94 346 PRO D CA 1
ATOM 11977 C C . PRO D 1 366 ? 81.974 22.355 30.710 1.00 49.67 346 PRO D C 1
ATOM 11978 O O . PRO D 1 366 ? 82.212 22.374 31.920 1.00 46.00 346 PRO D O 1
ATOM 11982 N N . ALA D 1 367 ? 80.874 21.819 30.189 1.00 49.67 347 ALA D N 1
ATOM 11983 C CA . ALA D 1 367 ? 79.768 21.349 31.023 1.00 43.91 347 ALA D CA 1
ATOM 11984 C C . ALA D 1 367 ? 79.940 19.899 31.462 1.00 43.54 347 ALA D C 1
ATOM 11985 O O . ALA D 1 367 ? 80.524 19.100 30.738 1.00 42.44 347 ALA D O 1
ATOM 11987 N N . ASP D 1 368 ? 79.435 19.562 32.648 1.00 42.34 348 ASP D N 1
ATOM 11988 C CA . ASP D 1 368 ? 79.415 18.173 33.098 1.00 43.05 348 ASP D CA 1
ATOM 11989 C C . ASP D 1 368 ? 78.078 17.548 32.744 1.00 43.79 348 ASP D C 1
ATOM 11990 O O . ASP D 1 368 ? 77.969 16.325 32.593 1.00 38.85 348 ASP D O 1
ATOM 11995 N N . ILE D 1 369 ? 77.061 18.399 32.638 1.00 40.44 349 ILE D N 1
ATOM 11996 C CA . ILE D 1 369 ? 75.711 17.947 32.346 1.00 37.23 349 ILE D CA 1
ATOM 11997 C C . ILE D 1 369 ? 75.092 18.806 31.262 1.00 37.10 349 ILE D C 1
ATOM 11998 O O . ILE D 1 369 ? 75.167 20.033 31.316 1.00 39.13 349 ILE D O 1
ATOM 12003 N N . GLU D 1 370 ? 74.488 18.148 30.276 1.00 37.86 350 GLU D N 1
ATOM 12004 C CA . GLU D 1 370 ? 73.708 18.819 29.241 1.00 37.16 350 GLU D CA 1
ATOM 12005 C C . GLU D 1 370 ? 72.231 18.538 29.471 1.00 32.52 350 GLU D C 1
ATOM 12006 O O . GLU D 1 370 ? 71.835 17.392 29.711 1.00 35.94 350 GLU D O 1
ATOM 12012 N N . ILE D 1 371 ? 71.416 19.577 29.379 1.00 29.76 351 ILE D N 1
ATOM 12013 C CA . ILE D 1 371 ? 70.009 19.455 29.727 1.00 31.12 351 ILE D CA 1
ATOM 12014 C C . ILE D 1 371 ? 69.163 20.345 28.825 1.00 29.83 351 ILE D C 1
ATOM 12015 O O . ILE D 1 371 ? 69.489 21.515 28.626 1.00 31.03 351 ILE D O 1
ATOM 12020 N N . ASP D 1 372 ? 68.102 19.779 28.250 1.00 24.68 352 ASP D N 1
ATOM 12021 C CA . ASP D 1 372 ? 67.146 20.576 27.486 1.00 27.86 352 ASP D CA 1
ATOM 12022 C C . ASP D 1 372 ? 66.430 21.526 28.432 1.00 27.29 352 ASP D C 1
ATOM 12023 O O . ASP D 1 372 ? 66.123 21.162 29.565 1.00 25.89 352 ASP D O 1
ATOM 12028 N N . LEU D 1 373 ? 66.179 22.749 27.975 1.00 25.82 353 LEU D N 1
ATOM 12029 C CA . LEU D 1 373 ? 65.576 23.764 28.826 1.00 26.47 353 LEU D CA 1
ATOM 12030 C C . LEU D 1 373 ? 64.238 23.285 29.423 1.00 27.24 353 LEU D C 1
ATOM 12031 O O . LEU D 1 373 ? 63.953 23.554 30.584 1.00 23.75 353 LEU D O 1
ATOM 12036 N N . ASP D 1 374 ? 63.421 22.586 28.635 1.00 22.50 354 ASP D N 1
ATOM 12037 C CA . ASP D 1 374 ? 62.137 22.105 29.167 1.00 26.73 354 ASP D CA 1
ATOM 12038 C C . ASP D 1 374 ? 62.346 21.142 30.331 1.00 23.90 354 ASP D C 1
ATOM 12039 O O . ASP D 1 374 ? 61.661 21.230 31.356 1.00 26.96 354 ASP D O 1
ATOM 12044 N N . VAL D 1 375 ? 63.330 20.262 30.200 1.00 23.80 355 VAL D N 1
ATOM 12045 C CA . VAL D 1 375 ? 63.662 19.336 31.279 1.00 25.71 355 VAL D CA 1
ATOM 12046 C C . VAL D 1 375 ? 64.003 20.078 32.577 1.00 24.59 355 VAL D C 1
ATOM 12047 O O . VAL D 1 375 ? 63.539 19.710 33.661 1.00 24.24 355 VAL D O 1
ATOM 12051 N N . LEU D 1 376 ? 64.805 21.133 32.477 1.00 23.54 356 LEU D N 1
ATOM 12052 C CA . LEU D 1 376 ? 65.127 21.927 33.662 1.00 28.14 356 LEU D CA 1
ATOM 12053 C C . LEU D 1 376 ? 63.847 22.455 34.322 1.00 24.66 356 LEU D C 1
ATOM 12054 O O . LEU D 1 376 ? 63.718 22.433 35.546 1.00 23.11 356 LEU D O 1
ATOM 12059 N N . GLY D 1 377 ? 62.897 22.926 33.514 1.00 21.43 357 GLY D N 1
ATOM 12060 C CA . GLY D 1 377 ? 61.636 23.401 34.060 1.00 22.24 357 GLY D CA 1
ATOM 12061 C C . GLY D 1 377 ? 60.799 22.271 34.662 1.00 21.93 357 GLY D C 1
ATOM 12062 O O . GLY D 1 377 ? 60.155 22.457 35.690 1.00 24.44 357 GLY D O 1
ATOM 12063 N N . GLY D 1 378 ? 60.805 21.108 34.020 1.00 21.19 358 GLY D N 1
ATOM 12064 C CA . GLY D 1 378 ? 60.073 19.956 34.521 1.00 23.48 358 GLY D CA 1
ATOM 12065 C C . GLY D 1 378 ? 60.589 19.536 35.891 1.00 24.25 358 GLY D C 1
ATOM 12066 O O . GLY D 1 378 ? 59.815 19.182 36.774 1.00 24.59 358 GLY D O 1
ATOM 12067 N N . LEU D 1 379 ? 61.905 19.601 36.075 1.00 23.97 359 LEU D N 1
ATOM 12068 C CA . LEU D 1 379 ? 62.525 19.187 37.332 1.00 25.20 359 LEU D CA 1
ATOM 12069 C C . LEU D 1 379 ? 62.395 20.236 38.428 1.00 26.51 359 LEU D C 1
ATOM 12070 O O . LEU D 1 379 ? 62.664 19.961 39.597 1.00 25.71 359 LEU D O 1
ATOM 12075 N N . TYR D 1 380 ? 61.989 21.442 38.050 1.00 24.07 360 TYR D N 1
ATOM 12076 C CA . TYR D 1 380 ? 62.173 22.602 38.903 1.00 22.55 360 TYR D CA 1
ATOM 12077 C C . TYR D 1 380 ? 61.402 22.560 40.229 1.00 26.68 360 TYR D C 1
ATOM 12078 O O . TYR D 1 380 ? 61.843 23.131 41.224 1.00 24.09 360 TYR D O 1
ATOM 12087 N N . LEU D 1 381 ? 60.265 21.873 40.268 1.00 23.67 361 LEU D N 1
ATOM 12088 C CA . LEU D 1 381 ? 59.521 21.807 41.524 1.00 25.17 361 LEU D CA 1
ATOM 12089 C C . LEU D 1 381 ? 59.644 20.446 42.209 1.00 27.05 361 LEU D C 1
ATOM 12090 O O . LEU D 1 381 ? 58.871 20.139 43.120 1.00 26.52 361 LEU D O 1
ATOM 12095 N N . GLY D 1 382 ? 60.593 19.627 41.756 1.00 29.11 362 GLY D N 1
ATOM 12096 C CA . GLY D 1 382 ? 60.832 18.328 42.370 1.00 27.01 362 GLY D CA 1
ATOM 12097 C C . GLY D 1 382 ? 60.024 17.122 41.909 1.00 31.67 362 GLY D C 1
ATOM 12098 O O . GLY D 1 382 ? 60.098 16.066 42.544 1.00 29.73 362 GLY D O 1
ATOM 12099 N N . ALA D 1 383 ? 59.284 17.242 40.804 1.00 24.11 363 ALA D N 1
ATOM 12100 C CA . ALA D 1 383 ? 58.304 16.208 40.417 1.00 32.45 363 ALA D CA 1
ATOM 12101 C C . ALA D 1 383 ? 58.821 14.940 39.719 1.00 31.76 363 ALA D C 1
ATOM 12102 O O . ALA D 1 383 ? 58.076 13.965 39.581 1.00 39.21 363 ALA D O 1
ATOM 12104 N N . HIS D 1 384 ? 60.061 14.942 39.251 1.00 30.04 364 HIS D N 1
ATOM 12105 C CA . HIS D 1 384 ? 60.521 13.824 38.429 1.00 34.50 364 HIS D CA 1
ATOM 12106 C C . HIS D 1 384 ? 61.818 13.212 38.932 1.00 30.92 364 HIS D C 1
ATOM 12107 O O . HIS D 1 384 ? 62.507 13.799 39.748 1.00 37.73 364 HIS D O 1
ATOM 12114 N N . ARG D 1 385 ? 62.156 12.042 38.402 1.00 31.95 365 ARG D N 1
ATOM 12115 C CA . ARG D 1 385 ? 63.509 11.504 38.512 1.00 32.97 365 ARG D CA 1
ATOM 12116 C C . ARG D 1 385 ? 64.222 11.880 37.218 1.00 34.20 365 ARG D C 1
ATOM 12117 O O . ARG D 1 385 ? 63.571 12.264 36.259 1.00 33.40 365 ARG D O 1
ATOM 12125 N N . VAL D 1 386 ? 65.548 11.781 37.182 1.00 33.37 366 VAL D N 1
ATOM 12126 C CA . VAL D 1 386 ? 66.291 12.077 35.953 1.00 33.58 366 VAL D CA 1
ATOM 12127 C C . VAL D 1 386 ? 66.253 10.909 34.966 1.00 31.05 366 VAL D C 1
ATOM 12128 O O . VAL D 1 386 ? 66.405 11.093 33.757 1.00 32.12 366 VAL D O 1
ATOM 12132 N N . ASP D 1 387 ? 66.044 9.707 35.490 1.00 33.83 367 ASP D N 1
ATOM 12133 C CA . ASP D 1 387 ? 66.164 8.486 34.703 1.00 31.71 367 ASP D CA 1
ATOM 12134 C C . ASP D 1 387 ? 65.447 8.556 33.373 1.00 32.24 367 ASP D C 1
ATOM 12135 O O . ASP D 1 387 ? 66.023 8.228 32.336 1.00 32.04 367 ASP D O 1
ATOM 12140 N N . GLY D 1 388 ? 64.188 8.980 33.397 1.00 32.17 368 GLY D N 1
ATOM 12141 C CA . GLY D 1 388 ? 63.396 9.026 32.180 1.00 27.52 368 GLY D CA 1
ATOM 12142 C C . GLY D 1 388 ? 63.949 9.980 31.142 1.00 27.58 368 GLY D C 1
ATOM 12143 O O . GLY D 1 388 ? 64.092 9.614 29.971 1.00 27.99 368 GLY D O 1
ATOM 12144 N N . PHE D 1 389 ? 64.240 11.208 31.569 1.00 26.50 369 PHE D N 1
ATOM 12145 C CA . PHE D 1 389 ? 64.794 12.242 30.698 1.00 29.17 369 PHE D CA 1
ATOM 12146 C C . PHE D 1 389 ? 66.153 11.808 30.142 1.00 29.16 369 PHE D C 1
ATOM 12147 O O . PHE D 1 389 ? 66.479 12.078 28.988 1.00 29.09 369 PHE D O 1
ATOM 12155 N N . ALA D 1 390 ? 66.942 11.140 30.974 1.00 26.78 370 ALA D N 1
ATOM 12156 C CA . ALA D 1 390 ? 68.234 10.603 30.545 1.00 28.05 370 ALA D CA 1
ATOM 12157 C C . ALA D 1 390 ? 68.059 9.513 29.493 1.00 32.29 370 ALA D C 1
ATOM 12158 O O . ALA D 1 390 ? 68.713 9.527 28.444 1.00 31.09 370 ALA D O 1
ATOM 12160 N N . ALA D 1 391 ? 67.162 8.567 29.760 1.00 29.17 371 ALA D N 1
ATOM 12161 C CA . ALA D 1 391 ? 66.914 7.498 28.802 1.00 30.70 371 ALA D CA 1
ATOM 12162 C C . ALA D 1 391 ? 66.475 8.049 27.445 1.00 30.65 371 ALA D C 1
ATOM 12163 O O . ALA D 1 391 ? 66.740 7.437 26.409 1.00 28.86 371 ALA D O 1
ATOM 12165 N N . ALA D 1 392 ? 65.826 9.214 27.450 1.00 28.47 372 ALA D N 1
ATOM 12166 C CA . ALA D 1 392 ? 65.296 9.793 26.216 1.00 26.02 372 ALA D CA 1
ATOM 12167 C C . ALA D 1 392 ? 66.288 10.752 25.565 1.00 31.13 372 ALA D C 1
ATOM 12168 O O . ALA D 1 392 ? 65.960 11.431 24.589 1.00 28.51 372 ALA D O 1
ATOM 12170 N N . ASN D 1 393 ? 67.501 10.795 26.100 1.00 30.60 373 ASN D N 1
ATOM 12171 C CA . ASN D 1 393 ? 68.539 11.679 25.588 1.00 31.14 373 ASN D CA 1
ATOM 12172 C C . ASN D 1 393 ? 68.171 13.157 25.693 1.00 32.52 373 ASN D C 1
ATOM 12173 O O . ASN D 1 393 ? 68.684 13.966 24.930 1.00 30.08 373 ASN D O 1
ATOM 12178 N N . ARG D 1 394 ? 67.280 13.511 26.618 1.00 27.73 374 ARG D N 1
ATOM 12179 C CA . ARG D 1 394 ? 66.907 14.910 26.809 1.00 30.80 374 ARG D CA 1
ATOM 12180 C C . ARG D 1 394 ? 67.699 15.518 27.968 1.00 30.27 374 ARG D C 1
ATOM 12181 O O . ARG D 1 394 ? 67.613 16.722 28.258 1.00 27.58 374 ARG D O 1
ATOM 12189 N N . LEU D 1 395 ? 68.478 14.658 28.613 1.00 28.16 375 LEU D N 1
ATOM 12190 C CA . LEU D 1 395 ? 69.368 15.031 29.699 1.00 28.19 375 LEU D CA 1
ATOM 12191 C C . LEU D 1 395 ? 70.552 14.072 29.569 1.00 33.46 375 LEU D C 1
ATOM 12192 O O . LEU D 1 395 ? 70.355 12.862 29.404 1.00 32.22 375 LEU D O 1
ATOM 12197 N N . ARG D 1 396 ? 71.770 14.609 29.621 1.00 33.67 376 ARG D N 1
ATOM 12198 C CA . ARG D 1 396 ? 72.963 13.868 29.202 1.00 36.73 376 ARG D CA 1
ATOM 12199 C C . ARG D 1 396 ? 74.145 14.115 30.143 1.00 38.52 376 ARG D C 1
ATOM 12200 O O . ARG D 1 396 ? 74.387 15.240 30.569 1.00 35.57 376 ARG D O 1
ATOM 12208 N N . SER D 1 397 ? 74.887 13.055 30.450 1.00 40.87 377 SER D N 1
ATOM 12209 C CA . SER D 1 397 ? 76.168 13.182 31.143 1.00 45.70 377 SER D CA 1
ATOM 12210 C C . SER D 1 397 ? 76.974 11.897 30.974 1.00 52.14 377 SER D C 1
ATOM 12211 O O . SER D 1 397 ? 76.399 10.822 30.793 1.00 51.40 377 SER D O 1
ATOM 12214 N N . LYS D 1 398 ? 78.299 12.005 31.025 1.00 54.56 378 LYS D N 1
ATOM 12215 C CA . LYS D 1 398 ? 79.160 10.823 30.978 1.00 58.32 378 LYS D CA 1
ATOM 12216 C C . LYS D 1 398 ? 79.237 10.200 32.370 1.00 57.11 378 LYS D C 1
ATOM 12217 O O . LYS D 1 398 ? 79.414 8.990 32.529 1.00 54.96 378 LYS D O 1
ATOM 12223 N N . ASP D 1 399 ? 79.086 11.050 33.376 1.00 53.83 379 ASP D N 1
ATOM 12224 C CA . ASP D 1 399 ? 79.134 10.628 34.763 1.00 57.41 379 ASP D CA 1
ATOM 12225 C C . ASP D 1 399 ? 77.715 10.346 35.262 1.00 58.36 379 ASP D C 1
ATOM 12226 O O . ASP D 1 399 ? 77.027 11.244 35.746 1.00 57.35 379 ASP D O 1
ATOM 12231 N N . SER D 1 400 ? 77.280 9.096 35.137 1.00 61.72 380 SER D N 1
ATOM 12232 C CA . SER D 1 400 ? 75.899 8.724 35.460 1.00 63.81 380 SER D CA 1
ATOM 12233 C C . SER D 1 400 ? 75.573 8.867 36.948 1.00 60.97 380 SER D C 1
ATOM 12234 O O . SER D 1 400 ? 74.401 8.945 37.336 1.00 53.24 380 SER D O 1
ATOM 12237 N N . GLU D 1 401 ? 76.607 8.897 37.778 1.00 59.16 381 GLU D N 1
ATOM 12238 C CA . GLU D 1 401 ? 76.404 9.091 39.201 1.00 62.25 381 GLU D CA 1
ATOM 12239 C C . GLU D 1 401 ? 76.221 10.583 39.486 1.00 59.73 381 GLU D C 1
ATOM 12240 O O . GLU D 1 401 ? 75.598 10.973 40.478 1.00 60.11 381 GLU D O 1
ATOM 12246 N N . LEU D 1 402 ? 76.749 11.413 38.593 1.00 56.61 382 LEU D N 1
ATOM 12247 C CA . LEU D 1 402 ? 76.588 12.861 38.695 1.00 55.38 382 LEU D CA 1
ATOM 12248 C C . LEU D 1 402 ? 75.155 13.280 38.360 1.00 53.55 382 LEU D C 1
ATOM 12249 O O . LEU D 1 402 ? 74.630 14.251 38.915 1.00 51.08 382 LEU D O 1
ATOM 12254 N N . LEU D 1 403 ? 74.527 12.547 37.446 1.00 50.19 383 LEU D N 1
ATOM 12255 C CA . LEU D 1 403 ? 73.116 12.750 37.165 1.00 47.80 383 LEU D CA 1
ATOM 12256 C C . LEU D 1 403 ? 72.263 12.499 38.404 1.00 47.13 383 LEU D C 1
ATOM 12257 O O . LEU D 1 403 ? 71.370 13.289 38.709 1.00 42.87 383 LEU D O 1
ATOM 12262 N N . GLN D 1 404 ? 72.529 11.407 39.120 1.00 48.33 384 GLN D N 1
ATOM 12263 C CA . GLN D 1 404 ? 71.741 11.101 40.315 1.00 50.17 384 GLN D CA 1
ATOM 12264 C C . GLN D 1 404 ? 71.894 12.204 41.354 1.00 45.82 384 GLN D C 1
ATOM 12265 O O . GLN D 1 404 ? 70.932 12.577 42.022 1.00 42.58 384 GLN D O 1
ATOM 12271 N N . GLN D 1 405 ? 73.102 12.739 41.470 1.00 44.34 385 GLN D N 1
ATOM 12272 C CA . GLN D 1 405 ? 73.352 13.843 42.378 1.00 47.78 385 GLN D CA 1
ATOM 12273 C C . GLN D 1 405 ? 72.535 15.068 41.994 1.00 43.27 385 GLN D C 1
ATOM 12274 O O . GLN D 1 405 ? 71.998 15.771 42.847 1.00 42.54 385 GLN D O 1
ATOM 12280 N N . PHE D 1 406 ? 72.480 15.328 40.697 1.00 44.24 386 PHE D N 1
ATOM 12281 C CA . PHE D 1 406 ? 71.708 16.426 40.150 1.00 39.64 386 PHE D CA 1
ATOM 12282 C C . PHE D 1 406 ? 70.223 16.220 40.472 1.00 37.71 386 PHE D C 1
ATOM 12283 O O . PHE D 1 406 ? 69.528 17.148 40.900 1.00 37.80 386 PHE D O 1
ATOM 12291 N N . GLY D 1 407 ? 69.747 14.995 40.280 1.00 35.73 387 GLY D N 1
ATOM 12292 C CA . GLY D 1 407 ? 68.370 14.652 40.588 1.00 36.98 387 GLY D CA 1
ATOM 12293 C C . GLY D 1 407 ? 68.038 14.773 42.064 1.00 37.48 387 GLY D C 1
ATOM 12294 O O . GLY D 1 407 ? 66.944 15.207 42.433 1.00 34.76 387 GLY D O 1
ATOM 12295 N N . ALA D 1 408 ? 68.987 14.397 42.917 1.00 39.31 388 ALA D N 1
ATOM 12296 C CA . ALA D 1 408 ? 68.778 14.452 44.363 1.00 38.23 388 ALA D CA 1
ATOM 12297 C C . ALA D 1 408 ? 68.713 15.888 44.837 1.00 35.08 388 ALA D C 1
ATOM 12298 O O . ALA D 1 408 ? 67.925 16.230 45.720 1.00 35.65 388 ALA D O 1
ATOM 12300 N N . ALA D 1 409 ? 69.561 16.727 44.258 1.00 32.17 389 ALA D N 1
ATOM 12301 C CA . ALA D 1 409 ? 69.585 18.138 44.602 1.00 31.77 389 ALA D CA 1
ATOM 12302 C C . ALA D 1 409 ? 68.256 18.811 44.269 1.00 31.20 389 ALA D C 1
ATOM 12303 O O . ALA D 1 409 ? 67.767 19.617 45.044 1.00 32.04 389 ALA D O 1
ATOM 12305 N N . PHE D 1 410 ? 67.678 18.477 43.116 1.00 33.23 390 PHE D N 1
ATOM 12306 C CA . PHE D 1 410 ? 66.462 19.144 42.633 1.00 31.38 390 PHE D CA 1
ATOM 12307 C C . PHE D 1 410 ? 65.170 18.596 43.227 1.00 32.45 390 PHE D C 1
ATOM 12308 O O . PHE D 1 410 ? 64.084 19.125 42.955 1.00 31.43 390 PHE D O 1
ATOM 12316 N N . ALA D 1 411 ? 65.291 17.527 44.015 1.00 32.07 391 ALA D N 1
ATOM 12317 C CA . ALA D 1 411 ? 64.157 16.997 44.754 1.00 33.78 391 ALA D CA 1
ATOM 12318 C C . ALA D 1 411 ? 63.563 18.092 45.642 1.00 33.41 391 ALA D C 1
ATOM 12319 O O . ALA D 1 411 ? 64.217 19.100 45.936 1.00 35.47 391 ALA D O 1
ATOM 12321 N N . GLY D 1 412 ? 62.319 17.902 46.067 1.00 30.67 392 GLY D N 1
ATOM 12322 C CA . GLY D 1 412 ? 61.685 18.865 46.948 1.00 31.80 392 GLY D CA 1
ATOM 12323 C C . GLY D 1 412 ? 61.442 18.272 48.322 1.00 33.57 392 GLY D C 1
ATOM 12324 O O . GLY D 1 412 ? 61.263 17.061 48.458 1.00 33.07 392 GLY D O 1
ATOM 12325 N N . ASP D 1 413 ? 61.442 19.119 49.344 1.00 31.19 393 ASP D N 1
ATOM 12326 C CA . ASP D 1 413 ? 61.112 18.647 50.684 1.00 35.65 393 ASP D CA 1
ATOM 12327 C C . ASP D 1 413 ? 59.604 18.658 50.935 1.00 34.97 393 ASP D C 1
ATOM 12328 O O . ASP D 1 413 ? 59.131 18.005 51.861 1.00 34.87 393 ASP D O 1
ATOM 12333 N N . MET D 1 414 ? 58.863 19.406 50.110 1.00 29.53 394 MET D N 1
ATOM 12334 C CA . MET D 1 414 ? 57.400 19.431 50.158 1.00 25.79 394 MET D CA 1
ATOM 12335 C C . MET D 1 414 ? 56.863 19.076 48.771 1.00 28.16 394 MET D C 1
ATOM 12336 O O . MET D 1 414 ? 57.310 19.644 47.765 1.00 24.37 394 MET D O 1
ATOM 12341 N N . PRO D 1 415 ? 55.912 18.125 48.704 1.00 25.59 395 PRO D N 1
ATOM 12342 C CA . PRO D 1 415 ? 55.403 17.709 47.388 1.00 24.92 395 PRO D CA 1
ATOM 12343 C C . PRO D 1 415 ? 54.699 18.861 46.684 1.00 22.49 395 PRO D C 1
ATOM 12344 O O . PRO D 1 415 ? 53.888 19.552 47.290 1.00 21.34 395 PRO D O 1
ATOM 12348 N N . ALA D 1 416 ? 55.032 19.062 45.415 1.00 20.07 396 ALA D N 1
ATOM 12349 C CA . ALA D 1 416 ? 54.533 20.198 44.661 1.00 23.79 396 ALA D CA 1
ATOM 12350 C C . ALA D 1 416 ? 53.093 19.978 44.221 1.00 21.34 396 ALA D C 1
ATOM 12351 O O . ALA D 1 416 ? 52.703 18.865 43.845 1.00 22.04 396 ALA D O 1
ATOM 12353 N N . GLU D 1 417 ? 52.300 21.041 44.283 1.00 17.98 397 GLU D N 1
ATOM 12354 C CA . GLU D 1 417 ? 50.945 20.994 43.758 1.00 20.19 397 GLU D CA 1
ATOM 12355 C C . GLU D 1 417 ? 50.479 22.373 43.288 1.00 18.07 397 GLU D C 1
ATOM 12356 O O . GLU D 1 417 ? 50.602 23.356 44.016 1.00 18.48 397 GLU D O 1
ATOM 12362 N N . LEU D 1 418 ? 49.955 22.432 42.063 1.00 19.19 398 LEU D N 1
ATOM 12363 C CA . LEU D 1 418 ? 49.464 23.685 41.493 1.00 19.50 398 LEU D CA 1
ATOM 12364 C C . LEU D 1 418 ? 48.287 24.204 42.304 1.00 19.44 398 LEU D C 1
ATOM 12365 O O . LEU D 1 418 ? 47.322 23.484 42.510 1.00 18.31 398 LEU D O 1
ATOM 12370 N N . GLY D 1 419 ? 48.365 25.454 42.753 1.00 18.54 399 GLY D N 1
ATOM 12371 C CA . GLY D 1 419 ? 47.303 26.043 43.563 1.00 21.20 399 GLY D CA 1
ATOM 12372 C C . GLY D 1 419 ? 45.922 25.996 42.917 1.00 25.28 399 GLY D C 1
ATOM 12373 O O . GLY D 1 419 ? 44.938 25.617 43.545 1.00 21.07 399 GLY D O 1
ATOM 12374 N N . TYR D 1 420 ? 45.840 26.397 41.657 1.00 17.92 400 TYR D N 1
ATOM 12375 C CA . TYR D 1 420 ? 44.583 26.324 40.929 1.00 21.65 400 TYR D CA 1
ATOM 12376 C C . TYR D 1 420 ? 44.852 26.362 39.436 1.00 21.85 400 TYR D C 1
ATOM 12377 O O . TYR D 1 420 ? 45.909 26.827 38.976 1.00 19.95 400 TYR D O 1
ATOM 12386 N N . GLY D 1 421 ? 43.879 25.878 38.684 1.00 21.89 401 GLY D N 1
ATOM 12387 C CA . GLY D 1 421 ? 43.964 25.886 37.236 1.00 21.20 401 GLY D CA 1
ATOM 12388 C C . GLY D 1 421 ? 43.752 27.270 36.652 1.00 22.64 401 GLY D C 1
ATOM 12389 O O . GLY D 1 421 ? 42.979 28.092 37.166 1.00 20.14 401 GLY D O 1
ATOM 12390 N N . PHE D 1 422 ? 44.473 27.530 35.575 1.00 19.80 402 PHE D N 1
ATOM 12391 C CA . PHE D 1 422 ? 44.359 28.780 34.869 1.00 22.25 402 PHE D CA 1
ATOM 12392 C C . PHE D 1 422 ? 44.706 28.514 33.409 1.00 24.07 402 PHE D C 1
ATOM 12393 O O . PHE D 1 422 ? 44.518 29.403 32.581 1.00 31.68 402 PHE D O 1
ATOM 12401 N N . MET E 1 21 ? -16.235 7.231 16.671 1.00 70.26 1 MET E N 1
ATOM 12402 C CA . MET E 1 21 ? -16.979 8.333 16.060 1.00 68.88 1 MET E CA 1
ATOM 12403 C C . MET E 1 21 ? -17.415 7.980 14.613 1.00 70.41 1 MET E C 1
ATOM 12404 O O . MET E 1 21 ? -18.445 7.315 14.464 1.00 76.40 1 MET E O 1
ATOM 12409 N N . ILE E 1 22 ? -16.697 8.373 13.549 1.00 65.28 2 ILE E N 1
ATOM 12410 C CA . ILE E 1 22 ? -15.526 9.247 13.540 1.00 61.52 2 ILE E CA 1
ATOM 12411 C C . ILE E 1 22 ? -15.782 10.356 12.529 1.00 55.29 2 ILE E C 1
ATOM 12412 O O . ILE E 1 22 ? -15.845 10.107 11.323 1.00 53.83 2 ILE E O 1
ATOM 12417 N N . THR E 1 23 ? -15.938 11.577 13.025 1.00 50.36 3 THR E N 1
ATOM 12418 C CA . THR E 1 23 ? -16.335 12.693 12.174 1.00 54.44 3 THR E CA 1
ATOM 12419 C C . THR E 1 23 ? -15.290 13.799 12.134 1.00 48.38 3 THR E C 1
ATOM 12420 O O . THR E 1 23 ? -15.311 14.722 12.953 1.00 51.48 3 THR E O 1
ATOM 12424 N N . PRO E 1 24 ? -14.360 13.695 11.179 1.00 44.89 4 PRO E N 1
ATOM 12425 C CA . PRO E 1 24 ? -13.313 14.697 10.989 1.00 42.79 4 PRO E CA 1
ATOM 12426 C C . PRO E 1 24 ? -13.935 16.045 10.650 1.00 42.76 4 PRO E C 1
ATOM 12427 O O . PRO E 1 24 ? -14.999 16.099 10.045 1.00 39.16 4 PRO E O 1
ATOM 12431 N N . ARG E 1 25 ? -13.266 17.118 11.040 1.00 40.32 5 ARG E N 1
ATOM 12432 C CA . ARG E 1 25 ? -13.740 18.460 10.785 1.00 39.49 5 ARG E CA 1
ATOM 12433 C C . ARG E 1 25 ? -12.569 19.283 10.254 1.00 40.78 5 ARG E C 1
ATOM 12434 O O . ARG E 1 25 ? -11.466 19.217 10.796 1.00 35.10 5 ARG E O 1
ATOM 12442 N N . THR E 1 26 ? -12.797 20.032 9.180 1.00 37.86 6 THR E N 1
ATOM 12443 C CA . THR E 1 26 ? -11.771 20.919 8.641 1.00 35.31 6 THR E CA 1
ATOM 12444 C C . THR E 1 26 ? -11.910 22.298 9.257 1.00 34.84 6 THR E C 1
ATOM 12445 O O . THR E 1 26 ? -12.997 22.860 9.276 1.00 38.12 6 THR E O 1
ATOM 12449 N N . LEU E 1 27 ? -10.812 22.847 9.761 1.00 32.36 7 LEU E N 1
ATOM 12450 C CA . LEU E 1 27 ? -10.829 24.196 10.306 1.00 33.33 7 LEU E CA 1
ATOM 12451 C C . LEU E 1 27 ? -10.470 25.209 9.222 1.00 39.69 7 LEU E C 1
ATOM 12452 O O . LEU E 1 27 ? -9.361 25.167 8.672 1.00 34.63 7 LEU E O 1
ATOM 12457 N N . HIS E 1 28 ? -11.395 26.124 8.924 1.00 37.60 8 HIS E N 1
ATOM 12458 C CA . HIS E 1 28 ? -11.168 27.127 7.889 1.00 40.88 8 HIS E CA 1
ATOM 12459 C C . HIS E 1 28 ? -9.927 27.956 8.178 1.00 40.76 8 HIS E C 1
ATOM 12460 O O . HIS E 1 28 ? -9.149 28.281 7.272 1.00 40.31 8 HIS E O 1
ATOM 12467 N N . THR E 1 29 ? -9.768 28.318 9.443 1.00 39.06 9 THR E N 1
ATOM 12468 C CA . THR E 1 29 ? -8.551 28.961 9.918 1.00 41.26 9 THR E CA 1
ATOM 12469 C C . THR E 1 29 ? -8.273 28.429 11.320 1.00 40.40 9 THR E C 1
ATOM 12470 O O . THR E 1 29 ? -9.139 27.793 11.924 1.00 40.48 9 THR E O 1
ATOM 12474 N N . ILE E 1 30 ? -7.072 28.673 11.837 1.00 43.33 10 ILE E N 1
ATOM 12475 C CA . ILE E 1 30 ? -6.738 28.201 13.183 1.00 42.92 10 ILE E CA 1
ATOM 12476 C C . ILE E 1 30 ? -6.800 29.334 14.203 1.00 39.30 10 ILE E C 1
ATOM 12477 O O . ILE E 1 30 ? -5.969 30.251 14.184 1.00 40.42 10 ILE E O 1
ATOM 12482 N N . THR E 1 31 ? -7.783 29.268 15.091 1.00 41.11 11 THR E N 1
ATOM 12483 C CA . THR E 1 31 ? -7.874 30.238 16.178 1.00 45.51 11 THR E CA 1
ATOM 12484 C C . THR E 1 31 ? -6.835 29.897 17.239 1.00 48.67 11 THR E C 1
ATOM 12485 O O . THR E 1 31 ? -6.280 28.792 17.240 1.00 46.75 11 THR E O 1
ATOM 12489 N N . ASP E 1 32 ? -6.570 30.837 18.143 1.00 49.03 12 ASP E N 1
ATOM 12490 C CA . ASP E 1 32 ? -5.637 30.579 19.235 1.00 46.35 12 ASP E CA 1
ATOM 12491 C C . ASP E 1 32 ? -6.122 29.429 20.118 1.00 50.13 12 ASP E C 1
ATOM 12492 O O . ASP E 1 32 ? -5.334 28.573 20.519 1.00 47.62 12 ASP E O 1
ATOM 12497 N N . ASP E 1 33 ? -7.419 29.404 20.408 1.00 48.69 13 ASP E N 1
ATOM 12498 C CA . ASP E 1 33 ? -7.997 28.306 21.170 1.00 50.10 13 ASP E CA 1
ATOM 12499 C C . ASP E 1 33 ? -7.832 26.995 20.404 1.00 49.12 13 ASP E C 1
ATOM 12500 O O . ASP E 1 33 ? -7.593 25.944 20.996 1.00 50.58 13 ASP E O 1
ATOM 12505 N N . ASP E 1 34 ? -7.970 27.066 19.083 1.00 49.34 14 ASP E N 1
ATOM 12506 C CA . ASP E 1 34 ? -7.764 25.902 18.228 1.00 48.02 14 ASP E CA 1
ATOM 12507 C C . ASP E 1 34 ? -6.340 25.357 18.382 1.00 46.59 14 ASP E C 1
ATOM 12508 O O . ASP E 1 34 ? -6.140 24.161 18.618 1.00 44.03 14 ASP E O 1
ATOM 12513 N N . TRP E 1 35 ? -5.355 26.240 18.257 1.00 42.72 15 TRP E N 1
ATOM 12514 C CA . TRP E 1 35 ? -3.966 25.825 18.360 1.00 44.21 15 TRP E CA 1
ATOM 12515 C C . TRP E 1 35 ? -3.669 25.251 19.741 1.00 47.12 15 TRP E C 1
ATOM 12516 O O . TRP E 1 35 ? -2.946 24.264 19.879 1.00 41.46 15 TRP E O 1
ATOM 12527 N N . THR E 1 36 ? -4.236 25.883 20.762 1.00 47.95 16 THR E N 1
ATOM 12528 C CA . THR E 1 36 ? -4.081 25.425 22.131 1.00 45.09 16 THR E CA 1
ATOM 12529 C C . THR E 1 36 ? -4.423 23.949 22.256 1.00 45.96 16 THR E C 1
ATOM 12530 O O . THR E 1 36 ? -3.699 23.181 22.894 1.00 44.42 16 THR E O 1
ATOM 12534 N N . ARG E 1 37 ? -5.522 23.546 21.633 1.00 45.05 17 ARG E N 1
ATOM 12535 C CA . ARG E 1 37 ? -5.929 22.154 21.693 1.00 43.07 17 ARG E CA 1
ATOM 12536 C C . ARG E 1 37 ? -4.995 21.311 20.839 1.00 42.03 17 ARG E C 1
ATOM 12537 O O . ARG E 1 37 ? -4.762 20.133 21.134 1.00 38.33 17 ARG E O 1
ATOM 12545 N N . ILE E 1 38 ? -4.453 21.923 19.788 1.00 41.34 18 ILE E N 1
ATOM 12546 C CA . ILE E 1 38 ? -3.524 21.233 18.894 1.00 39.98 18 ILE E CA 1
ATOM 12547 C C . ILE E 1 38 ? -2.203 20.918 19.592 1.00 38.46 18 ILE E C 1
ATOM 12548 O O . ILE E 1 38 ? -1.666 19.826 19.433 1.00 39.40 18 ILE E O 1
ATOM 12553 N N . ALA E 1 39 ? -1.686 21.874 20.357 1.00 38.81 19 ALA E N 1
ATOM 12554 C CA . ALA E 1 39 ? -0.458 21.668 21.121 1.00 39.54 19 ALA E CA 1
ATOM 12555 C C . ALA E 1 39 ? -0.651 20.595 22.187 1.00 41.37 19 ALA E C 1
ATOM 12556 O O . ALA E 1 39 ? 0.172 19.690 22.335 1.00 39.41 19 ALA E O 1
ATOM 12558 N N . LEU E 1 40 ? -1.746 20.707 22.930 1.00 42.09 20 LEU E N 1
ATOM 12559 C CA . LEU E 1 40 ? -2.045 19.769 23.998 1.00 39.71 20 LEU E CA 1
ATOM 12560 C C . LEU E 1 40 ? -1.958 18.346 23.469 1.00 40.62 20 LEU E C 1
ATOM 12561 O O . LEU E 1 40 ? -1.206 17.519 23.996 1.00 35.01 20 LEU E O 1
ATOM 12566 N N . LEU E 1 41 ? -2.722 18.069 22.417 1.00 36.22 21 LEU E N 1
ATOM 12567 C CA . LEU E 1 41 ? -2.759 16.735 21.834 1.00 37.68 21 LEU E CA 1
ATOM 12568 C C . LEU E 1 41 ? -1.397 16.337 21.284 1.00 33.80 21 LEU E C 1
ATOM 12569 O O . LEU E 1 41 ? -0.992 15.182 21.381 1.00 35.84 21 LEU E O 1
ATOM 12574 N N . ALA E 1 42 ? -0.690 17.295 20.699 1.00 37.00 22 ALA E N 1
ATOM 12575 C CA . ALA E 1 42 ? 0.608 17.010 20.104 1.00 37.41 22 ALA E CA 1
ATOM 12576 C C . ALA E 1 42 ? 1.561 16.511 21.193 1.00 36.09 22 ALA E C 1
ATOM 12577 O O . ALA E 1 42 ? 2.199 15.456 21.073 1.00 35.10 22 ALA E O 1
ATOM 12579 N N . ARG E 1 43 ? 1.645 17.283 22.260 1.00 31.83 23 ARG E N 1
ATOM 12580 C CA . ARG E 1 43 ? 2.487 16.912 23.386 1.00 35.32 23 ARG E CA 1
ATOM 12581 C C . ARG E 1 43 ? 2.200 15.496 23.927 1.00 35.62 23 ARG E C 1
ATOM 12582 O O . ARG E 1 43 ? 3.123 14.702 24.130 1.00 33.93 23 ARG E O 1
ATOM 12590 N N . PHE E 1 44 ? 0.929 15.173 24.148 1.00 34.04 24 PHE E N 1
ATOM 12591 C CA . PHE E 1 44 ? 0.576 13.841 24.627 1.00 32.60 24 PHE E CA 1
ATOM 12592 C C . PHE E 1 44 ? 1.008 12.775 23.637 1.00 37.22 24 PHE E C 1
ATOM 12593 O O . PHE E 1 44 ? 1.722 11.833 23.996 1.00 34.46 24 PHE E O 1
ATOM 12601 N N . ALA E 1 45 ? 0.562 12.922 22.389 1.00 35.20 25 ALA E N 1
ATOM 12602 C CA . ALA E 1 45 ? 0.738 11.883 21.377 1.00 33.14 25 ALA E CA 1
ATOM 12603 C C . ALA E 1 45 ? 2.203 11.634 21.080 1.00 35.92 25 ALA E C 1
ATOM 12604 O O . ALA E 1 45 ? 2.621 10.495 20.862 1.00 36.74 25 ALA E O 1
ATOM 12606 N N . PHE E 1 46 ? 2.981 12.708 21.067 1.00 33.99 26 PHE E N 1
ATOM 12607 C CA . PHE E 1 46 ? 4.397 12.614 20.739 1.00 35.34 26 PHE E CA 1
ATOM 12608 C C . PHE E 1 46 ? 5.283 12.342 21.956 1.00 41.68 26 PHE E C 1
ATOM 12609 O O . PHE E 1 46 ? 6.324 11.690 21.839 1.00 42.96 26 PHE E O 1
ATOM 12617 N N . GLY E 1 47 ? 4.871 12.852 23.113 1.00 35.24 27 GLY E N 1
ATOM 12618 C CA . GLY E 1 47 ? 5.643 12.698 24.333 1.00 35.96 27 GLY E CA 1
ATOM 12619 C C . GLY E 1 47 ? 6.346 13.987 24.713 1.00 38.73 27 GLY E C 1
ATOM 12620 O O . GLY E 1 47 ? 6.929 14.103 25.791 1.00 35.49 27 GLY E O 1
ATOM 12621 N N . ASP E 1 48 ? 6.298 14.961 23.813 1.00 36.46 28 ASP E N 1
ATOM 12622 C CA . ASP E 1 48 ? 6.939 16.248 24.035 1.00 38.14 28 ASP E CA 1
ATOM 12623 C C . ASP E 1 48 ? 6.636 17.123 22.837 1.00 41.58 28 ASP E C 1
ATOM 12624 O O . ASP E 1 48 ? 6.032 16.661 21.867 1.00 38.72 28 ASP E O 1
ATOM 12629 N N . ILE E 1 49 ? 7.069 18.375 22.893 1.00 36.34 29 ILE E N 1
ATOM 12630 C CA . ILE E 1 49 ? 6.689 19.336 21.875 1.00 38.25 29 ILE E CA 1
ATOM 12631 C C . ILE E 1 49 ? 7.660 20.522 21.832 1.00 42.54 29 ILE E C 1
ATOM 12632 O O . ILE E 1 49 ? 8.204 20.930 22.862 1.00 39.01 29 ILE E O 1
ATOM 12637 N N . GLU E 1 50 ? 7.863 21.067 20.633 1.00 38.94 30 GLU E N 1
ATOM 12638 C CA . GLU E 1 50 ? 8.793 22.172 20.406 1.00 40.10 30 GLU E CA 1
ATOM 12639 C C . GLU E 1 50 ? 8.348 23.434 21.132 1.00 37.99 30 GLU E C 1
ATOM 12640 O O . GLU E 1 50 ? 7.178 23.568 21.473 1.00 37.56 30 GLU E O 1
ATOM 12646 N N . PRO E 1 51 ? 9.283 24.376 21.345 1.00 40.15 31 PRO E N 1
ATOM 12647 C CA . PRO E 1 51 ? 9.003 25.673 21.979 1.00 42.76 31 PRO E CA 1
ATOM 12648 C C . PRO E 1 51 ? 7.862 26.394 21.283 1.00 43.50 31 PRO E C 1
ATOM 12649 O O . PRO E 1 51 ? 7.570 26.088 20.125 1.00 40.89 31 PRO E O 1
ATOM 12653 N N . GLU E 1 52 ? 7.237 27.348 21.964 1.00 41.65 32 GLU E N 1
ATOM 12654 C CA . GLU E 1 52 ? 6.101 28.066 21.390 1.00 48.07 32 GLU E CA 1
ATOM 12655 C C . GLU E 1 52 ? 6.439 28.854 20.126 1.00 47.46 32 GLU E C 1
ATOM 12656 O O . GLU E 1 52 ? 5.617 28.956 19.214 1.00 43.54 32 GLU E O 1
ATOM 12662 N N . GLN E 1 53 ? 7.640 29.413 20.076 1.00 44.02 33 GLN E N 1
ATOM 12663 C CA . GLN E 1 53 ? 8.043 30.234 18.945 1.00 44.69 33 GLN E CA 1
ATOM 12664 C C . GLN E 1 53 ? 8.243 29.363 17.715 1.00 44.45 33 GLN E C 1
ATOM 12665 O O . GLN E 1 53 ? 7.908 29.756 16.595 1.00 39.06 33 GLN E O 1
ATOM 12671 N N . THR E 1 54 ? 8.790 28.173 17.933 1.00 40.46 34 THR E N 1
ATOM 12672 C CA . THR E 1 54 ? 8.891 27.182 16.877 1.00 40.32 34 THR E CA 1
ATOM 12673 C C . THR E 1 54 ? 7.487 26.821 16.402 1.00 39.29 34 THR E C 1
ATOM 12674 O O . THR E 1 54 ? 7.219 26.777 15.198 1.00 38.73 34 THR E O 1
ATOM 12678 N N . GLN E 1 55 ? 6.584 26.587 17.351 1.00 39.11 35 GLN E N 1
ATOM 12679 C CA . GLN E 1 55 ? 5.210 26.213 17.018 1.00 42.07 35 GLN E CA 1
ATOM 12680 C C . GLN E 1 55 ? 4.575 27.273 16.137 1.00 38.78 35 GLN E C 1
ATOM 12681 O O . GLN E 1 55 ? 3.855 26.964 15.182 1.00 35.89 35 GLN E O 1
ATOM 12687 N N . ALA E 1 56 ? 4.857 28.527 16.467 1.00 38.66 36 ALA E N 1
ATOM 12688 C CA . ALA E 1 56 ? 4.268 29.664 15.764 1.00 38.98 36 ALA E CA 1
ATOM 12689 C C . ALA E 1 56 ? 4.765 29.784 14.326 1.00 36.52 36 ALA E C 1
ATOM 12690 O O . ALA E 1 56 ? 3.982 30.068 13.421 1.00 37.98 36 ALA E O 1
ATOM 12692 N N . ALA E 1 57 ? 6.060 29.572 14.111 1.00 35.56 37 ALA E N 1
ATOM 12693 C CA . ALA E 1 57 ? 6.615 29.674 12.762 1.00 34.89 37 ALA E CA 1
ATOM 12694 C C . ALA E 1 57 ? 5.969 28.650 11.834 1.00 39.79 37 ALA E C 1
ATOM 12695 O O . ALA E 1 57 ? 5.632 28.960 10.686 1.00 37.23 37 ALA E O 1
ATOM 12697 N N . TRP E 1 58 ? 5.799 27.429 12.337 1.00 36.90 38 TRP E N 1
ATOM 12698 C CA . TRP E 1 58 ? 5.111 26.386 11.591 1.00 36.09 38 TRP E CA 1
ATOM 12699 C C . TRP E 1 58 ? 3.672 26.808 11.327 1.00 40.69 38 TRP E C 1
ATOM 12700 O O . TRP E 1 58 ? 3.195 26.760 10.191 1.00 37.98 38 TRP E O 1
ATOM 12711 N N . ARG E 1 59 ? 2.986 27.231 12.386 1.00 38.31 39 ARG E N 1
ATOM 12712 C CA . ARG E 1 59 ? 1.588 27.622 12.286 1.00 36.02 39 ARG E CA 1
ATOM 12713 C C . ARG E 1 59 ? 1.380 28.679 11.206 1.00 36.84 39 ARG E C 1
ATOM 12714 O O . ARG E 1 59 ? 0.344 28.696 10.540 1.00 37.47 39 ARG E O 1
ATOM 12722 N N . SER E 1 60 ? 2.372 29.543 11.012 1.00 38.17 40 SER E N 1
ATOM 12723 C CA . SER E 1 60 ? 2.256 30.613 10.024 1.00 35.95 40 SER E CA 1
ATOM 12724 C C . SER E 1 60 ? 2.351 30.127 8.578 1.00 39.18 40 SER E C 1
ATOM 12725 O O . SER E 1 60 ? 2.129 30.908 7.645 1.00 38.82 40 SER E O 1
ATOM 12728 N N . MET E 1 61 ? 2.686 28.855 8.375 1.00 34.25 41 MET E N 1
ATOM 12729 C CA . MET E 1 61 ? 2.788 28.325 7.014 1.00 31.56 41 MET E CA 1
ATOM 12730 C C . MET E 1 61 ? 1.524 27.593 6.598 1.00 28.08 41 MET E C 1
ATOM 12731 O O . MET E 1 61 ? 1.412 27.104 5.468 1.00 27.74 41 MET E O 1
ATOM 12736 N N . VAL E 1 62 ? 0.575 27.508 7.519 1.00 29.73 42 VAL E N 1
ATOM 12737 C CA . VAL E 1 62 ? -0.658 26.785 7.259 1.00 29.51 42 VAL E CA 1
ATOM 12738 C C . VAL E 1 62 ? -1.622 27.697 6.505 1.00 32.75 42 VAL E C 1
ATOM 12739 O O . VAL E 1 62 ? -1.995 28.759 7.006 1.00 28.91 42 VAL E O 1
ATOM 12743 N N . PRO E 1 63 ? -2.014 27.287 5.293 1.00 29.33 43 PRO E N 1
ATOM 12744 C CA . PRO E 1 63 ? -2.952 28.075 4.488 1.00 34.40 43 PRO E CA 1
ATOM 12745 C C . PRO E 1 63 ? -4.363 27.838 4.978 1.00 37.59 43 PRO E C 1
ATOM 12746 O O . PRO E 1 63 ? -4.545 27.244 6.040 1.00 34.59 43 PRO E O 1
ATOM 12750 N N . GLU E 1 64 ? -5.350 28.287 4.212 1.00 35.80 44 GLU E N 1
ATOM 12751 C CA . GLU E 1 64 ? -6.745 28.133 4.600 1.00 36.54 44 GLU E CA 1
ATOM 12752 C C . GLU E 1 64 ? -7.227 26.692 4.395 1.00 33.09 44 GLU E C 1
ATOM 12753 O O . GLU E 1 64 ? -6.697 25.971 3.549 1.00 37.08 44 GLU E O 1
ATOM 12759 N N . ASP E 1 65 ? -8.203 26.267 5.198 1.00 33.68 45 ASP E N 1
ATOM 12760 C CA . ASP E 1 65 ? -8.793 24.927 5.083 1.00 35.14 45 ASP E CA 1
ATOM 12761 C C . ASP E 1 65 ? -7.741 23.811 5.034 1.00 31.40 45 ASP E C 1
ATOM 12762 O O . ASP E 1 65 ? -7.877 22.851 4.277 1.00 30.73 45 ASP E O 1
ATOM 12767 N N . ALA E 1 66 ? -6.697 23.944 5.846 1.00 31.45 46 ALA E N 1
ATOM 12768 C CA . ALA E 1 66 ? -5.555 23.041 5.771 1.00 31.83 46 ALA E CA 1
ATOM 12769 C C . ALA E 1 66 ? -5.340 22.244 7.069 1.00 32.81 46 ALA E C 1
ATOM 12770 O O . ALA E 1 66 ? -4.303 21.586 7.234 1.00 27.48 46 ALA E O 1
ATOM 12772 N N . THR E 1 67 ? -6.315 22.318 7.975 1.00 33.08 47 THR E N 1
ATOM 12773 C CA . THR E 1 67 ? -6.234 21.669 9.290 1.00 30.18 47 THR E CA 1
ATOM 12774 C C . THR E 1 67 ? -7.441 20.764 9.483 1.00 32.66 47 THR E C 1
ATOM 12775 O O . THR E 1 67 ? -8.583 21.204 9.362 1.00 35.65 47 THR E O 1
ATOM 12779 N N . VAL E 1 68 ? -7.194 19.492 9.765 1.00 30.62 48 VAL E N 1
ATOM 12780 C CA . VAL E 1 68 ? -8.282 18.545 9.972 1.00 33.35 48 VAL E CA 1
ATOM 12781 C C . VAL E 1 68 ? -8.209 17.935 11.373 1.00 36.82 48 VAL E C 1
ATOM 12782 O O . VAL E 1 68 ? -7.199 17.333 11.739 1.00 34.74 48 VAL E O 1
ATOM 12786 N N . VAL E 1 69 ? -9.278 18.103 12.151 1.00 36.43 49 VAL E N 1
ATOM 12787 C CA . VAL E 1 69 ? -9.295 17.640 13.539 1.00 33.40 49 VAL E CA 1
ATOM 12788 C C . VAL E 1 69 ? -10.467 16.714 13.828 1.00 38.54 49 VAL E C 1
ATOM 12789 O O . VAL E 1 69 ? -11.469 16.717 13.107 1.00 36.76 49 VAL E O 1
ATOM 12793 N N . VAL E 1 70 ? -10.329 15.913 14.885 1.00 38.34 50 VAL E N 1
ATOM 12794 C CA . VAL E 1 70 ? -11.380 14.993 15.313 1.00 40.34 50 VAL E CA 1
ATOM 12795 C C . VAL E 1 70 ? -11.674 15.202 16.794 1.00 43.79 50 VAL E C 1
ATOM 12796 O O . VAL E 1 70 ? -10.808 14.988 17.645 1.00 41.60 50 VAL E O 1
ATOM 12800 N N . PRO E 1 71 ? -12.896 15.655 17.102 1.00 47.07 51 PRO E N 1
ATOM 12801 C CA . PRO E 1 71 ? -13.277 16.057 18.461 1.00 49.90 51 PRO E CA 1
ATOM 12802 C C . PRO E 1 71 ? -13.577 14.874 19.378 1.00 49.58 51 PRO E C 1
ATOM 12803 O O . PRO E 1 71 ? -13.976 13.808 18.910 1.00 47.26 51 PRO E O 1
ATOM 12807 N N . ASP E 1 72 ? -13.379 15.070 20.677 1.00 53.33 52 ASP E N 1
ATOM 12808 C CA . ASP E 1 72 ? -13.829 14.095 21.663 1.00 55.95 52 ASP E CA 1
ATOM 12809 C C . ASP E 1 72 ? -15.347 14.165 21.806 1.00 59.83 52 ASP E C 1
ATOM 12810 O O . ASP E 1 72 ? -16.008 14.954 21.129 1.00 58.80 52 ASP E O 1
ATOM 12815 N N . GLU E 1 73 ? -15.887 13.341 22.697 1.00 64.14 53 GLU E N 1
ATOM 12816 C CA . GLU E 1 73 ? -17.320 13.310 22.981 1.00 67.65 53 GLU E CA 1
ATOM 12817 C C . GLU E 1 73 ? -17.902 14.700 23.242 1.00 66.94 53 GLU E C 1
ATOM 12818 O O . GLU E 1 73 ? -19.019 15.001 22.829 1.00 69.03 53 GLU E O 1
ATOM 12824 N N . THR E 1 74 ? -17.133 15.545 23.918 1.00 66.70 54 THR E N 1
ATOM 12825 C CA . THR E 1 74 ? -17.612 16.851 24.361 1.00 68.76 54 THR E CA 1
ATOM 12826 C C . THR E 1 74 ? -17.405 17.963 23.329 1.00 70.25 54 THR E C 1
ATOM 12827 O O . THR E 1 74 ? -17.931 19.070 23.482 1.00 70.66 54 THR E O 1
ATOM 12831 N N . ASP E 1 75 ? -16.648 17.667 22.277 1.00 69.09 55 ASP E N 1
ATOM 12832 C CA . ASP E 1 75 ? -16.081 18.712 21.433 1.00 66.62 55 ASP E CA 1
ATOM 12833 C C . ASP E 1 75 ? -15.371 19.710 22.343 1.00 69.58 55 ASP E C 1
ATOM 12834 O O . ASP E 1 75 ? -15.412 20.925 22.126 1.00 70.55 55 ASP E O 1
ATOM 12839 N N . ASP E 1 76 ? -14.725 19.179 23.375 1.00 68.57 56 ASP E N 1
ATOM 12840 C CA . ASP E 1 76 ? -13.952 19.992 24.298 1.00 69.49 56 ASP E CA 1
ATOM 12841 C C . ASP E 1 76 ? -12.473 19.907 23.928 1.00 68.46 56 ASP E C 1
ATOM 12842 O O . ASP E 1 76 ? -11.747 20.905 23.959 1.00 65.44 56 ASP E O 1
ATOM 12847 N N . ALA E 1 77 ? -12.036 18.705 23.567 1.00 65.13 57 ALA E N 1
ATOM 12848 C CA . ALA E 1 77 ? -10.646 18.480 23.194 1.00 61.74 57 ALA E CA 1
ATOM 12849 C C . ALA E 1 77 ? -10.550 17.802 21.835 1.00 50.07 57 ALA E C 1
ATOM 12850 O O . ALA E 1 77 ? -11.524 17.227 21.348 1.00 47.75 57 ALA E O 1
ATOM 12852 N N . PHE E 1 78 ? -9.373 17.875 21.225 1.00 45.58 58 PHE E N 1
ATOM 12853 C CA . PHE E 1 78 ? -9.106 17.101 20.024 1.00 40.17 58 PHE E CA 1
ATOM 12854 C C . PHE E 1 78 ? -8.467 15.787 20.418 1.00 36.87 58 PHE E C 1
ATOM 12855 O O . PHE E 1 78 ? -7.522 15.771 21.209 1.00 37.57 58 PHE E O 1
ATOM 12863 N N . VAL E 1 79 ? -8.976 14.688 19.871 1.00 33.38 59 VAL E N 1
ATOM 12864 C CA . VAL E 1 79 ? -8.341 13.390 20.052 1.00 36.37 59 VAL E CA 1
ATOM 12865 C C . VAL E 1 79 ? -7.650 12.982 18.761 1.00 37.59 59 VAL E C 1
ATOM 12866 O O . VAL E 1 79 ? -7.094 11.890 18.654 1.00 32.73 59 VAL E O 1
ATOM 12870 N N . GLY E 1 80 ? -7.695 13.871 17.776 1.00 36.93 60 GLY E N 1
ATOM 12871 C CA . GLY E 1 80 ? -7.058 13.625 16.498 1.00 34.83 60 GLY E CA 1
ATOM 12872 C C . GLY E 1 80 ? -6.816 14.938 15.795 1.00 35.17 60 GLY E C 1
ATOM 12873 O O . GLY E 1 80 ? -7.650 15.846 15.859 1.00 31.21 60 GLY E O 1
ATOM 12874 N N . GLN E 1 81 ? -5.666 15.041 15.134 1.00 33.02 61 GLN E N 1
ATOM 12875 C CA . GLN E 1 81 ? -5.355 16.219 14.342 1.00 30.16 61 GLN E CA 1
ATOM 12876 C C . GLN E 1 81 ? -4.358 15.919 13.215 1.00 34.94 61 GLN E C 1
ATOM 12877 O O . GLN E 1 81 ? -3.583 14.960 13.275 1.00 30.62 61 GLN E O 1
ATOM 12883 N N . SER E 1 82 ? -4.404 16.755 12.182 1.00 32.05 62 SER E N 1
ATOM 12884 C CA . SER E 1 82 ? -3.445 16.723 11.091 1.00 29.17 62 SER E CA 1
ATOM 12885 C C . SER E 1 82 ? -3.588 18.047 10.352 1.00 33.57 62 SER E C 1
ATOM 12886 O O . SER E 1 82 ? -4.654 18.665 10.373 1.00 33.30 62 SER E O 1
ATOM 12889 N N . LEU E 1 83 ? -2.503 18.516 9.752 1.00 29.41 63 LEU E N 1
ATOM 12890 C CA . LEU E 1 83 ? -2.559 19.737 8.963 1.00 28.44 63 LEU E CA 1
ATOM 12891 C C . LEU E 1 83 ? -1.515 19.686 7.865 1.00 30.30 63 LEU E C 1
ATOM 12892 O O . LEU E 1 83 ? -0.741 18.727 7.775 1.00 25.02 63 LEU E O 1
ATOM 12897 N N . TYR E 1 84 ? -1.511 20.688 6.993 1.00 28.74 64 TYR E N 1
ATOM 12898 C CA . TYR E 1 84 ? -0.438 20.762 6.014 1.00 24.69 64 TYR E CA 1
ATOM 12899 C C . TYR E 1 84 ? 0.097 22.169 5.855 1.00 29.12 64 TYR E C 1
ATOM 12900 O O . TYR E 1 84 ? -0.608 23.165 6.090 1.00 28.26 64 TYR E O 1
ATOM 12909 N N . LEU E 1 85 ? 1.372 22.229 5.490 1.00 25.34 65 LEU E N 1
ATOM 12910 C CA . LEU E 1 85 ? 2.081 23.474 5.316 1.00 24.29 65 LEU E CA 1
ATOM 12911 C C . LEU E 1 85 ? 2.128 23.800 3.821 1.00 28.59 65 LEU E C 1
ATOM 12912 O O . LEU E 1 85 ? 2.270 22.909 2.981 1.00 22.62 65 LEU E O 1
ATOM 12917 N N . ASP E 1 86 ? 2.005 25.075 3.490 1.00 25.36 66 ASP E N 1
ATOM 12918 C CA . ASP E 1 86 ? 2.107 25.497 2.095 1.00 25.90 66 ASP E CA 1
ATOM 12919 C C . ASP E 1 86 ? 3.591 25.614 1.774 1.00 23.42 66 ASP E C 1
ATOM 12920 O O . ASP E 1 86 ? 4.262 26.483 2.305 1.00 30.93 66 ASP E O 1
ATOM 12925 N N . MET E 1 87 ? 4.116 24.725 0.933 1.00 24.24 67 MET E N 1
ATOM 12926 C CA . MET E 1 87 ? 5.558 24.680 0.710 1.00 26.24 67 MET E CA 1
ATOM 12927 C C . MET E 1 87 ? 5.941 24.669 -0.767 1.00 24.44 67 MET E C 1
ATOM 12928 O O . MET E 1 87 ? 5.088 24.527 -1.634 1.00 24.73 67 MET E O 1
ATOM 12933 N N . GLN E 1 88 ? 7.234 24.782 -1.047 1.00 25.99 68 GLN E N 1
ATOM 12934 C CA . GLN E 1 88 ? 7.714 24.697 -2.429 1.00 25.09 68 GLN E CA 1
ATOM 12935 C C . GLN E 1 88 ? 8.958 23.836 -2.541 1.00 24.19 68 GLN E C 1
ATOM 12936 O O . GLN E 1 88 ? 9.998 24.157 -1.962 1.00 24.91 68 GLN E O 1
ATOM 12942 N N . LEU E 1 89 ? 8.854 22.769 -3.327 1.00 26.19 69 LEU E N 1
ATOM 12943 C CA . LEU E 1 89 ? 9.895 21.754 -3.420 1.00 29.80 69 LEU E CA 1
ATOM 12944 C C . LEU E 1 89 ? 10.614 21.816 -4.764 1.00 26.72 69 LEU E C 1
ATOM 12945 O O . LEU E 1 89 ? 9.981 21.948 -5.804 1.00 27.50 69 LEU E O 1
ATOM 12950 N N . THR E 1 90 ? 11.934 21.689 -4.737 1.00 26.82 70 THR E N 1
ATOM 12951 C CA . THR E 1 90 ? 12.708 21.526 -5.963 1.00 26.08 70 THR E CA 1
ATOM 12952 C C . THR E 1 90 ? 12.687 20.071 -6.411 1.00 29.24 70 THR E C 1
ATOM 12953 O O . THR E 1 90 ? 12.878 19.164 -5.596 1.00 26.62 70 THR E O 1
ATOM 12957 N N . VAL E 1 91 ? 12.459 19.845 -7.706 1.00 25.32 71 VAL E N 1
ATOM 12958 C CA . VAL E 1 91 ? 12.481 18.499 -8.264 1.00 23.65 71 VAL E CA 1
ATOM 12959 C C . VAL E 1 91 ? 13.647 18.384 -9.246 1.00 28.37 71 VAL E C 1
ATOM 12960 O O . VAL E 1 91 ? 14.282 19.389 -9.570 1.00 27.42 71 VAL E O 1
ATOM 12964 N N . PRO E 1 92 ? 13.966 17.160 -9.696 1.00 26.05 72 PRO E N 1
ATOM 12965 C CA . PRO E 1 92 ? 15.126 17.037 -10.582 1.00 27.49 72 PRO E CA 1
ATOM 12966 C C . PRO E 1 92 ? 14.914 17.855 -11.848 1.00 31.62 72 PRO E C 1
ATOM 12967 O O . PRO E 1 92 ? 13.859 17.742 -12.468 1.00 31.17 72 PRO E O 1
ATOM 12971 N N . GLY E 1 93 ? 15.890 18.675 -12.216 1.00 32.31 73 GLY E N 1
ATOM 12972 C CA . GLY E 1 93 ? 15.742 19.527 -13.382 1.00 37.00 73 GLY E CA 1
ATOM 12973 C C . GLY E 1 93 ? 15.627 20.993 -13.017 1.00 35.76 73 GLY E C 1
ATOM 12974 O O . GLY E 1 93 ? 15.896 21.870 -13.838 1.00 37.64 73 GLY E O 1
ATOM 12975 N N . GLY E 1 94 ? 15.222 21.269 -11.783 1.00 32.14 74 GLY E N 1
ATOM 12976 C CA . GLY E 1 94 ? 15.203 22.632 -11.289 1.00 30.16 74 GLY E CA 1
ATOM 12977 C C . GLY E 1 94 ? 13.821 23.226 -11.105 1.00 30.63 74 GLY E C 1
ATOM 12978 O O . GLY E 1 94 ? 13.662 24.248 -10.441 1.00 32.92 74 GLY E O 1
ATOM 12979 N N . GLU E 1 95 ? 12.818 22.588 -11.690 1.00 36.13 75 GLU E N 1
ATOM 12980 C CA . GLU E 1 95 ? 11.444 23.022 -11.494 1.00 34.08 75 GLU E CA 1
ATOM 12981 C C . GLU E 1 95 ? 11.115 22.974 -10.010 1.00 35.02 75 GLU E C 1
ATOM 12982 O O . GLU E 1 95 ? 11.486 22.021 -9.315 1.00 30.84 75 GLU E O 1
ATOM 12988 N N . VAL E 1 96 ? 10.448 24.023 -9.531 1.00 28.96 76 VAL E N 1
ATOM 12989 C CA . VAL E 1 96 ? 9.985 24.115 -8.163 1.00 30.43 76 VAL E CA 1
ATOM 12990 C C . VAL E 1 96 ? 8.472 23.934 -8.158 1.00 35.92 76 VAL E C 1
ATOM 12991 O O . VAL E 1 96 ? 7.755 24.653 -8.856 1.00 29.43 76 VAL E O 1
ATOM 12995 N N . LEU E 1 97 ? 7.990 22.952 -7.395 1.00 29.14 77 LEU E N 1
ATOM 12996 C CA . LEU E 1 97 ? 6.555 22.685 -7.311 1.00 26.33 77 LEU E CA 1
ATOM 12997 C C . LEU E 1 97 ? 5.956 23.095 -5.975 1.00 27.63 77 LEU E C 1
ATOM 12998 O O . LEU E 1 97 ? 6.609 23.008 -4.933 1.00 27.50 77 LEU E O 1
ATOM 13003 N N . PRO E 1 98 ? 4.698 23.544 -6.002 1.00 27.18 78 PRO E N 1
ATOM 13004 C CA . PRO E 1 98 ? 3.968 23.744 -4.752 1.00 25.12 78 PRO E CA 1
ATOM 13005 C C . PRO E 1 98 ? 3.635 22.367 -4.176 1.00 25.55 78 PRO E C 1
ATOM 13006 O O . PRO E 1 98 ? 3.159 21.502 -4.909 1.00 25.80 78 PRO E O 1
ATOM 13010 N N . VAL E 1 99 ? 3.921 22.159 -2.895 1.00 26.62 79 VAL E N 1
ATOM 13011 C CA . VAL E 1 99 ? 3.593 20.904 -2.235 1.00 23.41 79 VAL E CA 1
ATOM 13012 C C . VAL E 1 99 ? 2.948 21.157 -0.878 1.00 23.05 79 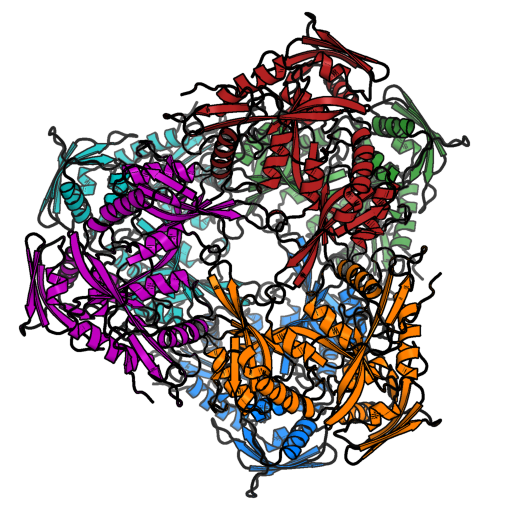VAL E C 1
ATOM 13013 O O . VAL E 1 99 ? 3.187 22.180 -0.243 1.00 22.59 79 VAL E O 1
ATOM 13017 N N . ALA E 1 100 ? 2.112 20.218 -0.453 1.00 20.79 80 ALA E N 1
ATOM 13018 C CA . ALA E 1 100 ? 1.481 20.270 0.856 1.00 24.71 80 ALA E CA 1
ATOM 13019 C C . ALA E 1 100 ? 2.338 19.461 1.838 1.00 25.02 80 ALA E C 1
ATOM 13020 O O . ALA E 1 100 ? 2.407 18.235 1.738 1.00 21.32 80 ALA E O 1
ATOM 13022 N N . GLY E 1 101 ? 3.005 20.146 2.759 1.00 24.24 81 GLY E N 1
ATOM 13023 C CA . GLY E 1 101 ? 3.859 19.463 3.722 1.00 25.79 81 GLY E CA 1
ATOM 13024 C C . GLY E 1 101 ? 3.036 19.028 4.919 1.00 23.08 81 GLY E C 1
ATOM 13025 O O . GLY E 1 101 ? 2.676 19.861 5.733 1.00 21.55 81 GLY E O 1
ATOM 13026 N N . ILE E 1 102 ? 2.724 17.736 5.025 1.00 22.40 82 ILE E N 1
ATOM 13027 C CA . ILE E 1 102 ? 1.931 17.255 6.172 1.00 25.01 82 ILE E CA 1
ATOM 13028 C C . ILE E 1 102 ? 2.677 17.383 7.503 1.00 26.82 82 ILE E C 1
ATOM 13029 O O . ILE E 1 102 ? 3.855 17.051 7.586 1.00 26.94 82 ILE E O 1
ATOM 13034 N N . SER E 1 103 ? 1.986 17.828 8.554 1.00 25.55 83 SER E N 1
ATOM 13035 C CA . SER E 1 103 ? 2.646 18.051 9.837 1.00 27.33 83 SER E CA 1
ATOM 13036 C C . SER E 1 103 ? 1.683 18.039 11.037 1.00 29.75 83 SER E C 1
ATOM 13037 O O . SER E 1 103 ? 0.465 18.167 10.877 1.00 29.15 83 SER E O 1
ATOM 13040 N N . PHE E 1 104 ? 2.235 17.872 12.238 1.00 30.80 84 PHE E N 1
ATOM 13041 C CA . PHE E 1 104 ? 1.427 17.880 13.462 1.00 30.00 84 PHE E CA 1
ATOM 13042 C C . PHE E 1 104 ? 0.371 16.787 13.503 1.00 27.14 84 PHE E C 1
ATOM 13043 O O . PHE E 1 104 ? -0.693 16.949 14.099 1.00 30.53 84 PHE E O 1
ATOM 13051 N N . VAL E 1 105 ? 0.670 15.668 12.865 1.00 25.09 85 VAL E N 1
ATOM 13052 C CA . VAL E 1 105 ? -0.241 14.540 12.854 1.00 25.57 85 VAL E CA 1
ATOM 13053 C C . VAL E 1 105 ? -0.176 13.850 14.219 1.00 31.70 85 VAL E C 1
ATOM 13054 O O . VAL E 1 105 ? 0.912 13.506 14.701 1.00 26.56 85 VAL E O 1
ATOM 13058 N N . ALA E 1 106 ? -1.333 13.672 14.846 1.00 29.04 86 ALA E N 1
ATOM 13059 C CA . ALA E 1 106 ? -1.396 13.067 16.177 1.00 29.74 86 ALA E CA 1
ATOM 13060 C C . ALA E 1 106 ? -2.768 12.469 16.432 1.00 34.86 86 ALA E C 1
ATOM 13061 O O . ALA E 1 106 ? -3.786 13.005 15.997 1.00 30.63 86 ALA E O 1
ATOM 13063 N N . VAL E 1 107 ? -2.780 11.331 17.116 1.00 33.60 87 VAL E N 1
ATOM 13064 C CA . VAL E 1 107 ? -4.008 10.727 17.603 1.00 29.54 87 VAL E CA 1
ATOM 13065 C C . VAL E 1 107 ? -3.773 10.313 19.059 1.00 35.66 87 VAL E C 1
ATOM 13066 O O . VAL E 1 107 ? -2.803 9.615 19.362 1.00 30.30 87 VAL E O 1
ATOM 13070 N N . ALA E 1 108 ? -4.641 10.776 19.954 1.00 31.97 88 ALA E N 1
ATOM 13071 C CA . ALA E 1 108 ? -4.487 10.513 21.382 1.00 31.88 88 ALA E CA 1
ATOM 13072 C C . ALA E 1 108 ? -4.253 9.023 21.642 1.00 29.72 88 ALA E C 1
ATOM 13073 O O . ALA E 1 108 ? -4.889 8.168 21.026 1.00 29.10 88 ALA E O 1
ATOM 13075 N N . PRO E 1 109 ? -3.321 8.703 22.546 1.00 29.99 89 PRO E N 1
ATOM 13076 C CA . PRO E 1 109 ? -3.035 7.279 22.764 1.00 31.21 89 PRO E CA 1
ATOM 13077 C C . PRO E 1 109 ? -4.273 6.503 23.228 1.00 32.69 89 PRO E C 1
ATOM 13078 O O . PRO E 1 109 ? -4.304 5.269 23.141 1.00 34.05 89 PRO E O 1
ATOM 13082 N N . THR E 1 110 ? -5.292 7.228 23.679 1.00 31.47 90 THR E N 1
ATOM 13083 C CA . THR E 1 110 ? -6.543 6.616 24.114 1.00 33.31 90 THR E CA 1
ATOM 13084 C C . THR E 1 110 ? -7.461 6.228 22.960 1.00 38.47 90 THR E C 1
ATOM 13085 O O . THR E 1 110 ? -8.391 5.449 23.150 1.00 38.73 90 THR E O 1
ATOM 13089 N N . HIS E 1 111 ? -7.197 6.759 21.766 1.00 37.74 91 HIS E N 1
ATOM 13090 C CA . HIS E 1 111 ? -8.084 6.552 20.619 1.00 33.03 91 HIS E CA 1
ATOM 13091 C C . HIS E 1 111 ? -7.382 5.900 19.421 1.00 39.15 91 HIS E C 1
ATOM 13092 O O . HIS E 1 111 ? -7.921 5.865 18.305 1.00 38.85 91 HIS E O 1
ATOM 13099 N N . ARG E 1 112 ? -6.190 5.368 19.659 1.00 33.69 92 ARG E N 1
ATOM 13100 C CA . ARG E 1 112 ? -5.342 4.882 18.587 1.00 33.24 92 ARG E CA 1
ATOM 13101 C C . ARG E 1 112 ? -5.846 3.569 17.990 1.00 37.71 92 ARG E C 1
ATOM 13102 O O . ARG E 1 112 ? -6.611 2.836 18.621 1.00 35.82 92 ARG E O 1
ATOM 13110 N N . ARG E 1 113 ? -5.419 3.292 16.763 1.00 32.33 93 ARG E N 1
ATOM 13111 C CA . ARG E 1 113 ? -5.791 2.066 16.061 1.00 37.61 93 ARG E CA 1
ATOM 13112 C C . ARG E 1 113 ? -7.306 1.825 16.052 1.00 40.67 93 ARG E C 1
ATOM 13113 O O . ARG E 1 113 ? -7.778 0.690 16.199 1.00 36.47 93 ARG E O 1
ATOM 13121 N N . ARG E 1 114 ? -8.058 2.907 15.876 1.00 37.64 94 ARG E N 1
ATOM 13122 C CA . ARG E 1 114 ? -9.493 2.813 15.642 1.00 39.05 94 ARG E CA 1
ATOM 13123 C C . ARG E 1 114 ? -9.882 3.400 14.278 1.00 40.59 94 ARG E C 1
ATOM 13124 O O . ARG E 1 114 ? -11.070 3.511 13.955 1.00 37.01 94 ARG E O 1
ATOM 13132 N N . GLY E 1 115 ? -8.877 3.769 13.482 1.00 36.30 95 GLY E N 1
ATOM 13133 C CA . GLY E 1 115 ? -9.112 4.313 12.154 1.00 34.12 95 GLY E CA 1
ATOM 13134 C C . GLY E 1 115 ? -9.179 5.832 12.125 1.00 37.69 95 GLY E C 1
ATOM 13135 O O . GLY E 1 115 ? -9.568 6.434 11.112 1.00 36.91 95 GLY E O 1
ATOM 13136 N N . VAL E 1 116 ? -8.780 6.460 13.225 1.00 31.57 96 VAL E N 1
ATOM 13137 C CA . VAL E 1 116 ? -8.834 7.918 13.330 1.00 34.83 96 VAL E CA 1
ATOM 13138 C C . VAL E 1 116 ? -7.921 8.620 12.318 1.00 36.99 96 VAL E C 1
ATOM 13139 O O . VAL E 1 116 ? -8.349 9.558 11.632 1.00 36.51 96 VAL E O 1
ATOM 13143 N N . LEU E 1 117 ? -6.666 8.181 12.223 1.00 32.86 97 LEU E N 1
ATOM 13144 C CA . LEU E 1 117 ? -5.763 8.773 11.245 1.00 33.43 97 LEU E CA 1
ATOM 13145 C C . LEU E 1 117 ? -6.322 8.591 9.828 1.00 33.68 97 LEU E C 1
ATOM 13146 O O . LEU E 1 117 ? -6.343 9.531 9.038 1.00 31.65 97 LEU E O 1
ATOM 13151 N N . ARG E 1 118 ? -6.766 7.379 9.508 1.00 33.39 98 ARG E N 1
ATOM 13152 C CA . ARG E 1 118 ? -7.284 7.089 8.171 1.00 31.86 98 ARG E CA 1
ATOM 13153 C C . ARG E 1 118 ? -8.372 8.093 7.814 1.00 36.19 98 ARG E C 1
ATOM 13154 O O . ARG E 1 118 ? -8.366 8.661 6.729 1.00 33.24 98 ARG E O 1
ATOM 13162 N N . ALA E 1 119 ? -9.290 8.330 8.742 1.00 32.97 99 ALA E N 1
ATOM 13163 C CA . ALA E 1 119 ? -10.373 9.278 8.512 1.00 36.61 99 ALA E CA 1
ATOM 13164 C C . ALA E 1 119 ? -9.854 10.704 8.303 1.00 35.01 99 ALA E C 1
ATOM 13165 O O . ALA E 1 119 ? -10.293 11.410 7.403 1.00 33.02 99 ALA E O 1
ATOM 13167 N N . MET E 1 120 ? -8.934 11.140 9.151 1.00 30.26 100 MET E N 1
ATOM 13168 C CA . MET E 1 120 ? -8.394 12.484 9.013 1.00 36.70 100 MET E CA 1
ATOM 13169 C C . MET E 1 120 ? -7.609 12.658 7.716 1.00 35.79 100 MET E C 1
ATOM 13170 O O . MET E 1 120 ? -7.667 13.717 7.085 1.00 32.08 100 MET E O 1
ATOM 13175 N N . TYR E 1 121 ? -6.877 11.617 7.326 1.00 30.35 101 TYR E N 1
ATOM 13176 C CA . TYR E 1 121 ? -6.042 11.687 6.147 1.00 28.90 101 TYR E CA 1
ATOM 13177 C C . TYR E 1 121 ? -6.907 11.728 4.894 1.00 34.15 101 TYR E C 1
ATOM 13178 O O . TYR E 1 121 ? -6.590 12.434 3.939 1.00 29.79 101 TYR E O 1
ATOM 13187 N N . THR E 1 122 ? -7.989 10.954 4.898 1.00 30.31 102 THR E N 1
ATOM 13188 C CA . THR E 1 122 ? -8.932 10.965 3.785 1.00 33.19 102 THR E CA 1
ATOM 13189 C C . THR E 1 122 ? -9.424 12.385 3.514 1.00 32.88 102 THR E C 1
ATOM 13190 O O . THR E 1 122 ? -9.363 12.871 2.383 1.00 32.88 102 THR E O 1
ATOM 13194 N N . GLU E 1 123 ? -9.893 13.047 4.568 1.00 32.95 103 GLU E N 1
ATOM 13195 C CA . GLU E 1 123 ? -10.377 14.414 4.469 1.00 35.15 103 GLU E CA 1
ATOM 13196 C C . GLU E 1 123 ? -9.256 15.380 4.104 1.00 33.99 103 GLU E C 1
ATOM 13197 O O . GLU E 1 123 ? -9.439 16.258 3.264 1.00 30.55 103 GLU E O 1
ATOM 13203 N N . LEU E 1 124 ? -8.098 15.217 4.739 1.00 31.17 104 LEU E N 1
ATOM 13204 C CA . LEU E 1 124 ? -6.997 16.152 4.539 1.00 33.73 104 LEU E CA 1
ATOM 13205 C C . LEU E 1 124 ? -6.473 16.067 3.116 1.00 29.84 104 LEU E C 1
ATOM 13206 O O . LEU E 1 124 ? -6.093 17.075 2.532 1.00 29.33 104 LEU E O 1
ATOM 13211 N N . HIS E 1 125 ? -6.446 14.862 2.560 1.00 28.25 105 HIS E N 1
ATOM 13212 C CA . HIS E 1 125 ? -5.984 14.702 1.189 1.00 31.40 105 HIS E CA 1
ATOM 13213 C C . HIS E 1 125 ? -6.995 15.212 0.144 1.00 32.29 105 HIS E C 1
ATOM 13214 O O . HIS E 1 125 ? -6.600 15.623 -0.943 1.00 29.16 105 HIS E O 1
ATOM 13221 N N . ASP E 1 126 ? -8.280 15.215 0.491 1.00 31.58 106 ASP E N 1
ATOM 13222 C CA . ASP E 1 126 ? -9.297 15.841 -0.356 1.00 32.37 106 ASP E CA 1
ATOM 13223 C C . ASP E 1 126 ? -9.060 17.338 -0.397 1.00 31.69 106 ASP E C 1
ATOM 13224 O O . ASP E 1 126 ? -9.190 17.978 -1.448 1.00 29.35 106 ASP E O 1
ATOM 13229 N N . ARG E 1 127 ? -8.710 17.895 0.755 1.00 28.13 107 ARG E N 1
ATOM 13230 C CA . ARG E 1 127 ? -8.409 19.315 0.843 1.00 33.14 107 ARG E CA 1
ATOM 13231 C C . ARG E 1 127 ? -7.180 19.637 0.010 1.00 33.36 107 ARG E C 1
ATOM 13232 O O . ARG E 1 127 ? -7.156 20.630 -0.728 1.00 29.59 107 ARG E O 1
ATOM 13240 N N . ILE E 1 128 ? -6.163 18.789 0.136 1.00 29.21 108 ILE E N 1
ATOM 13241 C CA . ILE E 1 128 ? -4.931 18.935 -0.641 1.00 26.56 108 ILE E CA 1
ATOM 13242 C C . ILE E 1 128 ? -5.223 18.882 -2.141 1.00 29.52 108 ILE E C 1
ATOM 13243 O O . ILE E 1 128 ? -4.744 19.728 -2.916 1.00 28.94 108 ILE E O 1
ATOM 13248 N N . ALA E 1 129 ? -6.018 17.901 -2.551 1.00 26.51 109 ALA E N 1
ATOM 13249 C CA . ALA E 1 129 ? -6.378 17.764 -3.957 1.00 28.48 109 ALA E CA 1
ATOM 13250 C C . ALA E 1 129 ? -7.166 18.993 -4.438 1.00 31.96 109 ALA E C 1
ATOM 13251 O O . ALA E 1 129 ? -6.820 19.610 -5.447 1.00 33.46 109 ALA E O 1
ATOM 13253 N N . ARG E 1 130 ? -8.221 19.344 -3.712 1.00 29.50 110 ARG E N 1
ATOM 13254 C CA . ARG E 1 130 ? -9.002 20.539 -4.030 1.00 35.44 110 ARG E CA 1
ATOM 13255 C C . ARG E 1 130 ? -8.142 21.791 -4.207 1.00 32.99 110 ARG E C 1
ATOM 13256 O O . ARG E 1 130 ? -8.455 22.656 -5.029 1.00 34.28 110 ARG E O 1
ATOM 13264 N N . ALA E 1 131 ? -7.070 21.891 -3.429 1.00 26.59 111 ALA E N 1
ATOM 13265 C CA . ALA E 1 131 ? -6.217 23.065 -3.460 1.00 27.87 111 ALA E CA 1
ATOM 13266 C C . ALA E 1 131 ? -5.253 23.029 -4.641 1.00 26.35 111 ALA E C 1
ATOM 13267 O O . ALA E 1 131 ? -4.592 24.025 -4.942 1.00 30.14 111 ALA E O 1
ATOM 13269 N N . GLY E 1 132 ? -5.173 21.882 -5.306 1.00 26.74 112 GLY E N 1
ATOM 13270 C CA . GLY E 1 132 ? -4.419 21.764 -6.543 1.00 28.24 112 GLY E CA 1
ATOM 13271 C C . GLY E 1 132 ? -2.961 21.345 -6.441 1.00 30.94 112 GLY E C 1
ATOM 13272 O O . GLY E 1 132 ? -2.269 21.308 -7.454 1.00 25.78 112 GLY E O 1
ATOM 13273 N N . TYR E 1 133 ? -2.482 21.034 -5.236 1.00 27.12 113 TYR E N 1
ATOM 13274 C CA . TYR E 1 133 ? -1.105 20.541 -5.074 1.00 26.60 113 TYR E CA 1
ATOM 13275 C C . TYR E 1 133 ? -0.880 19.250 -5.850 1.00 23.72 113 TYR E C 1
ATOM 13276 O O . TYR E 1 133 ? -1.663 18.301 -5.723 1.00 26.39 113 TYR E O 1
ATOM 13285 N N . PRO E 1 134 ? 0.206 19.190 -6.641 1.00 21.65 114 PRO E N 1
ATOM 13286 C CA . PRO E 1 134 ? 0.519 17.966 -7.375 1.00 23.19 114 PRO E CA 1
ATOM 13287 C C . PRO E 1 134 ? 1.268 16.965 -6.489 1.00 24.40 114 PRO E C 1
ATOM 13288 O O . PRO E 1 134 ? 1.327 15.786 -6.840 1.00 21.57 114 PRO E O 1
ATOM 13292 N N . LEU E 1 135 ? 1.811 17.434 -5.364 1.00 24.00 115 LEU E N 1
ATOM 13293 C CA . LEU E 1 135 ? 2.548 16.572 -4.434 1.00 24.65 115 LEU E CA 1
ATOM 13294 C C . LEU E 1 135 ? 2.210 16.848 -2.983 1.00 25.25 115 LEU E C 1
ATOM 13295 O O . LEU E 1 135 ? 1.938 17.990 -2.587 1.00 24.19 115 LEU E O 1
ATOM 13300 N N . ALA E 1 136 ? 2.270 15.790 -2.181 1.00 24.54 116 ALA E N 1
ATOM 13301 C CA . ALA E 1 136 ? 2.207 15.916 -0.732 1.00 23.42 116 ALA E CA 1
ATOM 13302 C C . ALA E 1 136 ? 3.521 15.385 -0.150 1.00 21.71 116 ALA E C 1
ATOM 13303 O O . ALA E 1 136 ? 4.078 14.406 -0.646 1.00 23.05 116 ALA E O 1
ATOM 13305 N N . VAL E 1 137 ? 4.030 16.028 0.890 1.00 22.56 117 VAL E N 1
ATOM 13306 C CA . VAL E 1 137 ? 5.323 15.618 1.425 1.00 24.41 117 VAL E CA 1
ATOM 13307 C C . VAL E 1 137 ? 5.283 15.539 2.946 1.00 23.21 117 VAL E C 1
ATOM 13308 O O . VAL E 1 137 ? 4.461 16.193 3.584 1.00 21.63 117 VAL E O 1
ATOM 13312 N N . LEU E 1 138 ? 6.157 14.718 3.524 1.00 21.75 118 LEU E N 1
ATOM 13313 C CA . LEU E 1 138 ? 6.272 14.681 4.980 1.00 23.29 118 LEU E CA 1
ATOM 13314 C C . LEU E 1 138 ? 7.587 14.051 5.427 1.00 21.40 118 LEU E C 1
ATOM 13315 O O . LEU E 1 138 ? 8.297 13.449 4.620 1.00 22.63 118 LEU E O 1
ATOM 13320 N N . THR E 1 139 ? 7.915 14.219 6.708 1.00 24.35 119 THR E N 1
ATOM 13321 C CA . THR E 1 139 ? 8.930 13.386 7.357 1.00 23.92 119 THR E CA 1
ATOM 13322 C C . THR E 1 139 ? 8.187 12.519 8.386 1.00 25.50 119 THR E C 1
ATOM 13323 O O . THR E 1 139 ? 7.201 12.957 8.969 1.00 23.91 119 THR E O 1
ATOM 13327 N N . ALA E 1 140 ? 8.635 11.284 8.589 1.00 23.27 120 ALA E N 1
ATOM 13328 C CA . ALA E 1 140 ? 7.867 10.331 9.392 1.00 24.68 120 ALA E CA 1
ATOM 13329 C C . ALA E 1 140 ? 8.517 10.049 10.739 1.00 28.88 120 ALA E C 1
ATOM 13330 O O . ALA E 1 140 ? 9.738 9.929 10.844 1.00 24.77 120 ALA E O 1
ATOM 13332 N N . SER E 1 141 ? 7.680 9.934 11.761 1.00 26.88 121 SER E N 1
ATOM 13333 C CA . SER E 1 141 ? 8.135 9.561 13.090 1.00 28.30 121 SER E CA 1
ATOM 13334 C C . SER E 1 141 ? 8.455 8.072 13.115 1.00 29.30 121 SER E C 1
ATOM 13335 O O . SER E 1 141 ? 9.361 7.649 13.827 1.00 30.17 121 SER E O 1
ATOM 13338 N N . GLU E 1 142 ? 7.718 7.281 12.331 1.00 24.83 122 GLU E N 1
ATOM 13339 C CA . GLU E 1 142 ? 8.005 5.848 12.200 1.00 26.10 122 GLU E CA 1
ATOM 13340 C C . GLU E 1 142 ? 7.958 5.396 10.747 1.00 27.05 122 GLU E C 1
ATOM 13341 O O . GLU E 1 142 ? 7.225 5.968 9.942 1.00 24.18 122 GLU E O 1
ATOM 13347 N N . GLY E 1 143 ? 8.732 4.362 10.419 1.00 24.23 123 GLY E N 1
ATOM 13348 C CA . GLY E 1 143 ? 8.895 3.928 9.042 1.00 22.93 123 GLY E CA 1
ATOM 13349 C C . GLY E 1 143 ? 7.726 3.143 8.464 1.00 25.66 123 GLY E C 1
ATOM 13350 O O . GLY E 1 143 ? 7.647 2.949 7.255 1.00 22.54 123 GLY E O 1
ATOM 13351 N N . GLY E 1 144 ? 6.805 2.703 9.316 1.00 22.24 124 GLY E N 1
ATOM 13352 C CA . GLY E 1 144 ? 5.758 1.801 8.866 1.00 26.30 124 GLY E CA 1
ATOM 13353 C C . GLY E 1 144 ? 4.373 2.388 8.626 1.00 29.21 124 GLY E C 1
ATOM 13354 O O . GLY E 1 144 ? 3.435 1.647 8.328 1.00 30.18 124 GLY E O 1
ATOM 13355 N N . ILE E 1 145 ? 4.235 3.707 8.736 1.00 23.94 125 ILE E N 1
ATOM 13356 C CA . ILE E 1 145 ? 2.909 4.320 8.698 1.00 25.02 125 ILE E CA 1
ATOM 13357 C C . ILE E 1 145 ? 2.437 4.646 7.279 1.00 27.42 125 ILE E C 1
ATOM 13358 O O . ILE E 1 145 ? 1.345 4.251 6.866 1.00 26.09 125 ILE E O 1
ATOM 13363 N N . TYR E 1 146 ? 3.271 5.350 6.522 1.00 21.93 126 TYR E N 1
ATOM 13364 C CA . TYR E 1 146 ? 2.759 6.081 5.366 1.00 27.80 126 TYR E CA 1
ATOM 13365 C C . TYR E 1 146 ? 2.796 5.411 3.997 1.00 26.83 126 TYR E C 1
ATOM 13366 O O . TYR E 1 146 ? 2.157 5.911 3.066 1.00 25.87 126 TYR E O 1
ATOM 13375 N N . GLY E 1 147 ? 3.510 4.293 3.870 1.00 21.75 127 GLY E N 1
ATOM 13376 C CA . GLY E 1 147 ? 3.511 3.553 2.623 1.00 26.34 127 GLY E CA 1
ATOM 13377 C C . GLY E 1 147 ? 2.085 3.280 2.176 1.00 28.45 127 GLY E C 1
ATOM 13378 O O . GLY E 1 147 ? 1.756 3.432 1.004 1.00 27.34 127 GLY E O 1
ATOM 13379 N N . ARG E 1 148 ? 1.235 2.892 3.125 1.00 27.21 128 ARG E N 1
ATOM 13380 C CA . ARG E 1 148 ? -0.142 2.490 2.825 1.00 29.28 128 ARG E CA 1
ATOM 13381 C C . ARG E 1 148 ? -0.988 3.650 2.333 1.00 28.81 128 ARG E C 1
ATOM 13382 O O . ARG E 1 148 ? -2.036 3.443 1.732 1.00 30.49 128 ARG E O 1
ATOM 13390 N N . PHE E 1 149 ? -0.553 4.870 2.625 1.00 26.28 129 PHE E N 1
ATOM 13391 C CA . PHE E 1 149 ? -1.271 6.055 2.175 1.00 28.72 129 PHE E CA 1
ATOM 13392 C C . PHE E 1 149 ? -0.687 6.628 0.894 1.00 27.64 129 PHE E C 1
ATOM 13393 O O . PHE E 1 149 ? -1.074 7.704 0.456 1.00 28.53 129 PHE E O 1
ATOM 13401 N N . GLY E 1 150 ? 0.253 5.904 0.299 1.00 25.91 130 GLY E N 1
ATOM 13402 C CA . GLY E 1 150 ? 0.809 6.304 -0.977 1.00 27.76 130 GLY E CA 1
ATOM 13403 C C . GLY E 1 150 ? 2.097 7.104 -0.906 1.00 26.58 130 GLY E C 1
ATOM 13404 O O . GLY E 1 150 ? 2.584 7.577 -1.933 1.00 25.67 130 GLY E O 1
ATOM 13405 N N . TYR E 1 151 ? 2.665 7.250 0.289 1.00 23.77 131 TYR E N 1
ATOM 13406 C CA . TYR E 1 151 ? 3.925 7.976 0.429 1.00 23.08 131 TYR E CA 1
ATOM 13407 C C . TYR E 1 151 ? 5.107 7.037 0.215 1.00 24.57 131 TYR E C 1
ATOM 13408 O O . TYR E 1 151 ? 5.130 5.926 0.752 1.00 24.35 131 TYR E O 1
ATOM 13417 N N . GLY E 1 152 ? 6.087 7.490 -0.561 1.00 22.24 132 GLY E N 1
ATOM 13418 C CA . GLY E 1 152 ? 7.319 6.738 -0.754 1.00 22.12 132 GLY E CA 1
ATOM 13419 C C . GLY E 1 152 ? 8.523 7.478 -0.183 1.00 24.45 132 GLY E C 1
ATOM 13420 O O . GLY E 1 152 ? 8.524 8.705 -0.070 1.00 22.40 132 GLY E O 1
ATOM 13421 N N . VAL E 1 153 ? 9.557 6.730 0.183 1.00 22.30 133 VAL E N 1
ATOM 13422 C CA . VAL E 1 153 ? 10.772 7.326 0.733 1.00 26.02 133 VAL E CA 1
ATOM 13423 C C . VAL E 1 153 ? 11.600 7.942 -0.392 1.00 23.17 133 VAL E C 1
ATOM 13424 O O . VAL E 1 153 ? 12.166 7.228 -1.215 1.00 23.04 133 VAL E O 1
ATOM 13428 N N . ALA E 1 154 ? 11.676 9.267 -0.412 1.00 24.66 134 ALA E N 1
ATOM 13429 C CA . ALA E 1 154 ? 12.279 9.983 -1.541 1.00 25.15 134 ALA E CA 1
ATOM 13430 C C . ALA E 1 154 ? 13.712 10.441 -1.291 1.00 26.26 134 ALA E C 1
ATOM 13431 O O . ALA E 1 154 ? 14.483 10.639 -2.242 1.00 25.02 134 ALA E O 1
ATOM 13433 N N . THR E 1 155 ? 14.051 10.682 -0.027 1.00 23.17 135 THR E N 1
ATOM 13434 C CA . THR E 1 155 ? 15.439 10.976 0.338 1.00 25.20 135 THR E CA 1
ATOM 13435 C C . THR E 1 155 ? 15.858 10.171 1.562 1.00 25.71 135 THR E C 1
ATOM 13436 O O . THR E 1 155 ? 15.021 9.813 2.404 1.00 21.16 135 THR E O 1
ATOM 13440 N N . ILE E 1 156 ? 17.158 9.894 1.632 1.00 28.00 136 ILE E N 1
ATOM 13441 C CA . ILE E 1 156 ? 17.767 9.107 2.703 1.00 27.77 136 ILE E CA 1
ATOM 13442 C C . ILE E 1 156 ? 18.756 9.973 3.463 1.00 27.05 136 ILE E C 1
ATOM 13443 O O . ILE E 1 156 ? 19.601 10.629 2.850 1.00 28.35 136 ILE E O 1
ATOM 13448 N N . GLU E 1 157 ? 18.648 9.992 4.789 1.00 23.87 137 GLU E N 1
ATOM 13449 C CA . GLU E 1 157 ? 19.640 10.654 5.634 1.00 25.30 137 GLU E CA 1
ATOM 13450 C C . GLU E 1 157 ? 20.514 9.617 6.329 1.00 28.81 137 GLU E C 1
ATOM 13451 O O . GLU E 1 157 ? 20.012 8.631 6.880 1.00 25.14 137 GLU E O 1
ATOM 13457 N N . GLN E 1 158 ? 21.819 9.845 6.288 1.00 25.61 138 GLN E N 1
ATOM 13458 C CA . GLN E 1 158 ? 22.773 8.963 6.922 1.00 27.45 138 GLN E CA 1
ATOM 13459 C C . GLN E 1 158 ? 23.551 9.749 7.939 1.00 29.00 138 GLN E C 1
ATOM 13460 O O . GLN E 1 158 ? 23.988 10.871 7.663 1.00 29.70 138 GLN E O 1
ATOM 13466 N N . HIS E 1 159 ? 23.713 9.170 9.122 1.00 27.06 139 HIS E N 1
ATOM 13467 C CA . HIS E 1 159 ? 24.540 9.787 10.135 1.00 26.53 139 HIS E CA 1
ATOM 13468 C C . HIS E 1 159 ? 25.975 9.396 9.855 1.00 27.23 139 HIS E C 1
ATOM 13469 O O . HIS E 1 159 ? 26.311 8.208 9.772 1.00 29.01 139 HIS E O 1
ATOM 13476 N N . VAL E 1 160 ? 26.815 10.408 9.710 1.00 25.30 140 VAL E N 1
ATOM 13477 C CA . VAL E 1 160 ? 28.229 10.213 9.435 1.00 27.13 140 VAL E CA 1
ATOM 13478 C C . VAL E 1 160 ? 29.016 10.829 10.578 1.00 27.15 140 VAL E C 1
ATOM 13479 O O . VAL E 1 160 ? 28.726 11.937 11.014 1.00 25.61 140 VAL E O 1
ATOM 13483 N N . SER E 1 161 ? 30.007 10.092 11.063 1.00 25.05 141 SER E N 1
ATOM 13484 C CA . SER E 1 161 ? 30.845 10.537 12.155 1.00 25.35 141 SER E CA 1
ATOM 13485 C C . SER E 1 161 ? 32.300 10.486 11.698 1.00 26.35 141 SER E C 1
ATOM 13486 O O . SER E 1 161 ? 32.788 9.449 11.257 1.00 27.23 141 SER E O 1
ATOM 13489 N N . VAL E 1 162 ? 32.979 11.619 11.771 1.00 26.39 142 VAL E N 1
ATOM 13490 C CA . VAL E 1 162 ? 34.353 11.722 11.288 1.00 29.03 142 VAL E CA 1
ATOM 13491 C C . VAL E 1 162 ? 35.338 11.790 12.458 1.00 28.90 142 VAL E C 1
ATOM 13492 O O . VAL E 1 162 ? 35.232 12.661 13.316 1.00 25.77 142 VAL E O 1
ATOM 13496 N N . ASP E 1 163 ? 36.276 10.852 12.504 1.00 29.17 143 ASP E N 1
ATOM 13497 C CA . ASP E 1 163 ? 37.352 10.927 13.479 1.00 30.01 143 ASP E CA 1
ATOM 13498 C C . ASP E 1 163 ? 38.354 11.966 13.006 1.00 30.66 143 ASP E C 1
ATOM 13499 O O . ASP E 1 163 ? 39.205 11.676 12.167 1.00 27.08 143 ASP E O 1
ATOM 13504 N N . ARG E 1 164 ? 38.267 13.175 13.548 1.00 28.70 144 ARG E N 1
ATOM 13505 C CA . ARG E 1 164 ? 39.049 14.272 12.985 1.00 28.87 144 ARG E CA 1
ATOM 13506 C C . ARG E 1 164 ? 40.523 14.251 13.378 1.00 29.07 144 ARG E C 1
ATOM 13507 O O . ARG E 1 164 ? 41.333 14.948 12.775 1.00 29.77 144 ARG E O 1
ATOM 13515 N N . ARG E 1 165 ? 40.872 13.448 14.380 1.00 27.84 145 ARG E N 1
ATOM 13516 C CA . ARG E 1 165 ? 42.274 13.275 14.752 1.00 28.23 145 ARG E CA 1
ATOM 13517 C C . ARG E 1 165 ? 42.996 12.383 13.759 1.00 29.28 145 ARG E C 1
ATOM 13518 O O . ARG E 1 165 ? 44.206 12.474 13.621 1.00 32.46 145 ARG E O 1
ATOM 13526 N N . LEU E 1 166 ? 42.254 11.515 13.074 1.00 28.71 146 LEU E N 1
ATOM 13527 C CA . LEU E 1 166 ? 42.845 10.594 12.112 1.00 26.17 146 LEU E CA 1
ATOM 13528 C C . LEU E 1 166 ? 42.584 10.967 10.645 1.00 28.83 146 LEU E C 1
ATOM 13529 O O . LEU E 1 166 ? 43.352 10.599 9.752 1.00 27.99 146 LEU E O 1
ATOM 13534 N N . ALA E 1 167 ? 41.479 11.656 10.391 1.00 30.61 147 ALA E N 1
ATOM 13535 C CA . ALA E 1 167 ? 41.120 12.025 9.022 1.00 30.14 147 ALA E CA 1
ATOM 13536 C C . ALA E 1 167 ? 42.212 12.898 8.414 1.00 30.10 147 ALA E C 1
ATOM 13537 O O . ALA E 1 167 ? 42.783 13.747 9.101 1.00 28.87 147 ALA E O 1
ATOM 13539 N N . GLN E 1 168 ? 42.525 12.657 7.144 1.00 29.47 148 GLN E N 1
ATOM 13540 C CA . GLN E 1 168 ? 43.451 13.502 6.393 1.00 29.32 148 GLN E CA 1
ATOM 13541 C C . GLN E 1 168 ? 42.848 13.770 5.033 1.00 26.97 148 GLN E C 1
ATOM 13542 O O . GLN E 1 168 ? 42.259 12.879 4.423 1.00 28.84 148 GLN E O 1
ATOM 13548 N N . PHE E 1 169 ? 43.027 14.984 4.530 1.00 27.39 149 PHE E N 1
ATOM 13549 C CA . PHE E 1 169 ? 42.537 15.291 3.194 1.00 27.76 149 PHE E CA 1
ATOM 13550 C C . PHE E 1 169 ? 43.384 14.730 2.067 1.00 29.82 149 PHE E C 1
ATOM 13551 O O . PHE E 1 169 ? 44.613 14.745 2.114 1.00 29.86 149 PHE E O 1
ATOM 13559 N N . HIS E 1 170 ? 42.697 14.208 1.060 1.00 31.14 150 HIS E N 1
ATOM 13560 C CA . HIS E 1 170 ? 43.339 13.672 -0.131 1.00 33.91 150 HIS E CA 1
ATOM 13561 C C . HIS E 1 170 ? 44.205 14.756 -0.791 1.00 35.03 150 HIS E C 1
ATOM 13562 O O . HIS E 1 170 ? 43.857 15.939 -0.771 1.00 30.93 150 HIS E O 1
ATOM 13569 N N . PRO E 1 171 ? 45.358 14.355 -1.346 1.00 34.14 151 PRO E N 1
ATOM 13570 C CA . PRO E 1 171 ? 46.275 15.275 -2.031 1.00 35.33 151 PRO E CA 1
ATOM 13571 C C . PRO E 1 171 ? 45.556 16.147 -3.063 1.00 33.71 151 PRO E C 1
ATOM 13572 O O . PRO E 1 171 ? 45.860 17.334 -3.190 1.00 35.66 151 PRO E O 1
ATOM 13576 N N . ALA E 1 172 ? 44.594 15.573 -3.776 1.00 31.24 152 ALA E N 1
ATOM 13577 C CA . ALA E 1 172 ? 43.907 16.313 -4.836 1.00 32.73 152 ALA E CA 1
ATOM 13578 C C . ALA E 1 172 ? 42.799 17.245 -4.350 1.00 34.15 152 ALA E C 1
ATOM 13579 O O . ALA E 1 172 ? 42.398 18.147 -5.071 1.00 36.47 152 ALA E O 1
ATOM 13581 N N . ALA E 1 173 ? 42.304 17.031 -3.135 1.00 35.30 153 ALA E N 1
ATOM 13582 C CA . ALA E 1 173 ? 41.118 17.747 -2.654 1.00 32.64 153 ALA E CA 1
ATOM 13583 C C . ALA E 1 173 ? 41.288 19.261 -2.665 1.00 30.72 153 ALA E C 1
ATOM 13584 O O . ALA E 1 173 ? 42.326 19.776 -2.248 1.00 32.65 153 ALA E O 1
ATOM 13586 N N . PRO E 1 174 ? 40.252 19.982 -3.122 1.00 34.86 154 PRO E N 1
ATOM 13587 C CA . PRO E 1 174 ? 40.289 21.447 -3.130 1.00 34.50 154 PRO E CA 1
ATOM 13588 C C . PRO E 1 174 ? 40.615 21.989 -1.752 1.00 33.87 154 PRO E C 1
ATOM 13589 O O . PRO E 1 174 ? 40.148 21.441 -0.762 1.00 34.85 154 PRO E O 1
ATOM 13593 N N . ASP E 1 175 ? 41.414 23.050 -1.698 1.00 34.37 155 ASP E N 1
ATOM 13594 C CA . ASP E 1 175 ? 41.719 23.732 -0.451 1.00 33.62 155 ASP E CA 1
ATOM 13595 C C . ASP E 1 175 ? 41.708 25.231 -0.719 1.00 38.12 155 ASP E C 1
ATOM 13596 O O . ASP E 1 175 ? 42.750 25.887 -0.666 1.00 38.21 155 ASP E O 1
ATOM 13601 N N . PRO E 1 176 ? 40.521 25.777 -1.011 1.00 39.50 156 PRO E N 1
ATOM 13602 C CA . PRO E 1 176 ? 40.394 27.146 -1.528 1.00 39.05 156 PRO E CA 1
ATOM 13603 C C . PRO E 1 176 ? 40.389 28.258 -0.476 1.00 40.58 156 PRO E C 1
ATOM 13604 O O . PRO E 1 176 ? 40.494 29.418 -0.850 1.00 42.89 156 PRO E O 1
ATOM 13608 N N . GLY E 1 177 ? 40.267 27.930 0.803 1.00 32.91 157 GLY E N 1
ATOM 13609 C CA . GLY E 1 177 ? 40.189 28.962 1.826 1.00 37.83 157 GLY E CA 1
ATOM 13610 C C . GLY E 1 177 ? 38.915 29.788 1.723 1.00 37.76 157 GLY E C 1
ATOM 13611 O O . GLY E 1 177 ? 37.950 29.383 1.069 1.00 38.02 157 GLY E O 1
ATOM 13612 N N . GLY E 1 178 ? 38.903 30.946 2.374 1.00 35.81 158 GLY E N 1
ATOM 13613 C CA . GLY E 1 178 ? 37.752 31.830 2.325 1.00 34.49 158 GLY E CA 1
ATOM 13614 C C . GLY E 1 178 ? 36.711 31.590 3.405 1.00 35.26 158 GLY E C 1
ATOM 13615 O O . GLY E 1 178 ? 35.635 32.198 3.383 1.00 35.24 158 GLY E O 1
ATOM 13616 N N . VAL E 1 179 ? 37.015 30.712 4.359 1.00 32.82 159 VAL E N 1
ATOM 13617 C CA . VAL E 1 179 ? 36.068 30.437 5.432 1.00 31.55 159 VAL E CA 1
ATOM 13618 C C . VAL E 1 179 ? 36.260 31.400 6.602 1.00 32.91 159 VAL E C 1
ATOM 13619 O O . VAL E 1 179 ? 37.387 31.637 7.022 1.00 32.54 159 VAL E O 1
ATOM 13623 N N . ARG E 1 180 ? 35.156 31.949 7.115 1.00 35.26 160 ARG E N 1
ATOM 13624 C CA . ARG E 1 180 ? 35.174 32.869 8.256 1.00 37.27 160 ARG E CA 1
ATOM 13625 C C . ARG E 1 180 ? 34.447 32.276 9.449 1.00 36.00 160 ARG E C 1
ATOM 13626 O O . ARG E 1 180 ? 33.550 31.447 9.281 1.00 37.46 160 ARG E O 1
ATOM 13634 N N . MET E 1 181 ? 34.801 32.751 10.641 1.00 34.39 161 MET E N 1
ATOM 13635 C CA . MET E 1 181 ? 34.132 32.386 11.888 1.00 37.41 161 MET E CA 1
ATOM 13636 C C . MET E 1 181 ? 32.973 33.341 12.189 1.00 41.20 161 MET E C 1
ATOM 13637 O O . MET E 1 181 ? 33.193 34.450 12.685 1.00 46.76 161 MET E O 1
ATOM 13642 N N . LEU E 1 182 ? 31.744 32.904 11.924 1.00 37.94 162 LEU E N 1
ATOM 13643 C CA . LEU E 1 182 ? 30.577 33.782 12.013 1.00 39.20 162 LEU E CA 1
ATOM 13644 C C . LEU E 1 182 ? 29.808 33.686 13.322 1.00 43.38 162 LEU E C 1
ATOM 13645 O O . LEU E 1 182 ? 29.826 32.662 14.005 1.00 43.76 162 LEU E O 1
ATOM 13650 N N . VAL E 1 183 ? 29.132 34.778 13.662 1.00 46.28 163 VAL E N 1
ATOM 13651 C CA . VAL E 1 183 ? 28.007 34.739 14.585 1.00 43.73 163 VAL E CA 1
ATOM 13652 C C . VAL E 1 183 ? 26.781 34.693 13.680 1.00 46.05 163 VAL E C 1
ATOM 13653 O O . VAL E 1 183 ? 26.455 35.676 13.011 1.00 43.15 163 VAL E O 1
ATOM 13657 N N . PRO E 1 184 ? 26.123 33.528 13.615 1.00 45.74 164 PRO E N 1
ATOM 13658 C CA . PRO E 1 184 ? 25.092 33.313 12.590 1.00 44.80 164 PRO E CA 1
ATOM 13659 C C . PRO E 1 184 ? 23.950 34.332 12.661 1.00 40.19 164 PRO E C 1
ATOM 13660 O O . PRO E 1 184 ? 23.478 34.793 11.626 1.00 41.52 164 PRO E O 1
ATOM 13664 N N . ALA E 1 185 ? 23.528 34.695 13.865 1.00 41.44 165 ALA E N 1
ATOM 13665 C CA . ALA E 1 185 ? 22.447 35.657 14.018 1.00 41.44 165 ALA E CA 1
ATOM 13666 C C . ALA E 1 185 ? 22.745 36.962 13.265 1.00 47.80 165 ALA E C 1
ATOM 13667 O O . ALA E 1 185 ? 21.830 37.664 12.831 1.00 47.09 165 ALA E O 1
ATOM 13669 N N . ASP E 1 186 ? 24.027 37.275 13.095 1.00 45.36 166 ASP E N 1
ATOM 13670 C CA . ASP E 1 186 ? 24.433 38.514 12.439 1.00 44.09 166 ASP E CA 1
ATOM 13671 C C . ASP E 1 186 ? 24.460 38.416 10.912 1.00 44.81 166 ASP E C 1
ATOM 13672 O O . ASP E 1 186 ? 24.898 39.349 10.242 1.00 48.92 166 ASP E O 1
ATOM 13677 N N . HIS E 1 187 ? 24.010 37.296 10.355 1.00 43.57 167 HIS E N 1
ATOM 13678 C CA . HIS E 1 187 ? 24.069 37.122 8.905 1.00 44.55 167 HIS E CA 1
ATOM 13679 C C . HIS E 1 187 ? 22.868 36.400 8.314 1.00 42.02 167 HIS E C 1
ATOM 13680 O O . HIS E 1 187 ? 23.021 35.635 7.365 1.00 42.58 167 HIS E O 1
ATOM 13687 N N . ARG E 1 188 ? 21.681 36.634 8.855 1.00 44.86 168 ARG E N 1
ATOM 13688 C CA . ARG E 1 188 ? 20.494 35.967 8.333 1.00 44.61 168 ARG E CA 1
ATOM 13689 C C . ARG E 1 188 ? 20.412 36.055 6.809 1.00 44.18 168 ARG E C 1
ATOM 13690 O O . ARG E 1 188 ? 20.306 35.036 6.118 1.00 41.07 168 ARG E O 1
ATOM 13698 N N . ASP E 1 189 ? 20.473 37.273 6.278 1.00 48.71 169 ASP E N 1
ATOM 13699 C CA . ASP E 1 189 ? 20.304 37.472 4.837 1.00 44.61 169 ASP E CA 1
ATOM 13700 C C . ASP E 1 189 ? 21.335 36.704 4.019 1.00 41.19 169 ASP E C 1
ATOM 13701 O O . ASP E 1 189 ? 20.984 35.987 3.087 1.00 42.08 169 ASP E O 1
ATOM 13706 N N . GLY E 1 190 ? 22.609 36.848 4.374 1.00 44.77 170 GLY E N 1
ATOM 13707 C CA . GLY E 1 190 ? 23.664 36.129 3.679 1.00 39.79 170 GLY E CA 1
ATOM 13708 C C . GLY E 1 190 ? 23.456 34.619 3.676 1.00 34.52 170 GLY E C 1
ATOM 13709 O O . GLY E 1 190 ? 23.577 33.961 2.638 1.00 34.31 170 GLY E O 1
ATOM 13710 N N . LEU E 1 191 ? 23.142 34.058 4.838 1.00 38.56 171 LEU E N 1
ATOM 13711 C CA . LEU E 1 191 ? 22.918 32.616 4.928 1.00 35.03 171 LEU E CA 1
ATOM 13712 C C . LEU E 1 191 ? 21.681 32.207 4.137 1.00 32.08 171 LEU E C 1
ATOM 13713 O O . LEU E 1 191 ? 21.693 31.209 3.431 1.00 33.31 171 LEU E O 1
ATOM 13718 N N . ALA E 1 192 ? 20.607 32.981 4.266 1.00 35.82 172 ALA E N 1
ATOM 13719 C CA . ALA E 1 192 ? 19.366 32.659 3.573 1.00 33.84 172 ALA E CA 1
ATOM 13720 C C . ALA E 1 192 ? 19.587 32.609 2.068 1.00 33.59 172 ALA E C 1
ATOM 13721 O O . ALA E 1 192 ? 18.993 31.771 1.379 1.00 34.62 172 ALA E O 1
ATOM 13723 N N . ASP E 1 193 ? 20.457 33.486 1.553 1.00 34.17 173 ASP E N 1
ATOM 13724 C CA . ASP E 1 193 ? 20.725 33.502 0.115 1.00 31.90 173 ASP E CA 1
ATOM 13725 C C . ASP E 1 193 ? 21.569 32.323 -0.342 1.00 31.83 173 ASP E C 1
ATOM 13726 O O . ASP E 1 193 ? 21.351 31.781 -1.425 1.00 33.94 173 ASP E O 1
ATOM 13731 N N . ILE E 1 194 ? 22.543 31.928 0.473 1.00 32.50 174 ILE E N 1
ATOM 13732 C CA . ILE E 1 194 ? 23.312 30.734 0.151 1.00 32.13 174 ILE E CA 1
ATOM 13733 C C . ILE E 1 194 ? 22.366 29.540 0.115 1.00 25.29 174 ILE E C 1
ATOM 13734 O O . ILE E 1 194 ? 22.424 28.717 -0.797 1.00 28.28 174 ILE E O 1
ATOM 13739 N N . TYR E 1 195 ? 21.487 29.462 1.109 1.00 31.15 175 TYR E N 1
ATOM 13740 C CA . TYR E 1 195 ? 20.529 28.372 1.164 1.00 30.90 175 TYR E CA 1
ATOM 13741 C C . TYR E 1 195 ? 19.635 28.439 -0.067 1.00 27.84 175 TYR E C 1
ATOM 13742 O O . TYR E 1 195 ? 19.408 27.430 -0.735 1.00 26.26 175 TYR E O 1
ATOM 13751 N N . ASP E 1 196 ? 19.155 29.634 -0.400 1.00 32.45 176 ASP E N 1
ATOM 13752 C CA . ASP E 1 196 ? 18.345 29.766 -1.616 1.00 31.11 176 ASP E CA 1
ATOM 13753 C C . ASP E 1 196 ? 19.062 29.277 -2.875 1.00 30.78 176 ASP E C 1
ATOM 13754 O O . ASP E 1 196 ? 18.480 28.585 -3.711 1.00 29.66 176 ASP E O 1
ATOM 13759 N N . ARG E 1 197 ? 20.333 29.623 -3.017 1.00 31.69 177 ARG E N 1
ATOM 13760 C CA . ARG E 1 197 ? 21.060 29.158 -4.188 1.00 29.37 177 ARG E CA 1
ATOM 13761 C C . ARG E 1 197 ? 21.206 27.634 -4.180 1.00 29.32 177 ARG E C 1
ATOM 13762 O O . ARG E 1 197 ? 21.109 26.992 -5.219 1.00 27.54 177 ARG E O 1
ATOM 13770 N N . TRP E 1 198 ? 21.441 27.056 -3.004 1.00 29.89 178 TRP E N 1
ATOM 13771 C CA . TRP E 1 198 ? 21.518 25.605 -2.896 1.00 28.79 178 TRP E CA 1
ATOM 13772 C C . TRP E 1 198 ? 20.152 25.009 -3.232 1.00 27.22 178 TRP E C 1
ATOM 13773 O O . TRP E 1 198 ? 20.056 24.050 -4.004 1.00 26.85 178 TRP E O 1
ATOM 13784 N N . ARG E 1 199 ? 19.102 25.601 -2.658 1.00 28.72 179 ARG E N 1
ATOM 13785 C CA . ARG E 1 199 ? 17.717 25.179 -2.905 1.00 26.84 179 ARG E CA 1
ATOM 13786 C C . ARG E 1 199 ? 17.377 25.060 -4.373 1.00 30.98 179 ARG E C 1
ATOM 13787 O O . ARG E 1 199 ? 16.826 24.043 -4.810 1.00 26.38 179 ARG E O 1
ATOM 13795 N N . ARG E 1 200 ? 17.669 26.116 -5.131 1.00 30.95 180 ARG E N 1
ATOM 13796 C CA . ARG E 1 200 ? 17.331 26.140 -6.554 1.00 28.34 180 ARG E CA 1
ATOM 13797 C C . ARG E 1 200 ? 17.995 25.029 -7.357 1.00 28.10 180 ARG E C 1
ATOM 13798 O O . ARG E 1 200 ? 17.455 24.576 -8.355 1.00 33.10 180 ARG E O 1
ATOM 13806 N N . ARG E 1 201 ? 19.152 24.551 -6.932 1.00 27.62 181 ARG E N 1
ATOM 13807 C CA . ARG E 1 201 ? 19.786 23.501 -7.728 1.00 32.02 181 ARG E CA 1
ATOM 13808 C C . ARG E 1 201 ? 19.755 22.091 -7.134 1.00 28.64 181 ARG E C 1
ATOM 13809 O O . ARG E 1 201 ? 20.322 21.177 -7.712 1.00 33.63 181 ARG E O 1
ATOM 13817 N N . THR E 1 202 ? 19.094 21.901 -6.003 1.00 29.18 182 THR E N 1
ATOM 13818 C CA . THR E 1 202 ? 19.104 20.577 -5.378 1.00 28.68 182 THR E CA 1
ATOM 13819 C C . THR E 1 202 ? 17.703 20.064 -5.152 1.00 22.84 182 THR E C 1
ATOM 13820 O O . THR E 1 202 ? 16.947 20.650 -4.376 1.00 29.78 182 THR E O 1
ATOM 13824 N N . PRO E 1 203 ? 17.351 18.965 -5.826 1.00 23.94 183 PRO E N 1
ATOM 13825 C CA . PRO E 1 203 ? 16.066 18.298 -5.630 1.00 25.89 183 PRO E CA 1
ATOM 13826 C C . PRO E 1 203 ? 15.934 17.973 -4.146 1.00 28.25 183 PRO E C 1
ATOM 13827 O O . PRO E 1 203 ? 16.899 17.483 -3.556 1.00 27.59 183 PRO E O 1
ATOM 13831 N N . GLY E 1 204 ? 14.783 18.264 -3.551 1.00 23.56 184 GLY E N 1
ATOM 13832 C CA . GLY E 1 204 ? 14.629 18.145 -2.109 1.00 24.07 184 GLY E CA 1
ATOM 13833 C C . GLY E 1 204 ? 14.681 19.500 -1.440 1.00 24.89 184 GLY E C 1
ATOM 13834 O O . GLY E 1 204 ? 14.235 19.666 -0.309 1.00 24.77 184 GLY E O 1
ATOM 13835 N N . GLY E 1 205 ? 15.210 20.490 -2.155 1.00 28.05 185 GLY E N 1
ATOM 13836 C CA . GLY E 1 205 ? 15.202 21.849 -1.660 1.00 27.56 185 GLY E CA 1
ATOM 13837 C C . GLY E 1 205 ? 13.789 22.306 -1.343 1.00 26.89 185 GLY E C 1
ATOM 13838 O O . GLY E 1 205 ? 12.844 21.973 -2.054 1.00 25.49 185 GLY E O 1
ATOM 13839 N N . LEU E 1 206 ? 13.649 23.056 -0.260 1.00 24.84 186 LEU E N 1
ATOM 13840 C CA . LEU E 1 206 ? 12.365 23.602 0.160 1.00 27.31 186 LEU E CA 1
ATOM 13841 C C . LEU E 1 206 ? 12.556 25.073 0.433 1.00 27.51 186 LEU E C 1
ATOM 13842 O O . LEU E 1 206 ? 13.523 25.458 1.086 1.00 28.20 186 LEU E O 1
ATOM 13847 N N . VAL E 1 207 ? 11.636 25.901 -0.045 1.00 28.11 187 VAL E N 1
ATOM 13848 C CA . VAL E 1 207 ? 11.708 27.313 0.282 1.00 30.51 187 VAL E CA 1
ATOM 13849 C C . VAL E 1 207 ? 11.622 27.466 1.791 1.00 29.78 187 VAL E C 1
ATOM 13850 O O . VAL E 1 207 ? 10.799 26.822 2.450 1.00 28.72 187 VAL E O 1
ATOM 13854 N N . ARG E 1 208 ? 12.471 28.322 2.339 1.00 29.51 188 ARG E N 1
ATOM 13855 C CA . ARG E 1 208 ? 12.563 28.468 3.774 1.00 28.76 188 ARG E CA 1
ATOM 13856 C C . ARG E 1 208 ? 12.178 29.873 4.240 1.00 30.91 188 ARG E C 1
ATOM 13857 O O . ARG E 1 208 ? 13.004 30.786 4.206 1.00 33.17 188 ARG E O 1
ATOM 13865 N N . PRO E 1 209 ? 10.929 30.045 4.701 1.00 31.59 189 PRO E N 1
ATOM 13866 C CA . PRO E 1 209 ? 10.397 31.355 5.110 1.00 35.37 189 PRO E CA 1
ATOM 13867 C C . PRO E 1 209 ? 11.225 32.048 6.195 1.00 39.47 189 PRO E C 1
ATOM 13868 O O . PRO E 1 209 ? 11.934 31.378 6.942 1.00 37.90 189 PRO E O 1
ATOM 13872 N N . ASP E 1 210 ? 11.112 33.374 6.285 1.00 37.24 190 ASP E N 1
ATOM 13873 C CA . ASP E 1 210 ? 11.828 34.154 7.291 1.00 39.58 190 ASP E CA 1
ATOM 13874 C C . ASP E 1 210 ? 11.605 33.625 8.695 1.00 39.16 190 ASP E C 1
ATOM 13875 O O . ASP E 1 210 ? 12.522 33.612 9.515 1.00 40.25 190 ASP E O 1
ATOM 13880 N N . ALA E 1 211 ? 10.374 33.214 8.981 1.00 37.66 191 ALA E N 1
ATOM 13881 C CA . ALA E 1 211 ? 10.023 32.784 10.329 1.00 35.58 191 ALA E CA 1
ATOM 13882 C C . ALA E 1 211 ? 10.824 31.556 10.763 1.00 36.37 191 ALA E C 1
ATOM 13883 O O . ALA E 1 211 ? 11.062 31.355 11.955 1.00 35.56 191 ALA E O 1
ATOM 13885 N N . LEU E 1 212 ? 11.223 30.727 9.799 1.00 35.47 192 LEU E N 1
ATOM 13886 C CA . LEU E 1 212 ? 12.045 29.564 10.112 1.00 32.46 192 LEU E CA 1
ATOM 13887 C C . LEU E 1 212 ? 13.502 29.970 10.334 1.00 34.10 192 LEU E C 1
ATOM 13888 O O . LEU E 1 212 ? 14.166 29.438 11.227 1.00 32.13 192 LEU E O 1
ATOM 13893 N N . TRP E 1 213 ? 13.989 30.920 9.534 1.00 34.71 193 TRP E N 1
ATOM 13894 C CA . TRP E 1 213 ? 15.336 31.470 9.724 1.00 35.79 193 TRP E CA 1
ATOM 13895 C C . TRP E 1 213 ? 15.494 32.147 11.084 1.00 37.79 193 TRP E C 1
ATOM 13896 O O . TRP E 1 213 ? 16.461 31.894 11.809 1.00 38.24 193 TRP E O 1
ATOM 13907 N N . ASP E 1 214 ? 14.534 32.994 11.438 1.00 39.76 194 ASP E N 1
ATOM 13908 C CA . ASP E 1 214 ? 14.539 33.632 12.751 1.00 40.89 194 ASP E CA 1
ATOM 13909 C C . ASP E 1 214 ? 14.519 32.610 13.881 1.00 39.48 194 ASP E C 1
ATOM 13910 O O . ASP E 1 214 ? 15.233 32.762 14.877 1.00 34.97 194 ASP E O 1
ATOM 13915 N N . ASP E 1 215 ? 13.678 31.589 13.751 1.00 33.75 195 ASP E N 1
ATOM 13916 C CA . ASP E 1 215 ? 13.567 30.589 14.812 1.00 38.45 195 ASP E CA 1
ATOM 13917 C C . ASP E 1 215 ? 14.869 29.782 14.926 1.00 39.49 195 ASP E C 1
ATOM 13918 O O . ASP E 1 215 ? 15.322 29.472 16.026 1.00 41.39 195 ASP E O 1
ATOM 13923 N N . LEU E 1 216 ? 15.481 29.461 13.792 1.00 38.38 196 LEU E N 1
ATOM 13924 C CA . LEU E 1 216 ? 16.752 28.745 13.798 1.00 35.99 196 LEU E CA 1
ATOM 13925 C C . LEU E 1 216 ? 17.826 29.574 14.494 1.00 39.32 196 LEU E C 1
ATOM 13926 O O . LEU E 1 216 ? 18.443 29.130 15.463 1.00 37.28 196 LEU E O 1
ATOM 13931 N N . LEU E 1 217 ? 18.030 30.790 14.000 1.00 36.42 197 LEU E N 1
ATOM 13932 C CA . LEU E 1 217 ? 19.094 31.662 14.489 1.00 38.69 197 LEU E CA 1
ATOM 13933 C C . LEU E 1 217 ? 18.839 32.196 15.898 1.00 36.76 197 LEU E C 1
ATOM 13934 O O . LEU E 1 217 ? 19.754 32.688 16.562 1.00 39.56 197 LEU E O 1
ATOM 13939 N N . ALA E 1 218 ? 17.596 32.099 16.356 1.00 36.24 198 ALA E N 1
ATOM 13940 C CA . ALA E 1 218 ? 17.278 32.488 17.718 1.00 39.29 198 ALA E CA 1
ATOM 13941 C C . ALA E 1 218 ? 17.940 31.503 18.680 1.00 43.00 198 ALA E C 1
ATOM 13942 O O . ALA E 1 218 ? 18.144 31.807 19.860 1.00 42.31 198 ALA E O 1
ATOM 13944 N N . ASP E 1 219 ? 18.271 30.322 18.161 1.00 39.50 199 ASP E N 1
ATOM 13945 C CA . ASP E 1 219 ? 19.010 29.315 18.915 1.00 42.70 199 ASP E CA 1
ATOM 13946 C C . ASP E 1 219 ? 18.490 29.191 20.350 1.00 44.37 199 ASP E C 1
ATOM 13947 O O . ASP E 1 219 ? 19.218 29.422 21.312 1.00 46.76 199 ASP E O 1
ATOM 13952 N N . ARG E 1 220 ? 17.218 28.834 20.484 1.00 45.99 200 ARG E N 1
ATOM 13953 C CA . ARG E 1 220 ? 16.623 28.609 21.795 1.00 55.60 200 ARG E CA 1
ATOM 13954 C C . ARG E 1 220 ? 17.197 27.356 22.453 1.00 58.76 200 ARG E C 1
ATOM 13955 O O . ARG E 1 220 ? 17.360 26.320 21.803 1.00 58.84 200 ARG E O 1
ATOM 13963 N N . PRO E 1 221 ? 17.515 27.454 23.749 1.00 56.66 201 PRO E N 1
ATOM 13964 C CA . PRO E 1 221 ? 18.103 26.353 24.522 1.00 58.99 201 PRO E CA 1
ATOM 13965 C C . PRO E 1 221 ? 17.274 25.069 24.478 1.00 61.02 201 PRO E C 1
ATOM 13966 O O . PRO E 1 221 ? 17.845 23.982 24.563 1.00 63.70 201 PRO E O 1
ATOM 13970 N N . GLU E 1 222 ? 15.957 25.192 24.339 1.00 63.75 202 GLU E N 1
ATOM 13971 C CA . GLU E 1 222 ? 15.081 24.022 24.263 1.00 64.83 202 GLU E CA 1
ATOM 13972 C C . GLU E 1 222 ? 15.381 23.166 23.034 1.00 66.17 202 GLU E C 1
ATOM 13973 O O . GLU E 1 222 ? 15.457 21.935 23.118 1.00 67.00 202 GLU E O 1
ATOM 13979 N N . SER E 1 223 ? 15.546 23.832 21.895 1.00 65.24 203 SER E N 1
ATOM 13980 C CA . SER E 1 223 ? 15.740 23.162 20.609 1.00 68.81 203 SER E CA 1
ATOM 13981 C C . SER E 1 223 ? 17.203 22.792 20.375 1.00 66.81 203 SER E C 1
ATOM 13982 O O . SER E 1 223 ? 17.647 22.678 19.230 1.00 64.29 203 SER E O 1
ATOM 13985 N N . ARG E 1 224 ? 17.952 22.595 21.453 1.00 62.98 204 ARG E N 1
ATOM 13986 C CA . ARG E 1 224 ? 19.398 22.518 21.337 1.00 61.04 204 ARG E CA 1
ATOM 13987 C C . ARG E 1 224 ? 19.946 21.089 21.327 1.00 69.15 204 ARG E C 1
ATOM 13988 O O . ARG E 1 224 ? 21.138 20.882 21.086 1.00 68.68 204 ARG E O 1
ATOM 13996 N N . ARG E 1 225 ? 19.081 20.106 21.561 1.00 71.70 205 ARG E N 1
ATOM 13997 C CA . ARG E 1 225 ? 19.528 18.718 21.611 1.00 71.87 205 ARG E CA 1
ATOM 13998 C C . ARG E 1 225 ? 20.769 18.636 22.491 1.00 71.91 205 ARG E C 1
ATOM 13999 O O . ARG E 1 225 ? 21.844 18.239 22.030 1.00 73.94 205 ARG E O 1
ATOM 14007 N N . GLY E 1 226 ? 20.615 19.019 23.755 1.00 73.87 206 GLY E N 1
ATOM 14008 C CA . GLY E 1 226 ? 21.743 19.131 24.663 1.00 68.41 206 GLY E CA 1
ATOM 14009 C C . GLY E 1 226 ? 22.288 20.549 24.662 1.00 71.66 206 GLY E C 1
ATOM 14010 O O . GLY E 1 226 ? 21.787 21.418 25.379 1.00 70.99 206 GLY E O 1
ATOM 14011 N N . GLY E 1 227 ? 23.310 20.783 23.840 1.00 68.09 207 GLY E N 1
ATOM 14012 C CA . GLY E 1 227 ? 23.926 22.094 23.700 1.00 53.47 207 GLY E CA 1
ATOM 14013 C C . GLY E 1 227 ? 25.155 21.929 22.839 1.00 47.56 207 GLY E C 1
ATOM 14014 O O . GLY E 1 227 ? 25.324 20.866 22.230 1.00 53.52 207 GLY E O 1
ATOM 14015 N N . GLY E 1 228 ? 26.003 22.955 22.755 1.00 44.37 208 GLY E N 1
ATOM 14016 C CA . GLY E 1 228 ? 25.743 24.261 23.338 1.00 42.44 208 GLY E CA 1
ATOM 14017 C C . GLY E 1 228 ? 25.314 25.259 22.270 1.00 38.21 208 GLY E C 1
ATOM 14018 O O . GLY E 1 228 ? 24.679 24.882 21.292 1.00 36.84 208 GLY E O 1
ATOM 14019 N N . GLU E 1 229 ? 25.665 26.529 22.455 1.00 37.83 209 GLU E N 1
ATOM 14020 C CA . GLU E 1 229 ? 25.297 27.582 21.509 1.00 37.49 209 GLU E CA 1
ATOM 14021 C C . GLU E 1 229 ? 25.863 27.346 20.109 1.00 36.90 209 GLU E C 1
ATOM 14022 O O . GLU E 1 229 ? 26.950 26.779 19.956 1.00 30.37 209 GLU E O 1
ATOM 14028 N N . LEU E 1 230 ? 25.128 27.808 19.096 1.00 31.70 210 LEU E N 1
ATOM 14029 C CA . LEU E 1 230 ? 25.517 27.601 17.700 1.00 32.73 210 LEU E CA 1
ATOM 14030 C C . LEU E 1 230 ? 26.855 28.248 17.373 1.00 29.98 210 LEU E C 1
ATOM 14031 O O . LEU E 1 230 ? 27.163 29.341 17.853 1.00 31.88 210 LEU E O 1
ATOM 14036 N N . PHE E 1 231 ? 27.633 27.556 16.550 1.00 28.57 211 PHE E N 1
ATOM 14037 C CA . PHE E 1 231 ? 28.801 28.118 15.887 1.00 29.42 211 PHE E CA 1
ATOM 14038 C C . PHE E 1 231 ? 28.481 28.132 14.407 1.00 30.08 211 PHE E C 1
ATOM 14039 O O . PHE E 1 231 ? 27.663 27.339 13.947 1.00 28.90 211 PHE E O 1
ATOM 14047 N N . ALA E 1 232 ? 29.130 29.011 13.649 1.00 28.48 212 ALA E N 1
ATOM 14048 C CA . ALA E 1 232 ? 28.972 28.972 12.204 1.00 32.65 212 ALA E CA 1
ATOM 14049 C C . ALA E 1 232 ? 30.298 29.205 11.496 1.00 33.90 212 ALA E C 1
ATOM 14050 O O . ALA E 1 232 ? 31.082 30.068 11.892 1.00 29.88 212 ALA E O 1
ATOM 14052 N N . PHE E 1 233 ? 30.561 28.397 10.476 1.00 30.06 213 PHE E N 1
ATOM 14053 C CA . PHE E 1 233 ? 31.594 28.725 9.515 1.00 31.51 213 PHE E CA 1
ATOM 14054 C C . PHE E 1 233 ? 30.878 29.307 8.315 1.00 34.12 213 PHE E C 1
ATOM 14055 O O . PHE E 1 233 ? 29.800 28.830 7.932 1.00 30.05 213 PHE E O 1
ATOM 14063 N N . GLY E 1 234 ? 31.460 30.347 7.733 1.00 34.65 214 GLY E N 1
ATOM 14064 C CA . GLY E 1 234 ? 30.860 31.003 6.587 1.00 32.13 214 GLY E CA 1
ATOM 14065 C C . GLY E 1 234 ? 31.809 31.083 5.415 1.00 35.30 214 GLY E C 1
ATOM 14066 O O . GLY E 1 234 ? 32.989 31.394 5.576 1.00 35.79 214 GLY E O 1
ATOM 14067 N N . HIS E 1 235 ? 31.277 30.783 4.234 1.00 32.47 215 HIS E N 1
ATOM 14068 C CA . HIS E 1 235 ? 31.997 30.906 2.977 1.00 35.03 215 HIS E CA 1
ATOM 14069 C C . HIS E 1 235 ? 31.078 31.685 2.045 1.00 36.55 215 HIS E C 1
ATOM 14070 O O . HIS E 1 235 ? 29.873 31.756 2.281 1.00 33.99 215 HIS E O 1
ATOM 14077 N N . GLN E 1 236 ? 31.624 32.283 0.996 1.00 38.67 216 GLN E N 1
ATOM 14078 C CA . GLN E 1 236 ? 30.759 33.036 0.096 1.00 40.28 216 GLN E CA 1
ATOM 14079 C C . GLN E 1 236 ? 29.736 32.121 -0.587 1.00 35.76 216 GLN E C 1
ATOM 14080 O O . GLN E 1 236 ? 28.608 32.541 -0.840 1.00 36.66 216 GLN E O 1
ATOM 14086 N N . ASP E 1 237 ? 30.118 30.862 -0.828 1.00 34.79 217 ASP E N 1
ATOM 14087 C CA . ASP E 1 237 ? 29.224 29.870 -1.449 1.00 29.53 217 ASP E CA 1
ATOM 14088 C C . ASP E 1 237 ? 28.801 28.702 -0.544 1.00 29.85 217 ASP E C 1
ATOM 14089 O O . ASP E 1 237 ? 28.504 27.603 -1.029 1.00 30.14 217 ASP E O 1
ATOM 14094 N N . GLY E 1 238 ? 28.760 28.939 0.759 1.00 33.40 218 GLY E N 1
ATOM 14095 C CA . GLY E 1 238 ? 28.327 27.913 1.690 1.00 31.67 218 GLY E CA 1
ATOM 14096 C C . GLY E 1 238 ? 28.499 28.302 3.142 1.00 32.07 218 GLY E C 1
ATOM 14097 O O . GLY E 1 238 ? 29.225 29.247 3.463 1.00 28.86 218 GLY E O 1
ATOM 14098 N N . TYR E 1 239 ? 27.818 27.571 4.020 1.00 27.84 219 TYR E N 1
ATOM 14099 C CA . TYR E 1 239 ? 27.998 27.718 5.454 1.00 27.96 219 TYR E CA 1
ATOM 14100 C C . TYR E 1 239 ? 27.824 26.380 6.153 1.00 27.12 219 TYR E C 1
ATOM 14101 O O . TYR E 1 239 ? 27.260 25.440 5.590 1.00 27.49 219 TYR E O 1
ATOM 14110 N N . ALA E 1 240 ? 28.320 26.308 7.382 1.00 26.78 220 ALA E N 1
ATOM 14111 C CA . ALA E 1 240 ? 28.048 25.179 8.260 1.00 30.18 220 ALA E CA 1
ATOM 14112 C C . ALA E 1 240 ? 27.653 25.710 9.624 1.00 29.78 220 ALA E C 1
ATOM 14113 O O . ALA E 1 240 ? 28.362 26.534 10.211 1.00 32.50 220 ALA E O 1
ATOM 14115 N N . LEU E 1 241 ? 26.513 25.259 10.126 1.00 24.28 221 LEU E N 1
ATOM 14116 C CA . LEU E 1 241 ? 26.117 25.591 11.478 1.00 27.38 221 LEU E CA 1
ATOM 14117 C C . LEU E 1 241 ? 26.407 24.357 12.315 1.00 27.39 221 LEU E C 1
ATOM 14118 O O . LEU E 1 241 ? 26.125 23.245 11.887 1.00 28.67 221 LEU E O 1
ATOM 14123 N N . TYR E 1 242 ? 26.988 24.535 13.494 1.00 24.65 222 TYR E N 1
ATOM 14124 C CA . TYR E 1 242 ? 27.275 23.374 14.327 1.00 29.35 222 TYR E CA 1
ATOM 14125 C C . TYR E 1 242 ? 27.288 23.699 15.808 1.00 27.86 222 TYR E C 1
ATOM 14126 O O . TYR E 1 242 ? 27.434 24.859 16.198 1.00 29.65 222 TYR E O 1
ATOM 14135 N N . ARG E 1 243 ? 27.116 22.662 16.622 1.00 25.07 223 ARG E N 1
ATOM 14136 C CA . ARG E 1 243 ? 27.182 22.784 18.072 1.00 28.73 223 ARG E CA 1
ATOM 14137 C C . ARG E 1 243 ? 28.277 21.886 18.610 1.00 30.97 223 ARG E C 1
ATOM 14138 O O . ARG E 1 243 ? 28.569 20.842 18.027 1.00 28.75 223 ARG E O 1
ATOM 14146 N N . VAL E 1 244 ? 28.857 22.274 19.742 1.00 29.27 224 VAL E N 1
ATOM 14147 C CA . VAL E 1 244 ? 29.812 21.412 20.433 1.00 32.33 224 VAL E CA 1
ATOM 14148 C C . VAL E 1 244 ? 29.179 20.798 21.685 1.00 38.45 224 VAL E C 1
ATOM 14149 O O . VAL E 1 244 ? 28.441 21.466 22.419 1.00 33.83 224 VAL E O 1
ATOM 14153 N N . ASP E 1 245 ? 29.480 19.522 21.911 1.00 38.42 225 ASP E N 1
ATOM 14154 C CA . ASP E 1 245 ? 28.906 18.749 23.001 1.00 45.28 225 ASP E CA 1
ATOM 14155 C C . ASP E 1 245 ? 30.035 18.157 23.833 1.00 50.49 225 ASP E C 1
ATOM 14156 O O . ASP E 1 245 ? 31.075 17.766 23.297 1.00 41.35 225 ASP E O 1
ATOM 14161 N N . ARG E 1 246 ? 29.822 18.094 25.143 1.00 56.13 226 ARG E N 1
ATOM 14162 C CA . ARG E 1 246 ? 30.823 17.592 26.073 1.00 57.41 226 ARG E CA 1
ATOM 14163 C C . ARG E 1 246 ? 30.494 16.159 26.493 1.00 61.87 226 ARG E C 1
ATOM 14164 O O . ARG E 1 246 ? 29.347 15.714 26.393 1.00 62.37 226 ARG E O 1
ATOM 14172 N N . GLY E 1 247 ? 31.510 15.435 26.949 1.00 66.36 227 GLY E N 1
ATOM 14173 C CA . GLY E 1 247 ? 31.312 14.100 27.487 1.00 70.01 227 GLY E CA 1
ATOM 14174 C C . GLY E 1 247 ? 31.377 14.131 29.003 1.00 73.14 227 GLY E C 1
ATOM 14175 O O . GLY E 1 247 ? 31.832 15.119 29.588 1.00 70.90 227 GLY E O 1
ATOM 14176 N N . PRO E 1 248 ? 30.917 13.050 29.655 1.00 78.10 228 PRO E N 1
ATOM 14177 C CA . PRO E 1 248 ? 31.015 12.983 31.118 1.00 75.49 228 PRO E CA 1
ATOM 14178 C C . PRO E 1 248 ? 32.480 13.099 31.518 1.00 77.59 228 PRO E C 1
ATOM 14179 O O . PRO E 1 248 ? 32.840 13.854 32.428 1.00 75.68 228 PRO E O 1
ATOM 14183 N N . ASP E 1 249 ? 33.315 12.338 30.816 1.00 76.94 229 ASP E N 1
ATOM 14184 C CA . ASP E 1 249 ? 34.762 12.446 30.923 1.00 76.12 229 ASP E CA 1
ATOM 14185 C C . ASP E 1 249 ? 35.214 13.892 30.712 1.00 74.81 229 ASP E C 1
ATOM 14186 O O . ASP E 1 249 ? 35.843 14.493 31.585 1.00 77.44 229 ASP E O 1
ATOM 14191 N N . GLY E 1 250 ? 34.874 14.445 29.553 1.00 71.79 230 GLY E N 1
ATOM 14192 C CA . GLY E 1 250 ? 35.266 15.798 29.199 1.00 72.57 230 GLY E CA 1
ATOM 14193 C C . GLY E 1 250 ? 35.658 15.878 27.737 1.00 67.74 230 GLY E C 1
ATOM 14194 O O . GLY E 1 250 ? 36.276 16.850 27.295 1.00 64.02 230 GLY E O 1
ATOM 14195 N N . ARG E 1 251 ? 35.298 14.839 26.989 1.00 63.87 231 ARG E N 1
ATOM 14196 C CA . ARG E 1 251 ? 35.611 14.764 25.571 1.00 61.42 231 ARG E CA 1
ATOM 14197 C C . ARG E 1 251 ? 34.610 15.599 24.779 1.00 58.45 231 ARG E C 1
ATOM 14198 O O . ARG E 1 251 ? 33.397 15.459 24.953 1.00 58.90 231 ARG E O 1
ATOM 14206 N N . ARG E 1 252 ? 35.118 16.464 23.908 1.00 53.62 232 ARG E N 1
ATOM 14207 C CA . ARG E 1 252 ? 34.257 17.293 23.077 1.00 43.59 232 ARG E CA 1
ATOM 14208 C C . ARG E 1 252 ? 33.994 16.631 21.724 1.00 39.60 232 ARG E C 1
ATOM 14209 O O . ARG E 1 252 ? 34.880 15.999 21.146 1.00 38.03 232 ARG E O 1
ATOM 14217 N N . SER E 1 253 ? 32.771 16.783 21.225 1.00 34.75 233 SER E N 1
ATOM 14218 C CA . SER E 1 253 ? 32.439 16.411 19.862 1.00 35.95 233 SER E CA 1
ATOM 14219 C C . SER E 1 253 ? 31.651 17.550 19.208 1.00 32.95 233 SER E C 1
ATOM 14220 O O . SER E 1 253 ? 30.984 18.328 19.891 1.00 33.36 233 SER E O 1
ATOM 14223 N N . ALA E 1 254 ? 31.736 17.647 17.888 1.00 29.93 234 ALA E N 1
ATOM 14224 C CA . ALA E 1 254 ? 31.017 18.676 17.142 1.00 30.91 234 ALA E CA 1
ATOM 14225 C C . ALA E 1 254 ? 29.900 18.040 16.332 1.00 30.74 234 ALA E C 1
ATOM 14226 O O . ALA E 1 254 ? 30.135 17.117 15.556 1.00 34.35 234 ALA E O 1
ATOM 14228 N N . HIS E 1 255 ? 28.680 18.511 16.533 1.00 27.73 235 HIS E N 1
ATOM 14229 C CA . HIS E 1 255 ? 27.589 18.058 15.704 1.00 28.70 235 HIS E CA 1
ATOM 14230 C C . HIS E 1 255 ? 27.170 19.154 14.727 1.00 29.12 235 HIS E C 1
ATOM 14231 O O . HIS E 1 255 ? 26.738 20.230 15.137 1.00 26.30 235 HIS E O 1
ATOM 14238 N N . VAL E 1 256 ? 27.298 18.855 13.440 1.00 25.78 236 VAL E N 1
ATOM 14239 C CA . VAL E 1 256 ? 26.888 19.758 12.379 1.00 27.91 236 VAL E CA 1
ATOM 14240 C C . VAL E 1 256 ? 25.372 19.738 12.245 1.00 31.26 236 VAL E C 1
ATOM 14241 O O . VAL E 1 256 ? 24.773 18.729 11.864 1.00 28.79 236 VAL E O 1
ATOM 14245 N N . VAL E 1 257 ? 24.760 20.866 12.572 1.00 25.99 237 VAL E N 1
ATOM 14246 C CA . VAL E 1 257 ? 23.321 21.014 12.463 1.00 28.56 237 VAL E CA 1
ATOM 14247 C C . VAL E 1 257 ? 22.940 21.111 10.990 1.00 30.67 237 VAL E C 1
ATOM 14248 O O . VAL E 1 257 ? 21.969 20.501 10.530 1.00 29.07 237 VAL E O 1
ATOM 14252 N N . GLU E 1 258 ? 23.723 21.876 10.244 1.00 28.84 238 GLU E N 1
ATOM 14253 C CA . GLU E 1 258 ? 23.421 22.099 8.844 1.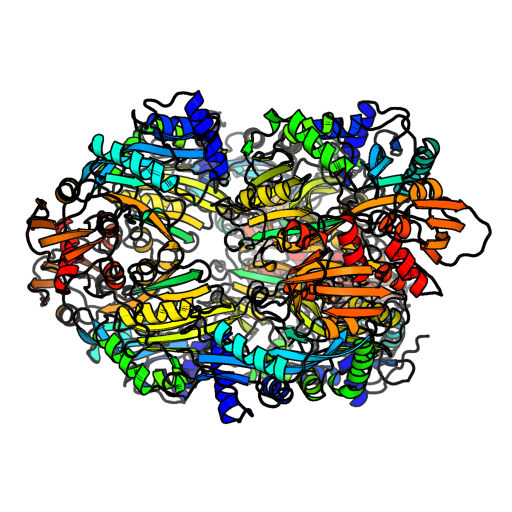00 29.45 238 GLU E CA 1
ATOM 14254 C C . GLU E 1 258 ? 24.677 22.542 8.113 1.00 28.11 238 GLU E C 1
ATOM 14255 O O . GLU E 1 258 ? 25.381 23.453 8.570 1.00 29.36 238 GLU E O 1
ATOM 14261 N N . LEU E 1 259 ? 24.972 21.882 6.998 1.00 27.65 239 LEU E N 1
ATOM 14262 C CA . LEU E 1 259 ? 26.035 22.327 6.097 1.00 27.86 239 LEU E CA 1
ATOM 14263 C C . LEU E 1 259 ? 25.462 22.442 4.690 1.00 27.70 239 LEU E C 1
ATOM 14264 O O . LEU E 1 259 ? 25.048 21.455 4.086 1.00 27.45 239 LEU E O 1
ATOM 14269 N N . THR E 1 260 ? 25.452 23.664 4.173 1.00 26.48 240 THR E N 1
ATOM 14270 C CA . THR E 1 260 ? 24.811 23.960 2.905 1.00 28.15 240 THR E CA 1
ATOM 14271 C C . THR E 1 260 ? 25.843 24.602 1.991 1.00 27.03 240 THR E C 1
ATOM 14272 O O . THR E 1 260 ? 26.330 25.685 2.285 1.00 28.38 240 THR E O 1
ATOM 14276 N N . ALA E 1 261 ? 26.193 23.915 0.913 1.00 25.49 241 ALA E N 1
ATOM 14277 C CA . ALA E 1 261 ? 27.244 24.376 0.008 1.00 30.77 241 ALA E CA 1
ATOM 14278 C C . ALA E 1 261 ? 26.778 24.383 -1.443 1.00 34.11 241 ALA E C 1
ATOM 14279 O O . ALA E 1 261 ? 26.283 23.370 -1.945 1.00 33.23 241 ALA E O 1
ATOM 14281 N N . VAL E 1 262 ? 26.934 25.512 -2.129 1.00 33.53 242 VAL E N 1
ATOM 14282 C CA . VAL E 1 262 ? 26.528 25.554 -3.529 1.00 34.20 242 VAL E CA 1
ATOM 14283 C C . VAL E 1 262 ? 27.669 25.242 -4.492 1.00 35.21 242 VAL E C 1
ATOM 14284 O O . VAL E 1 262 ? 27.448 25.118 -5.682 1.00 41.68 242 VAL E O 1
ATOM 14288 N N . THR E 1 263 ? 28.887 25.110 -3.974 1.00 32.17 243 THR E N 1
ATOM 14289 C CA . THR E 1 263 ? 30.026 24.674 -4.789 1.00 32.88 243 THR E CA 1
ATOM 14290 C C . THR E 1 263 ? 30.865 23.615 -4.068 1.00 34.28 243 THR E C 1
ATOM 14291 O O . THR E 1 263 ? 30.899 23.570 -2.839 1.00 34.93 243 THR E O 1
ATOM 14295 N N . ALA E 1 264 ? 31.536 22.769 -4.843 1.00 34.88 244 ALA E N 1
ATOM 14296 C CA . ALA E 1 264 ? 32.415 21.748 -4.292 1.00 35.01 244 ALA E CA 1
ATOM 14297 C C . ALA E 1 264 ? 33.541 22.427 -3.517 1.00 35.13 244 ALA E C 1
ATOM 14298 O O . ALA E 1 264 ? 34.025 21.905 -2.509 1.00 28.91 244 ALA E O 1
ATOM 14300 N N . ASP E 1 265 ? 33.944 23.605 -3.990 1.00 33.90 245 ASP E N 1
ATOM 14301 C CA . ASP E 1 265 ? 34.973 24.397 -3.324 1.00 31.95 245 ASP E CA 1
ATOM 14302 C C . ASP E 1 265 ? 34.527 24.759 -1.918 1.00 32.58 245 ASP E C 1
ATOM 14303 O O . ASP E 1 265 ? 35.305 24.671 -0.967 1.00 31.26 245 ASP E O 1
ATOM 14308 N N . ALA E 1 266 ? 33.272 25.179 -1.787 1.00 28.12 246 ALA E N 1
ATOM 14309 C CA . ALA E 1 266 ? 32.764 25.602 -0.494 1.00 29.14 246 ALA E CA 1
ATOM 14310 C C . ALA E 1 266 ? 32.649 24.418 0.464 1.00 26.86 246 ALA E C 1
ATOM 14311 O O . ALA E 1 266 ? 33.037 24.525 1.619 1.00 29.57 246 ALA E O 1
ATOM 14313 N N . HIS E 1 267 ? 32.116 23.303 -0.032 1.00 29.58 247 HIS E N 1
ATOM 14314 C CA . HIS E 1 267 ? 31.976 22.060 0.742 1.00 29.54 247 HIS E CA 1
ATOM 14315 C C . HIS E 1 267 ? 33.332 21.621 1.288 1.00 25.82 247 HIS E C 1
ATOM 14316 O O . HIS E 1 267 ? 33.464 21.342 2.472 1.00 26.18 247 HIS E O 1
ATOM 14323 N N . ALA E 1 268 ? 34.337 21.565 0.421 1.00 27.85 248 ALA E N 1
ATOM 14324 C CA . ALA E 1 268 ? 35.685 21.193 0.836 1.00 26.79 248 ALA E CA 1
ATOM 14325 C C . ALA E 1 268 ? 36.252 22.159 1.869 1.00 29.45 248 ALA E C 1
ATOM 14326 O O . ALA E 1 268 ? 36.813 21.738 2.889 1.00 29.01 248 ALA E O 1
ATOM 14328 N N . ALA E 1 269 ? 36.101 23.454 1.616 1.00 28.15 249 ALA E N 1
ATOM 14329 C CA . ALA E 1 269 ? 36.616 24.470 2.530 1.00 27.15 249 ALA E CA 1
ATOM 14330 C C . ALA E 1 269 ? 35.936 24.369 3.896 1.00 26.89 249 ALA E C 1
ATOM 14331 O O . ALA E 1 269 ? 36.572 24.517 4.941 1.00 23.72 249 ALA E O 1
ATOM 14333 N N . LEU E 1 270 ? 34.635 24.115 3.892 1.00 25.45 250 LEU E N 1
ATOM 14334 C CA . LEU E 1 270 ? 33.914 24.056 5.148 1.00 24.55 250 LEU E CA 1
ATOM 14335 C C . LEU E 1 270 ? 34.349 22.819 5.933 1.00 25.64 250 LEU E C 1
ATOM 14336 O O . LEU E 1 270 ? 34.531 22.881 7.149 1.00 25.50 250 LEU E O 1
ATOM 14341 N N . TRP E 1 271 ? 34.519 21.701 5.238 1.00 23.10 251 TRP E N 1
ATOM 14342 C CA . TRP E 1 271 ? 34.961 20.482 5.915 1.00 26.03 251 TRP E CA 1
ATOM 14343 C C . TRP E 1 271 ? 36.383 20.605 6.463 1.00 26.47 251 TRP E C 1
ATOM 14344 O O . TRP E 1 271 ? 36.659 20.173 7.584 1.00 29.70 251 TRP E O 1
ATOM 14355 N N . ARG E 1 272 ? 37.280 21.223 5.704 1.00 25.76 252 ARG E N 1
ATOM 14356 C CA . ARG E 1 272 ? 38.620 21.465 6.223 1.00 24.43 252 ARG E CA 1
ATOM 14357 C C . ARG E 1 272 ? 38.563 22.292 7.495 1.00 26.48 252 ARG E C 1
ATOM 14358 O O . ARG E 1 272 ? 39.307 22.029 8.432 1.00 29.16 252 ARG E O 1
ATOM 14366 N N . ALA E 1 273 ? 37.687 23.294 7.538 1.00 24.92 253 ALA E N 1
ATOM 14367 C CA . ALA E 1 273 ? 37.530 24.066 8.760 1.00 26.80 253 ALA E CA 1
ATOM 14368 C C . ALA E 1 273 ? 37.027 23.193 9.916 1.00 27.30 253 ALA E C 1
ATOM 14369 O O . ALA E 1 273 ? 37.595 23.206 11.010 1.00 27.22 253 ALA E O 1
ATOM 14371 N N . LEU E 1 274 ? 35.955 22.445 9.674 1.00 28.16 254 LEU E N 1
ATOM 14372 C CA . LEU E 1 274 ? 35.381 21.576 10.708 1.00 26.46 254 LEU E CA 1
ATOM 14373 C C . LEU E 1 274 ? 36.386 20.543 11.217 1.00 25.28 254 LEU E C 1
ATOM 14374 O O . LEU E 1 274 ? 36.506 20.326 12.425 1.00 27.14 254 LEU E O 1
ATOM 14379 N N . LEU E 1 275 ? 37.102 19.892 10.307 1.00 25.80 255 LEU E N 1
ATOM 14380 C CA . LEU E 1 275 ? 38.054 18.865 10.725 1.00 25.61 255 LEU E CA 1
ATOM 14381 C C . LEU E 1 275 ? 39.303 19.494 11.334 1.00 30.10 255 LEU E C 1
ATOM 14382 O O . LEU E 1 275 ? 40.183 18.794 11.827 1.00 29.91 255 LEU E O 1
ATOM 14387 N N . GLY E 1 276 ? 39.363 20.825 11.302 1.00 31.33 256 GLY E N 1
ATOM 14388 C CA . GLY E 1 276 ? 40.440 21.561 11.937 1.00 28.46 256 GLY E CA 1
ATOM 14389 C C . GLY E 1 276 ? 40.205 21.874 13.407 1.00 28.45 256 GLY E C 1
ATOM 14390 O O . GLY E 1 276 ? 41.082 22.435 14.061 1.00 30.69 256 GLY E O 1
ATOM 14391 N N . LEU E 1 277 ? 39.039 21.514 13.942 1.00 27.93 257 LEU E N 1
ATOM 14392 C CA . LEU E 1 277 ? 38.739 21.783 15.359 1.00 29.68 257 LEU E CA 1
ATOM 14393 C C . LEU E 1 277 ? 39.589 20.949 16.329 1.00 31.97 257 LEU E C 1
ATOM 14394 O O . LEU E 1 277 ? 39.260 19.799 16.640 1.00 30.52 257 LEU E O 1
ATOM 14399 N N . ASP E 1 278 ? 40.658 21.561 16.835 1.00 33.82 258 ASP E N 1
ATOM 14400 C CA . ASP E 1 278 ? 41.713 20.852 17.569 1.00 31.43 258 ASP E CA 1
ATOM 14401 C C . ASP E 1 278 ? 41.314 20.013 18.794 1.00 34.38 258 ASP E C 1
ATOM 14402 O O . ASP E 1 278 ? 41.864 18.930 19.004 1.00 34.88 258 ASP E O 1
ATOM 14407 N N . LEU E 1 279 ? 40.389 20.510 19.606 1.00 26.12 259 LEU E N 1
ATOM 14408 C CA . LEU E 1 279 ? 40.042 19.819 20.850 1.00 31.59 259 LEU E CA 1
ATOM 14409 C C . LEU E 1 279 ? 38.779 18.968 20.716 1.00 31.86 259 LEU E C 1
ATOM 14410 O O . LEU E 1 279 ? 38.266 18.443 21.704 1.00 33.66 259 LEU E O 1
ATOM 14415 N N . ILE E 1 280 ? 38.277 18.853 19.491 1.00 27.33 260 ILE E N 1
ATOM 14416 C CA . ILE E 1 280 ? 37.134 18.002 19.192 1.00 28.28 260 ILE E CA 1
ATOM 14417 C C . ILE E 1 280 ? 37.644 16.638 18.769 1.00 28.72 260 ILE E C 1
ATOM 14418 O O . ILE E 1 280 ? 38.597 16.545 18.006 1.00 28.91 260 ILE E O 1
ATOM 14423 N N . ASP E 1 281 ? 37.011 15.574 19.258 1.00 30.72 261 ASP E N 1
ATOM 14424 C CA . ASP E 1 281 ? 37.387 14.224 18.856 1.00 29.50 261 ASP E CA 1
ATOM 14425 C C . ASP E 1 281 ? 36.729 13.813 17.528 1.00 28.87 261 ASP E C 1
ATOM 14426 O O . ASP E 1 281 ? 37.390 13.265 16.648 1.00 29.07 261 ASP E O 1
ATOM 14431 N N . ARG E 1 282 ? 35.430 14.067 17.394 1.00 22.31 262 ARG E N 1
ATOM 14432 C CA . ARG E 1 282 ? 34.698 13.664 16.201 1.00 28.75 262 ARG E CA 1
ATOM 14433 C C . ARG E 1 282 ? 33.756 14.760 15.731 1.00 27.01 262 ARG E C 1
ATOM 14434 O O . ARG E 1 282 ? 33.252 15.546 16.533 1.00 25.38 262 ARG E O 1
ATOM 14442 N N . VAL E 1 283 ? 33.508 14.789 14.428 1.00 25.86 263 VAL E N 1
ATOM 14443 C CA . VAL E 1 283 ? 32.528 15.698 13.859 1.00 23.45 263 VAL E CA 1
ATOM 14444 C C . VAL E 1 283 ? 31.489 14.831 13.177 1.00 24.85 263 VAL E C 1
ATOM 14445 O O . VAL E 1 283 ? 31.828 13.996 12.345 1.00 25.62 263 VAL E O 1
ATOM 14449 N N . SER E 1 284 ? 30.225 15.025 13.518 1.00 22.10 264 SER E N 1
ATOM 14450 C CA . SER E 1 284 ? 29.180 14.238 12.894 1.00 24.08 264 SER E CA 1
ATOM 14451 C C . SER E 1 284 ? 28.164 15.120 12.173 1.00 27.39 264 SER E C 1
ATOM 14452 O O . SER E 1 284 ? 28.056 16.317 12.437 1.00 28.42 264 SER E O 1
ATOM 14455 N N . ILE E 1 285 ? 27.407 14.506 11.274 1.00 27.04 265 ILE E N 1
ATOM 14456 C CA . ILE E 1 285 ? 26.441 15.217 10.465 1.00 27.05 265 ILE E CA 1
ATOM 14457 C C . ILE E 1 285 ? 25.396 14.225 9.956 1.00 26.11 265 ILE E C 1
ATOM 14458 O O . ILE E 1 285 ? 25.698 13.059 9.726 1.00 28.15 265 ILE E O 1
ATOM 14463 N N . GLY E 1 286 ? 24.166 14.684 9.795 1.00 27.10 266 GLY E N 1
ATOM 14464 C CA . GLY E 1 286 ? 23.171 13.900 9.089 1.00 27.89 266 GLY E CA 1
ATOM 14465 C C . GLY E 1 286 ? 23.195 14.369 7.652 1.00 29.99 266 GLY E C 1
ATOM 14466 O O . GLY E 1 286 ? 22.842 15.516 7.366 1.00 32.75 266 GLY E O 1
ATOM 14467 N N . THR E 1 287 ? 23.632 13.506 6.738 1.00 26.95 267 THR E N 1
ATOM 14468 C CA . THR E 1 287 ? 23.792 13.932 5.355 1.00 27.29 267 THR E CA 1
ATOM 14469 C C . THR E 1 287 ? 23.192 12.931 4.361 1.00 27.80 267 THR E C 1
ATOM 14470 O O . THR E 1 287 ? 22.556 11.959 4.760 1.00 31.43 267 THR E O 1
ATOM 14474 N N . HIS E 1 288 ? 23.370 13.173 3.070 1.00 25.50 268 HIS E N 1
ATOM 14475 C CA . HIS E 1 288 ? 22.815 12.273 2.072 1.00 24.67 268 HIS E CA 1
ATOM 14476 C C . HIS E 1 288 ? 23.833 11.204 1.673 1.00 26.24 268 HIS E C 1
ATOM 14477 O O . HIS E 1 288 ? 25.027 11.357 1.920 1.00 28.78 268 HIS E O 1
ATOM 14484 N N . PRO E 1 289 ? 23.367 10.109 1.063 1.00 26.95 269 PRO E N 1
ATOM 14485 C CA . PRO E 1 289 ? 24.274 8.982 0.807 1.00 24.97 269 PRO E CA 1
ATOM 14486 C C . PRO E 1 289 ? 25.450 9.311 -0.116 1.00 31.57 269 PRO E C 1
ATOM 14487 O O . PRO E 1 289 ? 26.453 8.599 -0.088 1.00 30.99 269 PRO E O 1
ATOM 14491 N N . HIS E 1 290 ? 25.345 10.379 -0.904 1.00 31.74 270 HIS E N 1
ATOM 14492 C CA . HIS E 1 290 ? 26.364 10.672 -1.914 1.00 32.94 270 HIS E CA 1
ATOM 14493 C C . HIS E 1 290 ? 27.251 11.863 -1.575 1.00 30.03 270 HIS E C 1
ATOM 14494 O O . HIS E 1 290 ? 27.929 12.409 -2.444 1.00 31.89 270 HIS E O 1
ATOM 14501 N N . ASP E 1 291 ? 27.240 12.255 -0.311 1.00 27.37 271 ASP E N 1
ATOM 14502 C CA . ASP E 1 291 ? 28.066 13.355 0.156 1.00 29.11 271 ASP E CA 1
ATOM 14503 C C . ASP E 1 291 ? 29.528 13.139 -0.270 1.00 28.46 271 ASP E C 1
ATOM 14504 O O . ASP E 1 291 ? 30.101 12.074 -0.046 1.00 30.92 271 ASP E O 1
ATOM 14509 N N . PRO E 1 292 ? 30.130 14.141 -0.929 1.00 29.61 272 PRO E N 1
ATOM 14510 C CA . PRO E 1 292 ? 31.511 13.965 -1.400 1.00 28.76 272 PRO E CA 1
ATOM 14511 C C . PRO E 1 292 ? 32.538 13.793 -0.265 1.00 27.35 272 PRO E C 1
ATOM 14512 O O . PRO E 1 292 ? 33.662 13.377 -0.525 1.00 28.07 272 PRO E O 1
ATOM 14516 N N . LEU E 1 293 ? 32.159 14.097 0.970 1.00 26.98 273 LEU E N 1
ATOM 14517 C CA . LEU E 1 293 ? 33.116 14.072 2.082 1.00 25.28 273 LEU E CA 1
ATOM 14518 C C . LEU E 1 293 ? 34.150 12.931 2.031 1.00 27.90 273 LEU E C 1
ATOM 14519 O O . LEU E 1 293 ? 35.355 13.188 2.013 1.00 27.02 273 LEU E O 1
ATOM 14524 N N . PRO E 1 294 ? 33.692 11.668 1.994 1.00 25.23 274 PRO E N 1
ATOM 14525 C CA . PRO E 1 294 ? 34.694 10.593 2.049 1.00 28.29 274 PRO E CA 1
ATOM 14526 C C . PRO E 1 294 ? 35.641 10.617 0.853 1.00 25.81 274 PRO E C 1
ATOM 14527 O O . PRO E 1 294 ? 36.770 10.140 0.964 1.00 26.09 274 PRO E O 1
ATOM 14531 N N . TYR E 1 295 ? 35.183 11.154 -0.274 1.00 25.27 275 TYR E N 1
ATOM 14532 C CA . TYR E 1 295 ? 36.024 11.256 -1.469 1.00 26.78 275 TYR E CA 1
ATOM 14533 C C . TYR E 1 295 ? 37.102 12.339 -1.309 1.00 25.14 275 TYR E C 1
ATOM 14534 O O . TYR E 1 295 ? 38.106 12.323 -2.007 1.00 28.64 275 TYR E O 1
ATOM 14543 N N . LEU E 1 296 ? 36.890 13.261 -0.376 1.00 24.46 276 LEU E N 1
ATOM 14544 C CA . LEU E 1 296 ? 37.879 14.294 -0.078 1.00 23.56 276 LEU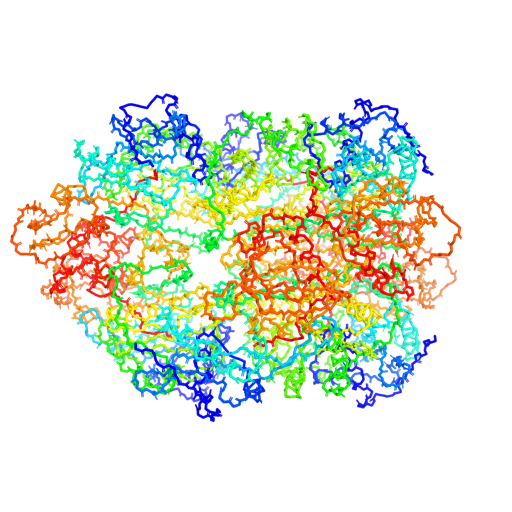 E CA 1
ATOM 14545 C C . LEU E 1 296 ? 39.045 13.780 0.762 1.00 27.80 276 LEU E C 1
ATOM 14546 O O . LEU E 1 296 ? 40.031 14.489 0.951 1.00 26.45 276 LEU E O 1
ATOM 14551 N N . LEU E 1 297 ? 38.933 12.552 1.271 1.00 28.10 277 LEU E N 1
ATOM 14552 C CA . LEU E 1 297 ? 39.877 12.064 2.277 1.00 26.62 277 LEU E CA 1
ATOM 14553 C C . LEU E 1 297 ? 40.865 11.032 1.746 1.00 24.78 277 LEU E C 1
ATOM 14554 O O . LEU E 1 297 ? 40.576 10.300 0.812 1.00 28.19 277 LEU E O 1
ATOM 14559 N N . THR E 1 298 ? 42.032 10.964 2.371 1.00 29.51 278 THR E N 1
ATOM 14560 C CA . THR E 1 298 ? 42.990 9.920 2.050 1.00 29.11 278 THR E CA 1
ATOM 14561 C C . THR E 1 298 ? 42.465 8.544 2.462 1.00 30.90 278 THR E C 1
ATOM 14562 O O . THR E 1 298 ? 42.723 7.555 1.786 1.00 29.82 278 THR E O 1
ATOM 14566 N N . ASP E 1 299 ? 41.739 8.481 3.579 1.00 30.20 279 ASP E N 1
ATOM 14567 C CA . ASP E 1 299 ? 41.121 7.225 4.026 1.00 30.83 279 ASP E CA 1
ATOM 14568 C C . ASP E 1 299 ? 39.620 7.440 4.181 1.00 29.19 279 ASP E C 1
ATOM 14569 O O . ASP E 1 299 ? 39.176 8.073 5.135 1.00 27.88 279 ASP E O 1
ATOM 14574 N N . PRO E 1 300 ? 38.833 6.932 3.227 1.00 29.87 280 PRO E N 1
ATOM 14575 C CA . PRO E 1 300 ? 37.397 7.231 3.238 1.00 31.14 280 PRO E CA 1
ATOM 14576 C C . PRO E 1 300 ? 36.687 6.602 4.430 1.00 34.29 280 PRO E C 1
ATOM 14577 O O . PRO E 1 300 ? 35.572 7.010 4.760 1.00 35.67 280 PRO E O 1
ATOM 14581 N N . ARG E 1 301 ? 37.332 5.637 5.081 1.00 33.76 281 ARG E N 1
ATOM 14582 C CA . ARG E 1 301 ? 36.755 5.016 6.270 1.00 34.36 281 ARG E CA 1
ATOM 14583 C C . ARG E 1 301 ? 36.614 5.979 7.443 1.00 35.56 281 ARG E C 1
ATOM 14584 O O . ARG E 1 301 ? 35.743 5.803 8.297 1.00 38.84 281 ARG E O 1
ATOM 14592 N N . GLN E 1 302 ? 37.459 6.999 7.500 1.00 32.27 282 GLN E N 1
ATOM 14593 C CA . GLN E 1 302 ? 37.374 7.936 8.610 1.00 31.59 282 GLN E CA 1
ATOM 14594 C C . GLN E 1 302 ? 36.055 8.722 8.611 1.00 30.22 282 GLN E C 1
ATOM 14595 O O . GLN E 1 302 ? 35.723 9.380 9.594 1.00 37.16 282 GLN E O 1
ATOM 14601 N N . ALA E 1 303 ? 35.316 8.658 7.509 1.00 32.00 283 ALA E N 1
ATOM 14602 C CA . ALA E 1 303 ? 33.979 9.249 7.437 1.00 33.34 283 ALA E CA 1
ATOM 14603 C C . ALA E 1 303 ? 32.975 8.116 7.599 1.00 29.80 283 ALA E C 1
ATOM 14604 O O . ALA E 1 303 ? 32.513 7.524 6.627 1.00 32.76 283 ALA E O 1
ATOM 14606 N N . GLN E 1 304 ? 32.658 7.825 8.850 1.00 30.61 284 GLN E N 1
ATOM 14607 C CA . GLN E 1 304 ? 31.995 6.592 9.223 1.00 31.06 284 GLN E CA 1
ATOM 14608 C C . GLN E 1 304 ? 30.484 6.741 9.249 1.00 25.52 284 GLN E C 1
ATOM 14609 O O . GLN E 1 304 ? 29.947 7.501 10.047 1.00 27.68 284 GLN E O 1
ATOM 14615 N N . VAL E 1 305 ? 29.811 6.004 8.375 1.00 23.94 285 VAL E N 1
ATOM 14616 C CA . VAL E 1 305 ? 28.360 5.866 8.417 1.00 27.75 285 VAL E CA 1
ATOM 14617 C C . VAL E 1 305 ? 27.964 4.987 9.601 1.00 30.77 285 VAL E C 1
ATOM 14618 O O . VAL E 1 305 ? 28.446 3.853 9.727 1.00 30.72 285 VAL E O 1
ATOM 14622 N N . THR E 1 306 ? 27.094 5.515 10.464 1.00 25.94 286 THR E N 1
ATOM 14623 C CA . THR E 1 306 ? 26.629 4.799 11.644 1.00 25.78 286 THR E CA 1
ATOM 14624 C C . THR E 1 306 ? 25.113 4.569 11.658 1.00 27.87 286 THR E C 1
ATOM 14625 O O . THR E 1 306 ? 24.604 3.834 12.495 1.00 26.51 286 THR E O 1
ATOM 14629 N N . ALA E 1 307 ? 24.393 5.211 10.746 1.00 26.56 287 ALA E N 1
ATOM 14630 C CA . ALA E 1 307 ? 22.951 5.008 10.619 1.00 25.04 287 ALA E CA 1
ATOM 14631 C C . ALA E 1 307 ? 22.490 5.508 9.258 1.00 26.19 287 ALA E C 1
ATOM 14632 O O . ALA E 1 307 ? 23.137 6.358 8.657 1.00 26.85 287 ALA E O 1
ATOM 14634 N N . SER E 1 308 ? 21.382 4.966 8.767 1.00 26.45 288 SER E N 1
ATOM 14635 C CA . SER E 1 308 ? 20.797 5.405 7.512 1.00 26.67 288 SER E CA 1
ATOM 14636 C C . SER E 1 308 ? 19.302 5.202 7.634 1.00 32.22 288 SER E C 1
ATOM 14637 O O . SER E 1 308 ? 18.854 4.134 8.064 1.00 33.72 288 SER E O 1
ATOM 14640 N N . ALA E 1 309 ? 18.524 6.215 7.272 1.00 22.37 289 ALA E N 1
ATOM 14641 C CA . ALA E 1 309 ? 17.076 6.132 7.421 1.00 22.55 289 ALA E CA 1
ATOM 14642 C C . ALA E 1 309 ? 16.368 7.017 6.408 1.00 25.98 289 ALA E C 1
ATOM 14643 O O . ALA E 1 309 ? 16.982 7.900 5.815 1.00 22.81 289 ALA E O 1
ATOM 14645 N N . ASP E 1 310 ? 15.076 6.765 6.224 1.00 23.12 290 ASP E N 1
ATOM 14646 C CA . ASP E 1 310 ? 14.209 7.613 5.406 1.00 25.84 290 ASP E CA 1
ATOM 14647 C C . ASP E 1 310 ? 14.229 9.041 5.932 1.00 27.06 290 ASP E C 1
ATOM 14648 O O . ASP E 1 310 ? 14.334 9.257 7.138 1.00 24.07 290 ASP E O 1
ATOM 14653 N N . ASP E 1 311 ? 14.131 10.023 5.039 1.00 22.28 291 ASP E N 1
ATOM 14654 C CA . ASP E 1 311 ? 14.037 11.408 5.485 1.00 19.76 291 ASP E CA 1
ATOM 14655 C C . ASP E 1 311 ? 12.752 12.028 4.900 1.00 23.97 291 ASP E C 1
ATOM 14656 O O . ASP E 1 311 ? 11.714 12.011 5.556 1.00 22.67 291 ASP E O 1
ATOM 14661 N N . LEU E 1 312 ? 12.806 12.528 3.665 1.00 23.40 292 LEU E N 1
ATOM 14662 C CA . LEU E 1 312 ? 11.598 13.025 2.997 1.00 24.29 292 LEU E CA 1
ATOM 14663 C C . LEU E 1 312 ? 10.759 11.888 2.422 1.00 21.12 292 LEU E C 1
ATOM 14664 O O . LEU E 1 312 ? 11.285 10.983 1.768 1.00 23.51 292 LEU E O 1
ATOM 14669 N N . TRP E 1 313 ? 9.452 11.935 2.669 1.00 19.26 293 TRP E N 1
ATOM 14670 C CA . TRP E 1 313 ? 8.527 11.050 1.981 1.00 20.75 293 TRP E CA 1
ATOM 14671 C C . TRP E 1 313 ? 7.695 11.886 0.999 1.00 18.74 293 TRP E C 1
ATOM 14672 O O . TRP E 1 313 ? 7.411 13.048 1.265 1.00 20.25 293 TRP E O 1
ATOM 14683 N N . ILE E 1 314 ? 7.301 11.281 -0.117 1.00 22.27 294 ILE E N 1
ATOM 14684 C CA . ILE E 1 314 ? 6.479 11.974 -1.111 1.00 22.64 294 ILE E CA 1
ATOM 14685 C C . ILE E 1 314 ? 5.304 11.118 -1.559 1.00 20.66 294 ILE E C 1
ATOM 14686 O O . ILE E 1 314 ? 5.467 9.936 -1.852 1.00 22.95 294 ILE E O 1
ATOM 14691 N N . ARG E 1 315 ? 4.121 11.726 -1.583 1.00 21.56 295 ARG E N 1
ATOM 14692 C CA . ARG E 1 315 ? 2.967 11.163 -2.265 1.00 20.30 295 ARG E CA 1
ATOM 14693 C C . ARG E 1 315 ? 2.636 12.031 -3.477 1.00 23.03 295 ARG E C 1
ATOM 14694 O O . ARG E 1 315 ? 2.382 13.233 -3.355 1.00 21.80 295 ARG E O 1
ATOM 14702 N N . ILE E 1 316 ? 2.620 11.415 -4.643 1.00 24.05 296 ILE E N 1
ATOM 14703 C CA . ILE E 1 316 ? 2.242 12.128 -5.847 1.00 24.10 296 ILE E CA 1
ATOM 14704 C C . ILE E 1 316 ? 0.709 12.217 -5.878 1.00 23.32 296 ILE E C 1
ATOM 14705 O O . ILE E 1 316 ? 0.017 11.200 -5.855 1.00 24.84 296 ILE E O 1
ATOM 14710 N N . MET E 1 317 ? 0.180 13.438 -5.873 1.00 23.37 297 MET E N 1
ATOM 14711 C CA . MET E 1 317 ? -1.267 13.654 -5.916 1.00 22.94 297 MET E CA 1
ATOM 14712 C C . MET E 1 317 ? -1.795 13.713 -7.362 1.00 27.66 297 MET E C 1
ATOM 14713 O O . MET E 1 317 ? -2.951 13.383 -7.627 1.00 27.53 297 MET E O 1
ATOM 14718 N N . ASN E 1 318 ? -0.942 14.154 -8.282 1.00 25.91 298 ASN E N 1
ATOM 14719 C CA . ASN E 1 318 ? -1.317 14.379 -9.681 1.00 23.48 298 ASN E CA 1
ATOM 14720 C C . ASN E 1 318 ? -0.171 13.841 -10.503 1.00 24.03 298 ASN E C 1
ATOM 14721 O O . ASN E 1 318 ? 0.856 14.509 -10.659 1.00 25.08 298 ASN E O 1
ATOM 14726 N N . VAL E 1 319 ? -0.332 12.617 -10.994 1.00 25.64 299 VAL E N 1
ATOM 14727 C CA . VAL E 1 319 ? 0.749 11.914 -11.680 1.00 24.33 299 VAL E CA 1
ATOM 14728 C C . VAL E 1 319 ? 1.265 12.644 -12.921 1.00 26.96 299 VAL E C 1
ATOM 14729 O O . VAL E 1 319 ? 2.479 12.864 -13.058 1.00 25.89 299 VAL E O 1
ATOM 14733 N N . PRO E 1 320 ? 0.354 13.023 -13.836 1.00 27.07 300 PRO E N 1
ATOM 14734 C CA . PRO E 1 320 ? 0.888 13.702 -15.023 1.00 28.38 300 PRO E CA 1
ATOM 14735 C C . PRO E 1 320 ? 1.644 14.982 -14.671 1.00 24.59 300 PRO E C 1
ATOM 14736 O O . PRO E 1 320 ? 2.744 15.185 -15.168 1.00 28.96 300 PRO E O 1
ATOM 14740 N N . ALA E 1 321 ? 1.088 15.818 -13.803 1.00 25.72 301 ALA E N 1
ATOM 14741 C CA . ALA E 1 321 ? 1.755 17.068 -13.459 1.00 23.96 301 ALA E CA 1
ATOM 14742 C C . ALA E 1 321 ? 3.119 16.851 -12.807 1.00 29.81 301 ALA E C 1
ATOM 14743 O O . ALA E 1 321 ? 4.089 17.560 -13.107 1.00 23.25 301 ALA E O 1
ATOM 14745 N N . ALA E 1 322 ? 3.186 15.903 -11.873 1.00 25.31 302 ALA E N 1
ATOM 14746 C CA . ALA E 1 322 ? 4.448 15.637 -11.191 1.00 27.28 302 ALA E CA 1
ATOM 14747 C C . ALA E 1 322 ? 5.472 15.034 -12.144 1.00 21.28 302 ALA E C 1
ATOM 14748 O O . ALA E 1 322 ? 6.628 15.453 -12.160 1.00 24.15 302 ALA E O 1
ATOM 14750 N N . LEU E 1 323 ? 5.057 14.061 -12.945 1.00 24.47 303 LEU E N 1
ATOM 14751 C CA . LEU E 1 323 ? 5.995 13.429 -13.868 1.00 27.60 303 LEU E CA 1
ATOM 14752 C C . LEU E 1 323 ? 6.453 14.381 -14.992 1.00 32.59 303 LEU E C 1
ATOM 14753 O O . LEU E 1 323 ? 7.593 14.299 -15.460 1.00 28.08 303 LEU E O 1
ATOM 14758 N N . GLU E 1 324 ? 5.572 15.278 -15.429 1.00 27.72 304 GLU E N 1
ATOM 14759 C CA . GLU E 1 324 ? 5.962 16.222 -16.478 1.00 30.18 304 GLU E CA 1
ATOM 14760 C C . GLU E 1 324 ? 6.821 17.361 -15.951 1.00 30.78 304 GLU E C 1
ATOM 14761 O O . GLU E 1 324 ? 7.473 18.048 -16.727 1.00 30.80 304 GLU E O 1
ATOM 14767 N N . ALA E 1 325 ? 6.828 17.564 -14.635 1.00 28.67 305 ALA E N 1
ATOM 14768 C CA . ALA E 1 325 ? 7.554 18.697 -14.065 1.00 30.32 305 ALA E CA 1
ATOM 14769 C C . ALA E 1 325 ? 9.047 18.432 -13.902 1.00 30.22 305 ALA E C 1
ATOM 14770 O O . ALA E 1 325 ? 9.848 19.357 -13.938 1.00 30.00 305 ALA E O 1
ATOM 14772 N N . ARG E 1 326 ? 9.430 17.175 -13.720 1.00 28.32 306 ARG E N 1
ATOM 14773 C CA . ARG E 1 326 ? 10.844 16.886 -13.501 1.00 30.58 306 ARG E CA 1
ATOM 14774 C C . ARG E 1 326 ? 11.522 16.442 -14.786 1.00 30.15 306 ARG E C 1
ATOM 14775 O O . ARG E 1 326 ? 10.856 16.052 -15.745 1.00 32.28 306 ARG E O 1
ATOM 14783 N N . ARG E 1 327 ? 12.848 16.508 -14.799 1.00 33.96 307 ARG E N 1
ATOM 14784 C CA . ARG E 1 327 ? 13.623 16.054 -15.951 1.00 34.67 307 ARG E CA 1
ATOM 14785 C C . ARG E 1 327 ? 14.133 14.635 -15.713 1.00 38.40 307 ARG E C 1
ATOM 14786 O O . ARG E 1 327 ? 14.131 14.145 -14.575 1.00 30.68 307 ARG E O 1
ATOM 14794 N N . TYR E 1 328 ? 14.579 13.984 -16.784 1.00 35.39 308 TYR E N 1
ATOM 14795 C CA . TYR E 1 328 ? 14.977 12.590 -16.716 1.00 35.78 308 TYR E CA 1
ATOM 14796 C C . TYR E 1 328 ? 16.343 12.367 -17.344 1.00 40.40 308 TYR E C 1
ATOM 14797 O O . TYR E 1 328 ? 16.800 13.173 -18.147 1.00 40.15 308 TYR E O 1
ATOM 14806 N N . GLN E 1 329 ? 16.998 11.276 -16.962 1.00 39.40 309 GLN E N 1
ATOM 14807 C CA . GLN E 1 329 ? 18.377 11.044 -17.371 1.00 42.12 309 GLN E CA 1
ATOM 14808 C C . GLN E 1 329 ? 18.486 10.177 -18.615 1.00 42.47 309 GLN E C 1
ATOM 14809 O O . GLN E 1 329 ? 19.530 10.137 -19.262 1.00 44.27 309 GLN E O 1
ATOM 14815 N N . ALA E 1 330 ? 17.410 9.475 -18.937 1.00 39.84 310 ALA E N 1
ATOM 14816 C CA . ALA E 1 330 ? 17.400 8.591 -20.087 1.00 42.60 310 ALA E CA 1
ATOM 14817 C C . ALA E 1 330 ? 16.030 8.642 -20.733 1.00 44.70 310 ALA E C 1
ATOM 14818 O O . ALA E 1 330 ? 15.059 9.078 -20.115 1.00 42.24 310 ALA E O 1
ATOM 14820 N N . ASP E 1 331 ? 15.949 8.198 -21.979 1.00 46.28 311 ASP E N 1
ATOM 14821 C CA . ASP E 1 331 ? 14.689 8.228 -22.702 1.00 44.95 311 ASP E CA 1
ATOM 14822 C C . ASP E 1 331 ? 13.891 6.961 -22.467 1.00 45.20 311 ASP E C 1
ATOM 14823 O O . ASP E 1 331 ? 14.447 5.917 -22.128 1.00 46.57 311 ASP E O 1
ATOM 14828 N N . LEU E 1 332 ? 12.581 7.066 -22.647 1.00 42.82 312 LEU E N 1
ATOM 14829 C CA . LEU E 1 332 ? 11.671 5.985 -22.322 1.00 42.15 312 LEU E CA 1
ATOM 14830 C C . LEU E 1 332 ? 10.372 6.160 -23.103 1.00 41.93 312 LEU E C 1
ATOM 14831 O O . LEU E 1 332 ? 10.040 7.265 -23.523 1.00 43.21 312 LEU E O 1
ATOM 14836 N N . ASP E 1 333 ? 9.642 5.068 -23.298 1.00 43.45 313 ASP E N 1
ATOM 14837 C CA . ASP E 1 333 ? 8.321 5.126 -23.902 1.00 43.48 313 ASP E CA 1
ATOM 14838 C C . ASP E 1 333 ? 7.534 3.900 -23.467 1.00 44.74 313 ASP E C 1
ATOM 14839 O O . ASP E 1 333 ? 7.742 2.810 -23.991 1.00 40.61 313 ASP E O 1
ATOM 14844 N N . VAL E 1 334 ? 6.642 4.081 -22.495 1.00 42.14 314 VAL E N 1
ATOM 14845 C CA . VAL E 1 334 ? 5.931 2.957 -21.897 1.00 42.19 314 VAL E CA 1
ATOM 14846 C C . VAL E 1 334 ? 4.538 3.354 -21.456 1.00 37.93 314 VAL E C 1
ATOM 14847 O O . VAL E 1 334 ? 4.215 4.532 -21.371 1.00 38.88 314 VAL E O 1
ATOM 14851 N N . VAL E 1 335 ? 3.711 2.359 -21.174 1.00 40.33 315 VAL E N 1
ATOM 14852 C CA . VAL E 1 335 ? 2.451 2.616 -20.501 1.00 40.83 315 VAL E CA 1
ATOM 14853 C C . VAL E 1 335 ? 2.585 2.169 -19.045 1.00 42.12 315 VAL E C 1
ATOM 14854 O O . VAL E 1 335 ? 2.897 1.013 -18.759 1.00 39.29 315 VAL E O 1
ATOM 14858 N N . LEU E 1 336 ? 2.350 3.109 -18.138 1.00 37.83 316 LEU E N 1
ATOM 14859 C CA . LEU E 1 336 ? 2.511 2.889 -16.712 1.00 37.57 316 LEU E CA 1
ATOM 14860 C C . LEU E 1 336 ? 1.148 2.703 -16.052 1.00 37.79 316 LEU E C 1
ATOM 14861 O O . LEU E 1 336 ? 0.261 3.539 -16.207 1.00 39.63 316 LEU E O 1
ATOM 14866 N N . ASP E 1 337 ? 0.971 1.595 -15.338 1.00 32.99 317 ASP E N 1
ATOM 14867 C CA . ASP E 1 337 ? -0.221 1.392 -14.518 1.00 37.21 317 ASP E CA 1
ATOM 14868 C C . ASP E 1 337 ? 0.132 1.691 -13.057 1.00 39.25 317 ASP E C 1
ATOM 14869 O O . ASP E 1 337 ? 0.896 0.955 -12.428 1.00 36.01 317 ASP E O 1
ATOM 14874 N N . VAL E 1 338 ? -0.412 2.783 -12.531 1.00 39.09 318 VAL E N 1
ATOM 14875 C CA . VAL E 1 338 ? -0.107 3.223 -11.171 1.00 34.98 318 VAL E CA 1
ATOM 14876 C C . VAL E 1 338 ? -1.207 2.802 -10.214 1.00 37.04 318 VAL E C 1
ATOM 14877 O O . VAL E 1 338 ? -2.360 3.217 -10.355 1.00 34.06 318 VAL E O 1
ATOM 14881 N N . ALA E 1 339 ? -0.853 1.957 -9.250 1.00 32.94 319 ALA E N 1
ATOM 14882 C CA . ALA E 1 339 ? -1.830 1.455 -8.293 1.00 31.27 319 ALA E CA 1
ATOM 14883 C C . ALA E 1 339 ? -1.899 2.344 -7.049 1.00 36.14 319 ALA E C 1
ATOM 14884 O O . ALA E 1 339 ? -0.888 2.603 -6.380 1.00 34.30 319 ALA E O 1
ATOM 14886 N N . ASP E 1 340 ? -3.107 2.813 -6.759 1.00 32.41 320 ASP E N 1
ATOM 14887 C CA . ASP E 1 340 ? -3.366 3.671 -5.621 1.00 34.23 320 ASP E CA 1
ATOM 14888 C C . ASP E 1 340 ? -4.426 2.987 -4.772 1.00 36.97 320 ASP E C 1
ATOM 14889 O O . ASP E 1 340 ? -5.615 3.012 -5.109 1.00 35.14 320 ASP E O 1
ATOM 14894 N N . GLY E 1 341 ? -3.991 2.361 -3.679 1.00 36.82 321 GLY E N 1
ATOM 14895 C CA . GLY E 1 341 ? -4.906 1.697 -2.764 1.00 35.68 321 GLY E CA 1
ATOM 14896 C C . GLY E 1 341 ? -5.596 2.621 -1.771 1.00 36.25 321 GLY E C 1
ATOM 14897 O O . GLY E 1 341 ? -6.456 2.187 -1.005 1.00 36.11 321 GLY E O 1
ATOM 14898 N N . PHE E 1 342 ? -5.229 3.896 -1.770 1.00 29.68 322 PHE E N 1
ATOM 14899 C CA . PHE E 1 342 ? -5.801 4.828 -0.803 1.00 30.08 322 PHE E CA 1
ATOM 14900 C C . PHE E 1 342 ? -6.811 5.775 -1.447 1.00 31.48 322 PHE E C 1
ATOM 14901 O O . PHE E 1 342 ? -7.887 6.018 -0.907 1.00 34.49 322 PHE E O 1
ATOM 14909 N N . ARG E 1 343 ? -6.442 6.332 -2.589 1.00 31.54 323 ARG E N 1
ATOM 14910 C CA . ARG E 1 343 ? -7.327 7.234 -3.312 1.00 35.25 323 ARG E CA 1
ATOM 14911 C C . ARG E 1 343 ? -7.458 6.753 -4.750 1.00 32.96 323 ARG E C 1
ATOM 14912 O O . ARG E 1 343 ? -7.284 5.566 -5.028 1.00 34.38 323 ARG E O 1
ATOM 14920 N N . SER E 1 344 ? -7.772 7.672 -5.655 1.00 32.94 324 SER E N 1
ATOM 14921 C CA . SER E 1 344 ? -7.942 7.338 -7.062 1.00 34.76 324 SER E CA 1
ATOM 14922 C C . SER E 1 344 ? -7.005 8.177 -7.906 1.00 35.54 324 SER E C 1
ATOM 14923 O O . SER E 1 344 ? -7.389 8.661 -8.964 1.00 35.12 324 SER E O 1
ATOM 14926 N N . ASP E 1 345 ? -5.779 8.356 -7.433 1.00 31.05 325 ASP E N 1
ATOM 14927 C CA . ASP E 1 345 ? -4.820 9.203 -8.131 1.00 30.79 325 ASP E CA 1
ATOM 14928 C C . ASP E 1 345 ? -3.914 8.412 -9.056 1.00 32.44 325 ASP E C 1
ATOM 14929 O O . ASP E 1 345 ? -2.981 8.964 -9.639 1.00 32.71 325 ASP E O 1
ATOM 14934 N N . GLY E 1 346 ? -4.189 7.119 -9.183 1.00 29.59 326 GLY E N 1
ATOM 14935 C CA . GLY E 1 346 ? -3.411 6.252 -10.048 1.00 32.82 326 GLY E CA 1
ATOM 14936 C C . GLY E 1 346 ? -4.090 6.035 -11.391 1.00 36.12 326 GLY E C 1
ATOM 14937 O O . GLY E 1 346 ? -4.842 6.889 -11.862 1.00 37.49 326 GLY E O 1
ATOM 14938 N N . GLY E 1 347 ? -3.821 4.893 -12.011 1.00 36.82 327 GLY E N 1
ATOM 14939 C CA . GLY E 1 347 ? -4.430 4.548 -13.282 1.00 36.65 327 GLY E CA 1
ATOM 14940 C C . GLY E 1 347 ? -3.385 4.347 -14.356 1.00 39.77 327 GLY E C 1
ATOM 14941 O O . GLY E 1 347 ? -2.191 4.311 -14.065 1.00 38.12 327 GLY E O 1
ATOM 14942 N N . ARG E 1 348 ? -3.823 4.219 -15.605 1.00 42.56 328 ARG E N 1
ATOM 14943 C CA . ARG E 1 348 ? -2.883 4.013 -16.703 1.00 41.16 328 ARG E CA 1
ATOM 14944 C C . ARG E 1 348 ? -2.497 5.322 -17.369 1.00 40.04 328 ARG E C 1
ATOM 14945 O O . ARG E 1 348 ? -3.343 6.188 -17.627 1.00 39.91 328 ARG E O 1
ATOM 14953 N N . PHE E 1 349 ? -1.205 5.467 -17.629 1.00 36.00 329 PHE E N 1
ATOM 14954 C CA . PHE E 1 349 ? -0.670 6.697 -18.185 1.00 38.71 329 PHE E CA 1
ATOM 14955 C C . PHE E 1 349 ? 0.364 6.349 -19.230 1.00 40.63 329 PHE E C 1
ATOM 14956 O O . PHE E 1 349 ? 1.262 5.558 -18.970 1.00 38.05 329 PHE E O 1
ATOM 14964 N N . ALA E 1 350 ? 0.241 6.939 -20.413 1.00 40.62 330 ALA E N 1
ATOM 14965 C CA . ALA E 1 350 ? 1.284 6.807 -21.415 1.00 41.42 330 ALA E CA 1
ATOM 14966 C C . ALA E 1 350 ? 2.415 7.737 -21.029 1.00 40.16 330 ALA E C 1
ATOM 14967 O O . ALA E 1 350 ? 2.196 8.929 -20.818 1.00 43.85 330 ALA E O 1
ATOM 14969 N N . LEU E 1 351 ? 3.628 7.204 -20.947 1.00 38.99 331 LEU E N 1
ATOM 14970 C CA . LEU E 1 351 ? 4.754 7.989 -20.465 1.00 38.45 331 LEU E CA 1
ATOM 14971 C C . LEU E 1 351 ? 5.871 8.014 -21.497 1.00 40.64 331 LEU E C 1
ATOM 14972 O O . LEU E 1 351 ? 6.557 7.012 -21.708 1.00 41.49 331 LEU E O 1
ATOM 14977 N N . GLN E 1 352 ? 6.062 9.172 -22.120 1.00 40.18 332 GLN E N 1
ATOM 14978 C CA . GLN E 1 352 ? 7.044 9.316 -23.183 1.00 42.10 332 GLN E CA 1
ATOM 14979 C C . GLN E 1 352 ? 8.108 10.332 -22.813 1.00 39.52 332 GLN E C 1
ATOM 14980 O O . GLN E 1 352 ? 7.809 11.494 -22.534 1.00 40.00 332 GLN E O 1
ATOM 14986 N N . ILE E 1 353 ? 9.358 9.887 -22.821 1.00 38.81 333 ILE E N 1
ATOM 14987 C CA . ILE E 1 353 ? 10.468 10.720 -22.398 1.00 40.57 333 ILE E CA 1
ATOM 14988 C C . ILE E 1 353 ? 11.522 10.748 -23.490 1.00 39.00 333 ILE E C 1
ATOM 14989 O O . ILE E 1 353 ? 11.992 9.700 -23.924 1.00 39.74 333 ILE E O 1
ATOM 14994 N N . SER E 1 354 ? 11.874 11.948 -23.939 1.00 39.38 334 SER E N 1
ATOM 14995 C CA . SER E 1 354 ? 12.967 12.135 -24.889 1.00 40.93 334 SER E CA 1
ATOM 14996 C C . SER E 1 354 ? 13.582 13.506 -24.669 1.00 41.29 334 SER E C 1
ATOM 14997 O O . SER E 1 354 ? 12.886 14.451 -24.287 1.00 41.50 334 SER E O 1
ATOM 15000 N N . GLY E 1 355 ? 14.890 13.611 -24.887 1.00 37.88 335 GLY E N 1
ATOM 15001 C CA . GLY E 1 355 ? 15.612 14.821 -24.531 1.00 44.79 335 GLY E CA 1
ATOM 15002 C C . GLY E 1 355 ? 15.501 15.133 -23.043 1.00 43.37 335 GLY E C 1
ATOM 15003 O O . GLY E 1 355 ? 15.625 16.285 -22.623 1.00 43.19 335 GLY E O 1
ATOM 15004 N N . GLY E 1 356 ? 15.273 14.097 -22.243 1.00 41.86 336 GLY E N 1
ATOM 15005 C CA . GLY E 1 356 ? 15.143 14.255 -20.807 1.00 40.55 336 GLY E CA 1
ATOM 15006 C C . GLY E 1 356 ? 13.822 14.862 -20.378 1.00 40.62 336 GLY E C 1
ATOM 15007 O O . GLY E 1 356 ? 13.677 15.279 -19.226 1.00 42.55 336 GLY E O 1
ATOM 15008 N N . ARG E 1 357 ? 12.850 14.912 -21.286 1.00 38.54 337 ARG E N 1
ATOM 15009 C CA . ARG E 1 357 ? 11.577 15.561 -20.976 1.00 38.30 337 ARG E CA 1
ATOM 15010 C C . ARG E 1 357 ? 10.406 14.624 -21.135 1.00 34.61 337 ARG E C 1
ATOM 15011 O O . ARG E 1 357 ? 10.369 13.808 -22.046 1.00 35.43 337 ARG E O 1
ATOM 15019 N N . ALA E 1 358 ? 9.436 14.748 -20.241 1.00 33.22 338 ALA E N 1
ATOM 15020 C CA . ALA E 1 358 ? 8.358 13.781 -20.200 1.00 33.35 338 ALA E CA 1
ATOM 15021 C C . ALA E 1 358 ? 7.030 14.358 -20.648 1.00 34.41 338 ALA E C 1
ATOM 15022 O O . ALA E 1 358 ? 6.687 15.498 -20.337 1.00 35.95 338 ALA E O 1
ATOM 15024 N N . ARG E 1 359 ? 6.285 13.534 -21.369 1.00 33.75 339 ARG E N 1
ATOM 15025 C CA . ARG E 1 359 ? 4.892 13.782 -21.637 1.00 37.85 339 ARG E CA 1
ATOM 15026 C C . ARG E 1 359 ? 4.166 12.617 -20.982 1.00 34.00 339 ARG E C 1
ATOM 15027 O O . ARG E 1 359 ? 4.511 11.453 -21.193 1.00 37.00 339 ARG E O 1
ATOM 15035 N N . CYS E 1 360 ? 3.182 12.929 -20.155 1.00 32.66 340 CYS E N 1
ATOM 15036 C CA . CYS E 1 360 ? 2.486 11.901 -19.403 1.00 35.91 340 CYS E CA 1
ATOM 15037 C C . CYS E 1 360 ? 1.014 12.134 -19.588 1.00 36.33 340 CYS E C 1
ATOM 15038 O O . CYS E 1 360 ? 0.472 13.134 -19.120 1.00 37.71 340 CYS E O 1
ATOM 15041 N N . THR E 1 361 ? 0.366 11.217 -20.289 1.00 37.01 341 THR E N 1
ATOM 15042 C CA . THR E 1 361 ? -1.025 11.405 -20.634 1.00 35.71 341 THR E CA 1
ATOM 15043 C C . THR E 1 361 ? -1.856 10.226 -20.163 1.00 39.02 341 THR E C 1
ATOM 15044 O O . THR E 1 361 ? -1.444 9.073 -20.266 1.00 42.40 341 THR E O 1
ATOM 15048 N N . THR E 1 362 ? -3.029 10.526 -19.630 1.00 37.07 342 THR E N 1
ATOM 15049 C CA . THR E 1 362 ? -3.965 9.488 -19.244 1.00 42.66 342 THR E CA 1
ATOM 15050 C C . THR E 1 362 ? -4.320 8.647 -20.466 1.00 46.98 342 THR E C 1
ATOM 15051 O O . THR E 1 362 ? -4.456 9.181 -21.565 1.00 46.40 342 THR E O 1
ATOM 15055 N N . THR E 1 363 ? -4.466 7.338 -20.287 1.00 42.92 343 THR E N 1
ATOM 15056 C CA . THR E 1 363 ? -4.758 6.460 -21.416 1.00 45.53 343 THR E CA 1
ATOM 15057 C C . THR E 1 363 ? -5.459 5.183 -20.962 1.00 50.57 343 THR E C 1
ATOM 15058 O O . THR E 1 363 ? -5.740 5.013 -19.777 1.00 51.47 343 THR E O 1
ATOM 15062 N N . ASP E 1 364 ? -5.770 4.296 -21.901 1.00 49.46 344 ASP E N 1
ATOM 15063 C CA . ASP E 1 364 ? -6.182 2.945 -21.518 1.00 53.93 344 ASP E CA 1
ATOM 15064 C C . ASP E 1 364 ? -5.576 1.863 -22.411 1.00 50.49 344 ASP E C 1
ATOM 15065 O O . ASP E 1 364 ? -6.017 0.714 -22.410 1.00 55.41 344 ASP E O 1
ATOM 15070 N N . ALA E 1 365 ? -4.543 2.241 -23.154 1.00 44.73 345 ALA E N 1
ATOM 15071 C CA . ALA E 1 365 ? -3.645 1.262 -23.734 1.00 46.33 345 ALA E CA 1
ATOM 15072 C C . ALA E 1 365 ? -3.215 0.326 -22.614 1.00 54.14 345 ALA E C 1
ATOM 15073 O O . ALA E 1 365 ? -3.144 0.741 -21.449 1.00 52.62 345 ALA E O 1
ATOM 15075 N N . PRO E 1 366 ? -2.928 -0.940 -22.953 1.00 56.39 346 PRO E N 1
ATOM 15076 C CA . PRO E 1 366 ? -2.486 -1.905 -21.939 1.00 49.51 346 PRO E CA 1
ATOM 15077 C C . PRO E 1 366 ? -1.186 -1.440 -21.292 1.00 46.32 346 PRO E C 1
ATOM 15078 O O . PRO E 1 366 ? -0.342 -0.823 -21.952 1.00 46.26 346 PRO E O 1
ATOM 15082 N N . ALA E 1 367 ? -1.029 -1.733 -20.006 1.00 47.43 347 ALA E N 1
ATOM 15083 C CA . ALA E 1 367 ? 0.126 -1.261 -19.252 1.00 46.03 347 ALA E CA 1
ATOM 15084 C C . ALA E 1 367 ? 1.400 -2.049 -19.549 1.00 41.31 347 ALA E C 1
ATOM 15085 O O . ALA E 1 367 ? 1.384 -3.275 -19.642 1.00 43.32 347 ALA E O 1
ATOM 15087 N N . ASP E 1 368 ? 2.499 -1.320 -19.695 1.00 39.46 348 ASP E N 1
ATOM 15088 C CA . ASP E 1 368 ? 3.829 -1.899 -19.849 1.00 42.10 348 ASP E CA 1
ATOM 15089 C C . ASP E 1 368 ? 4.457 -2.244 -18.489 1.00 49.46 348 ASP E C 1
ATOM 15090 O O . ASP E 1 368 ? 4.977 -3.343 -18.278 1.00 46.64 348 ASP E O 1
ATOM 15095 N N . ILE E 1 369 ? 4.423 -1.275 -17.580 1.00 42.41 349 ILE E N 1
ATOM 15096 C CA . ILE E 1 369 ? 4.959 -1.436 -16.242 1.00 39.81 349 ILE E CA 1
ATOM 15097 C C . ILE E 1 369 ? 3.854 -1.178 -15.228 1.00 42.41 349 ILE E C 1
ATOM 15098 O O . ILE E 1 369 ? 3.005 -0.308 -15.425 1.00 40.91 349 ILE E O 1
ATOM 15103 N N . GLU E 1 370 ? 3.847 -1.950 -14.148 1.00 41.32 350 GLU E N 1
ATOM 15104 C CA . GLU E 1 370 ? 2.924 -1.689 -13.055 1.00 39.21 350 GLU E CA 1
ATOM 15105 C C . GLU E 1 370 ? 3.716 -1.182 -11.862 1.00 36.60 350 GLU E C 1
ATOM 15106 O O . GLU E 1 370 ? 4.790 -1.693 -11.563 1.00 35.98 350 GLU E O 1
ATOM 15112 N N . ILE E 1 371 ? 3.194 -0.160 -11.200 1.00 33.35 351 ILE E N 1
ATOM 15113 C CA . ILE E 1 371 ? 3.912 0.454 -10.095 1.00 34.14 351 ILE E CA 1
ATOM 15114 C C . ILE E 1 371 ? 2.958 0.897 -8.993 1.00 36.74 351 ILE E C 1
ATOM 15115 O O . ILE E 1 371 ? 1.893 1.463 -9.260 1.00 32.91 351 ILE E O 1
ATOM 15120 N N . ASP E 1 372 ? 3.326 0.610 -7.747 1.00 29.21 352 ASP E N 1
ATOM 15121 C CA . ASP E 1 372 ? 2.569 1.128 -6.629 1.00 28.15 352 ASP E CA 1
ATOM 15122 C C . ASP E 1 372 ? 2.828 2.625 -6.541 1.00 28.74 352 ASP E C 1
ATOM 15123 O O . ASP E 1 372 ? 3.925 3.092 -6.847 1.00 29.08 352 ASP E O 1
ATOM 15128 N N . LEU E 1 373 ? 1.813 3.381 -6.145 1.00 27.26 353 LEU E N 1
ATOM 15129 C CA . LEU E 1 373 ? 1.949 4.827 -6.090 1.00 27.61 353 LEU E CA 1
ATOM 15130 C C . LEU E 1 373 ? 3.106 5.251 -5.171 1.00 29.12 353 LEU E C 1
ATOM 15131 O O . LEU E 1 373 ? 3.860 6.165 -5.498 1.00 23.18 353 LEU E O 1
ATOM 15136 N N . ASP E 1 374 ? 3.256 4.591 -4.022 1.00 24.89 354 ASP E N 1
ATOM 15137 C CA . ASP E 1 374 ? 4.330 4.966 -3.106 1.00 25.23 354 ASP E CA 1
ATOM 15138 C C . ASP E 1 374 ? 5.709 4.767 -3.741 1.00 21.38 354 ASP E C 1
ATOM 15139 O O . ASP E 1 374 ? 6.612 5.578 -3.546 1.00 25.45 354 ASP E O 1
ATOM 15144 N N . VAL E 1 375 ? 5.857 3.705 -4.522 1.00 25.31 355 VAL E N 1
ATOM 15145 C CA . VAL E 1 375 ? 7.111 3.448 -5.211 1.00 24.11 355 VAL E CA 1
ATOM 15146 C C . VAL E 1 375 ? 7.409 4.593 -6.178 1.00 26.59 355 VAL E C 1
ATOM 15147 O O . VAL E 1 375 ? 8.538 5.078 -6.271 1.00 23.59 355 VAL E O 1
ATOM 15151 N N . LEU E 1 376 ? 6.392 5.020 -6.909 1.00 26.20 356 LEU E N 1
ATOM 15152 C CA . LEU E 1 376 ? 6.592 6.104 -7.859 1.00 26.03 356 LEU E CA 1
ATOM 15153 C C . LEU E 1 376 ? 7.097 7.336 -7.107 1.00 24.19 356 LEU E C 1
ATOM 15154 O O . LEU E 1 376 ? 8.044 7.986 -7.533 1.00 23.51 356 LEU E O 1
ATOM 15159 N N . GLY E 1 377 ? 6.481 7.622 -5.960 1.00 24.34 357 GLY E N 1
ATOM 15160 C CA . GLY E 1 377 ? 6.911 8.715 -5.107 1.00 24.15 357 GLY E CA 1
ATOM 15161 C C . GLY E 1 377 ? 8.350 8.587 -4.627 1.00 26.22 357 GLY E C 1
ATOM 15162 O O . GLY E 1 377 ? 9.102 9.570 -4.587 1.00 22.03 357 GLY E O 1
ATOM 15163 N N . GLY E 1 378 ? 8.737 7.373 -4.250 1.00 25.23 358 GLY E N 1
ATOM 15164 C CA . GLY E 1 378 ? 10.074 7.139 -3.730 1.00 21.76 358 GLY E CA 1
ATOM 15165 C C . GLY E 1 378 ? 11.166 7.241 -4.776 1.00 23.40 358 GLY E C 1
ATOM 15166 O O . GLY E 1 378 ? 12.281 7.657 -4.469 1.00 25.95 358 GLY E O 1
ATOM 15167 N N . LEU E 1 379 ? 10.855 6.849 -6.010 1.00 23.21 359 LEU E N 1
ATOM 15168 C CA . LEU E 1 379 ? 11.792 7.007 -7.132 1.00 25.72 359 LEU E CA 1
ATOM 15169 C C . LEU E 1 379 ? 11.888 8.464 -7.600 1.00 26.74 359 LEU E C 1
ATOM 15170 O O . LEU E 1 379 ? 12.818 8.842 -8.320 1.00 28.83 359 LEU E O 1
ATOM 15175 N N . TYR E 1 380 ? 10.938 9.282 -7.161 1.00 24.07 360 TYR E N 1
ATOM 15176 C CA . TYR E 1 380 ? 10.699 10.592 -7.773 1.00 26.50 360 TYR E CA 1
ATOM 15177 C C . TYR E 1 380 ? 11.874 11.572 -7.729 1.00 28.94 360 TYR E C 1
ATOM 15178 O O . TYR E 1 380 ? 12.034 12.390 -8.638 1.00 24.10 360 TYR E O 1
ATOM 15187 N N . LEU E 1 381 ? 12.698 11.501 -6.686 1.00 25.14 361 LEU E N 1
ATOM 15188 C CA . LEU E 1 381 ? 13.864 12.381 -6.610 1.00 26.33 361 LEU E CA 1
ATOM 15189 C C . LEU E 1 381 ? 15.179 11.676 -6.971 1.00 27.89 361 LEU E C 1
ATOM 15190 O O . LEU E 1 381 ? 16.266 12.211 -6.728 1.00 29.02 361 LEU E O 1
ATOM 15195 N N . GLY E 1 382 ? 15.069 10.473 -7.529 1.00 26.42 362 GLY E N 1
ATOM 15196 C CA . GLY E 1 382 ? 16.221 9.693 -7.953 1.00 29.16 362 GLY E CA 1
ATOM 15197 C C . GLY E 1 382 ? 16.975 8.919 -6.876 1.00 33.57 362 GLY E C 1
ATOM 15198 O O . GLY E 1 382 ? 18.133 8.552 -7.085 1.00 31.79 362 GLY E O 1
ATOM 15199 N N . ALA E 1 383 ? 16.326 8.636 -5.745 1.00 29.95 363 ALA E N 1
ATOM 15200 C CA . ALA E 1 383 ? 17.026 8.063 -4.587 1.00 31.51 363 ALA E CA 1
ATOM 15201 C C . ALA E 1 383 ? 17.241 6.543 -4.590 1.00 37.18 363 ALA E C 1
ATOM 15202 O O . ALA E 1 383 ? 18.063 6.038 -3.824 1.00 39.29 363 ALA E O 1
ATOM 15204 N N . HIS E 1 384 ? 16.512 5.799 -5.409 1.00 30.23 364 HIS E N 1
ATOM 15205 C CA . HIS E 1 384 ? 16.640 4.342 -5.324 1.00 34.43 364 HIS E CA 1
ATOM 15206 C C . HIS E 1 384 ? 16.987 3.721 -6.662 1.00 34.55 364 HIS E C 1
ATOM 15207 O O . HIS E 1 384 ? 16.932 4.385 -7.695 1.00 36.95 364 HIS E O 1
ATOM 15214 N N . ARG E 1 385 ? 17.317 2.433 -6.635 1.00 35.12 365 ARG E N 1
ATOM 15215 C CA . ARG E 1 385 ? 17.288 1.615 -7.837 1.00 35.95 365 ARG E CA 1
ATOM 15216 C C . ARG E 1 385 ? 15.915 0.979 -7.874 1.00 36.15 365 ARG E C 1
ATOM 15217 O O . ARG E 1 385 ? 15.198 1.012 -6.876 1.00 35.78 365 ARG E O 1
ATOM 15225 N N . VAL E 1 386 ? 15.553 0.397 -9.014 1.00 29.14 366 VAL E N 1
ATOM 15226 C CA . VAL E 1 386 ? 14.280 -0.304 -9.159 1.00 34.17 366 VAL E CA 1
ATOM 15227 C C . VAL E 1 386 ? 14.339 -1.718 -8.575 1.00 34.92 366 VAL E C 1
ATOM 15228 O O . VAL E 1 386 ? 13.313 -2.302 -8.232 1.00 32.31 366 VAL E O 1
ATOM 15232 N N . ASP E 1 387 ? 15.551 -2.249 -8.450 1.00 33.74 367 ASP E N 1
ATOM 15233 C CA . ASP E 1 387 ? 15.762 -3.643 -8.055 1.00 33.54 367 ASP E CA 1
ATOM 15234 C C . ASP E 1 387 ? 15.003 -4.073 -6.806 1.00 31.85 367 ASP E C 1
ATOM 15235 O O . ASP E 1 387 ? 14.290 -5.077 -6.826 1.00 32.95 367 ASP E O 1
ATOM 15240 N N . GLY E 1 388 ? 15.159 -3.323 -5.721 1.00 30.65 368 GLY E N 1
ATOM 15241 C CA . GLY E 1 388 ? 14.514 -3.681 -4.470 1.00 29.09 368 GLY E CA 1
ATOM 15242 C C . GLY E 1 388 ? 13.007 -3.688 -4.594 1.00 31.58 368 GLY E C 1
ATOM 15243 O O . GLY E 1 388 ? 12.341 -4.649 -4.210 1.00 28.76 368 GLY E O 1
ATOM 15244 N N . PHE E 1 389 ? 12.450 -2.610 -5.136 1.00 29.12 369 PHE E N 1
ATOM 15245 C CA . PHE E 1 389 ? 11.010 -2.565 -5.355 1.00 30.16 369 PHE E CA 1
ATOM 15246 C C . PHE E 1 389 ? 10.527 -3.717 -6.237 1.00 28.41 369 PHE E C 1
ATOM 15247 O O . PHE E 1 389 ? 9.476 -4.309 -5.985 1.00 30.10 369 PHE E O 1
ATOM 15255 N N . ALA E 1 390 ? 11.295 -4.043 -7.270 1.00 27.53 370 ALA E N 1
ATOM 15256 C CA . ALA E 1 390 ? 10.899 -5.119 -8.178 1.00 32.44 370 ALA E CA 1
ATOM 15257 C C . ALA E 1 390 ? 10.950 -6.486 -7.491 1.00 31.29 370 ALA E C 1
ATOM 15258 O O . ALA E 1 390 ? 10.054 -7.306 -7.656 1.00 31.47 370 ALA E O 1
ATOM 15260 N N . ALA E 1 391 ? 12.005 -6.724 -6.720 1.00 32.63 371 ALA E N 1
ATOM 15261 C CA . ALA E 1 391 ? 12.118 -7.964 -5.948 1.00 35.28 371 ALA E CA 1
ATOM 15262 C C . ALA E 1 391 ? 10.949 -8.096 -4.978 1.00 29.78 371 ALA E C 1
ATOM 15263 O O . ALA E 1 391 ? 10.417 -9.189 -4.774 1.00 31.41 371 ALA E O 1
ATOM 15265 N N . ALA E 1 392 ? 10.533 -6.970 -4.409 1.00 29.01 372 ALA E N 1
ATOM 15266 C CA . ALA E 1 392 ? 9.428 -6.948 -3.465 1.00 30.05 372 ALA E CA 1
ATOM 15267 C C . ALA E 1 392 ? 8.068 -7.024 -4.160 1.00 30.66 372 ALA E C 1
ATOM 15268 O O . ALA E 1 392 ? 7.024 -6.985 -3.502 1.00 28.01 372 ALA E O 1
ATOM 15270 N N . ASN E 1 393 ? 8.081 -7.122 -5.487 1.00 29.76 373 ASN E N 1
ATOM 15271 C CA . ASN E 1 393 ? 6.844 -7.115 -6.271 1.00 30.44 373 ASN E CA 1
ATOM 15272 C C . ASN E 1 393 ? 5.974 -5.860 -6.060 1.00 32.41 373 ASN E C 1
ATOM 15273 O O . ASN E 1 393 ? 4.744 -5.904 -6.167 1.00 30.87 373 ASN E O 1
ATOM 15278 N N . ARG E 1 394 ? 6.621 -4.735 -5.776 1.00 29.13 374 ARG E N 1
ATOM 15279 C CA . ARG E 1 394 ? 5.911 -3.465 -5.630 1.00 31.43 374 ARG E CA 1
ATOM 15280 C C . ARG E 1 394 ? 6.062 -2.642 -6.910 1.00 30.57 374 ARG E C 1
ATOM 15281 O O . ARG E 1 394 ? 5.519 -1.547 -7.034 1.00 30.11 374 ARG E O 1
ATOM 15289 N N . LEU E 1 395 ? 6.833 -3.196 -7.839 1.00 32.53 375 LEU E N 1
ATOM 15290 C CA . LEU E 1 395 ? 7.021 -2.667 -9.185 1.00 33.43 375 LEU E CA 1
ATOM 15291 C C . LEU E 1 395 ? 7.151 -3.906 -10.058 1.00 38.94 375 LEU E C 1
ATOM 15292 O O . LEU E 1 395 ? 7.922 -4.809 -9.729 1.00 34.58 375 LEU E O 1
ATOM 15297 N N . ARG E 1 396 ? 6.394 -3.961 -11.155 1.00 37.71 376 ARG E N 1
ATOM 15298 C CA . ARG E 1 396 ? 6.184 -5.211 -11.890 1.00 41.79 376 ARG E CA 1
ATOM 15299 C C . ARG E 1 396 ? 6.223 -4.994 -13.403 1.00 45.46 376 ARG E C 1
ATOM 15300 O O . ARG E 1 396 ? 5.543 -4.112 -13.932 1.00 38.93 376 ARG E O 1
ATOM 15308 N N . SER E 1 397 ? 7.019 -5.796 -14.100 1.00 43.99 377 SER E N 1
ATOM 15309 C CA . SER E 1 397 ? 7.018 -5.773 -15.558 1.00 50.30 377 SER E CA 1
ATOM 15310 C C . SER E 1 397 ? 7.217 -7.176 -16.122 1.00 57.64 377 SER E C 1
ATOM 15311 O O . SER E 1 397 ? 7.619 -8.089 -15.400 1.00 54.91 377 SER E O 1
ATOM 15314 N N . LYS E 1 398 ? 6.922 -7.346 -17.407 1.00 54.98 378 LYS E N 1
ATOM 15315 C CA . LYS E 1 398 ? 7.187 -8.608 -18.085 1.00 59.04 378 LYS E CA 1
ATOM 15316 C C . LYS E 1 398 ? 8.534 -8.496 -18.766 1.00 61.10 378 LYS E C 1
ATOM 15317 O O . LYS E 1 398 ? 9.153 -9.499 -19.122 1.00 63.96 378 LYS E O 1
ATOM 15323 N N . ASP E 1 399 ? 8.983 -7.258 -18.941 1.00 59.86 379 ASP E N 1
ATOM 15324 C CA . ASP E 1 399 ? 10.238 -6.979 -19.622 1.00 60.52 379 ASP E CA 1
ATOM 15325 C C . ASP E 1 399 ? 11.234 -6.332 -18.665 1.00 62.30 379 ASP E C 1
ATOM 15326 O O . ASP E 1 399 ? 11.300 -5.106 -18.542 1.00 61.72 379 ASP E O 1
ATOM 15331 N N . SER E 1 400 ? 12.006 -7.171 -17.985 1.00 63.24 380 SER E N 1
ATOM 15332 C CA . SER E 1 400 ? 12.976 -6.700 -17.004 1.00 66.56 380 SER E CA 1
ATOM 15333 C C . SER E 1 400 ? 13.945 -5.688 -17.611 1.00 63.63 380 SER E C 1
ATOM 15334 O O . SER E 1 400 ? 14.514 -4.855 -16.904 1.00 63.77 380 SER E O 1
ATOM 15337 N N . GLU E 1 401 ? 14.137 -5.769 -18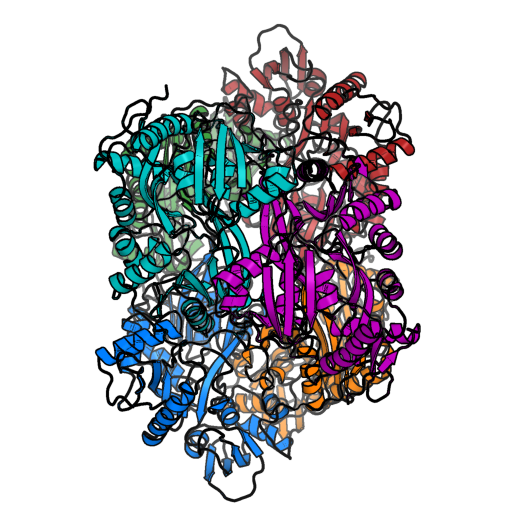.922 1.00 64.60 381 GLU E N 1
ATOM 15338 C CA . GLU E 1 401 ? 14.979 -4.808 -19.621 1.00 64.99 381 GLU E CA 1
ATOM 15339 C C . GLU E 1 401 ? 14.395 -3.410 -19.493 1.00 61.02 381 GLU E C 1
ATOM 15340 O O . GLU E 1 401 ? 15.121 -2.414 -19.428 1.00 54.36 381 GLU E O 1
ATOM 15346 N N . LEU E 1 402 ? 13.070 -3.349 -19.459 1.00 58.48 382 LEU E N 1
ATOM 15347 C CA . LEU E 1 402 ? 12.374 -2.079 -19.427 1.00 55.90 382 LEU E CA 1
ATOM 15348 C C . LEU E 1 402 ? 12.523 -1.422 -18.064 1.00 53.97 382 LEU E C 1
ATOM 15349 O O . LEU E 1 402 ? 12.787 -0.221 -17.977 1.00 49.78 382 LEU E O 1
ATOM 15354 N N . LEU E 1 403 ? 12.354 -2.215 -17.006 1.00 54.13 383 LEU E N 1
ATOM 15355 C CA . LEU E 1 403 ? 12.533 -1.721 -15.645 1.00 48.57 383 LEU E CA 1
ATOM 15356 C C . LEU E 1 403 ? 13.849 -0.972 -15.506 1.00 46.52 383 LEU E C 1
ATOM 15357 O O . LEU E 1 403 ? 13.894 0.133 -14.960 1.00 44.85 383 LEU E O 1
ATOM 15362 N N . GLN E 1 404 ? 14.920 -1.567 -16.013 1.00 46.31 384 GLN E N 1
ATOM 15363 C CA . GLN E 1 404 ? 16.214 -0.914 -15.966 1.00 47.76 384 GLN E CA 1
ATOM 15364 C C . GLN E 1 404 ? 16.145 0.456 -16.630 1.00 45.86 384 GLN E C 1
ATOM 15365 O O . GLN E 1 404 ? 16.666 1.439 -16.094 1.00 47.10 384 GLN E O 1
ATOM 15371 N N . GLN E 1 405 ? 15.496 0.511 -17.790 1.00 46.10 385 GLN E N 1
ATOM 15372 C CA . GLN E 1 405 ? 15.267 1.767 -18.504 1.00 47.23 385 GLN E CA 1
ATOM 15373 C C . GLN E 1 405 ? 14.484 2.752 -17.630 1.00 41.06 385 GLN E C 1
ATOM 15374 O O . GLN E 1 405 ? 14.859 3.920 -17.498 1.00 38.68 385 GLN E O 1
ATOM 15380 N N . PHE E 1 406 ? 13.383 2.268 -17.061 1.00 40.59 386 PHE E N 1
ATOM 15381 C CA . PHE E 1 406 ? 12.569 3.054 -16.144 1.00 41.82 386 PHE E CA 1
ATOM 15382 C C . PHE E 1 406 ? 13.448 3.608 -15.032 1.00 39.99 386 PHE E C 1
ATOM 15383 O O . PHE E 1 406 ? 13.405 4.798 -14.723 1.00 36.67 386 PHE E O 1
ATOM 15391 N N . GLY E 1 407 ? 14.266 2.743 -14.443 1.00 41.00 387 GLY E N 1
ATOM 15392 C CA . GLY E 1 407 ? 15.126 3.163 -13.358 1.00 35.80 387 GLY E CA 1
ATOM 15393 C C . GLY E 1 407 ? 16.159 4.161 -13.832 1.00 36.32 387 GLY E C 1
ATOM 15394 O O . GLY E 1 407 ? 16.458 5.132 -13.137 1.00 36.01 387 GLY E O 1
ATOM 15395 N N . ALA E 1 408 ? 16.712 3.924 -15.018 1.00 36.76 388 ALA E N 1
ATOM 15396 C CA . ALA E 1 408 ? 17.747 4.806 -15.562 1.00 38.35 388 ALA E CA 1
ATOM 15397 C C . ALA E 1 408 ? 17.191 6.205 -15.828 1.00 36.90 388 ALA E C 1
ATOM 15398 O O . ALA E 1 408 ? 17.881 7.214 -15.644 1.00 34.35 388 ALA E O 1
ATOM 15400 N N . ALA E 1 409 ? 15.935 6.250 -16.256 1.00 36.07 389 ALA E N 1
ATOM 15401 C CA . ALA E 1 409 ? 15.284 7.509 -16.607 1.00 39.30 389 ALA E CA 1
ATOM 15402 C C . ALA E 1 409 ? 15.025 8.356 -15.371 1.00 37.90 389 ALA E C 1
ATOM 15403 O O . ALA E 1 409 ? 15.153 9.579 -15.411 1.00 32.91 389 ALA E O 1
ATOM 15405 N N . PHE E 1 410 ? 14.663 7.694 -14.275 1.00 38.16 390 PHE E N 1
ATOM 15406 C CA . PHE E 1 410 ? 14.271 8.386 -13.051 1.00 33.89 390 PHE E CA 1
ATOM 15407 C C . PHE E 1 410 ? 15.450 8.806 -12.185 1.00 33.06 390 PHE E C 1
ATOM 15408 O O . PHE E 1 410 ? 15.277 9.532 -11.214 1.00 34.47 390 PHE E O 1
ATOM 15416 N N . ALA E 1 411 ? 16.648 8.362 -12.543 1.00 33.30 391 ALA E N 1
ATOM 15417 C CA . ALA E 1 411 ? 17.841 8.773 -11.823 1.00 32.69 391 ALA E CA 1
ATOM 15418 C C . ALA E 1 411 ? 17.982 10.278 -11.905 1.00 38.38 391 ALA E C 1
ATOM 15419 O O . ALA E 1 411 ? 17.381 10.925 -12.773 1.00 36.36 391 ALA E O 1
ATOM 15421 N N . GLY E 1 412 ? 18.781 10.837 -11.005 1.00 34.76 392 GLY E N 1
ATOM 15422 C CA . GLY E 1 412 ? 18.994 12.274 -10.973 1.00 38.34 392 GLY E CA 1
ATOM 15423 C C . GLY E 1 412 ? 20.414 12.671 -11.333 1.00 43.55 392 GLY E C 1
ATOM 15424 O O . GLY E 1 412 ? 21.352 11.882 -11.181 1.00 40.95 392 GLY E O 1
ATOM 15425 N N . ASP E 1 413 ? 20.581 13.902 -11.806 1.00 39.25 393 ASP E N 1
ATOM 15426 C CA . ASP E 1 413 ? 21.918 14.404 -12.089 1.00 42.29 393 ASP E CA 1
ATOM 15427 C C . ASP E 1 413 ? 22.512 15.102 -10.871 1.00 42.94 393 ASP E C 1
ATOM 15428 O O . ASP E 1 413 ? 23.721 15.316 -10.807 1.00 46.41 393 ASP E O 1
ATOM 15433 N N . MET E 1 414 ? 21.664 15.462 -9.910 1.00 34.12 394 MET E N 1
ATOM 15434 C CA . MET E 1 414 ? 22.152 15.910 -8.610 1.00 35.30 394 MET E CA 1
ATOM 15435 C C . MET E 1 414 ? 21.512 15.096 -7.481 1.00 38.55 394 MET E C 1
ATOM 15436 O O . MET E 1 414 ? 20.292 14.888 -7.473 1.00 31.76 394 MET E O 1
ATOM 15441 N N . PRO E 1 415 ? 22.340 14.640 -6.523 1.00 36.36 395 PRO E N 1
ATOM 15442 C CA . PRO E 1 415 ? 21.865 13.896 -5.351 1.00 36.50 395 PRO E CA 1
ATOM 15443 C C . PRO E 1 415 ? 20.800 14.676 -4.581 1.00 29.38 395 PRO E C 1
ATOM 15444 O O . PRO E 1 415 ? 21.037 15.815 -4.182 1.00 32.01 395 PRO E O 1
ATOM 15448 N N . ALA E 1 416 ? 19.644 14.065 -4.360 1.00 27.78 396 ALA E N 1
ATOM 15449 C CA . ALA E 1 416 ? 18.575 14.736 -3.631 1.00 27.45 396 ALA E CA 1
ATOM 15450 C C . ALA E 1 416 ? 18.882 14.824 -2.133 1.00 32.13 396 ALA E C 1
ATOM 15451 O O . ALA E 1 416 ? 19.573 13.963 -1.570 1.00 28.92 396 ALA E O 1
ATOM 15453 N N . GLU E 1 417 ? 18.389 15.883 -1.501 1.00 26.71 397 GLU E N 1
ATOM 15454 C CA . GLU E 1 417 ? 18.497 16.048 -0.060 1.00 26.38 397 GLU E CA 1
ATOM 15455 C C . GLU E 1 417 ? 17.440 17.033 0.400 1.00 28.37 397 GLU E C 1
ATOM 15456 O O . GLU E 1 417 ? 17.296 18.116 -0.176 1.00 25.66 397 GLU E O 1
ATOM 15462 N N . LEU E 1 418 ? 16.706 16.660 1.444 1.00 22.20 398 LEU E N 1
ATOM 15463 C CA . LEU E 1 418 ? 15.692 17.526 2.018 1.00 26.03 398 LEU E CA 1
ATOM 15464 C C . LEU E 1 418 ? 16.321 18.789 2.622 1.00 27.80 398 LEU E C 1
ATOM 15465 O O . LEU E 1 418 ? 17.249 18.712 3.424 1.00 25.65 398 LEU E O 1
ATOM 15470 N N . GLY E 1 419 ? 15.820 19.954 2.221 1.00 30.37 399 GLY E N 1
ATOM 15471 C CA . GLY E 1 419 ? 16.377 21.220 2.681 1.00 27.23 399 GLY E CA 1
ATOM 15472 C C . GLY E 1 419 ? 16.374 21.380 4.193 1.00 30.23 399 GLY E C 1
ATOM 15473 O O . GLY E 1 419 ? 17.347 21.844 4.787 1.00 30.71 399 GLY E O 1
ATOM 15474 N N . TYR E 1 420 ? 15.269 21.001 4.822 1.00 26.09 400 TYR E N 1
ATOM 15475 C CA . TYR E 1 420 ? 15.143 21.111 6.271 1.00 27.09 400 TYR E CA 1
ATOM 15476 C C . TYR E 1 420 ? 13.982 20.250 6.754 1.00 28.37 400 TYR E C 1
ATOM 15477 O O . TYR E 1 420 ? 13.059 19.955 5.994 1.00 23.82 400 TYR E O 1
ATOM 15486 N N . GLY E 1 421 ? 14.031 19.839 8.016 1.00 29.68 401 GLY E N 1
ATOM 15487 C CA . GLY E 1 421 ? 13.010 18.960 8.551 1.00 26.97 401 GLY E CA 1
ATOM 15488 C C . GLY E 1 421 ? 11.746 19.701 8.927 1.00 26.60 401 GLY E C 1
ATOM 15489 O O . GLY E 1 421 ? 11.780 20.877 9.294 1.00 28.23 401 GLY E O 1
ATOM 15490 N N . PHE E 1 422 ? 10.620 19.008 8.850 1.00 26.82 402 PHE E N 1
ATOM 15491 C CA . PHE E 1 422 ? 9.348 19.613 9.220 1.00 27.44 402 PHE E CA 1
ATOM 15492 C C . PHE E 1 422 ? 8.391 18.498 9.607 1.00 27.42 402 PHE E C 1
ATOM 15493 O O . PHE E 1 422 ? 7.285 18.781 10.072 1.00 30.94 402 PHE E O 1
ATOM 15501 N N . MET F 1 21 ? 68.975 -0.515 1.756 1.00 76.49 1 MET F N 1
ATOM 15502 C CA . MET F 1 21 ? 69.128 -1.899 1.315 1.00 75.39 1 MET F CA 1
ATOM 15503 C C . MET F 1 21 ? 67.793 -2.655 1.289 1.00 64.47 1 MET F C 1
ATOM 15504 O O . MET F 1 21 ? 67.534 -3.517 2.134 1.00 58.68 1 MET F O 1
ATOM 15509 N N . ILE F 1 22 ? 66.952 -2.323 0.312 1.00 59.18 2 ILE F N 1
ATOM 15510 C CA . ILE F 1 22 ? 65.683 -3.018 0.120 1.00 57.27 2 ILE F CA 1
ATOM 15511 C C . ILE F 1 22 ? 65.676 -3.784 -1.199 1.00 49.96 2 ILE F C 1
ATOM 15512 O O . ILE F 1 22 ? 65.423 -3.216 -2.267 1.00 51.87 2 ILE F O 1
ATOM 15517 N N . THR F 1 23 ? 65.950 -5.079 -1.115 1.00 48.51 3 THR F N 1
ATOM 15518 C CA . THR F 1 23 ? 66.099 -5.904 -2.306 1.00 47.94 3 THR F CA 1
ATOM 15519 C C . THR F 1 23 ? 65.055 -7.007 -2.335 1.00 41.63 3 THR F C 1
ATOM 15520 O O . THR F 1 23 ? 65.283 -8.100 -1.812 1.00 41.63 3 THR F O 1
ATOM 15524 N N . PRO F 1 24 ? 63.894 -6.723 -2.939 1.00 36.74 4 PRO F N 1
ATOM 15525 C CA . PRO F 1 24 ? 62.849 -7.744 -2.990 1.00 35.41 4 PRO F CA 1
ATOM 15526 C C . PRO F 1 24 ? 63.322 -8.894 -3.849 1.00 39.03 4 PRO F C 1
ATOM 15527 O O . PRO F 1 24 ? 64.187 -8.703 -4.706 1.00 41.55 4 PRO F O 1
ATOM 15531 N N . ARG F 1 25 ? 62.771 -10.074 -3.621 1.00 34.40 5 ARG F N 1
ATOM 15532 C CA . ARG F 1 25 ? 62.946 -11.155 -4.565 1.00 37.90 5 ARG F CA 1
ATOM 15533 C C . ARG F 1 25 ? 61.647 -11.928 -4.714 1.00 37.79 5 ARG F C 1
ATOM 15534 O O . ARG F 1 25 ? 60.816 -11.976 -3.797 1.00 33.51 5 ARG F O 1
ATOM 15542 N N . THR F 1 26 ? 61.465 -12.496 -5.899 1.00 33.95 6 THR F N 1
ATOM 15543 C CA . THR F 1 26 ? 60.270 -13.256 -6.219 1.00 34.61 6 THR F CA 1
ATOM 15544 C C . THR F 1 26 ? 60.541 -14.726 -5.980 1.00 31.44 6 THR F C 1
ATOM 15545 O O . THR F 1 26 ? 61.576 -15.243 -6.387 1.00 37.90 6 THR F O 1
ATOM 15549 N N . LEU F 1 27 ? 59.625 -15.405 -5.308 1.00 30.02 7 LEU F N 1
ATOM 15550 C CA . LEU F 1 27 ? 59.734 -16.856 -5.165 1.00 31.10 7 LEU F CA 1
ATOM 15551 C C . LEU F 1 27 ? 59.067 -17.517 -6.370 1.00 36.81 7 LEU F C 1
ATOM 15552 O O . LEU F 1 27 ? 57.966 -17.128 -6.749 1.00 34.06 7 LEU F O 1
ATOM 15557 N N . HIS F 1 28 ? 59.737 -18.498 -6.978 1.00 38.75 8 HIS F N 1
ATOM 15558 C CA . HIS F 1 28 ? 59.192 -19.200 -8.143 1.00 37.81 8 HIS F CA 1
ATOM 15559 C C . HIS F 1 28 ? 58.056 -20.066 -7.687 1.00 40.38 8 HIS F C 1
ATOM 15560 O O . HIS F 1 28 ? 56.971 -20.066 -8.263 1.00 43.10 8 HIS F O 1
ATOM 15567 N N . THR F 1 29 ? 58.332 -20.831 -6.645 1.00 41.97 9 THR F N 1
ATOM 15568 C CA . THR F 1 29 ? 57.296 -21.583 -5.975 1.00 44.66 9 THR F CA 1
ATOM 15569 C C . THR F 1 29 ? 57.471 -21.339 -4.488 1.00 43.83 9 THR F C 1
ATOM 15570 O O . THR F 1 29 ? 58.556 -20.955 -4.028 1.00 41.26 9 THR F O 1
ATOM 15574 N N . ILE F 1 30 ? 56.395 -21.522 -3.741 1.00 41.24 10 ILE F N 1
ATOM 15575 C CA . ILE F 1 30 ? 56.485 -21.422 -2.299 1.00 39.66 10 ILE F CA 1
ATOM 15576 C C . ILE F 1 30 ? 56.813 -22.796 -1.735 1.00 32.26 10 ILE F C 1
ATOM 15577 O O . ILE F 1 30 ? 56.008 -23.720 -1.823 1.00 35.20 10 ILE F O 1
ATOM 15582 N N . THR F 1 31 ? 58.011 -22.940 -1.183 1.00 34.29 11 THR F N 1
ATOM 15583 C CA . THR F 1 31 ? 58.364 -24.164 -0.482 1.00 35.77 11 THR F CA 1
ATOM 15584 C C . THR F 1 31 ? 57.746 -24.102 0.902 1.00 39.78 11 THR F C 1
ATOM 15585 O O . THR F 1 31 ? 57.335 -23.034 1.358 1.00 35.00 11 THR F O 1
ATOM 15589 N N . ASP F 1 32 ? 57.701 -25.248 1.574 1.00 37.94 12 ASP F N 1
ATOM 15590 C CA . ASP F 1 32 ? 57.181 -25.314 2.925 1.00 39.51 12 ASP F CA 1
ATOM 15591 C C . ASP F 1 32 ? 57.971 -24.414 3.870 1.00 41.15 12 ASP F C 1
ATOM 15592 O O . ASP F 1 32 ? 57.387 -23.727 4.707 1.00 39.09 12 ASP F O 1
ATOM 15597 N N . ASP F 1 33 ? 59.292 -24.394 3.723 1.00 35.46 13 ASP F N 1
ATOM 15598 C CA . ASP F 1 33 ? 60.113 -23.492 4.527 1.00 37.57 13 ASP F CA 1
ATOM 15599 C C . ASP F 1 33 ? 59.742 -22.031 4.296 1.00 37.23 13 ASP F C 1
ATOM 15600 O O . ASP F 1 33 ? 59.656 -21.253 5.240 1.00 38.58 13 ASP F O 1
ATOM 15605 N N . ASP F 1 34 ? 59.541 -21.656 3.035 1.00 34.22 14 ASP F N 1
ATOM 15606 C CA . ASP F 1 34 ? 59.144 -20.290 2.703 1.00 37.36 14 ASP F CA 1
ATOM 15607 C C . ASP F 1 34 ? 57.790 -19.935 3.324 1.00 35.83 14 ASP F C 1
ATOM 15608 O O . ASP F 1 34 ? 57.639 -18.861 3.912 1.00 34.37 14 ASP F O 1
ATOM 15613 N N . TRP F 1 35 ? 56.813 -20.831 3.204 1.00 30.23 15 TRP F N 1
ATOM 15614 C CA . TRP F 1 35 ? 55.511 -20.567 3.795 1.00 35.14 15 TRP F CA 1
ATOM 15615 C C . TRP F 1 35 ? 55.596 -20.399 5.316 1.00 37.49 15 TRP F C 1
ATOM 15616 O O . TRP F 1 35 ? 54.859 -19.615 5.903 1.00 37.68 15 TRP F O 1
ATOM 15627 N N . THR F 1 36 ? 56.499 -21.139 5.946 1.00 35.11 16 THR F N 1
ATOM 15628 C CA . THR F 1 36 ? 56.727 -21.003 7.375 1.00 38.37 16 THR F CA 1
ATOM 15629 C C . THR F 1 36 ? 57.132 -19.584 7.735 1.00 38.26 16 THR F C 1
ATOM 15630 O O . THR F 1 36 ? 56.617 -19.006 8.705 1.00 35.66 16 THR F O 1
ATOM 15634 N N . ARG F 1 37 ? 58.056 -19.026 6.958 1.00 33.32 17 ARG F N 1
ATOM 15635 C CA . ARG F 1 37 ? 58.500 -17.655 7.169 1.00 35.08 17 ARG F CA 1
ATOM 15636 C C . ARG F 1 37 ? 57.381 -16.673 6.863 1.00 33.89 17 ARG F C 1
ATOM 15637 O O . ARG F 1 37 ? 57.308 -15.612 7.461 1.00 29.34 17 ARG F O 1
ATOM 15645 N N . ILE F 1 38 ? 56.523 -17.037 5.916 1.00 30.09 18 ILE F N 1
ATOM 15646 C CA . ILE F 1 38 ? 55.415 -16.192 5.493 1.00 30.67 18 ILE F CA 1
ATOM 15647 C C . ILE F 1 38 ? 54.364 -16.121 6.592 1.00 31.79 18 ILE F C 1
ATOM 15648 O O . ILE F 1 38 ? 53.825 -15.053 6.890 1.00 28.55 18 ILE F O 1
ATOM 15653 N N . ALA F 1 39 ? 54.080 -17.274 7.186 1.00 31.23 19 ALA F N 1
ATOM 15654 C CA . ALA F 1 39 ? 53.101 -17.363 8.259 1.00 34.27 19 ALA F CA 1
ATOM 15655 C C . ALA F 1 39 ? 53.594 -16.649 9.519 1.00 31.65 19 ALA F C 1
ATOM 15656 O O . ALA F 1 39 ? 52.802 -16.023 10.217 1.00 34.51 19 ALA F O 1
ATOM 15658 N N . LEU F 1 40 ? 54.897 -16.726 9.796 1.00 29.36 20 LEU F N 1
ATOM 15659 C CA . LEU F 1 40 ? 55.459 -16.052 10.968 1.00 32.36 20 LEU F CA 1
ATOM 15660 C C . LEU F 1 40 ? 55.338 -14.541 10.829 1.00 32.87 20 LEU F C 1
ATOM 15661 O O . LEU F 1 40 ? 54.856 -13.875 11.737 1.00 27.28 20 LEU F O 1
ATOM 15666 N N . LEU F 1 41 ? 55.770 -14.007 9.690 1.00 27.42 21 LEU F N 1
ATOM 15667 C CA . LEU F 1 41 ? 55.669 -12.578 9.439 1.00 30.03 21 LEU F CA 1
ATOM 15668 C C . LEU F 1 41 ? 54.213 -12.121 9.442 1.00 31.05 21 LEU F C 1
ATOM 15669 O O . LEU F 1 41 ? 53.898 -11.047 9.933 1.00 30.52 21 LEU F O 1
ATOM 15674 N N . ALA F 1 42 ? 53.325 -12.927 8.874 1.00 31.53 22 ALA F N 1
ATOM 15675 C CA . ALA F 1 42 ? 51.934 -12.521 8.782 1.00 30.44 22 ALA F CA 1
ATOM 15676 C C . ALA F 1 42 ? 51.362 -12.376 10.185 1.00 31.67 22 ALA F C 1
ATOM 15677 O O . ALA F 1 42 ? 50.711 -11.377 10.511 1.00 30.71 22 ALA F O 1
ATOM 15679 N N . ARG F 1 43 ? 51.612 -13.381 11.010 1.00 26.78 23 ARG F N 1
ATOM 15680 C CA . ARG F 1 43 ? 51.083 -13.399 12.363 1.00 31.33 23 ARG F CA 1
ATOM 15681 C C . ARG F 1 43 ? 51.530 -12.154 13.137 1.00 28.62 23 ARG F C 1
ATOM 15682 O O . ARG F 1 43 ? 50.719 -11.474 13.758 1.00 30.39 23 ARG F O 1
ATOM 15690 N N . PHE F 1 44 ? 52.817 -11.848 13.078 1.00 27.59 24 PHE F N 1
ATOM 15691 C CA . PHE F 1 44 ? 53.354 -10.653 13.718 1.00 27.44 24 PHE F CA 1
ATOM 15692 C C . PHE F 1 44 ? 52.737 -9.364 13.191 1.00 31.62 24 PHE F C 1
ATOM 15693 O O . PHE F 1 44 ? 52.323 -8.504 13.976 1.00 28.75 24 PHE F O 1
ATOM 15701 N N . ALA F 1 45 ? 52.687 -9.210 11.870 1.00 28.88 25 ALA F N 1
ATOM 15702 C CA . ALA F 1 45 ? 52.269 -7.926 11.313 1.00 28.93 25 ALA F CA 1
ATOM 15703 C C . ALA F 1 45 ? 50.776 -7.679 11.520 1.00 27.78 25 ALA F C 1
ATOM 15704 O O . ALA F 1 45 ? 50.347 -6.544 11.647 1.00 31.03 25 ALA F O 1
ATOM 15706 N N . PHE F 1 46 ? 49.984 -8.742 11.542 1.00 28.28 26 PHE F N 1
ATOM 15707 C CA . PHE F 1 46 ? 48.544 -8.592 11.695 1.00 31.24 26 PHE F CA 1
ATOM 15708 C C . PHE F 1 46 ? 48.136 -8.662 13.151 1.00 37.64 26 PHE F C 1
ATOM 15709 O O . PHE F 1 46 ? 47.190 -7.991 13.562 1.00 41.65 26 PHE F O 1
ATOM 15717 N N . GLY F 1 47 ? 48.866 -9.457 13.931 1.00 32.24 27 GLY F N 1
ATOM 15718 C CA . GLY F 1 47 ? 48.544 -9.661 15.335 1.00 33.43 27 GLY F CA 1
ATOM 15719 C C . GLY F 1 47 ? 47.837 -10.984 15.538 1.00 33.35 27 GLY F C 1
ATOM 15720 O O . GLY F 1 47 ? 47.514 -11.373 16.665 1.00 32.08 27 GLY F O 1
ATOM 15721 N N . ASP F 1 48 ? 47.591 -11.677 14.431 1.00 30.22 28 ASP F N 1
ATOM 15722 C CA . ASP F 1 48 ? 46.989 -13.005 14.464 1.00 31.70 28 ASP F CA 1
ATOM 15723 C C . ASP F 1 48 ? 47.053 -13.618 13.064 1.00 31.71 28 ASP F C 1
ATOM 15724 O O . ASP F 1 48 ? 47.497 -12.965 12.120 1.00 32.56 28 ASP F O 1
ATOM 15729 N N . ILE F 1 49 ? 46.601 -14.858 12.933 1.00 31.97 29 ILE F N 1
ATOM 15730 C CA . ILE F 1 49 ? 46.660 -15.569 11.655 1.00 37.48 29 ILE F CA 1
ATOM 15731 C C . ILE F 1 49 ? 45.612 -16.673 11.627 1.00 35.20 29 ILE F C 1
ATOM 15732 O O . ILE F 1 49 ? 45.223 -17.186 12.678 1.00 31.24 29 ILE F O 1
ATOM 15737 N N . GLU F 1 50 ? 45.157 -17.029 10.427 1.00 34.40 30 GLU F N 1
ATOM 15738 C CA . GLU F 1 50 ? 44.133 -18.058 10.249 1.00 33.35 30 GLU F CA 1
ATOM 15739 C C . GLU F 1 50 ? 44.687 -19.464 10.481 1.00 32.72 30 GLU F C 1
ATOM 15740 O O . GLU F 1 50 ? 45.901 -19.662 10.501 1.00 33.29 30 GLU F O 1
ATOM 15746 N N . PRO F 1 51 ? 43.795 -20.449 10.664 1.00 33.00 31 PRO F N 1
ATOM 15747 C CA . PRO F 1 51 ? 44.206 -21.841 10.868 1.00 34.57 31 PRO F CA 1
ATOM 15748 C C . PRO F 1 51 ? 45.075 -22.330 9.718 1.00 34.22 31 PRO F C 1
ATOM 15749 O O . PRO F 1 51 ? 45.019 -21.776 8.616 1.00 31.64 31 PRO F O 1
ATOM 15753 N N . GLU F 1 52 ? 45.863 -23.363 9.977 1.00 34.96 32 GLU F N 1
ATOM 15754 C CA . GLU F 1 52 ? 46.791 -23.880 8.984 1.00 38.38 32 GLU F CA 1
ATOM 15755 C C . GLU F 1 52 ? 46.066 -24.360 7.731 1.00 37.05 32 GLU F C 1
ATOM 15756 O O . GLU F 1 52 ? 46.526 -24.137 6.617 1.00 36.07 32 GLU F O 1
ATOM 15762 N N . GLN F 1 53 ? 44.920 -25.003 7.922 1.00 36.52 33 GLN F N 1
ATOM 15763 C CA . GLN F 1 53 ? 44.129 -25.504 6.808 1.00 38.40 33 GLN F CA 1
ATOM 15764 C C . GLN F 1 53 ? 43.653 -24.364 5.921 1.00 37.14 33 GLN F C 1
ATOM 15765 O O . GLN F 1 53 ? 43.570 -24.495 4.702 1.00 33.38 33 GLN F O 1
ATOM 15771 N N . THR F 1 54 ? 43.336 -23.236 6.542 1.00 34.62 34 THR F N 1
ATOM 15772 C CA . THR F 1 54 ? 42.891 -22.074 5.804 1.00 33.36 34 THR F CA 1
ATOM 15773 C C . THR F 1 54 ? 44.048 -21.512 4.993 1.00 33.25 34 THR F C 1
ATOM 15774 O O . THR F 1 54 ? 43.894 -21.198 3.817 1.00 29.35 34 THR F O 1
ATOM 15778 N N . GLN F 1 55 ? 45.202 -21.395 5.640 1.00 31.78 35 GLN F N 1
ATOM 15779 C CA . GLN F 1 55 ? 46.423 -20.958 4.989 1.00 32.63 35 GLN F CA 1
ATOM 15780 C C . GLN F 1 55 ? 46.708 -21.833 3.781 1.00 31.64 35 GLN F C 1
ATOM 15781 O O . GLN F 1 55 ? 46.991 -21.331 2.702 1.00 28.70 35 GLN F O 1
ATOM 15787 N N . ALA F 1 56 ? 46.623 -23.146 3.978 1.00 31.16 36 ALA F N 1
ATOM 15788 C CA . ALA F 1 56 ? 46.883 -24.103 2.906 1.00 31.34 36 ALA F CA 1
ATOM 15789 C C . ALA F 1 56 ? 45.969 -23.871 1.705 1.00 33.41 36 ALA F C 1
ATOM 15790 O O . ALA F 1 56 ? 46.412 -23.951 0.559 1.00 34.72 36 ALA F O 1
ATOM 15792 N N . ALA F 1 57 ? 44.696 -23.574 1.960 1.00 32.69 37 ALA F N 1
ATOM 15793 C CA . ALA F 1 57 ? 43.759 -23.297 0.870 1.00 31.63 37 ALA F CA 1
ATOM 15794 C C . ALA F 1 57 ? 44.136 -22.045 0.075 1.00 32.61 37 ALA F C 1
ATOM 15795 O O . ALA F 1 57 ? 44.105 -22.058 -1.159 1.00 32.48 37 ALA F O 1
ATOM 15797 N N . TRP F 1 58 ? 44.486 -20.961 0.768 1.00 30.82 38 TRP F N 1
ATOM 15798 C CA . TRP F 1 58 ? 44.953 -19.764 0.062 1.00 30.82 38 TRP F CA 1
ATOM 15799 C C . TRP F 1 58 ? 46.216 -20.083 -0.735 1.00 31.58 38 TRP F C 1
ATOM 15800 O O . TRP F 1 58 ? 46.345 -19.693 -1.892 1.00 28.47 38 TRP F O 1
ATOM 15811 N N . ARG F 1 59 ? 47.139 -20.796 -0.103 1.00 31.37 39 ARG F N 1
ATOM 15812 C CA . ARG F 1 59 ? 48.423 -21.120 -0.712 1.00 30.75 39 ARG F CA 1
ATOM 15813 C C . ARG F 1 59 ? 48.214 -21.855 -2.033 1.00 31.51 39 ARG F C 1
ATOM 15814 O O . ARG F 1 59 ? 48.976 -21.669 -2.980 1.00 29.66 39 ARG F O 1
ATOM 15822 N N . SER F 1 60 ? 47.161 -22.665 -2.098 1.00 29.72 40 SER F N 1
ATOM 15823 C CA . SER F 1 60 ? 46.887 -23.472 -3.285 1.00 31.62 40 SER F CA 1
ATOM 15824 C C . SER F 1 60 ? 46.464 -22.634 -4.496 1.00 34.79 40 SER F C 1
ATOM 15825 O O . SER F 1 60 ? 46.406 -23.143 -5.620 1.00 31.36 40 SER F O 1
ATOM 15828 N N . MET F 1 61 ? 46.170 -21.357 -4.277 1.00 28.81 41 MET F N 1
ATOM 15829 C CA . MET F 1 61 ? 45.746 -20.486 -5.375 1.00 31.11 41 MET F CA 1
ATOM 15830 C C . MET F 1 61 ? 46.875 -19.595 -5.895 1.00 27.44 41 MET F C 1
ATOM 15831 O O . MET F 1 61 ? 46.678 -18.811 -6.824 1.00 29.74 41 MET F O 1
ATOM 15836 N N . VAL F 1 62 ? 48.054 -19.722 -5.298 1.00 26.80 42 VAL F N 1
ATOM 15837 C CA . VAL F 1 62 ? 49.192 -18.902 -5.677 1.00 27.25 42 VAL F CA 1
ATOM 15838 C C . VAL F 1 62 ? 49.938 -19.538 -6.857 1.00 31.25 42 VAL F C 1
ATOM 15839 O O . VAL F 1 62 ? 50.467 -20.641 -6.736 1.00 29.08 42 VAL F O 1
ATOM 15843 N N . PRO F 1 63 ? 49.977 -18.843 -8.001 1.00 27.80 43 PRO F N 1
ATOM 15844 C CA . PRO F 1 63 ? 50.691 -19.434 -9.135 1.00 31.65 43 PRO F CA 1
ATOM 15845 C C . PRO F 1 63 ? 52.188 -19.246 -8.945 1.00 35.08 43 PRO F C 1
ATOM 15846 O O . PRO F 1 63 ? 52.628 -18.793 -7.883 1.00 30.78 43 PRO F O 1
ATOM 15850 N N . GLU F 1 64 ? 52.974 -19.594 -9.955 1.00 36.21 44 GLU F N 1
ATOM 15851 C CA . GLU F 1 64 ? 54.412 -19.469 -9.835 1.00 37.11 44 GLU F CA 1
ATOM 15852 C C . GLU F 1 64 ? 54.797 -18.009 -10.046 1.00 32.52 44 GLU F C 1
ATOM 15853 O O . GLU F 1 64 ? 54.023 -17.244 -10.611 1.00 31.52 44 GLU F O 1
ATOM 15859 N N . ASP F 1 65 ? 55.968 -17.618 -9.553 1.00 32.97 45 ASP F N 1
ATOM 15860 C CA . ASP F 1 65 ? 56.446 -16.238 -9.682 1.00 33.52 45 ASP F CA 1
ATOM 15861 C C . ASP F 1 65 ? 55.428 -15.192 -9.210 1.00 34.41 45 ASP F C 1
ATOM 15862 O O . ASP F 1 65 ? 55.323 -14.103 -9.793 1.00 31.54 45 ASP F O 1
ATOM 15867 N N . ALA F 1 66 ? 54.690 -15.519 -8.152 1.00 30.21 46 ALA F N 1
ATOM 15868 C CA . ALA F 1 66 ? 53.596 -14.666 -7.689 1.00 29.96 46 ALA F CA 1
ATOM 15869 C C . ALA F 1 66 ? 53.774 -14.221 -6.227 1.00 34.41 46 ALA F C 1
ATOM 15870 O O . ALA F 1 66 ? 52.852 -13.673 -5.620 1.00 27.67 46 ALA F O 1
ATOM 15872 N N . THR F 1 67 ? 54.965 -14.452 -5.682 1.00 30.38 47 THR F N 1
ATOM 15873 C CA . THR F 1 67 ? 55.266 -14.132 -4.295 1.00 29.39 47 THR F CA 1
ATOM 15874 C C . THR F 1 67 ? 56.529 -13.294 -4.212 1.00 30.72 47 THR F C 1
ATOM 15875 O O . THR F 1 67 ? 57.598 -13.729 -4.639 1.00 31.06 47 THR F O 1
ATOM 15879 N N . VAL F 1 68 ? 56.400 -12.084 -3.677 1.00 26.91 48 VAL F N 1
ATOM 15880 C CA . VAL F 1 68 ? 57.546 -11.209 -3.491 1.00 28.51 48 VAL F CA 1
ATOM 15881 C C . VAL F 1 68 ? 57.830 -11.026 -2.000 1.00 32.42 48 VAL F C 1
ATOM 15882 O O . VAL F 1 68 ? 56.944 -10.619 -1.236 1.00 32.94 48 VAL F O 1
ATOM 15886 N N . VAL F 1 69 ? 59.063 -11.327 -1.595 1.00 30.65 49 VAL F N 1
ATOM 15887 C CA . VAL F 1 69 ? 59.473 -11.202 -0.197 1.00 33.69 49 VAL F CA 1
ATOM 15888 C C . VAL F 1 69 ? 60.714 -10.336 -0.052 1.00 35.98 49 VAL F C 1
ATOM 15889 O O . VAL F 1 69 ? 61.473 -10.145 -1.003 1.00 34.43 49 VAL F O 1
ATOM 15893 N N . VAL F 1 70 ? 60.906 -9.803 1.147 1.00 34.17 50 VAL F N 1
ATOM 15894 C CA . VAL F 1 70 ? 62.104 -9.046 1.466 1.00 36.00 50 VAL F CA 1
ATOM 15895 C C . VAL F 1 70 ? 62.694 -9.659 2.718 1.00 37.21 50 VAL F C 1
ATOM 15896 O O . VAL F 1 70 ? 62.060 -9.648 3.769 1.00 37.29 50 VAL F O 1
ATOM 15900 N N . PRO F 1 71 ? 63.896 -10.236 2.603 1.00 40.53 51 PRO F N 1
ATOM 15901 C CA . PRO F 1 71 ? 64.533 -10.945 3.717 1.00 44.11 51 PRO F CA 1
ATOM 15902 C C . PRO F 1 71 ? 65.182 -10.004 4.719 1.00 42.52 51 PRO F C 1
ATOM 15903 O O . PRO F 1 71 ? 65.451 -8.846 4.400 1.00 42.47 51 PRO F O 1
ATOM 15907 N N . ASP F 1 72 ? 65.420 -10.510 5.924 1.00 46.81 52 ASP F N 1
ATOM 15908 C CA . ASP F 1 72 ? 66.147 -9.760 6.938 1.00 51.59 52 ASP F CA 1
ATOM 15909 C C . ASP F 1 72 ? 67.634 -9.739 6.604 1.00 58.49 52 ASP F C 1
ATOM 15910 O O . ASP F 1 72 ? 68.083 -10.417 5.676 1.00 55.43 52 ASP F O 1
ATOM 15915 N N . GLU F 1 73 ? 68.385 -8.952 7.366 1.00 62.12 53 GLU F N 1
ATOM 15916 C CA . GLU F 1 73 ? 69.812 -8.744 7.137 1.00 63.96 53 GLU F CA 1
ATOM 15917 C C . GLU F 1 73 ? 70.583 -10.055 7.008 1.00 65.07 53 GLU F C 1
ATOM 15918 O O . GLU F 1 73 ? 71.632 -10.110 6.367 1.00 66.27 53 GLU F O 1
ATOM 15924 N N . THR F 1 74 ? 70.049 -11.110 7.610 1.00 63.58 54 THR F N 1
ATOM 15925 C CA . THR F 1 74 ? 70.743 -12.387 7.678 1.00 65.56 54 THR F CA 1
ATOM 15926 C C . THR F 1 74 ? 70.103 -13.463 6.798 1.00 66.85 54 THR F C 1
ATOM 15927 O O . THR F 1 74 ? 70.564 -14.604 6.763 1.00 67.88 54 THR F O 1
ATOM 15931 N N . ASP F 1 75 ? 69.047 -13.092 6.084 1.00 63.36 55 ASP F N 1
ATOM 15932 C CA . ASP F 1 75 ? 68.282 -14.045 5.284 1.00 63.29 55 ASP F CA 1
ATOM 15933 C C . ASP F 1 75 ? 67.836 -15.263 6.090 1.00 63.64 55 ASP F C 1
ATOM 15934 O O . ASP F 1 75 ? 68.019 -16.402 5.660 1.00 63.58 55 ASP F O 1
ATOM 15939 N N . ASP F 1 76 ? 67.255 -15.016 7.261 1.00 63.81 56 ASP F N 1
ATOM 15940 C CA . ASP F 1 76 ? 66.679 -16.084 8.075 1.00 64.97 56 ASP F CA 1
ATOM 15941 C C . ASP F 1 76 ? 65.170 -15.909 8.191 1.00 62.09 56 ASP F C 1
ATOM 15942 O O . ASP F 1 76 ? 64.441 -16.843 8.534 1.00 62.25 56 ASP F O 1
ATOM 15947 N N . ALA F 1 77 ? 64.708 -14.701 7.894 1.00 57.24 57 ALA F N 1
ATOM 15948 C CA . ALA F 1 77 ? 63.297 -14.377 8.006 1.00 49.69 57 ALA F CA 1
ATOM 15949 C C . ALA F 1 77 ? 62.933 -13.352 6.947 1.00 44.57 57 ALA F C 1
ATOM 15950 O O . ALA F 1 77 ? 63.808 -12.689 6.386 1.00 44.11 57 ALA F O 1
ATOM 15952 N N . PHE F 1 78 ? 61.639 -13.233 6.672 1.00 38.98 58 PHE F N 1
ATOM 15953 C CA . PHE F 1 78 ? 61.142 -12.184 5.800 1.00 34.38 58 PHE F CA 1
ATOM 15954 C C . PHE F 1 78 ? 60.732 -11.004 6.674 1.00 36.71 58 PHE F C 1
ATOM 15955 O O . PHE F 1 78 ? 60.122 -11.189 7.723 1.00 36.54 58 PHE F O 1
ATOM 15963 N N . VAL F 1 79 ? 61.071 -9.794 6.249 1.00 35.19 59 VAL F N 1
ATOM 15964 C CA . VAL F 1 79 ? 60.611 -8.601 6.937 1.00 34.67 59 VAL F CA 1
ATOM 15965 C C . VAL F 1 79 ? 59.569 -7.899 6.084 1.00 33.53 59 VAL F C 1
ATOM 15966 O O . VAL F 1 79 ? 58.991 -6.889 6.487 1.00 30.27 59 VAL F O 1
ATOM 15970 N N . GLY F 1 80 ? 59.345 -8.437 4.890 1.00 32.57 60 GLY F N 1
ATOM 15971 C CA . GLY F 1 80 ? 58.319 -7.930 4.005 1.00 27.39 60 GLY F CA 1
ATOM 15972 C C . GLY F 1 80 ? 57.803 -9.073 3.166 1.00 33.09 60 GLY F C 1
ATOM 15973 O O . GLY F 1 80 ? 58.559 -9.980 2.808 1.00 32.49 60 GLY F O 1
ATOM 15974 N N . GLN F 1 81 ? 56.515 -9.053 2.854 1.00 29.66 61 GLN F N 1
ATOM 15975 C CA . GLN F 1 81 ? 55.977 -10.056 1.945 1.00 32.82 61 GLN F CA 1
ATOM 15976 C C . GLN F 1 81 ? 54.707 -9.591 1.253 1.00 35.13 61 GLN F C 1
ATOM 15977 O O . GLN F 1 81 ? 53.988 -8.709 1.742 1.00 26.02 61 GLN F O 1
ATOM 15983 N N . SER F 1 82 ? 54.446 -10.200 0.101 1.00 29.78 62 SER F N 1
ATOM 15984 C CA . SER F 1 82 ? 53.247 -9.937 -0.672 1.00 28.83 62 SER F CA 1
ATOM 15985 C C . SER F 1 82 ? 53.127 -11.051 -1.703 1.00 32.38 62 SER F C 1
ATOM 15986 O O . SER F 1 82 ? 54.134 -11.574 -2.176 1.00 29.34 62 SER F O 1
ATOM 15989 N N . LEU F 1 83 ? 51.904 -11.436 -2.026 1.00 23.33 63 LEU F N 1
ATOM 15990 C CA . LEU F 1 83 ? 51.694 -12.436 -3.059 1.00 28.74 63 LEU F CA 1
ATOM 15991 C C . LEU F 1 83 ? 50.392 -12.129 -3.746 1.00 29.60 63 LEU F C 1
ATOM 15992 O O . LEU F 1 83 ? 49.661 -11.224 -3.322 1.00 30.33 63 LEU F O 1
ATOM 15997 N N . TYR F 1 84 ? 50.104 -12.852 -4.818 1.00 25.00 64 TYR F N 1
ATOM 15998 C CA . TYR F 1 84 ? 48.788 -12.746 -5.411 1.00 27.13 64 TYR F CA 1
ATOM 15999 C C . TYR F 1 84 ? 48.177 -14.105 -5.705 1.00 26.71 64 TYR F C 1
ATOM 16000 O O . TYR F 1 84 ? 48.879 -15.111 -5.860 1.00 29.19 64 TYR F O 1
ATOM 16009 N N . LEU F 1 85 ? 46.852 -14.119 -5.761 1.00 25.46 65 LEU F N 1
ATOM 16010 C CA . LEU F 1 85 ? 46.079 -15.330 -5.979 1.00 27.15 65 LEU F CA 1
ATOM 16011 C C . LEU F 1 85 ? 45.546 -15.316 -7.405 1.00 26.44 65 LEU F C 1
ATOM 16012 O O . LEU F 1 85 ? 45.161 -14.262 -7.913 1.00 27.77 65 LEU F O 1
ATOM 16017 N N . ASP F 1 86 ? 45.525 -16.480 -8.045 1.00 28.88 66 ASP F N 1
ATOM 16018 C CA . ASP F 1 86 ? 45.031 -16.594 -9.416 1.00 26.74 66 ASP F CA 1
ATOM 16019 C C . ASP F 1 86 ? 43.512 -16.698 -9.377 1.00 26.73 66 ASP F C 1
ATOM 16020 O O . ASP F 1 86 ? 42.962 -17.734 -9.018 1.00 28.99 66 ASP F O 1
ATOM 16025 N N . MET F 1 87 ? 42.822 -15.631 -9.766 1.00 25.24 67 MET F N 1
ATOM 16026 C CA . MET F 1 87 ? 41.383 -15.587 -9.560 1.00 25.20 67 MET F CA 1
ATOM 16027 C C . MET F 1 87 ? 40.600 -15.232 -10.817 1.00 29.80 67 MET F C 1
ATOM 16028 O O . MET F 1 87 ? 41.185 -14.869 -11.841 1.00 30.26 67 MET F O 1
ATOM 16033 N N . GLN F 1 88 ? 39.273 -15.318 -10.724 1.00 27.85 68 GLN F N 1
ATOM 16034 C CA . GLN F 1 88 ? 38.401 -14.978 -11.846 1.00 25.59 68 GLN F CA 1
ATOM 16035 C C . GLN F 1 88 ? 37.205 -14.156 -11.378 1.00 28.01 68 GLN F C 1
ATOM 16036 O O . GLN F 1 88 ? 36.376 -14.638 -10.613 1.00 28.97 68 GLN F O 1
ATOM 16042 N N . LEU F 1 89 ? 37.128 -12.921 -11.864 1.00 26.33 69 LEU F N 1
ATOM 16043 C CA . LEU F 1 89 ? 36.154 -11.921 -11.412 1.00 26.73 69 LEU F CA 1
ATOM 16044 C C . LEU F 1 89 ? 35.087 -11.647 -12.467 1.00 29.78 69 LEU F C 1
ATOM 16045 O O . LEU F 1 89 ? 35.404 -11.457 -13.644 1.00 29.69 69 LEU F O 1
ATOM 16050 N N . THR F 1 90 ? 33.827 -11.613 -12.045 1.00 27.59 70 THR F N 1
ATOM 16051 C CA . THR F 1 90 ? 32.723 -11.299 -12.946 1.00 31.10 70 THR F CA 1
ATOM 16052 C C . THR F 1 90 ? 32.517 -9.791 -13.062 1.00 30.78 70 THR F C 1
ATOM 16053 O O . THR F 1 90 ? 32.414 -9.098 -12.052 1.00 28.40 70 THR F O 1
ATOM 16057 N N . VAL F 1 91 ? 32.466 -9.272 -14.291 1.00 30.69 71 VAL F N 1
ATOM 16058 C CA . VAL F 1 91 ? 32.293 -7.833 -14.471 1.00 26.33 71 VAL F CA 1
ATOM 16059 C C . VAL F 1 91 ? 30.912 -7.496 -15.056 1.00 28.47 71 VAL F C 1
ATOM 16060 O O . VAL F 1 91 ? 30.182 -8.391 -15.459 1.00 29.52 71 VAL F O 1
ATOM 16064 N N . PRO F 1 92 ? 30.532 -6.207 -15.069 1.00 29.78 72 PRO F N 1
ATOM 16065 C CA . PRO F 1 92 ? 29.202 -5.873 -15.594 1.00 33.45 72 PRO F CA 1
ATOM 16066 C C . PRO F 1 92 ? 28.994 -6.456 -16.990 1.00 35.47 72 PRO F C 1
ATOM 16067 O O . PRO F 1 92 ? 29.888 -6.352 -17.839 1.00 35.59 72 PRO F O 1
ATOM 16071 N N . GLY F 1 93 ? 27.838 -7.069 -17.223 1.00 35.71 73 GLY F N 1
ATOM 16072 C CA . GLY F 1 93 ? 27.571 -7.707 -18.504 1.00 36.21 73 GLY F CA 1
ATOM 16073 C C . GLY F 1 93 ? 27.824 -9.205 -18.504 1.00 38.73 73 GLY F C 1
ATOM 16074 O O . GLY F 1 93 ? 27.321 -9.934 -19.364 1.00 34.09 73 GLY F O 1
ATOM 16075 N N . GLY F 1 94 ? 28.610 -9.678 -17.541 1.00 37.57 74 GLY F N 1
ATOM 16076 C CA . GLY F 1 94 ? 28.814 -11.106 -17.395 1.00 31.90 74 GLY F CA 1
ATOM 16077 C C . GLY F 1 94 ? 30.135 -11.694 -17.864 1.00 33.40 74 GLY F C 1
ATOM 16078 O O . GLY F 1 94 ? 30.354 -12.900 -17.715 1.00 33.07 74 GLY F O 1
ATOM 16079 N N . GLU F 1 95 ? 31.018 -10.881 -18.434 1.00 34.64 75 GLU F N 1
ATOM 16080 C CA . GLU F 1 95 ? 32.340 -11.397 -18.776 1.00 33.93 75 GLU F CA 1
ATOM 16081 C C . GLU F 1 95 ? 33.130 -11.703 -17.504 1.00 33.70 75 GLU F C 1
ATOM 16082 O O . GLU F 1 95 ? 33.096 -10.940 -16.550 1.00 31.39 75 GLU F O 1
ATOM 16088 N N . VAL F 1 96 ? 33.836 -12.827 -17.513 1.00 32.02 76 VAL F N 1
ATOM 16089 C CA . VAL F 1 96 ? 34.663 -13.246 -16.402 1.00 31.49 76 VAL F CA 1
ATOM 16090 C C . VAL F 1 96 ? 36.137 -13.052 -16.756 1.00 34.13 76 VAL F C 1
ATOM 16091 O O . VAL F 1 96 ? 36.660 -13.739 -17.622 1.00 36.72 76 VAL F O 1
ATOM 16095 N N . LEU F 1 97 ? 36.798 -12.101 -16.102 1.00 31.02 77 LEU F N 1
ATOM 16096 C CA . LEU F 1 97 ? 38.207 -11.823 -16.366 1.00 29.81 77 LEU F CA 1
ATOM 16097 C C . LEU F 1 97 ? 39.118 -12.516 -15.366 1.00 32.15 77 LEU F C 1
ATOM 16098 O O . LEU F 1 97 ? 38.761 -12.669 -14.198 1.00 30.42 77 LEU F O 1
ATOM 16103 N N . PRO F 1 98 ? 40.315 -12.917 -15.817 1.00 33.72 78 PRO F N 1
ATOM 16104 C CA . PRO F 1 98 ? 41.325 -13.421 -14.887 1.00 29.07 78 PRO F CA 1
ATOM 16105 C C . PRO F 1 98 ? 41.855 -12.228 -14.125 1.00 30.43 78 PRO F C 1
ATOM 16106 O O . PRO F 1 98 ? 42.082 -11.182 -14.737 1.00 29.28 78 PRO F O 1
ATOM 16110 N N . VAL F 1 99 ? 42.019 -12.358 -12.811 1.00 30.53 79 VAL F N 1
ATOM 16111 C CA . VAL F 1 99 ? 42.510 -11.251 -12.011 1.00 23.64 79 VAL F CA 1
ATOM 16112 C C . VAL F 1 99 ? 43.503 -11.740 -10.955 1.00 25.58 79 VAL F C 1
ATOM 16113 O O . VAL F 1 99 ? 43.462 -12.893 -10.522 1.00 25.92 79 VAL F O 1
ATOM 16117 N N . ALA F 1 100 ? 44.422 -10.868 -10.573 1.00 23.73 80 ALA F N 1
ATOM 16118 C CA . ALA F 1 100 ? 45.400 -11.215 -9.565 1.00 27.38 80 ALA F CA 1
ATOM 16119 C C . ALA F 1 100 ? 44.918 -10.725 -8.188 1.00 24.88 80 ALA F C 1
ATOM 16120 O O . ALA F 1 100 ? 44.825 -9.517 -7.947 1.00 26.75 80 ALA F O 1
ATOM 16122 N N . GLY F 1 101 ? 44.600 -11.666 -7.302 1.00 30.00 81 GLY F N 1
ATOM 16123 C CA . GLY F 1 101 ? 44.108 -11.335 -5.970 1.00 24.30 81 GLY F CA 1
ATOM 16124 C C . GLY F 1 101 ? 45.240 -11.107 -4.993 1.00 27.00 81 GLY F C 1
ATOM 16125 O O . GLY F 1 101 ? 45.839 -12.067 -4.515 1.00 24.61 81 GLY F O 1
ATOM 16126 N N . ILE F 1 102 ? 45.548 -9.845 -4.695 1.00 25.06 82 ILE F N 1
ATOM 16127 C CA . ILE F 1 102 ? 46.639 -9.553 -3.762 1.00 26.20 82 ILE F CA 1
ATOM 16128 C C . ILE F 1 102 ? 46.271 -10.029 -2.360 1.00 31.01 82 ILE F C 1
ATOM 16129 O O . ILE F 1 102 ? 45.154 -9.798 -1.896 1.00 28.43 82 ILE F O 1
ATOM 16134 N N . SER F 1 103 ? 47.213 -10.669 -1.678 1.00 25.24 83 SER F N 1
ATOM 16135 C CA . SER F 1 103 ? 46.949 -11.155 -0.330 1.00 30.84 83 SER F CA 1
ATOM 16136 C C . SER F 1 103 ? 48.231 -11.348 0.483 1.00 30.33 83 SER F C 1
ATOM 16137 O O . SER F 1 103 ? 49.345 -11.238 -0.047 1.00 27.19 83 SER F O 1
ATOM 16140 N N . PHE F 1 104 ? 48.065 -11.617 1.778 1.00 25.33 84 PHE F N 1
ATOM 16141 C CA . PHE F 1 104 ? 49.196 -11.855 2.672 1.00 24.41 84 PHE F CA 1
ATOM 16142 C C . PHE F 1 104 ? 50.256 -10.749 2.675 1.00 27.93 84 PHE F C 1
ATOM 16143 O O . PHE F 1 104 ? 51.439 -10.998 2.909 1.00 29.45 84 PHE F O 1
ATOM 16151 N N . VAL F 1 105 ? 49.825 -9.518 2.441 1.00 25.90 85 VAL F N 1
ATOM 16152 C CA . VAL F 1 105 ? 50.745 -8.390 2.438 1.00 24.39 85 VAL F CA 1
ATOM 16153 C C . VAL F 1 105 ? 51.111 -8.004 3.866 1.00 28.32 85 VAL F C 1
ATOM 16154 O O . VAL F 1 105 ? 50.231 -7.743 4.685 1.00 23.86 85 VAL F O 1
ATOM 16158 N N . ALA F 1 106 ? 52.406 -7.971 4.164 1.00 26.01 86 ALA F N 1
ATOM 16159 C CA . ALA F 1 106 ? 52.860 -7.662 5.520 1.00 29.49 86 ALA F CA 1
ATOM 16160 C C . ALA F 1 106 ? 54.260 -7.076 5.524 1.00 32.21 86 ALA F C 1
ATOM 16161 O O . ALA F 1 106 ? 55.138 -7.491 4.754 1.00 26.50 86 ALA F O 1
ATOM 16163 N N . VAL F 1 107 ? 54.465 -6.093 6.387 1.00 28.22 87 VAL F N 1
ATOM 16164 C CA . VAL F 1 107 ? 55.797 -5.575 6.638 1.00 26.82 87 VAL F CA 1
ATOM 16165 C C . VAL F 1 107 ? 55.996 -5.622 8.142 1.00 31.38 87 VAL F C 1
ATOM 16166 O O . VAL F 1 107 ? 55.090 -5.288 8.900 1.00 27.85 87 VAL F O 1
ATOM 16170 N N . ALA F 1 108 ? 57.167 -6.075 8.569 1.00 32.78 88 ALA F N 1
ATOM 16171 C CA . ALA F 1 108 ? 57.482 -6.184 9.989 1.00 32.62 88 ALA F CA 1
ATOM 16172 C C . ALA F 1 108 ? 57.334 -4.838 10.718 1.00 29.50 88 ALA F C 1
ATOM 16173 O O . ALA F 1 108 ? 57.824 -3.808 10.249 1.00 28.70 88 ALA F O 1
ATOM 16175 N N . PRO F 1 109 ? 56.668 -4.848 11.886 1.00 31.25 89 PRO F N 1
ATOM 16176 C CA . PRO F 1 109 ? 56.518 -3.611 12.662 1.00 27.35 89 PRO F CA 1
ATOM 16177 C C . PRO F 1 109 ? 57.865 -2.917 12.904 1.00 30.07 89 PRO F C 1
ATOM 16178 O O . PRO F 1 109 ? 57.907 -1.700 13.087 1.00 29.84 89 PRO F O 1
ATOM 16182 N N . THR F 1 110 ? 58.957 -3.676 12.856 1.00 30.15 90 THR F N 1
ATOM 16183 C CA . THR F 1 110 ? 60.301 -3.116 13.021 1.00 30.34 90 THR F CA 1
ATOM 16184 C C . THR F 1 110 ? 60.876 -2.474 11.744 1.00 37.09 90 THR F C 1
ATOM 16185 O O . THR F 1 110 ? 61.950 -1.866 11.776 1.00 36.11 90 THR F O 1
ATOM 16189 N N . HIS F 1 111 ? 60.172 -2.606 10.623 1.00 34.37 91 HIS F N 1
ATOM 16190 C CA . HIS F 1 111 ? 60.699 -2.135 9.343 1.00 34.58 91 HIS F CA 1
ATOM 16191 C C . HIS F 1 111 ? 59.701 -1.282 8.568 1.00 34.60 91 HIS F C 1
ATOM 16192 O O . HIS F 1 111 ? 59.939 -0.930 7.416 1.00 35.49 91 HIS F O 1
ATOM 16199 N N . ARG F 1 112 ? 58.585 -0.952 9.203 1.00 32.46 92 ARG F N 1
ATOM 16200 C CA . ARG F 1 112 ? 57.515 -0.218 8.538 1.00 33.31 92 ARG F CA 1
ATOM 16201 C C . ARG F 1 112 ? 57.904 1.219 8.181 1.00 34.57 92 ARG F C 1
ATOM 16202 O O . ARG F 1 112 ? 58.835 1.804 8.755 1.00 33.77 92 ARG F O 1
ATOM 16210 N N . ARG F 1 113 ? 57.170 1.782 7.228 1.00 30.93 93 ARG F N 1
ATOM 16211 C CA . ARG F 1 113 ? 57.356 3.167 6.822 1.00 35.45 93 ARG F CA 1
ATOM 16212 C C . ARG F 1 113 ? 58.793 3.440 6.379 1.00 36.74 93 ARG F C 1
ATOM 16213 O O . ARG F 1 113 ? 59.348 4.506 6.642 1.00 33.13 93 ARG F O 1
ATOM 16221 N N . ARG F 1 114 ? 59.379 2.462 5.694 1.00 36.81 94 ARG F N 1
ATOM 16222 C CA . ARG F 1 114 ? 60.691 2.619 5.074 1.00 36.83 94 ARG F CA 1
ATOM 16223 C C . ARG F 1 114 ? 60.605 2.374 3.567 1.00 38.26 94 ARG F C 1
ATOM 16224 O O . ARG F 1 114 ? 61.621 2.350 2.875 1.00 39.56 94 ARG F O 1
ATOM 16232 N N . GLY F 1 115 ? 59.392 2.170 3.068 1.00 34.78 95 GLY F N 1
ATOM 16233 C CA . GLY F 1 115 ? 59.193 1.944 1.650 1.00 35.17 95 GLY F CA 1
ATOM 16234 C C . GLY F 1 115 ? 59.315 0.494 1.222 1.00 32.13 95 GLY F C 1
ATOM 16235 O O . GLY F 1 115 ? 59.387 0.211 0.027 1.00 31.01 95 GLY F O 1
ATOM 16236 N N . VAL F 1 116 ? 59.337 -0.440 2.170 1.00 30.09 96 VAL F N 1
ATOM 16237 C CA . VAL F 1 116 ? 59.396 -1.839 1.759 1.00 33.59 96 VAL F CA 1
ATOM 16238 C C . VAL F 1 116 ? 58.108 -2.290 1.068 1.00 33.27 96 VAL F C 1
ATOM 16239 O O . VAL F 1 116 ? 58.167 -3.064 0.108 1.00 31.13 96 VAL F O 1
ATOM 16243 N N . LEU F 1 117 ? 56.948 -1.805 1.517 1.00 28.51 97 LEU F N 1
ATOM 16244 C CA . LEU F 1 117 ? 55.729 -2.135 0.785 1.00 30.50 97 LEU F CA 1
ATOM 16245 C C . LEU F 1 117 ? 55.815 -1.619 -0.648 1.00 29.94 97 LEU F C 1
ATOM 16246 O O . LEU F 1 117 ? 55.463 -2.330 -1.593 1.00 29.70 97 LEU F O 1
ATOM 16251 N N . ARG F 1 118 ? 56.299 -0.393 -0.811 1.00 28.22 98 ARG F N 1
ATOM 16252 C CA . ARG F 1 118 ? 56.371 0.203 -2.142 1.00 30.54 98 ARG F CA 1
ATOM 16253 C C . ARG F 1 118 ? 57.288 -0.604 -3.054 1.00 30.11 98 ARG F C 1
ATOM 16254 O O . ARG F 1 118 ? 56.997 -0.775 -4.231 1.00 31.01 98 ARG F O 1
ATOM 16262 N N . ALA F 1 119 ? 58.377 -1.122 -2.491 1.00 32.99 99 ALA F N 1
ATOM 16263 C CA . ALA F 1 119 ? 59.344 -1.928 -3.244 1.00 34.28 99 ALA F CA 1
ATOM 16264 C C . ALA F 1 119 ? 58.780 -3.286 -3.663 1.00 33.34 99 ALA F C 1
ATOM 16265 O O . ALA F 1 119 ? 58.950 -3.721 -4.801 1.00 31.00 99 ALA F O 1
ATOM 16267 N N . MET F 1 120 ? 58.106 -3.959 -2.743 1.00 28.75 100 MET F N 1
ATOM 16268 C CA . MET F 1 120 ? 57.474 -5.232 -3.062 1.00 31.74 100 MET F CA 1
ATOM 16269 C C . MET F 1 120 ? 56.352 -5.070 -4.071 1.00 30.18 100 MET F C 1
ATOM 16270 O O . MET F 1 120 ? 56.152 -5.930 -4.931 1.00 30.36 100 MET F O 1
ATOM 16275 N N . TYR F 1 121 ? 55.601 -3.980 -3.949 1.00 26.34 101 TYR F N 1
ATOM 16276 C CA . TYR F 1 121 ? 54.456 -3.763 -4.814 1.00 29.61 101 TYR F CA 1
ATOM 16277 C C . TYR F 1 121 ? 54.899 -3.420 -6.239 1.00 31.36 101 TYR F C 1
ATOM 16278 O O . TYR F 1 121 ? 54.252 -3.811 -7.212 1.00 30.69 101 TYR F O 1
ATOM 16287 N N . THR F 1 122 ? 55.989 -2.668 -6.351 1.00 29.03 102 THR F N 1
ATOM 16288 C CA . THR F 1 122 ? 56.557 -2.351 -7.653 1.00 30.02 102 THR F CA 1
ATOM 16289 C C . THR F 1 122 ? 56.899 -3.648 -8.378 1.00 28.72 102 THR F C 1
ATOM 16290 O O . THR F 1 122 ? 56.504 -3.850 -9.527 1.00 32.12 102 THR F O 1
ATOM 16294 N N . GLU F 1 123 ? 57.602 -4.540 -7.687 1.00 28.15 103 GLU F N 1
ATOM 16295 C CA . GLU F 1 123 ? 57.984 -5.829 -8.267 1.00 29.22 103 GLU F CA 1
ATOM 16296 C C . GLU F 1 123 ? 56.792 -6.767 -8.518 1.00 33.71 103 GLU F C 1
ATOM 16297 O O . GLU F 1 123 ? 56.689 -7.398 -9.583 1.00 30.39 103 GLU F O 1
ATOM 16303 N N . LEU F 1 124 ? 55.892 -6.862 -7.545 1.00 31.12 104 LEU F N 1
ATOM 16304 C CA . LEU F 1 124 ? 54.749 -7.769 -7.665 1.00 30.52 104 LEU F CA 1
ATOM 16305 C C . LEU F 1 124 ? 53.856 -7.390 -8.831 1.00 30.80 104 LEU F C 1
ATOM 16306 O O . LEU F 1 124 ? 53.322 -8.261 -9.527 1.00 30.54 104 LEU F O 1
ATOM 16311 N N . HIS F 1 125 ? 53.670 -6.091 -9.033 1.00 25.44 105 HIS F N 1
ATOM 16312 C CA . HIS F 1 125 ? 52.802 -5.638 -10.109 1.00 31.99 105 HIS F CA 1
ATOM 16313 C C . HIS F 1 125 ? 53.472 -5.845 -11.469 1.00 32.73 105 HIS F C 1
ATOM 16314 O O . HIS F 1 125 ? 52.788 -6.063 -12.462 1.00 31.10 105 HIS F O 1
ATOM 16321 N N . ASP F 1 126 ? 54.804 -5.785 -11.501 1.00 32.23 106 ASP F N 1
ATOM 16322 C CA . ASP F 1 126 ? 55.540 -6.093 -12.727 1.00 35.68 106 ASP F CA 1
ATOM 16323 C C . ASP F 1 126 ? 55.239 -7.537 -13.108 1.00 34.09 106 ASP F C 1
ATOM 16324 O O . ASP F 1 126 ? 55.047 -7.856 -14.280 1.00 34.53 106 ASP F O 1
ATOM 16329 N N . ARG F 1 127 ? 55.166 -8.398 -12.095 1.00 32.78 107 ARG F N 1
ATOM 16330 C CA . ARG F 1 127 ? 54.831 -9.802 -12.292 1.00 34.09 107 ARG F CA 1
ATOM 16331 C C . ARG F 1 127 ? 53.395 -9.957 -12.760 1.00 34.78 107 ARG F C 1
ATOM 16332 O O . ARG F 1 127 ? 53.108 -10.725 -13.678 1.00 34.55 107 ARG F O 1
ATOM 16340 N N . ILE F 1 128 ? 52.488 -9.231 -12.118 1.00 29.10 108 ILE F N 1
ATOM 16341 C CA . ILE F 1 128 ? 51.087 -9.297 -12.485 1.00 29.49 108 ILE F CA 1
ATOM 16342 C C . ILE F 1 128 ? 50.900 -8.891 -13.949 1.00 31.34 108 ILE F C 1
ATOM 16343 O O . ILE F 1 128 ? 50.143 -9.517 -14.679 1.00 30.83 108 ILE F O 1
ATOM 16348 N N . ALA F 1 129 ? 51.585 -7.830 -14.361 1.00 34.00 109 ALA F N 1
ATOM 16349 C CA . ALA F 1 129 ? 51.500 -7.339 -15.735 1.00 34.69 109 ALA F CA 1
ATOM 16350 C C . ALA F 1 129 ? 52.058 -8.375 -16.699 1.00 35.72 109 ALA F C 1
ATOM 16351 O O . ALA F 1 129 ? 51.416 -8.730 -17.693 1.00 35.03 109 ALA F O 1
ATOM 16353 N N . ARG F 1 130 ? 53.251 -8.871 -16.391 1.00 36.09 110 ARG F N 1
ATOM 16354 C CA . ARG F 1 130 ? 53.894 -9.865 -17.239 1.00 37.43 110 ARG F CA 1
ATOM 16355 C C . ARG F 1 130 ? 52.999 -11.077 -17.435 1.00 40.36 110 ARG F C 1
ATOM 16356 O O . ARG F 1 130 ? 53.030 -11.719 -18.490 1.00 37.46 110 ARG F O 1
ATOM 16364 N N . ALA F 1 131 ? 52.194 -11.383 -16.424 1.00 31.10 111 ALA F N 1
ATOM 16365 C CA . ALA F 1 131 ? 51.357 -12.573 -16.455 1.00 31.42 111 ALA F CA 1
ATOM 16366 C C . ALA F 1 131 ? 50.087 -12.313 -17.254 1.00 30.91 111 ALA F C 1
ATOM 16367 O O . ALA F 1 131 ? 49.354 -13.242 -17.598 1.00 30.80 111 ALA F O 1
ATOM 16369 N N . GLY F 1 132 ? 49.825 -11.043 -17.539 1.00 31.18 112 GLY F N 1
ATOM 16370 C CA . GLY F 1 132 ? 48.768 -10.687 -18.467 1.00 30.33 112 GLY F CA 1
ATOM 16371 C C . GLY F 1 132 ? 47.409 -10.417 -17.856 1.00 33.15 112 GLY F C 1
ATOM 16372 O O . GLY F 1 132 ? 46.434 -10.265 -18.591 1.00 27.67 112 GLY F O 1
ATOM 16373 N N . TYR F 1 133 ? 47.331 -10.365 -16.524 1.00 29.31 113 TYR F N 1
ATOM 16374 C CA . TYR F 1 133 ? 46.084 -10.007 -15.844 1.00 27.67 113 TYR F CA 1
ATOM 16375 C C . TYR F 1 133 ? 45.670 -8.587 -16.202 1.00 26.46 113 TYR F C 1
ATOM 16376 O O . TYR F 1 133 ? 46.473 -7.663 -16.120 1.00 28.05 113 TYR F O 1
ATOM 16385 N N . PRO F 1 134 ? 44.412 -8.408 -16.616 1.00 24.45 114 PRO F N 1
ATOM 16386 C CA . PRO F 1 134 ? 43.889 -7.064 -16.880 1.00 27.80 114 PRO F CA 1
ATOM 16387 C C . PRO F 1 134 ? 43.578 -6.276 -15.610 1.00 30.58 114 PRO F C 1
ATOM 16388 O O . PRO F 1 134 ? 43.549 -5.042 -15.666 1.00 28.32 114 PRO F O 1
ATOM 16392 N N . LEU F 1 135 ? 43.343 -6.981 -14.501 1.00 27.59 115 LEU F N 1
ATOM 16393 C CA . LEU F 1 135 ? 43.002 -6.361 -13.219 1.00 29.69 115 LEU F CA 1
ATOM 16394 C C . LEU F 1 135 ? 43.746 -7.023 -12.063 1.00 25.34 115 LEU F C 1
ATOM 16395 O O . LEU F 1 135 ? 43.983 -8.242 -12.071 1.00 24.78 115 LEU F O 1
ATOM 16400 N N . ALA F 1 136 ? 44.106 -6.213 -11.073 1.00 27.66 116 ALA F N 1
ATOM 16401 C CA . ALA F 1 136 ? 44.509 -6.726 -9.762 1.00 25.86 116 ALA F CA 1
ATOM 16402 C C . ALA F 1 136 ? 43.420 -6.340 -8.764 1.00 26.55 116 ALA F C 1
ATOM 16403 O O . ALA F 1 136 ? 42.818 -5.268 -8.876 1.00 27.52 116 ALA F O 1
ATOM 16405 N N . VAL F 1 137 ? 43.157 -7.214 -7.796 1.00 27.65 117 VAL F N 1
ATOM 16406 C CA . VAL F 1 137 ? 42.070 -6.985 -6.851 1.00 24.80 117 VAL F CA 1
ATOM 16407 C C . VAL F 1 137 ? 42.541 -7.287 -5.418 1.00 24.45 117 VAL F C 1
ATOM 16408 O O . VAL F 1 137 ? 43.504 -8.033 -5.214 1.00 23.57 117 VAL F O 1
ATOM 16412 N N . LEU F 1 138 ? 41.888 -6.682 -4.428 1.00 24.99 118 LEU F N 1
ATOM 16413 C CA . LEU F 1 138 ? 42.244 -6.950 -3.031 1.00 24.85 118 LEU F CA 1
ATOM 16414 C C . LEU F 1 138 ? 41.140 -6.502 -2.070 1.00 25.70 118 LEU F C 1
ATOM 16415 O O . LEU F 1 138 ? 40.244 -5.740 -2.453 1.00 25.14 118 LEU F O 1
ATOM 16420 N N . THR F 1 139 ? 41.190 -6.985 -0.831 1.00 25.23 119 THR F N 1
ATOM 16421 C CA . THR F 1 139 ? 40.427 -6.351 0.247 1.00 25.19 119 THR F CA 1
ATOM 16422 C C . THR F 1 139 ? 41.438 -5.717 1.202 1.00 28.23 119 THR F C 1
ATOM 16423 O O . THR F 1 139 ? 42.544 -6.230 1.370 1.00 27.59 119 THR F O 1
ATOM 16427 N N . ALA F 1 140 ? 41.080 -4.597 1.821 1.00 24.01 120 ALA F N 1
ATOM 16428 C CA . ALA F 1 140 ? 42.077 -3.846 2.565 1.00 24.46 120 ALA F CA 1
ATOM 16429 C C . ALA F 1 140 ? 41.863 -3.919 4.078 1.00 26.54 120 ALA F C 1
ATOM 16430 O O . ALA F 1 140 ? 40.737 -3.846 4.570 1.00 25.11 120 ALA F O 1
ATOM 16432 N N . SER F 1 141 ? 42.957 -4.059 4.810 1.00 25.08 121 SER F N 1
ATOM 16433 C CA . SER F 1 141 ? 42.903 -3.976 6.261 1.00 29.30 121 SER F CA 1
ATOM 16434 C C . SER F 1 141 ? 42.576 -2.556 6.686 1.00 31.67 121 SER F C 1
ATOM 16435 O O . SER F 1 141 ? 41.914 -2.347 7.704 1.00 29.96 121 SER F O 1
ATOM 16438 N N . GLU F 1 142 ? 43.057 -1.578 5.916 1.00 26.11 122 GLU F N 1
ATOM 16439 C CA . GLU F 1 142 ? 42.841 -0.167 6.256 1.00 28.77 122 GLU F CA 1
ATOM 16440 C C . GLU F 1 142 ? 42.526 0.633 5.010 1.00 27.17 122 GLU F C 1
ATOM 16441 O O . GLU F 1 142 ? 42.984 0.300 3.908 1.00 27.19 122 GLU F O 1
ATOM 16447 N N . GLY F 1 143 ? 41.766 1.702 5.186 1.00 27.02 123 GLY F N 1
ATOM 16448 C CA . GLY F 1 143 ? 41.235 2.440 4.054 1.00 28.83 123 GLY F CA 1
ATOM 16449 C C . GLY F 1 143 ? 42.194 3.374 3.333 1.00 27.70 123 GLY F C 1
ATOM 16450 O O . GLY F 1 143 ? 41.925 3.760 2.205 1.00 28.82 123 GLY F O 1
ATOM 16451 N N . GLY F 1 144 ? 43.303 3.744 3.967 1.00 25.67 124 GLY F N 1
ATOM 16452 C CA . GLY F 1 144 ? 44.211 4.713 3.377 1.00 27.03 124 GLY F CA 1
ATOM 16453 C C . GLY F 1 144 ? 45.480 4.175 2.719 1.00 33.43 124 GLY F C 1
ATOM 16454 O O . GLY F 1 144 ? 46.431 4.938 2.483 1.00 34.30 124 GLY F O 1
ATOM 16455 N N . ILE F 1 145 ? 45.515 2.881 2.411 1.00 24.90 125 ILE F N 1
ATOM 16456 C CA . ILE F 1 145 ? 46.753 2.296 1.897 1.00 30.43 125 ILE F CA 1
ATOM 16457 C C . ILE F 1 145 ? 46.885 2.320 0.376 1.00 27.43 125 ILE F C 1
ATOM 16458 O O . ILE F 1 145 ? 47.918 2.719 -0.158 1.00 30.20 125 ILE F O 1
ATOM 16463 N N . TYR F 1 146 ? 45.838 1.891 -0.316 1.00 27.20 126 TYR F N 1
ATOM 16464 C CA . TYR F 1 146 ? 45.990 1.453 -1.700 1.00 29.30 126 TYR F CA 1
ATOM 16465 C C . TYR F 1 146 ? 45.623 2.439 -2.809 1.00 28.18 126 TYR F C 1
ATOM 16466 O O . TYR F 1 146 ? 46.037 2.255 -3.955 1.00 26.80 126 TYR F O 1
ATOM 16475 N N . GLY F 1 147 ? 44.855 3.469 -2.480 1.00 26.41 127 GLY F N 1
ATOM 16476 C CA . GLY F 1 147 ? 44.545 4.502 -3.453 1.00 27.23 127 GLY F CA 1
ATOM 16477 C C . GLY F 1 147 ? 45.797 4.989 -4.171 1.00 28.94 127 GLY F C 1
ATOM 16478 O O . GLY F 1 147 ? 45.814 5.115 -5.402 1.00 27.83 127 GLY F O 1
ATOM 16479 N N . ARG F 1 148 ? 46.852 5.253 -3.400 1.00 29.01 128 ARG F N 1
ATOM 16480 C CA . ARG F 1 148 ? 48.121 5.724 -3.951 1.00 30.46 128 ARG F CA 1
ATOM 16481 C C . ARG F 1 148 ? 48.756 4.755 -4.939 1.00 30.11 128 ARG F C 1
ATOM 16482 O O . ARG F 1 148 ? 49.656 5.142 -5.677 1.00 33.46 128 ARG F O 1
ATOM 16490 N N . PHE F 1 149 ? 48.309 3.501 -4.938 1.00 28.77 129 PHE F N 1
ATOM 16491 C CA . PHE F 1 149 ? 48.853 2.492 -5.843 1.00 29.21 129 PHE F CA 1
ATOM 16492 C C . PHE F 1 149 ? 47.894 2.196 -6.996 1.00 29.96 129 PHE F C 1
ATOM 16493 O O . PHE F 1 149 ? 48.102 1.250 -7.747 1.00 31.78 129 PHE F O 1
ATOM 16501 N N . GLY F 1 150 ? 46.844 3.003 -7.127 1.00 27.76 130 GLY F N 1
ATOM 16502 C CA . GLY F 1 150 ? 45.915 2.870 -8.233 1.00 26.90 130 GLY F CA 1
ATOM 16503 C C . GLY F 1 150 ? 44.715 1.967 -7.985 1.00 28.20 130 GLY F C 1
ATOM 16504 O O . GLY F 1 150 ? 43.978 1.661 -8.914 1.00 28.54 130 GLY F O 1
ATOM 16505 N N . TYR F 1 151 ? 44.514 1.546 -6.737 1.00 24.88 131 TYR F N 1
ATOM 16506 C CA . TYR F 1 151 ? 43.330 0.772 -6.348 1.00 22.56 131 TYR F CA 1
ATOM 16507 C C . TYR F 1 151 ? 42.164 1.673 -5.945 1.00 27.12 131 TYR F C 1
ATOM 16508 O O . TYR F 1 151 ? 42.313 2.579 -5.117 1.00 29.23 131 TYR F O 1
ATOM 16517 N N . GLY F 1 152 ? 40.999 1.408 -6.523 1.00 25.68 132 GLY F N 1
ATOM 16518 C CA . GLY F 1 152 ? 39.803 2.144 -6.183 1.00 21.29 132 GLY F CA 1
ATOM 16519 C C . GLY F 1 152 ? 38.803 1.229 -5.509 1.00 27.18 132 GLY F C 1
ATOM 16520 O O . GLY F 1 152 ? 38.804 0.014 -5.742 1.00 25.83 132 GLY F O 1
ATOM 16521 N N . VAL F 1 153 ? 37.961 1.815 -4.664 1.00 23.87 133 VAL F N 1
ATOM 16522 C CA . VAL F 1 153 ? 36.916 1.088 -3.963 1.00 25.82 133 VAL F CA 1
ATOM 16523 C C . VAL F 1 153 ? 35.822 0.705 -4.950 1.00 26.40 133 VAL F C 1
ATOM 16524 O O . VAL F 1 153 ? 35.081 1.564 -5.434 1.00 27.36 133 VAL F O 1
ATOM 16528 N N . ALA F 1 154 ? 35.723 -0.588 -5.249 1.00 27.21 134 ALA F N 1
ATOM 16529 C CA . ALA F 1 154 ? 34.827 -1.064 -6.299 1.00 27.47 134 ALA F CA 1
ATOM 16530 C C . ALA F 1 154 ? 33.508 -1.641 -5.778 1.00 30.94 134 ALA F C 1
ATOM 16531 O O . ALA F 1 154 ? 32.517 -1.685 -6.503 1.00 25.36 134 ALA F O 1
ATOM 16533 N N . THR F 1 155 ? 33.503 -2.129 -4.541 1.00 26.62 135 THR F N 1
ATOM 16534 C CA . THR F 1 155 ? 32.245 -2.502 -3.904 1.00 26.37 135 THR F CA 1
ATOM 16535 C C . THR F 1 155 ? 32.243 -2.068 -2.445 1.00 27.44 135 THR F C 1
ATOM 16536 O O . THR F 1 155 ? 33.294 -1.801 -1.843 1.00 23.24 135 THR F O 1
ATOM 16540 N N . ILE F 1 156 ? 31.048 -2.049 -1.877 1.00 23.44 136 ILE F N 1
ATOM 16541 C CA . ILE F 1 156 ? 30.824 -1.501 -0.558 1.00 24.94 136 ILE F CA 1
ATOM 16542 C C . ILE F 1 156 ? 30.053 -2.538 0.245 1.00 26.90 136 ILE F C 1
ATOM 16543 O O . ILE F 1 156 ? 29.089 -3.114 -0.261 1.00 27.03 136 ILE F O 1
ATOM 16548 N N . GLU F 1 157 ? 30.489 -2.793 1.477 1.00 25.60 137 GLU F N 1
ATOM 16549 C CA . GLU F 1 157 ? 29.753 -3.675 2.376 1.00 25.80 137 GLU F CA 1
ATOM 16550 C C . GLU F 1 157 ? 29.123 -2.879 3.502 1.00 24.88 137 GLU F C 1
ATOM 16551 O O . GLU F 1 157 ? 29.808 -2.153 4.224 1.00 24.40 137 GLU F O 1
ATOM 16557 N N . GLN F 1 158 ? 27.814 -3.019 3.648 1.00 27.85 138 GLN F N 1
ATOM 16558 C CA . GLN F 1 158 ? 27.110 -2.409 4.762 1.00 28.08 138 GLN F CA 1
ATOM 16559 C C . GLN F 1 158 ? 26.721 -3.473 5.780 1.00 25.42 138 GLN F C 1
ATOM 16560 O O . GLN F 1 158 ? 26.290 -4.565 5.406 1.00 24.08 138 GLN F O 1
ATOM 16566 N N . HIS F 1 159 ? 26.881 -3.161 7.062 1.00 26.14 139 HIS F N 1
ATOM 16567 C CA . HIS F 1 159 ? 26.383 -4.057 8.096 1.00 27.75 139 HIS F CA 1
ATOM 16568 C C . HIS F 1 159 ? 24.937 -3.688 8.385 1.00 28.08 139 HIS F C 1
ATOM 16569 O O . HIS F 1 159 ? 24.631 -2.540 8.724 1.00 27.59 139 HIS F O 1
ATOM 16576 N N . VAL F 1 160 ? 24.051 -4.662 8.230 1.00 22.42 140 VAL F N 1
ATOM 16577 C CA . VAL F 1 160 ? 22.628 -4.446 8.441 1.00 24.86 140 VAL F CA 1
ATOM 16578 C C . VAL F 1 160 ? 22.153 -5.334 9.581 1.00 28.94 140 VAL F C 1
ATOM 16579 O O . VAL F 1 160 ? 22.477 -6.526 9.627 1.00 24.43 140 VAL F O 1
ATOM 16583 N N . SER F 1 161 ? 21.389 -4.752 10.499 1.00 23.28 141 SER F N 1
ATOM 16584 C CA . SER F 1 161 ? 20.885 -5.478 11.659 1.00 26.45 141 SER F CA 1
ATOM 16585 C C . SER F 1 161 ? 19.361 -5.393 11.706 1.00 25.68 141 SER F C 1
ATOM 16586 O O . SER F 1 161 ? 18.799 -4.305 11.813 1.00 27.21 141 SER F O 1
ATOM 16589 N N . VAL F 1 162 ? 18.693 -6.537 11.584 1.00 23.30 142 VAL F N 1
ATOM 16590 C CA . VAL F 1 162 ? 17.236 -6.553 11.574 1.00 21.99 142 VAL F CA 1
ATOM 16591 C C . VAL F 1 162 ? 16.664 -6.964 12.919 1.00 26.24 142 VAL F C 1
ATOM 16592 O O . VAL F 1 162 ? 17.028 -8.008 13.467 1.00 23.92 142 VAL F O 1
ATOM 16596 N N . ASP F 1 163 ? 15.757 -6.153 13.450 1.00 27.68 143 ASP F N 1
ATOM 16597 C CA . ASP F 1 163 ? 15.012 -6.543 14.649 1.00 24.02 143 ASP F CA 1
ATOM 16598 C C . ASP F 1 163 ? 13.862 -7.463 14.240 1.00 25.48 143 ASP F C 1
ATOM 16599 O O . ASP F 1 163 ? 12.795 -7.000 13.814 1.00 25.25 143 ASP F O 1
ATOM 16604 N N . ARG F 1 164 ? 14.075 -8.771 14.347 1.00 21.62 144 ARG F N 1
ATOM 16605 C CA . ARG F 1 164 ? 13.099 -9.704 13.814 1.00 22.48 144 ARG F CA 1
ATOM 16606 C C . ARG F 1 164 ? 11.846 -9.829 14.672 1.00 24.81 144 ARG F C 1
ATOM 16607 O O . ARG F 1 164 ? 10.885 -10.472 14.265 1.00 30.22 144 ARG F O 1
ATOM 16615 N N . ARG F 1 165 ? 11.854 -9.223 15.851 1.00 21.37 145 ARG F N 1
ATOM 16616 C CA . ARG F 1 165 ? 10.658 -9.213 16.679 1.00 26.74 145 ARG F CA 1
ATOM 16617 C C . ARG F 1 165 ? 9.679 -8.160 16.175 1.00 28.46 145 ARG F C 1
ATOM 16618 O O . ARG F 1 165 ? 8.471 -8.288 16.356 1.00 30.64 145 ARG F O 1
ATOM 16626 N N . LEU F 1 166 ? 10.207 -7.129 15.523 1.00 23.55 146 LEU F N 1
ATOM 16627 C CA . LEU F 1 166 ? 9.381 -6.024 15.042 1.00 26.52 146 LEU F CA 1
ATOM 16628 C C . LEU F 1 166 ? 9.158 -6.031 13.526 1.00 26.88 146 LEU F C 1
ATOM 16629 O O . LEU F 1 166 ? 8.129 -5.556 13.045 1.00 28.44 146 LEU F O 1
ATOM 16634 N N . ALA F 1 167 ? 10.122 -6.557 12.780 1.00 25.07 147 ALA F N 1
ATOM 16635 C CA . ALA F 1 167 ? 10.031 -6.588 11.319 1.00 24.55 147 ALA F CA 1
ATOM 16636 C C . ALA F 1 167 ? 8.828 -7.382 10.827 1.00 27.49 147 ALA F C 1
ATOM 16637 O O . ALA F 1 167 ? 8.511 -8.454 11.348 1.00 25.22 147 ALA F O 1
ATOM 16639 N N . GLN F 1 168 ? 8.154 -6.840 9.820 1.00 21.86 148 GLN F N 1
ATOM 16640 C CA . GLN F 1 168 ? 7.053 -7.534 9.170 1.00 26.37 148 GLN F CA 1
ATOM 16641 C C . GLN F 1 168 ? 7.233 -7.430 7.661 1.00 25.66 148 GLN F C 1
ATOM 16642 O O . GLN F 1 168 ? 7.691 -6.404 7.167 1.00 23.44 148 GLN F O 1
ATOM 16648 N N . PHE F 1 169 ? 6.846 -8.467 6.931 1.00 22.04 149 PHE F N 1
ATOM 16649 C CA . PHE F 1 169 ? 6.974 -8.418 5.487 1.00 23.82 149 PHE F CA 1
ATOM 16650 C C . PHE F 1 169 ? 5.853 -7.616 4.853 1.00 24.39 149 PHE F C 1
ATOM 16651 O O . PHE F 1 169 ? 4.691 -7.712 5.251 1.00 26.88 149 PHE F O 1
ATOM 16659 N N . HIS F 1 170 ? 6.229 -6.790 3.888 1.00 27.75 150 HIS F N 1
ATOM 16660 C CA . HIS F 1 170 ? 5.276 -6.043 3.072 1.00 26.76 150 HIS F CA 1
ATOM 16661 C C . HIS F 1 170 ? 4.272 -7.010 2.447 1.00 24.40 150 HIS F C 1
ATOM 16662 O O . HIS F 1 170 ? 4.660 -8.065 1.962 1.00 27.24 150 HIS F O 1
ATOM 16669 N N . PRO F 1 171 ? 2.982 -6.642 2.439 1.00 26.60 151 PRO F N 1
ATOM 16670 C CA . PRO F 1 171 ? 1.897 -7.443 1.848 1.00 30.40 151 PRO F CA 1
ATOM 16671 C C . PRO F 1 171 ? 2.204 -7.991 0.446 1.00 32.23 151 PRO F C 1
ATOM 16672 O O . PRO F 1 171 ? 1.718 -9.067 0.093 1.00 34.37 151 PRO F O 1
ATOM 16676 N N . ALA F 1 172 ? 3.003 -7.273 -0.337 1.00 29.42 152 ALA F N 1
ATOM 16677 C CA . ALA F 1 172 ? 3.287 -7.689 -1.717 1.00 31.98 152 ALA F CA 1
ATOM 16678 C C . ALA F 1 172 ? 4.482 -8.623 -1.826 1.00 31.13 152 ALA F C 1
ATOM 16679 O O . ALA F 1 172 ? 4.648 -9.307 -2.832 1.00 26.06 152 ALA F O 1
ATOM 16681 N N . ALA F 1 173 ? 5.329 -8.640 -0.803 1.00 28.73 153 ALA F N 1
ATOM 16682 C CA . ALA F 1 173 ? 6.592 -9.364 -0.914 1.00 28.35 153 ALA F CA 1
ATOM 16683 C C . ALA F 1 173 ? 6.349 -10.849 -1.168 1.00 29.60 153 ALA F C 1
ATOM 16684 O O . ALA F 1 173 ? 5.429 -11.433 -0.605 1.00 29.86 153 ALA F O 1
ATOM 16686 N N . PRO F 1 174 ? 7.158 -11.453 -2.051 1.00 29.22 154 PRO F N 1
ATOM 16687 C CA . PRO F 1 174 ? 7.026 -12.874 -2.397 1.00 28.63 154 PRO F CA 1
ATOM 16688 C C . PRO F 1 174 ? 7.121 -13.740 -1.152 1.00 31.75 154 PRO F C 1
ATOM 16689 O O . PRO F 1 174 ? 7.876 -13.401 -0.238 1.00 27.18 154 PRO F O 1
ATOM 16693 N N . ASP F 1 175 ? 6.348 -14.820 -1.119 1.00 27.89 155 ASP F N 1
ATOM 16694 C CA . ASP F 1 175 ? 6.438 -15.830 -0.070 1.00 28.89 155 ASP F CA 1
ATOM 16695 C C . ASP F 1 175 ? 6.395 -17.164 -0.786 1.00 29.08 155 ASP F C 1
ATOM 16696 O O . ASP F 1 175 ? 5.360 -17.822 -0.820 1.00 31.91 155 ASP F O 1
ATOM 16701 N N . PRO F 1 176 ? 7.523 -17.556 -1.394 1.00 30.95 156 PRO F N 1
ATOM 16702 C CA . PRO F 1 176 ? 7.580 -18.705 -2.297 1.00 30.73 156 PRO F CA 1
ATOM 16703 C C . PRO F 1 176 ? 7.788 -20.050 -1.617 1.00 34.01 156 PRO F C 1
ATOM 16704 O O . PRO F 1 176 ? 7.621 -21.072 -2.277 1.00 31.11 156 PRO F O 1
ATOM 16708 N N . GLY F 1 177 ? 8.143 -20.065 -0.335 1.00 27.54 157 GLY F N 1
ATOM 16709 C CA . GLY F 1 177 ? 8.462 -21.319 0.323 1.00 31.19 157 GLY F CA 1
ATOM 16710 C C . GLY F 1 177 ? 9.678 -21.985 -0.299 1.00 29.87 157 GLY F C 1
ATOM 16711 O O . GLY F 1 177 ? 10.487 -21.332 -0.966 1.00 28.72 157 GLY F O 1
ATOM 16712 N N . GLY F 1 178 ? 9.828 -23.283 -0.063 1.00 28.72 158 GLY F N 1
ATOM 16713 C CA . GLY F 1 178 ? 10.906 -24.036 -0.672 1.00 27.83 158 GLY F CA 1
ATOM 16714 C C . GLY F 1 178 ? 12.189 -24.090 0.133 1.00 31.77 158 GLY F C 1
ATOM 16715 O O . GLY F 1 178 ? 13.185 -24.643 -0.330 1.00 28.75 158 GLY F O 1
ATOM 16716 N N . VAL F 1 179 ? 12.183 -23.533 1.342 1.00 26.02 159 VAL F N 1
ATOM 16717 C CA . VAL F 1 179 ? 13.406 -23.500 2.134 1.00 26.83 159 VAL F CA 1
ATOM 16718 C C . VAL F 1 179 ? 13.500 -24.706 3.065 1.00 28.44 159 VAL F C 1
ATOM 16719 O O . VAL F 1 179 ? 12.523 -25.058 3.728 1.00 25.86 159 VAL F O 1
ATOM 16723 N N . ARG F 1 180 ? 14.681 -25.318 3.123 1.00 26.68 160 ARG F N 1
ATOM 16724 C CA . ARG F 1 180 ? 14.936 -26.442 4.015 1.00 30.67 160 ARG F CA 1
ATOM 16725 C C . ARG F 1 180 ? 16.051 -26.128 5.015 1.00 31.56 160 ARG F C 1
ATOM 16726 O O . ARG F 1 180 ? 16.952 -25.333 4.731 1.00 27.26 160 ARG F O 1
ATOM 16734 N N . MET F 1 181 ? 15.988 -26.781 6.173 1.00 27.97 161 MET F N 1
ATOM 16735 C CA . MET F 1 181 ? 17.055 -26.751 7.162 1.00 28.28 161 MET F CA 1
ATOM 16736 C C . MET F 1 181 ? 18.113 -27.766 6.765 1.00 33.84 161 MET F C 1
ATOM 16737 O O . MET F 1 181 ? 17.827 -28.959 6.705 1.00 39.31 161 MET F O 1
ATOM 16742 N N . LEU F 1 182 ? 19.336 -27.315 6.509 1.00 30.47 162 LEU F N 1
ATOM 16743 C CA . LEU F 1 182 ? 20.339 -28.211 5.951 1.00 29.59 162 LEU F CA 1
ATOM 16744 C C . LEU F 1 182 ? 21.598 -28.395 6.787 1.00 35.56 162 LEU F C 1
ATOM 16745 O O . LEU F 1 182 ? 21.971 -27.534 7.592 1.00 31.71 162 LEU F O 1
ATOM 16750 N N . VAL F 1 183 ? 22.235 -29.548 6.605 1.00 32.26 163 VAL F N 1
ATOM 16751 C CA . VAL F 1 183 ? 23.580 -29.749 7.114 1.00 33.33 163 VAL F CA 1
ATOM 16752 C C . VAL F 1 183 ? 24.536 -29.390 5.985 1.00 34.51 163 VAL F C 1
ATOM 16753 O O . VAL F 1 183 ? 24.735 -30.171 5.053 1.00 34.85 163 VAL F O 1
ATOM 16757 N N . PRO F 1 184 ? 25.124 -28.189 6.063 1.00 36.38 164 PRO F N 1
ATOM 16758 C CA . PRO F 1 184 ? 25.830 -27.637 4.900 1.00 33.25 164 PRO F CA 1
ATOM 16759 C C . PRO F 1 184 ? 26.941 -28.558 4.408 1.00 35.37 164 PRO F C 1
ATOM 16760 O O . PRO F 1 184 ? 27.168 -28.631 3.212 1.00 36.71 164 PRO F O 1
ATOM 16764 N N . ALA F 1 185 ? 27.602 -29.275 5.309 1.00 37.36 165 ALA F N 1
ATOM 16765 C CA . ALA F 1 185 ? 28.670 -30.177 4.898 1.00 35.73 165 ALA F CA 1
ATOM 16766 C C . ALA F 1 185 ? 28.164 -31.345 4.044 1.00 39.75 165 ALA F C 1
ATOM 16767 O O . ALA F 1 185 ? 28.942 -31.982 3.337 1.00 42.31 165 ALA F O 1
ATOM 16769 N N . ASP F 1 186 ? 26.866 -31.625 4.102 1.00 35.55 166 ASP F N 1
ATOM 16770 C CA . ASP F 1 186 ? 26.286 -32.704 3.295 1.00 37.45 166 ASP F CA 1
ATOM 16771 C C . ASP F 1 186 ? 25.750 -32.232 1.943 1.00 40.68 166 ASP F C 1
ATOM 16772 O O . ASP F 1 186 ? 25.106 -32.998 1.227 1.00 39.73 166 ASP F O 1
ATOM 16777 N N . HIS F 1 187 ? 25.998 -30.972 1.595 1.00 38.11 167 HIS F N 1
ATOM 16778 C CA . HIS F 1 187 ? 25.480 -30.432 0.345 1.00 36.24 167 HIS F CA 1
ATOM 16779 C C . HIS F 1 187 ? 26.508 -29.535 -0.317 1.00 36.86 167 HIS F C 1
ATOM 16780 O O . HIS F 1 187 ? 26.148 -28.524 -0.910 1.00 36.53 167 HIS F O 1
ATOM 16787 N N . ARG F 1 188 ? 27.785 -29.890 -0.205 1.00 35.19 168 ARG F N 1
ATOM 16788 C CA . ARG F 1 188 ? 28.839 -29.041 -0.753 1.00 39.24 168 ARG F CA 1
ATOM 16789 C C . ARG F 1 188 ? 28.604 -28.723 -2.224 1.00 35.64 168 ARG F C 1
ATOM 16790 O O . ARG F 1 188 ? 28.587 -27.555 -2.617 1.00 33.20 168 ARG F O 1
ATOM 16798 N N . ASP F 1 189 ? 28.419 -29.757 -3.042 1.00 38.07 169 ASP F N 1
ATOM 16799 C CA . ASP F 1 189 ? 28.223 -29.536 -4.475 1.00 39.39 169 ASP F CA 1
ATOM 16800 C C . ASP F 1 189 ? 26.960 -28.727 -4.764 1.00 36.43 169 ASP F C 1
ATOM 16801 O O . ASP F 1 189 ? 26.967 -27.869 -5.636 1.00 33.47 169 ASP F O 1
ATOM 16806 N N . GLY F 1 190 ? 25.880 -29.007 -4.040 1.00 33.70 170 GLY F N 1
ATOM 16807 C CA . GLY F 1 190 ? 24.645 -28.261 -4.224 1.00 36.46 170 GLY F CA 1
ATOM 16808 C C . GLY F 1 190 ? 24.823 -26.779 -3.926 1.00 34.67 170 GLY F C 1
ATOM 16809 O O . GLY F 1 190 ? 24.346 -25.919 -4.669 1.00 32.94 170 GLY F O 1
ATOM 16810 N N . LEU F 1 191 ? 25.522 -26.478 -2.836 1.00 35.53 171 LEU F N 1
ATOM 16811 C CA . LEU F 1 191 ? 25.783 -25.093 -2.462 1.00 31.04 171 LEU F CA 1
ATOM 16812 C C . LEU F 1 191 ? 26.751 -24.436 -3.441 1.00 31.13 171 LEU F C 1
ATOM 16813 O O . LEU F 1 191 ? 26.575 -23.272 -3.810 1.00 30.00 171 LEU F O 1
ATOM 16818 N N . ALA F 1 192 ? 27.772 -25.183 -3.853 1.00 32.30 172 ALA F N 1
ATOM 16819 C CA . ALA F 1 192 ? 28.753 -24.684 -4.811 1.00 33.99 172 ALA F CA 1
ATOM 16820 C C . ALA F 1 192 ? 28.080 -24.268 -6.116 1.00 33.28 172 ALA F C 1
ATOM 16821 O O . ALA F 1 192 ? 28.436 -23.254 -6.710 1.00 27.77 172 ALA F O 1
ATOM 16823 N N . ASP F 1 193 ? 27.099 -25.049 -6.562 1.00 35.45 173 ASP F N 1
ATOM 16824 C CA . ASP F 1 193 ? 26.430 -24.716 -7.812 1.00 33.62 173 ASP F CA 1
ATOM 16825 C C . ASP F 1 193 ? 25.563 -23.477 -7.674 1.00 33.67 173 ASP F C 1
ATOM 16826 O O . ASP F 1 193 ? 25.505 -22.644 -8.588 1.00 29.34 173 ASP F O 1
ATOM 16831 N N . ILE F 1 194 ? 24.887 -23.342 -6.534 1.00 31.19 174 ILE F N 1
ATOM 16832 C CA . ILE F 1 194 ? 24.099 -22.134 -6.311 1.00 30.83 174 ILE F CA 1
ATOM 16833 C C . ILE F 1 194 ? 25.017 -20.919 -6.370 1.00 28.49 174 ILE F C 1
ATOM 16834 O O . ILE F 1 194 ? 24.743 -19.945 -7.078 1.00 30.62 174 ILE F O 1
ATOM 16839 N N . TYR F 1 195 ? 26.130 -20.992 -5.652 1.00 28.99 175 TYR F N 1
ATOM 16840 C CA . TYR F 1 195 ? 27.093 -19.906 -5.670 1.00 26.94 175 TYR F CA 1
ATOM 16841 C C . TYR F 1 195 ? 27.576 -19.633 -7.099 1.00 29.95 175 TYR F C 1
ATOM 16842 O O . TYR F 1 195 ? 27.672 -18.481 -7.516 1.00 26.76 175 TYR F O 1
ATOM 16851 N N . ASP F 1 196 ? 27.880 -20.684 -7.855 1.00 29.28 176 ASP F N 1
ATOM 16852 C CA . ASP F 1 196 ? 28.403 -20.456 -9.207 1.00 27.82 176 ASP F CA 1
ATOM 16853 C C . ASP F 1 196 ? 27.375 -19.753 -10.091 1.00 27.86 176 ASP F C 1
ATOM 16854 O O . ASP F 1 196 ? 27.712 -18.849 -10.869 1.00 28.33 176 ASP F O 1
ATOM 16859 N N . ARG F 1 197 ? 26.110 -20.129 -9.945 1.00 27.15 177 ARG F N 1
ATOM 16860 C CA . ARG F 1 197 ? 25.055 -19.463 -10.700 1.00 30.70 177 ARG F CA 1
ATOM 16861 C C . ARG F 1 197 ? 24.922 -17.997 -10.282 1.00 30.44 177 ARG F C 1
ATOM 16862 O O . ARG F 1 197 ? 24.732 -17.112 -11.124 1.00 30.70 177 ARG F O 1
ATOM 16870 N N . TRP F 1 198 ? 25.032 -17.729 -8.984 1.00 28.92 178 TRP F N 1
ATOM 16871 C CA . TRP F 1 198 ? 24.997 -16.349 -8.528 1.00 28.11 178 TRP F CA 1
ATOM 16872 C C . TRP F 1 198 ? 26.174 -15.558 -9.104 1.00 29.32 178 TRP F C 1
ATOM 16873 O O . TRP F 1 198 ? 25.982 -14.465 -9.632 1.00 30.60 178 TRP F O 1
ATOM 16884 N N . ARG F 1 199 ? 27.389 -16.100 -9.035 1.00 29.22 179 ARG F N 1
ATOM 16885 C CA . ARG F 1 199 ? 28.543 -15.308 -9.483 1.00 30.34 179 ARG F CA 1
ATOM 16886 C C . ARG F 1 199 ? 28.583 -15.045 -10.982 1.00 30.82 179 ARG F C 1
ATOM 16887 O O . ARG F 1 199 ? 29.114 -14.025 -11.409 1.00 32.06 179 ARG F O 1
ATOM 16895 N N . ARG F 1 200 ? 28.017 -15.942 -11.780 1.00 31.25 180 ARG F N 1
ATOM 16896 C CA . ARG F 1 200 ? 27.984 -15.721 -13.226 1.00 32.93 180 ARG F CA 1
ATOM 16897 C C . ARG F 1 200 ? 27.055 -14.565 -13.561 1.00 37.04 180 ARG F C 1
ATOM 16898 O O . ARG F 1 200 ? 27.159 -13.972 -14.630 1.00 37.04 180 ARG F O 1
ATOM 16906 N N . ARG F 1 201 ? 26.150 -14.245 -12.641 1.00 32.49 181 ARG F N 1
ATOM 16907 C CA . ARG F 1 201 ? 25.198 -13.161 -12.854 1.00 34.85 181 ARG F CA 1
ATOM 16908 C C . ARG F 1 201 ? 25.587 -11.868 -12.133 1.00 36.81 181 ARG F C 1
ATOM 16909 O O . ARG F 1 201 ? 24.996 -10.820 -12.373 1.00 39.19 181 ARG F O 1
ATOM 16917 N N . THR F 1 202 ? 26.578 -11.939 -11.251 1.00 34.75 182 THR F N 1
ATOM 16918 C CA . THR F 1 202 ? 26.845 -10.829 -10.350 1.00 30.60 182 THR F CA 1
ATOM 16919 C C . THR F 1 202 ? 28.256 -10.281 -10.482 1.00 29.46 182 THR F C 1
ATOM 16920 O O . THR F 1 202 ? 29.232 -10.982 -10.221 1.00 31.68 182 THR F O 1
ATOM 16924 N N . PRO F 1 203 ? 28.369 -9.019 -10.901 1.00 29.34 183 PRO F N 1
ATOM 16925 C CA . PRO F 1 203 ? 29.673 -8.356 -10.882 1.00 30.59 183 PRO F CA 1
ATOM 16926 C C . PRO F 1 203 ? 30.206 -8.381 -9.458 1.00 30.19 183 PRO F C 1
ATOM 16927 O O . PRO F 1 203 ? 29.477 -8.046 -8.522 1.00 29.97 183 PRO F O 1
ATOM 16931 N N . GLY F 1 204 ? 31.454 -8.795 -9.291 1.00 27.53 184 GLY F N 1
ATOM 16932 C CA . GLY F 1 204 ? 31.999 -9.002 -7.963 1.00 28.20 184 GLY F CA 1
ATOM 16933 C C . GLY F 1 204 ? 32.152 -10.486 -7.690 1.00 27.85 184 GLY F C 1
ATOM 16934 O O . GLY F 1 204 ? 33.012 -10.888 -6.920 1.00 27.24 184 GLY F O 1
ATOM 16935 N N . GLY F 1 205 ? 31.322 -11.305 -8.334 1.00 28.57 185 GLY F N 1
ATOM 16936 C CA . GLY F 1 205 ? 31.483 -12.750 -8.261 1.00 26.02 185 GLY F CA 1
ATOM 16937 C C . GLY F 1 205 ? 32.927 -13.165 -8.478 1.00 29.68 185 GLY F C 1
ATOM 16938 O O . GLY F 1 205 ? 33.611 -12.610 -9.347 1.00 28.61 185 GLY F O 1
ATOM 16939 N N . LEU F 1 206 ? 33.396 -14.119 -7.669 1.00 28.64 186 LEU F N 1
ATOM 16940 C CA . LEU F 1 206 ? 34.722 -14.728 -7.830 1.00 26.09 186 LEU F CA 1
ATOM 16941 C C . LEU F 1 206 ? 34.568 -16.226 -7.888 1.00 28.60 186 LEU F C 1
ATOM 16942 O O . LEU F 1 206 ? 33.772 -16.792 -7.144 1.00 27.81 186 LEU F O 1
ATOM 16947 N N . VAL F 1 207 ? 35.330 -16.884 -8.755 1.00 29.10 187 VAL F N 1
ATOM 16948 C CA . VAL F 1 207 ? 35.345 -18.338 -8.726 1.00 27.78 187 VAL F CA 1
ATOM 16949 C C . VAL F 1 207 ? 35.899 -18.755 -7.373 1.00 28.66 187 VAL F C 1
ATOM 16950 O O . VAL F 1 207 ? 36.887 -18.185 -6.894 1.00 27.61 187 VAL F O 1
ATOM 16954 N N . ARG F 1 208 ? 35.237 -19.725 -6.755 1.00 29.63 188 ARG F N 1
ATOM 16955 C CA . ARG F 1 208 ? 35.606 -20.214 -5.433 1.00 29.86 188 ARG F CA 1
ATOM 16956 C C . ARG F 1 208 ? 35.975 -21.690 -5.532 1.00 24.75 188 ARG F C 1
ATOM 16957 O O . ARG F 1 208 ? 35.095 -22.537 -5.636 1.00 28.95 188 ARG F O 1
ATOM 16965 N N . PRO F 1 209 ? 37.280 -22.005 -5.484 1.00 28.21 189 PRO F N 1
ATOM 16966 C CA . PRO F 1 209 ? 37.758 -23.384 -5.657 1.00 32.39 189 PRO F CA 1
ATOM 16967 C C . PRO F 1 209 ? 37.310 -24.311 -4.543 1.00 33.29 189 PRO F C 1
ATOM 16968 O O . PRO F 1 209 ? 36.951 -23.860 -3.444 1.00 31.63 189 PRO F O 1
ATOM 16972 N N . ASP F 1 210 ? 37.363 -25.610 -4.823 1.00 34.42 190 ASP F N 1
ATOM 16973 C CA . ASP F 1 210 ? 36.922 -26.630 -3.874 1.00 35.48 190 ASP F CA 1
ATOM 16974 C C . ASP F 1 210 ? 37.585 -26.495 -2.513 1.00 34.45 190 ASP F C 1
ATOM 16975 O O . ASP F 1 210 ? 36.974 -26.805 -1.490 1.00 33.44 190 ASP F O 1
ATOM 16980 N N . ALA F 1 211 ? 38.842 -26.058 -2.514 1.00 28.82 191 ALA F N 1
ATOM 16981 C CA . ALA F 1 211 ? 39.613 -25.929 -1.285 1.00 33.07 191 ALA F CA 1
ATOM 16982 C C . ALA F 1 211 ? 39.004 -24.886 -0.335 1.00 29.80 191 ALA F C 1
ATOM 16983 O O . ALA F 1 211 ? 39.042 -25.050 0.889 1.00 28.29 191 ALA F O 1
ATOM 16985 N N . LEU F 1 212 ? 38.455 -23.812 -0.899 1.00 28.74 192 LEU F N 1
ATOM 16986 C CA . LEU F 1 212 ? 37.810 -22.778 -0.092 1.00 28.67 192 LEU F CA 1
ATOM 16987 C C . LEU F 1 212 ? 36.484 -23.305 0.416 1.00 31.05 192 LEU F C 1
ATOM 16988 O O . LEU F 1 212 ? 36.123 -23.075 1.571 1.00 31.16 192 LEU F O 1
ATOM 16993 N N . TRP F 1 213 ? 35.759 -24.018 -0.441 1.00 29.05 193 TRP F N 1
ATOM 16994 C CA . TRP F 1 213 ? 34.507 -24.629 -0.012 1.00 30.05 193 TRP F CA 1
ATOM 16995 C C . TRP F 1 213 ? 34.740 -25.611 1.123 1.00 32.79 193 TRP F C 1
ATOM 16996 O O . TRP F 1 213 ? 34.011 -25.600 2.122 1.00 32.46 193 TRP F O 1
ATOM 17007 N N . ASP F 1 214 ? 35.754 -26.460 0.970 1.00 30.91 194 ASP F N 1
ATOM 17008 C CA . ASP F 1 214 ? 36.076 -27.447 1.996 1.00 32.90 194 ASP F CA 1
ATOM 17009 C C . ASP F 1 214 ? 36.421 -26.773 3.322 1.00 35.23 194 ASP F C 1
ATOM 17010 O O . ASP F 1 214 ? 35.983 -27.219 4.388 1.00 33.12 194 ASP F O 1
ATOM 17015 N N . ASP F 1 215 ? 37.204 -25.700 3.262 1.00 31.29 195 ASP F N 1
ATOM 17016 C CA . ASP F 1 215 ? 37.599 -24.997 4.479 1.00 30.92 195 ASP F CA 1
ATOM 17017 C C . ASP F 1 215 ? 36.384 -24.337 5.147 1.00 35.37 195 ASP F C 1
ATOM 17018 O O . ASP F 1 215 ? 36.198 -24.410 6.369 1.00 32.83 195 ASP F O 1
ATOM 17023 N N . LEU F 1 216 ? 35.560 -23.688 4.337 1.00 32.64 196 LEU F N 1
ATOM 17024 C CA . LEU F 1 216 ? 34.339 -23.074 4.832 1.00 34.45 196 LEU F CA 1
ATOM 17025 C C . LEU F 1 216 ? 33.485 -24.121 5.526 1.00 31.49 196 LEU F C 1
ATOM 17026 O O . LEU F 1 216 ? 33.087 -23.952 6.678 1.00 32.31 196 LEU F O 1
ATOM 17031 N N . LEU F 1 217 ? 33.209 -25.212 4.827 1.00 31.28 197 LEU F N 1
ATOM 17032 C CA . LEU F 1 217 ? 32.303 -26.217 5.362 1.00 32.20 197 LEU F CA 1
ATOM 17033 C C . LEU F 1 217 ? 32.883 -27.012 6.533 1.00 33.48 197 LEU F C 1
ATOM 17034 O O . LEU F 1 217 ? 32.146 -27.674 7.251 1.00 36.55 197 LEU F O 1
ATOM 17039 N N . ALA F 1 218 ? 34.194 -26.937 6.734 1.00 33.59 198 ALA F N 1
ATOM 17040 C CA . ALA F 1 218 ? 34.816 -27.588 7.879 1.00 36.37 198 ALA F CA 1
ATOM 17041 C C . ALA F 1 218 ? 34.469 -26.821 9.155 1.00 39.43 198 ALA F C 1
ATOM 17042 O O . ALA F 1 218 ? 34.563 -27.352 10.257 1.00 37.69 198 ALA F O 1
ATOM 17044 N N . ASP F 1 219 ? 34.078 -25.562 8.999 1.00 38.55 199 ASP F N 1
ATOM 17045 C CA . ASP F 1 219 ? 33.564 -24.790 10.118 1.00 36.49 199 ASP F CA 1
ATOM 17046 C C . ASP F 1 219 ? 34.449 -24.969 11.362 1.00 45.60 199 ASP F C 1
ATOM 17047 O O . ASP F 1 219 ? 33.991 -25.416 12.421 1.00 39.43 199 ASP F O 1
ATOM 17052 N N . ARG F 1 220 ? 35.726 -24.618 11.224 1.00 44.22 200 ARG F N 1
ATOM 17053 C CA . ARG F 1 220 ? 36.679 -24.793 12.314 1.00 48.73 200 ARG F CA 1
ATOM 17054 C C . ARG F 1 220 ? 36.490 -23.754 13.415 1.00 50.45 200 ARG F C 1
ATOM 17055 O O . ARG F 1 220 ? 36.289 -22.571 13.136 1.00 50.86 200 ARG F O 1
ATOM 17063 N N . PRO F 1 221 ? 36.538 -24.204 14.676 1.00 49.54 201 PRO F N 1
ATOM 17064 C CA . PRO F 1 221 ? 36.222 -23.377 15.844 1.00 47.52 201 PRO F CA 1
ATOM 17065 C C . PRO F 1 221 ? 36.950 -22.031 15.901 1.00 52.10 201 PRO F C 1
ATOM 17066 O O . PRO F 1 221 ? 36.315 -21.040 16.262 1.00 51.75 201 PRO F O 1
ATOM 17070 N N . GLU F 1 222 ? 38.232 -21.981 15.547 1.00 55.23 202 GLU F N 1
ATOM 17071 C CA . GLU F 1 222 ? 38.984 -20.722 15.626 1.00 57.68 202 GLU F CA 1
ATOM 17072 C C . GLU F 1 222 ? 38.439 -19.658 14.667 1.00 56.75 202 GLU F C 1
ATOM 17073 O O . GLU F 1 222 ? 38.773 -18.478 14.776 1.00 55.74 202 GLU F O 1
ATOM 17079 N N . SER F 1 223 ? 37.600 -20.081 13.729 1.00 55.64 203 SER F N 1
ATOM 17080 C CA . SER F 1 223 ? 37.128 -19.191 12.675 1.00 54.73 203 SER F CA 1
ATOM 17081 C C . SER F 1 223 ? 35.728 -18.618 12.920 1.00 56.47 203 SER F C 1
ATOM 17082 O O . SER F 1 223 ? 35.179 -17.910 12.069 1.00 58.24 203 SER F O 1
ATOM 17085 N N . ARG F 1 224 ? 35.150 -18.915 14.079 1.00 53.57 204 ARG F N 1
ATOM 17086 C CA . ARG F 1 224 ? 33.823 -18.404 14.399 1.00 53.23 204 ARG F CA 1
ATOM 17087 C C . ARG F 1 224 ? 33.923 -17.084 15.156 1.00 65.29 204 ARG F C 1
ATOM 17088 O O . ARG F 1 224 ? 34.261 -17.057 16.340 1.00 67.33 204 ARG F O 1
ATOM 17096 N N . ARG F 1 225 ? 33.633 -15.988 14.468 1.00 68.21 205 ARG F N 1
ATOM 17097 C CA . ARG F 1 225 ? 33.738 -14.677 15.089 1.00 71.87 205 ARG F CA 1
ATOM 17098 C C . ARG F 1 225 ? 32.583 -14.403 16.046 1.00 74.26 205 ARG F C 1
ATOM 17099 O O . ARG F 1 225 ? 32.801 -13.975 17.185 1.00 75.16 205 ARG F O 1
ATOM 17107 N N . GLY F 1 226 ? 31.358 -14.666 15.592 1.00 73.34 206 GLY F N 1
ATOM 17108 C CA . GLY F 1 226 ? 30.184 -14.234 16.329 1.00 70.93 206 GLY F CA 1
ATOM 17109 C C . GLY F 1 226 ? 29.166 -15.277 16.757 1.00 63.57 206 GLY F C 1
ATOM 17110 O O . GLY F 1 226 ? 28.087 -14.913 17.229 1.00 71.35 206 GLY F O 1
ATOM 17111 N N . GLY F 1 227 ? 29.489 -16.561 16.621 1.00 54.67 207 GLY F N 1
ATOM 17112 C CA . GLY F 1 227 ? 28.534 -17.592 16.986 1.00 43.46 207 GLY F CA 1
ATOM 17113 C C . GLY F 1 227 ? 29.055 -19.007 17.163 1.00 39.50 207 GLY F C 1
ATOM 17114 O O . GLY F 1 227 ? 30.253 -19.248 17.317 1.00 43.38 207 GLY F O 1
ATOM 17115 N N . GLY F 1 228 ? 28.124 -19.953 17.151 1.00 35.10 208 GLY F N 1
ATOM 17116 C CA . GLY F 1 228 ? 28.458 -21.353 17.285 1.00 33.36 208 GLY F CA 1
ATOM 17117 C C . GLY F 1 228 ? 28.605 -22.050 15.950 1.00 31.11 208 GLY F C 1
ATOM 17118 O O . GLY F 1 228 ? 29.064 -21.463 14.975 1.00 32.00 208 GLY F O 1
ATOM 17119 N N . GLU F 1 229 ? 28.204 -23.316 15.922 1.00 33.93 209 GLU F N 1
ATOM 17120 C CA . GLU F 1 229 ? 28.313 -24.167 14.744 1.00 33.82 209 GLU F CA 1
ATOM 17121 C C . GLU F 1 229 ? 27.408 -23.626 13.636 1.00 33.43 209 GLU F C 1
ATOM 17122 O O . GLU F 1 229 ? 26.350 -23.064 13.906 1.00 25.88 209 GLU F O 1
ATOM 17128 N N . LEU F 1 230 ? 27.828 -23.799 12.391 1.00 28.44 210 LEU F N 1
ATOM 17129 C CA . LEU F 1 230 ? 27.105 -23.261 11.243 1.00 29.44 210 LEU F CA 1
ATOM 17130 C C . LEU F 1 230 ? 25.685 -23.819 11.132 1.00 30.67 210 LEU F C 1
ATOM 17131 O O . LEU F 1 230 ? 25.458 -25.015 11.321 1.00 30.17 210 LEU F O 1
ATOM 17136 N N . PHE F 1 231 ? 24.728 -22.946 10.837 1.00 23.10 211 PHE F N 1
ATOM 17137 C CA . PHE F 1 231 ? 23.415 -23.390 10.382 1.00 22.17 211 PHE F CA 1
ATOM 17138 C C . PHE F 1 231 ? 23.312 -23.100 8.883 1.00 24.92 211 PHE F C 1
ATOM 17139 O O . PHE F 1 231 ? 24.025 -22.237 8.375 1.00 20.87 211 PHE F O 1
ATOM 17147 N N . ALA F 1 232 ? 22.424 -23.804 8.179 1.00 24.84 212 ALA F N 1
ATOM 17148 C CA . ALA F 1 232 ? 22.158 -23.488 6.772 1.00 25.49 212 ALA F CA 1
ATOM 17149 C C . ALA F 1 232 ? 20.678 -23.578 6.421 1.00 26.45 212 ALA F C 1
ATOM 17150 O O . ALA F 1 232 ? 19.993 -24.534 6.800 1.00 26.65 212 ALA F O 1
ATOM 17152 N N . PHE F 1 233 ? 20.193 -22.575 5.698 1.00 22.94 213 PHE F N 1
ATOM 17153 C CA . PHE F 1 233 ? 18.895 -22.647 5.056 1.00 20.49 213 PHE F CA 1
ATOM 17154 C C . PHE F 1 233 ? 19.171 -22.861 3.581 1.00 26.59 213 PHE F C 1
ATOM 17155 O O . PHE F 1 233 ? 20.007 -22.167 2.997 1.00 22.62 213 PHE F O 1
ATOM 17163 N N . GLY F 1 234 ? 18.475 -23.820 2.983 1.00 26.43 214 GLY F N 1
ATOM 17164 C CA . GLY F 1 234 ? 18.665 -24.132 1.581 1.00 23.62 214 GLY F CA 1
ATOM 17165 C C . GLY F 1 234 ? 17.404 -23.959 0.763 1.00 27.94 214 GLY F C 1
ATOM 17166 O O . GLY F 1 234 ? 16.306 -24.332 1.182 1.00 29.40 214 GLY F O 1
ATOM 17167 N N . HIS F 1 235 ? 17.576 -23.363 -0.410 1.00 26.91 215 HIS F N 1
ATOM 17168 C CA . HIS F 1 235 ? 16.511 -23.216 -1.387 1.00 28.28 215 HIS F CA 1
ATOM 17169 C C . HIS F 1 235 ? 17.064 -23.687 -2.730 1.00 29.46 215 HIS F C 1
ATOM 17170 O O . HIS F 1 235 ? 18.283 -23.712 -2.939 1.00 28.02 215 HIS F O 1
ATOM 17177 N N . GLN F 1 236 ? 16.173 -24.072 -3.631 1.00 28.70 216 GLN F N 1
ATOM 17178 C CA . GLN F 1 236 ? 16.569 -24.445 -4.977 1.00 30.20 216 GLN F CA 1
ATOM 17179 C C . GLN F 1 236 ? 17.507 -23.395 -5.561 1.00 28.80 216 GLN F C 1
ATOM 17180 O O . GLN F 1 236 ? 18.496 -23.724 -6.218 1.00 28.74 216 GLN F O 1
ATOM 17186 N N . ASP F 1 237 ? 17.196 -22.128 -5.305 1.00 27.67 217 ASP F N 1
ATOM 17187 C CA . ASP F 1 237 ? 17.906 -21.030 -5.943 1.00 27.37 217 ASP F CA 1
ATOM 17188 C C . ASP F 1 237 ? 18.667 -20.123 -4.979 1.00 30.45 217 ASP F C 1
ATOM 17189 O O . ASP F 1 237 ? 18.928 -18.955 -5.283 1.00 26.22 217 ASP F O 1
ATOM 17194 N N . GLY F 1 238 ? 19.041 -20.659 -3.824 1.00 27.69 218 GLY F N 1
ATOM 17195 C CA . GLY F 1 238 ? 19.824 -19.877 -2.889 1.00 27.23 218 GLY F CA 1
ATOM 17196 C C . GLY F 1 238 ? 20.048 -20.557 -1.557 1.00 28.39 218 GLY F C 1
ATOM 17197 O O . GLY F 1 238 ? 19.420 -21.572 -1.244 1.00 26.45 218 GLY F O 1
ATOM 17198 N N . TYR F 1 239 ? 20.952 -19.994 -0.767 1.00 24.84 219 TYR F N 1
ATOM 17199 C CA . TYR F 1 239 ? 21.224 -20.533 0.552 1.00 24.27 219 TYR F CA 1
ATOM 17200 C C . TYR F 1 239 ? 21.667 -19.411 1.474 1.00 27.82 219 TYR F C 1
ATOM 17201 O O . TYR F 1 239 ? 22.124 -18.361 1.006 1.00 24.42 219 TYR F O 1
ATOM 17210 N N . ALA F 1 240 ? 21.519 -19.637 2.775 1.00 21.21 220 ALA F N 1
ATOM 17211 C CA . ALA F 1 240 ? 22.013 -18.719 3.799 1.00 25.36 220 ALA F CA 1
ATOM 17212 C C . ALA F 1 240 ? 22.782 -19.531 4.819 1.00 25.55 220 ALA F C 1
ATOM 17213 O O . ALA F 1 240 ? 22.284 -20.548 5.307 1.00 26.02 220 ALA F O 1
ATOM 17215 N N . LEU F 1 241 ? 24.002 -19.097 5.114 1.00 22.25 221 LEU F N 1
ATOM 17216 C CA . LEU F 1 241 ? 24.813 -19.717 6.148 1.00 23.71 221 LEU F CA 1
ATOM 17217 C C . LEU F 1 241 ? 24.837 -18.733 7.307 1.00 25.22 221 LEU F C 1
ATOM 17218 O O . LEU F 1 241 ? 25.090 -17.549 7.100 1.00 24.76 221 LEU F O 1
ATOM 17223 N N . TYR F 1 242 ? 24.554 -19.205 8.517 1.00 23.35 222 TYR F N 1
ATOM 17224 C CA . TYR F 1 242 ? 24.532 -18.315 9.676 1.00 24.59 222 TYR F CA 1
ATOM 17225 C C . TYR F 1 242 ? 24.959 -19.018 10.959 1.00 24.71 222 TYR F C 1
ATOM 17226 O O . TYR F 1 242 ? 25.026 -20.243 11.017 1.00 22.18 222 TYR F O 1
ATOM 17235 N N . ARG F 1 243 ? 25.256 -18.212 11.973 1.00 22.69 223 ARG F N 1
ATOM 17236 C CA . ARG F 1 243 ? 25.644 -18.698 13.279 1.00 25.41 223 ARG F CA 1
ATOM 17237 C C . ARG F 1 243 ? 24.812 -17.945 14.298 1.00 29.67 223 ARG F C 1
ATOM 17238 O O . ARG F 1 243 ? 24.387 -16.808 14.051 1.00 27.80 223 ARG F O 1
ATOM 17246 N N . VAL F 1 244 ? 24.590 -18.574 15.442 1.00 25.92 224 VAL F N 1
ATOM 17247 C CA . VAL F 1 244 ? 23.882 -17.945 16.542 1.00 29.69 224 VAL F CA 1
ATOM 17248 C C . VAL F 1 244 ? 24.848 -17.718 17.691 1.00 35.88 224 VAL F C 1
ATOM 17249 O O . VAL F 1 244 ? 25.704 -18.564 17.962 1.00 29.89 224 VAL F O 1
ATOM 17253 N N . ASP F 1 245 ? 24.732 -16.568 18.349 1.00 40.39 225 ASP F N 1
ATOM 17254 C CA . ASP F 1 245 ? 25.434 -16.359 19.618 1.00 46.03 225 ASP F CA 1
ATOM 17255 C C . ASP F 1 245 ? 24.509 -15.804 20.688 1.00 44.94 225 ASP F C 1
ATOM 17256 O O . ASP F 1 245 ? 23.481 -15.211 20.378 1.00 40.26 225 ASP F O 1
ATOM 17261 N N . ARG F 1 246 ? 24.887 -16.016 21.947 1.00 51.01 226 ARG F N 1
ATOM 17262 C CA . ARG F 1 246 ? 24.167 -15.465 23.092 1.00 57.06 226 ARG F CA 1
ATOM 17263 C C . ARG F 1 246 ? 25.023 -14.405 23.762 1.00 63.39 226 ARG F C 1
ATOM 17264 O O . ARG F 1 246 ? 26.249 -14.532 23.817 1.00 63.55 226 ARG F O 1
ATOM 17272 N N . GLY F 1 247 ? 24.379 -13.359 24.268 1.00 68.46 227 GLY F N 1
ATOM 17273 C CA . GLY F 1 247 ? 25.067 -12.365 25.071 1.00 73.94 227 GLY F CA 1
ATOM 17274 C C . GLY F 1 247 ? 25.182 -12.863 26.501 1.00 75.58 227 GLY F C 1
ATOM 17275 O O . GLY F 1 247 ? 24.706 -13.959 26.812 1.00 71.47 227 GLY F O 1
ATOM 17276 N N . PRO F 1 248 ? 25.811 -12.066 27.385 1.00 80.15 228 PRO F N 1
ATOM 17277 C CA . PRO F 1 248 ? 25.927 -12.487 28.787 1.00 78.31 228 PRO F CA 1
ATOM 17278 C C . PRO F 1 248 ? 24.538 -12.602 29.400 1.00 79.74 228 PRO F C 1
ATOM 17279 O O . PRO F 1 248 ? 24.267 -13.509 30.194 1.00 78.69 228 PRO F O 1
ATOM 17283 N N . ASP F 1 249 ? 23.668 -11.676 29.006 1.00 78.34 229 ASP F N 1
ATOM 17284 C CA . ASP F 1 249 ? 22.276 -11.648 29.441 1.00 77.12 229 ASP F CA 1
ATOM 17285 C C . ASP F 1 249 ? 21.521 -12.943 29.123 1.00 74.92 229 ASP F C 1
ATOM 17286 O O . ASP F 1 249 ? 20.736 -13.421 29.941 1.00 76.20 229 ASP F O 1
ATOM 17291 N N . GLY F 1 250 ? 21.758 -13.507 27.942 1.00 73.34 230 GLY F N 1
ATOM 17292 C CA . GLY F 1 250 ? 21.139 -14.769 27.562 1.00 70.56 230 GLY F CA 1
ATOM 17293 C C . GLY F 1 250 ? 20.376 -14.665 26.257 1.00 60.81 230 GLY F C 1
ATOM 17294 O O . GLY F 1 250 ? 19.932 -15.669 25.690 1.00 56.14 230 GLY F O 1
ATOM 17295 N N . ARG F 1 251 ? 20.224 -13.432 25.789 1.00 57.76 231 ARG F N 1
ATOM 17296 C CA . ARG F 1 251 ? 19.562 -13.156 24.525 1.00 56.44 231 ARG F CA 1
ATOM 17297 C C . ARG F 1 251 ? 20.389 -13.674 23.351 1.00 56.10 231 ARG F C 1
ATOM 17298 O O . ARG F 1 251 ? 21.620 -13.577 23.355 1.00 57.05 231 ARG F O 1
ATOM 17306 N N . ARG F 1 252 ? 19.704 -14.210 22.345 1.00 42.59 232 ARG F N 1
ATOM 17307 C CA . ARG F 1 252 ? 20.370 -14.748 21.172 1.00 38.75 232 ARG F CA 1
ATOM 17308 C C . ARG F 1 252 ? 20.283 -13.787 19.988 1.00 38.64 232 ARG F C 1
ATOM 17309 O O . ARG F 1 252 ? 19.291 -13.075 19.823 1.00 35.30 232 ARG F O 1
ATOM 17317 N N . SER F 1 253 ? 21.326 -13.779 19.162 1.00 33.87 233 SER F N 1
ATOM 17318 C CA . SER F 1 253 ? 21.284 -13.110 17.871 1.00 32.99 233 SER F CA 1
ATOM 17319 C C . SER F 1 253 ? 21.890 -14.015 16.786 1.00 33.29 233 SER F C 1
ATOM 17320 O O . SER F 1 253 ? 22.754 -14.849 17.072 1.00 34.06 233 SER F O 1
ATOM 17323 N N . ALA F 1 254 ? 21.411 -13.874 15.553 1.00 27.10 234 ALA F N 1
ATOM 17324 C CA . ALA F 1 254 ? 21.918 -14.678 14.443 1.00 25.93 234 ALA F CA 1
ATOM 17325 C C . ALA F 1 254 ? 22.756 -13.817 13.520 1.00 28.46 234 ALA F C 1
ATOM 17326 O O . ALA F 1 254 ? 22.336 -12.722 13.124 1.00 28.30 234 ALA F O 1
ATOM 17328 N N . HIS F 1 255 ? 23.936 -14.305 13.162 1.00 25.48 235 HIS F N 1
ATOM 17329 C CA . HIS F 1 255 ? 24.755 -13.588 12.196 1.00 25.50 235 HIS F CA 1
ATOM 17330 C C . HIS F 1 255 ? 24.854 -14.353 10.881 1.00 25.91 235 HIS F C 1
ATOM 17331 O O . HIS F 1 255 ? 25.336 -15.481 10.843 1.00 24.30 235 HIS F O 1
ATOM 17338 N N . VAL F 1 256 ? 24.390 -13.735 9.803 1.00 22.53 236 VAL F N 1
ATOM 17339 C CA . VAL F 1 256 ? 24.458 -14.368 8.509 1.00 23.65 236 VAL F CA 1
ATOM 17340 C C . VAL F 1 256 ? 25.869 -14.214 7.979 1.00 27.54 236 VAL F C 1
ATOM 17341 O O . VAL F 1 256 ? 26.360 -13.100 7.804 1.00 26.61 236 VAL F O 1
ATOM 17345 N N . VAL F 1 257 ? 26.510 -15.351 7.750 1.00 24.12 237 VAL F N 1
ATOM 17346 C CA . VAL F 1 257 ? 27.860 -15.427 7.208 1.00 26.40 237 VAL F CA 1
ATOM 17347 C C . VAL F 1 257 ? 27.854 -15.181 5.697 1.00 27.93 237 VAL F C 1
ATOM 17348 O O . VAL F 1 257 ? 28.705 -14.471 5.160 1.00 23.99 237 VAL F O 1
ATOM 17352 N N . GLU F 1 258 ? 26.891 -15.794 5.022 1.00 21.05 238 GLU F N 1
ATOM 17353 C CA . GLU F 1 258 ? 26.748 -15.651 3.582 1.00 25.81 238 GLU F CA 1
ATOM 17354 C C . GLU F 1 258 ? 25.297 -15.926 3.198 1.00 26.58 238 GLU F C 1
ATOM 17355 O O . GLU F 1 258 ? 24.716 -16.937 3.612 1.00 24.35 238 GLU F O 1
ATOM 17361 N N . LEU F 1 259 ? 24.701 -15.016 2.437 1.00 24.67 239 LEU F N 1
ATOM 17362 C CA . LEU F 1 259 ? 23.410 -15.284 1.814 1.00 24.39 239 LEU F CA 1
ATOM 17363 C C . LEU F 1 259 ? 23.576 -15.083 0.320 1.00 28.04 239 LEU F C 1
ATOM 17364 O O . LEU F 1 259 ? 23.784 -13.959 -0.141 1.00 24.38 239 LEU F O 1
ATOM 17369 N N . THR F 1 260 ? 23.492 -16.187 -0.424 1.00 26.02 240 THR F N 1
ATOM 17370 C CA . THR F 1 260 ? 23.678 -16.188 -1.869 1.00 25.51 240 THR F CA 1
ATOM 17371 C C . THR F 1 260 ? 22.387 -16.616 -2.550 1.00 28.06 240 THR F C 1
ATOM 17372 O O . THR F 1 260 ? 21.914 -17.732 -2.360 1.00 22.46 240 THR F O 1
ATOM 17376 N N . ALA F 1 261 ? 21.805 -15.711 -3.328 1.00 25.81 241 ALA F N 1
ATOM 17377 C CA . ALA F 1 261 ? 20.507 -15.965 -3.929 1.00 26.71 241 ALA F CA 1
ATOM 17378 C C . ALA F 1 261 ? 20.552 -15.642 -5.409 1.00 29.32 241 ALA F C 1
ATOM 17379 O O . ALA F 1 261 ? 20.926 -14.534 -5.809 1.00 26.08 241 ALA F O 1
ATOM 17381 N N . VAL F 1 262 ? 20.155 -16.615 -6.212 1.00 28.74 242 VAL F N 1
ATOM 17382 C CA . VAL F 1 262 ? 20.181 -16.467 -7.656 1.00 31.92 242 VAL F CA 1
ATOM 17383 C C . VAL F 1 262 ? 18.964 -15.678 -8.112 1.00 34.83 242 VAL F C 1
ATOM 17384 O O . VAL F 1 262 ? 19.045 -14.900 -9.057 1.00 35.45 242 VAL F O 1
ATOM 17388 N N . THR F 1 263 ? 17.841 -15.864 -7.422 1.00 29.99 243 THR F N 1
ATOM 17389 C CA . THR F 1 263 ? 16.600 -15.198 -7.793 1.00 32.28 243 THR F CA 1
ATOM 17390 C C . THR F 1 263 ? 16.034 -14.362 -6.649 1.00 32.56 243 THR F C 1
ATOM 17391 O O . THR F 1 263 ? 16.391 -14.558 -5.477 1.00 26.62 243 THR F O 1
ATOM 17395 N N . ALA F 1 264 ? 15.132 -13.447 -7.003 1.00 27.49 244 ALA F N 1
ATOM 17396 C CA . ALA F 1 264 ? 14.401 -12.642 -6.032 1.00 29.53 244 ALA F CA 1
ATOM 17397 C C . ALA F 1 264 ? 13.559 -13.504 -5.092 1.00 29.20 244 ALA F C 1
ATOM 17398 O O . ALA F 1 264 ? 13.397 -13.181 -3.906 1.00 26.13 244 ALA F O 1
ATOM 17400 N N . ASP F 1 265 ? 12.997 -14.577 -5.634 1.00 28.42 245 ASP F N 1
ATOM 17401 C CA . ASP F 1 265 ? 12.184 -15.491 -4.846 1.00 28.35 245 ASP F CA 1
ATOM 17402 C C . ASP F 1 265 ? 13.024 -16.141 -3.755 1.00 28.08 245 ASP F C 1
ATOM 17403 O O . ASP F 1 265 ? 12.608 -16.197 -2.599 1.00 27.28 245 ASP F O 1
ATOM 17408 N N . ALA F 1 266 ? 14.203 -16.633 -4.128 1.00 23.75 246 ALA F N 1
ATOM 17409 C CA . ALA F 1 266 ? 15.093 -17.268 -3.167 1.00 25.96 246 ALA F CA 1
ATOM 17410 C C . ALA F 1 266 ? 15.473 -16.289 -2.046 1.00 26.58 246 ALA F C 1
ATOM 17411 O O . ALA F 1 266 ? 15.430 -16.624 -0.855 1.00 25.85 246 ALA F O 1
ATOM 17413 N N . HIS F 1 267 ? 15.814 -15.067 -2.425 1.00 22.83 247 HIS F N 1
ATOM 17414 C CA . HIS F 1 267 ? 16.238 -14.070 -1.455 1.00 24.04 247 HIS F CA 1
ATOM 17415 C C . HIS F 1 267 ? 15.113 -13.776 -0.457 1.00 26.73 247 HIS F C 1
ATOM 17416 O O . HIS F 1 267 ? 15.334 -13.751 0.767 1.00 24.58 247 HIS F O 1
ATOM 17423 N N . ALA F 1 268 ? 13.902 -13.579 -0.966 1.00 24.66 248 ALA F N 1
ATOM 17424 C CA . ALA F 1 268 ? 12.779 -13.311 -0.086 1.00 23.80 248 ALA F CA 1
ATOM 17425 C C . ALA F 1 268 ? 12.478 -14.509 0.819 1.00 27.17 248 ALA F C 1
ATOM 17426 O O . ALA F 1 268 ? 12.178 -14.331 1.995 1.00 23.90 248 ALA F O 1
ATOM 17428 N N . ALA F 1 269 ? 12.572 -15.723 0.279 1.00 26.83 249 ALA F N 1
ATOM 17429 C CA . ALA F 1 269 ? 12.236 -16.921 1.047 1.00 26.30 249 ALA F CA 1
ATOM 17430 C C . ALA F 1 269 ? 13.248 -17.173 2.157 1.00 26.61 249 ALA F C 1
ATOM 17431 O O . ALA F 1 269 ? 12.888 -17.574 3.257 1.00 23.29 249 ALA F O 1
ATOM 17433 N N . LEU F 1 270 ? 14.515 -16.939 1.860 1.00 22.72 250 LEU F N 1
ATOM 17434 C CA . LEU F 1 270 ? 15.558 -17.155 2.842 1.00 25.27 250 LEU F CA 1
ATOM 17435 C C . LEU F 1 270 ? 15.432 -16.142 3.980 1.00 22.87 250 LEU F C 1
ATOM 17436 O O . LEU F 1 270 ? 15.668 -16.470 5.137 1.00 20.83 250 LEU F O 1
ATOM 17441 N N . TRP F 1 271 ? 15.056 -14.911 3.643 1.00 22.45 251 TRP F N 1
ATOM 17442 C CA . TRP F 1 271 ? 14.880 -13.891 4.656 1.00 24.29 251 TRP F CA 1
ATOM 17443 C C . TRP F 1 271 ? 13.645 -14.188 5.493 1.00 23.56 251 TRP F C 1
ATOM 17444 O O . TRP F 1 271 ? 13.620 -13.886 6.677 1.00 22.57 251 TRP F O 1
ATOM 17455 N N . ARG F 1 272 ? 12.620 -14.783 4.895 1.00 21.79 252 ARG F N 1
ATOM 17456 C CA . ARG F 1 272 ? 11.450 -15.138 5.707 1.00 22.05 252 ARG F CA 1
ATOM 17457 C C . ARG F 1 272 ? 11.812 -16.227 6.724 1.00 23.41 252 ARG F C 1
ATOM 17458 O O . ARG F 1 272 ? 11.366 -16.183 7.872 1.00 23.38 252 ARG F O 1
ATOM 17466 N N . ALA F 1 273 ? 12.632 -17.192 6.310 1.00 21.14 253 ALA F N 1
ATOM 17467 C CA . ALA F 1 273 ? 13.117 -18.211 7.241 1.00 22.90 253 ALA F CA 1
ATOM 17468 C C . ALA F 1 273 ? 13.970 -17.593 8.360 1.00 22.03 253 ALA F C 1
ATOM 17469 O O . ALA F 1 273 ? 13.743 -17.854 9.542 1.00 24.43 253 ALA F O 1
ATOM 17471 N N . LEU F 1 274 ? 14.928 -16.741 8.001 1.00 22.60 254 LEU F N 1
ATOM 17472 C CA . LEU F 1 274 ? 15.765 -16.088 9.015 1.00 20.49 254 LEU F CA 1
ATOM 17473 C C . LEU F 1 274 ? 14.972 -15.267 10.031 1.00 24.31 254 LEU F C 1
ATOM 17474 O O . LEU F 1 274 ? 15.266 -15.297 11.233 1.00 22.58 254 LEU F O 1
ATOM 17479 N N . LEU F 1 275 ? 13.989 -14.512 9.550 1.00 23.45 255 LEU F N 1
ATOM 17480 C CA . LEU F 1 275 ? 13.213 -13.652 10.433 1.00 23.84 255 LEU F CA 1
ATOM 17481 C C . LEU F 1 275 ? 12.152 -14.456 11.173 1.00 25.34 255 LEU F C 1
ATOM 17482 O O . LEU F 1 275 ? 11.434 -13.914 12.012 1.00 25.67 255 LEU F O 1
ATOM 17487 N N . GLY F 1 276 ? 12.070 -15.750 10.869 1.00 23.80 256 GLY F N 1
ATOM 17488 C CA . GLY F 1 276 ? 11.192 -16.647 11.594 1.00 24.48 256 GLY F CA 1
ATOM 17489 C C . GLY F 1 276 ? 11.857 -17.327 12.780 1.00 30.17 256 GLY F C 1
ATOM 17490 O O . GLY F 1 276 ? 11.217 -18.117 13.485 1.00 29.74 256 GLY F O 1
ATOM 17491 N N . LEU F 1 277 ? 13.133 -17.023 13.013 1.00 24.85 257 LEU F N 1
ATOM 17492 C CA . LEU F 1 277 ? 13.867 -17.634 14.125 1.00 26.26 257 LEU F CA 1
ATOM 17493 C C . LEU F 1 277 ? 13.389 -17.093 15.486 1.00 28.37 257 LEU F C 1
ATOM 17494 O O . LEU F 1 277 ? 13.896 -16.090 15.994 1.00 24.42 257 LEU F O 1
ATOM 17499 N N . ASP F 1 278 ? 12.417 -17.793 16.068 1.00 25.42 258 ASP F N 1
ATOM 17500 C CA . ASP F 1 278 ? 11.635 -17.307 17.196 1.00 25.51 258 ASP F CA 1
ATOM 17501 C C . ASP F 1 278 ? 12.414 -16.785 18.413 1.00 28.51 258 ASP F C 1
ATOM 17502 O O . ASP F 1 278 ? 12.021 -15.785 19.010 1.00 29.47 258 ASP F O 1
ATOM 17507 N N . LEU F 1 279 ? 13.495 -17.454 18.796 1.00 25.63 259 LEU F N 1
ATOM 17508 C CA . LEU F 1 279 ? 14.210 -17.061 20.018 1.00 28.91 259 LEU F CA 1
ATOM 17509 C C . LEU F 1 279 ? 15.363 -16.084 19.745 1.00 30.01 259 LEU F C 1
ATOM 17510 O O . LEU F 1 279 ? 16.119 -15.717 20.643 1.00 27.35 259 LEU F O 1
ATOM 17515 N N . ILE F 1 280 ? 15.475 -15.650 18.496 1.00 25.31 260 ILE F N 1
ATOM 17516 C CA . ILE F 1 280 ? 16.545 -14.751 18.098 1.00 25.98 260 ILE F CA 1
ATOM 17517 C C . ILE F 1 280 ? 16.021 -13.320 18.137 1.00 27.09 260 ILE F C 1
ATOM 17518 O O . ILE F 1 280 ? 14.924 -13.057 17.651 1.00 26.89 260 ILE F O 1
ATOM 17523 N N . ASP F 1 281 ? 16.792 -12.400 18.716 1.00 27.52 261 ASP F N 1
ATOM 17524 C CA . ASP F 1 281 ? 16.376 -10.993 18.808 1.00 26.02 261 ASP F CA 1
ATOM 17525 C C . ASP F 1 281 ? 16.669 -10.232 17.510 1.00 30.11 261 ASP F C 1
ATOM 17526 O O . ASP F 1 281 ? 15.814 -9.523 16.990 1.00 25.26 261 ASP F O 1
ATOM 17531 N N . ARG F 1 282 ? 17.883 -10.399 16.992 1.00 26.12 262 ARG F N 1
ATOM 17532 C CA . ARG F 1 282 ? 18.333 -9.655 15.821 1.00 30.74 262 ARG F CA 1
ATOM 17533 C C . ARG F 1 282 ? 19.056 -10.574 14.856 1.00 26.63 262 ARG F C 1
ATOM 17534 O O . ARG F 1 282 ? 19.743 -11.501 15.274 1.00 25.57 262 ARG F O 1
ATOM 17542 N N . VAL F 1 283 ? 18.883 -10.302 13.568 1.00 25.93 263 VAL F N 1
ATOM 17543 C CA . VAL F 1 283 ? 19.591 -11.001 12.502 1.00 24.14 263 VAL F CA 1
ATOM 17544 C C . VAL F 1 283 ? 20.448 -9.969 11.775 1.00 25.92 263 VAL F C 1
ATOM 17545 O O . VAL F 1 283 ? 19.934 -8.946 11.318 1.00 26.15 263 VAL F O 1
ATOM 17549 N N . SER F 1 284 ? 21.747 -10.218 11.667 1.00 21.43 264 SER F N 1
ATOM 17550 C CA . SER F 1 284 ? 22.614 -9.271 10.975 1.00 23.53 264 SER F CA 1
ATOM 17551 C C . SER F 1 284 ? 23.302 -9.927 9.780 1.00 25.81 264 SER F C 1
ATOM 17552 O O . SER F 1 284 ? 23.372 -11.162 9.680 1.00 24.56 264 SER F O 1
ATOM 17555 N N . ILE F 1 285 ? 23.804 -9.089 8.881 1.00 22.33 265 ILE F N 1
ATOM 17556 C CA . ILE F 1 285 ? 24.487 -9.526 7.674 1.00 26.91 265 ILE F CA 1
ATOM 17557 C C . ILE F 1 285 ? 25.328 -8.371 7.129 1.00 26.44 265 ILE F C 1
ATOM 17558 O O . ILE F 1 285 ? 24.987 -7.202 7.316 1.00 25.48 265 ILE F O 1
ATOM 17563 N N . GLY F 1 286 ? 26.443 -8.708 6.495 1.00 23.50 266 GLY F N 1
ATOM 17564 C CA . GLY F 1 286 ? 27.205 -7.739 5.733 1.00 27.73 266 GLY F CA 1
ATOM 17565 C C . GLY F 1 286 ? 26.760 -7.896 4.294 1.00 28.81 266 GLY F C 1
ATOM 17566 O O . GLY F 1 286 ? 26.931 -8.957 3.692 1.00 28.91 266 GLY F O 1
ATOM 17567 N N . THR F 1 287 ? 26.148 -6.860 3.742 1.00 27.24 267 THR F N 1
ATOM 17568 C CA . THR F 1 287 ? 25.625 -6.961 2.392 1.00 26.58 267 THR F CA 1
ATOM 17569 C C . THR F 1 287 ? 25.944 -5.684 1.604 1.00 28.82 267 THR F C 1
ATOM 17570 O O . THR F 1 287 ? 26.666 -4.807 2.087 1.00 30.36 267 THR F O 1
ATOM 17574 N N . HIS F 1 288 ? 25.418 -5.587 0.393 1.00 29.54 268 HIS F N 1
ATOM 17575 C CA . HIS F 1 288 ? 25.689 -4.434 -0.453 1.00 29.04 268 HIS F CA 1
ATOM 17576 C C . HIS F 1 288 ? 24.591 -3.379 -0.302 1.00 30.14 268 HIS F C 1
ATOM 17577 O O . HIS F 1 288 ? 23.500 -3.675 0.196 1.00 25.43 268 HIS F O 1
ATOM 17584 N N . PRO F 1 289 ? 24.884 -2.138 -0.715 1.00 30.63 269 PRO F N 1
ATOM 17585 C CA . PRO F 1 289 ? 23.976 -1.013 -0.468 1.00 28.25 269 PRO F CA 1
ATOM 17586 C C . PRO F 1 289 ? 22.554 -1.223 -0.979 1.00 29.65 269 PRO F C 1
ATOM 17587 O O . PRO F 1 289 ? 21.621 -0.689 -0.379 1.00 32.64 269 PRO F O 1
ATOM 17591 N N . HIS F 1 290 ? 22.381 -1.991 -2.051 1.00 30.16 270 HIS F N 1
ATOM 17592 C CA . HIS F 1 290 ? 21.058 -2.116 -2.667 1.00 32.79 270 HIS F CA 1
ATOM 17593 C C . HIS F 1 290 ? 20.365 -3.448 -2.412 1.00 29.46 270 HIS F C 1
ATOM 17594 O O . HIS F 1 290 ? 19.521 -3.886 -3.190 1.00 27.07 270 HIS F O 1
ATOM 17601 N N . ASP F 1 291 ? 20.699 -4.072 -1.292 1.00 29.29 271 ASP F N 1
ATOM 17602 C CA . ASP F 1 291 ? 20.008 -5.282 -0.902 1.00 27.82 271 ASP F CA 1
ATOM 17603 C C . ASP F 1 291 ? 18.503 -5.023 -0.882 1.00 21.29 271 ASP F C 1
ATOM 17604 O O . ASP F 1 291 ? 18.058 -4.039 -0.324 1.00 25.96 271 ASP F O 1
ATOM 17609 N N . PRO F 1 292 ? 17.715 -5.889 -1.533 1.00 24.18 272 PRO F N 1
ATOM 17610 C CA . PRO F 1 292 ? 16.256 -5.729 -1.546 1.00 24.15 272 PRO F CA 1
ATOM 17611 C C . PRO F 1 292 ? 15.613 -5.813 -0.157 1.00 22.86 272 PRO F C 1
ATOM 17612 O O . PRO F 1 292 ? 14.467 -5.390 0.019 1.00 21.62 272 PRO F O 1
ATOM 17616 N N . LEU F 1 293 ? 16.341 -6.347 0.816 1.00 23.83 273 LEU F N 1
ATOM 17617 C CA . LEU F 1 293 ? 15.746 -6.660 2.121 1.00 22.38 273 LEU F CA 1
ATOM 17618 C C . LEU F 1 293 ? 14.784 -5.603 2.653 1.00 21.62 273 LEU F C 1
ATOM 17619 O O . LEU F 1 293 ? 13.630 -5.919 2.923 1.00 23.48 273 LEU F O 1
ATOM 17624 N N . PRO F 1 294 ? 15.252 -4.348 2.818 1.00 23.08 274 PRO F N 1
ATOM 17625 C CA . PRO F 1 294 ? 14.355 -3.356 3.426 1.00 23.20 274 PRO F CA 1
ATOM 17626 C C . PRO F 1 294 ? 13.106 -3.103 2.584 1.00 24.99 274 PRO F C 1
ATOM 17627 O O . PRO F 1 294 ? 12.071 -2.737 3.140 1.00 24.33 274 PRO F O 1
ATOM 17631 N N . TYR F 1 295 ? 13.206 -3.311 1.270 1.00 23.15 275 TYR F N 1
ATOM 17632 C CA . TYR F 1 295 ? 12.057 -3.152 0.375 1.00 24.08 275 TYR F CA 1
ATOM 17633 C C . TYR F 1 295 ? 11.008 -4.246 0.573 1.00 27.10 275 TYR F C 1
ATOM 17634 O O . TYR F 1 295 ? 9.841 -4.067 0.215 1.00 22.55 275 TYR F O 1
ATOM 17643 N N . LEU F 1 296 ? 11.430 -5.364 1.163 1.00 22.63 276 LEU F N 1
ATOM 17644 C CA . LEU F 1 296 ? 10.525 -6.471 1.470 1.00 23.61 276 LEU F CA 1
ATOM 17645 C C . LEU F 1 296 ? 9.642 -6.237 2.702 1.00 25.44 276 LEU F C 1
ATOM 17646 O O . LEU F 1 296 ? 8.678 -6.984 2.929 1.00 23.29 276 LEU F O 1
ATOM 17651 N N . LEU F 1 297 ? 9.959 -5.207 3.491 1.00 23.85 277 LEU F N 1
ATOM 17652 C CA . LEU F 1 297 ? 9.336 -5.028 4.807 1.00 25.23 277 LEU F CA 1
ATOM 17653 C C . LEU F 1 297 ? 8.263 -3.940 4.825 1.00 28.37 277 LEU F C 1
ATOM 17654 O O . LEU F 1 297 ? 8.246 -3.061 3.977 1.00 25.09 277 LEU F O 1
ATOM 17659 N N . THR F 1 298 ? 7.360 -3.986 5.796 1.00 26.62 278 THR F N 1
ATOM 17660 C CA . THR F 1 298 ? 6.393 -2.901 5.912 1.00 29.02 278 THR F CA 1
ATOM 17661 C C . THR F 1 298 ? 7.083 -1.643 6.443 1.00 29.41 278 THR F C 1
ATOM 17662 O O . THR F 1 298 ? 6.705 -0.530 6.101 1.00 29.09 278 THR F O 1
ATOM 17666 N N . ASP F 1 299 ? 8.089 -1.829 7.291 1.00 26.63 279 ASP F N 1
ATOM 17667 C CA . ASP F 1 299 ? 8.851 -0.713 7.831 1.00 24.71 279 ASP F CA 1
ATOM 17668 C C . ASP F 1 299 ? 10.322 -0.969 7.524 1.00 30.02 279 ASP F C 1
ATOM 17669 O O . ASP F 1 299 ? 10.944 -1.835 8.140 1.00 29.90 279 ASP F O 1
ATOM 17674 N N . PRO F 1 300 ? 10.877 -0.233 6.545 1.00 27.24 280 PRO F N 1
ATOM 17675 C CA . PRO F 1 300 ? 12.268 -0.412 6.104 1.00 27.00 280 PRO F CA 1
ATOM 17676 C C . PRO F 1 300 ? 13.298 -0.127 7.205 1.00 30.19 280 PRO F C 1
ATOM 17677 O O . PRO F 1 300 ? 14.413 -0.659 7.154 1.00 29.94 280 PRO F O 1
ATOM 17681 N N . ARG F 1 301 ? 12.920 0.673 8.198 1.00 27.79 281 ARG F N 1
ATOM 17682 C CA . ARG F 1 301 ? 13.813 0.983 9.308 1.00 31.63 281 ARG F CA 1
ATOM 17683 C C . ARG F 1 301 ? 14.172 -0.226 10.153 1.00 32.70 281 ARG F C 1
ATOM 17684 O O . ARG F 1 301 ? 15.174 -0.196 10.864 1.00 34.28 281 ARG F O 1
ATOM 17692 N N . GLN F 1 302 ? 13.362 -1.278 10.106 1.00 26.46 282 GLN F N 1
ATOM 17693 C CA . GLN F 1 302 ? 13.705 -2.475 10.879 1.00 30.99 282 GLN F CA 1
ATOM 17694 C C . GLN F 1 302 ? 14.957 -3.151 10.318 1.00 29.17 282 GLN F C 1
ATOM 17695 O O . GLN F 1 302 ? 15.594 -3.941 11.008 1.00 33.76 282 GLN F O 1
ATOM 17701 N N . ALA F 1 303 ? 15.299 -2.843 9.068 1.00 27.58 283 ALA F N 1
ATOM 17702 C CA . ALA F 1 303 ? 16.554 -3.312 8.474 1.00 27.82 283 ALA F CA 1
ATOM 17703 C C . ALA F 1 303 ? 17.599 -2.215 8.585 1.00 28.27 283 ALA F C 1
ATOM 17704 O O . ALA F 1 303 ? 17.780 -1.414 7.668 1.00 29.30 283 ALA F O 1
ATOM 17706 N N . GLN F 1 304 ? 18.294 -2.198 9.712 1.00 26.63 284 GLN F N 1
ATOM 17707 C CA . GLN F 1 304 ? 19.087 -1.050 10.121 1.00 27.49 284 GLN F CA 1
ATOM 17708 C C . GLN F 1 304 ? 20.557 -1.142 9.725 1.00 28.47 284 GLN F C 1
ATOM 17709 O O . GLN F 1 304 ? 21.263 -2.061 10.139 1.00 26.35 284 GLN F O 1
ATOM 17715 N N . VAL F 1 305 ? 21.014 -0.175 8.934 1.00 28.63 285 VAL F N 1
ATOM 17716 C CA . VAL F 1 305 ? 22.428 -0.042 8.605 1.00 27.91 285 VAL F CA 1
ATOM 17717 C C . VAL F 1 305 ? 23.169 0.520 9.803 1.00 31.72 285 VAL F C 1
ATOM 17718 O O . VAL F 1 305 ? 22.804 1.580 10.332 1.00 32.59 285 VAL F O 1
ATOM 17722 N N . THR F 1 306 ? 24.205 -0.191 10.242 1.00 27.71 286 THR F N 1
ATOM 17723 C CA . THR F 1 306 ? 24.994 0.259 11.377 1.00 24.74 286 THR F CA 1
ATOM 17724 C C . THR F 1 306 ? 26.431 0.607 10.981 1.00 27.60 286 THR F C 1
ATOM 17725 O O . THR F 1 306 ? 27.202 1.099 11.801 1.00 29.25 286 THR F O 1
ATOM 17729 N N . ALA F 1 307 ? 26.807 0.306 9.742 1.00 25.11 287 ALA F N 1
ATOM 17730 C CA . ALA F 1 307 ? 28.154 0.614 9.278 1.00 26.38 287 ALA F CA 1
ATOM 17731 C C . ALA F 1 307 ? 28.234 0.410 7.784 1.00 26.77 287 ALA F C 1
ATOM 17732 O O . ALA F 1 307 ? 27.402 -0.278 7.194 1.00 26.31 287 ALA F O 1
ATOM 17734 N N . SER F 1 308 ? 29.236 1.015 7.168 1.00 27.61 288 SER F N 1
ATOM 17735 C CA . SER F 1 308 ? 29.407 0.920 5.726 1.00 29.87 288 SER F CA 1
ATOM 17736 C C . SER F 1 308 ? 30.877 1.134 5.404 1.00 34.19 288 SER F C 1
ATOM 17737 O O . SER F 1 308 ? 31.501 2.060 5.926 1.00 33.55 288 SER F O 1
ATOM 17740 N N . ALA F 1 309 ? 31.440 0.271 4.565 1.00 27.32 289 ALA F N 1
ATOM 17741 C CA . ALA F 1 309 ? 32.861 0.364 4.279 1.00 25.47 289 ALA F CA 1
ATOM 17742 C C . ALA F 1 309 ? 33.226 -0.253 2.942 1.00 24.55 289 ALA F C 1
ATOM 17743 O O . ALA F 1 309 ? 32.457 -1.030 2.367 1.00 24.55 289 ALA F O 1
ATOM 17745 N N . ASP F 1 310 ? 34.394 0.127 2.438 1.00 26.19 290 ASP F N 1
ATOM 17746 C CA . ASP F 1 310 ? 34.951 -0.466 1.225 1.00 23.61 290 ASP F CA 1
ATOM 17747 C C . ASP F 1 310 ? 35.010 -1.968 1.406 1.00 24.80 290 ASP F C 1
ATOM 17748 O O . ASP F 1 310 ? 35.244 -2.452 2.511 1.00 21.95 290 ASP F O 1
ATOM 17753 N N . ASP F 1 311 ? 34.803 -2.714 0.332 1.00 23.74 291 ASP F N 1
ATOM 17754 C CA . ASP F 1 311 ? 34.957 -4.159 0.390 1.00 23.72 291 ASP F CA 1
ATOM 17755 C C . ASP F 1 311 ? 35.991 -4.556 -0.680 1.00 25.38 291 ASP F C 1
ATOM 17756 O O . ASP F 1 311 ? 37.187 -4.633 -0.390 1.00 25.25 291 ASP F O 1
ATOM 17761 N N . LEU F 1 312 ? 35.555 -4.762 -1.917 1.00 22.96 292 LEU F N 1
ATOM 17762 C CA . LEU F 1 312 ? 36.511 -5.065 -2.983 1.00 25.20 292 LEU F CA 1
ATOM 17763 C C . LEU F 1 312 ? 37.201 -3.805 -3.487 1.00 25.61 292 LEU F C 1
ATOM 17764 O O . LEU F 1 312 ? 36.554 -2.776 -3.685 1.00 26.92 292 LEU F O 1
ATOM 17769 N N . TRP F 1 313 ? 38.518 -3.882 -3.657 1.00 22.58 293 TRP F N 1
ATOM 17770 C CA . TRP F 1 313 ? 39.276 -2.842 -4.354 1.00 23.93 293 TRP F CA 1
ATOM 17771 C C . TRP F 1 313 ? 39.787 -3.374 -5.695 1.00 25.85 293 TRP F C 1
ATOM 17772 O O . TRP F 1 313 ? 40.167 -4.541 -5.801 1.00 24.25 293 TRP F O 1
ATOM 17783 N N . ILE F 1 314 ? 39.822 -2.508 -6.701 1.00 26.74 294 ILE F N 1
ATOM 17784 C CA . ILE F 1 314 ? 40.292 -2.887 -8.030 1.00 26.01 294 ILE F CA 1
ATOM 17785 C C . ILE F 1 314 ? 41.339 -1.914 -8.570 1.00 26.58 294 ILE F C 1
ATOM 17786 O O . ILE F 1 314 ? 41.150 -0.700 -8.538 1.00 27.66 294 ILE F O 1
ATOM 17791 N N . ARG F 1 315 ? 42.445 -2.456 -9.061 1.00 27.64 295 ARG F N 1
ATOM 17792 C CA . ARG F 1 315 ? 43.364 -1.664 -9.865 1.00 28.20 295 ARG F CA 1
ATOM 17793 C C . ARG F 1 315 ? 43.333 -2.188 -11.292 1.00 27.41 295 ARG F C 1
ATOM 17794 O O . ARG F 1 315 ? 43.642 -3.355 -11.541 1.00 27.82 295 ARG F O 1
ATOM 17802 N N . ILE F 1 316 ? 43.000 -1.315 -12.235 1.00 27.51 296 ILE F N 1
ATOM 17803 C CA . ILE F 1 316 ? 43.027 -1.675 -13.648 1.00 27.09 296 ILE F CA 1
ATOM 17804 C C . ILE F 1 316 ? 44.455 -1.631 -14.187 1.00 25.41 296 ILE F C 1
ATOM 17805 O O . ILE F 1 316 ? 45.074 -0.571 -14.242 1.00 29.67 296 ILE F O 1
ATOM 17810 N N . MET F 1 317 ? 44.974 -2.791 -14.579 1.00 26.17 297 MET F N 1
ATOM 17811 C CA . MET F 1 317 ? 46.335 -2.893 -15.098 1.00 28.76 297 MET F CA 1
ATOM 17812 C C . MET F 1 317 ? 46.384 -2.586 -16.590 1.00 32.39 297 MET F C 1
ATOM 17813 O O . MET F 1 317 ? 47.334 -1.982 -17.084 1.00 32.26 297 MET F O 1
ATOM 17818 N N . ASN F 1 318 ? 45.348 -3.016 -17.299 1.00 32.19 298 ASN F N 1
ATOM 17819 C CA . ASN F 1 318 ? 45.248 -2.840 -18.759 1.00 31.67 298 ASN F CA 1
ATOM 17820 C C . ASN F 1 318 ? 43.944 -2.127 -19.096 1.00 31.56 298 ASN F C 1
ATOM 17821 O O . ASN F 1 318 ? 42.892 -2.763 -19.162 1.00 30.83 298 ASN F O 1
ATOM 17826 N N . VAL F 1 319 ? 44.011 -0.812 -19.291 1.00 24.96 299 VAL F N 1
ATOM 17827 C CA . VAL F 1 319 ? 42.803 -0.005 -19.465 1.00 32.50 299 VAL F CA 1
ATOM 17828 C C . VAL F 1 319 ? 41.910 -0.425 -20.648 1.00 33.77 299 VAL F C 1
ATOM 17829 O O . VAL F 1 319 ? 40.702 -0.615 -20.484 1.00 34.54 299 VAL F O 1
ATOM 17833 N N . PRO F 1 320 ? 42.494 -0.563 -21.850 1.00 35.30 300 PRO F N 1
ATOM 17834 C CA . PRO F 1 320 ? 41.659 -1.008 -22.973 1.00 33.25 300 PRO F CA 1
ATOM 17835 C C . PRO F 1 320 ? 40.980 -2.363 -22.720 1.00 33.27 300 PRO F C 1
ATOM 17836 O O . PRO F 1 320 ? 39.769 -2.488 -22.919 1.00 32.72 300 PRO F O 1
ATOM 17840 N N . ALA F 1 321 ? 41.746 -3.357 -22.285 1.00 32.45 301 ALA F N 1
ATOM 17841 C CA . ALA F 1 321 ? 41.189 -4.680 -22.028 1.00 36.50 301 ALA F CA 1
ATOM 17842 C C . ALA F 1 321 ? 40.053 -4.647 -20.998 1.00 34.59 301 ALA F C 1
ATOM 17843 O O . ALA F 1 321 ? 39.006 -5.263 -21.194 1.00 35.85 301 ALA F O 1
ATOM 17845 N N . ALA F 1 322 ? 40.263 -3.928 -19.901 1.00 35.01 302 ALA F N 1
ATOM 17846 C CA . ALA F 1 322 ? 39.268 -3.867 -18.836 1.00 34.64 302 ALA F CA 1
ATOM 17847 C C . ALA F 1 322 ? 37.997 -3.181 -19.311 1.00 32.70 302 ALA F C 1
ATOM 17848 O O . ALA F 1 322 ? 36.884 -3.673 -19.083 1.00 31.40 302 ALA F O 1
ATOM 17850 N N . LEU F 1 323 ? 38.162 -2.040 -19.973 1.00 34.47 303 LEU F N 1
ATOM 17851 C CA . LEU F 1 323 ? 37.012 -1.239 -20.365 1.00 32.31 303 LEU F CA 1
ATOM 17852 C C . LEU F 1 323 ? 36.187 -1.924 -21.454 1.00 34.73 303 LEU F C 1
ATOM 17853 O O . LEU F 1 323 ? 34.961 -1.792 -21.490 1.00 36.21 303 LEU F O 1
ATOM 17858 N N . GLU F 1 324 ? 36.855 -2.672 -22.328 1.00 36.92 304 GLU F N 1
ATOM 17859 C CA . GLU F 1 324 ? 36.163 -3.381 -23.405 1.00 38.74 304 GLU F CA 1
ATOM 17860 C C . GLU F 1 324 ? 35.489 -4.660 -22.914 1.00 39.82 304 GLU F C 1
ATOM 17861 O O . GLU F 1 324 ? 34.552 -5.154 -23.539 1.00 36.84 304 GLU F O 1
ATOM 17867 N N . ALA F 1 325 ? 35.960 -5.184 -21.787 1.00 40.13 305 ALA F N 1
ATOM 17868 C CA . ALA F 1 325 ? 35.420 -6.427 -21.243 1.00 38.78 305 ALA F CA 1
ATOM 17869 C C . ALA F 1 325 ? 34.062 -6.234 -20.581 1.00 37.57 305 ALA F C 1
ATOM 17870 O O . ALA F 1 325 ? 33.221 -7.126 -20.628 1.00 35.87 305 ALA F O 1
ATOM 17872 N N . ARG F 1 326 ? 33.844 -5.086 -19.949 1.00 37.29 306 ARG F N 1
ATOM 17873 C CA . ARG F 1 326 ? 32.550 -4.849 -19.316 1.00 36.46 306 ARG F CA 1
ATOM 17874 C C . ARG F 1 326 ? 31.574 -4.175 -20.273 1.00 38.25 306 ARG F C 1
ATOM 17875 O O . ARG F 1 326 ? 31.963 -3.655 -21.315 1.00 39.64 306 ARG F O 1
ATOM 17883 N N . ARG F 1 327 ? 30.299 -4.200 -19.913 1.00 38.22 307 ARG F N 1
ATOM 17884 C CA . ARG F 1 327 ? 29.272 -3.567 -20.715 1.00 39.98 307 ARG F CA 1
ATOM 17885 C C . ARG F 1 327 ? 28.752 -2.343 -19.974 1.00 41.54 307 ARG F C 1
ATOM 17886 O O . ARG F 1 327 ? 29.011 -2.175 -18.778 1.00 38.19 307 ARG F O 1
ATOM 17894 N N . TYR F 1 328 ? 28.012 -1.494 -20.678 1.00 39.94 308 TYR F N 1
ATOM 17895 C CA . TYR F 1 328 ? 27.668 -0.183 -20.150 1.00 39.37 308 TYR F CA 1
ATOM 17896 C C . TYR F 1 328 ? 26.175 0.111 -20.256 1.00 42.02 308 TYR F C 1
ATOM 17897 O O . TYR F 1 328 ? 25.456 -0.571 -20.981 1.00 41.05 308 TYR F O 1
ATOM 17906 N N . GLN F 1 329 ? 25.713 1.122 -19.525 1.00 42.01 309 GLN F N 1
ATOM 17907 C CA . GLN F 1 329 ? 24.281 1.390 -19.417 1.00 43.15 309 GLN F CA 1
ATOM 17908 C C . GLN F 1 329 ? 23.831 2.628 -20.187 1.00 45.89 309 GLN F C 1
ATOM 17909 O O . GLN F 1 329 ? 22.657 2.996 -20.156 1.00 48.25 309 GLN F O 1
ATOM 17915 N N . ALA F 1 330 ? 24.770 3.262 -20.875 1.00 40.09 310 ALA F N 1
ATOM 17916 C CA . ALA F 1 330 ? 24.459 4.387 -21.737 1.00 46.25 310 ALA F CA 1
ATOM 17917 C C . ALA F 1 330 ? 25.586 4.542 -22.734 1.00 50.64 310 ALA F C 1
ATOM 17918 O O . ALA F 1 330 ? 26.712 4.107 -22.483 1.00 48.20 310 ALA F O 1
ATOM 17920 N N . ASP F 1 331 ? 25.278 5.158 -23.870 1.00 52.26 311 ASP F N 1
ATOM 17921 C CA . ASP F 1 331 ? 26.257 5.345 -24.930 1.00 49.84 311 ASP F CA 1
ATOM 17922 C C . ASP F 1 331 ? 27.125 6.568 -24.677 1.00 50.16 311 ASP F C 1
ATOM 17923 O O . ASP F 1 331 ? 26.730 7.490 -23.963 1.00 47.54 311 ASP F O 1
ATOM 17928 N N . LEU F 1 332 ? 28.311 6.567 -25.274 1.00 48.85 312 LEU F N 1
ATOM 17929 C CA . LEU F 1 332 ? 29.324 7.550 -24.942 1.00 49.55 312 LEU F CA 1
ATOM 17930 C C . LEU F 1 332 ? 30.370 7.634 -26.045 1.00 47.76 312 LEU F C 1
ATOM 17931 O O . LEU F 1 332 ? 30.697 6.631 -26.688 1.00 48.65 312 LEU F O 1
ATOM 17936 N N . ASP F 1 333 ? 30.894 8.836 -26.249 1.00 47.93 313 ASP F N 1
ATOM 17937 C CA . ASP F 1 333 ? 31.957 9.062 -27.212 1.00 49.12 313 ASP F CA 1
ATOM 17938 C C . ASP F 1 333 ? 32.887 10.143 -26.675 1.00 49.14 313 ASP F C 1
ATOM 17939 O O . ASP F 1 333 ? 32.656 11.331 -26.885 1.00 49.71 313 ASP F O 1
ATOM 17944 N N . VAL F 1 334 ? 33.934 9.727 -25.970 1.00 46.88 314 VAL F N 1
ATOM 17945 C CA . VAL F 1 334 ? 34.864 10.674 -25.369 1.00 42.79 314 VAL F CA 1
ATOM 17946 C C . VAL F 1 334 ? 36.305 10.210 -25.495 1.00 43.82 314 VAL F C 1
ATOM 17947 O O . VAL F 1 334 ? 36.581 9.101 -25.963 1.00 45.12 314 VAL F O 1
ATOM 17951 N N . VAL F 1 335 ? 37.219 11.080 -25.078 1.00 42.25 315 VAL F N 1
ATOM 17952 C CA . VAL F 1 335 ? 38.625 10.733 -24.945 1.00 43.97 315 VAL F CA 1
ATOM 17953 C C . VAL F 1 335 ? 39.000 10.862 -23.477 1.00 43.46 315 VAL F C 1
ATOM 17954 O O . VAL F 1 335 ? 38.745 11.891 -22.854 1.00 41.98 315 VAL F O 1
ATOM 17958 N N . LEU F 1 336 ? 39.619 9.818 -22.938 1.00 44.68 316 LEU F N 1
ATOM 17959 C CA . LEU F 1 336 ? 39.895 9.723 -21.510 1.00 43.40 316 LEU F CA 1
ATOM 17960 C C . LEU F 1 336 ? 41.393 9.797 -21.261 1.00 41.14 316 LEU F C 1
ATOM 17961 O O . LEU F 1 336 ? 42.156 9.026 -21.842 1.00 43.47 316 LEU F O 1
ATOM 17966 N N . ASP F 1 337 ? 41.820 10.730 -20.417 1.00 34.98 317 ASP F N 1
ATOM 17967 C CA . ASP F 1 337 ? 43.208 10.761 -19.966 1.00 42.22 317 ASP F CA 1
ATOM 17968 C C . ASP F 1 337 ? 43.300 10.133 -18.566 1.00 39.64 317 ASP F C 1
ATOM 17969 O O . ASP F 1 337 ? 42.848 10.718 -17.586 1.00 39.38 317 ASP F O 1
ATOM 17974 N N . VAL F 1 338 ? 43.884 8.942 -18.486 1.00 40.60 318 VAL F N 1
ATOM 17975 C CA . VAL F 1 338 ? 44.006 8.226 -17.224 1.00 37.70 318 VAL F CA 1
ATOM 17976 C C . VAL F 1 338 ? 45.357 8.498 -16.568 1.00 40.03 318 VAL F C 1
ATOM 17977 O O . VAL F 1 338 ? 46.407 8.157 -17.117 1.00 38.54 318 VAL F O 1
ATOM 17981 N N . ALA F 1 339 ? 45.318 9.118 -15.392 1.00 35.45 319 ALA F N 1
ATOM 17982 C CA . ALA F 1 339 ? 46.522 9.401 -14.616 1.00 35.68 319 ALA F CA 1
ATOM 17983 C C . ALA F 1 339 ? 46.923 8.221 -13.720 1.00 35.53 319 ALA F C 1
ATOM 17984 O O . ALA F 1 339 ? 46.166 7.812 -12.834 1.00 31.01 319 ALA F O 1
ATOM 17986 N N . ASP F 1 340 ? 48.116 7.685 -13.960 1.00 29.10 320 ASP F N 1
ATOM 17987 C CA . ASP F 1 340 ? 48.664 6.597 -13.161 1.00 33.37 320 ASP F CA 1
ATOM 17988 C C . ASP F 1 340 ? 49.939 7.087 -12.495 1.00 35.20 320 ASP F C 1
ATOM 17989 O O . ASP F 1 340 ? 50.936 7.326 -13.166 1.00 36.60 320 ASP F O 1
ATOM 17994 N N . GLY F 1 341 ? 49.909 7.232 -11.174 1.00 33.52 321 GLY F N 1
ATOM 17995 C CA . GLY F 1 341 ? 51.013 7.846 -10.461 1.00 34.19 321 GLY F CA 1
ATOM 17996 C C . GLY F 1 341 ? 51.971 6.852 -9.841 1.00 34.22 321 GLY F C 1
ATOM 17997 O O . GLY F 1 341 ? 52.868 7.234 -9.093 1.00 35.74 321 GLY F O 1
ATOM 17998 N N . PHE F 1 342 ? 51.783 5.579 -10.164 1.00 30.20 322 PHE F N 1
ATOM 17999 C CA . PHE F 1 342 ? 52.574 4.503 -9.590 1.00 36.87 322 PHE F CA 1
ATOM 18000 C C . PHE F 1 342 ? 53.265 3.715 -10.691 1.00 33.16 322 PHE F C 1
ATOM 18001 O O . PHE F 1 342 ? 54.431 3.351 -10.569 1.00 36.04 322 PHE F O 1
ATOM 18009 N N . ARG F 1 343 ? 52.530 3.434 -11.756 1.00 34.59 323 ARG F N 1
ATOM 18010 C CA . ARG F 1 343 ? 53.099 2.777 -12.926 1.00 37.20 323 ARG F CA 1
ATOM 18011 C C . ARG F 1 343 ? 52.843 3.647 -14.152 1.00 34.78 323 ARG F C 1
ATOM 18012 O O . ARG F 1 343 ? 52.706 4.865 -14.035 1.00 32.64 323 ARG F O 1
ATOM 18020 N N . SER F 1 344 ? 52.776 3.013 -15.321 1.00 39.03 324 SER F N 1
ATOM 18021 C CA . SER F 1 344 ? 52.493 3.720 -16.565 1.00 40.71 324 SER F CA 1
ATOM 18022 C C . SER F 1 344 ? 51.378 3.021 -17.326 1.00 39.41 324 SER F C 1
ATOM 18023 O O . SER F 1 344 ? 51.504 2.746 -18.518 1.00 42.12 324 SER F O 1
ATOM 18026 N N . ASP F 1 345 ? 50.282 2.741 -16.632 1.00 39.37 325 ASP F N 1
ATOM 18027 C CA . ASP F 1 345 ? 49.161 2.035 -17.240 1.00 36.34 325 ASP F CA 1
ATOM 18028 C C . ASP F 1 345 ? 48.058 3.008 -17.635 1.00 35.31 325 ASP F C 1
ATOM 18029 O O . ASP F 1 345 ? 46.977 2.596 -18.067 1.00 36.77 325 ASP F O 1
ATOM 18034 N N . GLY F 1 346 ? 48.345 4.300 -17.502 1.00 31.29 326 GLY F N 1
ATOM 18035 C CA . GLY F 1 346 ? 47.400 5.328 -17.898 1.00 38.49 326 GLY F CA 1
ATOM 18036 C C . GLY F 1 346 ? 47.666 5.855 -19.300 1.00 42.06 326 GLY F C 1
ATOM 18037 O O . GLY F 1 346 ? 48.177 5.135 -20.156 1.00 40.82 326 GLY F O 1
ATOM 18038 N N . GLY F 1 347 ? 47.322 7.119 -19.531 1.00 42.46 327 GLY F N 1
ATOM 18039 C CA . GLY F 1 347 ? 47.482 7.735 -20.836 1.00 43.69 327 GLY F CA 1
ATOM 18040 C C . GLY F 1 347 ? 46.138 8.167 -21.383 1.00 47.66 327 GLY F C 1
ATOM 18041 O O . GLY F 1 347 ? 45.123 8.083 -20.682 1.00 41.06 327 GLY F O 1
ATOM 18042 N N . ARG F 1 348 ? 46.122 8.632 -22.631 1.00 45.86 328 ARG F N 1
ATOM 18043 C CA . ARG F 1 348 ? 44.880 9.054 -23.274 1.00 44.97 328 ARG F CA 1
ATOM 18044 C C . ARG F 1 348 ? 44.294 7.926 -24.127 1.00 44.75 328 ARG F C 1
ATOM 18045 O O . ARG F 1 348 ? 45.013 7.218 -24.827 1.00 44.03 328 ARG F O 1
ATOM 18053 N N . PHE F 1 349 ? 42.980 7.757 -24.047 1.00 43.03 329 PHE F N 1
ATOM 18054 C CA . PHE F 1 349 ? 42.301 6.666 -24.726 1.00 41.89 329 PHE F CA 1
ATOM 18055 C C . PHE F 1 349 ? 41.017 7.192 -25.343 1.00 44.67 329 PHE F C 1
ATOM 18056 O O . PHE F 1 349 ? 40.322 8.016 -24.745 1.00 45.00 329 PHE F O 1
ATOM 18064 N N . ALA F 1 350 ? 40.698 6.718 -26.540 1.00 41.80 330 ALA F N 1
ATOM 18065 C CA . ALA F 1 350 ? 39.403 7.014 -27.123 1.00 45.14 330 ALA F CA 1
ATOM 18066 C C . ALA F 1 350 ? 38.433 5.954 -26.636 1.00 46.35 330 ALA F C 1
ATOM 18067 O O . ALA F 1 350 ? 38.671 4.756 -26.808 1.00 48.19 330 ALA F O 1
ATOM 18069 N N . LEU F 1 351 ? 37.352 6.398 -26.007 1.00 46.38 331 LEU F N 1
ATOM 18070 C CA . LEU F 1 351 ? 36.356 5.479 -25.482 1.00 44.43 331 LEU F CA 1
ATOM 18071 C C . LEU F 1 351 ? 35.032 5.713 -26.187 1.00 41.38 331 LEU F C 1
ATOM 18072 O O . LEU F 1 351 ? 34.368 6.730 -25.976 1.00 43.12 331 LEU F O 1
ATOM 18077 N N . GLN F 1 352 ? 34.661 4.771 -27.044 1.00 42.91 332 GLN F N 1
ATOM 18078 C CA . GLN F 1 352 ? 33.411 4.868 -27.777 1.00 48.56 332 GLN F CA 1
ATOM 18079 C C . GLN F 1 352 ? 32.530 3.726 -27.339 1.00 41.58 332 GLN F C 1
ATOM 18080 O O . GLN F 1 352 ? 32.919 2.559 -27.427 1.00 39.74 332 GLN F O 1
ATOM 18086 N N . ILE F 1 353 ? 31.341 4.070 -26.868 1.00 42.34 333 ILE F N 1
ATOM 18087 C CA . ILE F 1 353 ? 30.404 3.081 -26.384 1.00 43.56 333 ILE F CA 1
ATOM 18088 C C . ILE F 1 353 ? 29.073 3.233 -27.098 1.00 41.62 333 ILE F C 1
ATOM 18089 O O . ILE F 1 353 ? 28.436 4.282 -27.019 1.00 44.57 333 ILE F O 1
ATOM 18094 N N . SER F 1 354 ? 28.655 2.185 -27.799 1.00 41.71 334 SER F N 1
ATOM 18095 C CA . SER F 1 354 ? 27.332 2.172 -28.405 1.00 45.89 334 SER F CA 1
ATOM 18096 C C . SER F 1 354 ? 26.782 0.768 -28.321 1.00 45.91 334 SER F C 1
ATOM 18097 O O . SER F 1 354 ? 27.526 -0.202 -28.451 1.00 46.40 334 SER F O 1
ATOM 18100 N N . GLY F 1 355 ? 25.479 0.662 -28.090 1.00 45.66 335 GLY F N 1
ATOM 18101 C CA . GLY F 1 355 ? 24.861 -0.624 -27.836 1.00 49.40 335 GLY F CA 1
ATOM 18102 C C . GLY F 1 355 ? 25.421 -1.250 -26.571 1.00 51.66 335 GLY F C 1
ATOM 18103 O O . GLY F 1 355 ? 25.512 -2.471 -26.462 1.00 54.09 335 GLY F O 1
ATOM 18104 N N . GLY F 1 356 ? 25.813 -0.410 -25.616 1.00 50.70 336 GLY F N 1
ATOM 18105 C CA . GLY F 1 356 ? 26.345 -0.895 -24.355 1.00 48.49 336 GLY F CA 1
ATOM 18106 C C . GLY F 1 356 ? 27.715 -1.549 -24.460 1.00 50.73 336 GLY F C 1
ATOM 18107 O O . GLY F 1 356 ? 28.289 -1.962 -23.447 1.00 46.27 336 GLY F O 1
ATOM 18108 N N . ARG F 1 357 ? 28.243 -1.650 -25.679 1.00 46.58 337 ARG F N 1
ATOM 18109 C CA . ARG F 1 357 ? 29.577 -2.208 -25.882 1.00 46.15 337 ARG F CA 1
ATOM 18110 C C . ARG F 1 357 ? 30.609 -1.112 -26.107 1.00 45.15 337 ARG F C 1
ATOM 18111 O O . ARG F 1 357 ? 30.302 -0.061 -26.668 1.00 47.76 337 ARG F O 1
ATOM 18119 N N . ALA F 1 358 ? 31.840 -1.368 -25.678 1.00 44.40 338 ALA F N 1
ATOM 18120 C CA . ALA F 1 358 ? 32.880 -0.355 -25.713 1.00 41.40 338 ALA F CA 1
ATOM 18121 C C . ALA F 1 358 ? 34.074 -0.737 -26.577 1.00 40.70 338 ALA F C 1
ATOM 18122 O O . ALA F 1 358 ? 34.497 -1.895 -26.633 1.00 37.04 338 ALA F O 1
ATOM 18124 N N . ARG F 1 359 ? 34.614 0.267 -27.248 1.00 41.30 339 ARG F N 1
ATOM 18125 C CA . ARG F 1 359 ? 35.902 0.143 -27.894 1.00 44.33 339 ARG F CA 1
ATOM 18126 C C . ARG F 1 359 ? 36.775 1.190 -27.244 1.00 42.25 339 ARG F C 1
ATOM 18127 O O . ARG F 1 359 ? 36.348 2.330 -27.033 1.00 41.79 339 ARG F O 1
ATOM 18135 N N . CYS F 1 360 ? 37.993 0.797 -26.909 1.00 43.70 340 CYS F N 1
ATOM 18136 C CA . CYS F 1 360 ? 38.889 1.664 -26.177 1.00 44.81 340 CYS F CA 1
ATOM 18137 C C . CYS F 1 360 ? 40.265 1.505 -26.782 1.00 46.49 340 CYS F C 1
ATOM 18138 O O . CYS F 1 360 ? 40.857 0.433 -26.715 1.00 44.71 340 CYS F O 1
ATOM 18141 N N . THR F 1 361 ? 40.760 2.572 -27.396 1.00 46.94 341 THR F N 1
ATOM 18142 C CA . THR F 1 361 ? 42.024 2.507 -28.104 1.00 47.94 341 THR F CA 1
ATOM 18143 C C . THR F 1 361 ? 42.888 3.674 -27.713 1.00 46.93 341 THR F C 1
ATOM 18144 O O . THR F 1 361 ? 42.393 4.778 -27.470 1.00 49.86 341 THR F O 1
ATOM 18148 N N . THR F 1 362 ? 44.186 3.434 -27.646 1.00 46.78 342 THR F N 1
ATOM 18149 C CA . THR F 1 362 ? 45.106 4.521 -27.384 1.00 49.07 342 THR F CA 1
ATOM 18150 C C . THR F 1 362 ? 44.923 5.614 -28.439 1.00 51.85 342 THR F C 1
ATOM 18151 O O . THR F 1 362 ? 44.641 5.327 -29.597 1.00 52.59 342 THR F O 1
ATOM 18155 N N . THR F 1 363 ? 45.053 6.868 -28.027 1.00 49.12 343 THR F N 1
ATOM 18156 C CA . THR F 1 363 ? 44.908 7.989 -28.942 1.00 51.12 343 THR F CA 1
ATOM 18157 C C . THR F 1 363 ? 45.872 9.093 -28.564 1.00 55.86 343 THR F C 1
ATOM 18158 O O . THR F 1 363 ? 46.222 9.255 -27.399 1.00 52.79 343 THR F O 1
ATOM 18162 N N . ASP F 1 364 ? 46.291 9.858 -29.562 1.00 57.76 344 ASP F N 1
ATOM 18163 C CA . ASP F 1 364 ? 47.221 10.950 -29.349 1.00 59.51 344 ASP F CA 1
ATOM 18164 C C . ASP F 1 364 ? 46.418 12.235 -29.382 1.00 57.79 344 ASP F C 1
ATOM 18165 O O . ASP F 1 364 ? 46.945 13.300 -29.709 1.00 67.79 344 ASP F O 1
ATOM 18170 N N . ALA F 1 365 ? 45.133 12.112 -29.058 1.00 50.69 345 ALA F N 1
ATOM 18171 C CA . ALA F 1 365 ? 44.186 13.219 -29.134 1.00 51.10 345 ALA F CA 1
ATOM 18172 C C . ALA F 1 365 ? 43.890 13.881 -27.776 1.00 60.59 345 ALA F C 1
ATOM 18173 O O . ALA F 1 365 ? 44.090 13.277 -26.718 1.00 57.40 345 ALA F O 1
ATOM 18175 N N . PRO F 1 366 ? 43.392 15.128 -27.808 1.00 58.12 346 PRO F N 1
ATOM 18176 C CA . PRO F 1 366 ? 43.024 15.904 -26.613 1.00 55.72 346 PRO F CA 1
ATOM 18177 C C . PRO F 1 366 ? 41.866 15.278 -25.829 1.00 54.79 346 PRO F C 1
ATOM 18178 O O . PRO F 1 366 ? 40.850 14.897 -26.418 1.00 51.92 346 PRO F O 1
ATOM 18182 N N . ALA F 1 367 ? 42.012 15.195 -24.509 1.00 55.08 347 ALA F N 1
ATOM 18183 C CA . ALA F 1 367 ? 41.043 14.487 -23.676 1.00 45.97 347 ALA F CA 1
ATOM 18184 C C . ALA F 1 367 ? 39.835 15.330 -23.266 1.00 41.94 347 ALA F C 1
ATOM 18185 O O . ALA F 1 367 ? 39.963 16.516 -22.962 1.00 43.10 347 ALA F O 1
ATOM 18187 N N . ASP F 1 368 ? 38.664 14.697 -23.259 1.00 40.83 348 ASP F N 1
ATOM 18188 C CA . ASP F 1 368 ? 37.433 15.312 -22.759 1.00 45.38 348 ASP F CA 1
ATOM 18189 C C . ASP F 1 368 ? 37.339 15.192 -21.238 1.00 45.42 348 ASP F C 1
ATOM 18190 O O . ASP F 1 368 ? 36.860 16.103 -20.556 1.00 45.78 348 ASP F O 1
ATOM 18195 N N . ILE F 1 369 ? 37.777 14.049 -20.719 1.00 43.81 349 ILE F N 1
ATOM 18196 C CA . ILE F 1 369 ? 37.700 13.773 -19.287 1.00 40.61 349 ILE F CA 1
ATOM 18197 C C . ILE F 1 369 ? 39.049 13.315 -18.762 1.00 40.75 349 ILE F C 1
ATOM 18198 O O . ILE F 1 369 ? 39.705 12.468 -19.370 1.00 39.55 349 ILE F O 1
ATOM 18203 N N . GLU F 1 370 ? 39.467 13.898 -17.643 1.00 40.44 350 GLU F N 1
ATOM 18204 C CA . GLU F 1 370 ? 40.657 13.446 -16.943 1.00 41.08 350 GLU F CA 1
ATOM 18205 C C . GLU F 1 370 ? 40.216 12.699 -15.689 1.00 40.61 350 GLU F C 1
ATOM 18206 O O . GLU F 1 370 ? 39.349 13.169 -14.943 1.00 37.61 350 GLU F O 1
ATOM 18212 N N . ILE F 1 371 ? 40.813 11.535 -15.470 1.00 39.47 351 ILE F N 1
ATOM 18213 C CA . ILE F 1 371 ? 40.410 10.660 -14.375 1.00 37.31 351 ILE F CA 1
ATOM 18214 C C . ILE F 1 371 ? 41.628 9.977 -13.758 1.00 36.93 351 ILE F C 1
ATOM 18215 O O . ILE F 1 371 ? 42.458 9.411 -14.472 1.00 34.73 351 ILE F O 1
ATOM 18220 N N . ASP F 1 372 ? 41.748 10.047 -12.433 1.00 34.10 352 ASP F N 1
ATOM 18221 C CA . ASP F 1 372 ? 42.761 9.259 -11.740 1.00 32.15 352 ASP F CA 1
ATOM 18222 C C . ASP F 1 372 ? 42.491 7.770 -11.949 1.00 30.56 352 ASP F C 1
ATOM 18223 O O . ASP F 1 372 ? 41.337 7.336 -11.981 1.00 30.92 352 ASP F O 1
ATOM 18228 N N . LEU F 1 373 ? 43.559 6.995 -12.116 1.00 28.40 353 LEU F N 1
ATOM 18229 C CA . LEU F 1 373 ? 43.432 5.561 -12.344 1.00 26.81 353 LEU F CA 1
ATOM 18230 C C . LEU F 1 373 ? 42.640 4.876 -11.207 1.00 29.83 353 LEU F C 1
ATOM 18231 O O . LEU F 1 373 ? 41.809 4.006 -11.464 1.00 26.13 353 LEU F O 1
ATOM 18236 N N . ASP F 1 374 ? 42.877 5.271 -9.957 1.00 27.44 354 ASP F N 1
ATOM 18237 C CA . ASP F 1 374 ? 42.136 4.623 -8.868 1.00 29.26 354 ASP F CA 1
ATOM 18238 C C . ASP F 1 374 ? 40.626 4.839 -9.021 1.00 25.86 354 ASP F C 1
ATOM 18239 O O . ASP F 1 374 ? 39.838 3.916 -8.810 1.00 28.25 354 ASP F O 1
ATOM 18244 N N . VAL F 1 375 ? 40.235 6.042 -9.431 1.00 27.10 355 VAL F N 1
ATOM 18245 C CA . VAL F 1 375 ? 38.825 6.356 -9.661 1.00 27.88 355 VAL F CA 1
ATOM 18246 C C . VAL F 1 375 ? 38.189 5.468 -10.729 1.00 31.09 355 VAL F C 1
ATOM 18247 O O . VAL F 1 375 ? 37.032 5.053 -10.605 1.00 27.86 355 VAL F O 1
ATOM 18251 N N . LEU F 1 376 ? 38.942 5.175 -11.782 1.00 31.74 356 LEU F N 1
ATOM 18252 C CA . LEU F 1 376 ? 38.428 4.332 -12.848 1.00 28.24 356 LEU F CA 1
ATOM 18253 C C . LEU F 1 376 ? 38.168 2.923 -12.320 1.00 27.47 356 LEU F C 1
ATOM 18254 O O . LEU F 1 376 ? 37.158 2.299 -12.656 1.00 26.85 356 LEU F O 1
ATOM 18259 N N . GLY F 1 377 ? 39.081 2.415 -11.497 1.00 32.42 357 GLY F N 1
ATOM 18260 C CA . GLY F 1 377 ? 38.871 1.113 -10.882 1.00 27.41 357 GLY F CA 1
ATOM 18261 C C . GLY F 1 377 ? 37.652 1.135 -9.968 1.00 27.70 357 GLY F C 1
ATOM 18262 O O . GLY F 1 377 ? 36.845 0.199 -9.963 1.00 27.23 357 GLY F O 1
ATOM 18263 N N . GLY F 1 378 ? 37.514 2.218 -9.205 1.00 27.53 358 GLY F N 1
ATOM 18264 C CA . GLY F 1 378 ? 36.385 2.401 -8.306 1.00 27.66 358 GLY F CA 1
ATOM 18265 C C . GLY F 1 378 ? 35.034 2.394 -9.005 1.00 32.10 358 GLY F C 1
ATOM 18266 O O . GLY F 1 378 ? 34.069 1.797 -8.519 1.00 27.42 358 GLY F O 1
ATOM 18267 N N . LEU F 1 379 ? 34.962 3.062 -10.155 1.00 30.21 359 LEU F N 1
ATOM 18268 C CA . LEU F 1 379 ? 33.729 3.123 -10.938 1.00 30.84 359 LEU F CA 1
ATOM 18269 C C . LEU F 1 379 ? 33.438 1.794 -11.625 1.00 29.74 359 LEU F C 1
ATOM 18270 O O . LEU F 1 379 ? 32.310 1.517 -12.034 1.00 33.28 359 LEU F O 1
ATOM 18275 N N . TYR F 1 380 ? 34.466 0.970 -11.747 1.00 27.83 360 TYR F N 1
ATOM 18276 C CA . TYR F 1 380 ? 34.430 -0.134 -12.690 1.00 28.40 360 TYR F CA 1
ATOM 18277 C C . TYR F 1 380 ? 33.248 -1.104 -12.539 1.00 32.19 360 TYR F C 1
ATOM 18278 O O . TYR F 1 380 ? 32.738 -1.605 -13.537 1.00 29.48 360 TYR F O 1
ATOM 18287 N N . LEU F 1 381 ? 32.797 -1.360 -11.311 1.00 30.93 361 LEU F N 1
ATOM 18288 C CA . LEU F 1 381 ? 31.689 -2.300 -11.117 1.00 31.19 361 LEU F CA 1
ATOM 18289 C C . LEU F 1 381 ? 30.348 -1.597 -10.942 1.00 34.27 361 LEU F C 1
ATOM 18290 O O . LEU F 1 381 ? 29.352 -2.237 -10.614 1.00 39.46 361 LEU F O 1
ATOM 18295 N N . GLY F 1 382 ? 30.320 -0.282 -11.145 1.00 36.06 362 GLY F N 1
ATOM 18296 C CA . GLY F 1 382 ? 29.083 0.475 -11.036 1.00 34.07 362 GLY F CA 1
ATOM 18297 C C . GLY F 1 382 ? 28.719 0.996 -9.655 1.00 35.97 362 GLY F C 1
ATOM 18298 O O . GLY F 1 382 ? 27.577 1.416 -9.438 1.00 34.44 362 GLY F O 1
ATOM 18299 N N . ALA F 1 383 ? 29.680 1.007 -8.730 1.00 33.96 363 ALA F N 1
ATOM 18300 C CA . ALA F 1 383 ? 29.402 1.321 -7.318 1.00 33.57 363 ALA F CA 1
ATOM 18301 C C . ALA F 1 383 ? 29.284 2.794 -6.873 1.00 41.17 363 ALA F C 1
ATOM 18302 O O . ALA F 1 383 ? 28.752 3.066 -5.786 1.00 43.93 363 ALA F O 1
ATOM 18304 N N . HIS F 1 384 ? 29.793 3.744 -7.650 1.00 33.88 364 HIS F N 1
ATOM 18305 C CA . HIS F 1 384 ? 29.750 5.134 -7.186 1.00 36.51 364 HIS F CA 1
ATOM 18306 C C . HIS F 1 384 ? 29.078 6.076 -8.184 1.00 35.20 364 HIS F C 1
ATOM 18307 O O . HIS F 1 384 ? 28.827 5.707 -9.323 1.00 36.94 364 HIS F O 1
ATOM 18314 N N . ARG F 1 385 ? 28.821 7.304 -7.747 1.00 34.85 365 ARG F N 1
ATOM 18315 C CA . ARG F 1 385 ? 28.503 8.402 -8.659 1.00 36.76 365 ARG F CA 1
ATOM 18316 C C . ARG F 1 385 ? 29.793 9.166 -8.917 1.00 40.02 365 ARG F C 1
ATOM 18317 O O . ARG F 1 385 ? 30.767 8.997 -8.187 1.00 39.28 365 ARG F O 1
ATOM 18325 N N . VAL F 1 386 ? 29.801 10.012 -9.941 1.00 34.12 366 VAL F N 1
ATOM 18326 C CA . VAL F 1 386 ? 31.001 10.765 -10.283 1.00 39.66 366 VAL F CA 1
ATOM 18327 C C . VAL F 1 386 ? 31.108 12.022 -9.428 1.00 39.16 366 VAL F C 1
ATOM 18328 O O . VAL F 1 386 ? 32.193 12.583 -9.252 1.00 40.06 366 VAL F O 1
ATOM 18332 N N . ASP F 1 387 ? 29.972 12.443 -8.883 1.00 37.71 367 ASP F N 1
ATOM 18333 C CA . ASP F 1 387 ? 29.879 13.688 -8.134 1.00 36.65 367 ASP F CA 1
ATOM 18334 C C . ASP F 1 387 ? 30.980 13.832 -7.100 1.00 37.92 367 ASP F C 1
ATOM 18335 O O . ASP F 1 387 ? 31.648 14.867 -7.031 1.00 36.50 367 ASP F O 1
ATOM 18340 N N . GLY F 1 388 ? 31.152 12.803 -6.276 1.00 36.56 368 GLY F N 1
ATOM 18341 C CA . GLY F 1 388 ? 32.103 12.878 -5.189 1.00 30.41 368 GLY F CA 1
ATOM 18342 C C . GLY F 1 388 ? 33.520 12.969 -5.699 1.00 29.51 368 GLY F C 1
ATOM 18343 O O . GLY F 1 388 ? 34.282 13.833 -5.267 1.00 28.44 368 GLY F O 1
ATOM 18344 N N . PHE F 1 389 ? 33.868 12.076 -6.622 1.00 29.31 369 PHE F N 1
ATOM 18345 C CA . PHE F 1 389 ? 35.193 12.081 -7.225 1.00 31.10 369 PHE F CA 1
ATOM 18346 C C . PHE F 1 389 ? 35.477 13.414 -7.908 1.00 33.40 369 PHE F C 1
ATOM 18347 O O . PHE F 1 389 ? 36.598 13.925 -7.850 1.00 34.70 369 PHE F O 1
ATOM 18355 N N . ALA F 1 390 ? 34.462 13.979 -8.554 1.00 32.63 370 ALA F N 1
ATOM 18356 C CA . ALA F 1 390 ? 34.644 15.253 -9.254 1.00 33.99 370 ALA F CA 1
ATOM 18357 C C . ALA F 1 390 ? 34.913 16.366 -8.255 1.00 34.72 370 ALA F C 1
ATOM 18358 O O . ALA F 1 390 ? 35.837 17.157 -8.433 1.00 29.69 370 ALA F O 1
ATOM 18360 N N . ALA F 1 391 ? 34.113 16.404 -7.188 1.00 34.99 371 ALA F N 1
ATOM 18361 C CA . ALA F 1 391 ? 34.298 17.382 -6.123 1.00 32.01 371 ALA F CA 1
ATOM 18362 C C . ALA F 1 391 ? 35.718 17.343 -5.574 1.00 32.98 371 ALA F C 1
ATOM 18363 O O . ALA F 1 391 ? 36.303 18.381 -5.244 1.00 31.01 371 ALA F O 1
ATOM 18365 N N . ALA F 1 392 ? 36.271 16.138 -5.494 1.00 31.01 372 ALA F N 1
ATOM 18366 C CA . ALA F 1 392 ? 37.592 15.923 -4.912 1.00 31.02 372 ALA F CA 1
ATOM 18367 C C . ALA F 1 392 ? 38.727 16.256 -5.878 1.00 33.80 372 ALA F C 1
ATOM 18368 O O . ALA F 1 392 ? 39.901 16.107 -5.540 1.00 34.63 372 ALA F O 1
ATOM 18370 N N . ASN F 1 393 ? 38.371 16.713 -7.075 1.00 35.84 373 ASN F N 1
ATOM 18371 C CA . ASN F 1 393 ? 39.346 16.942 -8.145 1.00 34.74 373 ASN F CA 1
ATOM 18372 C C . ASN F 1 393 ? 40.081 15.668 -8.524 1.00 34.30 373 ASN F C 1
ATOM 18373 O O . ASN F 1 393 ? 41.259 15.706 -8.869 1.00 31.66 373 ASN F O 1
ATOM 18378 N N . ARG F 1 394 ? 39.387 14.537 -8.451 1.00 32.45 374 ARG F N 1
ATOM 18379 C CA . ARG F 1 394 ? 39.993 13.260 -8.801 1.00 37.16 374 ARG F CA 1
ATOM 18380 C C . ARG F 1 394 ? 39.452 12.748 -10.125 1.00 31.03 374 ARG F C 1
ATOM 18381 O O . ARG F 1 394 ? 39.959 11.776 -10.693 1.00 30.74 374 ARG F O 1
ATOM 18389 N N . LEU F 1 395 ? 38.386 13.401 -10.566 1.00 35.03 375 LEU F N 1
ATOM 18390 C CA . LEU F 1 395 ? 37.783 13.219 -11.872 1.00 36.19 375 LEU F CA 1
ATOM 18391 C C . LEU F 1 395 ? 37.535 14.649 -12.345 1.00 39.14 375 LEU F C 1
ATOM 18392 O O . LEU F 1 395 ? 37.061 15.483 -11.567 1.00 34.84 375 LEU F O 1
ATOM 18397 N N . ARG F 1 396 ? 37.874 14.950 -13.596 1.00 38.80 376 ARG F N 1
ATOM 18398 C CA . ARG F 1 396 ? 37.895 16.343 -14.053 1.00 42.56 376 ARG F CA 1
ATOM 18399 C C . ARG F 1 396 ? 37.325 16.486 -15.463 1.00 43.66 376 ARG F C 1
ATOM 18400 O O . ARG F 1 396 ? 37.599 15.659 -16.332 1.00 37.69 376 ARG F O 1
ATOM 18408 N N . SER F 1 397 ? 36.532 17.531 -15.690 1.00 46.23 377 SER F N 1
ATOM 18409 C CA . SER F 1 397 ? 36.021 17.816 -17.037 1.00 52.10 377 SER F CA 1
ATOM 18410 C C . SER F 1 397 ? 35.437 19.225 -17.144 1.00 54.95 377 SER F C 1
ATOM 18411 O O . SER F 1 397 ? 34.896 19.763 -16.173 1.00 53.47 377 SER F O 1
ATOM 18414 N N . LYS F 1 398 ? 35.550 19.824 -18.324 1.00 55.41 378 LYS F N 1
ATOM 18415 C CA . LYS F 1 398 ? 35.020 21.166 -18.531 1.00 55.26 378 LYS F CA 1
ATOM 18416 C C . LYS F 1 398 ? 33.539 21.109 -18.877 1.00 55.97 378 LYS F C 1
ATOM 18417 O O . LYS F 1 398 ? 32.807 22.082 -18.689 1.00 57.59 378 LYS F O 1
ATOM 18423 N N . ASP F 1 399 ? 33.102 19.954 -19.367 1.00 55.12 379 ASP F N 1
ATOM 18424 C CA . ASP F 1 399 ? 31.700 19.731 -19.684 1.00 56.75 379 ASP F CA 1
ATOM 18425 C C . ASP F 1 399 ? 31.044 18.935 -18.561 1.00 60.74 379 ASP F C 1
ATOM 18426 O O . ASP F 1 399 ? 31.228 17.724 -18.458 1.00 58.02 379 ASP F O 1
ATOM 18431 N N . SER F 1 400 ? 30.278 19.622 -17.722 1.00 62.18 380 SER F N 1
ATOM 18432 C CA . SER F 1 400 ? 29.645 18.985 -16.571 1.00 64.04 380 SER F CA 1
ATOM 18433 C C . SER F 1 400 ? 28.663 17.878 -16.968 1.00 63.71 380 SER F C 1
ATOM 18434 O O . SER F 1 400 ? 28.635 16.811 -16.348 1.00 60.62 380 SER F O 1
ATOM 18437 N N . GLU F 1 401 ? 27.860 18.130 -17.999 1.00 63.05 381 GLU F N 1
ATOM 18438 C CA . GLU F 1 401 ? 26.903 17.130 -18.467 1.00 65.56 381 GLU F CA 1
ATOM 18439 C C . GLU F 1 401 ? 27.608 15.943 -19.128 1.00 64.03 381 GLU F C 1
ATOM 18440 O O . GLU F 1 401 ? 26.994 14.901 -19.367 1.00 65.01 381 GLU F O 1
ATOM 18446 N N . LEU F 1 402 ? 28.898 16.098 -19.416 1.00 61.33 382 LEU F N 1
ATOM 18447 C CA . LEU F 1 402 ? 29.680 15.003 -19.980 1.00 58.85 382 LEU F CA 1
ATOM 18448 C C . LEU F 1 402 ? 30.111 14.013 -18.897 1.00 56.89 382 LEU F C 1
ATOM 18449 O O . LEU F 1 402 ? 30.095 12.799 -19.117 1.00 55.28 382 LEU F O 1
ATOM 18454 N N . LEU F 1 403 ? 30.500 14.528 -17.733 1.00 54.97 383 LEU F N 1
ATOM 18455 C CA . LEU F 1 403 ? 30.790 13.658 -16.598 1.00 55.62 383 LEU F CA 1
ATOM 18456 C C . LEU F 1 403 ? 29.568 12.817 -16.256 1.00 54.03 383 LEU F C 1
ATOM 18457 O O . LEU F 1 403 ? 29.694 11.632 -15.957 1.00 48.26 383 LEU F O 1
ATOM 18462 N N . GLN F 1 404 ? 28.389 13.436 -16.300 1.00 54.38 384 GLN F N 1
ATOM 18463 C CA . GLN F 1 404 ? 27.149 12.738 -15.977 1.00 56.18 384 GLN F CA 1
ATOM 18464 C C . GLN F 1 404 ? 26.881 11.641 -17.001 1.00 52.21 384 GLN F C 1
ATOM 18465 O O . GLN F 1 404 ? 26.429 10.553 -16.652 1.00 52.26 384 GLN F O 1
ATOM 18471 N N . GLN F 1 405 ? 27.169 11.928 -18.265 1.00 54.96 385 GLN F N 1
ATOM 18472 C CA . GLN F 1 405 ? 27.077 10.913 -19.300 1.00 53.39 385 GLN F CA 1
ATOM 18473 C C . GLN F 1 405 ? 28.021 9.772 -18.941 1.00 48.05 385 GLN F C 1
ATOM 18474 O O . GLN F 1 405 ? 27.668 8.600 -19.062 1.00 42.26 385 GLN F O 1
ATOM 18480 N N . PHE F 1 406 ? 29.219 10.134 -18.495 1.00 47.42 386 PHE F N 1
ATOM 18481 C CA . PHE F 1 406 ? 30.264 9.167 -18.164 1.00 46.52 386 PHE F CA 1
ATOM 18482 C C . PHE F 1 406 ? 29.842 8.263 -17.008 1.00 43.69 386 PHE F C 1
ATOM 18483 O O . PHE F 1 406 ? 29.993 7.038 -17.069 1.00 41.44 386 PHE F O 1
ATOM 18491 N N . GLY F 1 407 ? 29.302 8.876 -15.962 1.00 44.22 387 GLY F N 1
ATOM 18492 C CA . GLY F 1 407 ? 28.851 8.142 -14.796 1.00 44.01 387 GLY F CA 1
ATOM 18493 C C . GLY F 1 407 ? 27.713 7.221 -15.173 1.00 44.33 387 GLY F C 1
ATOM 18494 O O . GLY F 1 407 ? 27.682 6.056 -14.772 1.00 38.76 387 GLY F O 1
ATOM 18495 N N . ALA F 1 408 ? 26.777 7.737 -15.963 1.00 43.37 388 ALA F N 1
ATOM 18496 C CA . ALA F 1 408 ? 25.626 6.937 -16.361 1.00 42.53 388 ALA F CA 1
ATOM 18497 C C . ALA F 1 408 ? 26.050 5.704 -17.158 1.00 41.29 388 ALA F C 1
ATOM 18498 O O . ALA F 1 408 ? 25.405 4.656 -17.083 1.00 42.81 388 ALA F O 1
ATOM 18500 N N . ALA F 1 409 ? 27.136 5.821 -17.912 1.00 35.56 389 ALA F N 1
ATOM 18501 C CA . ALA F 1 409 ? 27.587 4.698 -18.725 1.00 41.35 389 ALA F CA 1
ATOM 18502 C C . ALA F 1 409 ? 28.160 3.590 -17.844 1.00 38.57 389 ALA F C 1
ATOM 18503 O O . ALA F 1 409 ? 27.905 2.400 -18.070 1.00 35.64 389 ALA F O 1
ATOM 18505 N N . PHE F 1 410 ? 28.929 3.998 -16.839 1.00 37.93 390 PHE F N 1
ATOM 18506 C CA . PHE F 1 410 ? 29.616 3.061 -15.954 1.00 41.15 390 PHE F CA 1
ATOM 18507 C C . PHE F 1 410 ? 28.728 2.416 -14.898 1.00 38.14 390 PHE F C 1
ATOM 18508 O O . PHE F 1 410 ? 29.183 1.544 -14.155 1.00 37.97 390 PHE F O 1
ATOM 18516 N N . ALA F 1 411 ? 27.470 2.840 -14.824 1.00 36.85 391 ALA F N 1
ATOM 18517 C CA . ALA F 1 411 ? 26.519 2.183 -13.936 1.00 39.95 391 ALA F CA 1
ATOM 18518 C C . ALA F 1 411 ? 26.387 0.715 -14.330 1.00 38.78 391 ALA F C 1
ATOM 18519 O O . ALA F 1 411 ? 26.839 0.307 -15.400 1.00 38.90 391 ALA F O 1
ATOM 18521 N N . GLY F 1 412 ? 25.786 -0.082 -13.453 1.00 38.87 392 GLY F N 1
ATOM 18522 C CA . GLY F 1 412 ? 25.548 -1.482 -13.751 1.00 41.46 392 GLY F CA 1
ATOM 18523 C C . GLY F 1 412 ? 24.070 -1.804 -13.722 1.00 43.66 392 GLY F C 1
ATOM 18524 O O . GLY F 1 412 ? 23.283 -1.113 -13.067 1.00 43.58 392 GLY F O 1
ATOM 18525 N N . ASP F 1 413 ? 23.684 -2.856 -14.433 1.00 41.66 393 ASP F N 1
ATOM 18526 C CA . ASP F 1 413 ? 22.292 -3.291 -14.439 1.00 44.86 393 ASP F CA 1
ATOM 18527 C C . ASP F 1 413 ? 22.042 -4.268 -13.302 1.00 45.81 393 ASP F C 1
ATOM 18528 O O . ASP F 1 413 ? 20.912 -4.693 -13.077 1.00 45.05 393 ASP F O 1
ATOM 18533 N N . MET F 1 414 ? 23.114 -4.636 -12.604 1.00 42.48 394 MET F N 1
ATOM 18534 C CA . MET F 1 414 ? 22.997 -5.400 -11.365 1.00 43.73 394 MET F CA 1
ATOM 18535 C C . MET F 1 414 ? 24.055 -5.006 -10.352 1.00 38.78 394 MET F C 1
ATOM 18536 O O . MET F 1 414 ? 25.240 -4.890 -10.685 1.00 33.63 394 MET F O 1
ATOM 18541 N N . PRO F 1 415 ? 23.617 -4.805 -9.102 1.00 37.83 395 PRO F N 1
ATOM 18542 C CA . PRO F 1 415 ? 24.457 -4.340 -7.999 1.00 33.32 395 PRO F CA 1
ATOM 18543 C C . PRO F 1 415 ? 25.615 -5.300 -7.769 1.00 30.96 395 PRO F C 1
ATOM 18544 O O . PRO F 1 415 ? 25.404 -6.506 -7.649 1.00 29.81 395 PRO F O 1
ATOM 18548 N N . ALA F 1 416 ? 26.826 -4.759 -7.720 1.00 29.24 396 ALA F N 1
ATOM 18549 C CA . ALA F 1 416 ? 28.019 -5.556 -7.474 1.00 30.36 396 ALA F CA 1
ATOM 18550 C C . ALA F 1 416 ? 28.126 -5.980 -6.008 1.00 31.71 396 ALA F C 1
ATOM 18551 O O . ALA F 1 416 ? 27.756 -5.232 -5.099 1.00 27.55 396 ALA F O 1
ATOM 18553 N N . GLU F 1 417 ? 28.635 -7.187 -5.795 1.00 28.85 397 GLU F N 1
ATOM 18554 C CA . GLU F 1 417 ? 28.966 -7.656 -4.459 1.00 27.14 397 GLU F CA 1
ATOM 18555 C C . GLU F 1 417 ? 30.104 -8.648 -4.566 1.00 24.47 397 GLU F C 1
ATOM 18556 O O . GLU F 1 417 ? 30.041 -9.572 -5.384 1.00 26.72 397 GLU F O 1
ATOM 18562 N N . LEU F 1 418 ? 31.151 -8.452 -3.766 1.00 21.51 398 LEU F N 1
ATOM 18563 C CA . LEU F 1 418 ? 32.278 -9.387 -3.750 1.00 24.11 398 LEU F CA 1
ATOM 18564 C C . LEU F 1 418 ? 31.808 -10.780 -3.299 1.00 27.16 398 LEU F C 1
ATOM 18565 O O . LEU F 1 418 ? 31.120 -10.906 -2.282 1.00 29.24 398 LEU F O 1
ATOM 18570 N N . GLY F 1 419 ? 32.160 -11.817 -4.060 1.00 26.31 399 GLY F N 1
ATOM 18571 C CA . GLY F 1 419 ? 31.760 -13.177 -3.733 1.00 26.04 399 GLY F CA 1
ATOM 18572 C C . GLY F 1 419 ? 32.202 -13.677 -2.362 1.00 28.02 399 GLY F C 1
ATOM 18573 O O . GLY F 1 419 ? 31.424 -14.305 -1.644 1.00 29.91 399 GLY F O 1
ATOM 18574 N N . TYR F 1 420 ? 33.456 -13.419 -2.005 1.00 26.83 400 TYR F N 1
ATOM 18575 C CA . TYR F 1 420 ? 33.962 -13.756 -0.672 1.00 27.77 400 TYR F CA 1
ATOM 18576 C C . TYR F 1 420 ? 35.203 -12.936 -0.340 1.00 28.46 400 TYR F C 1
ATOM 18577 O O . TYR F 1 420 ? 35.871 -12.414 -1.227 1.00 26.29 400 TYR F O 1
ATOM 18586 N N . GLY F 1 421 ? 35.519 -12.835 0.946 1.00 29.88 401 GLY F N 1
ATOM 18587 C CA . GLY F 1 421 ? 36.705 -12.115 1.370 1.00 27.94 401 GLY F CA 1
ATOM 18588 C C . GLY F 1 421 ? 37.976 -12.900 1.108 1.00 28.12 401 GLY F C 1
ATOM 18589 O O . GLY F 1 421 ? 37.979 -14.130 1.135 1.00 28.75 401 GLY F O 1
ATOM 18590 N N . PHE F 1 422 ? 39.059 -12.185 0.838 1.00 25.57 402 PHE F N 1
ATOM 18591 C CA . PHE F 1 422 ? 40.353 -12.810 0.625 1.00 28.10 402 PHE F CA 1
ATOM 18592 C C . PHE F 1 422 ? 41.426 -11.781 0.946 1.00 27.81 402 PHE F C 1
ATOM 18593 O O . PHE F 1 422 ? 42.607 -12.111 0.953 1.00 33.76 402 PHE F O 1
#

Radius of gyration: 40.31 Å; Cα contacts (8 Å, |Δi|>4): 6054; chains: 6; bounding box: 109×94×112 Å

Nearest PDB structures (foldseek):
  3sxn-assembly1_F  TM=1.001E+00  e=3.054E-89  Mycolicibacterium smegmatis MC2 155
  3r1k-assembly1_A  TM=9.411E-01  e=1.579E-57  Mycobacterium tuberculosis
  6b3t-assembly1_A  TM=9.468E-01  e=4.032E-56  Mycobacterium tuberculosis H37Rv
  6yca-assembly1_B  TM=9.082E-01  e=1.664E-38  Mycobacteroides abscessus
  6yca-assembly1_D  TM=9.089E-01  e=8.409E-38  Mycobacteroides abscessus

InterPro domains:
  IPR000182 GNAT domain [PS51186] (5-166)
  IPR016181 Acyl-CoA N-acyltransferase [SSF55729] (7-296)
  IPR022902 N-acetyltransferase Eis [MF_01812] (4-402)
  IPR022902 N-acetyltransferase Eis [NF002367] (6-396)
  IPR025559 Enhanced intracellular survival protein domain [PF13530] (299-395)
  IPR036527 SCP2 sterol-binding domain superfamily [G3DSA:3.30.1050.10] (296-393)
  IPR036527 SCP2 sterol-binding domain superfamily [SSF55718] (298-398)
  IPR041380 Eis-like, acetyltransferase domain [PF17668] (184-287)
  IPR051554 Acetyltransferase Eis [PTHR37817] (7-392)

B-factor: mean 32.0, std 11.52, range [13.29, 104.84]

Organism: Mycolicibacterium smegmatis (strain ATCC 700084 / mc(2)155) (NCBI:txid246196)

Foldseek 3Di:
DWDKDFAQAADPVNVVLLQVQLCQQVVHDDDPLVSVLQSVQFHGRFKIFTAPPVNPHTQWIKGWGFWWFAFFPQFIFTETEIDSGGGHPVCPPPCNSVNRVLSNVVVRVVVPGQKYKYFDPDDPPCVLQQKAQAFKWWKWKFQLVPWDFDPPQAAPDAKDKDLCLVCLVQQLVLLVLLRRNFGQRMNDDPSNSVVVSVCDPVVPPDADGWIKIDGNNWMWIWHWDADPVGQIAIETPDTGGNDSNSLRNRVVVRSPPVRHRMYMYTHGPVRCVLVRTPHSCSGPTDDMDGGMIMFRQAVQVLQQSHFWQAWDWWWEFEDRPSDDRTGIWTWGADPRGTGIGHDDDDGQKYAYSNVCRNLRRQHDAQPVCVVVVRMDGPDVVRSNRVSRGSHHPHRHDNSDHD/DWDKDFAQAADPLNLVLLQVQLCQQVVHDDDPLVSVLQSVQFHGRFKIFTAPPVNHHTQWIKGWGFWWFAFFPQFIFTETEIDSGGGHPVCPPPCNSLNRVLSNLVVRVVVPGQKYKYFDPDDPPCVLQLKAQAFKWWKWKFQLVPWDFDPPAAQPAAKDKDLLVVQLPQQLVLLVLLLRNFGQRMNDDPSNSCVVSVQDQSVDPQDADWIKIDGNNWMWIWGWDADPVGAIAIETPDIGGNDSNSLRNRVVVVSPPVRHRMYIYTDGPVPCVLVRTPHSVSTPTDDMDGGMIMFRQAVQVLQQRHFWDAWAWWWEFEDGPSDPRTGIWTWGHDPRGIGIGHDDDDGQKYAYSNVCRRLRRAHDAQVVCVVVVRMDGPDVVNSNRVSRGSHHPHRHDNSDHD/DWDKDFAQAADPQNVVLLQVQLCQFVVHDDDPLQSVLQSVQFHGRFKIFTADPVNRHTQWIKGWGFWWFAFFPQFIFTETEIDSGGGHPVCPPVCNSLVRVLSNLVVVVVVPGQKYKYFDPDDPDCVLQLKAQAFKWWKWKFQLVPWDFDPVAAQPDAKDKDLVLVPLVQQLVLLVLLRSNFGQRMNDDPSNSNVVSVQDVVPCVQFDGWIKIDGNNWMWIWTWHADPPPQIAIETPDIGGNDSNSLRNHVVVVSPPVRHRMYIYIDGPVRCVLVRTPHSVSTPGPDMDRGMIMQRQAVQVLQQSHFWQAWAWWWEFEDRPSDPRTAIWTWGHDPRGTGIGHDPDDGQKYAYSNVCRRLRRQHDACVVCVVVVRIDGPPVVNSNRVSRTSHHPHRHDNSDHD/DFDKDFAQAADPQNVVLLQVQLCQQVVHDDDPLVSVLQSVQFHGRFKMFGADPVNNHTQWIKGWGFKWFAFFVQFIFTETEIDSGGGHPVGPPPCRSLVRVLSNLVVRVVVPGQKYKYFDPDDPPPVLQLKAQAFKWWKWKFQLVPWDFDPPAAAPDAKDKDLCLVCLPQQLVLLVLQRSNFGQRMRDDPSNSVVVSVQDPVVQVQFDGWIKIDGNRWMWIWTWHADPVRQIAIETPDIGGNDSNSLRNRVVVVSPPVRHRMYMYIHGPVPCVLVRTPHSCSGPTDDMDGGMIMFRQAVQVLQQSHFWQAWAWWWEAEDRPSDPNGAIWTWGHDPRGIGIGHDPDDGQKYAYSNRCRNLRRARDQCVVCDVVVRIDGPPVVNSNRVSRGSHHPHRHDNSDHD/DWDKDFAQAADPVNVVLLQVQLCQQVVHDDDPLVVVLQSVQFHGRFKIFTADPVSPHTQWIKGWGFKWFAFFPQFIFTETEIDSGGGHPVCPPPCHSLVRVLSNVVVVVVVPGQKYKYFDPDDPPCVLQLKAQAFKWWKWKFQLVPWDFDPPAAAPDQKDKDLLLVPLPQQLVLLVLLRRNFGQRMRDDPSNSCVVSVQDPRPAPADDGWIKIDHSNWMWIWTWDADPVGAIAIETPDIGGNDSNSLRNRVVVVSPPVRHRMYMYTHGPVPCVLVRTPHSCSGPTDDMDGGMIMFRQAVQVLQQRHFWQAWAWFWEFEDRNSDDRTGIWTWGHDPRGIGIGHDDDDGAKYAYSNVCRRLRRQRDQCVVCVVVVRIDHPDVVRSNRVSRTSHHPHRHDNSDHD/DWDKDFAQAQDPLNVVLLQVQLCQQVVHDDDPLQSVLQSVQFHGRFKIFTADPVRPHTQWIKGWGFKWFAFFPQFIFTETEIDSTGGHPVCPPPCNSLVRVLSNVVVRVVVPGQKYKYFDPDDPDPVLQLKAQAFKWWKWKFQLVPWDFDPPQAAPDQKDKDLCLVCLVQQLVLLVLQRSNFGQRMNDDPSNSVVVSVQDPVPDDAADGWIKIDGNNWMWIWGWDADPVGQIAIETPDTGGNDSNSLRNRVVVVSPPVRHRMYMYIWGPVPCVLVRTPHSCSTPTDDMGRGMIMFRQAVQVLQQSHFWQAWAWWKEFEDRNSDPNTGIWTWGHDPRGIGIGHDPDDGQKYAYSNVCRRLRRQHDQCVVCVVVVRIDHPDPVNSNNVSRTSHHPHHHDNSDHD

Solvent-accessible surface area: 91073 Å² total; per-residue (Å²): 232,49,110,39,105,29,8,120,86,24,72,103,102,18,19,91,79,1,21,50,0,3,41,3,16,56,6,46,53,76,20,134,66,12,4,55,5,19,62,79,17,26,31,119,46,1,1,0,0,8,39,8,141,94,80,84,15,4,5,0,1,0,2,4,0,75,4,81,0,0,0,2,53,32,88,47,13,65,0,0,0,4,11,20,27,5,27,0,7,26,36,58,175,149,37,7,39,116,26,0,0,66,51,0,0,52,71,0,44,176,63,52,21,8,0,0,0,2,48,15,51,46,2,25,42,13,28,135,5,7,0,5,21,0,2,30,83,20,68,10,11,0,32,20,66,58,14,121,40,33,125,27,6,24,92,59,36,61,14,130,20,11,70,10,59,106,56,68,112,41,3,24,76,14,4,37,75,24,12,140,119,6,4,0,0,0,42,28,43,89,34,14,4,61,21,34,16,52,18,64,92,113,59,57,180,38,22,31,94,6,3,0,0,3,23,148,26,0,0,0,0,1,13,14,58,111,23,142,114,19,129,49,42,1,47,1,59,23,26,7,20,13,45,45,66,0,19,0,4,0,0,60,3,0,12,3,2,28,22,1,24,84,0,17,10,26,8,22,54,64,12,22,1,36,36,0,1,45,21,40,76,40,11,83,18,47,39,30,41,19,30,0,7,0,0,0,13,66,1,38,40,0,0,68,12,1,86,9,58,36,78,9,106,2,21,0,42,3,48,27,88,35,49,111,25,20,32,94,10,23,0,80,5,86,57,8,151,6,140,7,70,97,36,138,42,105,38,65,0,77,0,28,2,12,0,0,0,0,2,0,2,16,29,28,54,5,24,2,10,31,14,0,66,24,2,64,34,219,65,87,118,24,15,42,81,0,14,17,0,3,39,7,60,62,13,12,45,11,12,17,51,30,230,53,96,36,150,27,20,119,84,21,77,103,99,14,20,89,67,0,20,45,0,3,48,2,14,57,5,52,57,95,30,147,57,13,12,57,5,22,65,82,18,26,29,107,46,0,2,0,1,10,34,30,182,106,94,78,26,9,10,0,2,0,2,5,0,74,4,84,0,0,0,2,54,31,89,51,15,65,0,0,0,6,11,30,25,6,26,0,7,28,60,51,177,135,28,8,38,132,24,0,0,65,43,0,0,51,66,0,42,163,63,56,21,10,0,0,0,3,47,17,54,42,2,23,39,15,28,142,6,7,1,5,17,0,3,39,81,21,67,12,12,0,27,18,70,58,16,118,39,32,122,29,8,26,104,55,37,60,15,140,27,12,70,13,59,104,54,87,113,40,3,27,78,16,4,39,81,24,12,140,109,12,3,0,0,0,41,30,43,87,36,16,5,52,23,35,18,47,16,84,92,111,54,65,155,6,24,36,99,7,4,0,0,4,27,151,28,0,0,0,0,1,9,16,63,129,22,149,114,30,131,36,48,1,56,2,59,22,28,9,17,11,48,47,68,0,19,0,4,0,0,60,4,0,12,2,4,30,24,2,26,78,0,17,10,26,8,22,58,67,12,22,2,36,30,0,1,46,21,37,83,34,10,73,19,46,40,27,36,18,34,0,7,0,0,0,13,69,1,37,42,0,0,73,8,1,84,15,70,32,87,10,104,2,20,0,42,3,46,30,89,42,47,111,26,22,33,85,10,18,0,85,4,78,61,10,155,15,131,1,50,103,40,129,43,118,36,61,0,74,0,27,3,14,0,0,0,0,3,0,2,26,44,38,49,5,32,2,11,31,12,0,68,22,2,72,29,216,66,78,124,26,15,40,88,0,18,25,0,3,30,3,70,66,28,14,44,13,13,17,51,31,212,67,95,35,101,28,6,119,90,24,62,103,106,19,20,91,74,0,20,47,0,3,39,3,14,55,4,76,36,57,13,141,85,20,12,55,6,26,65,79,18,25,41,122,41,0,1,0,0,9,34,26,184,89,82,90,26,1,7,0,2,0,2,4,0,74,4,83,0,1,0,2,53,35,90,50,16,64,0,0,0,5,14,17,24,6,26,0,7,24,52,50,175,134,38,6,39,116,26,0,0,63,50,0,0,72,80,0,41,216,64,53,23,11,0,0,0,3,47,16,53,46,2,24,39,15,29,136,5,7,0,6,17,0,3,35,77,19,66,12,11,0,30,19,90,63,15,120,40,32,121,35,7,13,94,58,36,59,16,143,25,13,67,11,58,107,59,84,107,42,3,25,78,18,4,38,83,23,13,143,111,14,5,0,0,0,42,31,41,87,37,14,5,64,28,32,16,50,18,64,92,135,60,48,146,71,11,31,93,9,3,0,0,3,23,149,27,0,0,0,0,1,24,9,62,85,43,126,120,35,166,37,44,0,86,2,59,24,28,8,22,13,49,44,71,0,18,0,4,0,0,57,3,0,14,3,2,28,23,1,36,77,0,14,10,25,8,23,56,60,14,22,2,36,41,0,2,46,22,40,79,37,10,80,18,46,38,27,39,17,30,0,7,0,0,0,13,66,1,39,40,0,0,77,19,0,95,6,67,26,79,15,113,4,22,0,44,3,50,27,88,34,52,110,27,19,34,97,14,20,0,70,4,84,67,14,133,6,170,3,72,106,35,132,42,113,38,64,0,77,0,26,2,12,0,0,0,0,3,0,2,23,33,39,52,5,33,2,10,28,13,0,60,26,2,79,30,213,72,83,127,39,15,34,52,0,18,35,0,3,38,6,47,75,25,13,46,12,12,18,51,29,140,58,94,26,98,31,10,116,85,23,70,103,80,16,21,89,54,0,19,63,1,4,50,3,17,60,5,51,54,72,24,140,95,15,13,57,6,22,65,78,19,25,33,116,49,0,1,0,0,0,16,35,190,83,76,91,29,2,9,0,2,1,2,4,0,72,4,80,0,0,0,2,46,25,92,54,18,68,0,0,0,6,13,20,27,4,26,0,8,24,62,50,172,139,35,6,36,121,28,0,0,66,37,0,0,74,76,0,41,199,62,55,22,11,0,0,0,2,49,17,50,44,2,24,40,15,26,139,4,7,1,6,19,0,3,35,80,20,66,11,12,0,29,19,65,56,16,120,40,31,124,35,7,14,90,55,37,59,14,136,23,10,65,10,60,107,57,78,90,37,3,21,91,18,5,46,92,23,15,133,116,13,0,0,0,0,39,30,43,85,38,13,2,68,27,35,16,52,15,57,95,124,55,46,217,77,12,32,97,7,3,0,0,5,24,144,28,0,0,0,0,1,20,10,60,94,25,145,106,24,129,33,41,0,70,2,59,23,26,7,20,14,52,48,68,0,19,0,4,0,1,60,3,0,12,3,1,32,26,0,29,87,0,14,9,26,8,22,57,68,14,22,2,34,37,1,2,49,21,40,81,39,11,75,20,46,41,31,39,19,31,0,8,0,0,0,12,68,1,40,42,0,0,77,9,0,79,9,63,29,77,14,110,3,19,0,44,3,47,26,90,35,51,112,25,21,31,97,13,18,0,68,4,81,60,9,151,13,113,3,55,108,35,126,42,111,38,68,0,75,0,26,2,11,1,0,0,0,4,0,2,23,38,34,60,3,31,2,10,27,12,0,60,25,2,79,34,216,72,85,117,35,14,40,59,0,18,41,0,4,37,6,51,50,28,13,44,12,13,18,52,28,142,56,87,32,96,27,10,128,89,19,68,103,109,20,21,86,53,1,22,55,0,4,41,6,16,62,6,50,59,76,23,140,92,13,11,55,8,24,67,81,18,25,29,120,47,0,1,0,0,2,13,25,181,96,82,89,27,2,7,0,2,1,3,4,0,75,5,85,0,1,0,3,52,34,92,40,20,66,0,0,0,5,11,22,26,6,27,0,7,38,38,62,175,120,38,3,35,116,24,0,0,61,46,0,0,60,71,0,41,205,62,55,22,10,0,0,0,4,48,17,54,47,2,24,41,15,28,136,5,7,0,5,19,0,2,37,79,19,64,11,13,0,28,20,72,61,16,122,41,32,122,33,7,13,93,60,36,60,18,144,29,12,61,10,62,101,57,82,107,42,4,24,80,14,4,38,82,17,10,142,122,1,4,0,0,0,43,34,41,87,35,16,3,69,28,32,18,52,20,54,90,124,61,34,210,77,16,28,105,7,4,0,0,4,25,142,22,0,0,0,0,1,21,13,70,130,20,148,112,28,132,34,45,1,55,2,61,23,28,8,18,9,45,44,66,0,16,0,4,0,0,63,4,0,13,4,4,29,27,3,28,82,0,16,9,28,8,23,60,70,14,24,2,35,37,0,2,42,22,38,75,36,12,72,19,46,40,30,40,18,29,0,6,0,0,0,11,66,1,34,41,0,0,67,22,1,80,7,76,32,76,8,105,5,21,0,39,3,46,27,89,32,49,110,26,20,32,88,11,21,0,89,4,79,62,10,150,16,138,2,41,106,42,114,41,120,38,66,0,72,0,26,3,12,0,0,0,0,3,0,2,21,38,35,49,4,30,2,10,33,12,0,62,27,2,60,33,210,67,84,124,22,16,46,78,0,18,42,0,3,39,10,68,52,13,15,47,11,11,19,51,31,197,68,101,36,102,21,9,135,74,20,67,101,100,19,20,89,74,1,20,52,1,3,48,5,14,57,5,42,61,88,19,139,87,13,12,58,7,24,63,78,17,19,41,110,52,0,2,0,0,7,35,25,131,85,84,97,27,4,8,0,2,0,2,6,0,76,3,83,0,0,0,2,56,35,94,54,15,72,0,0,0,5,14,27,25,5,27,0,8,29,38,58,176,153,30,7,35,130,26,0,0,64,43,0,0,50,64,0,43,170,61,56,22,14,0,0,0,3,48,15,54,51,2,21,39,15,28,126,6,7,1,6,21,0,1,41,82,20,66,12,11,0,28,18,75,62,17,118,40,33,124,32,8,26,92,54,35,58,14,77,11,32,63,12,62,106,68,83,102,42,5,24,81,15,4,40,80,24,14,140,114,12,2,0,0,0,44,34,44,88,35,15,3,69,27,34,19,51,17,54,89,124,63,74,143,32,19,31,94,4,3,0,0,6,25,143,16,0,0,0,0,1,15,10,69,115,32,145,105,20,156,32,51,2,64,2,62,21,27,7,18,12,55,47,68,0,17,0,5,0,0,60,4,0,13,2,3,30,23,2,31,81,0,18,8,24,6,23,54,71,12,24,2,35,36,0,2,42,21,40,79,36,10,80,18,46,38,29,40,19,30,0,7,0,0,0,12,68,1,38,42,0,0,52,9,0,74,7,74,36,86,9,115,5,24,0,35,3,48,26,88,44,49,110,28,21,32,93,8,18,0,95,4,81,59,11,156,16,136,2,49,110,35,140,32,120,39,64,0,79,0,28,3,14,1,0,0,0,3,0,2,23,37,34,54,4,28,2,10,29,11,0,64,24,2,72,35,217,72,86,126,20,14,47,76,0,16,44,0,2,39,7,43,61,28,13,44,11,12,20,52,29

CATH classification: 3.40.630.30 (+2 more: 3.40.630.30, 3.30.1050.10)

Sequence (2412 aa):
MITPRTLHTITDDDWTRIALLARFAFGDIEPEQTQAAWRSMVPEDATVVVPDETDDAFVGQSLYLDMQLTVPGGEVLPVAGISFVAVAPTHRRRGVLRAMYTELHDRIARAGYPLAVLTASEGGIYGRFGYGVATIEQHVSVDRRLAQFHPAAPDPGGVRMLVPADHRDGLADIYDRWRRRTPGGLVRPDALWDDLLADRPESRRGGGELFAFGHQDGYALYRVDRGPDGRRSAHVVELTAVTADAHAALWRALLGLDLIDRVSIGTHPHDPLPYLLTDPRQAQVTASADDLWIRIMNVPAALEARRYQADLDVVLDVADGFRSDGGRFALQISGGRARCTTTDAPADIEIDLDVLGGLYLGAHRVDGFAAANRLRSKDSELLQQFGAAFAGDMPAELGYGFMITPRTLHTITDDDWTRIALLARFAFGDIEPEQTQAAWRSMVPEDATVVVPDETDDAFVGQSLYLDMQLTVPGGEVLPVAGISFVAVAPTHRRRGVLRAMYTELHDRIARAGYPLAVLTASEGGIYGRFGYGVATIEQHVSVDRRLAQFHPAAPDPGGVRMLVPADHRDGLADIYDRWRRRTPGGLVRPDALWDDLLADRPESRRGGGELFAFGHQDGYALYRVDRGPDGRRSAHVVELTAVTADAHAALWRALLGLDLIDRVSIGTHPHDPLPYLLTDPRQAQVTASADDLWIRIMNVPAALEARRYQADLDVVLDVADGFRSDGGRFALQISGGRARCTTTDAPADIEIDLDVLGGLYLGAHRVDGFAAANRLRSKDSELLQQFGAAFAGDMPAELGYGFMITPRTLHTITDDDWTRIALLARFAFGDIEPEQTQAAWRSMVPEDATVVVPDETDDAFVGQSLYLDMQLTVPGGEVLPVAGISFVAVAPTHRRRGVLRAMYTELHDRIARAGYPLAVLTASEGGIYGRFGYGVATIEQHVSVDRRLAQFHPAAPDPGGVRMLVPADHRDGLADIYDRWRRRTPGGLVRPDALWDDLLADRPESRRGGGELFAFGHQDGYALYRVDRGPDGRRSAHVVELTAVTADAHAALWRALLGLDLIDRVSIGTHPHDPLPYLLTDPRQAQVTASADDLWIRIMNVPAALEARRYQADLDVVLDVADGFRSDGGRFALQISGGRARCTTTDAPADIEIDLDVLGGLYLGAHRVDGFAAANRLRSKDSELLQQFGAAFAGDMPAELGYGFMITPRTLHTITDDDWTRIALLARFAFGDIEPEQTQAAWRSMVPEDATVVVPDETDDAFVGQSLYLDMQLTVPGGEVLPVAGISFVAVAPTHRRRGVLRAMYTELHDRIARAGYPLAVLTASEGGIYGRFGYGVATIEQHVSVDRRLAQFHPAAPDPGGVRMLVPADHRDGLADIYDRWRRRTPGGLVRPDALWDDLLADRPESRRGGGELFAFGHQDGYALYRVDRGPDGRRSAHVVELTAVTADAHAALWRALLGLDLIDRVSIGTHPHDPLPYLLTDPRQAQVTASADDLWIRIMNVPAALEARRYQADLDVVLDVADGFRSDGGRFALQISGGRARCTTTDAPADIEIDLDVLGGLYLGAHRVDGFAAANRLRSKDSELLQQFGAAFAGDMPAELGYGFMITPRTLHTITDDDWTRIALLARFAFGDIEPEQTQAAWRSMVPEDATVVVPDETDDAFVGQSLYLDMQLTVPGGEVLPVAGISFVAVAPTHRRRGVLRAMYTELHDRIARAGYPLAVLTASEGGIYGRFGYGVATIEQHVSVDRRLAQFHPAAPDPGGVRMLVPADHRDGLADIYDRWRRRTPGGLVRPDALWDDLLADRPESRRGGGELFAFGHQDGYALYRVDRGPDGRRSAHVVELTAVTADAHAALWRALLGLDLIDRVSIGTHPHDPLPYLLTDPRQAQVTASADDLWIRIMNVPAALEARRYQADLDVVLDVADGFRSDGGRFALQISGGRARCTTTDAPADIEIDLDVLGGLYLGAHRVDGFAAANRLRSKDSELLQQFGAAFAGDMPAELGYGFMITPRTLHTITDDDWTRIALLARFAFGDIEPEQTQAAWRSMVPEDATVVVPDETDDAFVGQSLYLDMQLTVPGGEVLPVAGISFVAVAPTHRRRGVLRAMYTELHDRIARAGYPLAVLTASEGGIYGRFGYGVATIEQHVSVDRRLAQFHPAAPDPGGVRMLVPADHRDGLADIYDRWRRRTPGGLVRPDALWDDLLADRPESRRGGGELFAFGHQDGYALYRVDRGPDGRRSAHVVELTAVTADAHAALWRALLGLDLIDRVSIGTHPHDPLPYLLTDPRQAQVTASADDLWIRIMNVPAALEARRYQADLDVVLDVADGFRSDGGRFALQISGGRARCTTTDAPADIEIDLDVLGGLYLGAHRVDGFAAANRLRSKDSELLQQFGAAFAGDMPAELGYGF